Protein 9EFZ (pdb70)

Nearest PDB structures (foldseek):
  5t5n-assembly1_A  TM=9.872E-01  e=4.784E-40  Gallus gallus
  8d1o-assembly1_E  TM=9.980E-01  e=3.527E-36  Homo sapiens
  9ctq-assembly1_D  TM=9.935E-01  e=6.170E-36  Homo sapiens
  8d1g-assembly1_A  TM=9.975E-01  e=2.012E-34  Homo sapiens
  8d1n-assembly1_E  TM=9.966E-01  e=3.837E-34  Bos taurus

Structure (mmCIF, N/CA/C/O backbone):
data_9EFZ
#
_entry.id   9EFZ
#
_cell.length_a   1.00
_cell.length_b   1.00
_cell.length_c   1.00
_cell.angle_alpha   90.00
_cell.angle_beta   90.00
_cell.angle_gamma   90.00
#
_symmetry.space_group_name_H-M   'P 1'
#
loop_
_entity.id
_entity.type
_entity.pdbx_description
1 polymer 'Bestrophin 1'
2 non-polymer 'CALCIUM ION'
3 non-polymer 'CHLORIDE ION'
4 non-polymer 'GAMMA-AMINO-BUTANOIC ACID'
5 water water
#
loop_
_atom_site.group_PDB
_atom_site.id
_atom_site.type_symbol
_atom_site.label_atom_id
_atom_site.label_alt_id
_atom_site.label_comp_id
_atom_site.label_asym_id
_atom_site.label_entity_id
_atom_site.label_seq_id
_atom_site.pdbx_PDB_ins_code
_atom_site.Cartn_x
_atom_site.Cartn_y
_atom_site.Cartn_z
_atom_site.occupancy
_atom_site.B_iso_or_equiv
_atom_site.auth_seq_id
_atom_site.auth_comp_id
_atom_site.auth_asym_id
_atom_site.auth_atom_id
_atom_site.pdbx_PDB_model_num
ATOM 1 N N . THR A 1 1 ? 210.199 193.159 199.075 1.00 29.27 2 THR A N 1
ATOM 2 C CA . THR A 1 1 ? 209.086 193.924 198.525 1.00 30.77 2 THR A CA 1
ATOM 3 C C . THR A 1 1 ? 209.546 195.304 198.088 1.00 30.78 2 THR A C 1
ATOM 4 O O . THR A 1 1 ? 210.297 195.985 198.789 1.00 31.23 2 THR A O 1
ATOM 8 N N . VAL A 1 2 ? 209.087 195.712 196.912 1.00 29.80 3 VAL A N 1
ATOM 9 C CA . VAL A 1 2 ? 209.390 197.036 196.391 1.00 29.49 3 VAL A CA 1
ATOM 10 C C . VAL A 1 2 ? 208.143 197.891 196.540 1.00 27.75 3 VAL A C 1
ATOM 11 O O . VAL A 1 2 ? 207.251 197.860 195.685 1.00 27.85 3 VAL A O 1
ATOM 15 N N . THR A 1 3 ? 208.058 198.634 197.638 1.00 28.56 4 THR A N 1
ATOM 16 C CA . THR A 1 3 ? 206.877 199.438 197.900 1.00 27.90 4 THR A CA 1
ATOM 17 C C . THR A 1 3 ? 206.950 200.747 197.123 1.00 23.74 4 THR A C 1
ATOM 18 O O . THR A 1 3 ? 208.003 201.385 197.036 1.00 26.79 4 THR A O 1
ATOM 22 N N . TYR A 1 4 ? 205.823 201.113 196.514 1.00 23.63 5 TYR A N 1
ATOM 23 C CA . TYR A 1 4 ? 205.709 202.370 195.784 1.00 22.09 5 TYR A CA 1
ATOM 24 C C . TYR A 1 4 ? 204.377 203.063 196.052 1.00 20.98 5 TYR A C 1
ATOM 25 O O . TYR A 1 4 ? 203.945 203.893 195.241 1.00 22.27 5 TYR A O 1
ATOM 34 N N . THR A 1 5 ? 203.728 202.749 197.176 1.00 22.20 6 THR A N 1
ATOM 35 C CA . THR A 1 5 ? 202.389 203.261 197.446 1.00 22.39 6 THR A CA 1
ATOM 36 C C . THR A 1 5 ? 202.376 204.782 197.540 1.00 19.99 6 THR A C 1
ATOM 37 O O . THR A 1 5 ? 201.464 205.435 197.017 1.00 21.67 6 THR A O 1
ATOM 41 N N . ASN A 1 6 ? 203.387 205.363 198.186 1.00 20.90 7 ASN A N 1
ATOM 42 C CA . ASN A 1 6 ? 203.417 206.810 198.348 1.00 23.72 7 ASN A CA 1
ATOM 43 C C . ASN A 1 6 ? 203.559 207.522 197.011 1.00 22.05 7 ASN A C 1
ATOM 44 O O . ASN A 1 6 ? 203.083 208.653 196.861 1.00 24.52 7 ASN A O 1
ATOM 49 N N . ARG A 1 7 ? 204.201 206.882 196.029 1.00 23.36 8 ARG A N 1
ATOM 50 C CA . ARG A 1 7 ? 204.379 207.521 194.729 1.00 22.93 8 ARG A CA 1
ATOM 51 C C . ARG A 1 7 ? 203.108 207.546 193.886 1.00 22.81 8 ARG A C 1
ATOM 52 O O . ARG A 1 7 ? 203.049 208.305 192.914 1.00 25.63 8 ARG A O 1
ATOM 60 N N . VAL A 1 8 ? 202.097 206.744 194.216 1.00 21.20 9 VAL A N 1
ATOM 61 C CA . VAL A 1 8 ? 200.878 206.685 193.401 1.00 22.58 9 VAL A CA 1
ATOM 62 C C . VAL A 1 8 ? 199.665 207.119 194.229 1.00 21.70 9 VAL A C 1
ATOM 63 O O . VAL A 1 8 ? 198.563 206.581 194.071 1.00 24.21 9 VAL A O 1
ATOM 67 N N . ALA A 1 9 ? 199.892 207.970 195.230 1.00 22.62 10 ALA A N 1
ATOM 68 C CA . ALA A 1 9 ? 198.791 208.431 196.083 1.00 22.54 10 ALA A CA 1
ATOM 69 C C . ALA A 1 9 ? 197.702 209.142 195.267 1.00 21.17 10 ALA A C 1
ATOM 70 O O . ALA A 1 9 ? 196.500 208.930 195.494 1.00 23.32 10 ALA A O 1
ATOM 72 N N . ASP A 1 10 ? 198.108 209.987 194.330 1.00 24.11 11 ASP A N 1
ATOM 73 C CA . ASP A 1 10 ? 197.203 210.819 193.544 1.00 24.53 11 ASP A CA 1
ATOM 74 C C . ASP A 1 10 ? 197.252 210.377 192.091 1.00 27.31 11 ASP A C 1
ATOM 75 O O . ASP A 1 10 ? 198.326 210.036 191.579 1.00 28.63 11 ASP A O 1
ATOM 80 N N . ALA A 1 11 ? 196.084 210.354 191.452 1.00 28.12 12 ALA A N 1
ATOM 81 C CA . ALA A 1 11 ? 195.979 210.025 190.038 1.00 28.84 12 ALA A CA 1
ATOM 82 C C . ALA A 1 11 ? 196.273 211.277 189.224 1.00 30.66 12 ALA A C 1
ATOM 83 O O . ALA A 1 11 ? 195.484 212.228 189.225 1.00 35.51 12 ALA A O 1
ATOM 85 N N . ARG A 1 12 ? 197.409 211.284 188.534 1.00 30.77 13 ARG A N 1
ATOM 86 C CA . ARG A 1 12 ? 197.833 212.413 187.719 1.00 31.53 13 ARG A CA 1
ATOM 87 C C . ARG A 1 12 ? 198.107 211.914 186.304 1.00 32.25 13 ARG A C 1
ATOM 88 O O . ARG A 1 12 ? 198.062 210.712 186.028 1.00 35.90 13 ARG A O 1
ATOM 96 N N . LEU A 1 13 ? 198.553 212.827 185.444 1.00 32.60 14 LEU A N 1
ATOM 97 C CA . LEU A 1 13 ? 198.974 212.457 184.099 1.00 32.24 14 LEU A CA 1
ATOM 98 C C . LEU A 1 13 ? 200.194 211.545 184.153 1.00 35.46 14 LEU A C 1
ATOM 99 O O . LEU A 1 13 ? 201.287 211.981 184.531 1.00 35.61 14 LEU A O 1
ATOM 104 N N . GLY A 1 14 ? 200.016 210.279 183.791 1.00 36.89 15 GLY A N 1
ATOM 105 C CA . GLY A 1 14 ? 201.162 209.391 183.781 1.00 36.81 15 GLY A CA 1
ATOM 106 C C . GLY A 1 14 ? 201.679 208.988 185.146 1.00 37.80 15 GLY A C 1
ATOM 107 O O . GLY A 1 14 ? 202.897 208.893 185.339 1.00 38.55 15 GLY A O 1
ATOM 108 N N . THR A 1 15 ? 200.782 208.777 186.116 1.00 36.85 16 THR A N 1
ATOM 109 C CA . THR A 1 15 ? 201.241 208.413 187.451 1.00 36.22 16 THR A CA 1
ATOM 110 C C . THR A 1 15 ? 201.845 207.014 187.472 1.00 31.81 16 THR A C 1
ATOM 111 O O . THR A 1 15 ? 202.529 206.661 188.437 1.00 33.92 16 THR A O 1
ATOM 115 N N . PHE A 1 16 ? 201.526 206.178 186.484 1.00 30.73 17 PHE A N 1
ATOM 116 C CA . PHE A 1 16 ? 202.182 204.885 186.335 1.00 30.39 17 PHE A CA 1
ATOM 117 C C . PHE A 1 16 ? 203.361 204.920 185.370 1.00 32.23 17 PHE A C 1
ATOM 118 O O . PHE A 1 16 ? 204.141 203.960 185.344 1.00 32.47 17 PHE A O 1
ATOM 126 N N . SER A 1 17 ? 203.510 205.988 184.579 1.00 33.18 18 SER A N 1
ATOM 127 C CA . SER A 1 17 ? 204.551 206.012 183.553 1.00 33.54 18 SER A CA 1
ATOM 128 C C . SER A 1 17 ? 205.945 206.132 184.155 1.00 33.97 18 SER A C 1
ATOM 129 O O . SER A 1 17 ? 206.906 205.601 183.590 1.00 34.25 18 SER A O 1
ATOM 132 N N . GLN A 1 18 ? 206.077 206.824 185.290 1.00 35.25 19 GLN A N 1
ATOM 133 C CA . GLN A 1 18 ? 207.359 206.883 185.987 1.00 34.99 19 GLN A CA 1
ATOM 134 C C . GLN A 1 18 ? 207.790 205.498 186.454 1.00 34.15 19 GLN A C 1
ATOM 135 O O . GLN A 1 18 ? 208.970 205.134 186.356 1.00 35.96 19 GLN A O 1
ATOM 141 N N . LEU A 1 19 ? 206.838 204.699 186.938 1.00 31.66 20 LEU A N 1
ATOM 142 C CA . LEU A 1 19 ? 207.160 203.366 187.430 1.00 29.30 20 LEU A CA 1
ATOM 143 C C . LEU A 1 19 ? 207.741 202.471 186.343 1.00 31.00 20 LEU A C 1
ATOM 144 O O . LEU A 1 19 ? 208.381 201.468 186.672 1.00 33.96 20 LEU A O 1
ATOM 149 N N . LEU A 1 20 ? 207.522 202.806 185.069 1.00 29.63 21 LEU A N 1
ATOM 150 C CA . LEU A 1 20 ? 208.100 202.038 183.976 1.00 30.33 21 LEU A CA 1
ATOM 151 C C . LEU A 1 20 ? 209.613 202.174 183.910 1.00 31.18 21 LEU A C 1
ATOM 152 O O . LEU A 1 20 ? 210.270 201.319 183.308 1.00 32.43 21 LEU A O 1
ATOM 157 N N . LEU A 1 21 ? 210.179 203.228 184.498 1.00 32.30 22 LEU A N 1
ATOM 158 C CA . LEU A 1 21 ? 211.619 203.446 184.433 1.00 33.81 22 LEU A CA 1
ATOM 159 C C . LEU A 1 21 ? 212.387 202.682 185.506 1.00 33.86 22 LEU A C 1
ATOM 160 O O . LEU A 1 21 ? 213.622 202.667 185.470 1.00 37.57 22 LEU A O 1
ATOM 165 N N . GLN A 1 22 ? 211.691 202.049 186.446 1.00 33.53 23 GLN A N 1
ATOM 166 C CA . GLN A 1 22 ? 212.340 201.383 187.565 1.00 32.27 23 GLN A CA 1
ATOM 167 C C . GLN A 1 22 ? 212.778 199.992 187.129 1.00 30.45 23 GLN A C 1
ATOM 168 O O . GLN A 1 22 ? 212.067 199.312 186.387 1.00 31.68 23 GLN A O 1
ATOM 174 N N . TRP A 1 23 ? 213.957 199.574 187.587 1.00 31.65 24 TRP A N 1
ATOM 175 C CA . TRP A 1 23 ? 214.539 198.279 187.259 1.00 27.37 24 TRP A CA 1
ATOM 176 C C . TRP A 1 23 ? 214.379 197.253 188.372 1.00 28.00 24 TRP A C 1
ATOM 177 O O . TRP A 1 23 ? 214.122 196.079 188.092 1.00 27.66 24 TRP A O 1
ATOM 188 N N . LYS A 1 24 ? 214.523 197.665 189.628 1.00 30.10 25 LYS A N 1
ATOM 189 C CA . LYS A 1 24 ? 214.357 196.746 190.746 1.00 30.28 25 LYS A CA 1
ATOM 190 C C . LYS A 1 24 ? 212.898 196.320 190.872 1.00 28.69 25 LYS A C 1
ATOM 191 O O . LYS A 1 24 ? 211.995 197.161 190.923 1.00 29.37 25 LYS A O 1
ATOM 197 N N . GLY A 1 25 ? 212.668 195.011 190.924 1.00 28.88 26 GLY A N 1
ATOM 198 C CA . GLY A 1 25 ? 211.313 194.502 191.011 1.00 26.59 26 GLY A CA 1
ATOM 199 C C . GLY A 1 25 ? 210.486 194.708 189.763 1.00 22.70 26 GLY A C 1
ATOM 200 O O . GLY A 1 25 ? 209.254 194.759 189.845 1.00 25.29 26 GLY A O 1
ATOM 201 N N . SER A 1 26 ? 211.129 194.854 188.611 1.00 23.76 27 SER A N 1
ATOM 202 C CA . SER A 1 26 ? 210.451 195.175 187.365 1.00 21.71 27 SER A CA 1
ATOM 203 C C . SER A 1 26 ? 210.198 193.908 186.559 1.00 20.74 27 SER A C 1
ATOM 204 O O . SER A 1 26 ? 210.804 192.859 186.792 1.00 22.89 27 SER A O 1
ATOM 207 N N . ILE A 1 27 ? 209.278 194.020 185.599 1.00 22.26 28 ILE A N 1
ATOM 208 C CA . ILE A 1 27 ? 209.009 192.911 184.690 1.00 22.90 28 ILE A CA 1
ATOM 209 C C . ILE A 1 27 ? 210.201 192.669 183.768 1.00 22.45 28 ILE A C 1
ATOM 210 O O . ILE A 1 27 ? 210.483 191.523 183.392 1.00 25.40 28 ILE A O 1
ATOM 215 N N . TYR A 1 28 ? 210.936 193.731 183.416 1.00 23.58 29 TYR A N 1
ATOM 216 C CA . TYR A 1 28 ? 212.102 193.584 182.549 1.00 23.49 29 TYR A CA 1
ATOM 217 C C . TYR A 1 28 ? 213.146 192.678 183.184 1.00 25.20 29 TYR A C 1
ATOM 218 O O . TYR A 1 28 ? 213.654 191.752 182.543 1.00 27.29 29 TYR A O 1
ATOM 227 N N . LYS A 1 29 ? 213.419 192.885 184.468 1.00 25.51 30 LYS A N 1
ATOM 228 C CA . LYS A 1 29 ? 214.426 192.083 185.148 1.00 26.24 30 LYS A CA 1
ATOM 229 C C . LYS A 1 29 ? 214.005 190.621 185.259 1.00 24.52 30 LYS A C 1
ATOM 230 O O . LYS A 1 29 ? 214.864 189.732 185.254 1.00 29.03 30 LYS A O 1
ATOM 236 N N . LEU A 1 30 ? 212.707 190.357 185.437 1.00 24.20 31 LEU A N 1
ATOM 237 C CA . LEU A 1 30 ? 212.237 188.977 185.531 1.00 26.25 31 LEU A CA 1
ATOM 238 C C . LEU A 1 30 ? 212.242 188.283 184.174 1.00 24.25 31 LEU A C 1
ATOM 239 O O . LEU A 1 30 ? 212.511 187.079 184.094 1.00 26.31 31 LEU A O 1
ATOM 244 N N . LEU A 1 31 ? 211.948 189.020 183.103 1.00 23.65 32 LEU A N 1
ATOM 245 C CA . LEU A 1 31 ? 211.711 188.442 181.786 1.00 25.15 32 LEU A CA 1
ATOM 246 C C . LEU A 1 31 ? 212.908 188.560 180.848 1.00 26.28 32 LEU A C 1
ATOM 247 O O . LEU A 1 31 ? 212.822 188.113 179.701 1.00 28.24 32 LEU A O 1
ATOM 252 N N . TYR A 1 32 ? 214.015 189.144 181.311 1.00 27.49 33 TYR A N 1
ATOM 253 C CA . TYR A 1 32 ? 215.187 189.388 180.468 1.00 28.42 33 TYR A CA 1
ATOM 254 C C . TYR A 1 32 ? 215.659 188.137 179.723 1.00 29.26 33 TYR A C 1
ATOM 255 O O . TYR A 1 32 ? 215.784 188.139 178.491 1.00 29.39 33 TYR A O 1
ATOM 264 N N . SER A 1 33 ? 215.934 187.057 180.455 1.00 28.42 34 SER A N 1
ATOM 265 C CA . SER A 1 33 ? 216.556 185.889 179.836 1.00 27.18 34 SER A CA 1
ATOM 266 C C . SER A 1 33 ? 215.602 185.188 178.873 1.00 26.38 34 SER A C 1
ATOM 267 O O . SER A 1 33 ? 215.990 184.821 177.755 1.00 26.21 34 SER A O 1
ATOM 270 N N . GLU A 1 34 ? 214.352 184.981 179.297 1.00 26.01 35 GLU A N 1
ATOM 271 C CA . GLU A 1 34 ? 213.375 184.338 178.426 1.00 25.16 35 GLU A CA 1
ATOM 272 C C . GLU A 1 34 ? 213.127 185.166 177.172 1.00 24.73 35 GLU A C 1
ATOM 273 O O . GLU A 1 34 ? 213.021 184.617 176.067 1.00 23.51 35 GLU A O 1
ATOM 279 N N . PHE A 1 35 ? 213.038 186.493 177.322 1.00 25.42 36 PHE A N 1
ATOM 280 C CA . PHE A 1 35 ? 212.829 187.359 176.169 1.00 25.60 36 PHE A CA 1
ATOM 281 C C . PHE A 1 35 ? 214.002 187.271 175.206 1.00 25.98 36 PHE A C 1
ATOM 282 O O . PHE A 1 35 ? 213.809 187.211 173.985 1.00 27.05 36 PHE A O 1
ATOM 290 N N . LEU A 1 36 ? 215.227 187.238 175.741 1.00 26.87 37 LEU A N 1
ATOM 291 C CA . LEU A 1 36 ? 216.401 187.173 174.880 1.00 28.73 37 LEU A CA 1
ATOM 292 C C . LEU A 1 36 ? 216.433 185.857 174.119 1.00 26.87 37 LEU A C 1
ATOM 293 O O . LEU A 1 36 ? 216.741 185.823 172.920 1.00 28.49 37 LEU A O 1
ATOM 298 N N . ILE A 1 37 ? 216.059 184.769 174.799 1.00 25.86 38 ILE A N 1
ATOM 299 C CA . ILE A 1 37 ? 216.071 183.455 174.163 1.00 26.40 38 ILE A CA 1
ATOM 300 C C . ILE A 1 37 ? 215.036 183.413 173.047 1.00 24.32 38 ILE A C 1
ATOM 301 O O . ILE A 1 37 ? 215.312 182.955 171.930 1.00 24.00 38 ILE A O 1
ATOM 306 N N . PHE A 1 38 ? 213.834 183.921 173.332 1.00 22.19 39 PHE A N 1
ATOM 307 C CA . PHE A 1 38 ? 212.750 183.899 172.356 1.00 23.35 39 PHE A CA 1
ATOM 308 C C . PHE A 1 38 ? 213.101 184.746 171.136 1.00 24.33 39 PHE A C 1
ATOM 309 O O . PHE A 1 38 ? 212.899 184.321 169.990 1.00 25.36 39 PHE A O 1
ATOM 317 N N . ILE A 1 39 ? 213.659 185.935 171.365 1.00 25.02 40 ILE A N 1
ATOM 318 C CA . ILE A 1 39 ? 214.017 186.827 170.266 1.00 26.27 40 ILE A CA 1
ATOM 319 C C . ILE A 1 39 ? 215.126 186.213 169.416 1.00 24.35 40 ILE A C 1
ATOM 320 O O . ILE A 1 39 ? 215.080 186.258 168.175 1.00 24.56 40 ILE A O 1
ATOM 325 N N . SER A 1 40 ? 216.135 185.620 170.065 1.00 24.72 41 SER A N 1
ATOM 326 C CA . SER A 1 40 ? 217.225 184.997 169.323 1.00 24.03 41 SER A CA 1
ATOM 327 C C . SER A 1 40 ? 216.725 183.826 168.487 1.00 25.14 41 SER A C 1
ATOM 328 O O . SER A 1 40 ? 217.144 183.658 167.336 1.00 25.20 41 SER A O 1
ATOM 331 N N . LEU A 1 41 ? 215.823 183.010 169.044 1.00 24.32 42 LEU A N 1
ATOM 332 C CA . LEU A 1 41 ? 215.286 181.881 168.288 1.00 22.88 42 LEU A CA 1
ATOM 333 C C . LEU A 1 41 ? 214.475 182.359 167.092 1.00 23.30 42 LEU A C 1
ATOM 334 O O . LEU A 1 41 ? 214.618 181.830 165.977 1.00 23.86 42 LEU A O 1
ATOM 339 N N . TYR A 1 42 ? 213.689 183.424 167.284 1.00 24.12 43 TYR A N 1
ATOM 340 C CA . TYR A 1 42 ? 212.885 183.934 166.181 1.00 21.34 43 TYR A CA 1
ATOM 341 C C . TYR A 1 42 ? 213.774 184.450 165.062 1.00 22.54 43 TYR A C 1
ATOM 342 O O . TYR A 1 42 ? 213.528 184.166 163.885 1.00 23.56 43 TYR A O 1
ATOM 351 N N . PHE A 1 43 ? 214.824 185.192 165.407 1.00 23.52 44 PHE A N 1
ATOM 352 C CA . PHE A 1 43 ? 215.648 185.780 164.360 1.00 23.85 44 PHE A CA 1
ATOM 353 C C . PHE A 1 43 ? 216.548 184.733 163.716 1.00 24.29 44 PHE A C 1
ATOM 354 O O . PHE A 1 43 ? 216.848 184.842 162.524 1.00 26.10 44 PHE A O 1
ATOM 362 N N . ALA A 1 44 ? 216.955 183.697 164.451 1.00 24.69 45 ALA A N 1
ATOM 363 C CA . ALA A 1 44 ? 217.689 182.606 163.815 1.00 24.92 45 ALA A CA 1
ATOM 364 C C . ALA A 1 44 ? 216.822 181.878 162.790 1.00 24.94 45 ALA A C 1
ATOM 365 O O . ALA A 1 44 ? 217.280 181.574 161.678 1.00 27.43 45 ALA A O 1
ATOM 367 N N . ILE A 1 45 ? 215.556 181.637 163.132 1.00 25.54 46 ILE A N 1
ATOM 368 C CA . ILE A 1 45 ? 214.657 180.965 162.203 1.00 25.08 46 ILE A CA 1
ATOM 369 C C . ILE A 1 45 ? 214.360 181.868 161.013 1.00 25.04 46 ILE A C 1
ATOM 370 O O . ILE A 1 45 ? 214.277 181.411 159.863 1.00 27.17 46 ILE A O 1
ATOM 375 N N . SER A 1 46 ? 214.261 183.175 161.261 1.00 23.57 47 SER A N 1
ATOM 376 C CA . SER A 1 46 ? 214.057 184.119 160.171 1.00 26.24 47 SER A CA 1
ATOM 377 C C . SER A 1 46 ? 215.249 184.137 159.231 1.00 26.55 47 SER A C 1
ATOM 378 O O . SER A 1 46 ? 215.079 184.189 158.009 1.00 28.96 47 SER A O 1
ATOM 381 N N . LEU A 1 47 ? 216.465 184.082 159.778 1.00 26.13 48 LEU A N 1
ATOM 382 C CA . LEU A 1 47 ? 217.636 184.075 158.906 1.00 29.94 48 LEU A CA 1
ATOM 383 C C . LEU A 1 47 ? 217.728 182.781 158.109 1.00 30.49 48 LEU A C 1
ATOM 384 O O . LEU A 1 47 ? 218.095 182.800 156.930 1.00 31.80 48 LEU A O 1
ATOM 389 N N . VAL A 1 48 ? 217.367 181.652 158.725 1.00 30.50 49 VAL A N 1
ATOM 390 C CA . VAL A 1 48 ? 217.352 180.387 157.992 1.00 31.11 49 VAL A CA 1
ATOM 391 C C . VAL A 1 48 ? 216.369 180.469 156.834 1.00 31.63 49 VAL A C 1
ATOM 392 O O . VAL A 1 48 ? 216.672 180.052 155.703 1.00 33.74 49 VAL A O 1
ATOM 396 N N . TYR A 1 49 ? 215.184 181.048 157.090 1.00 30.96 50 TYR A N 1
ATOM 397 C CA . TYR A 1 49 ? 214.178 181.107 156.030 1.00 29.40 50 TYR A CA 1
ATOM 398 C C . TYR A 1 49 ? 214.568 182.079 154.943 1.00 30.91 50 TYR A C 1
ATOM 399 O O . TYR A 1 49 ? 214.299 181.835 153.760 1.00 32.52 50 TYR A O 1
ATOM 408 N N . ARG A 1 50 ? 215.228 183.171 155.318 1.00 30.66 51 ARG A N 1
ATOM 409 C CA . ARG A 1 50 ? 215.546 184.213 154.347 1.00 31.23 51 ARG A CA 1
ATOM 410 C C . ARG A 1 50 ? 216.786 183.907 153.513 1.00 32.80 51 ARG A C 1
ATOM 411 O O . ARG A 1 50 ? 216.834 184.282 152.335 1.00 36.74 51 ARG A O 1
ATOM 419 N N . LEU A 1 51 ? 217.775 183.215 154.072 1.00 33.78 52 LEU A N 1
ATOM 420 C CA . LEU A 1 51 ? 219.061 183.071 153.401 1.00 35.77 52 LEU A CA 1
ATOM 421 C C . LEU A 1 51 ? 219.442 181.639 153.063 1.00 37.93 52 LEU A C 1
ATOM 422 O O . LEU A 1 51 ? 220.131 181.427 152.063 1.00 43.61 52 LEU A O 1
ATOM 427 N N . ILE A 1 52 ? 219.010 180.655 153.845 1.00 37.39 53 ILE A N 1
ATOM 428 C CA . ILE A 1 52 ? 219.487 179.286 153.680 1.00 36.67 53 ILE A CA 1
ATOM 429 C C . ILE A 1 52 ? 218.547 178.462 152.809 1.00 38.37 53 ILE A C 1
ATOM 430 O O . ILE A 1 52 ? 218.981 177.809 151.856 1.00 42.17 53 ILE A O 1
ATOM 435 N N . LEU A 1 53 ? 217.248 178.534 153.075 1.00 37.88 54 LEU A N 1
ATOM 436 C CA . LEU A 1 53 ? 216.315 177.659 152.383 1.00 38.99 54 LEU A CA 1
ATOM 437 C C . LEU A 1 53 ? 216.179 178.029 150.913 1.00 39.84 54 LEU A C 1
ATOM 438 O O . LEU A 1 53 ? 216.228 179.207 150.535 1.00 40.92 54 LEU A O 1
ATOM 443 N N . SER A 1 54 ? 215.995 176.997 150.091 1.00 40.23 55 SER A N 1
ATOM 444 C CA . SER A 1 54 ? 215.789 177.157 148.659 1.00 41.70 55 SER A CA 1
ATOM 445 C C . SER A 1 54 ? 214.308 177.416 148.402 1.00 43.04 55 SER A C 1
ATOM 446 O O . SER A 1 54 ? 213.540 177.688 149.326 1.00 44.04 55 SER A O 1
ATOM 449 N N . GLU A 1 55 ? 213.910 177.398 147.129 1.00 44.17 56 GLU A N 1
ATOM 450 C CA . GLU A 1 55 ? 212.542 177.754 146.769 1.00 45.60 56 GLU A CA 1
ATOM 451 C C . GLU A 1 55 ? 211.543 176.737 147.305 1.00 45.56 56 GLU A C 1
ATOM 452 O O . GLU A 1 55 ? 210.558 177.104 147.958 1.00 45.73 56 GLU A O 1
ATOM 458 N N . SER A 1 56 ? 211.777 175.449 147.032 1.00 43.91 57 SER A N 1
ATOM 459 C CA . SER A 1 56 ? 210.867 174.420 147.524 1.00 42.56 57 SER A CA 1
ATOM 460 C C . SER A 1 56 ? 210.844 174.412 149.046 1.00 41.23 57 SER A C 1
ATOM 461 O O . SER A 1 56 ? 209.794 174.184 149.666 1.00 42.40 57 SER A O 1
ATOM 464 N N . GLN A 1 57 ? 212.011 174.603 149.668 1.00 41.66 58 GLN A N 1
ATOM 465 C CA . GLN A 1 57 ? 212.050 174.565 151.123 1.00 40.64 58 GLN A CA 1
ATOM 466 C C . GLN A 1 57 ? 211.342 175.777 151.708 1.00 38.61 58 GLN A C 1
ATOM 467 O O . GLN A 1 57 ? 210.686 175.682 152.752 1.00 38.90 58 GLN A O 1
ATOM 473 N N . ARG A 1 58 ? 211.458 176.924 151.039 1.00 38.60 59 ARG A N 1
ATOM 474 C CA . ARG A 1 58 ? 210.726 178.110 151.470 1.00 37.87 59 ARG A CA 1
ATOM 475 C C . ARG A 1 58 ? 209.222 177.902 151.348 1.00 37.84 59 ARG A C 1
ATOM 476 O O . ARG A 1 58 ? 208.457 178.352 152.206 1.00 37.68 59 ARG A O 1
ATOM 484 N N . LEU A 1 59 ? 208.780 177.213 150.293 1.00 37.94 60 LEU A N 1
ATOM 485 C CA . LEU A 1 59 ? 207.352 176.943 150.127 1.00 37.96 60 LEU A CA 1
ATOM 486 C C . LEU A 1 59 ? 206.842 176.017 151.228 1.00 36.47 60 LEU A C 1
ATOM 487 O O . LEU A 1 59 ? 205.790 176.270 151.837 1.00 37.24 60 LEU A O 1
ATOM 492 N N . MET A 1 60 ? 207.609 174.966 151.531 1.00 37.10 61 MET A N 1
ATOM 493 C CA . MET A 1 60 ? 207.248 174.075 152.631 1.00 36.03 61 MET A CA 1
ATOM 494 C C . MET A 1 60 ? 207.199 174.826 153.959 1.00 35.69 61 MET A C 1
ATOM 495 O O . MET A 1 60 ? 206.279 174.627 154.765 1.00 35.22 61 MET A O 1
ATOM 500 N N . PHE A 1 61 ? 208.178 175.704 154.195 1.00 34.03 62 PHE A N 1
ATOM 501 C CA . PHE A 1 61 ? 208.201 176.484 155.428 1.00 32.25 62 PHE A CA 1
ATOM 502 C C . PHE A 1 61 ? 207.008 177.428 155.507 1.00 30.70 62 PHE A C 1
ATOM 503 O O . PHE A 1 61 ? 206.433 177.625 156.582 1.00 31.17 62 PHE A O 1
ATOM 511 N N . G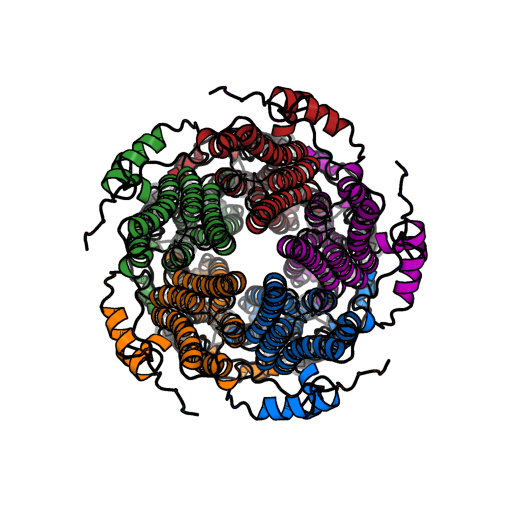LU A 1 62 ? 206.624 178.022 154.379 1.00 30.50 63 GLU A N 1
ATOM 512 C CA . GLU A 1 62 ? 205.467 178.909 154.362 1.00 31.69 63 GLU A CA 1
ATOM 513 C C . GLU A 1 62 ? 204.189 178.151 154.694 1.00 30.02 63 GLU A C 1
ATOM 514 O O . GLU A 1 62 ? 203.345 178.641 155.459 1.00 32.06 63 GLU A O 1
ATOM 520 N N . LYS A 1 63 ? 204.025 176.952 154.126 1.00 30.47 64 LYS A N 1
ATOM 521 C CA . LYS A 1 63 ? 202.857 176.147 154.471 1.00 30.89 64 LYS A CA 1
ATOM 522 C C . LYS A 1 63 ? 202.845 175.791 155.953 1.00 29.98 64 LYS A C 1
ATOM 523 O O . LYS A 1 63 ? 201.799 175.869 156.616 1.00 29.34 64 LYS A O 1
ATOM 529 N N . LEU A 1 64 ? 204.003 175.401 156.492 1.00 29.41 65 LEU A N 1
ATOM 530 C CA . LEU A 1 64 ? 204.075 175.059 157.909 1.00 28.23 65 LEU A CA 1
ATOM 531 C C . LEU A 1 64 ? 203.766 176.266 158.783 1.00 29.07 65 LEU A C 1
ATOM 532 O O . LEU A 1 64 ? 203.227 176.127 159.889 1.00 28.15 65 LEU A O 1
ATOM 537 N N . ALA A 1 65 ? 204.154 177.459 158.331 1.00 28.57 66 ALA A N 1
ATOM 538 C CA . ALA A 1 65 ? 203.953 178.642 159.156 1.00 26.96 66 ALA A CA 1
ATOM 539 C C . ALA A 1 65 ? 202.491 179.042 159.147 1.00 27.11 66 ALA A C 1
ATOM 540 O O . ALA A 1 65 ? 201.940 179.418 160.188 1.00 25.61 66 ALA A O 1
ATOM 542 N N . LEU A 1 66 ? 201.835 178.933 157.991 1.00 27.84 67 LEU A N 1
ATOM 543 C CA . LEU A 1 66 ? 200.394 179.166 157.957 1.00 27.96 67 LEU A CA 1
ATOM 544 C C . LEU A 1 66 ? 199.657 178.168 158.846 1.00 27.45 67 LEU A C 1
ATOM 545 O O . LEU A 1 66 ? 198.749 178.546 159.601 1.00 28.29 67 LEU A O 1
ATOM 550 N N . TYR A 1 67 ? 200.057 176.893 158.785 1.00 28.00 68 TYR A N 1
ATOM 551 C CA . TYR A 1 67 ? 199.452 175.857 159.619 1.00 28.55 68 TYR A CA 1
ATOM 552 C C . TYR A 1 67 ? 199.609 176.179 161.101 1.00 28.90 68 TYR A C 1
ATOM 553 O O . TYR A 1 67 ? 198.628 176.196 161.854 1.00 28.94 68 TYR A O 1
ATOM 562 N N . CYS A 1 68 ? 200.833 176.491 161.520 1.00 29.27 69 CYS A N 1
ATOM 563 C CA . CYS A 1 68 ? 201.094 176.770 162.925 1.00 28.79 69 CYS A CA 1
ATOM 564 C C . CYS A 1 68 ? 200.347 178.011 163.400 1.00 28.50 69 CYS A C 1
ATOM 565 O O . CYS A 1 68 ? 199.786 178.021 164.503 1.00 30.08 69 CYS A O 1
ATOM 568 N N . ASN A 1 69 ? 200.335 179.074 162.589 1.00 28.39 70 ASN A N 1
ATOM 569 C CA . ASN A 1 69 ? 199.655 180.297 162.998 1.00 28.46 70 ASN A CA 1
ATOM 570 C C . ASN A 1 69 ? 198.152 180.087 163.099 1.00 28.97 70 ASN A C 1
ATOM 571 O O . ASN A 1 69 ? 197.494 180.667 163.970 1.00 31.24 70 ASN A O 1
ATOM 576 N N . SER A 1 70 ? 197.584 179.269 162.216 1.00 29.82 71 SER A N 1
ATOM 577 C CA . SER A 1 70 ? 196.150 179.031 162.298 1.00 29.45 71 SER A CA 1
ATOM 578 C C . SER A 1 70 ? 195.799 178.155 163.492 1.00 30.83 71 SER A C 1
ATOM 579 O O . SER A 1 70 ? 194.839 178.445 164.215 1.00 31.56 71 SER A O 1
ATOM 582 N N . TYR A 1 71 ? 196.557 177.085 163.728 1.00 30.33 72 TYR A N 1
ATOM 583 C CA . TYR A 1 71 ? 196.144 176.125 164.750 1.00 28.83 72 TYR A CA 1
ATOM 584 C C . TYR A 1 71 ? 196.761 176.363 166.123 1.00 28.81 72 TYR A C 1
ATOM 585 O O . TYR A 1 71 ? 196.481 175.588 167.047 1.00 29.18 72 TYR A O 1
ATOM 594 N N . ALA A 1 72 ? 197.586 177.396 166.293 1.00 28.79 73 ALA A N 1
ATOM 595 C CA . ALA A 1 72 ? 198.083 177.697 167.627 1.00 27.52 73 ALA A CA 1
ATOM 596 C C . ALA A 1 72 ? 197.017 178.316 168.517 1.00 27.97 73 ALA A C 1
ATOM 597 O O . ALA A 1 72 ? 197.240 178.432 169.727 1.00 29.29 73 ALA A O 1
ATOM 599 N N . GLU A 1 73 ? 195.888 178.739 167.953 1.00 27.75 74 GLU A N 1
ATOM 600 C CA . GLU A 1 73 ? 194.799 179.273 168.756 1.00 28.68 74 GLU A CA 1
ATOM 601 C C . GLU A 1 73 ? 194.007 178.188 169.477 1.00 28.48 74 GLU A C 1
ATOM 602 O O . GLU A 1 73 ? 193.173 178.528 170.323 1.00 30.88 74 GLU A O 1
ATOM 608 N N . LEU A 1 74 ? 194.215 176.917 169.128 1.00 26.27 75 LEU A N 1
ATOM 609 C CA . LEU A 1 74 ? 193.625 175.815 169.875 1.00 26.27 75 LEU A CA 1
ATOM 610 C C . LEU A 1 74 ? 194.183 175.695 171.290 1.00 26.62 75 LEU A C 1
ATOM 611 O O . LEU A 1 74 ? 193.537 175.089 172.150 1.00 29.09 75 LEU A O 1
ATOM 616 N N . ILE A 1 75 ? 195.375 176.235 171.532 1.00 24.16 76 ILE A N 1
ATOM 617 C CA . ILE A 1 75 ? 196.008 176.247 172.846 1.00 23.75 76 ILE A CA 1
ATOM 618 C C . ILE A 1 75 ? 195.312 177.299 173.701 1.00 22.14 76 ILE A C 1
ATOM 619 O O . ILE A 1 75 ? 195.402 178.497 173.400 1.00 24.44 76 ILE A O 1
ATOM 624 N N . PRO A 1 76 ? 194.599 176.905 174.763 1.00 21.52 77 PRO A N 1
ATOM 625 C CA . PRO A 1 76 ? 193.888 177.897 175.605 1.00 20.00 77 PRO A CA 1
ATOM 626 C C . PRO A 1 76 ? 194.791 178.567 176.637 1.00 19.95 77 PRO A C 1
ATOM 627 O O . PRO A 1 76 ? 194.703 178.335 177.845 1.00 20.55 77 PRO A O 1
ATOM 631 N N . VAL A 1 77 ? 195.663 179.449 176.150 1.00 19.58 78 VAL A N 1
ATOM 632 C CA . VAL A 1 77 ? 196.662 180.084 176.999 1.00 19.06 78 VAL A CA 1
ATOM 633 C C . VAL A 1 77 ? 195.985 180.955 178.045 1.00 19.23 78 VAL A C 1
ATOM 634 O O . VAL A 1 77 ? 196.285 180.851 179.240 1.00 21.00 78 VAL A O 1
ATOM 638 N N . SER A 1 78 ? 195.033 181.803 177.628 1.00 18.85 79 SER A N 1
ATOM 639 C CA . SER A 1 78 ? 194.490 182.716 178.625 1.00 20.55 79 SER A CA 1
ATOM 640 C C . SER A 1 78 ? 193.598 181.983 179.620 1.00 18.88 79 SER A C 1
ATOM 641 O O . SER A 1 78 ? 193.560 182.348 180.800 1.00 20.56 79 SER A O 1
ATOM 644 N N . PHE A 1 79 ? 192.903 180.939 179.161 1.00 19.86 80 PHE A N 1
ATOM 645 C CA . PHE A 1 79 ? 192.042 180.139 180.031 1.00 18.38 80 PHE A CA 1
ATOM 646 C C . PHE A 1 79 ? 192.827 179.564 181.209 1.00 17.83 80 PHE A C 1
ATOM 647 O O . PHE A 1 79 ? 192.443 179.734 182.371 1.00 18.76 80 PHE A O 1
ATOM 655 N N . VAL A 1 80 ? 193.937 178.882 180.933 1.00 17.50 81 VAL A N 1
ATOM 656 C CA . VAL A 1 80 ? 194.697 178.276 182.023 1.00 18.32 81 VAL A CA 1
ATOM 657 C C . VAL A 1 80 ? 195.474 179.338 182.802 1.00 17.18 81 VAL A C 1
ATOM 658 O O . VAL A 1 80 ? 195.607 179.258 184.034 1.00 17.89 81 VAL A O 1
ATOM 662 N N . LEU A 1 81 ? 195.983 180.357 182.103 1.00 17.43 82 LEU A N 1
ATOM 663 C CA . LEU A 1 81 ? 196.861 181.333 182.739 1.00 17.86 82 LEU A CA 1
ATOM 664 C C . LEU A 1 81 ? 196.103 182.201 183.742 1.00 17.37 82 LEU A C 1
ATOM 665 O O . LEU A 1 81 ? 196.607 182.464 184.842 1.00 19.64 82 LEU A O 1
ATOM 670 N N . GLY A 1 82 ? 194.872 182.588 183.406 1.00 18.01 83 GLY A N 1
ATOM 671 C CA . GLY A 1 82 ? 194.083 183.403 184.310 1.00 17.17 83 GLY A CA 1
ATOM 672 C C . GLY A 1 82 ? 193.723 182.668 185.587 1.00 17.81 83 GLY A C 1
ATOM 673 O O . GLY A 1 82 ? 193.867 183.212 186.685 1.00 20.87 83 GLY A O 1
ATOM 674 N N . PHE A 1 83 ? 193.315 181.401 185.469 1.00 18.25 84 PHE A N 1
ATOM 675 C CA . PHE A 1 83 ? 193.025 180.600 186.658 1.00 17.48 84 PHE A CA 1
ATOM 676 C C . PHE A 1 83 ? 194.268 180.437 187.528 1.00 17.16 84 PHE A C 1
ATOM 677 O O . PHE A 1 83 ? 194.214 180.590 188.760 1.00 19.09 84 PHE A O 1
ATOM 685 N N . TYR A 1 84 ? 195.406 180.136 186.897 1.00 16.01 85 TYR A N 1
ATOM 686 C CA . TYR A 1 84 ? 196.614 179.857 187.660 1.00 16.58 85 TYR A CA 1
ATOM 687 C C . TYR A 1 84 ? 197.059 181.109 188.398 1.00 15.96 85 TYR A C 1
ATOM 688 O O . TYR A 1 84 ? 197.396 181.055 189.588 1.00 17.24 85 TYR A O 1
ATOM 697 N N . VAL A 1 85 ? 196.987 182.259 187.722 1.00 17.56 86 VAL A N 1
ATOM 698 C CA . VAL A 1 85 ? 197.407 183.519 188.325 1.00 16.04 86 VAL A CA 1
ATOM 699 C C . VAL A 1 85 ? 196.460 183.933 189.448 1.00 16.49 86 VAL A C 1
ATOM 700 O O . VAL A 1 85 ? 196.908 184.374 190.513 1.00 17.78 86 VAL A O 1
ATOM 704 N N . SER A 1 86 ? 195.148 183.729 189.269 1.00 16.57 87 SER A N 1
ATOM 705 C CA . SER A 1 86 ? 194.213 184.063 190.345 1.00 17.34 87 SER A CA 1
ATOM 706 C C . SER A 1 86 ? 194.498 183.231 191.589 1.00 16.68 87 SER A C 1
ATOM 707 O O . SER A 1 86 ? 194.521 183.761 192.712 1.00 18.18 87 SER A O 1
ATOM 710 N N . LEU A 1 87 ? 194.745 181.929 191.408 1.00 15.53 88 LEU A N 1
ATOM 711 C CA . LEU A 1 87 ? 195.094 181.083 192.547 1.00 16.36 88 LEU A CA 1
ATOM 712 C C . LEU A 1 87 ? 196.384 181.555 193.223 1.00 14.84 88 LEU A C 1
ATOM 713 O O . LEU A 1 87 ? 196.417 181.707 194.455 1.00 15.36 88 LEU A O 1
ATOM 718 N N . VAL A 1 88 ? 197.414 181.874 192.427 1.00 15.05 89 VAL A N 1
ATOM 719 C CA . VAL A 1 88 ? 198.693 182.314 192.982 1.00 14.15 89 VAL A CA 1
ATOM 720 C C . VAL A 1 88 ? 198.516 183.588 193.801 1.00 14.23 89 VAL A C 1
ATOM 721 O O . VAL A 1 88 ? 199.075 183.726 194.894 1.00 16.47 89 VAL A O 1
ATOM 725 N N . VAL A 1 89 ? 197.709 184.522 193.295 1.00 14.21 90 VAL A N 1
ATOM 726 C CA . VAL A 1 89 ? 197.577 185.844 193.903 1.00 15.36 90 VAL A CA 1
ATOM 727 C C . VAL A 1 89 ? 196.781 185.755 195.201 1.00 14.65 90 VAL A C 1
ATOM 728 O O . VAL A 1 89 ? 197.154 186.376 196.212 1.00 15.83 90 VAL A O 1
ATOM 732 N N . SER A 1 90 ? 195.698 184.973 195.196 1.00 14.72 91 SER A N 1
ATOM 733 C CA . SER A 1 90 ? 194.947 184.777 196.428 1.00 15.31 91 SER A CA 1
ATOM 734 C C . SER A 1 90 ? 195.826 184.141 197.500 1.00 14.75 91 SER A C 1
ATOM 735 O O . SER A 1 90 ? 195.832 184.585 198.660 1.00 17.31 91 SER A O 1
ATOM 738 N N . ARG A 1 91 ? 196.609 183.122 197.121 1.00 13.96 92 ARG A N 1
ATOM 739 C CA . ARG A 1 91 ? 197.505 182.491 198.086 1.00 14.11 92 ARG A CA 1
ATOM 740 C C . ARG A 1 91 ? 198.591 183.451 198.552 1.00 14.19 92 ARG A C 1
ATOM 741 O O . ARG A 1 91 ? 198.953 183.456 199.731 1.00 13.79 92 ARG A O 1
ATOM 749 N N . TRP A 1 92 ? 199.053 184.331 197.665 1.00 13.66 93 TRP A N 1
ATOM 750 C CA . TRP A 1 92 ? 200.079 185.307 198.027 1.00 12.53 93 TRP A CA 1
ATOM 751 C C . TRP A 1 92 ? 199.599 186.235 199.138 1.00 13.08 93 TRP A C 1
ATOM 752 O O . TRP A 1 92 ? 200.267 186.401 200.173 1.00 12.82 93 TRP A O 1
ATOM 763 N N . TRP A 1 93 ? 198.432 186.848 198.948 1.00 14.19 94 TRP A N 1
ATOM 764 C CA . TRP A 1 93 ? 197.964 187.758 199.991 1.00 12.92 94 TRP A CA 1
ATOM 765 C C . TRP A 1 93 ? 197.597 187.002 201.265 1.00 13.60 94 TRP A C 1
ATOM 766 O O . TRP A 1 93 ? 197.864 187.483 202.379 1.00 14.81 94 TRP A O 1
ATOM 777 N N . ALA A 1 94 ? 196.997 185.812 201.133 1.00 13.59 95 ALA A N 1
ATOM 778 C CA . ALA A 1 94 ? 196.685 185.036 202.328 1.00 13.94 95 ALA A CA 1
ATOM 779 C C . ALA A 1 94 ? 197.946 184.672 203.101 1.00 14.35 95 ALA A C 1
ATOM 780 O O . ALA A 1 94 ? 197.927 184.634 204.336 1.00 15.40 95 ALA A O 1
ATOM 782 N N . GLN A 1 95 ? 199.049 184.413 202.397 1.00 13.86 96 GLN A N 1
ATOM 783 C CA . GLN A 1 95 ? 200.296 184.100 203.079 1.00 13.65 96 GLN A CA 1
ATOM 784 C C . GLN A 1 95 ? 200.856 185.323 203.786 1.00 13.93 96 GLN A C 1
ATOM 785 O O . GLN A 1 95 ? 201.523 185.194 204.818 1.00 15.82 96 GLN A O 1
ATOM 791 N N . TYR A 1 96 ? 200.723 186.505 203.182 1.00 13.84 97 TYR A N 1
ATOM 792 C CA . TYR A 1 96 ? 201.170 187.681 203.923 1.00 13.66 97 TYR A CA 1
ATOM 793 C C . TYR A 1 96 ? 200.367 187.845 205.196 1.00 14.51 97 TYR A C 1
ATOM 794 O O . TYR A 1 96 ? 200.926 188.162 206.251 1.00 15.35 97 TYR A O 1
ATOM 803 N N . GLU A 1 97 ? 199.052 187.648 205.117 1.00 13.79 98 GLU A N 1
ATOM 804 C CA . GLU A 1 97 ? 198.212 187.869 206.287 1.00 16.53 98 GLU A CA 1
ATOM 805 C C . GLU A 1 97 ? 198.429 186.827 207.384 1.00 16.88 98 GLU A C 1
ATOM 806 O O . GLU A 1 97 ? 197.988 187.037 208.521 1.00 19.25 98 GLU A O 1
ATOM 812 N N . SER A 1 98 ? 199.084 185.714 207.071 1.00 16.24 99 SER A N 1
ATOM 813 C CA . SER A 1 98 ? 199.369 184.665 208.039 1.00 17.62 99 SER A CA 1
ATOM 814 C C . SER A 1 98 ? 200.693 184.860 208.768 1.00 17.69 99 SER A C 1
ATOM 815 O O . SER A 1 98 ? 201.007 184.075 209.670 1.00 19.02 99 SER A O 1
ATOM 818 N N . ILE A 1 99 ? 201.475 185.868 208.403 1.00 17.03 100 ILE A N 1
ATOM 819 C CA . ILE A 1 99 ? 202.752 186.098 209.085 1.00 17.94 100 ILE A CA 1
ATOM 820 C C . ILE A 1 99 ? 202.475 186.612 210.494 1.00 17.82 100 ILE A C 1
ATOM 821 O O . ILE A 1 99 ? 201.762 187.616 210.658 1.00 20.80 100 ILE A O 1
ATOM 826 N N . PRO A 1 100 ? 203.011 185.972 211.528 1.00 19.32 101 PRO A N 1
ATOM 827 C CA . PRO A 1 100 ? 202.659 186.361 212.896 1.00 18.81 101 PRO A CA 1
ATOM 828 C C . PRO A 1 100 ? 203.337 187.659 213.314 1.00 16.71 101 PRO A C 1
ATOM 829 O O . PRO A 1 100 ? 204.508 187.894 213.008 1.00 18.60 101 PRO A O 1
ATOM 833 N N . TRP A 1 101 ? 202.574 188.515 213.998 1.00 18.97 102 TRP A N 1
ATOM 834 C CA . TRP A 1 101 ? 203.074 189.717 214.635 1.00 15.85 102 TRP A CA 1
ATOM 835 C C . TRP A 1 101 ? 202.926 189.585 216.145 1.00 16.63 102 TRP A C 1
ATOM 836 O O . TRP A 1 101 ? 201.902 189.089 216.632 1.00 19.25 102 TRP A O 1
ATOM 847 N N . PRO A 1 102 ? 203.909 190.064 216.906 1.00 15.95 103 PRO A N 1
ATOM 848 C CA . PRO A 1 102 ? 203.885 189.923 218.370 1.00 15.11 103 PRO A CA 1
ATOM 849 C C . PRO A 1 102 ? 203.166 191.037 219.117 1.00 13.72 103 PRO A C 1
ATOM 850 O O . PRO A 1 102 ? 203.164 191.026 220.352 1.00 16.77 103 PRO A O 1
ATOM 854 N N . ASP A 1 103 ? 202.565 191.988 218.407 1.00 12.73 104 ASP A N 1
ATOM 855 C CA . ASP A 1 103 ? 202.042 193.209 219.020 1.00 16.47 104 ASP A CA 1
ATOM 856 C C . ASP A 1 103 ? 200.884 192.924 219.978 1.00 14.29 104 ASP A C 1
ATOM 857 O O . ASP A 1 103 ? 200.871 193.430 221.106 1.00 15.94 104 ASP A O 1
ATOM 862 N N . ARG A 1 104 ? 199.910 192.115 219.552 1.00 15.62 105 ARG A N 1
ATOM 863 C CA . ARG A 1 104 ? 198.793 191.739 220.417 1.00 15.11 105 ARG A CA 1
ATOM 864 C C . ARG A 1 104 ? 199.272 191.031 221.683 1.00 14.90 105 ARG A C 1
ATOM 865 O O . ARG A 1 104 ? 198.765 191.290 222.781 1.00 17.59 105 ARG A O 1
ATOM 873 N N . ILE A 1 105 ? 200.250 190.134 221.545 1.00 14.72 106 ILE A N 1
ATOM 874 C CA . ILE A 1 105 ? 200.805 189.423 222.694 1.00 13.53 106 ILE A CA 1
ATOM 875 C C . ILE A 1 105 ? 201.554 190.389 223.601 1.00 13.80 106 ILE A C 1
ATOM 876 O O . ILE A 1 105 ? 201.393 190.364 224.830 1.00 14.20 106 ILE A O 1
ATOM 881 N N . MET A 1 106 ? 202.380 191.261 223.007 1.00 13.97 107 MET A N 1
ATOM 882 C CA . MET A 1 106 ? 203.235 192.124 223.818 1.00 14.21 107 MET A CA 1
ATOM 883 C C . MET A 1 106 ? 202.421 193.175 224.560 1.00 12.94 107 MET A C 1
ATOM 884 O O . MET A 1 106 ? 202.806 193.573 225.661 1.00 15.64 107 MET A O 1
ATOM 889 N N . ASN A 1 107 ? 201.287 193.613 224.002 1.00 13.24 108 ASN A N 1
ATOM 890 C CA . ASN A 1 107 ? 200.433 194.547 224.733 1.00 13.15 108 ASN A CA 1
ATOM 891 C C . ASN A 1 107 ? 199.953 193.940 226.045 1.00 13.37 108 ASN A C 1
ATOM 892 O O . ASN A 1 107 ? 199.931 194.617 227.079 1.00 15.62 108 ASN A O 1
ATOM 897 N N . LEU A 1 108 ? 199.593 192.654 226.030 1.00 13.56 109 LEU A N 1
ATOM 898 C CA . LEU A 1 108 ? 199.119 192.017 227.254 1.00 14.30 109 LEU A CA 1
ATOM 899 C C . LEU A 1 108 ? 200.269 191.655 228.187 1.00 13.99 109 LEU A C 1
ATOM 900 O O . LEU A 1 108 ? 200.134 191.758 229.411 1.00 15.97 109 LEU A O 1
ATOM 905 N N . VAL A 1 109 ? 201.403 191.223 227.630 1.00 13.19 110 VAL A N 1
ATOM 906 C CA . VAL A 1 109 ? 202.528 190.820 228.470 1.00 13.59 110 VAL A CA 1
ATOM 907 C C . VAL A 1 109 ? 203.140 192.027 229.173 1.00 14.44 110 VAL A C 1
ATOM 908 O O . VAL A 1 109 ? 203.509 191.954 230.352 1.00 17.00 110 VAL A O 1
ATOM 912 N N . SER A 1 110 ? 203.256 193.153 228.467 1.00 13.75 111 SER A N 1
ATOM 913 C CA . SER A 1 110 ? 203.809 194.365 229.055 1.00 14.65 111 SER A CA 1
ATOM 914 C C . SER A 1 110 ? 202.982 194.868 230.230 1.00 16.27 111 SER A C 1
ATOM 915 O O . SER A 1 110 ? 203.544 195.411 231.182 1.00 18.95 111 SER A O 1
ATOM 918 N N . CYS A 1 111 ? 201.665 194.700 230.202 1.00 16.26 112 CYS A N 1
ATOM 919 C CA . CYS A 1 111 ? 200.832 195.321 231.222 1.00 17.35 112 CYS A CA 1
ATOM 920 C C . CYS A 1 111 ? 200.325 194.354 232.285 1.00 17.38 112 CYS A C 1
ATOM 921 O O . CYS A 1 111 ? 199.914 194.809 233.358 1.00 21.21 112 CYS A O 1
ATOM 924 N N . ASN A 1 112 ? 200.294 193.049 232.011 1.00 18.11 113 ASN A N 1
ATOM 925 C CA . ASN A 1 112 ? 199.674 192.096 232.923 1.00 17.53 113 ASN A CA 1
ATOM 926 C C . ASN A 1 112 ? 200.658 191.177 233.629 1.00 19.81 113 ASN A C 1
ATOM 927 O O . ASN A 1 112 ? 200.240 190.414 234.507 1.00 23.16 113 ASN A O 1
ATOM 932 N N . VAL A 1 113 ? 201.935 191.202 233.269 1.00 18.46 114 VAL A N 1
ATOM 933 C CA . VAL A 1 113 ? 202.950 190.434 233.978 1.00 17.57 114 VAL A CA 1
ATOM 934 C C . VAL A 1 113 ? 203.687 191.431 234.864 1.00 18.74 114 VAL A C 1
ATOM 935 O O . VAL A 1 113 ? 204.533 192.193 234.394 1.00 21.60 114 VAL A O 1
ATOM 939 N N . ASP A 1 114 ? 203.372 191.415 236.156 1.00 19.72 115 ASP A N 1
ATOM 940 C CA . ASP A 1 114 ? 203.828 192.403 237.124 1.00 20.78 115 ASP A CA 1
ATOM 941 C C . ASP A 1 114 ? 205.272 192.177 237.584 1.00 23.19 115 ASP A C 1
ATOM 942 O O . ASP A 1 114 ? 205.883 191.124 237.375 1.00 24.15 115 ASP A O 1
ATOM 947 N N . GLY A 1 115 ? 205.815 193.212 238.225 1.00 23.00 116 GLY A N 1
ATOM 948 C CA . GLY A 1 115 ? 207.157 193.171 238.764 1.00 23.03 116 GLY A CA 1
ATOM 949 C C . GLY A 1 115 ? 208.177 194.022 238.038 1.00 24.29 116 GLY A C 1
ATOM 950 O O . GLY A 1 115 ? 208.532 193.724 236.895 1.00 26.28 116 GLY A O 1
ATOM 951 N N . GLU A 1 116 ? 208.676 195.063 238.696 1.00 26.43 117 GLU A N 1
ATOM 952 C CA . GLU A 1 116 ? 209.751 195.876 238.148 1.00 28.90 117 GLU A CA 1
ATOM 953 C C . GLU A 1 116 ? 211.136 195.351 238.512 1.00 28.32 117 GLU A C 1
ATOM 954 O O . GLU A 1 116 ? 212.126 196.039 238.248 1.00 34.14 117 GLU A O 1
ATOM 960 N N . ASP A 1 117 ? 211.215 194.229 239.233 1.00 26.59 118 ASP A N 1
ATOM 961 C CA . ASP A 1 117 ? 212.483 193.659 239.681 1.00 27.56 118 ASP A CA 1
ATOM 962 C C . ASP A 1 117 ? 213.103 192.837 238.556 1.00 25.80 118 ASP A C 1
ATOM 963 O O . ASP A 1 117 ? 212.623 192.827 237.421 1.00 25.85 118 ASP A O 1
ATOM 968 N N . GLU A 1 118 ? 214.193 192.135 238.863 1.00 26.56 119 GLU A N 1
ATOM 969 C CA . GLU A 1 118 ? 214.869 191.346 237.839 1.00 24.90 119 GLU A CA 1
ATOM 970 C C . GLU A 1 118 ? 213.996 190.193 237.357 1.00 23.69 119 GLU A C 1
ATOM 971 O O . GLU A 1 118 ? 213.991 189.873 236.163 1.00 23.82 119 GLU A O 1
ATOM 977 N N . TYR A 1 119 ? 213.240 189.568 238.267 1.00 23.55 120 TYR A N 1
ATOM 978 C CA . TYR A 1 119 ? 212.465 188.386 237.897 1.00 24.04 120 TYR A CA 1
ATOM 979 C C . TYR A 1 119 ? 211.298 188.741 236.981 1.00 21.25 120 TYR A C 1
ATOM 980 O O . TYR A 1 119 ? 211.034 188.032 236.004 1.00 20.44 120 TYR A O 1
ATOM 989 N N . GLY A 1 120 ? 210.633 189.870 237.238 1.00 21.34 121 GLY A N 1
ATOM 990 C CA . GLY A 1 120 ? 209.565 190.305 236.348 1.00 19.55 121 GLY A CA 1
ATOM 991 C C . GLY A 1 120 ? 210.066 190.630 234.955 1.00 16.51 121 GLY A C 1
ATOM 992 O O . GLY A 1 120 ? 209.440 190.266 233.951 1.00 17.02 121 GLY A O 1
ATOM 993 N N . ARG A 1 121 ? 211.208 191.311 234.875 1.00 18.48 122 ARG A N 1
ATOM 994 C CA . ARG A 1 121 ? 211.798 191.603 233.578 1.00 17.75 122 ARG A CA 1
ATOM 995 C C . ARG A 1 121 ? 212.179 190.315 232.858 1.00 15.53 122 ARG A C 1
ATOM 996 O O . ARG A 1 121 ? 211.916 190.174 231.658 1.00 16.82 122 ARG A O 1
ATOM 1004 N N . LEU A 1 122 ? 212.766 189.361 233.590 1.00 16.90 123 LEU A N 1
ATOM 1005 C CA . LEU A 1 122 ? 213.131 188.079 233.003 1.00 17.62 123 LEU A CA 1
ATOM 1006 C C . LEU A 1 122 ? 211.902 187.354 232.469 1.00 15.69 123 LEU A C 1
ATOM 1007 O O . LEU A 1 122 ? 211.931 186.808 231.364 1.00 16.86 123 LEU A O 1
ATOM 1012 N N . LEU A 1 123 ? 210.803 187.373 233.224 1.00 14.95 124 LEU A N 1
ATOM 1013 C CA . LEU A 1 123 ? 209.588 186.684 232.801 1.00 14.04 124 LEU A CA 1
ATOM 1014 C C . LEU A 1 123 ? 209.029 187.305 231.527 1.00 13.56 124 LEU A C 1
ATOM 1015 O O . LEU A 1 123 ? 208.701 186.599 230.565 1.00 14.80 124 LEU A O 1
ATOM 1020 N N . ARG A 1 124 ? 208.902 188.634 231.507 1.00 13.27 125 ARG A N 1
ATOM 1021 C CA . ARG A 1 124 ? 208.326 189.290 230.336 1.00 12.62 125 ARG A CA 1
ATOM 1022 C C . ARG A 1 124 ? 209.200 189.082 229.102 1.00 11.62 125 ARG A C 1
ATOM 1023 O O . ARG A 1 124 ? 208.699 188.750 228.011 1.00 13.44 125 ARG A O 1
ATOM 1031 N N . ARG A 1 125 ? 210.519 189.221 229.273 1.00 10.24 126 ARG A N 1
ATOM 1032 C CA . ARG A 1 125 ? 211.440 189.067 228.156 1.00 11.96 126 ARG A CA 1
ATOM 1033 C C . ARG A 1 125 ? 211.428 187.637 227.637 1.00 12.97 126 ARG A C 1
ATOM 1034 O O . ARG A 1 125 ? 211.452 187.409 226.424 1.00 14.90 126 ARG A O 1
ATOM 1042 N N . THR A 1 126 ? 211.362 186.659 228.547 1.00 12.90 127 THR A N 1
ATOM 1043 C CA . THR A 1 126 ? 211.365 185.261 228.139 1.00 13.03 127 THR A CA 1
ATOM 1044 C C . THR A 1 126 ? 210.075 184.889 227.419 1.00 12.06 127 THR A C 1
ATOM 1045 O O . THR A 1 126 ? 210.105 184.138 226.438 1.00 14.18 127 THR A O 1
ATOM 1049 N N . LEU A 1 127 ? 208.931 185.400 227.884 1.00 12.26 128 LEU A N 1
ATOM 1050 C CA . LEU A 1 127 ? 207.676 185.134 227.183 1.00 12.15 128 LEU A CA 1
ATOM 1051 C C . LEU A 1 127 ? 207.712 185.693 225.765 1.00 12.25 128 LEU A C 1
ATOM 1052 O O . LEU A 1 127 ? 207.356 185.005 224.793 1.00 15.35 128 LEU A O 1
ATOM 1057 N N . MET A 1 128 ? 208.149 186.945 225.627 1.00 11.69 129 MET A N 1
ATOM 1058 C CA . MET A 1 128 ? 208.249 187.525 224.293 1.00 13.01 129 MET A CA 1
ATOM 1059 C C . MET A 1 128 ? 209.233 186.753 223.418 1.00 13.41 129 MET A C 1
ATOM 1060 O O . MET A 1 128 ? 208.992 186.548 222.220 1.00 18.13 129 MET A O 1
ATOM 1065 N N . ARG A 1 129 ? 210.349 186.317 224.001 1.00 12.90 130 ARG A N 1
ATOM 1066 C CA . ARG A 1 129 ? 211.341 185.563 223.253 1.00 15.81 130 ARG A CA 1
ATOM 1067 C C . ARG A 1 129 ? 210.792 184.215 222.800 1.00 14.22 130 ARG A C 1
ATOM 1068 O O . ARG A 1 129 ? 211.064 183.787 221.679 1.00 15.81 130 ARG A O 1
ATOM 1076 N N . TYR A 1 130 ? 209.952 183.578 223.617 1.00 13.84 131 TYR A N 1
ATOM 1077 C CA . TYR A 1 130 ? 209.338 182.317 223.207 1.00 13.06 131 TYR A CA 1
ATOM 1078 C C . TYR A 1 130 ? 208.387 182.519 222.032 1.00 13.43 131 TYR A C 1
ATOM 1079 O O . TYR A 1 130 ? 208.386 181.730 221.074 1.00 14.49 131 TYR A O 1
ATOM 1088 N N . SER A 1 131 ? 207.567 183.572 222.084 1.00 15.24 132 SER A N 1
ATOM 1089 C CA . SER A 1 131 ? 206.628 183.804 220.988 1.00 15.21 132 SER A CA 1
ATOM 1090 C C . SER A 1 131 ? 207.382 184.129 219.699 1.00 17.19 132 SER A C 1
ATOM 1091 O O . SER A 1 131 ? 207.105 183.564 218.623 1.00 21.10 132 SER A O 1
ATOM 1094 N N . ASN A 1 132 ? 208.367 185.021 219.798 1.00 16.36 133 ASN A N 1
ATOM 1095 C CA . ASN A 1 132 ? 209.200 185.329 218.645 1.00 15.96 133 ASN A CA 1
ATOM 1096 C C . ASN A 1 132 ? 209.944 184.091 218.145 1.00 16.60 133 ASN A C 1
ATOM 1097 O O . ASN A 1 132 ? 210.274 184.000 216.959 1.00 19.13 133 ASN A O 1
ATOM 1102 N N . LEU A 1 133 ? 210.317 183.182 219.051 1.00 16.20 134 LEU A N 1
ATOM 1103 C CA . LEU A 1 133 ? 211.048 181.987 218.647 1.00 15.50 134 LEU A CA 1
ATOM 1104 C C . LEU A 1 133 ? 210.160 181.052 217.848 1.00 16.11 134 LEU A C 1
ATOM 1105 O O . LEU A 1 133 ? 210.613 180.454 216.868 1.00 17.15 134 LEU A O 1
ATOM 1110 N N . CYS A 1 134 ? 208.900 180.907 218.261 1.00 15.48 135 CYS A N 1
ATOM 1111 C CA . CYS A 1 134 ? 207.958 180.142 217.452 1.00 17.15 135 CYS A CA 1
ATOM 1112 C C . CYS A 1 134 ? 207.838 180.734 216.052 1.00 18.41 135 CYS A C 1
ATOM 1113 O O . CYS A 1 134 ? 207.883 180.007 215.042 1.00 20.33 135 CYS A O 1
ATOM 1116 N N . SER A 1 135 ? 207.698 182.061 215.972 1.00 17.30 136 SER A N 1
ATOM 1117 C CA . SER A 1 135 ? 207.591 182.685 214.653 1.00 18.86 136 SER A CA 1
ATOM 1118 C C . SER A 1 135 ? 208.852 182.449 213.819 1.00 17.82 136 SER A C 1
ATOM 1119 O O . SER A 1 135 ? 208.763 182.133 212.624 1.00 17.26 136 SER A O 1
ATOM 1122 N N . VAL A 1 136 ? 210.033 182.587 214.438 1.00 16.67 137 VAL A N 1
ATOM 1123 C CA . VAL A 1 136 ? 211.306 182.383 213.743 1.00 15.53 137 VAL A CA 1
ATOM 1124 C C . VAL A 1 136 ? 211.421 180.954 213.235 1.00 16.14 137 VAL A C 1
ATOM 1125 O O . VAL A 1 136 ? 211.875 180.710 212.109 1.00 18.36 137 VAL A O 1
ATOM 1129 N N . LEU A 1 137 ? 211.018 179.990 214.057 1.00 15.31 138 LEU A N 1
ATOM 1130 C CA . LEU A 1 137 ? 211.142 178.588 213.691 1.00 15.44 138 LEU A CA 1
ATOM 1131 C C . LEU A 1 137 ? 210.281 178.267 212.475 1.00 17.01 138 LEU A C 1
ATOM 1132 O O . LEU A 1 137 ? 210.753 177.667 211.495 1.00 19.38 138 LEU A O 1
ATOM 1137 N N . ILE A 1 138 ? 209.019 178.703 212.500 1.00 17.16 139 ILE A N 1
ATOM 1138 C CA . ILE A 1 138 ? 208.156 178.409 211.362 1.00 16.65 139 ILE A CA 1
ATOM 1139 C C . ILE A 1 138 ? 208.632 179.165 210.125 1.00 17.98 139 ILE A C 1
ATOM 1140 O O . ILE A 1 138 ? 208.593 178.637 209.004 1.00 18.61 139 ILE A O 1
ATOM 1145 N N . LEU A 1 139 ? 209.136 180.392 210.308 1.00 17.91 140 LEU A N 1
ATOM 1146 C CA . LEU A 1 139 ? 209.600 181.167 209.162 1.00 16.44 140 LEU A CA 1
ATOM 1147 C C . LEU A 1 139 ? 210.814 180.525 208.506 1.00 18.34 140 LEU A C 1
ATOM 1148 O O . LEU A 1 139 ? 210.891 180.453 207.278 1.00 19.96 140 LEU A O 1
ATOM 1153 N N . ARG A 1 140 ? 211.774 180.054 209.301 1.00 17.61 141 ARG A N 1
ATOM 1154 C CA . ARG A 1 140 ? 212.916 179.372 208.709 1.00 19.55 141 ARG A CA 1
ATOM 1155 C C . ARG A 1 140 ? 212.529 178.013 208.141 1.00 19.54 141 ARG A C 1
ATOM 1156 O O . ARG A 1 140 ? 213.250 177.483 207.290 1.00 22.36 141 ARG A O 1
ATOM 1164 N N . SER A 1 141 ? 211.401 177.445 208.578 1.00 19.32 142 SER A N 1
ATOM 1165 C CA . SER A 1 141 ? 210.883 176.268 207.889 1.00 17.47 142 SER A CA 1
ATOM 1166 C C . SER A 1 141 ? 210.305 176.621 206.518 1.00 17.79 142 SER A C 1
ATOM 1167 O O . SER A 1 141 ? 210.399 175.818 205.582 1.00 20.48 142 SER A O 1
ATOM 1170 N N . VAL A 1 142 ? 209.718 177.808 206.370 1.00 18.39 143 VAL A N 1
ATOM 1171 C CA . VAL A 1 142 ? 208.926 178.123 205.182 1.00 17.78 143 VAL A CA 1
ATOM 1172 C C . VAL A 1 142 ? 209.615 179.120 204.261 1.00 18.57 143 VAL A C 1
ATOM 1173 O O . VAL A 1 142 ? 209.116 179.358 203.149 1.00 17.42 143 VAL A O 1
ATOM 1177 N N . SER A 1 143 ? 210.731 179.712 204.679 1.00 17.98 144 SER A N 1
ATOM 1178 C CA . SER A 1 143 ? 211.380 180.789 203.942 1.00 15.81 144 SER A CA 1
ATOM 1179 C C . SER A 1 143 ? 212.844 180.455 203.708 1.00 17.87 144 SER A C 1
ATOM 1180 O O . SER A 1 143 ? 213.578 180.172 204.660 1.00 20.11 144 SER A O 1
ATOM 1183 N N . THR A 1 144 ? 213.266 180.496 202.439 1.00 17.32 145 THR A N 1
ATOM 1184 C CA . THR A 1 144 ? 214.669 180.237 202.132 1.00 18.40 145 THR A CA 1
ATOM 1185 C C . THR A 1 144 ? 215.566 181.367 202.616 1.00 19.34 145 THR A C 1
ATOM 1186 O O . THR A 1 144 ? 216.721 181.122 202.977 1.00 22.81 145 THR A O 1
ATOM 1190 N N . ALA A 1 145 ? 215.060 182.600 202.636 1.00 20.06 146 ALA A N 1
ATOM 1191 C CA . ALA A 1 145 ? 215.851 183.720 203.138 1.00 21.69 146 ALA A CA 1
ATOM 1192 C C . ALA A 1 145 ? 216.168 183.540 204.620 1.00 20.80 146 ALA A C 1
ATOM 1193 O O . ALA A 1 145 ? 217.324 183.670 205.051 1.00 22.48 146 ALA A O 1
ATOM 1195 N N . VAL A 1 146 ? 215.148 183.208 205.412 1.00 18.53 147 VAL A N 1
ATOM 1196 C CA . VAL A 1 146 ? 215.339 183.026 206.847 1.00 19.30 147 VAL A CA 1
ATOM 1197 C C . VAL A 1 146 ? 216.206 181.801 207.106 1.00 19.97 147 VAL A C 1
ATOM 1198 O O . VAL A 1 146 ? 217.003 181.771 208.053 1.00 21.50 147 VAL A O 1
ATOM 1202 N N . TYR A 1 147 ? 216.042 180.760 206.286 1.00 20.00 148 TYR A N 1
ATOM 1203 C CA . TYR A 1 147 ? 216.821 179.538 206.459 1.00 20.63 148 TYR A CA 1
ATOM 1204 C C . TYR A 1 147 ? 218.289 179.798 206.140 1.00 21.63 148 TYR A C 1
ATOM 1205 O O . TYR A 1 147 ? 219.180 179.253 206.799 1.00 23.60 148 TYR A O 1
ATOM 1214 N N . LYS A 1 148 ? 218.560 180.635 205.139 1.00 22.21 149 LYS A N 1
ATOM 1215 C CA . LYS A 1 148 ? 219.942 180.974 204.818 1.00 24.71 149 LYS A CA 1
ATOM 1216 C C . LYS A 1 148 ? 220.542 181.869 205.895 1.00 24.25 149 LYS A C 1
ATOM 1217 O O . LYS A 1 148 ? 221.747 181.798 206.164 1.00 26.64 149 LYS A O 1
ATOM 1223 N N . ARG A 1 149 ? 219.702 182.691 206.539 1.00 23.12 150 ARG A N 1
ATOM 1224 C CA . ARG A 1 149 ? 220.162 183.468 207.688 1.00 23.68 150 ARG A CA 1
ATOM 1225 C C . ARG A 1 149 ? 220.473 182.571 208.880 1.00 23.60 150 ARG A C 1
ATOM 1226 O O . ARG A 1 149 ? 221.545 182.685 209.483 1.00 26.96 150 ARG A O 1
ATOM 1234 N N . PHE A 1 150 ? 219.617 181.582 209.135 1.00 22.48 151 PHE A N 1
ATOM 1235 C CA . PHE A 1 150 ? 219.768 180.644 210.246 1.00 23.83 151 PHE A CA 1
ATOM 1236 C C . PHE A 1 150 ? 219.842 179.220 209.704 1.00 24.58 151 PHE A C 1
ATOM 1237 O O . PHE A 1 150 ? 218.848 178.478 209.746 1.00 25.60 151 PHE A O 1
ATOM 1245 N N . PRO A 1 151 ? 221.002 178.796 209.200 1.00 26.66 152 PRO A N 1
ATOM 1246 C CA . PRO A 1 151 ? 221.082 177.446 208.622 1.00 27.42 152 PRO A CA 1
ATOM 1247 C C . PRO A 1 151 ? 221.020 176.318 209.649 1.00 28.87 152 PRO A C 1
ATOM 1248 O O . PRO A 1 151 ? 220.649 175.206 209.257 1.00 31.60 152 PRO A O 1
ATOM 1252 N N . SER A 1 152 ? 221.286 176.585 210.926 1.00 29.84 153 SER A N 1
ATOM 1253 C CA . SER A 1 152 ? 221.130 175.601 211.984 1.00 30.00 153 SER A CA 1
ATOM 1254 C C . SER A 1 152 ? 220.645 176.324 213.229 1.00 30.42 153 SER A C 1
ATOM 1255 O O . SER A 1 152 ? 220.592 177.556 213.282 1.00 30.12 153 SER A O 1
ATOM 1258 N N . MET A 1 153 ? 220.285 175.541 214.239 1.00 32.52 154 MET A N 1
ATOM 1259 C CA . MET A 1 153 ? 219.822 176.106 215.495 1.00 31.74 154 MET A CA 1
ATOM 1260 C C . MET A 1 153 ? 220.927 176.850 216.235 1.00 31.31 154 MET A C 1
ATOM 1261 O O . MET A 1 153 ? 220.630 177.738 217.043 1.00 32.19 154 MET A O 1
ATOM 1266 N N . GLU A 1 154 ? 222.191 176.493 215.992 1.00 32.27 155 GLU A N 1
ATOM 1267 C CA . GLU A 1 154 ? 223.301 177.234 216.582 1.00 32.27 155 GLU A CA 1
ATOM 1268 C C . GLU A 1 154 ? 223.302 178.686 216.117 1.00 31.74 155 GLU A C 1
ATOM 1269 O O . GLU A 1 154 ? 223.643 179.592 216.888 1.00 32.36 155 GLU A O 1
ATOM 1275 N N . HIS A 1 155 ? 222.924 178.928 214.858 1.00 30.48 156 HIS A N 1
ATOM 1276 C CA . HIS A 1 155 ? 222.792 180.302 214.380 1.00 29.49 156 HIS A CA 1
ATOM 1277 C C . HIS A 1 155 ? 221.671 181.032 215.111 1.00 28.81 156 HIS A C 1
ATOM 1278 O O . HIS A 1 155 ? 221.769 182.237 215.370 1.00 29.46 156 HIS A O 1
ATOM 1285 N N . VAL A 1 156 ? 220.590 180.317 215.438 1.00 29.10 157 VAL A N 1
ATOM 1286 C CA . VAL A 1 156 ? 219.497 180.914 216.201 1.00 28.37 157 VAL A CA 1
ATOM 1287 C C . VAL A 1 156 ? 219.960 181.262 217.608 1.00 28.47 157 VAL A C 1
ATOM 1288 O O . VAL A 1 156 ? 219.548 182.278 218.184 1.00 29.41 157 VAL A O 1
ATOM 1292 N N . VAL A 1 157 ? 220.829 180.431 218.18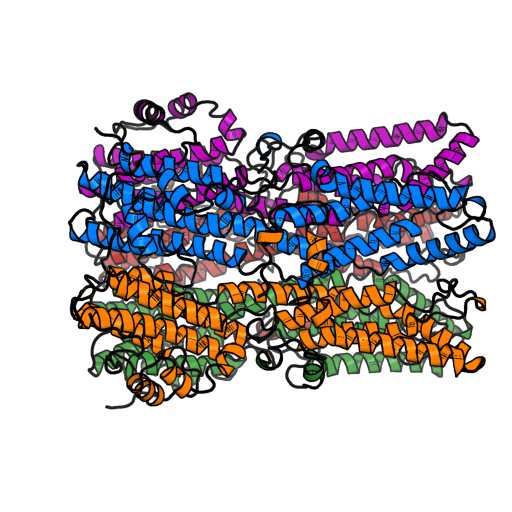1 1.00 29.23 158 VAL A N 1
ATOM 1293 C CA . VAL A 1 157 ? 221.346 180.708 219.516 1.00 29.04 158 VAL A CA 1
ATOM 1294 C C . VAL A 1 157 ? 222.290 181.906 219.489 1.00 30.02 158 VAL A C 1
ATOM 1295 O O . VAL A 1 157 ? 222.229 182.778 220.364 1.00 33.12 158 VAL A O 1
ATOM 1299 N N . ARG A 1 158 ? 223.145 181.984 218.469 1.00 31.42 159 ARG A N 1
ATOM 1300 C CA . ARG A 1 158 ? 224.123 183.058 218.364 1.00 31.02 159 ARG A CA 1
ATOM 1301 C C . ARG A 1 158 ? 223.461 184.404 218.095 1.00 30.93 159 ARG A C 1
ATOM 1302 O O . ARG A 1 158 ? 224.073 185.445 218.350 1.00 33.61 159 ARG A O 1
ATOM 1310 N N . ALA A 1 159 ? 222.232 184.407 217.587 1.00 30.33 160 ALA A N 1
ATOM 1311 C CA . ALA A 1 159 ? 221.499 185.641 217.337 1.00 28.61 160 ALA A CA 1
ATOM 1312 C C . ALA A 1 159 ? 220.689 186.105 218.540 1.00 31.83 160 ALA A C 1
ATOM 1313 O O . ALA A 1 159 ? 219.963 187.096 218.426 1.00 34.81 160 ALA A O 1
ATOM 1315 N N . GLY A 1 160 ? 220.805 185.425 219.679 1.00 29.54 161 GLY A N 1
ATOM 1316 C CA . GLY A 1 160 ? 220.069 185.754 220.883 1.00 30.97 161 GLY A CA 1
ATOM 1317 C C . GLY A 1 160 ? 218.604 185.386 220.890 1.00 30.80 161 GLY A C 1
ATOM 1318 O O . GLY A 1 160 ? 217.910 185.705 221.863 1.00 33.76 161 GLY A O 1
ATOM 1319 N N . LEU A 1 161 ? 218.106 184.734 219.844 1.00 29.01 162 LEU A N 1
ATOM 1320 C CA . LEU A 1 161 ? 216.719 184.301 219.835 1.00 28.38 162 LEU A CA 1
ATOM 1321 C C . LEU A 1 161 ? 216.488 183.108 220.746 1.00 28.05 162 LEU A C 1
ATOM 1322 O O . LEU A 1 161 ? 215.350 182.877 221.163 1.00 28.19 162 LEU A O 1
ATOM 1327 N N . MET A 1 162 ? 217.528 182.332 221.040 1.00 28.31 163 MET A N 1
ATOM 1328 C CA . MET A 1 162 ? 217.390 181.151 221.881 1.00 28.79 163 MET A CA 1
ATOM 1329 C C . MET A 1 162 ? 218.643 181.040 222.746 1.00 29.33 163 MET A C 1
ATOM 1330 O O . MET A 1 162 ? 219.755 181.222 222.243 1.00 32.29 163 MET A O 1
ATOM 1335 N N . THR A 1 163 ? 218.473 180.757 224.044 1.00 28.62 164 THR A N 1
ATOM 1336 C CA . THR A 1 163 ? 219.613 180.610 224.935 1.00 27.76 164 THR A CA 1
ATOM 1337 C C . THR A 1 163 ? 220.197 179.215 224.783 1.00 28.97 164 THR A C 1
ATOM 1338 O O . THR A 1 163 ? 219.536 178.317 224.254 1.00 31.03 164 THR A O 1
ATOM 1342 N N . PRO A 1 164 ? 221.437 178.992 225.236 1.00 29.78 165 PRO A N 1
ATOM 1343 C CA . PRO A 1 164 ? 221.988 177.637 225.090 1.00 29.82 165 PRO A CA 1
ATOM 1344 C C . PRO A 1 164 ? 221.248 176.605 225.926 1.00 29.32 165 PRO A C 1
ATOM 1345 O O . PRO A 1 164 ? 221.134 175.441 225.516 1.00 32.45 165 PRO A O 1
ATOM 1349 N N . GLU A 1 165 ? 220.732 177.002 227.091 1.00 30.74 166 GLU A N 1
ATOM 1350 C CA . GLU A 1 165 ? 219.919 176.087 227.886 1.00 31.81 166 GLU A CA 1
ATOM 1351 C C . GLU A 1 165 ? 218.637 175.717 227.154 1.00 29.01 166 GLU A C 1
ATOM 1352 O O . GLU A 1 165 ? 218.220 174.551 227.157 1.00 30.03 166 GLU A O 1
ATOM 1358 N N . GLU A 1 166 ? 217.993 176.703 226.531 1.00 29.04 167 GLU A N 1
ATOM 1359 C CA . GLU A 1 166 ? 216.804 176.423 225.743 1.00 26.89 167 GLU A CA 1
ATOM 1360 C C . GLU A 1 166 ? 217.141 175.549 224.548 1.00 27.08 167 GLU A C 1
ATOM 1361 O O . GLU A 1 166 ? 216.330 174.712 224.150 1.00 26.94 167 GLU A O 1
ATOM 1367 N N . HIS A 1 167 ? 218.344 175.700 223.985 1.00 29.52 168 HIS A N 1
ATOM 1368 C CA . HIS A 1 167 ? 218.736 174.838 222.876 1.00 28.22 168 HIS A CA 1
ATOM 1369 C C . HIS A 1 167 ? 218.930 173.399 223.341 1.00 28.50 168 HIS A C 1
ATOM 1370 O O . HIS A 1 167 ? 218.513 172.456 222.656 1.00 27.35 168 HIS A O 1
ATOM 1377 N N . LYS A 1 168 ? 219.511 173.211 224.529 1.00 28.44 169 LYS A N 1
ATOM 1378 C CA . LYS A 1 168 ? 219.684 171.858 225.047 1.00 29.10 169 LYS A CA 1
ATOM 1379 C C . LYS A 1 168 ? 218.337 171.219 225.358 1.00 27.69 169 LYS A C 1
ATOM 1380 O O . LYS A 1 168 ? 218.108 170.049 225.029 1.00 29.61 169 LYS A O 1
ATOM 1382 N N . LYS A 1 169 ? 217.421 171.980 225.960 1.00 27.41 170 LYS A N 1
ATOM 1383 C CA . LYS A 1 169 ? 216.082 171.451 226.214 1.00 26.88 170 LYS A CA 1
ATOM 1384 C C . LYS A 1 169 ? 215.344 171.153 224.912 1.00 27.58 170 LYS A C 1
ATOM 1385 O O . LYS A 1 169 ? 214.639 170.143 224.799 1.00 28.56 170 LYS A O 1
ATOM 1391 N N . PHE A 1 170 ? 215.496 172.030 223.921 1.00 26.53 171 PHE A N 1
ATOM 1392 C CA . PHE A 1 170 ? 214.857 171.846 222.625 1.00 26.04 171 PHE A CA 1
ATOM 1393 C C . PHE A 1 170 ? 215.335 170.567 221.955 1.00 28.14 171 PHE A C 1
ATOM 1394 O O . PHE A 1 170 ? 214.535 169.810 221.394 1.00 30.36 171 PHE A O 1
ATOM 1402 N N . GLU A 1 171 ? 216.640 170.304 222.014 1.00 29.54 172 GLU A N 1
ATOM 1403 C CA . GLU A 1 171 ? 217.185 169.105 221.392 1.00 31.34 172 GLU A CA 1
ATOM 1404 C C . GLU A 1 171 ? 216.900 167.849 222.206 1.00 31.48 172 GLU A C 1
ATOM 1405 O O . GLU A 1 171 ? 216.858 166.751 221.642 1.00 35.34 172 GLU A O 1
ATOM 1411 N N . SER A 1 172 ? 216.701 167.980 223.521 1.00 31.91 173 SER A N 1
ATOM 1412 C CA . SER A 1 172 ? 216.395 166.802 224.328 1.00 30.65 173 SER A CA 1
ATOM 1413 C C . SER A 1 172 ? 215.006 166.251 224.024 1.00 31.64 173 SER A C 1
ATOM 1414 O O . SER A 1 172 ? 214.772 165.046 224.180 1.00 33.71 173 SER A O 1
ATOM 1417 N N . LEU A 1 173 ? 214.077 167.105 223.603 1.00 30.87 174 LEU A N 1
ATOM 1418 C CA . LEU A 1 173 ? 212.742 166.651 223.233 1.00 30.48 174 LEU A CA 1
ATOM 1419 C C . LEU A 1 173 ? 212.803 165.946 221.884 1.00 31.29 174 LEU A C 1
ATOM 1420 O O . LEU A 1 173 ? 213.233 166.536 220.889 1.00 33.73 174 LEU A O 1
ATOM 1425 N N . ASN A 1 174 ? 212.370 164.689 221.847 1.00 34.14 175 ASN A N 1
ATOM 1426 C CA . ASN A 1 174 ? 212.534 163.837 220.676 1.00 36.24 175 ASN A CA 1
ATOM 1427 C C . ASN A 1 174 ? 211.234 163.818 219.883 1.00 35.96 175 ASN A C 1
ATOM 1428 O O . ASN A 1 174 ? 210.185 163.433 220.410 1.00 37.89 175 ASN A O 1
ATOM 1433 N N . SER A 1 175 ? 211.306 164.247 218.624 1.00 36.39 176 SER A N 1
ATOM 1434 C CA . SER A 1 175 ? 210.162 164.291 217.734 1.00 32.92 176 SER A CA 1
ATOM 1435 C C . SER A 1 175 ? 210.604 164.185 216.282 1.00 31.09 176 SER A C 1
ATOM 1436 O O . SER A 1 175 ? 211.485 164.952 215.857 1.00 32.06 176 SER A O 1
ATOM 1439 N N . PRO A 1 176 ? 210.014 163.268 215.501 1.00 31.76 177 PRO A N 1
ATOM 1440 C CA . PRO A 1 176 ? 210.417 163.114 214.098 1.00 29.43 177 PRO A CA 1
ATOM 1441 C C . PRO A 1 176 ? 209.719 164.130 213.201 1.00 29.31 177 PRO A C 1
ATOM 1442 O O . PRO A 1 176 ? 209.712 164.004 211.974 1.00 33.48 177 PRO A O 1
ATOM 1446 N N . HIS A 1 177 ? 209.125 165.164 213.801 1.00 27.21 178 HIS A N 1
ATOM 1447 C CA . HIS A 1 177 ? 208.357 166.163 213.068 1.00 26.17 178 HIS A CA 1
ATOM 1448 C C . HIS A 1 177 ? 208.912 167.557 213.344 1.00 22.53 178 HIS A C 1
ATOM 1449 O O . HIS A 1 177 ? 209.801 167.744 214.179 1.00 27.42 178 HIS A O 1
ATOM 1456 N N . ASN A 1 178 ? 208.382 168.543 212.619 1.00 21.39 179 ASN A N 1
ATOM 1457 C CA . ASN A 1 178 ? 208.828 169.923 212.773 1.00 21.33 179 ASN A CA 1
ATOM 1458 C C . ASN A 1 178 ? 208.544 170.415 214.188 1.00 19.80 179 ASN A C 1
ATOM 1459 O O . ASN A 1 178 ? 207.435 170.253 214.698 1.00 20.52 179 ASN A O 1
ATOM 1464 N N . LYS A 1 179 ? 209.545 171.031 214.821 1.00 20.40 180 LYS A N 1
ATOM 1465 C CA . LYS A 1 179 ? 209.467 171.391 216.234 1.00 17.82 180 LYS A CA 1
ATOM 1466 C C . LYS A 1 179 ? 209.160 172.870 216.455 1.00 16.39 180 LYS A C 1
ATOM 1467 O O . LYS A 1 179 ? 209.608 173.452 217.451 1.00 19.18 180 LYS A O 1
ATOM 1473 N N . PHE A 1 180 ? 208.493 173.523 215.502 1.00 16.43 181 PHE A N 1
ATOM 1474 C CA . PHE A 1 180 ? 208.209 174.945 215.664 1.00 16.94 181 PHE A CA 1
ATOM 1475 C C . PHE A 1 180 ? 207.195 175.209 216.771 1.00 14.93 181 PHE A C 1
ATOM 1476 O O . PHE A 1 180 ? 207.147 176.331 217.286 1.00 16.55 181 PHE A O 1
ATOM 1484 N N . TRP A 1 181 ? 206.424 174.195 217.172 1.00 14.36 182 TRP A N 1
ATOM 1485 C CA . TRP A 1 181 ? 205.372 174.354 218.170 1.00 13.82 182 TRP A CA 1
ATOM 1486 C C . TRP A 1 181 ? 205.885 174.299 219.604 1.00 12.25 182 TRP A C 1
ATOM 1487 O O . TRP A 1 181 ? 205.151 174.694 220.514 1.00 15.06 182 TRP A O 1
ATOM 1498 N N . ILE A 1 182 ? 207.132 173.872 219.805 1.00 12.29 183 ILE A N 1
ATOM 1499 C CA . ILE A 1 182 ? 207.696 173.774 221.155 1.00 13.08 183 ILE A CA 1
ATOM 1500 C C . ILE A 1 182 ? 207.617 175.087 221.924 1.00 10.80 183 ILE A C 1
ATOM 1501 O O . ILE A 1 182 ? 207.147 175.082 223.074 1.00 11.89 183 ILE A O 1
ATOM 1506 N N . PRO A 1 183 ? 208.075 176.223 221.386 1.00 13.19 184 PRO A N 1
ATOM 1507 C CA . PRO A 1 183 ? 208.053 177.447 222.193 1.00 12.22 184 PRO A CA 1
ATOM 1508 C C . PRO A 1 183 ? 206.658 177.910 222.559 1.00 10.55 184 PRO A C 1
ATOM 1509 O O . PRO A 1 183 ? 206.543 178.679 223.515 1.00 12.86 184 PRO A O 1
ATOM 1513 N N . CYS A 1 184 ? 205.614 177.492 221.845 1.00 11.85 185 CYS A N 1
ATOM 1514 C CA . CYS A 1 184 ? 204.263 177.835 222.276 1.00 11.39 185 CYS A CA 1
ATOM 1515 C C . CYS A 1 184 ? 203.883 177.094 223.556 1.00 10.95 185 CYS A C 1
ATOM 1516 O O . CYS A 1 184 ? 203.291 177.688 224.467 1.00 12.48 185 CYS A O 1
ATOM 1519 N N . VAL A 1 185 ? 204.231 175.807 223.644 1.00 11.39 186 VAL A N 1
ATOM 1520 C CA . VAL A 1 185 ? 204.011 175.053 224.875 1.00 10.48 186 VAL A CA 1
ATOM 1521 C C . VAL A 1 185 ? 204.830 175.656 226.005 1.00 9.33 186 VAL A C 1
ATOM 1522 O O . VAL A 1 185 ? 204.356 175.791 227.144 1.00 10.77 186 VAL A O 1
ATOM 1526 N N . TRP A 1 186 ? 206.061 176.069 225.693 1.00 9.74 187 TRP A N 1
ATOM 1527 C CA . TRP A 1 186 ? 206.896 176.713 226.701 1.00 10.10 187 TRP A CA 1
ATOM 1528 C C . TRP A 1 186 ? 206.256 178.005 227.187 1.00 8.86 187 TRP A C 1
ATOM 1529 O O . TRP A 1 186 ? 206.236 178.285 228.389 1.00 8.38 187 TRP A O 1
ATOM 1540 N N . PHE A 1 187 ? 205.724 178.800 226.255 1.00 8.76 188 PHE A N 1
ATOM 1541 C CA . PHE A 1 187 ? 205.048 180.042 226.603 1.00 8.75 188 PHE A CA 1
ATOM 1542 C C . PHE A 1 187 ? 203.853 179.789 227.515 1.00 9.70 188 PHE A C 1
ATOM 1543 O O . PHE A 1 187 ? 203.677 180.491 228.515 1.00 9.50 188 PHE A O 1
ATOM 1551 N N . SER A 1 188 ? 202.989 178.828 227.160 1.00 9.52 189 SER A N 1
ATOM 1552 C CA . SER A 1 188 ? 201.804 178.585 227.986 1.00 10.29 189 SER A CA 1
ATOM 1553 C C . SER A 1 188 ? 202.207 178.122 229.381 1.00 9.58 189 SER A C 1
ATOM 1554 O O . SER A 1 188 ? 201.647 178.584 230.385 1.00 11.48 189 SER A O 1
ATOM 1557 N N . ASN A 1 189 ? 203.204 177.238 229.469 1.00 9.14 190 ASN A N 1
ATOM 1558 C CA . ASN A 1 189 ? 203.625 176.753 230.779 1.00 9.42 190 ASN A CA 1
ATOM 1559 C C . ASN A 1 189 ? 204.290 177.852 231.601 1.00 11.28 190 ASN A C 1
ATOM 1560 O O . ASN A 1 189 ? 204.077 177.943 232.815 1.00 12.94 190 ASN A O 1
ATOM 1565 N N . LEU A 1 190 ? 205.070 178.719 230.959 1.00 10.23 191 LEU A N 1
ATOM 1566 C CA . LEU A 1 190 ? 205.677 179.832 231.678 1.00 10.62 191 LEU A CA 1
ATOM 1567 C C . LEU A 1 190 ? 204.640 180.834 232.137 1.00 11.26 191 LEU A C 1
ATOM 1568 O O . LEU A 1 190 ? 204.775 181.418 233.215 1.00 13.99 191 LEU A O 1
ATOM 1573 N N . ALA A 1 191 ? 203.627 181.087 231.310 1.00 12.43 192 ALA A N 1
ATOM 1574 C CA . ALA A 1 191 ? 202.571 182.003 231.721 1.00 11.59 192 ALA A CA 1
ATOM 1575 C C . ALA A 1 191 ? 201.814 181.453 232.923 1.00 11.82 192 ALA A C 1
ATOM 1576 O O . ALA A 1 191 ? 201.493 182.193 233.863 1.00 13.72 192 ALA A O 1
ATOM 1578 N N . VAL A 1 192 ? 201.535 180.151 232.922 1.00 13.00 193 VAL A N 1
ATOM 1579 C CA . VAL A 1 192 ? 200.860 179.567 234.078 1.00 13.88 193 VAL A CA 1
ATOM 1580 C C . VAL A 1 192 ? 201.764 179.615 235.302 1.00 15.54 193 VAL A C 1
ATOM 1581 O O . VAL A 1 192 ? 201.296 179.818 236.428 1.00 17.67 193 VAL A O 1
ATOM 1585 N N . LYS A 1 193 ? 203.073 179.445 235.103 1.00 14.38 194 LYS A N 1
ATOM 1586 C CA . LYS A 1 193 ? 204.009 179.511 236.220 1.00 16.94 194 LYS A CA 1
ATOM 1587 C C . LYS A 1 193 ? 204.048 180.921 236.797 1.00 16.26 194 LYS A C 1
ATOM 1588 O O . LYS A 1 193 ? 204.093 181.102 238.019 1.00 19.77 194 LYS A O 1
ATOM 1594 N N . ALA A 1 194 ? 204.023 181.933 235.924 1.00 16.79 195 ALA A N 1
ATOM 1595 C CA . ALA A 1 194 ? 203.973 183.323 236.368 1.00 18.45 195 ALA A CA 1
ATOM 1596 C C . ALA A 1 194 ? 202.699 183.594 237.159 1.00 18.71 195 ALA A C 1
ATOM 1597 O O . ALA A 1 194 ? 202.712 184.320 238.163 1.00 21.19 195 ALA A O 1
ATOM 1599 N N . ARG A 1 195 ? 201.590 183.002 236.717 1.00 16.48 196 ARG A N 1
ATOM 1600 C CA . ARG A 1 195 ? 200.307 183.170 237.392 1.00 17.51 196 ARG A CA 1
ATOM 1601 C C . ARG A 1 195 ? 200.352 182.521 238.767 1.00 20.19 196 ARG A C 1
ATOM 1602 O O . ARG A 1 195 ? 199.885 183.094 239.757 1.00 20.47 196 ARG A O 1
ATOM 1610 N N . ASN A 1 196 ? 200.963 181.348 238.855 1.00 18.32 197 ASN A N 1
ATOM 1611 C CA . ASN A 1 196 ? 201.010 180.625 240.116 1.00 20.44 197 ASN A CA 1
ATOM 1612 C C . ASN A 1 196 ? 201.952 181.266 241.134 1.00 21.83 197 ASN A C 1
ATOM 1613 O O . ASN A 1 196 ? 201.857 180.967 242.331 1.00 26.22 197 ASN A O 1
ATOM 1618 N N . GLU A 1 197 ? 202.881 182.101 240.672 1.00 21.89 198 GLU A N 1
ATOM 1619 C CA . GLU A 1 197 ? 203.812 182.834 241.518 1.00 23.65 198 GLU A CA 1
ATOM 1620 C C . GLU A 1 197 ? 203.301 184.227 241.873 1.00 22.62 198 GLU A C 1
ATOM 1621 O O . GLU A 1 197 ? 204.047 185.016 242.463 1.00 27.00 198 GLU A O 1
ATOM 1627 N N . GLY A 1 198 ? 202.082 184.578 241.460 1.00 21.33 199 GLY A N 1
ATOM 1628 C CA . GLY A 1 198 ? 201.525 185.878 241.774 1.00 22.01 199 GLY A CA 1
ATOM 1629 C C . GLY A 1 198 ? 201.852 186.984 240.793 1.00 19.93 199 GLY A C 1
ATOM 1630 O O . GLY A 1 198 ? 201.442 188.131 241.019 1.00 26.50 199 GLY A O 1
ATOM 1631 N N . ARG A 1 199 ? 202.572 186.682 239.713 1.00 20.83 200 ARG A N 1
ATOM 1632 C CA . ARG A 1 199 ? 202.957 187.708 238.753 1.00 19.23 200 ARG A CA 1
ATOM 1633 C C . ARG A 1 199 ? 201.821 188.084 237.811 1.00 20.50 200 ARG A C 1
ATOM 1634 O O . ARG A 1 199 ? 201.829 189.182 237.244 1.00 21.12 200 ARG A O 1
ATOM 1642 N N . ILE A 1 200 ? 200.876 187.178 237.585 1.00 21.21 201 ILE A N 1
ATOM 1643 C CA . ILE A 1 200 ? 199.655 187.472 236.845 1.00 19.75 201 ILE A CA 1
ATOM 1644 C C . ILE A 1 200 ? 198.504 187.459 237.841 1.00 19.81 201 ILE A C 1
ATOM 1645 O O . ILE A 1 200 ? 198.357 186.500 238.608 1.00 24.17 201 ILE A O 1
ATOM 1650 N N . ARG A 1 201 ? 197.698 188.528 237.838 1.00 20.78 202 ARG A N 1
ATOM 1651 C CA . ARG A 1 201 ? 196.778 188.756 238.953 1.00 23.10 202 ARG A CA 1
ATOM 1652 C C . ARG A 1 201 ? 195.749 187.638 239.096 1.00 25.87 202 ARG A C 1
ATOM 1653 O O . ARG A 1 201 ? 195.461 187.192 240.212 1.00 28.45 202 ARG A O 1
ATOM 1661 N N . ASP A 1 202 ? 195.174 187.182 237.989 1.00 23.82 203 ASP A N 1
ATOM 1662 C CA . ASP A 1 202 ? 194.084 186.216 238.052 1.00 24.04 203 ASP A CA 1
ATOM 1663 C C . ASP A 1 202 ? 193.992 185.480 236.723 1.00 22.34 203 ASP A C 1
ATOM 1664 O O . ASP A 1 202 ? 194.755 185.741 235.791 1.00 21.29 203 ASP A O 1
ATOM 1669 N N . SER A 1 203 ? 193.015 184.573 236.633 1.00 20.80 204 SER A N 1
ATOM 1670 C CA . SER A 1 203 ? 192.968 183.655 235.506 1.00 18.85 204 SER A CA 1
ATOM 1671 C C . SER A 1 203 ? 192.281 184.262 234.293 1.00 17.37 204 SER A C 1
ATOM 1672 O O . SER A 1 203 ? 192.410 183.716 233.194 1.00 18.12 204 SER A O 1
ATOM 1675 N N . VAL A 1 204 ? 191.608 185.404 234.446 1.00 16.94 205 VAL A N 1
ATOM 1676 C CA . VAL A 1 204 ? 191.031 186.061 233.274 1.00 17.53 205 VAL A CA 1
ATOM 1677 C C . VAL A 1 204 ? 192.128 186.682 232.405 1.00 15.40 205 VAL A C 1
ATOM 1678 O O . VAL A 1 204 ? 192.178 186.461 231.188 1.00 16.53 205 VAL A O 1
ATOM 1682 N N . LEU A 1 205 ? 193.096 187.313 233.043 1.00 15.50 206 LEU A N 1
ATOM 1683 C CA . LEU A 1 205 ? 194.227 187.897 232.344 1.00 16.68 206 LEU A CA 1
ATOM 1684 C C . LEU A 1 205 ? 195.153 186.822 231.780 1.00 13.45 206 LEU A C 1
ATOM 1685 O O . LEU A 1 205 ? 195.647 186.941 230.648 1.00 14.66 206 LEU A O 1
ATOM 1690 N N . LEU A 1 206 ? 195.415 185.776 232.572 1.00 14.47 207 LEU A N 1
ATOM 1691 C CA . LEU A 1 206 ? 196.126 184.599 232.078 1.00 13.47 207 LEU A CA 1
ATOM 1692 C C . LEU A 1 206 ? 195.451 184.005 230.844 1.00 12.86 207 LEU A C 1
ATOM 1693 O O . LEU A 1 206 ? 196.129 183.702 229.856 1.00 13.63 207 LEU A O 1
ATOM 1698 N N . GLN A 1 207 ? 194.121 183.880 230.863 1.00 14.06 208 GLN A N 1
ATOM 1699 C CA . GLN A 1 207 ? 193.431 183.289 229.721 1.00 13.07 208 GLN A CA 1
ATOM 1700 C C . GLN A 1 207 ? 193.486 184.205 228.504 1.00 12.73 208 GLN A C 1
ATOM 1701 O O . GLN A 1 207 ? 193.561 183.726 227.369 1.00 15.04 208 GLN A O 1
ATOM 1707 N N . GLY A 1 208 ? 193.439 185.520 228.721 1.00 13.73 209 GLY A N 1
ATOM 1708 C CA . GLY A 1 208 ? 193.627 186.454 227.620 1.00 12.47 209 GLY A CA 1
ATOM 1709 C C . GLY A 1 208 ? 194.985 186.292 226.963 1.00 12.80 209 GLY A C 1
ATOM 1710 O O . GLY A 1 208 ? 195.096 186.231 225.729 1.00 14.28 209 GLY A O 1
ATOM 1711 N N . ILE A 1 209 ? 196.030 186.159 227.780 1.00 11.84 210 ILE A N 1
ATOM 1712 C CA . ILE A 1 209 ? 197.366 185.960 227.230 1.00 13.26 210 ILE A CA 1
ATOM 1713 C C . ILE A 1 209 ? 197.452 184.635 226.468 1.00 11.83 210 ILE A C 1
ATOM 1714 O O . ILE A 1 209 ? 197.996 184.597 225.355 1.00 12.56 210 ILE A O 1
ATOM 1719 N N . LEU A 1 210 ? 196.850 183.575 227.011 1.00 11.89 211 LEU A N 1
ATOM 1720 C CA . LEU A 1 210 ? 196.874 182.281 226.337 1.00 11.77 211 LEU A CA 1
ATOM 1721 C C . LEU A 1 210 ? 196.081 182.314 225.035 1.00 13.11 211 LEU A C 1
ATOM 1722 O O . LEU A 1 210 ? 196.460 181.664 224.055 1.00 15.14 211 LEU A O 1
ATOM 1727 N N . ASN A 1 211 ? 194.976 183.058 225.005 1.00 12.35 212 ASN A N 1
ATOM 1728 C CA . ASN A 1 211 ? 194.221 183.204 223.767 1.00 12.75 212 ASN A CA 1
ATOM 1729 C C . ASN A 1 211 ? 195.060 183.885 222.696 1.00 13.27 212 ASN A C 1
ATOM 1730 O O . ASN A 1 211 ? 194.996 183.517 221.515 1.00 14.47 212 ASN A O 1
ATOM 1735 N N . GLU A 1 212 ? 195.804 184.930 223.073 1.00 13.69 213 GLU A N 1
ATOM 1736 C CA . GLU A 1 212 ? 196.648 185.568 222.068 1.00 14.36 213 GLU A CA 1
ATOM 1737 C C . GLU A 1 212 ? 197.745 184.619 221.604 1.00 12.72 213 GLU A C 1
ATOM 1738 O O . GLU A 1 212 ? 198.108 184.601 220.418 1.00 14.04 213 GLU A O 1
ATOM 1744 N N . LEU A 1 213 ? 198.223 183.763 222.510 1.00 12.80 214 LEU A N 1
ATOM 1745 C CA . LEU A 1 213 ? 199.265 182.814 222.133 1.00 12.53 214 LEU A CA 1
ATOM 1746 C C . LEU A 1 213 ? 198.713 181.814 221.130 1.00 13.29 214 LEU A C 1
ATOM 1747 O O . LEU A 1 213 ? 199.384 181.447 220.159 1.00 16.55 214 LEU A O 1
ATOM 1752 N N . ASN A 1 214 ? 197.480 181.364 221.355 1.00 12.57 215 ASN A N 1
ATOM 1753 C CA . ASN A 1 214 ? 196.864 180.416 220.434 1.00 14.41 215 ASN A CA 1
ATOM 1754 C C . ASN A 1 214 ? 196.540 181.064 219.091 1.00 13.95 215 ASN A C 1
ATOM 1755 O O . ASN A 1 214 ? 196.619 180.409 218.048 1.00 14.74 215 ASN A O 1
ATOM 1760 N N . THR A 1 215 ? 196.179 182.343 219.098 1.00 14.07 216 THR A N 1
ATOM 1761 C CA . THR A 1 215 ? 196.013 183.076 217.843 1.00 13.94 216 THR A CA 1
ATOM 1762 C C . THR A 1 215 ? 197.332 183.104 217.056 1.00 14.30 216 THR A C 1
ATOM 1763 O O . THR A 1 215 ? 197.364 182.866 215.831 1.00 16.53 216 THR A O 1
ATOM 1767 N N . LEU A 1 216 ? 198.431 183.348 217.763 1.00 14.36 217 LEU A N 1
ATOM 1768 C CA . LEU A 1 216 ? 199.755 183.311 217.146 1.00 15.02 217 LEU A CA 1
ATOM 1769 C C . LEU A 1 216 ? 200.055 181.922 216.574 1.00 15.50 217 LEU A C 1
ATOM 1770 O O . LEU A 1 216 ? 200.549 181.795 215.438 1.00 15.64 217 LEU A O 1
ATOM 1775 N N . ARG A 1 217 ? 199.769 180.880 217.355 1.00 15.96 218 ARG A N 1
ATOM 1776 C CA . ARG A 1 217 ? 199.946 179.509 216.879 1.00 15.58 218 ARG A CA 1
ATOM 1777 C C . ARG A 1 217 ? 199.177 179.284 215.585 1.00 15.89 218 ARG A C 1
ATOM 1778 O O . ARG A 1 217 ? 199.723 178.725 214.629 1.00 17.25 218 ARG A O 1
ATOM 1786 N N . SER A 1 218 ? 197.909 179.694 215.545 1.00 15.06 219 SER A N 1
ATOM 1787 C CA . SER A 1 218 ? 197.118 179.496 214.332 1.00 15.78 219 SER A CA 1
ATOM 1788 C C . SER A 1 218 ? 197.745 180.199 213.132 1.00 16.02 219 SER A C 1
ATOM 1789 O O . SER A 1 218 ? 197.708 179.677 212.011 1.00 17.85 219 SER A O 1
ATOM 1792 N N . GLN A 1 219 ? 198.306 181.394 213.337 1.00 15.59 220 GLN A N 1
ATOM 1793 C CA . GLN A 1 219 ? 199.037 182.039 212.242 1.00 17.16 220 GLN A CA 1
ATOM 1794 C C . GLN A 1 219 ? 200.185 181.157 211.748 1.00 16.05 220 GLN A C 1
ATOM 1795 O O . GLN A 1 219 ? 200.398 180.998 210.532 1.00 17.18 220 GLN A O 1
ATOM 1801 N N . CYS A 1 220 ? 200.935 180.576 212.684 1.00 14.91 221 CYS A N 1
ATOM 1802 C CA . CYS A 1 220 ? 202.076 179.741 212.316 1.00 15.10 221 CYS A CA 1
ATOM 1803 C C . CYS A 1 220 ? 201.595 178.491 211.587 1.00 15.76 221 CYS A C 1
ATOM 1804 O O . CYS A 1 220 ? 202.229 178.027 210.631 1.00 17.22 221 CYS A O 1
ATOM 1807 N N . GLY A 1 221 ? 200.450 177.956 212.013 1.00 15.22 222 GLY A N 1
ATOM 1808 C CA . GLY A 1 221 ? 199.872 176.810 211.335 1.00 15.64 222 GLY A CA 1
ATOM 1809 C C . GLY A 1 221 ? 199.416 177.128 209.924 1.00 15.19 222 GLY A C 1
ATOM 1810 O O . GLY A 1 221 ? 199.529 176.292 209.026 1.00 17.91 222 GLY A O 1
ATOM 1811 N N . ARG A 1 222 ? 198.901 178.339 209.704 1.00 15.38 223 ARG A N 1
ATOM 1812 C CA . ARG A 1 222 ? 198.536 178.735 208.344 1.00 16.23 223 ARG A CA 1
ATOM 1813 C C . ARG A 1 222 ? 199.766 178.854 207.446 1.00 15.39 223 ARG A C 1
ATOM 1814 O O . ARG A 1 222 ? 199.738 178.427 206.282 1.00 16.06 223 ARG A O 1
ATOM 1822 N N . LEU A 1 223 ? 200.844 179.457 207.960 1.00 15.14 224 LEU A N 1
ATOM 1823 C CA . LEU A 1 223 ? 202.121 179.448 207.240 1.00 14.75 224 LEU A CA 1
ATOM 1824 C C . LEU A 1 223 ? 202.562 178.027 206.897 1.00 15.46 224 LEU A C 1
ATOM 1825 O O . LEU A 1 223 ? 202.971 177.745 205.759 1.00 15.78 224 LEU A O 1
ATOM 1830 N N . TYR A 1 224 ? 202.465 177.116 207.868 1.00 14.70 225 TYR A N 1
ATOM 1831 C CA . TYR A 1 224 ? 202.857 175.731 207.644 1.00 16.12 225 TYR A CA 1
ATOM 1832 C C . TYR A 1 224 ? 201.990 175.094 206.571 1.00 15.81 225 TYR A C 1
ATOM 1833 O O . TYR A 1 224 ? 202.484 174.338 205.730 1.00 17.46 225 TYR A O 1
ATOM 1842 N N . GLY A 1 225 ? 200.695 175.403 206.579 1.00 14.05 226 GLY A N 1
ATOM 1843 C CA . GLY A 1 225 ? 199.797 174.826 205.596 1.00 14.18 226 GLY A CA 1
ATOM 1844 C C . GLY A 1 225 ? 200.070 175.315 204.186 1.00 15.62 226 GLY A C 1
ATOM 1845 O O . GLY A 1 225 ? 200.017 174.535 203.233 1.00 16.90 226 GLY A O 1
ATOM 1846 N N . TYR A 1 226 ? 200.358 176.610 204.029 1.00 14.21 227 TYR A N 1
ATOM 1847 C CA . TYR A 1 226 ? 200.662 177.114 202.688 1.00 15.63 227 TYR A CA 1
ATOM 1848 C C . TYR A 1 226 ? 202.003 176.593 202.186 1.00 15.84 227 TYR A C 1
ATOM 1849 O O . TYR A 1 226 ? 202.160 176.353 200.982 1.00 17.00 227 TYR A O 1
ATOM 1858 N N . ASP A 1 227 ? 202.971 176.396 203.086 1.00 14.87 228 ASP A N 1
ATOM 1859 C CA . ASP A 1 227 ? 204.244 175.800 202.678 1.00 17.80 228 ASP A CA 1
ATOM 1860 C C . ASP A 1 227 ? 204.072 174.336 202.289 1.00 17.27 228 ASP A C 1
ATOM 1861 O O . ASP A 1 227 ? 204.553 173.900 201.236 1.00 18.07 228 ASP A O 1
ATOM 1866 N N . TRP A 1 228 ? 203.369 173.573 203.121 1.00 17.90 229 TRP A N 1
ATOM 1867 C CA . TRP A 1 228 ? 203.207 172.142 202.902 1.00 17.42 229 TRP A CA 1
ATOM 1868 C C . TRP A 1 228 ? 202.340 171.867 201.679 1.00 17.94 229 TRP A C 1
ATOM 1869 O O . TRP A 1 228 ? 202.724 171.106 200.783 1.00 18.20 229 TRP A O 1
ATOM 1880 N N . ILE A 1 229 ? 201.166 172.489 201.632 1.00 18.29 230 ILE A N 1
ATOM 1881 C CA . ILE A 1 229 ? 200.178 172.261 200.580 1.00 17.96 230 ILE A CA 1
ATOM 1882 C C . ILE A 1 229 ? 200.469 173.282 199.483 1.00 17.49 230 ILE A C 1
ATOM 1883 O O . ILE A 1 229 ? 199.926 174.390 199.472 1.00 21.75 230 ILE A O 1
ATOM 1888 N N . SER A 1 230 ? 201.343 172.910 198.548 1.00 18.03 231 SER A N 1
ATOM 1889 C CA . SER A 1 230 ? 201.623 173.820 197.450 1.00 18.83 231 SER A CA 1
ATOM 1890 C C . SER A 1 230 ? 200.494 173.735 196.429 1.00 19.02 231 SER A C 1
ATOM 1891 O O . SER A 1 230 ? 199.637 172.850 196.477 1.00 19.06 231 SER A O 1
ATOM 1894 N N . ILE A 1 231 ? 200.480 174.693 195.515 1.00 18.57 232 ILE A N 1
ATOM 1895 C CA . ILE A 1 231 ? 199.607 174.591 194.349 1.00 17.70 232 ILE A CA 1
ATOM 1896 C C . ILE A 1 231 ? 199.875 173.254 193.664 1.00 15.97 232 ILE A C 1
ATOM 1897 O O . ILE A 1 231 ? 201.045 172.865 193.505 1.00 18.37 232 ILE A O 1
ATOM 1902 N N . PRO A 1 232 ? 198.844 172.485 193.323 1.00 16.77 233 PRO A N 1
ATOM 1903 C CA . PRO A 1 232 ? 199.040 171.160 192.717 1.00 16.16 233 PRO A CA 1
ATOM 1904 C C . PRO A 1 232 ? 200.004 171.225 191.544 1.00 16.34 233 PRO A C 1
ATOM 1905 O O . PRO A 1 232 ? 199.897 172.096 190.679 1.00 17.42 233 PRO A O 1
ATOM 1909 N N . LEU A 1 233 ? 200.987 170.319 191.553 1.00 15.49 234 LEU A N 1
ATOM 1910 C CA . LEU A 1 233 ? 202.035 170.321 190.534 1.00 15.78 234 LEU A CA 1
ATOM 1911 C C . LEU A 1 233 ? 201.452 170.207 189.127 1.00 16.81 234 LEU A C 1
ATOM 1912 O O . LEU A 1 233 ? 202.087 170.626 188.147 1.00 19.22 234 LEU A O 1
ATOM 1917 N N . VAL A 1 234 ? 200.305 169.539 189.003 1.00 17.18 235 VAL A N 1
ATOM 1918 C CA . VAL A 1 234 ? 199.669 169.346 187.705 1.00 18.65 235 VAL A CA 1
ATOM 1919 C C . VAL A 1 234 ? 199.340 170.697 187.088 1.00 17.55 235 VAL A C 1
ATOM 1920 O O . VAL A 1 234 ? 199.563 170.921 185.894 1.00 19.04 235 VAL A O 1
ATOM 1924 N N . TYR A 1 235 ? 198.841 171.630 187.902 1.00 16.75 236 TYR A N 1
ATOM 1925 C CA . TYR A 1 235 ? 198.504 172.960 187.403 1.00 17.25 236 TYR A CA 1
ATOM 1926 C C . TYR A 1 235 ? 199.743 173.699 186.907 1.00 17.54 236 TYR A C 1
ATOM 1927 O O . TYR A 1 235 ? 199.726 174.322 185.835 1.00 18.91 236 TYR A O 1
ATOM 1936 N N . THR A 1 236 ? 200.825 173.652 187.686 1.00 15.43 237 THR A N 1
ATOM 1937 C CA . THR A 1 236 ? 202.060 174.321 187.291 1.00 16.14 237 THR A CA 1
ATOM 1938 C C . THR A 1 236 ? 202.591 173.761 185.976 1.00 16.84 237 THR A C 1
ATOM 1939 O O . THR A 1 236 ? 202.950 174.526 185.068 1.00 18.88 237 THR A O 1
ATOM 1943 N N . GLN A 1 237 ? 202.580 172.432 185.842 1.00 17.54 238 GLN A N 1
ATOM 1944 C CA . GLN A 1 237 ? 203.063 171.791 184.626 1.00 18.30 238 GLN A CA 1
ATOM 1945 C C . GLN A 1 237 ? 202.194 172.170 183.436 1.00 16.67 238 GLN A C 1
ATOM 1946 O O . GLN A 1 237 ? 202.709 172.503 182.363 1.00 18.78 238 GLN A O 1
ATOM 1952 N N . VAL A 1 238 ? 200.871 172.150 183.615 1.00 16.21 239 VAL A N 1
ATOM 1953 C CA . VAL A 1 238 ? 199.968 172.452 182.507 1.00 16.35 239 VAL A CA 1
ATOM 1954 C C . VAL A 1 238 ? 200.154 173.892 182.039 1.00 16.87 239 VAL A C 1
ATOM 1955 O O . VAL A 1 238 ? 200.189 174.171 180.833 1.00 18.46 239 VAL A O 1
ATOM 1959 N N . VAL A 1 239 ? 200.300 174.826 182.981 1.00 15.82 240 VAL A N 1
ATOM 1960 C CA . VAL A 1 239 ? 200.352 176.237 182.615 1.00 17.68 240 VAL A CA 1
ATOM 1961 C C . VAL A 1 239 ? 201.686 176.553 181.941 1.00 17.73 240 VAL A C 1
ATOM 1962 O O . VAL A 1 239 ? 201.721 177.254 180.916 1.00 19.64 240 VAL A O 1
ATOM 1966 N N . THR A 1 240 ? 202.788 175.963 182.428 1.00 17.03 241 THR A N 1
ATOM 1967 C CA . THR A 1 240 ? 204.055 176.217 181.748 1.00 18.56 241 THR A CA 1
ATOM 1968 C C . THR A 1 240 ? 204.089 175.561 180.367 1.00 18.84 241 THR A C 1
ATOM 1969 O O . THR A 1 240 ? 204.627 176.142 179.414 1.00 20.14 241 THR A O 1
ATOM 1973 N N . VAL A 1 241 ? 203.504 174.363 180.232 1.00 17.64 242 VAL A N 1
ATOM 1974 C CA . VAL A 1 241 ? 203.388 173.720 178.923 1.00 17.82 242 VAL A CA 1
ATOM 1975 C C . VAL A 1 241 ? 202.567 174.583 177.973 1.00 18.02 242 VAL A C 1
ATOM 1976 O O . VAL A 1 241 ? 202.915 174.731 176.797 1.00 19.40 242 VAL A O 1
ATOM 1980 N N . ALA A 1 242 ? 201.495 175.203 178.470 1.00 16.75 243 ALA A N 1
ATOM 1981 C CA . ALA A 1 242 ? 200.647 175.994 177.586 1.00 18.73 243 ALA A CA 1
ATOM 1982 C C . ALA A 1 242 ? 201.411 177.204 177.075 1.00 19.71 243 ALA A C 1
ATOM 1983 O O . ALA A 1 242 ? 201.461 177.442 175.860 1.00 20.47 243 ALA A O 1
ATOM 1985 N N . VAL A 1 243 ? 202.063 177.944 177.973 1.00 19.81 244 VAL A N 1
ATOM 1986 C CA . VAL A 1 243 ? 202.807 179.124 177.528 1.00 20.42 244 VAL A CA 1
ATOM 1987 C C . VAL A 1 243 ? 203.931 178.726 176.568 1.00 19.12 244 VAL A C 1
ATOM 1988 O O . VAL A 1 243 ? 204.105 179.313 175.481 1.00 21.64 244 VAL A O 1
ATOM 1992 N N . TYR A 1 244 ? 204.700 177.708 176.946 1.00 19.79 245 TYR A N 1
ATOM 1993 C CA . TYR A 1 244 ? 205.872 177.352 176.161 1.00 21.40 245 TYR A CA 1
ATOM 1994 C C . TYR A 1 244 ? 205.482 176.828 174.786 1.00 20.28 245 TYR A C 1
ATOM 1995 O O . TYR A 1 244 ? 206.127 177.162 173.785 1.00 22.05 245 TYR A O 1
ATOM 2004 N N . SER A 1 245 ? 204.439 175.991 174.715 1.00 19.74 246 SER A N 1
ATOM 2005 C CA . SER A 1 245 ? 204.011 175.452 173.431 1.00 19.60 246 SER A CA 1
ATOM 2006 C C . SER A 1 245 ? 203.422 176.546 172.555 1.00 19.31 246 SER A C 1
ATOM 2007 O O . SER A 1 245 ? 203.648 176.558 171.338 1.00 19.23 246 SER A O 1
ATOM 2010 N N . PHE A 1 246 ? 202.693 177.496 173.152 1.00 20.97 247 PHE A N 1
ATOM 2011 C CA . PHE A 1 246 ? 202.137 178.570 172.338 1.00 19.94 247 PHE A CA 1
ATOM 2012 C C . PHE A 1 246 ? 203.239 179.413 171.708 1.00 19.59 247 PHE A C 1
ATOM 2013 O O . PHE A 1 246 ? 203.190 179.693 170.504 1.00 20.68 247 PHE A O 1
ATOM 2021 N N . PHE A 1 247 ? 204.304 179.704 172.454 1.00 20.05 248 PHE A N 1
ATOM 2022 C CA . PHE A 1 247 ? 205.323 180.555 171.847 1.00 20.51 248 PHE A CA 1
ATOM 2023 C C . PHE A 1 247 ? 206.313 179.766 170.994 1.00 20.33 248 PHE A C 1
ATOM 2024 O O . PHE A 1 247 ? 206.889 180.330 170.054 1.00 22.42 248 PHE A O 1
ATOM 2032 N N . LEU A 1 248 ? 206.446 178.457 171.231 1.00 20.85 249 LEU A N 1
ATOM 2033 C CA . LEU A 1 248 ? 207.177 177.619 170.289 1.00 21.79 249 LEU A CA 1
ATOM 2034 C C . LEU A 1 248 ? 206.452 177.554 168.957 1.00 22.28 249 LEU A C 1
ATOM 2035 O O . LEU A 1 248 ? 207.081 177.656 167.896 1.00 25.72 249 LEU A O 1
ATOM 2040 N N . ALA A 1 249 ? 205.118 177.488 168.992 1.00 21.43 250 ALA A N 1
ATOM 2041 C CA . ALA A 1 249 ? 204.358 177.576 167.752 1.00 21.78 250 ALA A CA 1
ATOM 2042 C C . ALA A 1 249 ? 204.543 178.940 167.108 1.00 22.74 250 ALA A C 1
ATOM 2043 O O . ALA A 1 249 ? 204.666 179.046 165.881 1.00 24.08 250 ALA A O 1
ATOM 2045 N N . CYS A 1 250 ? 204.548 180.005 167.922 1.00 21.31 251 CYS A N 1
ATOM 2046 C CA . CYS A 1 250 ? 204.703 181.352 167.367 1.00 20.95 251 CYS A CA 1
ATOM 2047 C C . CYS A 1 250 ? 206.071 181.565 166.716 1.00 20.48 251 CYS A C 1
ATOM 2048 O O . CYS A 1 250 ? 206.247 182.514 165.940 1.00 22.78 251 CYS A O 1
ATOM 2051 N N . LEU A 1 251 ? 207.066 180.778 167.109 1.00 21.35 252 LEU A N 1
ATOM 2052 C CA . LEU A 1 251 ? 208.389 180.878 166.503 1.00 21.60 252 LEU A CA 1
ATOM 2053 C C . LEU A 1 251 ? 208.352 180.553 165.018 1.00 22.79 252 LEU A C 1
ATOM 2054 O O . LEU A 1 251 ? 209.203 181.044 164.271 1.00 24.08 252 LEU A O 1
ATOM 2059 N N . ILE A 1 252 ? 207.349 179.801 164.577 1.00 23.21 253 ILE A N 1
ATOM 2060 C CA . ILE A 1 252 ? 207.165 179.476 163.173 1.00 22.52 253 ILE A CA 1
ATOM 2061 C C . ILE A 1 252 ? 206.004 180.249 162.560 1.00 22.57 253 ILE A C 1
ATOM 2062 O O . ILE A 1 252 ? 206.119 180.773 161.449 1.00 25.06 253 ILE A O 1
ATOM 2067 N N . GLY A 1 253 ? 204.870 180.311 163.260 1.00 22.03 254 GLY A N 1
ATOM 2068 C CA . GLY A 1 253 ? 203.675 180.906 162.692 1.00 22.48 254 GLY A CA 1
ATOM 2069 C C . GLY A 1 253 ? 203.712 182.415 162.588 1.00 22.34 254 GLY A C 1
ATOM 2070 O O . GLY A 1 253 ? 202.909 182.990 161.848 1.00 25.90 254 GLY A O 1
ATOM 2071 N N . ARG A 1 254 ? 204.619 183.070 163.308 1.00 21.00 255 ARG A N 1
ATOM 2072 C CA . ARG A 1 254 ? 204.690 184.523 163.293 1.00 21.03 255 ARG A CA 1
ATOM 2073 C C . ARG A 1 254 ? 205.864 185.050 162.480 1.00 21.40 255 ARG A C 1
ATOM 2074 O O . ARG A 1 254 ? 206.145 186.253 162.521 1.00 22.89 255 ARG A O 1
ATOM 2082 N N . GLN A 1 255 ? 206.500 184.197 161.683 1.00 20.82 256 GLN A N 1
ATOM 2083 C CA . GLN A 1 255 ? 207.532 184.659 160.767 1.00 23.74 256 GLN A CA 1
ATOM 2084 C C . GLN A 1 255 ? 206.929 185.504 159.647 1.00 25.32 256 GLN A C 1
ATOM 2085 O O . GLN A 1 255 ? 205.765 185.350 159.271 1.00 27.06 256 GLN A O 1
ATOM 2091 N N . PHE A 1 256 ? 207.735 186.430 159.134 1.00 24.84 257 PHE A N 1
ATOM 2092 C CA . PHE A 1 256 ? 207.324 187.292 158.027 1.00 27.39 257 PHE A CA 1
ATOM 2093 C C . PHE A 1 256 ? 207.491 186.520 156.724 1.00 29.63 257 PHE A C 1
ATOM 2094 O O . PHE A 1 256 ? 208.606 186.358 156.223 1.00 32.57 257 PHE A O 1
ATOM 2102 N N . LEU A 1 257 ? 206.378 186.032 156.178 1.00 29.94 258 LEU A N 1
ATOM 2103 C CA . LEU A 1 257 ? 206.389 185.282 154.934 1.00 33.19 258 LEU A CA 1
ATOM 2104 C C . LEU A 1 257 ? 206.622 186.227 153.753 1.00 35.45 258 LEU A C 1
ATOM 2105 O O . LEU A 1 257 ? 206.475 187.445 153.852 1.00 38.31 258 LEU A O 1
ATOM 2110 N N . ASP A 1 258 ? 206.990 185.645 152.629 1.00 37.61 259 ASP A N 1
ATOM 2111 C CA . ASP A 1 258 ? 207.292 186.391 151.411 1.00 38.74 259 ASP A CA 1
ATOM 2112 C C . ASP A 1 258 ? 206.058 187.150 150.926 1.00 40.43 259 ASP A C 1
ATOM 2113 O O . ASP A 1 258 ? 205.043 186.517 150.595 1.00 41.99 259 ASP A O 1
ATOM 2118 N N . PRO A 1 259 ? 206.094 188.487 150.863 1.00 41.47 260 PRO A N 1
ATOM 2119 C CA . PRO A 1 259 ? 204.904 189.230 150.411 1.00 43.26 260 PRO A CA 1
ATOM 2120 C C . PRO A 1 259 ? 204.533 188.982 148.959 1.00 45.48 260 PRO A C 1
ATOM 2121 O O . PRO A 1 259 ? 203.407 189.305 148.562 1.00 47.02 260 PRO A O 1
ATOM 2125 N N . GLU A 1 260 ? 205.441 188.437 148.148 1.00 45.98 261 GLU A N 1
ATOM 2126 C CA . GLU A 1 260 ? 205.101 188.155 146.758 1.00 48.93 261 GLU A CA 1
ATOM 2127 C C . GLU A 1 260 ? 204.116 186.998 146.638 1.00 48.01 261 GLU A C 1
ATOM 2128 O O . GLU A 1 260 ? 203.355 186.941 145.666 1.00 50.50 261 GLU A O 1
ATOM 2134 N N . LYS A 1 261 ? 204.087 186.102 147.622 1.00 46.43 262 LYS A N 1
ATOM 2135 C CA . LYS A 1 261 ? 203.127 185.011 147.595 1.00 46.18 262 LYS A CA 1
ATOM 2136 C C . LYS A 1 261 ? 201.709 185.443 147.948 1.00 46.68 262 LYS A C 1
ATOM 2137 O O . LYS A 1 261 ? 200.802 184.608 147.864 1.00 48.16 262 LYS A O 1
ATOM 2143 N N . ALA A 1 262 ? 201.532 186.683 148.423 1.00 47.16 263 ALA A N 1
ATOM 2144 C CA . ALA A 1 262 ? 200.222 187.270 148.703 1.00 47.13 263 ALA A CA 1
ATOM 2145 C C . ALA A 1 262 ? 199.422 186.423 149.688 1.00 47.49 263 ALA A C 1
ATOM 2146 O O . ALA A 1 262 ? 198.212 186.246 149.544 1.00 49.80 263 ALA A O 1
ATOM 2148 N N . TYR A 1 263 ? 200.104 185.881 150.693 1.00 45.52 264 TYR A N 1
ATOM 2149 C CA . TYR A 1 263 ? 199.410 185.208 151.782 1.00 44.04 264 TYR A CA 1
ATOM 2150 C C . TYR A 1 263 ? 198.611 186.225 152.594 1.00 44.02 264 TYR A C 1
ATOM 2151 O O . TYR A 1 263 ? 199.084 187.343 152.824 1.00 44.01 264 TYR A O 1
ATOM 2160 N N . PRO A 1 264 ? 197.405 185.875 153.044 1.00 44.37 265 PRO A N 1
ATOM 2161 C CA . PRO A 1 264 ? 196.614 186.848 153.807 1.00 44.80 265 PRO A CA 1
ATOM 2162 C C . PRO A 1 264 ? 197.255 187.094 155.163 1.00 43.98 265 PRO A C 1
ATOM 2163 O O . PRO A 1 264 ? 197.510 186.158 155.923 1.00 45.30 265 PRO A O 1
ATOM 2167 N N . GLY A 1 265 ? 197.526 188.364 155.456 1.00 41.59 266 GLY A N 1
ATOM 2168 C CA . GLY A 1 265 ? 198.163 188.741 156.695 1.00 39.99 266 GLY A CA 1
ATOM 2169 C C . GLY A 1 265 ? 199.666 188.874 156.592 1.00 41.55 266 GLY A C 1
ATOM 2170 O O . GLY A 1 265 ? 200.303 189.309 157.560 1.00 41.83 266 GLY A O 1
ATOM 2171 N N . HIS A 1 266 ? 200.253 188.532 155.446 1.00 40.64 267 HIS A N 1
ATOM 2172 C CA . HIS A 1 266 ? 201.691 188.639 155.222 1.00 40.77 267 HIS A CA 1
ATOM 2173 C C . HIS A 1 266 ? 201.999 189.589 154.070 1.00 40.53 267 HIS A C 1
ATOM 2174 O O . HIS A 1 266 ? 202.876 189.333 153.241 1.00 43.36 267 HIS A O 1
ATOM 2181 N N . GLU A 1 267 ? 201.260 190.695 153.998 1.00 39.64 268 GLU A N 1
ATOM 2182 C CA . GLU A 1 267 ? 201.451 191.653 152.919 1.00 39.21 268 GLU A CA 1
ATOM 2183 C C . GLU A 1 267 ? 202.646 192.571 153.150 1.00 39.89 268 GLU A C 1
ATOM 2184 O O . GLU A 1 267 ? 203.150 193.159 152.189 1.00 42.05 268 GLU A O 1
ATOM 2190 N N . LEU A 1 268 ? 203.025 192.809 154.404 1.00 39.05 269 LEU A N 1
ATOM 2191 C CA . LEU A 1 268 ? 204.074 193.756 154.761 1.00 37.73 269 LEU A CA 1
ATOM 2192 C C . LEU A 1 268 ? 205.149 193.040 155.568 1.00 35.79 269 LEU A C 1
ATOM 2193 O O . LEU A 1 268 ? 204.835 192.375 156.556 1.00 35.67 269 LEU A O 1
ATOM 2198 N N . ASP A 1 269 ? 206.412 193.186 155.157 1.00 34.70 270 ASP A N 1
ATOM 2199 C CA . ASP A 1 269 ? 207.549 192.529 155.807 1.00 33.84 270 ASP A CA 1
ATOM 2200 C C . ASP A 1 269 ? 208.321 193.577 156.603 1.00 33.86 270 ASP A C 1
ATOM 2201 O O . ASP A 1 269 ? 208.952 194.468 156.021 1.00 36.05 270 ASP A O 1
ATOM 2206 N N . LEU A 1 270 ? 208.176 193.531 157.928 1.00 32.78 271 LEU A N 1
ATOM 2207 C CA . LEU A 1 270 ? 208.820 194.493 158.825 1.00 31.98 271 LEU A CA 1
ATOM 2208 C C . LEU A 1 270 ? 209.998 193.898 159.585 1.00 31.51 271 LEU A C 1
ATOM 2209 O O . LEU A 1 270 ? 210.641 194.611 160.368 1.00 34.55 271 LEU A O 1
ATOM 2214 N N . PHE A 1 271 ? 210.295 192.621 159.352 1.00 30.87 272 PHE A N 1
ATOM 2215 C CA . PHE A 1 271 ? 211.444 191.893 159.896 1.00 31.14 272 PHE A CA 1
ATOM 2216 C C . PHE A 1 271 ? 211.299 191.588 161.391 1.00 29.62 272 PHE A C 1
ATOM 2217 O O . PHE A 1 271 ? 211.671 190.492 161.828 1.00 32.26 272 PHE A O 1
ATOM 2225 N N . VAL A 1 272 ? 210.770 192.519 162.177 1.00 28.33 273 VAL A N 1
ATOM 2226 C CA . VAL A 1 272 ? 210.615 192.356 163.625 1.00 26.57 273 VAL A CA 1
ATOM 2227 C C . VAL A 1 272 ? 209.124 192.234 163.918 1.00 25.79 273 VAL A C 1
ATOM 2228 O O . VAL A 1 272 ? 208.364 193.160 163.599 1.00 27.04 273 VAL A O 1
ATOM 2232 N N . PRO A 1 273 ? 208.666 191.133 164.520 1.00 25.02 274 PRO A N 1
ATOM 2233 C CA . PRO A 1 273 ? 207.258 191.002 164.905 1.00 23.15 274 PRO A CA 1
ATOM 2234 C C . PRO A 1 273 ? 206.950 191.734 166.213 1.00 23.10 274 PRO A C 1
ATOM 2235 O O . PRO A 1 273 ? 206.971 191.175 167.317 1.00 23.21 274 PRO A O 1
ATOM 2239 N N . VAL A 1 274 ? 206.684 193.037 166.096 1.00 21.46 275 VAL A N 1
ATOM 2240 C CA . VAL A 1 274 ? 206.526 193.868 167.287 1.00 22.13 275 VAL A CA 1
ATOM 2241 C C . VAL A 1 274 ? 205.364 193.366 168.126 1.00 19.42 275 VAL A C 1
ATOM 2242 O O . VAL A 1 274 ? 205.458 193.275 169.354 1.00 21.47 275 VAL A O 1
ATOM 2246 N N . PHE A 1 275 ? 204.259 193.002 167.473 1.00 19.49 276 PHE A N 1
ATOM 2247 C CA . PHE A 1 275 ? 203.085 192.544 168.209 1.00 18.82 276 PHE A CA 1
ATOM 2248 C C . PHE A 1 275 ? 203.266 191.134 168.764 1.00 18.97 276 PHE A C 1
ATOM 2249 O O . PHE A 1 275 ? 202.772 190.840 169.858 1.00 21.12 276 PHE A O 1
ATOM 2257 N N . THR A 1 276 ? 204.040 190.282 168.079 1.00 20.37 277 THR A N 1
ATOM 2258 C CA . THR A 1 276 ? 204.356 188.974 168.652 1.00 19.43 277 THR A CA 1
ATOM 2259 C C . THR A 1 276 ? 205.257 189.107 169.875 1.00 19.36 277 THR A C 1
ATOM 2260 O O . THR A 1 276 ? 205.021 188.460 170.902 1.00 19.69 277 THR A O 1
ATOM 2264 N N . PHE A 1 277 ? 206.247 189.998 169.806 1.00 19.42 278 PHE A N 1
ATOM 2265 C CA . PHE A 1 277 ? 207.112 190.243 170.954 1.00 19.72 278 PHE A CA 1
ATOM 2266 C C . PHE A 1 277 ? 206.316 190.869 172.091 1.00 19.93 278 PHE A C 1
ATOM 2267 O O . PHE A 1 277 ? 206.551 190.556 173.262 1.00 20.80 278 PHE A O 1
ATOM 2275 N N . LEU A 1 278 ? 205.338 191.729 171.765 1.00 18.54 279 LEU A N 1
ATOM 2276 C CA . LEU A 1 278 ? 204.478 192.279 172.814 1.00 18.57 279 LEU A CA 1
ATOM 2277 C C . LEU A 1 278 ? 203.639 191.186 173.470 1.00 18.99 279 LEU A C 1
ATOM 2278 O O . LEU A 1 278 ? 203.447 191.181 174.695 1.00 18.10 279 LEU A O 1
ATOM 2283 N N . GLN A 1 279 ? 203.154 190.239 172.669 1.00 19.21 280 GLN A N 1
ATOM 2284 C CA . GLN A 1 279 ? 202.287 189.193 173.184 1.00 18.72 280 GLN A CA 1
ATOM 2285 C C . GLN A 1 279 ? 203.096 188.258 174.067 1.00 18.88 280 GLN A C 1
ATOM 2286 O O . GLN A 1 279 ? 202.613 187.808 175.114 1.00 19.59 280 GLN A O 1
ATOM 2292 N N . PHE A 1 280 ? 204.350 188.010 173.676 1.00 17.45 281 PHE A N 1
ATOM 2293 C CA . PHE A 1 280 ? 205.273 187.284 174.538 1.00 19.08 281 PHE A CA 1
ATOM 2294 C C . PHE A 1 280 ? 205.494 188.035 175.843 1.00 18.32 281 PHE A C 1
ATOM 2295 O O . PHE A 1 280 ? 205.424 187.449 176.923 1.00 20.05 281 PHE A O 1
ATOM 2303 N N . PHE A 1 281 ? 205.748 189.342 175.756 1.00 17.75 282 PHE A N 1
ATOM 2304 C CA . PHE A 1 281 ? 205.915 190.165 176.949 1.00 19.39 282 PHE A CA 1
ATOM 2305 C C . PHE A 1 281 ? 204.759 189.952 177.917 1.00 19.05 282 PHE A C 1
ATOM 2306 O O . PHE A 1 281 ? 204.965 189.456 179.023 1.00 21.90 282 PHE A O 1
ATOM 2314 N N . PHE A 1 282 ? 203.534 190.084 177.425 1.00 18.14 283 PHE A N 1
ATOM 2315 C CA . PHE A 1 282 ? 202.372 190.002 178.304 1.00 19.13 283 PHE A CA 1
ATOM 2316 C C . PHE A 1 282 ? 202.167 188.595 178.863 1.00 19.45 283 PHE A C 1
ATOM 2317 O O . PHE A 1 282 ? 202.078 188.411 180.080 1.00 21.38 283 PHE A O 1
ATOM 2325 N N . TYR A 1 283 ? 202.106 187.580 178.000 1.00 18.86 284 TYR A N 1
ATOM 2326 C CA . TYR A 1 283 ? 201.788 186.231 178.486 1.00 19.02 284 TYR A CA 1
ATOM 2327 C C . TYR A 1 283 ? 202.955 185.635 179.273 1.00 19.01 284 TYR A C 1
ATOM 2328 O O . TYR A 1 283 ? 202.768 185.118 180.386 1.00 18.21 284 TYR A O 1
ATOM 2337 N N . ALA A 1 284 ? 204.156 185.613 178.680 1.00 19.72 285 ALA A N 1
ATOM 2338 C CA . ALA A 1 284 ? 205.316 185.104 179.407 1.00 20.00 285 ALA A CA 1
ATOM 2339 C C . ALA A 1 284 ? 205.563 185.873 180.698 1.00 18.61 285 ALA A C 1
ATOM 2340 O O . ALA A 1 284 ? 205.924 185.280 181.720 1.00 19.03 285 ALA A O 1
ATOM 2342 N N . GLY A 1 285 ? 205.363 187.185 180.677 1.00 18.93 286 GLY A N 1
ATOM 2343 C CA . GLY A 1 285 ? 205.539 187.966 181.883 1.00 19.03 286 GLY A CA 1
ATOM 2344 C C . GLY A 1 285 ? 204.501 187.596 182.923 1.00 18.51 286 GLY A C 1
ATOM 2345 O O . GLY A 1 285 ? 204.812 187.535 184.111 1.00 21.39 286 GLY A O 1
ATOM 2346 N N . TRP A 1 286 ? 203.256 187.375 182.496 1.00 18.86 287 TRP A N 1
ATOM 2347 C CA . TRP A 1 286 ? 202.210 186.917 183.412 1.00 19.24 287 TRP A CA 1
ATOM 2348 C C . TRP A 1 286 ? 202.629 185.615 184.105 1.00 17.40 287 TRP A C 1
ATOM 2349 O O . TRP A 1 286 ? 202.486 185.462 185.335 1.00 19.10 287 TRP A O 1
ATOM 2360 N N . LEU A 1 287 ? 203.189 184.690 183.328 1.00 17.80 288 LEU A N 1
ATOM 2361 C CA . LEU A 1 287 ? 203.707 183.454 183.913 1.00 18.11 288 LEU A CA 1
ATOM 2362 C C . LEU A 1 287 ? 204.875 183.717 184.865 1.00 19.78 288 LEU A C 1
ATOM 2363 O O . LEU A 1 287 ? 204.917 183.129 185.951 1.00 21.48 288 LEU A O 1
ATOM 2368 N N . LYS A 1 288 ? 205.796 184.603 184.493 1.00 19.76 289 LYS A N 1
ATOM 2369 C CA . LYS A 1 288 ? 206.945 184.891 185.344 1.00 19.59 289 LYS A CA 1
ATOM 2370 C C . LYS A 1 288 ? 206.524 185.532 186.662 1.00 19.11 289 LYS A C 1
ATOM 2371 O O . LYS A 1 288 ? 207.131 185.275 187.709 1.00 21.98 289 LYS A O 1
ATOM 2377 N N . VAL A 1 289 ? 205.533 186.424 186.624 1.00 18.80 290 VAL A N 1
ATOM 2378 C CA . VAL A 1 289 ? 205.000 186.980 187.865 1.00 19.34 290 VAL A CA 1
ATOM 2379 C C . VAL A 1 289 ? 204.430 185.872 188.738 1.00 18.67 290 VAL A C 1
ATOM 2380 O O . VAL A 1 289 ? 204.632 185.860 189.959 1.00 18.62 290 VAL A O 1
ATOM 2384 N N . ALA A 1 290 ? 203.701 184.931 188.134 1.00 18.44 291 ALA A N 1
ATOM 2385 C CA . ALA A 1 290 ? 203.241 183.772 188.900 1.00 16.29 291 ALA A CA 1
ATOM 2386 C C . ALA A 1 290 ? 204.420 182.988 189.472 1.00 18.36 291 ALA A C 1
ATOM 2387 O O . ALA A 1 290 ? 204.348 182.471 190.593 1.00 19.44 291 ALA A O 1
ATOM 2389 N N . GLU A 1 291 ? 205.512 182.890 188.722 1.00 17.12 292 GLU A N 1
ATOM 2390 C CA . GLU A 1 291 ? 206.683 182.165 189.204 1.00 18.02 292 GLU A CA 1
ATOM 2391 C C . GLU A 1 291 ? 207.312 182.858 190.412 1.00 19.01 292 GLU A C 1
ATOM 2392 O O . GLU A 1 291 ? 207.844 182.188 191.308 1.00 21.88 292 GLU A O 1
ATOM 2398 N N . GLN A 1 292 ? 207.295 184.192 190.414 1.00 17.16 293 GLN A N 1
ATOM 2399 C CA . GLN A 1 292 ? 207.855 184.961 191.518 1.00 17.98 293 GLN A CA 1
ATOM 2400 C C . GLN A 1 292 ? 206.944 184.933 192.740 1.00 17.68 293 GLN A C 1
ATOM 2401 O O . GLN A 1 292 ? 207.438 184.786 193.861 1.00 17.30 293 GLN A O 1
ATOM 2407 N N . LEU A 1 293 ? 205.627 184.990 192.540 1.00 17.23 294 LEU A N 1
ATOM 2408 C CA . LEU A 1 293 ? 204.697 185.023 193.664 1.00 17.58 294 LEU A CA 1
ATOM 2409 C C . LEU A 1 293 ? 204.363 183.659 194.252 1.00 16.50 294 LEU A C 1
ATOM 2410 O O . LEU A 1 293 ? 203.768 183.614 195.333 1.00 18.05 294 LEU A O 1
ATOM 2415 N N . ILE A 1 294 ? 204.692 182.557 193.571 1.00 16.43 295 ILE A N 1
ATOM 2416 C CA . ILE A 1 294 ? 204.231 181.248 194.034 1.00 15.76 295 ILE A CA 1
ATOM 2417 C C . ILE A 1 294 ? 204.834 180.910 195.392 1.00 14.24 295 ILE A C 1
ATOM 2418 O O . ILE A 1 294 ? 204.186 180.263 196.224 1.00 17.28 295 ILE A O 1
ATOM 2423 N N . ASN A 1 295 ? 206.067 181.337 195.646 1.00 15.18 296 ASN A N 1
ATOM 2424 C CA . ASN A 1 295 ? 206.678 181.242 196.969 1.00 14.09 296 ASN A CA 1
ATOM 2425 C C . ASN A 1 295 ? 207.164 182.640 197.319 1.00 13.61 296 ASN A C 1
ATOM 2426 O O . ASN A 1 295 ? 208.266 183.036 196.905 1.00 14.60 296 ASN A O 1
ATOM 2431 N N . PRO A 1 296 ? 206.365 183.429 198.039 1.00 13.04 297 PRO A N 1
ATOM 2432 C CA . PRO A 1 296 ? 206.751 184.810 198.350 1.00 13.00 297 PRO A CA 1
ATOM 2433 C C . PRO A 1 296 ? 207.710 184.947 199.525 1.00 14.46 297 PRO A C 1
ATOM 2434 O O . PRO A 1 296 ? 207.859 186.050 200.058 1.00 17.32 297 PRO A O 1
ATOM 2438 N N . PHE A 1 297 ? 208.281 183.843 200.000 1.00 13.67 298 PHE A N 1
ATOM 2439 C CA . PHE A 1 297 ? 209.230 183.815 201.106 1.00 14.32 298 PHE A CA 1
ATOM 2440 C C . PHE A 1 297 ? 210.655 183.526 200.649 1.00 15.83 298 PHE A C 1
ATOM 2441 O O . PHE A 1 297 ? 211.511 183.193 201.474 1.00 16.89 298 PHE A O 1
ATOM 2449 N N . GLY A 1 298 ? 210.929 183.660 199.359 1.00 15.19 299 GLY A N 1
ATOM 2450 C CA . GLY A 1 298 ? 212.260 183.481 198.816 1.00 15.69 299 GLY A CA 1
ATOM 2451 C C . GLY A 1 298 ? 213.075 184.755 198.837 1.00 18.40 299 GLY A C 1
ATOM 2452 O O . GLY A 1 298 ? 212.818 185.680 199.615 1.00 20.59 299 GLY A O 1
ATOM 2453 N N . GLU A 1 299 ? 214.022 184.839 197.906 1.00 21.33 300 GLU A N 1
ATOM 2454 C CA . GLU A 1 299 ? 214.920 185.980 197.802 1.00 24.01 300 GLU A CA 1
ATOM 2455 C C . GLU A 1 299 ? 214.667 186.820 196.550 1.00 24.25 300 GLU A C 1
ATOM 2456 O O . GLU A 1 299 ? 215.573 187.516 196.083 1.00 29.28 300 GLU A O 1
ATOM 2462 N N . ASP A 1 300 ? 213.457 186.773 195.999 1.00 23.05 301 ASP A N 1
ATOM 2463 C CA . ASP A 1 300 ? 213.113 187.662 194.900 1.00 25.01 301 ASP A CA 1
ATOM 2464 C C . ASP A 1 300 ? 213.034 189.106 195.393 1.00 27.19 301 ASP A C 1
ATOM 2465 O O . ASP A 1 300 ? 212.907 189.373 196.591 1.00 28.61 301 ASP A O 1
ATOM 2470 N N . ASP A 1 301 ? 213.145 190.044 194.449 1.00 28.31 302 ASP A N 1
ATOM 2471 C CA . ASP A 1 301 ? 213.055 191.457 194.802 1.00 28.57 302 ASP A CA 1
ATOM 2472 C C . ASP A 1 301 ? 211.693 191.793 195.398 1.00 29.45 302 ASP A C 1
ATOM 2473 O O . ASP A 1 301 ? 211.590 192.644 196.293 1.00 29.93 302 ASP A O 1
ATOM 2478 N N . ASP A 1 302 ? 210.639 191.132 194.922 1.00 28.88 303 ASP A N 1
ATOM 2479 C CA . ASP A 1 302 ? 209.283 191.400 195.373 1.00 27.72 303 ASP A CA 1
ATOM 2480 C C . ASP A 1 302 ? 208.810 190.434 196.452 1.00 25.65 303 ASP A C 1
ATOM 2481 O O . ASP A 1 302 ? 207.674 190.558 196.928 1.00 27.96 303 ASP A O 1
ATOM 2486 N N . ASP A 1 303 ? 209.654 189.491 196.868 1.00 23.88 304 ASP A N 1
ATOM 2487 C CA . ASP A 1 303 ? 209.278 188.606 197.964 1.00 20.45 304 ASP A CA 1
ATOM 2488 C C . ASP A 1 303 ? 209.225 189.367 199.291 1.00 20.04 304 ASP A C 1
ATOM 2489 O O . ASP A 1 303 ? 209.776 190.460 199.434 1.00 24.57 304 ASP A O 1
ATOM 2494 N N . PHE A 1 304 ? 208.550 188.766 200.273 1.00 18.31 305 PHE A N 1
ATOM 2495 C CA . PHE A 1 304 ? 208.372 189.411 201.571 1.00 19.08 305 PHE A CA 1
ATOM 2496 C C . PHE A 1 304 ? 209.713 189.606 202.271 1.00 20.04 305 PHE A C 1
ATOM 2497 O O . PHE A 1 304 ? 210.605 188.757 202.192 1.00 21.24 305 PHE A O 1
ATOM 2505 N N . GLU A 1 305 ? 209.849 190.737 202.968 1.00 19.12 306 GLU A N 1
ATOM 2506 C CA . GLU A 1 305 ? 211.067 191.071 203.710 1.00 19.42 306 GLU A CA 1
ATOM 2507 C C . GLU A 1 305 ? 211.017 190.404 205.086 1.00 18.54 306 GLU A C 1
ATOM 2508 O O . GLU A 1 305 ? 210.788 191.034 206.121 1.00 20.03 306 GLU A O 1
ATOM 2514 N N . THR A 1 306 ? 211.254 189.091 205.082 1.00 18.18 307 THR A N 1
ATOM 2515 C CA . THR A 1 306 ? 211.040 188.294 206.287 1.00 19.57 307 THR A CA 1
ATOM 2516 C C . THR A 1 306 ? 212.115 188.545 207.344 1.00 16.36 307 THR A C 1
ATOM 2517 O O . THR A 1 306 ? 211.788 188.667 208.529 1.00 18.93 307 THR A O 1
ATOM 2521 N N . ASN A 1 307 ? 213.377 188.675 206.930 1.00 16.60 308 ASN A N 1
ATOM 2522 C CA . ASN A 1 307 ? 214.454 188.942 207.879 1.00 17.94 308 ASN A CA 1
ATOM 2523 C C . ASN A 1 307 ? 214.268 190.295 208.562 1.00 16.89 308 ASN A C 1
ATOM 2524 O O . ASN A 1 307 ? 214.453 190.422 209.784 1.00 18.84 308 ASN A O 1
ATOM 2529 N N . TRP A 1 308 ? 213.868 191.310 207.790 1.00 14.89 309 TRP A N 1
ATOM 2530 C CA . TRP A 1 308 ? 213.592 192.621 208.365 1.00 16.97 309 TRP A CA 1
ATOM 2531 C C . TRP A 1 308 ? 212.446 192.547 209.365 1.00 16.62 309 TRP A C 1
ATOM 2532 O O . TRP A 1 308 ? 212.499 193.180 210.427 1.00 17.48 309 TRP A O 1
ATOM 2543 N N . LEU A 1 309 ? 211.394 191.793 209.035 1.00 16.63 310 LEU A N 1
ATOM 2544 C CA . LEU A 1 309 ? 210.271 191.650 209.955 1.00 17.74 310 LEU A CA 1
ATOM 2545 C C . LEU A 1 309 ? 210.699 190.956 211.241 1.00 16.83 310 LEU A C 1
ATOM 2546 O O . LEU A 1 309 ? 210.235 191.311 212.330 1.00 17.36 310 LEU A O 1
ATOM 2551 N N . ILE A 1 310 ? 211.582 189.959 211.128 1.00 17.31 311 ILE A N 1
ATOM 2552 C CA . ILE A 1 310 ? 212.108 189.274 212.306 1.00 17.00 311 ILE A CA 1
ATOM 2553 C C . ILE A 1 310 ? 212.832 190.261 213.214 1.00 17.09 311 ILE A C 1
ATOM 2554 O O . ILE A 1 310 ? 212.598 190.321 214.431 1.00 18.82 311 ILE A O 1
ATOM 2559 N N . ASP A 1 311 ? 213.703 191.073 212.617 1.00 15.82 312 ASP A N 1
ATOM 2560 C CA . ASP A 1 311 ? 214.446 192.066 213.383 1.00 16.84 312 ASP A CA 1
ATOM 2561 C C . ASP A 1 311 ? 213.508 193.053 214.083 1.00 15.46 312 ASP A C 1
ATOM 2562 O O . ASP A 1 311 ? 213.652 193.337 215.284 1.00 18.95 312 ASP A O 1
ATOM 2567 N N . ARG A 1 312 ? 212.559 193.604 213.321 1.00 14.67 313 ARG A N 1
ATOM 2568 C CA . ARG A 1 312 ? 211.581 194.554 213.844 1.00 15.34 313 ARG A CA 1
ATOM 2569 C C . ARG A 1 312 ? 210.799 193.943 215.001 1.00 15.24 313 ARG A C 1
ATOM 2570 O O . ARG A 1 312 ? 210.658 194.562 216.059 1.00 16.36 313 ARG A O 1
ATOM 2578 N N . ASN A 1 313 ? 210.275 192.727 214.811 1.00 15.63 314 ASN A N 1
ATOM 2579 C CA . ASN A 1 313 ? 209.461 192.094 215.844 1.00 16.78 314 ASN A CA 1
ATOM 2580 C C . ASN A 1 313 ? 210.263 191.883 217.118 1.00 16.48 314 ASN A C 1
ATOM 2581 O O . ASN A 1 313 ? 209.789 192.194 218.217 1.00 18.55 314 ASN A O 1
ATOM 2586 N N . LEU A 1 314 ? 211.489 191.369 216.991 1.00 15.05 315 LEU A N 1
ATOM 2587 C CA . LEU A 1 314 ? 212.315 191.147 218.175 1.00 17.00 315 LEU A CA 1
ATOM 2588 C C . LEU A 1 314 ? 212.554 192.450 218.932 1.00 15.63 315 LEU A C 1
ATOM 2589 O O . LEU A 1 314 ? 212.299 192.539 220.145 1.00 16.81 315 LEU A O 1
ATOM 2594 N N . GLN A 1 315 ? 213.035 193.481 218.227 1.00 15.28 316 GLN A N 1
ATOM 2595 C CA . GLN A 1 315 ? 213.367 194.737 218.896 1.00 15.00 316 GLN A CA 1
ATOM 2596 C C . GLN A 1 315 ? 212.130 195.366 219.531 1.00 15.13 316 GLN A C 1
ATOM 2597 O O . GLN A 1 315 ? 212.160 195.804 220.692 1.00 15.30 316 GLN A O 1
ATOM 2603 N N . VAL A 1 316 ? 211.019 195.393 218.793 1.00 14.40 317 VAL A N 1
ATOM 2604 C CA . VAL A 1 316 ? 209.813 196.044 219.291 1.00 14.24 317 VAL A CA 1
ATOM 2605 C C . VAL A 1 316 ? 209.240 195.296 220.487 1.00 15.10 317 VAL A C 1
ATOM 2606 O O . VAL A 1 316 ? 208.819 195.915 221.468 1.00 15.80 317 VAL A O 1
ATOM 2610 N N . SER A 1 317 ? 209.210 193.961 220.435 1.00 14.72 318 SER A N 1
ATOM 2611 C CA . SER A 1 317 ? 208.679 193.194 221.559 1.00 14.54 318 SER A CA 1
ATOM 2612 C C . SER A 1 317 ? 209.508 193.421 222.815 1.00 13.57 318 SER A C 1
ATOM 2613 O O . SER A 1 317 ? 208.963 193.687 223.901 1.00 16.10 318 SER A O 1
ATOM 2616 N N . LEU A 1 318 ? 210.835 193.319 222.687 1.00 14.15 319 LEU A N 1
ATOM 2617 C CA . LEU A 1 318 ? 211.679 193.482 223.865 1.00 13.25 319 LEU A CA 1
ATOM 2618 C C . LEU A 1 318 ? 211.564 194.885 224.435 1.00 14.41 319 LEU A C 1
ATOM 2619 O O . LEU A 1 318 ? 211.576 195.064 225.658 1.00 17.57 319 LEU A O 1
ATOM 2624 N N . MET A 1 319 ? 211.437 195.896 223.573 1.00 14.68 320 MET A N 1
ATOM 2625 C CA . MET A 1 319 ? 211.248 197.244 224.098 1.00 15.27 320 MET A CA 1
ATOM 2626 C C . MET A 1 319 ? 209.876 197.396 224.754 1.00 15.17 320 MET A C 1
ATOM 2627 O O . MET A 1 319 ? 209.756 198.032 225.807 1.00 16.61 320 MET A O 1
ATOM 2632 N N . ALA A 1 320 ? 208.836 196.794 224.172 1.00 13.01 321 ALA A N 1
ATOM 2633 C CA . ALA A 1 320 ? 207.485 196.971 224.695 1.00 14.00 321 ALA A CA 1
ATOM 2634 C C . ALA A 1 320 ? 207.353 196.397 226.101 1.00 16.19 321 ALA A C 1
ATOM 2635 O O . ALA A 1 320 ? 206.604 196.921 226.935 1.00 17.85 321 ALA A O 1
ATOM 2637 N N . VAL A 1 321 ? 207.944 195.225 226.337 1.00 14.97 322 VAL A N 1
ATOM 2638 C CA . VAL A 1 321 ? 207.679 194.502 227.584 1.00 15.52 322 VAL A CA 1
ATOM 2639 C C . VAL A 1 321 ? 208.735 194.766 228.643 1.00 15.80 322 VAL A C 1
ATOM 2640 O O . VAL A 1 321 ? 208.529 194.398 229.810 1.00 17.87 322 VAL A O 1
ATOM 2644 N N . ASP A 1 322 ? 209.845 195.408 228.288 1.00 16.86 323 ASP A N 1
ATOM 2645 C CA . ASP A 1 322 ? 210.896 195.708 229.250 1.00 18.26 323 ASP A CA 1
ATOM 2646 C C . ASP A 1 322 ? 211.043 197.204 229.490 1.00 19.33 323 ASP A C 1
ATOM 2647 O O . ASP A 1 322 ? 210.895 197.668 230.623 1.00 23.81 323 ASP A O 1
ATOM 2652 N N . GLU A 1 323 ? 211.340 197.977 228.446 1.00 20.34 324 GLU A N 1
ATOM 2653 C CA . GLU A 1 323 ? 211.535 199.411 228.629 1.00 22.43 324 GLU A CA 1
ATOM 2654 C C . GLU A 1 323 ? 210.222 200.109 228.960 1.00 21.09 324 GLU A C 1
ATOM 2655 O O . GLU A 1 323 ? 210.197 201.054 229.758 1.00 22.09 324 GLU A O 1
ATOM 2661 N N . MET A 1 324 ? 209.119 199.651 228.368 1.00 20.57 325 MET A N 1
ATOM 2662 C CA . MET A 1 324 ? 207.817 200.289 228.513 1.00 20.16 325 MET A CA 1
ATOM 2663 C C . MET A 1 324 ? 206.855 199.500 229.403 1.00 20.96 325 MET A C 1
ATOM 2664 O O . MET A 1 324 ? 205.645 199.528 229.180 1.00 24.46 325 MET A O 1
ATOM 2669 N N . HIS A 1 325 ? 207.358 198.782 230.399 1.00 20.41 326 HIS A N 1
ATOM 2670 C CA . HIS A 1 325 ? 206.495 198.129 231.377 1.00 20.34 326 HIS A CA 1
ATOM 2671 C C . HIS A 1 325 ? 206.206 199.133 232.486 1.00 22.04 326 HIS A C 1
ATOM 2672 O O . HIS A 1 325 ? 207.129 199.597 233.164 1.00 24.45 326 HIS A O 1
ATOM 2679 N N . GLN A 1 326 ? 204.931 199.473 232.658 1.00 22.77 327 GLN A N 1
ATOM 2680 C CA . GLN A 1 326 ? 204.503 200.465 233.655 1.00 25.09 327 GLN A CA 1
ATOM 2681 C C . GLN A 1 326 ? 205.352 201.733 233.579 1.00 27.65 327 GLN A C 1
ATOM 2682 O O . GLN A 1 326 ? 205.798 202.268 234.594 1.00 32.01 327 GLN A O 1
ATOM 2688 N N . ASP A 1 327 ? 205.558 202.230 232.364 1.00 26.64 328 ASP A N 1
ATOM 2689 C CA . ASP A 1 327 ? 206.398 203.412 232.126 1.00 28.86 328 ASP A CA 1
ATOM 2690 C C . ASP A 1 327 ? 205.585 204.433 231.325 1.00 28.12 328 ASP A C 1
ATOM 2691 O O . ASP A 1 327 ? 205.788 204.592 230.118 1.00 30.23 328 ASP A O 1
ATOM 2696 N N . LEU A 1 328 ? 204.701 205.149 232.001 1.00 27.16 329 LEU A N 1
ATOM 2697 C CA . LEU A 1 328 ? 203.737 205.987 231.292 1.00 24.59 329 LEU A CA 1
ATOM 2698 C C . LEU A 1 328 ? 204.130 207.460 231.355 1.00 24.16 329 LEU A C 1
ATOM 2699 O O . LEU A 1 328 ? 204.705 207.920 232.351 1.00 25.42 329 LEU A O 1
ATOM 2704 N N . PRO A 1 329 ? 203.842 208.224 230.303 1.00 26.24 330 PRO A N 1
ATOM 2705 C CA . PRO A 1 329 ? 204.022 209.676 230.389 1.00 26.05 330 PRO A CA 1
ATOM 2706 C C . PRO A 1 329 ? 203.128 210.293 231.455 1.00 26.16 330 PRO A C 1
ATOM 2707 O O . PRO A 1 329 ? 202.083 209.746 231.809 1.00 26.68 330 PRO A O 1
ATOM 2711 N N . ILE A 1 330 ? 203.546 211.464 231.950 1.00 28.16 331 ILE A N 1
ATOM 2712 C CA . ILE A 1 330 ? 202.810 212.137 233.016 1.00 31.75 331 ILE A CA 1
ATOM 2713 C C . ILE A 1 330 ? 201.403 212.470 232.541 1.00 32.97 331 ILE A C 1
ATOM 2714 O O . ILE A 1 330 ? 201.216 213.031 231.455 1.00 36.06 331 ILE A O 1
ATOM 2719 N N . LEU A 1 331 ? 200.404 212.128 233.354 1.00 32.75 332 LEU A N 1
ATOM 2720 C CA . LEU A 1 331 ? 199.028 212.460 233.008 1.00 36.62 332 LEU A CA 1
ATOM 2721 C C . LEU A 1 331 ? 198.823 213.963 233.115 1.00 38.38 332 LEU A C 1
ATOM 2722 O O . LEU A 1 331 ? 199.160 214.572 234.133 1.00 39.89 332 LEU A O 1
ATOM 2727 N N . GLU A 1 332 ? 198.298 214.571 232.052 1.00 39.06 333 GLU A N 1
ATOM 2728 C CA . GLU A 1 332 ? 198.067 216.005 232.092 1.00 40.68 333 GLU A CA 1
ATOM 2729 C C . GLU A 1 332 ? 196.821 216.320 231.280 1.00 39.47 333 GLU A C 1
ATOM 2730 O O . GLU A 1 332 ? 196.381 215.524 230.448 1.00 41.13 333 GLU A O 1
ATOM 2736 N N . LYS A 1 333 ? 196.264 217.500 231.531 1.00 39.68 334 LYS A N 1
ATOM 2737 C CA . LYS A 1 333 ? 195.092 217.958 230.797 1.00 39.72 334 LYS A CA 1
ATOM 2738 C C . LYS A 1 333 ? 195.431 218.243 229.336 1.00 39.09 334 LYS A C 1
ATOM 2739 O O . LYS A 1 333 ? 196.439 218.890 229.036 1.00 40.49 334 LYS A O 1
ATOM 2745 N N . ASP A 1 334 ? 194.606 217.734 228.428 1.00 39.47 335 ASP A N 1
ATOM 2746 C CA . ASP A 1 334 ? 194.828 217.913 227.002 1.00 40.11 335 ASP A CA 1
ATOM 2747 C C . ASP A 1 334 ? 194.386 219.310 226.558 1.00 41.45 335 ASP A C 1
ATOM 2748 O O . ASP A 1 334 ? 193.831 220.098 227.331 1.00 41.65 335 ASP A O 1
ATOM 2753 N N . LEU A 1 335 ? 194.580 219.592 225.267 1.00 43.47 336 LEU A N 1
ATOM 2754 C CA . LEU A 1 335 ? 194.269 220.917 224.735 1.00 43.01 336 LEU A CA 1
ATOM 2755 C C . LEU A 1 335 ? 192.774 221.212 224.793 1.00 44.51 336 LEU A C 1
ATOM 2756 O O . LEU A 1 335 ? 192.368 222.352 225.049 1.00 46.63 336 LEU A O 1
ATOM 2761 N N . TYR A 1 336 ? 191.941 220.206 224.553 1.00 43.84 337 TYR A N 1
ATOM 2762 C CA . TYR A 1 336 ? 190.498 220.389 224.502 1.00 44.42 337 TYR A CA 1
ATOM 2763 C C . TYR A 1 336 ? 189.835 220.314 225.874 1.00 43.50 337 TYR A C 1
ATOM 2764 O O . TYR A 1 336 ? 188.605 220.238 225.944 1.00 45.96 337 TYR A O 1
ATOM 2773 N N . TRP A 1 337 ? 190.614 220.204 226.949 1.00 42.98 338 TRP A N 1
ATOM 2774 C CA . TRP A 1 337 ? 190.040 220.070 228.282 1.00 42.67 338 TRP A CA 1
ATOM 2775 C C . TRP A 1 337 ? 189.186 221.292 228.600 1.00 46.77 338 TRP A C 1
ATOM 2776 O O . TRP A 1 337 ? 189.598 222.429 228.360 1.00 48.81 338 TRP A O 1
ATOM 2787 N N . ASN A 1 338 ? 188.043 221.051 229.238 1.00 48.10 339 ASN A N 1
ATOM 2788 C CA . ASN A 1 338 ? 187.178 222.103 229.753 1.00 51.29 339 ASN A CA 1
ATOM 2789 C C . ASN A 1 338 ? 186.964 221.895 231.244 1.00 52.43 339 ASN A C 1
ATOM 2790 O O . ASN A 1 338 ? 186.689 220.775 231.687 1.00 53.51 339 ASN A O 1
ATOM 2795 N N . GLU A 1 339 ? 187.086 222.971 232.012 1.00 55.46 340 GLU A N 1
ATOM 2796 C CA . GLU A 1 339 ? 186.857 222.881 233.441 1.00 57.39 340 GLU A CA 1
ATOM 2797 C C . GLU A 1 339 ? 185.360 222.770 233.732 1.00 59.24 340 GLU A C 1
ATOM 2798 O O . GLU A 1 339 ? 184.531 223.203 232.931 1.00 60.69 340 GLU A O 1
ATOM 2804 N N . PRO A 1 340 ? 184.985 222.162 234.870 1.00 61.45 341 PRO A N 1
ATOM 2805 C CA . PRO A 1 340 ? 183.573 222.084 235.262 1.00 62.47 341 PRO A CA 1
ATOM 2806 C C . PRO A 1 340 ? 182.956 223.459 235.519 1.00 63.74 341 PRO A C 1
ATOM 2807 O O . PRO A 1 340 ? 183.551 224.274 236.230 1.00 63.92 341 PRO A O 1
ATOM 2811 N N . THR B 1 1 ? 200.392 164.543 199.076 1.00 29.27 2 THR B N 1
ATOM 2812 C CA . THR B 1 1 ? 200.776 165.838 198.526 1.00 30.77 2 THR B CA 1
ATOM 2813 C C . THR B 1 1 ? 202.230 165.828 198.089 1.00 30.78 2 THR B C 1
ATOM 2814 O O . THR B 1 1 ? 203.110 165.324 198.790 1.00 31.23 2 THR B O 1
ATOM 2818 N N . VAL B 1 2 ? 202.476 166.391 196.913 1.00 29.80 3 VAL B N 1
ATOM 2819 C CA . VAL B 1 2 ? 203.829 166.512 196.391 1.00 29.49 3 VAL B CA 1
ATOM 2820 C C . VAL B 1 2 ? 204.257 167.961 196.540 1.00 27.75 3 VAL B C 1
ATOM 2821 O O . VAL B 1 2 ? 203.952 168.800 195.686 1.00 27.85 3 VAL B O 1
ATOM 2825 N N . THR B 1 3 ? 204.937 168.272 197.638 1.00 28.56 4 THR B N 1
ATOM 2826 C CA . THR B 1 3 ? 205.336 169.644 197.900 1.00 27.90 4 THR B CA 1
ATOM 2827 C C . THR B 1 3 ? 206.603 169.980 197.123 1.00 23.74 4 THR B C 1
ATOM 2828 O O . THR B 1 3 ? 207.536 169.176 197.036 1.00 26.79 4 THR B O 1
ATOM 2832 N N . TYR B 1 4 ? 206.604 171.164 196.514 1.00 23.63 5 TYR B N 1
ATOM 2833 C CA . TYR B 1 4 ? 207.763 171.661 195.785 1.00 22.09 5 TYR B CA 1
ATOM 2834 C C . TYR B 1 4 ? 208.010 173.142 196.052 1.00 20.98 5 TYR B C 1
ATOM 2835 O O . TYR B 1 4 ? 208.666 173.810 195.241 1.00 22.27 5 TYR B O 1
ATOM 2844 N N . THR B 1 5 ? 207.511 173.662 197.177 1.00 22.20 6 THR B N 1
ATOM 2845 C CA . THR B 1 5 ? 207.584 175.094 197.447 1.00 22.39 6 THR B CA 1
ATOM 2846 C C . THR B 1 5 ? 209.026 175.576 197.540 1.00 19.99 6 THR B C 1
ATOM 2847 O O . THR B 1 5 ? 209.365 176.646 197.018 1.00 21.67 6 THR B O 1
ATOM 2851 N N . ASN B 1 6 ? 209.892 174.795 198.187 1.00 20.90 7 ASN B N 1
ATOM 2852 C CA . ASN B 1 6 ? 211.277 175.214 198.349 1.00 23.72 7 ASN B CA 1
ATOM 2853 C C . ASN B 1 6 ? 211.998 175.299 197.011 1.00 22.05 7 ASN B C 1
ATOM 2854 O O . ASN B 1 6 ? 212.927 176.101 196.861 1.00 24.52 7 ASN B O 1
ATOM 2859 N N . ARG B 1 7 ? 211.588 174.490 196.029 1.00 23.36 8 ARG B N 1
ATOM 2860 C CA . ARG B 1 7 ? 212.250 174.519 194.730 1.00 22.93 8 ARG B CA 1
ATOM 2861 C C . ARG B 1 7 ? 211.882 175.736 193.887 1.00 22.81 8 ARG B C 1
ATOM 2862 O O . ARG B 1 7 ? 212.585 176.026 192.914 1.00 25.63 8 ARG B O 1
ATOM 2870 N N . VAL B 1 8 ? 210.806 176.449 194.216 1.00 21.20 9 VAL B N 1
ATOM 2871 C CA . VAL B 1 8 ? 210.373 177.590 193.401 1.00 22.58 9 VAL B CA 1
ATOM 2872 C C . VAL B 1 8 ? 210.410 178.877 194.230 1.00 21.70 9 VAL B C 1
ATOM 2873 O O . VAL B 1 8 ? 209.559 179.759 194.071 1.00 24.21 9 VAL B O 1
ATOM 2877 N N . ALA B 1 9 ? 211.291 178.925 195.231 1.00 22.62 10 ALA B N 1
ATOM 2878 C CA . ALA B 1 9 ? 211.388 180.114 196.084 1.00 22.54 10 ALA B CA 1
ATOM 2879 C C . ALA B 1 9 ? 211.728 181.370 195.267 1.00 21.17 10 ALA B C 1
ATOM 2880 O O . ALA B 1 9 ? 211.155 182.448 195.495 1.00 23.32 10 ALA B O 1
ATOM 2882 N N . ASP B 1 10 ? 212.657 181.246 194.331 1.00 24.11 11 ASP B N 1
ATOM 2883 C CA . ASP B 1 10 ? 213.168 182.363 193.544 1.00 24.53 11 ASP B CA 1
ATOM 2884 C C . ASP B 1 10 ? 212.764 182.179 192.091 1.00 27.31 11 ASP B C 1
ATOM 2885 O O . ASP B 1 10 ? 212.771 181.053 191.580 1.00 28.63 11 ASP B O 1
ATOM 2890 N N . ALA B 1 11 ? 212.381 183.283 191.453 1.00 28.12 12 ALA B N 1
ATOM 2891 C CA . ALA B 1 11 ? 212.034 183.282 190.039 1.00 28.84 12 ALA B CA 1
ATOM 2892 C C . ALA B 1 11 ? 213.316 183.389 189.224 1.00 30.66 12 ALA B C 1
ATOM 2893 O O . ALA B 1 11 ? 213.977 184.434 189.225 1.00 35.51 12 ALA B O 1
ATOM 2895 N N . ARG B 1 12 ? 213.674 182.310 188.534 1.00 30.77 13 ARG B N 1
ATOM 2896 C CA . ARG B 1 12 ? 214.879 182.256 187.720 1.00 31.53 13 ARG B CA 1
ATOM 2897 C C . ARG B 1 12 ? 214.489 181.842 186.304 1.00 32.25 13 ARG B C 1
ATOM 2898 O O . ARG B 1 12 ? 213.332 181.513 186.029 1.00 35.90 13 ARG B O 1
ATOM 2906 N N . LEU B 1 13 ? 215.495 181.700 185.444 1.00 32.60 14 LEU B N 1
ATOM 2907 C CA . LEU B 1 13 ? 215.273 181.185 184.099 1.00 32.24 14 LEU B CA 1
ATOM 2908 C C . LEU B 1 13 ? 214.783 179.744 184.153 1.00 35.46 14 LEU B C 1
ATOM 2909 O O . LEU B 1 13 ? 215.536 178.838 184.532 1.00 35.61 14 LEU B O 1
ATOM 2914 N N . GLY B 1 14 ? 213.524 179.521 183.792 1.00 36.89 15 GLY B N 1
ATOM 2915 C CA . GLY B 1 14 ? 213.034 178.157 183.782 1.00 36.81 15 GLY B CA 1
ATOM 2916 C C . GLY B 1 14 ? 212.811 177.541 185.146 1.00 37.80 15 GLY B C 1
ATOM 2917 O O . GLY B 1 14 ? 213.097 176.353 185.339 1.00 38.55 15 GLY B O 1
ATOM 2918 N N . THR B 1 15 ? 212.332 178.328 186.116 1.00 36.85 16 THR B N 1
ATOM 2919 C CA . THR B 1 15 ? 212.128 177.779 187.452 1.00 36.22 16 THR B CA 1
ATOM 2920 C C . THR B 1 15 ? 210.985 176.772 187.472 1.00 31.81 16 THR B C 1
ATOM 2921 O O . THR B 1 15 ? 210.861 176.013 188.437 1.00 33.92 16 THR B O 1
ATOM 2925 N N . PHE B 1 16 ? 210.091 176.817 186.485 1.00 30.73 17 PHE B N 1
ATOM 2926 C CA . PHE B 1 16 ? 209.065 175.793 186.335 1.00 30.39 17 PHE B CA 1
ATOM 2927 C C . PHE B 1 16 ? 209.462 174.683 185.371 1.00 32.23 17 PHE B C 1
ATOM 2928 O O . PHE B 1 16 ? 208.791 173.644 185.345 1.00 32.47 17 PHE B O 1
ATOM 2936 N N . SER B 1 17 ? 210.524 174.872 184.579 1.00 33.18 18 SER B N 1
ATOM 2937 C CA . SER B 1 17 ? 210.868 173.889 183.553 1.00 33.54 18 SER B CA 1
ATOM 2938 C C . SER B 1 17 ? 211.414 172.601 184.155 1.00 33.97 18 SER B C 1
ATOM 2939 O O . SER B 1 17 ? 211.206 171.522 183.590 1.00 34.25 18 SER B O 1
ATOM 2942 N N . GLN B 1 18 ? 212.113 172.689 185.291 1.00 35.25 19 GLN B N 1
ATOM 2943 C CA . GLN B 1 18 ? 212.565 171.487 185.987 1.00 34.99 19 GLN B CA 1
ATOM 2944 C C . GLN B 1 18 ? 211.381 170.649 186.454 1.00 34.15 19 GLN B C 1
ATOM 2945 O O . GLN B 1 18 ? 211.400 169.415 186.356 1.00 35.96 19 GLN B O 1
ATOM 2951 N N . LEU B 1 19 ? 210.327 171.308 186.938 1.00 31.66 20 LEU B N 1
ATOM 2952 C CA . LEU B 1 19 ? 209.159 170.590 187.430 1.00 29.30 20 LEU B CA 1
ATOM 2953 C C . LEU B 1 19 ? 208.487 169.760 186.343 1.00 31.00 20 LEU B C 1
ATOM 2954 O O . LEU B 1 19 ? 207.731 168.841 186.672 1.00 33.96 20 LEU B O 1
ATOM 2959 N N . LEU B 1 20 ? 208.738 170.073 185.069 1.00 29.63 21 LEU B N 1
ATOM 2960 C CA . LEU B 1 20 ? 208.186 169.285 183.976 1.00 30.33 21 LEU B CA 1
ATOM 2961 C C . LEU B 1 20 ? 208.783 167.888 183.910 1.00 31.18 21 LEU B C 1
ATOM 2962 O O . LEU B 1 20 ? 208.173 166.999 183.309 1.00 32.43 21 LEU B O 1
ATOM 2967 N N . LEU B 1 21 ? 209.961 167.676 184.498 1.00 32.30 22 LEU B N 1
ATOM 2968 C CA . LEU B 1 21 ? 210.613 166.374 184.434 1.00 33.81 22 LEU B CA 1
ATOM 2969 C C . LEU B 1 21 ? 210.124 165.407 185.506 1.00 33.86 22 LEU B C 1
ATOM 2970 O O . LEU B 1 21 ? 210.492 164.228 185.470 1.00 37.57 22 LEU B O 1
ATOM 2975 N N . GLN B 1 22 ? 209.307 165.873 186.446 1.00 33.53 23 GLN B N 1
ATOM 2976 C CA . GLN B 1 22 ? 208.875 165.050 187.565 1.00 32.27 23 GLN B CA 1
ATOM 2977 C C . GLN B 1 22 ? 207.687 164.203 187.129 1.00 30.45 23 GLN B C 1
ATOM 2978 O O . GLN B 1 22 ? 206.821 164.670 186.387 1.00 31.68 23 GLN B O 1
ATOM 2984 N N . TRP B 1 23 ? 207.654 162.953 187.587 1.00 31.65 24 TRP B N 1
ATOM 2985 C CA . TRP B 1 23 ? 206.602 161.999 187.259 1.00 27.37 24 TRP B CA 1
ATOM 2986 C C . TRP B 1 23 ? 205.577 161.834 188.372 1.00 28.00 24 TRP B C 1
ATOM 2987 O O . TRP B 1 23 ? 204.381 161.715 188.092 1.00 27.66 24 TRP B O 1
ATOM 2998 N N . LYS B 1 24 ? 206.014 161.825 189.629 1.00 30.10 25 LYS B N 1
ATOM 2999 C CA . LYS B 1 24 ? 205.088 161.698 190.746 1.00 30.28 25 LYS B CA 1
ATOM 3000 C C . LYS B 1 24 ? 204.232 162.954 190.873 1.00 28.69 25 LYS B C 1
ATOM 3001 O O . LYS B 1 24 ? 204.752 164.073 190.923 1.00 29.37 25 LYS B O 1
ATOM 3007 N N . GLY B 1 25 ? 202.916 162.768 190.925 1.00 28.88 26 GLY B N 1
ATOM 3008 C CA . GLY B 1 25 ? 202.013 163.900 191.011 1.00 26.59 26 GLY B CA 1
ATOM 3009 C C . GLY B 1 25 ? 201.953 164.750 189.764 1.00 22.70 26 GLY B C 1
ATOM 3010 O O . GLY B 1 25 ? 201.622 165.937 189.846 1.00 25.29 26 GLY B O 1
ATOM 3011 N N . SER B 1 26 ? 202.290 164.183 188.611 1.00 23.76 27 SER B N 1
ATOM 3012 C CA . SER B 1 26 ? 202.387 164.928 187.365 1.00 21.71 27 SER B CA 1
ATOM 3013 C C . SER B 1 26 ? 201.103 164.776 186.559 1.00 20.74 27 SER B C 1
ATOM 3014 O O . SER B 1 26 ? 200.294 163.875 186.792 1.00 22.89 27 SER B O 1
ATOM 3017 N N . ILE B 1 27 ? 200.925 165.686 185.599 1.00 22.26 28 ILE B N 1
ATOM 3018 C CA . ILE B 1 27 ? 199.787 165.599 184.690 1.00 22.90 28 ILE B CA 1
ATOM 3019 C C . ILE B 1 27 ? 199.926 164.390 183.768 1.00 22.45 28 ILE B C 1
ATOM 3020 O O . ILE B 1 27 ? 198.923 163.768 183.393 1.00 25.40 28 ILE B O 1
ATOM 3025 N N . TYR B 1 28 ? 201.163 164.020 183.417 1.00 23.58 29 TYR B N 1
ATOM 3026 C CA . TYR B 1 28 ? 201.384 162.866 182.550 1.00 23.49 29 TYR B CA 1
ATOM 3027 C C . TYR B 1 28 ? 200.845 161.593 183.185 1.00 25.20 29 TYR B C 1
ATOM 3028 O O . TYR B 1 28 ? 200.122 160.823 182.543 1.00 27.29 29 TYR B O 1
ATOM 3037 N N . LYS B 1 29 ? 201.126 161.396 184.469 1.00 25.51 30 LYS B N 1
ATOM 3038 C CA . LYS B 1 29 ? 200.675 160.191 185.148 1.00 26.24 30 LYS B CA 1
ATOM 3039 C C . LYS B 1 29 ? 199.155 160.139 185.259 1.00 24.52 30 LYS B C 1
ATOM 3040 O O . LYS B 1 29 ? 198.575 159.048 185.255 1.00 29.03 30 LYS B O 1
ATOM 3046 N N . LEU B 1 30 ? 198.502 161.292 18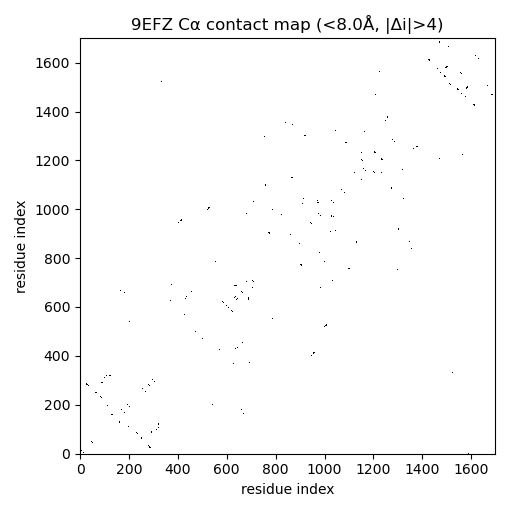5.438 1.00 24.20 31 LEU B N 1
ATOM 3047 C CA . LEU B 1 30 ? 197.044 161.312 185.532 1.00 26.25 31 LEU B CA 1
ATOM 3048 C C . LEU B 1 30 ? 196.386 161.093 184.175 1.00 24.25 31 LEU B C 1
ATOM 3049 O O . LEU B 1 30 ? 195.324 160.465 184.095 1.00 26.31 31 LEU B O 1
ATOM 3054 N N . LEU B 1 31 ? 196.996 161.601 183.104 1.00 23.65 32 LEU B N 1
ATOM 3055 C CA . LEU B 1 31 ? 196.373 161.647 181.786 1.00 25.15 32 LEU B CA 1
ATOM 3056 C C . LEU B 1 31 ? 196.855 160.546 180.848 1.00 26.28 32 LEU B C 1
ATOM 3057 O O . LEU B 1 31 ? 196.403 160.489 179.702 1.00 28.24 32 LEU B O 1
ATOM 3062 N N . TYR B 1 32 ? 197.753 159.673 181.311 1.00 27.49 33 TYR B N 1
ATOM 3063 C CA . TYR B 1 32 ? 198.347 158.634 180.468 1.00 28.42 33 TYR B CA 1
ATOM 3064 C C . TYR B 1 32 ? 197.303 157.799 179.723 1.00 29.26 33 TYR B C 1
ATOM 3065 O O . TYR B 1 32 ? 197.344 157.680 178.492 1.00 29.39 33 TYR B O 1
ATOM 3074 N N . SER B 1 33 ? 196.361 157.203 180.455 1.00 28.42 34 SER B N 1
ATOM 3075 C CA . SER B 1 33 ? 195.443 156.251 179.836 1.00 27.18 34 SER B CA 1
ATOM 3076 C C . SER B 1 33 ? 194.481 156.941 178.874 1.00 26.38 34 SER B C 1
ATOM 3077 O O . SER B 1 33 ? 194.252 156.459 177.756 1.00 26.21 34 SER B O 1
ATOM 3080 N N . GLU B 1 34 ? 193.898 158.065 179.297 1.00 26.01 35 GLU B N 1
ATOM 3081 C CA . GLU B 1 34 ? 192.984 158.797 178.426 1.00 25.16 35 GLU B CA 1
ATOM 3082 C C . GLU B 1 34 ? 193.695 159.288 177.172 1.00 24.73 35 GLU B C 1
ATOM 3083 O O . GLU B 1 34 ? 193.140 159.219 176.067 1.00 23.51 35 GLU B O 1
ATOM 3089 N N . PHE B 1 35 ? 194.929 159.783 177.322 1.00 25.42 36 PHE B N 1
ATOM 3090 C CA . PHE B 1 35 ? 195.688 160.250 176.170 1.00 25.60 36 PHE B CA 1
ATOM 3091 C C . PHE B 1 35 ? 195.967 159.107 175.207 1.00 25.98 36 PHE B C 1
ATOM 3092 O O . PHE B 1 35 ? 195.851 159.271 173.985 1.00 27.05 36 PHE B O 1
ATOM 3100 N N . LEU B 1 36 ? 196.315 157.932 175.741 1.00 26.87 37 LEU B N 1
ATOM 3101 C CA . LEU B 1 36 ? 196.616 156.795 174.880 1.00 28.73 37 LEU B CA 1
ATOM 3102 C C . LEU B 1 36 ? 195.375 156.358 174.119 1.00 26.87 37 LEU B C 1
ATOM 3103 O O . LEU B 1 36 ? 195.437 156.054 172.920 1.00 28.49 37 LEU B O 1
ATOM 3108 N N . ILE B 1 37 ? 194.224 156.377 174.799 1.00 25.86 38 ILE B N 1
ATOM 3109 C CA . ILE B 1 37 ? 192.978 155.960 174.163 1.00 26.40 38 ILE B CA 1
ATOM 3110 C C . ILE B 1 37 ? 192.618 156.931 173.048 1.00 24.32 38 ILE B C 1
ATOM 3111 O O . ILE B 1 37 ? 192.268 156.527 171.930 1.00 24.00 38 ILE B O 1
ATOM 3116 N N . PHE B 1 38 ? 192.729 158.231 173.333 1.00 22.19 39 PHE B N 1
ATOM 3117 C CA . PHE B 1 38 ? 192.374 159.256 172.357 1.00 23.35 39 PHE B CA 1
ATOM 3118 C C . PHE B 1 38 ? 193.287 159.184 171.137 1.00 24.33 39 PHE B C 1
ATOM 3119 O O . PHE B 1 38 ? 192.821 159.244 169.990 1.00 25.36 39 PHE B O 1
ATOM 3127 N N . ILE B 1 39 ? 194.591 159.021 171.366 1.00 25.02 40 ILE B N 1
ATOM 3128 C CA . ILE B 1 39 ? 195.549 158.955 170.267 1.00 26.27 40 ILE B CA 1
ATOM 3129 C C . ILE B 1 39 ? 195.308 157.711 169.416 1.00 24.35 40 ILE B C 1
ATOM 3130 O O . ILE B 1 39 ? 195.337 157.769 168.175 1.00 24.56 40 ILE B O 1
ATOM 3135 N N . SER B 1 40 ? 195.056 156.568 170.065 1.00 24.72 41 SER B N 1
ATOM 3136 C CA . SER B 1 40 ? 194.801 155.338 169.324 1.00 24.03 41 SER B CA 1
ATOM 3137 C C . SER B 1 40 ? 193.533 155.452 168.488 1.00 25.14 41 SER B C 1
ATOM 3138 O O . SER B 1 40 ? 193.502 155.002 167.337 1.00 25.20 41 SER B O 1
ATOM 3141 N N . LEU B 1 41 ? 192.478 156.058 169.045 1.00 24.32 42 LEU B N 1
ATOM 3142 C CA . LEU B 1 41 ? 191.238 156.219 168.288 1.00 22.88 42 LEU B CA 1
ATOM 3143 C C . LEU B 1 41 ? 191.442 157.139 167.093 1.00 23.30 42 LEU B C 1
ATOM 3144 O O . LEU B 1 41 ? 190.983 156.839 165.978 1.00 23.86 42 LEU B O 1
ATOM 3149 N N . TYR B 1 42 ? 192.211 158.215 167.285 1.00 24.12 43 TYR B N 1
ATOM 3150 C CA . TYR B 1 42 ? 192.449 159.137 166.182 1.00 21.34 43 TYR B CA 1
ATOM 3151 C C . TYR B 1 42 ? 193.214 158.452 165.063 1.00 22.54 43 TYR B C 1
ATOM 3152 O O . TYR B 1 42 ? 192.868 158.598 163.886 1.00 23.56 43 TYR B O 1
ATOM 3161 N N . PHE B 1 43 ? 194.244 157.683 165.408 1.00 23.52 44 PHE B N 1
ATOM 3162 C CA . PHE B 1 43 ? 195.057 157.081 164.360 1.00 23.85 44 PHE B CA 1
ATOM 3163 C C . PHE B 1 43 ? 194.341 155.902 163.716 1.00 24.29 44 PHE B C 1
ATOM 3164 O O . PHE B 1 43 ? 194.537 155.649 162.525 1.00 26.10 44 PHE B O 1
ATOM 3172 N N . ALA B 1 44 ? 193.481 155.194 164.452 1.00 24.69 45 ALA B N 1
ATOM 3173 C CA . ALA B 1 44 ? 192.671 154.158 163.815 1.00 24.92 45 ALA B CA 1
ATOM 3174 C C . ALA B 1 44 ? 191.710 154.758 162.791 1.00 24.94 45 ALA B C 1
ATOM 3175 O O . ALA B 1 44 ? 191.563 154.229 161.679 1.00 27.43 45 ALA B O 1
ATOM 3177 N N . ILE B 1 45 ? 191.089 155.887 163.133 1.00 25.54 46 ILE B N 1
ATOM 3178 C CA . ILE B 1 45 ? 190.172 156.535 162.204 1.00 25.08 46 ILE B CA 1
ATOM 3179 C C . ILE B 1 45 ? 190.940 157.096 161.014 1.00 25.04 46 ILE B C 1
ATOM 3180 O O . ILE B 1 45 ? 190.479 157.034 159.864 1.00 27.17 46 ILE B O 1
ATOM 3185 N N . SER B 1 46 ? 192.151 157.595 161.262 1.00 23.57 47 SER B N 1
ATOM 3186 C CA . SER B 1 46 ? 192.987 158.080 160.171 1.00 26.24 47 SER B CA 1
ATOM 3187 C C . SER B 1 46 ? 193.372 156.952 159.232 1.00 26.55 47 SER B C 1
ATOM 3188 O O . SER B 1 46 ? 193.369 157.130 158.010 1.00 28.96 47 SER B O 1
ATOM 3191 N N . LEU B 1 47 ? 193.696 155.779 159.778 1.00 26.13 48 LEU B N 1
ATOM 3192 C CA . LEU B 1 47 ? 194.051 154.663 158.907 1.00 29.94 48 LEU B CA 1
ATOM 3193 C C . LEU B 1 47 ? 192.849 154.176 158.110 1.00 30.49 48 LEU B C 1
ATOM 3194 O O . LEU B 1 47 ? 192.980 153.833 156.930 1.00 31.80 48 LEU B O 1
ATOM 3199 N N . VAL B 1 48 ? 191.664 154.170 158.726 1.00 30.50 49 VAL B N 1
ATOM 3200 C CA . VAL B 1 48 ? 190.456 153.793 157.992 1.00 31.11 49 VAL B CA 1
ATOM 3201 C C . VAL B 1 48 ? 190.229 154.754 156.834 1.00 31.63 49 VAL B C 1
ATOM 3202 O O . VAL B 1 48 ? 189.927 154.336 155.704 1.00 33.74 49 VAL B O 1
ATOM 3206 N N . TYR B 1 49 ? 190.414 156.059 157.090 1.00 30.96 50 TYR B N 1
ATOM 3207 C CA . TYR B 1 49 ? 190.159 157.034 156.031 1.00 29.40 50 TYR B CA 1
ATOM 3208 C C . TYR B 1 49 ? 191.204 156.964 154.943 1.00 30.91 50 TYR B C 1
ATOM 3209 O O . TYR B 1 49 ? 190.888 157.144 153.760 1.00 32.52 50 TYR B O 1
ATOM 3218 N N . ARG B 1 50 ? 192.447 156.674 155.318 1.00 30.66 51 ARG B N 1
ATOM 3219 C CA . ARG B 1 50 ? 193.536 156.693 154.348 1.00 31.23 51 ARG B CA 1
ATOM 3220 C C . ARG B 1 50 ? 193.629 155.420 153.513 1.00 32.80 51 ARG B C 1
ATOM 3221 O O . ARG B 1 50 ? 194.000 155.490 152.336 1.00 36.74 51 ARG B O 1
ATOM 3229 N N . LEU B 1 51 ? 193.276 154.265 154.072 1.00 33.78 52 LEU B N 1
ATOM 3230 C CA . LEU B 1 51 ? 193.537 152.998 153.402 1.00 35.77 52 LEU B CA 1
ATOM 3231 C C . LEU B 1 51 ? 192.292 152.193 153.063 1.00 37.93 52 LEU B C 1
ATOM 3232 O O . LEU B 1 51 ? 192.304 151.472 152.063 1.00 43.61 52 LEU B O 1
ATOM 3237 N N . ILE B 1 52 ? 191.223 152.300 153.846 1.00 37.39 53 ILE B N 1
ATOM 3238 C CA . ILE B 1 52 ? 190.069 151.422 153.680 1.00 36.67 53 ILE B CA 1
ATOM 3239 C C . ILE B 1 52 ? 188.994 152.061 152.810 1.00 38.37 53 ILE B C 1
ATOM 3240 O O . ILE B 1 52 ? 188.507 151.446 151.857 1.00 42.17 53 ILE B O 1
ATOM 3245 N N . LEU B 1 53 ? 188.661 153.319 153.075 1.00 37.88 54 LEU B N 1
ATOM 3246 C CA . LEU B 1 53 ? 187.540 153.936 152.384 1.00 38.99 54 LEU B CA 1
ATOM 3247 C C . LEU B 1 53 ? 187.850 154.180 150.914 1.00 39.84 54 LEU B C 1
ATOM 3248 O O . LEU B 1 53 ? 188.986 154.498 150.535 1.00 40.92 54 LEU B O 1
ATOM 3253 N N . SER B 1 54 ? 186.812 154.036 150.091 1.00 40.23 55 SER B N 1
ATOM 3254 C CA . SER B 1 54 ? 186.900 154.281 148.660 1.00 41.70 55 SER B CA 1
ATOM 3255 C C . SER B 1 54 ? 186.689 155.770 148.402 1.00 43.04 55 SER B C 1
ATOM 3256 O O . SER B 1 54 ? 186.710 156.584 149.327 1.00 44.04 55 SER B O 1
ATOM 3259 N N . GLU B 1 55 ? 186.549 156.142 147.130 1.00 44.17 56 GLU B N 1
ATOM 3260 C CA . GLU B 1 55 ? 186.464 157.554 146.769 1.00 45.60 56 GLU B CA 1
ATOM 3261 C C . GLU B 1 55 ? 185.188 158.189 147.306 1.00 45.56 56 GLU B C 1
ATOM 3262 O O . GLU B 1 55 ? 185.233 159.239 147.959 1.00 45.73 56 GLU B O 1
ATOM 3268 N N . SER B 1 56 ? 184.036 157.569 147.032 1.00 43.91 57 SER B N 1
ATOM 3269 C CA . SER B 1 56 ? 182.775 158.116 147.525 1.00 42.56 57 SER B CA 1
ATOM 3270 C C . SER B 1 56 ? 182.760 158.135 149.047 1.00 41.23 57 SER B C 1
ATOM 3271 O O . SER B 1 56 ? 182.219 159.063 149.667 1.00 42.40 57 SER B O 1
ATOM 3274 N N . GLN B 1 57 ? 183.304 157.085 149.669 1.00 41.66 58 GLN B N 1
ATOM 3275 C CA . GLN B 1 57 ? 183.279 157.035 151.124 1.00 40.64 58 GLN B CA 1
ATOM 3276 C C . GLN B 1 57 ? 184.213 158.083 151.709 1.00 38.61 58 GLN B C 1
ATOM 3277 O O . GLN B 1 57 ? 183.920 158.678 152.752 1.00 38.90 58 GLN B O 1
ATOM 3283 N N . ARG B 1 58 ? 185.340 158.328 151.040 1.00 38.60 59 ARG B N 1
ATOM 3284 C CA . ARG B 1 58 ? 186.242 159.390 151.471 1.00 37.87 59 ARG B CA 1
ATOM 3285 C C . ARG B 1 58 ? 185.578 160.756 151.348 1.00 37.84 59 ARG B C 1
ATOM 3286 O O . ARG B 1 58 ? 185.771 161.623 152.207 1.00 37.68 59 ARG B O 1
ATOM 3294 N N . LEU B 1 59 ? 184.787 160.964 150.294 1.00 37.94 60 LEU B N 1
ATOM 3295 C CA . LEU B 1 59 ? 184.088 162.238 150.128 1.00 37.96 60 LEU B CA 1
ATOM 3296 C C . LEU B 1 59 ? 183.050 162.438 151.230 1.00 36.47 60 LEU B C 1
ATOM 3297 O O . LEU B 1 59 ? 182.966 163.516 151.838 1.00 37.24 60 LEU B O 1
ATOM 3302 N N . MET B 1 60 ? 182.287 161.383 151.532 1.00 37.10 61 MET B N 1
ATOM 3303 C CA . MET B 1 60 ? 181.329 161.451 152.633 1.00 36.03 61 MET B CA 1
ATOM 3304 C C . MET B 1 60 ? 182.028 161.729 153.960 1.00 35.69 61 MET B C 1
ATOM 3305 O O . MET B 1 60 ? 181.554 162.543 154.767 1.00 35.22 61 MET B O 1
ATOM 3310 N N . PHE B 1 61 ? 183.166 161.070 154.196 1.00 34.03 62 PHE B N 1
ATOM 3311 C CA . PHE B 1 61 ? 183.914 161.289 155.429 1.00 32.25 62 PHE B CA 1
ATOM 3312 C C . PHE B 1 61 ? 184.443 162.716 155.508 1.00 30.70 62 PHE B C 1
ATOM 3313 O O . PHE B 1 61 ? 184.453 163.324 156.583 1.00 31.17 62 PHE B O 1
ATOM 3321 N N . GLU B 1 62 ? 184.889 163.265 154.380 1.00 30.50 63 GLU B N 1
ATOM 3322 C CA . GLU B 1 62 ? 185.376 164.639 154.363 1.00 31.69 63 GLU B CA 1
ATOM 3323 C C . GLU B 1 62 ? 184.259 165.620 154.695 1.00 30.02 63 GLU B C 1
ATOM 3324 O O . GLU B 1 62 ? 184.465 166.574 155.460 1.00 32.06 63 GLU B O 1
ATOM 3330 N N . LYS B 1 63 ? 183.069 165.405 154.128 1.00 30.47 64 LYS B N 1
ATOM 3331 C CA . LYS B 1 63 ? 181.942 166.268 154.472 1.00 30.89 64 LYS B CA 1
ATOM 3332 C C . LYS B 1 63 ? 181.600 166.169 155.954 1.00 29.98 64 LYS B C 1
ATOM 3333 O O . LYS B 1 63 ? 181.350 167.187 156.617 1.00 29.34 64 LYS B O 1
ATOM 3339 N N . LEU B 1 64 ? 181.587 164.947 156.493 1.00 29.41 65 LEU B N 1
ATOM 3340 C CA . LEU B 1 64 ? 181.284 164.772 157.910 1.00 28.23 65 LEU B CA 1
ATOM 3341 C C . LEU B 1 64 ? 182.336 165.439 158.784 1.00 29.07 65 LEU B C 1
ATOM 3342 O O . LEU B 1 64 ? 182.038 165.909 159.890 1.00 28.15 65 LEU B O 1
ATOM 3347 N N . ALA B 1 65 ? 183.591 165.439 158.332 1.00 28.57 66 ALA B N 1
ATOM 3348 C CA . ALA B 1 65 ? 184.654 165.996 159.157 1.00 26.96 66 ALA B CA 1
ATOM 3349 C C . ALA B 1 65 ? 184.582 167.510 159.148 1.00 27.11 66 ALA B C 1
ATOM 3350 O O . ALA B 1 65 ? 184.769 168.150 160.189 1.00 25.61 66 ALA B O 1
ATOM 3352 N N . LEU B 1 66 ? 184.276 168.100 157.992 1.00 27.84 67 LEU B N 1
ATOM 3353 C CA . LEU B 1 66 ? 184.051 169.542 157.958 1.00 27.96 67 LEU B CA 1
ATOM 3354 C C . LEU B 1 66 ? 182.875 169.935 158.847 1.00 27.45 67 LEU B C 1
ATOM 3355 O O . LEU B 1 66 ? 182.953 170.915 159.603 1.00 28.29 67 LEU B O 1
ATOM 3360 N N . TYR B 1 67 ? 181.786 169.160 158.786 1.00 28.00 68 TYR B N 1
ATOM 3361 C CA . TYR B 1 67 ? 180.613 169.415 159.621 1.00 28.55 68 TYR B CA 1
ATOM 3362 C C . TYR B 1 67 ? 180.968 169.365 161.102 1.00 28.90 68 TYR B C 1
ATOM 3363 O O . TYR B 1 67 ? 180.681 170.303 161.855 1.00 28.94 68 TYR B O 1
ATOM 3372 N N . CYS B 1 68 ? 181.643 168.298 161.522 1.00 29.27 69 CYS B N 1
ATOM 3373 C CA . CYS B 1 68 ? 181.989 168.136 162.926 1.00 28.79 69 CYS B CA 1
ATOM 3374 C C . CYS B 1 68 ? 182.939 169.230 163.401 1.00 28.50 69 CYS B C 1
ATOM 3375 O O . CYS B 1 68 ? 182.775 169.767 164.504 1.00 30.08 69 CYS B O 1
ATOM 3378 N N . ASN B 1 69 ? 183.946 169.570 162.590 1.00 28.39 70 ASN B N 1
ATOM 3379 C CA . ASN B 1 69 ? 184.899 170.595 162.999 1.00 28.46 70 ASN B CA 1
ATOM 3380 C C . ASN B 1 69 ? 184.235 171.960 163.100 1.00 28.97 70 ASN B C 1
ATOM 3381 O O . ASN B 1 69 ? 184.582 172.765 163.971 1.00 31.24 70 ASN B O 1
ATOM 3386 N N . SER B 1 70 ? 183.281 172.247 162.217 1.00 29.82 71 SER B N 1
ATOM 3387 C CA . SER B 1 70 ? 182.611 173.537 162.300 1.00 29.45 71 SER B CA 1
ATOM 3388 C C . SER B 1 70 ? 181.670 173.600 163.494 1.00 30.83 71 SER B C 1
ATOM 3389 O O . SER B 1 70 ? 181.649 174.602 164.216 1.00 31.56 71 SER B O 1
ATOM 3392 N N . TYR B 1 71 ? 180.886 172.548 163.729 1.00 30.33 72 TYR B N 1
ATOM 3393 C CA . TYR B 1 71 ? 179.845 172.644 164.752 1.00 28.83 72 TYR B CA 1
ATOM 3394 C C . TYR B 1 71 ? 180.263 172.131 166.125 1.00 28.81 72 TYR B C 1
ATOM 3395 O O . TYR B 1 71 ? 179.439 172.157 167.049 1.00 29.18 72 TYR B O 1
ATOM 3404 N N . ALA B 1 72 ? 181.501 171.665 166.295 1.00 28.79 73 ALA B N 1
ATOM 3405 C CA . ALA B 1 72 ? 181.940 171.286 167.628 1.00 27.52 73 ALA B CA 1
ATOM 3406 C C . ALA B 1 72 ? 182.199 172.491 168.518 1.00 27.97 73 ALA B C 1
ATOM 3407 O O . ALA B 1 72 ? 182.379 172.315 169.728 1.00 29.29 73 ALA B O 1
ATOM 3409 N N . GLU B 1 73 ? 182.252 173.695 167.954 1.00 27.75 74 GLU B N 1
ATOM 3410 C CA . GLU B 1 73 ? 182.424 174.896 168.758 1.00 28.68 74 GLU B CA 1
ATOM 3411 C C . GLU B 1 73 ? 181.148 175.314 169.478 1.00 28.48 74 GLU B C 1
ATOM 3412 O O . GLU B 1 73 ? 181.213 176.212 170.325 1.00 30.88 74 GLU B O 1
ATOM 3418 N N . LEU B 1 74 ? 180.003 174.723 169.129 1.00 26.27 75 LEU B N 1
ATOM 3419 C CA . LEU B 1 74 ? 178.772 174.944 169.877 1.00 26.27 75 LEU B CA 1
ATOM 3420 C C . LEU B 1 74 ? 178.831 174.375 171.291 1.00 26.62 75 LEU B C 1
ATOM 3421 O O . LEU B 1 74 ? 178.055 174.803 172.152 1.00 29.09 75 LEU B O 1
ATOM 3426 N N . ILE B 1 75 ? 179.713 173.410 171.534 1.00 24.16 76 ILE B N 1
ATOM 3427 C CA . ILE B 1 75 ? 179.920 172.811 172.847 1.00 23.75 76 ILE B CA 1
ATOM 3428 C C . ILE B 1 75 ? 180.705 173.798 173.703 1.00 22.14 76 ILE B C 1
ATOM 3429 O O . ILE B 1 75 ? 181.873 174.083 173.401 1.00 24.44 76 ILE B O 1
ATOM 3434 N N . PRO B 1 76 ? 180.110 174.354 174.764 1.00 21.52 77 PRO B N 1
ATOM 3435 C CA . PRO B 1 76 ? 180.834 175.337 175.607 1.00 20.00 77 PRO B CA 1
ATOM 3436 C C . PRO B 1 76 ? 181.750 174.685 176.638 1.00 19.95 77 PRO B C 1
ATOM 3437 O O . PRO B 1 76 ? 181.503 174.698 177.846 1.00 20.55 77 PRO B O 1
ATOM 3441 N N . VAL B 1 77 ? 182.858 174.128 176.151 1.00 19.58 78 VAL B N 1
ATOM 3442 C CA . VAL B 1 77 ? 183.771 173.375 177.000 1.00 19.06 78 VAL B CA 1
ATOM 3443 C C . VAL B 1 77 ? 184.390 174.288 178.046 1.00 19.23 78 VAL B C 1
ATOM 3444 O O . VAL B 1 77 ? 184.384 173.970 179.241 1.00 21.00 78 VAL B O 1
ATOM 3448 N N . SER B 1 78 ? 184.903 175.456 177.630 1.00 18.85 79 SER B N 1
ATOM 3449 C CA . SER B 1 78 ? 185.603 176.255 178.627 1.00 20.55 79 SER B CA 1
ATOM 3450 C C . SER B 1 78 ? 184.630 176.876 179.621 1.00 18.88 79 SER B C 1
ATOM 3451 O O . SER B 1 78 ? 184.965 177.025 180.802 1.00 20.56 79 SER B O 1
ATOM 3454 N N . PHE B 1 79 ? 183.423 177.214 179.163 1.00 19.86 80 PHE B N 1
ATOM 3455 C CA . PHE B 1 79 ? 182.395 177.785 180.032 1.00 18.38 80 PHE B CA 1
ATOM 3456 C C . PHE B 1 79 ? 182.091 176.862 181.211 1.00 17.83 80 PHE B C 1
ATOM 3457 O O . PHE B 1 79 ? 182.135 177.279 182.372 1.00 18.76 80 PHE B O 1
ATOM 3465 N N . VAL B 1 80 ? 181.786 175.595 180.934 1.00 17.50 81 VAL B N 1
ATOM 3466 C CA . VAL B 1 80 ? 181.445 174.685 182.025 1.00 18.32 81 VAL B CA 1
ATOM 3467 C C . VAL B 1 80 ? 182.695 174.274 182.803 1.00 17.18 81 VAL B C 1
ATOM 3468 O O . VAL B 1 80 ? 182.660 174.123 184.035 1.00 17.89 81 VAL B O 1
ATOM 3472 N N . LEU B 1 81 ? 183.821 174.105 182.104 1.00 17.43 82 LEU B N 1
ATOM 3473 C CA . LEU B 1 81 ? 185.021 173.572 182.741 1.00 17.86 82 LEU B CA 1
ATOM 3474 C C . LEU B 1 81 ? 185.612 174.561 183.743 1.00 17.37 82 LEU B C 1
ATOM 3475 O O . LEU B 1 81 ? 186.018 174.163 184.843 1.00 19.64 82 LEU B O 1
ATOM 3480 N N . GLY B 1 82 ? 185.600 175.851 183.407 1.00 18.01 83 GLY B N 1
ATOM 3481 C CA . GLY B 1 82 ? 186.131 176.854 184.311 1.00 17.17 83 GLY B CA 1
ATOM 3482 C C . GLY B 1 82 ? 185.321 176.968 185.588 1.00 17.81 83 GLY B C 1
ATOM 3483 O O . GLY B 1 82 ? 185.883 177.000 186.686 1.00 20.87 83 GLY B O 1
ATOM 3484 N N . PHE B 1 83 ? 183.989 176.965 185.471 1.00 18.25 84 PHE B N 1
ATOM 3485 C CA . PHE B 1 83 ? 183.138 176.994 186.660 1.00 17.48 84 PHE B CA 1
ATOM 3486 C C . PHE B 1 83 ? 183.367 175.761 187.530 1.00 17.16 84 PHE B C 1
ATOM 3487 O O . PHE B 1 83 ? 183.497 175.859 188.761 1.00 19.09 84 PHE B O 1
ATOM 3495 N N . TYR B 1 84 ? 183.433 174.585 186.899 1.00 16.01 85 TYR B N 1
ATOM 3496 C CA . TYR B 1 84 ? 183.541 173.350 187.661 1.00 16.58 85 TYR B CA 1
ATOM 3497 C C . TYR B 1 84 ? 184.869 173.314 188.400 1.00 15.96 85 TYR B C 1
ATOM 3498 O O . TYR B 1 84 ? 184.922 172.977 189.590 1.00 17.24 85 TYR B O 1
ATOM 3507 N N . VAL B 1 85 ? 185.941 173.739 187.723 1.00 17.56 86 VAL B N 1
ATOM 3508 C CA . VAL B 1 85 ? 187.269 173.729 188.326 1.00 16.04 86 VAL B CA 1
ATOM 3509 C C . VAL B 1 85 ? 187.370 174.757 189.449 1.00 16.49 86 VAL B C 1
ATOM 3510 O O . VAL B 1 85 ? 187.928 174.467 190.515 1.00 17.78 86 VAL B O 1
ATOM 3514 N N . SER B 1 86 ? 186.770 175.942 189.271 1.00 16.57 87 SER B N 1
ATOM 3515 C CA . SER B 1 86 ? 186.799 176.934 190.346 1.00 17.34 87 SER B CA 1
ATOM 3516 C C . SER B 1 86 ? 186.096 176.406 191.591 1.00 16.68 87 SER B C 1
ATOM 3517 O O . SER B 1 86 ? 186.607 176.548 192.713 1.00 18.18 87 SER B O 1
ATOM 3520 N N . LEU B 1 87 ? 184.934 175.768 191.409 1.00 15.53 88 LEU B N 1
ATOM 3521 C CA . LEU B 1 87 ? 184.237 175.174 192.548 1.00 16.36 88 LEU B CA 1
ATOM 3522 C C . LEU B 1 87 ? 185.085 174.093 193.224 1.00 14.84 88 LEU B C 1
ATOM 3523 O O . LEU B 1 87 ? 185.240 174.109 194.456 1.00 15.36 88 LEU B O 1
ATOM 3528 N N . VAL B 1 88 ? 185.707 173.213 192.428 1.00 15.05 89 VAL B N 1
ATOM 3529 C CA . VAL B 1 88 ? 186.521 172.133 192.983 1.00 14.15 89 VAL B CA 1
ATOM 3530 C C . VAL B 1 88 ? 187.677 172.695 193.802 1.00 14.23 89 VAL B C 1
ATOM 3531 O O . VAL B 1 88 ? 187.981 172.205 194.895 1.00 16.47 89 VAL B O 1
ATOM 3535 N N . VAL B 1 89 ? 188.316 173.751 193.297 1.00 14.21 90 VAL B N 1
ATOM 3536 C CA . VAL B 1 89 ? 189.532 174.286 193.904 1.00 15.36 90 VAL B CA 1
ATOM 3537 C C . VAL B 1 89 ? 189.202 175.014 195.202 1.00 14.65 90 VAL B C 1
ATOM 3538 O O . VAL B 1 89 ? 189.908 174.852 196.213 1.00 15.83 90 VAL B O 1
ATOM 3542 N N . SER B 1 90 ? 188.124 175.803 195.198 1.00 14.72 91 SER B N 1
ATOM 3543 C CA . SER B 1 90 ? 187.705 176.457 196.430 1.00 15.31 91 SER B CA 1
ATOM 3544 C C . SER B 1 90 ? 187.371 175.424 197.501 1.00 14.75 91 SER B C 1
ATOM 3545 O O . SER B 1 90 ? 187.796 175.556 198.661 1.00 17.31 91 SER B O 1
ATOM 3548 N N . ARG B 1 91 ? 186.645 174.365 197.123 1.00 13.96 92 ARG B N 1
ATOM 3549 C CA . ARG B 1 91 ? 186.322 173.317 198.087 1.00 14.11 92 ARG B CA 1
ATOM 3550 C C . ARG B 1 91 ? 187.570 172.581 198.553 1.00 14.19 92 ARG B C 1
ATOM 3551 O O . ARG B 1 91 ? 187.688 172.238 199.732 1.00 13.79 92 ARG B O 1
ATOM 3559 N N . TRP B 1 92 ? 188.551 172.414 197.666 1.00 13.66 93 TRP B N 1
ATOM 3560 C CA . TRP B 1 92 ? 189.796 171.740 198.028 1.00 12.53 93 TRP B CA 1
ATOM 3561 C C . TRP B 1 92 ? 190.530 172.484 199.139 1.00 13.08 93 TRP B C 1
ATOM 3562 O O . TRP B 1 92 ? 190.895 171.899 200.174 1.00 12.82 93 TRP B O 1
ATOM 3573 N N . TRP B 1 93 ? 190.752 173.783 198.949 1.00 14.19 94 TRP B N 1
ATOM 3574 C CA . TRP B 1 93 ? 191.473 174.509 199.992 1.00 12.92 94 TRP B CA 1
ATOM 3575 C C . TRP B 1 93 ? 190.640 174.624 201.266 1.00 13.60 94 TRP B C 1
ATOM 3576 O O . TRP B 1 93 ? 191.180 174.519 202.380 1.00 14.81 94 TRP B O 1
ATOM 3587 N N . ALA B 1 94 ? 189.324 174.827 201.134 1.00 13.59 95 ALA B N 1
ATOM 3588 C CA . ALA B 1 94 ? 188.489 174.884 202.329 1.00 13.94 95 ALA B CA 1
ATOM 3589 C C . ALA B 1 94 ? 188.532 173.572 203.102 1.00 14.35 95 ALA B C 1
ATOM 3590 O O . ALA B 1 94 ? 188.491 173.578 204.337 1.00 15.40 95 ALA B O 1
ATOM 3592 N N . GLN B 1 95 ? 188.627 172.443 202.398 1.00 13.86 96 GLN B N 1
ATOM 3593 C CA . GLN B 1 95 ? 188.715 171.160 203.080 1.00 13.65 96 GLN B CA 1
ATOM 3594 C C . GLN B 1 95 ? 190.052 171.005 203.787 1.00 13.93 96 GLN B C 1
ATOM 3595 O O . GLN B 1 95 ? 190.135 170.331 204.819 1.00 15.82 96 GLN B O 1
ATOM 3601 N N . TYR B 1 96 ? 191.134 171.498 203.183 1.00 13.84 97 TYR B N 1
ATOM 3602 C CA . TYR B 1 96 ? 192.390 171.436 203.924 1.00 13.66 97 TYR B CA 1
ATOM 3603 C C . TYR B 1 96 ? 192.299 172.251 205.197 1.00 14.51 97 TYR B C 1
ATOM 3604 O O . TYR B 1 96 ? 192.773 171.816 206.251 1.00 15.35 97 TYR B O 1
ATOM 3613 N N . GLU B 1 97 ? 191.705 173.440 205.118 1.00 13.79 98 GLU B N 1
ATOM 3614 C CA . GLU B 1 97 ? 191.655 174.307 206.288 1.00 16.53 98 GLU B CA 1
ATOM 3615 C C . GLU B 1 97 ? 190.731 173.778 207.385 1.00 16.88 98 GLU B C 1
ATOM 3616 O O . GLU B 1 97 ? 190.795 174.263 208.522 1.00 19.25 98 GLU B O 1
ATOM 3622 N N . SER B 1 98 ? 189.875 172.811 207.072 1.00 16.24 99 SER B N 1
ATOM 3623 C CA . SER B 1 98 ? 188.966 172.216 208.041 1.00 17.62 99 SER B CA 1
ATOM 3624 C C . SER B 1 98 ? 189.561 171.017 208.769 1.00 17.69 99 SER B C 1
ATOM 3625 O O . SER B 1 98 ? 188.911 170.476 209.671 1.00 19.02 99 SER B O 1
ATOM 3628 N N . ILE B 1 99 ? 190.762 170.585 208.404 1.00 17.03 100 ILE B N 1
ATOM 3629 C CA . ILE B 1 99 ? 191.375 169.442 209.086 1.00 17.94 100 ILE B CA 1
ATOM 3630 C C . ILE B 1 99 ? 191.778 169.864 210.495 1.00 17.82 100 ILE B C 1
ATOM 3631 O O . ILE B 1 99 ? 192.513 170.853 210.659 1.00 20.80 100 ILE B O 1
ATOM 3636 N N . PRO B 1 100 ? 191.335 169.157 211.529 1.00 19.32 101 PRO B N 1
ATOM 3637 C CA . PRO B 1 100 ? 191.596 169.612 212.897 1.00 18.81 101 PRO B CA 1
ATOM 3638 C C . PRO B 1 100 ? 193.040 169.368 213.315 1.00 16.71 101 PRO B C 1
ATOM 3639 O O . PRO B 1 100 ? 193.626 168.328 213.009 1.00 18.60 101 PRO B O 1
ATOM 3643 N N . TRP B 1 101 ? 193.618 170.358 213.999 1.00 18.97 102 TRP B N 1
ATOM 3644 C CA . TRP B 1 101 ? 194.916 170.255 214.636 1.00 15.85 102 TRP B CA 1
ATOM 3645 C C . TRP B 1 101 ? 194.745 170.354 216.145 1.00 16.63 102 TRP B C 1
ATOM 3646 O O . TRP B 1 101 ? 193.957 171.175 216.633 1.00 19.25 102 TRP B O 1
ATOM 3657 N N . PRO B 1 102 ? 195.505 169.568 216.906 1.00 15.95 103 PRO B N 1
ATOM 3658 C CA . PRO B 1 102 ? 195.363 169.547 218.370 1.00 15.11 103 PRO B CA 1
ATOM 3659 C C . PRO B 1 102 ? 196.200 170.575 219.118 1.00 13.72 103 PRO B C 1
ATOM 3660 O O . PRO B 1 102 ? 196.189 170.574 220.352 1.00 16.77 103 PRO B O 1
ATOM 3664 N N . ASP B 1 103 ? 196.919 171.440 218.408 1.00 12.73 104 ASP B N 1
ATOM 3665 C CA . ASP B 1 103 ? 197.918 172.315 219.021 1.00 16.47 104 ASP B CA 1
ATOM 3666 C C . ASP B 1 103 ? 197.289 173.329 219.978 1.00 14.29 104 ASP B C 1
ATOM 3667 O O . ASP B 1 103 ? 197.766 173.498 221.107 1.00 15.94 104 ASP B O 1
ATOM 3672 N N . ARG B 1 104 ? 196.218 174.005 219.553 1.00 15.62 105 ARG B N 1
ATOM 3673 C CA . ARG B 1 104 ? 195.516 174.951 220.418 1.00 15.11 105 ARG B CA 1
ATOM 3674 C C . ARG B 1 104 ? 194.990 174.276 221.684 1.00 14.90 105 ARG B C 1
ATOM 3675 O O . ARG B 1 104 ? 195.081 174.839 222.782 1.00 17.59 105 ARG B O 1
ATOM 3683 N N . ILE B 1 105 ? 194.440 173.069 221.546 1.00 14.72 106 ILE B N 1
ATOM 3684 C CA . ILE B 1 105 ? 193.935 172.321 222.695 1.00 13.53 106 ILE B CA 1
ATOM 3685 C C . ILE B 1 105 ? 195.086 171.908 223.602 1.00 13.80 106 ILE B C 1
ATOM 3686 O O . ILE B 1 105 ? 195.012 172.053 224.831 1.00 14.20 106 ILE B O 1
ATOM 3691 N N . MET B 1 106 ? 196.170 171.392 223.008 1.00 13.97 107 MET B N 1
ATOM 3692 C CA . MET B 1 106 ? 197.255 170.846 223.818 1.00 14.21 107 MET B CA 1
ATOM 3693 C C . MET B 1 106 ? 198.003 171.944 224.561 1.00 12.94 107 MET B C 1
ATOM 3694 O O . MET B 1 106 ? 198.501 171.701 225.661 1.00 15.64 107 MET B O 1
ATOM 3699 N N . ASN B 1 107 ? 198.069 173.158 224.003 1.00 13.24 108 ASN B N 1
ATOM 3700 C CA . ASN B 1 107 ? 198.694 174.259 224.733 1.00 13.15 108 ASN B CA 1
ATOM 3701 C C . ASN B 1 107 ? 197.968 174.528 226.046 1.00 13.37 108 ASN B C 1
ATOM 3702 O O . ASN B 1 107 ? 198.605 174.758 227.080 1.00 15.62 108 ASN B O 1
ATOM 3707 N N . LEU B 1 108 ? 196.634 174.473 226.031 1.00 13.56 109 LEU B N 1
ATOM 3708 C CA . LEU B 1 108 ? 195.881 174.726 227.255 1.00 14.30 109 LEU B CA 1
ATOM 3709 C C . LEU B 1 108 ? 195.893 173.521 228.188 1.00 13.99 109 LEU B C 1
ATOM 3710 O O . LEU B 1 108 ? 195.948 173.681 229.412 1.00 15.97 109 LEU B O 1
ATOM 3715 N N . VAL B 1 109 ? 195.832 172.309 227.631 1.00 13.19 110 VAL B N 1
ATOM 3716 C CA . VAL B 1 109 ? 195.797 171.114 228.471 1.00 13.59 110 VAL B CA 1
ATOM 3717 C C . VAL B 1 109 ? 197.134 170.906 229.174 1.00 14.44 110 VAL B C 1
ATOM 3718 O O . VAL B 1 109 ? 197.179 170.532 230.352 1.00 17.00 110 VAL B O 1
ATOM 3722 N N . SER B 1 110 ? 198.241 171.143 228.467 1.00 13.75 111 SER B N 1
ATOM 3723 C CA . SER B 1 110 ? 199.564 170.992 229.056 1.00 14.65 111 SER B CA 1
ATOM 3724 C C . SER B 1 110 ? 199.788 171.935 230.231 1.00 16.27 111 SER B C 1
ATOM 3725 O O . SER B 1 110 ? 200.477 171.568 231.183 1.00 18.95 111 SER B O 1
ATOM 3728 N N . CYS B 1 111 ? 199.220 173.135 230.202 1.00 16.26 112 CYS B N 1
ATOM 3729 C CA . CYS B 1 111 ? 199.553 174.119 231.223 1.00 17.35 112 CYS B CA 1
ATOM 3730 C C . CYS B 1 111 ? 198.477 174.303 232.286 1.00 17.38 112 CYS B C 1
ATOM 3731 O O . CYS B 1 111 ? 198.782 174.834 233.358 1.00 21.21 112 CYS B O 1
ATOM 3734 N N . ASN B 1 112 ? 197.226 173.928 232.012 1.00 18.11 113 ASN B N 1
ATOM 3735 C CA . ASN B 1 112 ? 196.128 174.223 232.923 1.00 17.53 113 ASN B CA 1
ATOM 3736 C C . ASN B 1 112 ? 195.558 173.003 233.630 1.00 19.81 113 ASN B C 1
ATOM 3737 O O . ASN B 1 112 ? 194.704 173.165 234.508 1.00 23.16 113 ASN B O 1
ATOM 3742 N N . VAL B 1 113 ? 195.977 171.796 233.270 1.00 18.46 114 VAL B N 1
ATOM 3743 C CA . VAL B 1 113 ? 195.561 170.593 233.979 1.00 17.57 114 VAL B CA 1
ATOM 3744 C C . VAL B 1 113 ? 196.737 170.201 234.865 1.00 18.74 114 VAL B C 1
ATOM 3745 O O . VAL B 1 113 ? 197.723 169.633 234.395 1.00 21.60 114 VAL B O 1
ATOM 3749 N N . ASP B 1 114 ? 196.624 170.496 236.157 1.00 19.72 115 ASP B N 1
ATOM 3750 C CA . ASP B 1 114 ? 197.704 170.368 237.125 1.00 20.78 115 ASP B CA 1
ATOM 3751 C C . ASP B 1 114 ? 197.936 168.925 237.585 1.00 23.19 115 ASP B C 1
ATOM 3752 O O . ASP B 1 114 ? 197.124 168.017 237.376 1.00 24.15 115 ASP B O 1
ATOM 3757 N N . GLY B 1 115 ? 199.088 168.728 238.225 1.00 23.00 116 GLY B N 1
ATOM 3758 C CA . GLY B 1 115 ? 199.464 167.439 238.765 1.00 23.03 116 GLY B CA 1
ATOM 3759 C C . GLY B 1 115 ? 200.589 166.732 238.039 1.00 24.29 116 GLY B C 1
ATOM 3760 O O . GLY B 1 115 ? 200.416 166.302 236.896 1.00 26.28 116 GLY B O 1
ATOM 3761 N N . GLU B 1 116 ? 201.734 166.579 238.696 1.00 26.43 117 GLU B N 1
ATOM 3762 C CA . GLU B 1 116 ? 202.839 165.808 238.149 1.00 28.90 117 GLU B CA 1
ATOM 3763 C C . GLU B 1 116 ? 202.768 164.329 238.512 1.00 28.32 117 GLU B C 1
ATOM 3764 O O . GLU B 1 116 ? 203.728 163.600 238.248 1.00 34.14 117 GLU B O 1
ATOM 3770 N N . ASP B 1 117 ? 201.725 163.906 239.234 1.00 26.59 118 ASP B N 1
ATOM 3771 C CA . ASP B 1 117 ? 201.575 162.524 239.681 1.00 27.56 118 ASP B CA 1
ATOM 3772 C C . ASP B 1 117 ? 200.986 161.681 238.556 1.00 25.80 118 ASP B C 1
ATOM 3773 O O . ASP B 1 117 ? 200.827 162.134 237.421 1.00 25.85 118 ASP B O 1
ATOM 3778 N N . GLU B 1 118 ? 200.654 160.427 238.863 1.00 26.56 119 GLU B N 1
ATOM 3779 C CA . GLU B 1 118 ? 200.114 159.540 237.839 1.00 24.90 119 GLU B CA 1
ATOM 3780 C C . GLU B 1 118 ? 198.747 160.014 237.358 1.00 23.69 119 GLU B C 1
ATOM 3781 O O . GLU B 1 118 ? 198.441 159.921 236.164 1.00 23.82 119 GLU B O 1
ATOM 3787 N N . TYR B 1 119 ? 197.919 160.540 238.267 1.00 23.55 120 TYR B N 1
ATOM 3788 C CA . TYR B 1 119 ? 196.555 160.912 237.897 1.00 24.04 120 TYR B CA 1
ATOM 3789 C C . TYR B 1 119 ? 196.532 162.131 236.981 1.00 21.25 120 TYR B C 1
ATOM 3790 O O . TYR B 1 119 ? 195.775 162.163 236.005 1.00 20.44 120 TYR B O 1
ATOM 3799 N N . GLY B 1 120 ? 197.399 163.113 237.238 1.00 21.34 121 GLY B N 1
ATOM 3800 C CA . GLY B 1 120 ? 197.483 164.263 236.349 1.00 19.55 121 GLY B CA 1
ATOM 3801 C C . GLY B 1 120 ? 197.947 163.887 234.956 1.00 16.51 121 GLY B C 1
ATOM 3802 O O . GLY B 1 120 ? 197.408 164.369 233.952 1.00 17.02 121 GLY B O 1
ATOM 3803 N N . ARG B 1 121 ? 198.948 163.012 234.876 1.00 18.48 122 ARG B N 1
ATOM 3804 C CA . ARG B 1 121 ? 199.408 162.541 233.579 1.00 17.75 122 ARG B CA 1
ATOM 3805 C C . ARG B 1 121 ? 198.301 161.780 232.859 1.00 15.53 122 ARG B C 1
ATOM 3806 O O . ARG B 1 121 ? 198.086 161.987 231.659 1.00 16.82 122 ARG B O 1
ATOM 3814 N N . LEU B 1 122 ? 197.575 160.927 233.590 1.00 16.90 123 LEU B N 1
ATOM 3815 C CA . LEU B 1 122 ? 196.469 160.184 233.003 1.00 17.62 123 LEU B CA 1
ATOM 3816 C C . LEU B 1 122 ? 195.399 161.128 232.470 1.00 15.69 123 LEU B C 1
ATOM 3817 O O . LEU B 1 122 ? 194.889 160.932 231.364 1.00 16.86 123 LEU B O 1
ATOM 3822 N N . LEU B 1 123 ? 195.078 162.179 233.224 1.00 14.95 124 LEU B N 1
ATOM 3823 C CA . LEU B 1 123 ? 194.046 163.121 232.802 1.00 14.04 124 LEU B CA 1
ATOM 3824 C C . LEU B 1 123 ? 194.464 163.845 231.528 1.00 13.56 124 LEU B C 1
ATOM 3825 O O . LEU B 1 123 ? 193.691 163.939 230.566 1.00 14.80 124 LEU B O 1
ATOM 3830 N N . ARG B 1 124 ? 195.689 164.377 231.508 1.00 13.27 125 ARG B N 1
ATOM 3831 C CA . ARG B 1 124 ? 196.135 165.128 230.337 1.00 12.62 125 ARG B CA 1
ATOM 3832 C C . ARG B 1 124 ? 196.207 164.232 229.102 1.00 11.62 125 ARG B C 1
ATOM 3833 O O . ARG B 1 124 ? 195.737 164.606 228.011 1.00 13.44 125 ARG B O 1
ATOM 3841 N N . ARG B 1 125 ? 196.747 163.020 229.274 1.00 10.24 126 ARG B N 1
ATOM 3842 C CA . ARG B 1 125 ? 196.886 162.097 228.157 1.00 11.96 126 ARG B CA 1
ATOM 3843 C C . ARG B 1 125 ? 195.522 161.666 227.638 1.00 12.97 126 ARG B C 1
ATOM 3844 O O . ARG B 1 125 ? 195.312 161.574 226.424 1.00 14.90 126 ARG B O 1
ATOM 3852 N N . THR B 1 126 ? 194.571 161.427 228.548 1.00 12.90 127 THR B N 1
ATOM 3853 C CA . THR B 1 126 ? 193.242 160.992 228.140 1.00 13.03 127 THR B CA 1
ATOM 3854 C C . THR B 1 126 ? 192.490 162.104 227.420 1.00 12.06 127 THR B C 1
ATOM 3855 O O . THR B 1 126 ? 191.785 161.843 226.439 1.00 14.18 127 THR B O 1
ATOM 3859 N N . LEU B 1 127 ? 192.622 163.350 227.885 1.00 12.26 128 LEU B N 1
ATOM 3860 C CA . LEU B 1 127 ? 191.981 164.461 227.183 1.00 12.15 128 LEU B CA 1
ATOM 3861 C C . LEU B 1 127 ? 192.524 164.600 225.766 1.00 12.25 128 LEU B C 1
ATOM 3862 O O . LEU B 1 127 ? 191.759 164.726 224.794 1.00 15.35 128 LEU B O 1
ATOM 3867 N N . MET B 1 128 ? 193.849 164.571 225.627 1.00 11.69 129 MET B N 1
ATOM 3868 C CA . MET B 1 128 ? 194.432 164.655 224.294 1.00 13.01 129 MET B CA 1
ATOM 3869 C C . MET B 1 128 ? 194.002 163.480 223.418 1.00 13.41 129 MET B C 1
ATOM 3870 O O . MET B 1 128 ? 193.733 163.646 222.221 1.00 18.13 129 MET B O 1
ATOM 3875 N N . ARG B 1 129 ? 193.932 162.284 224.002 1.00 12.90 130 ARG B N 1
ATOM 3876 C CA . ARG B 1 129 ? 193.522 161.108 223.254 1.00 15.81 130 ARG B CA 1
ATOM 3877 C C . ARG B 1 129 ? 192.070 161.214 222.801 1.00 14.22 130 ARG B C 1
ATOM 3878 O O . ARG B 1 129 ? 191.748 160.823 221.680 1.00 15.81 130 ARG B O 1
ATOM 3886 N N . TYR B 1 130 ? 191.205 161.815 223.618 1.00 13.84 131 TYR B N 1
ATOM 3887 C CA . TYR B 1 130 ? 189.816 162.010 223.208 1.00 13.06 131 TYR B CA 1
ATOM 3888 C C . TYR B 1 130 ? 189.714 162.977 222.033 1.00 13.43 131 TYR B C 1
ATOM 3889 O O . TYR B 1 130 ? 188.963 162.733 221.075 1.00 14.49 131 TYR B O 1
ATOM 3898 N N . SER B 1 131 ? 190.462 164.081 222.085 1.00 15.24 132 SER B N 1
ATOM 3899 C CA . SER B 1 131 ? 190.392 165.046 220.989 1.00 15.21 132 SER B CA 1
ATOM 3900 C C . SER B 1 131 ? 190.934 164.430 219.699 1.00 17.19 132 SER B C 1
ATOM 3901 O O . SER B 1 131 ? 190.311 164.519 218.624 1.00 21.10 132 SER B O 1
ATOM 3904 N N . ASN B 1 132 ? 192.087 163.769 219.799 1.00 16.36 133 ASN B N 1
ATOM 3905 C CA . ASN B 1 132 ? 192.637 163.071 218.645 1.00 15.96 133 ASN B CA 1
ATOM 3906 C C . ASN B 1 132 ? 191.690 161.981 218.146 1.00 16.60 133 ASN B C 1
ATOM 3907 O O . ASN B 1 132 ? 191.705 161.639 216.960 1.00 19.13 133 ASN B O 1
ATOM 3912 N N . LEU B 1 133 ? 190.941 161.346 219.052 1.00 16.20 134 LEU B N 1
ATOM 3913 C CA . LEU B 1 133 ? 190.030 160.281 218.647 1.00 15.50 134 LEU B CA 1
ATOM 3914 C C . LEU B 1 133 ? 188.867 160.837 217.849 1.00 16.11 134 LEU B C 1
ATOM 3915 O O . LEU B 1 133 ? 188.438 160.221 216.869 1.00 17.15 134 LEU B O 1
ATOM 3920 N N . CYS B 1 134 ? 188.340 161.990 218.262 1.00 15.48 135 CYS B N 1
ATOM 3921 C CA . CYS B 1 134 ? 187.320 162.650 217.453 1.00 17.15 135 CYS B CA 1
ATOM 3922 C C . CYS B 1 134 ? 187.846 162.946 216.053 1.00 18.41 135 CYS B C 1
ATOM 3923 O O . CYS B 1 134 ? 187.169 162.679 215.043 1.00 20.33 135 CYS B O 1
ATOM 3926 N N . SER B 1 135 ? 189.065 163.490 215.972 1.00 17.30 136 SER B N 1
ATOM 3927 C CA . SER B 1 135 ? 189.625 163.785 214.654 1.00 18.86 136 SER B CA 1
ATOM 3928 C C . SER B 1 135 ? 189.791 162.513 213.819 1.00 17.82 136 SER B C 1
ATOM 3929 O O . SER B 1 135 ? 189.462 162.499 212.625 1.00 17.26 136 SER B O 1
ATOM 3932 N N . VAL B 1 136 ? 190.288 161.432 214.438 1.00 16.67 137 VAL B N 1
ATOM 3933 C CA . VAL B 1 136 ? 190.487 160.158 213.743 1.00 15.53 137 VAL B CA 1
ATOM 3934 C C . VAL B 1 136 ? 189.163 159.607 213.235 1.00 16.14 137 VAL B C 1
ATOM 3935 O O . VAL B 1 136 ? 189.072 159.100 212.110 1.00 18.36 137 VAL B O 1
ATOM 3939 N N . LEU B 1 137 ? 188.123 159.692 214.058 1.00 15.31 138 LEU B N 1
ATOM 3940 C CA . LEU B 1 137 ? 186.827 159.141 213.692 1.00 15.44 138 LEU B CA 1
ATOM 3941 C C . LEU B 1 137 ? 186.256 159.860 212.476 1.00 17.01 138 LEU B C 1
ATOM 3942 O O . LEU B 1 137 ? 185.831 159.226 211.495 1.00 19.38 138 LEU B O 1
ATOM 3947 N N . ILE B 1 138 ? 186.280 161.195 212.501 1.00 17.16 139 ILE B N 1
ATOM 3948 C CA . ILE B 1 138 ? 185.734 161.925 211.363 1.00 16.65 139 ILE B CA 1
ATOM 3949 C C . ILE B 1 138 ? 186.600 161.707 210.126 1.00 17.98 139 ILE B C 1
ATOM 3950 O O . ILE B 1 138 ? 186.085 161.581 209.004 1.00 18.61 139 ILE B O 1
ATOM 3955 N N . LEU B 1 139 ? 187.922 161.607 210.308 1.00 17.91 140 LEU B N 1
ATOM 3956 C CA . LEU B 1 139 ? 188.802 161.405 209.163 1.00 16.44 140 LEU B CA 1
ATOM 3957 C C . LEU B 1 139 ? 188.567 160.052 208.507 1.00 18.34 140 LEU B C 1
ATOM 3958 O O . LEU B 1 139 ? 188.523 159.957 207.279 1.00 19.96 140 LEU B O 1
ATOM 3963 N N . ARG B 1 140 ? 188.417 158.993 209.301 1.00 17.61 141 ARG B N 1
ATOM 3964 C CA . ARG B 1 140 ? 188.121 157.697 208.709 1.00 19.55 141 ARG B CA 1
ATOM 3965 C C . ARG B 1 140 ? 186.709 157.645 208.142 1.00 19.54 141 ARG B C 1
ATOM 3966 O O . ARG B 1 140 ? 186.428 156.795 207.291 1.00 22.36 141 ARG B O 1
ATOM 3974 N N . SER B 1 141 ? 185.820 158.541 208.579 1.00 19.32 142 SER B N 1
ATOM 3975 C CA . SER B 1 141 ? 184.541 158.670 207.890 1.00 17.47 142 SER B CA 1
ATOM 3976 C C . SER B 1 141 ? 184.697 159.329 206.518 1.00 17.79 142 SER B C 1
ATOM 3977 O O . SER B 1 141 ? 183.963 158.991 205.583 1.00 20.48 142 SER B O 1
ATOM 3980 N N . VAL B 1 142 ? 185.645 160.254 206.371 1.00 18.39 143 VAL B N 1
ATOM 3981 C CA . VAL B 1 142 ? 185.699 161.105 205.183 1.00 17.78 143 VAL B CA 1
ATOM 3982 C C . VAL B 1 142 ? 186.860 160.758 204.262 1.00 18.57 143 VAL B C 1
ATOM 3983 O O . VAL B 1 142 ? 186.933 161.306 203.150 1.00 17.42 143 VAL B O 1
ATOM 3987 N N . SER B 1 143 ? 187.769 159.880 204.680 1.00 17.98 144 SER B N 1
ATOM 3988 C CA . SER B 1 143 ? 188.993 159.596 203.943 1.00 15.81 144 SER B CA 1
ATOM 3989 C C . SER B 1 143 ? 189.128 158.100 203.708 1.00 17.87 144 SER B C 1
ATOM 3990 O O . SER B 1 143 ? 189.087 157.314 204.661 1.00 20.11 144 SER B O 1
ATOM 3993 N N . THR B 1 144 ? 189.298 157.711 202.439 1.00 17.32 145 THR B N 1
ATOM 3994 C CA . THR B 1 144 ? 189.485 156.297 202.132 1.00 18.40 145 THR B CA 1
ATOM 3995 C C . THR B 1 144 ? 190.837 155.793 202.617 1.00 19.34 145 THR B C 1
ATOM 3996 O O . THR B 1 144 ? 190.961 154.620 202.978 1.00 22.81 145 THR B O 1
ATOM 4000 N N . ALA B 1 145 ? 191.854 156.656 202.636 1.00 20.06 146 ALA B N 1
ATOM 4001 C CA . ALA B 1 145 ? 193.163 156.250 203.138 1.00 21.69 146 ALA B CA 1
ATOM 4002 C C . ALA B 1 145 ? 193.090 155.893 204.620 1.00 20.80 146 ALA B C 1
ATOM 4003 O O . ALA B 1 145 ? 193.571 154.833 205.051 1.00 22.48 146 ALA B O 1
ATOM 4005 N N . VAL B 1 146 ? 192.459 156.760 205.412 1.00 18.53 147 VAL B N 1
ATOM 4006 C CA . VAL B 1 146 ? 192.345 156.522 206.847 1.00 19.30 147 VAL B CA 1
ATOM 4007 C C . VAL B 1 146 ? 191.448 155.318 207.106 1.00 19.97 147 VAL B C 1
ATOM 4008 O O . VAL B 1 146 ? 191.666 154.552 208.053 1.00 21.50 147 VAL B O 1
ATOM 4012 N N . TYR B 1 147 ? 190.407 155.152 206.287 1.00 20.00 148 TYR B N 1
ATOM 4013 C CA . TYR B 1 147 ? 189.487 154.034 206.459 1.00 20.63 148 TYR B CA 1
ATOM 4014 C C . TYR B 1 147 ? 190.187 152.718 206.141 1.00 21.63 148 TYR B C 1
ATOM 4015 O O . TYR B 1 147 ? 189.945 151.702 206.799 1.00 23.60 148 TYR B O 1
ATOM 4024 N N . LYS B 1 148 ? 191.067 152.719 205.139 1.00 22.21 149 LYS B N 1
ATOM 4025 C CA . LYS B 1 148 ? 191.817 151.510 204.818 1.00 24.71 149 LYS B CA 1
ATOM 4026 C C . LYS B 1 148 ? 192.853 151.216 205.895 1.00 24.25 149 LYS B C 1
ATOM 4027 O O . LYS B 1 148 ? 193.158 150.048 206.164 1.00 26.64 149 LYS B O 1
ATOM 4033 N N . ARG B 1 149 ? 193.376 152.269 206.539 1.00 23.12 150 ARG B N 1
ATOM 4034 C CA . ARG B 1 149 ? 194.257 152.072 207.688 1.00 23.68 150 ARG B CA 1
ATOM 4035 C C . ARG B 1 149 ? 193.500 151.499 208.880 1.00 23.60 150 ARG B C 1
ATOM 4036 O O . ARG B 1 149 ? 193.939 150.515 209.483 1.00 26.96 150 ARG B O 1
ATOM 4044 N N . PHE B 1 150 ? 192.295 152.007 209.135 1.00 22.48 151 PHE B N 1
ATOM 4045 C CA . PHE B 1 150 ? 191.449 151.574 210.246 1.00 23.83 151 PHE B CA 1
ATOM 4046 C C . PHE B 1 150 ? 190.118 151.063 209.704 1.00 24.58 151 PHE B C 1
ATOM 4047 O O . PHE B 1 150 ? 189.105 151.778 209.747 1.00 25.60 151 PHE B O 1
ATOM 4055 N N . PRO B 1 151 ? 190.073 149.828 209.200 1.00 26.66 152 PRO B N 1
ATOM 4056 C CA . PRO B 1 151 ? 188.814 149.335 208.623 1.00 27.42 152 PRO B CA 1
ATOM 4057 C C . PRO B 1 151 ? 187.723 149.045 209.650 1.00 28.87 152 PRO B C 1
ATOM 4058 O O . PRO B 1 151 ? 186.550 149.054 209.257 1.00 31.60 152 PRO B O 1
ATOM 4062 N N . SER B 1 152 ? 188.059 148.874 210.926 1.00 29.84 153 SER B N 1
ATOM 4063 C CA . SER B 1 152 ? 187.074 148.719 211.984 1.00 30.00 153 SER B CA 1
ATOM 4064 C C . SER B 1 152 ? 187.612 149.404 213.230 1.00 30.42 153 SER B C 1
ATOM 4065 O O . SER B 1 152 ? 188.767 149.835 213.283 1.00 30.12 153 SER B O 1
ATOM 4068 N N . MET B 1 153 ? 186.756 149.504 214.240 1.00 32.52 154 MET B N 1
ATOM 4069 C CA . MET B 1 153 ? 187.150 150.119 215.496 1.00 31.74 154 MET B CA 1
ATOM 4070 C C . MET B 1 153 ? 188.200 149.298 216.236 1.00 31.31 154 MET B C 1
ATOM 4071 O O . MET B 1 153 ? 188.953 149.855 217.043 1.00 32.19 154 MET B O 1
ATOM 4076 N N . GLU B 1 154 ? 188.251 147.985 215.993 1.00 32.27 155 GLU B N 1
ATOM 4077 C CA . GLU B 1 154 ? 189.299 147.159 216.582 1.00 32.27 155 GLU B CA 1
ATOM 4078 C C . GLU B 1 154 ? 190.680 147.607 216.117 1.00 31.74 155 GLU B C 1
ATOM 4079 O O . GLU B 1 154 ? 191.647 147.563 216.889 1.00 32.36 155 GLU B O 1
ATOM 4085 N N . HIS B 1 155 ? 190.793 148.042 214.858 1.00 30.48 156 HIS B N 1
ATOM 4086 C CA . HIS B 1 155 ? 192.059 148.592 214.380 1.00 29.49 156 HIS B CA 1
ATOM 4087 C C . HIS B 1 155 ? 192.406 149.884 215.111 1.00 28.81 156 HIS B C 1
ATOM 4088 O O . HIS B 1 155 ? 193.584 150.163 215.370 1.00 29.46 156 HIS B O 1
ATOM 4095 N N . VAL B 1 156 ? 191.393 150.691 215.438 1.00 29.10 157 VAL B N 1
ATOM 4096 C CA . VAL B 1 156 ? 191.622 151.914 216.201 1.00 28.37 157 VAL B CA 1
ATOM 4097 C C . VAL B 1 156 ? 192.097 151.581 217.609 1.00 28.47 157 VAL B C 1
ATOM 4098 O O . VAL B 1 156 ? 192.935 152.288 218.184 1.00 29.41 157 VAL B O 1
ATOM 4102 N N . VAL B 1 157 ? 191.575 150.498 218.181 1.00 29.23 158 VAL B N 1
ATOM 4103 C CA . VAL B 1 157 ? 191.998 150.092 219.517 1.00 29.04 158 VAL B CA 1
ATOM 4104 C C . VAL B 1 157 ? 193.429 149.565 219.489 1.00 30.02 158 VAL B C 1
ATOM 4105 O O . VAL B 1 157 ? 194.240 149.892 220.365 1.00 33.12 158 VAL B O 1
ATOM 4109 N N . ARG B 1 158 ? 193.768 148.776 218.469 1.00 31.42 159 ARG B N 1
ATOM 4110 C CA . ARG B 1 158 ? 195.092 148.178 218.364 1.00 31.02 159 ARG B CA 1
ATOM 4111 C C . ARG B 1 158 ? 196.167 149.224 218.095 1.00 30.93 159 ARG B C 1
ATOM 4112 O O . ARG B 1 158 ? 197.346 148.964 218.350 1.00 33.61 159 ARG B O 1
ATOM 4120 N N . ALA B 1 159 ? 195.790 150.394 217.587 1.00 30.33 160 ALA B N 1
ATOM 4121 C CA . ALA B 1 159 ? 196.737 151.472 217.337 1.00 28.61 160 ALA B CA 1
ATOM 4122 C C . ALA B 1 159 ? 196.927 152.386 218.540 1.00 31.83 160 ALA B C 1
ATOM 4123 O O . ALA B 1 159 ? 197.646 153.383 218.426 1.00 34.81 160 ALA B O 1
ATOM 4125 N N . GLY B 1 160 ? 196.317 152.066 219.679 1.00 29.54 161 GLY B N 1
ATOM 4126 C CA . GLY B 1 160 ? 196.403 152.867 220.883 1.00 30.97 161 GLY B CA 1
ATOM 4127 C C . GLY B 1 160 ? 195.599 154.146 220.890 1.00 30.80 161 GLY B C 1
ATOM 4128 O O . GLY B 1 160 ? 195.689 154.905 221.863 1.00 33.76 161 GLY B O 1
ATOM 4129 N N . LEU B 1 161 ? 194.825 154.418 219.844 1.00 29.01 162 LEU B N 1
ATOM 4130 C CA . LEU B 1 161 ? 193.985 155.603 219.836 1.00 28.38 162 LEU B CA 1
ATOM 4131 C C . LEU B 1 161 ? 192.779 155.454 220.746 1.00 28.05 162 LEU B C 1
ATOM 4132 O O . LEU B 1 161 ? 192.207 156.465 221.163 1.00 28.19 162 LEU B O 1
ATOM 4137 N N . MET B 1 162 ? 192.362 154.225 221.041 1.00 28.31 163 MET B N 1
ATOM 4138 C CA . MET B 1 162 ? 191.196 153.991 221.882 1.00 28.79 163 MET B CA 1
ATOM 4139 C C . MET B 1 162 ? 191.478 152.765 222.746 1.00 29.33 163 MET B C 1
ATOM 4140 O O . MET B 1 162 ? 191.995 151.764 222.243 1.00 32.29 163 MET B O 1
ATOM 4145 N N . THR B 1 163 ? 191.157 152.839 224.044 1.00 28.62 164 THR B N 1
ATOM 4146 C CA . THR B 1 163 ? 191.370 151.710 224.935 1.00 27.76 164 THR B CA 1
ATOM 4147 C C . THR B 1 163 ? 190.223 150.723 224.784 1.00 28.97 164 THR B C 1
ATOM 4148 O O . THR B 1 163 ? 189.165 151.075 224.254 1.00 31.03 164 THR B O 1
ATOM 4152 N N . PRO B 1 164 ? 190.395 149.475 225.236 1.00 29.78 165 PRO B N 1
ATOM 4153 C CA . PRO B 1 164 ? 189.276 148.532 225.091 1.00 29.82 165 PRO B CA 1
ATOM 4154 C C . PRO B 1 164 ? 188.067 148.917 225.927 1.00 29.32 165 PRO B C 1
ATOM 4155 O O . PRO B 1 164 ? 186.924 148.666 225.516 1.00 32.45 165 PRO B O 1
ATOM 4159 N N . GLU B 1 165 ? 188.284 149.530 227.092 1.00 30.74 166 GLU B N 1
ATOM 4160 C CA . GLU B 1 165 ? 187.163 150.021 227.886 1.00 31.81 166 GLU B CA 1
ATOM 4161 C C . GLU B 1 165 ? 186.415 151.126 227.155 1.00 29.01 166 GLU B C 1
ATOM 4162 O O . GLU B 1 165 ? 185.177 151.162 227.158 1.00 30.03 166 GLU B O 1
ATOM 4168 N N . GLU B 1 166 ? 187.153 152.043 226.532 1.00 29.04 167 GLU B N 1
ATOM 4169 C CA . GLU B 1 166 ? 186.519 153.087 225.744 1.00 26.89 167 GLU B CA 1
ATOM 4170 C C . GLU B 1 166 ? 185.792 152.496 224.549 1.00 27.08 167 GLU B C 1
ATOM 4171 O O . GLU B 1 166 ? 184.746 153.009 224.151 1.00 26.94 167 GLU B O 1
ATOM 4177 N N . HIS B 1 167 ? 186.308 151.399 223.986 1.00 29.52 168 HIS B N 1
ATOM 4178 C CA . HIS B 1 167 ? 185.609 150.759 222.876 1.00 28.22 168 HIS B CA 1
ATOM 4179 C C . HIS B 1 167 ? 184.300 150.130 223.342 1.00 28.50 168 HIS B C 1
ATOM 4180 O O . HIS B 1 167 ? 183.275 150.235 222.656 1.00 27.35 168 HIS B O 1
ATOM 4187 N N . LYS B 1 168 ? 184.301 149.520 224.529 1.00 28.44 169 LYS B N 1
ATOM 4188 C CA . LYS B 1 168 ? 183.068 148.937 225.048 1.00 29.10 169 LYS B CA 1
ATOM 4189 C C . LYS B 1 168 ? 182.044 150.020 225.358 1.00 27.69 169 LYS B C 1
ATOM 4190 O O . LYS B 1 168 ? 180.861 149.876 225.030 1.00 29.61 169 LYS B O 1
ATOM 4192 N N . LYS B 1 169 ? 182.485 151.127 225.961 1.00 27.41 170 LYS B N 1
ATOM 4193 C CA . LYS B 1 169 ? 181.567 152.236 226.215 1.00 26.88 170 LYS B CA 1
ATOM 4194 C C . LYS B 1 169 ? 181.056 152.846 224.913 1.00 27.58 170 LYS B C 1
ATOM 4195 O O . LYS B 1 169 ? 179.877 153.204 224.800 1.00 28.56 170 LYS B O 1
ATOM 4201 N N . PHE B 1 170 ? 181.937 152.973 223.922 1.00 26.53 171 PHE B N 1
ATOM 4202 C CA . PHE B 1 170 ? 181.565 153.523 222.626 1.00 26.04 171 PHE B CA 1
ATOM 4203 C C . PHE B 1 170 ? 180.496 152.673 221.956 1.00 28.14 171 PHE B C 1
ATOM 4204 O O . PHE B 1 170 ? 179.528 153.200 221.395 1.00 30.36 171 PHE B O 1
ATOM 4212 N N . GLU B 1 171 ? 180.649 151.351 222.014 1.00 29.54 172 GLU B N 1
ATOM 4213 C CA . GLU B 1 171 ? 179.678 150.462 221.393 1.00 31.34 172 GLU B CA 1
ATOM 4214 C C . GLU B 1 171 ? 178.395 150.344 222.207 1.00 31.48 172 GLU B C 1
ATOM 4215 O O . GLU B 1 171 ? 177.338 150.045 221.643 1.00 35.34 172 GLU B O 1
ATOM 4221 N N . SER B 1 172 ? 178.458 150.574 223.522 1.00 31.91 173 SER B N 1
ATOM 4222 C CA . SER B 1 172 ? 177.243 150.501 224.329 1.00 30.65 173 SER B CA 1
ATOM 4223 C C . SER B 1 172 ? 176.289 151.651 224.025 1.00 31.64 173 SER B C 1
ATOM 4224 O O . SER B 1 172 ? 175.072 151.502 224.181 1.00 33.71 173 SER B O 1
ATOM 4227 N N . LEU B 1 173 ? 176.814 152.799 223.605 1.00 30.87 174 LEU B N 1
ATOM 4228 C CA . LEU B 1 173 ? 175.970 153.928 223.234 1.00 30.48 174 LEU B CA 1
ATOM 4229 C C . LEU B 1 173 ? 175.318 153.652 221.885 1.00 31.29 174 LEU B C 1
ATOM 4230 O O . LEU B 1 173 ? 176.012 153.426 220.890 1.00 33.73 174 LEU B O 1
ATOM 4235 N N . ASN B 1 174 ? 173.989 153.676 221.849 1.00 34.14 175 ASN B N 1
ATOM 4236 C CA . ASN B 1 174 ? 173.230 153.256 220.677 1.00 36.24 175 ASN B CA 1
ATOM 4237 C C . ASN B 1 174 ? 172.810 154.487 219.885 1.00 35.96 175 ASN B C 1
ATOM 4238 O O . ASN B 1 174 ? 172.119 155.365 220.412 1.00 37.89 175 ASN B O 1
ATOM 4243 N N . SER B 1 175 ? 173.240 154.551 218.625 1.00 36.39 176 SER B N 1
ATOM 4244 C CA . SER B 1 175 ? 172.928 155.653 217.735 1.00 32.92 176 SER B CA 1
ATOM 4245 C C . SER B 1 175 ? 172.964 155.199 216.283 1.00 31.09 176 SER B C 1
ATOM 4246 O O . SER B 1 175 ? 173.965 154.599 215.859 1.00 32.06 176 SER B O 1
ATOM 4249 N N . PRO B 1 176 ? 171.909 155.477 215.502 1.00 31.76 177 PRO B N 1
ATOM 4250 C CA . PRO B 1 176 ? 171.888 155.046 214.099 1.00 29.43 177 PRO B CA 1
ATOM 4251 C C . PRO B 1 176 ? 172.637 156.024 213.202 1.00 29.31 177 PRO B C 1
ATOM 4252 O O . PRO B 1 176 ? 172.515 155.992 211.975 1.00 33.48 177 PRO B O 1
ATOM 4256 N N . HIS B 1 177 ? 173.438 156.909 213.802 1.00 27.21 178 HIS B N 1
ATOM 4257 C CA . HIS B 1 177 ? 174.149 157.948 213.069 1.00 26.17 178 HIS B CA 1
ATOM 4258 C C . HIS B 1 177 ? 175.647 157.851 213.345 1.00 22.53 178 HIS B C 1
ATOM 4259 O O . HIS B 1 177 ? 176.100 157.063 214.180 1.00 27.42 178 HIS B O 1
ATOM 4266 N N . ASN B 1 178 ? 176.420 158.660 212.620 1.00 21.39 179 ASN B N 1
ATOM 4267 C CA . ASN B 1 178 ? 177.871 158.662 212.774 1.00 21.33 179 ASN B CA 1
ATOM 4268 C C . ASN B 1 178 ? 178.251 159.084 214.189 1.00 19.80 179 ASN B C 1
ATOM 4269 O O . ASN B 1 178 ? 177.754 160.089 214.699 1.00 20.52 179 ASN B O 1
ATOM 4274 N N . LYS B 1 179 ? 179.147 158.324 214.822 1.00 20.40 180 LYS B N 1
ATOM 4275 C CA . LYS B 1 179 ? 179.465 158.509 216.235 1.00 17.82 180 LYS B CA 1
ATOM 4276 C C . LYS B 1 179 ? 180.776 159.258 216.456 1.00 16.39 180 LYS B C 1
ATOM 4277 O O . LYS B 1 179 ? 181.468 159.012 217.452 1.00 19.18 180 LYS B O 1
ATOM 4283 N N . PHE B 1 180 ? 181.192 160.094 215.503 1.00 16.43 181 PHE B N 1
ATOM 4284 C CA . PHE B 1 180 ? 182.456 160.804 215.665 1.00 16.94 181 PHE B CA 1
ATOM 4285 C C . PHE B 1 180 ? 182.393 161.850 216.772 1.00 14.93 181 PHE B C 1
ATOM 4286 O O . PHE B 1 180 ? 183.445 162.242 217.287 1.00 16.55 181 PHE B O 1
ATOM 4294 N N . TRP B 1 181 ? 181.190 162.269 217.173 1.00 14.36 182 TRP B N 1
ATOM 4295 C CA . TRP B 1 181 ? 181.017 163.320 218.172 1.00 13.82 182 TRP B CA 1
ATOM 4296 C C . TRP B 1 181 ? 181.123 162.815 219.605 1.00 12.25 182 TRP B C 1
ATOM 4297 O O . TRP B 1 181 ? 181.272 163.634 220.515 1.00 15.06 182 TRP B O 1
ATOM 4308 N N . ILE B 1 182 ? 181.102 161.497 219.806 1.00 12.29 183 ILE B N 1
ATOM 4309 C CA . ILE B 1 182 ? 181.184 160.930 221.156 1.00 13.08 183 ILE B CA 1
ATOM 4310 C C . ILE B 1 182 ? 182.408 161.410 221.925 1.00 10.80 183 ILE B C 1
ATOM 4311 O O . ILE B 1 182 ? 182.258 161.856 223.075 1.00 11.89 183 ILE B O 1
ATOM 4316 N N . PRO B 1 183 ? 183.630 161.327 221.387 1.00 13.19 184 PRO B N 1
ATOM 4317 C CA . PRO B 1 183 ? 184.787 161.725 222.194 1.00 12.22 184 PRO B CA 1
ATOM 4318 C C . PRO B 1 183 ? 184.796 163.195 222.560 1.00 10.55 184 PRO B C 1
ATOM 4319 O O . PRO B 1 183 ? 185.492 163.542 223.516 1.00 12.86 184 PRO B O 1
ATOM 4323 N N . CYS B 1 184 ? 184.076 164.059 221.846 1.00 11.85 185 CYS B N 1
ATOM 4324 C CA . CYS B 1 184 ? 183.984 165.450 222.277 1.00 11.39 185 CYS B CA 1
ATOM 4325 C C . CYS B 1 184 ? 183.162 165.582 223.557 1.00 10.95 185 CYS B C 1
ATOM 4326 O O . CYS B 1 184 ? 183.544 166.329 224.468 1.00 12.48 185 CYS B O 1
ATOM 4329 N N . VAL B 1 185 ? 182.046 164.853 223.646 1.00 11.39 186 VAL B N 1
ATOM 4330 C CA . VAL B 1 185 ? 181.260 164.830 224.876 1.00 10.48 186 VAL B CA 1
ATOM 4331 C C . VAL B 1 185 ? 182.088 164.237 226.006 1.00 9.33 186 VAL B C 1
ATOM 4332 O O . VAL B 1 185 ? 182.069 164.730 227.146 1.00 10.77 186 VAL B O 1
ATOM 4336 N N . TRP B 1 186 ? 182.861 163.194 225.694 1.00 9.74 187 TRP B N 1
ATOM 4337 C CA . TRP B 1 186 ? 183.731 162.598 226.702 1.00 10.10 187 TRP B CA 1
ATOM 4338 C C . TRP B 1 186 ? 184.762 163.607 227.188 1.00 8.86 187 TRP B C 1
ATOM 4339 O O . TRP B 1 186 ? 185.023 163.713 228.390 1.00 8.38 187 TRP B O 1
ATOM 4350 N N . PHE B 1 187 ? 185.354 164.359 226.256 1.00 8.76 188 PHE B N 1
ATOM 4351 C CA . PHE B 1 187 ? 186.326 165.385 226.604 1.00 8.75 188 PHE B CA 1
ATOM 4352 C C . PHE B 1 187 ? 185.716 166.444 227.516 1.00 9.70 188 PHE B C 1
ATOM 4353 O O . PHE B 1 187 ? 186.329 166.829 228.516 1.00 9.50 188 PHE B O 1
ATOM 4361 N N . SER B 1 188 ? 184.535 166.968 227.161 1.00 9.52 189 SER B N 1
ATOM 4362 C CA . SER B 1 188 ? 183.938 168.020 227.987 1.00 10.29 189 SER B CA 1
ATOM 4363 C C . SER B 1 188 ? 183.622 167.494 229.382 1.00 9.58 189 SER B C 1
ATOM 4364 O O . SER B 1 188 ? 183.888 168.169 230.386 1.00 11.48 189 SER B O 1
ATOM 4367 N N . ASN B 1 189 ? 183.090 166.272 229.470 1.00 9.14 190 ASN B N 1
ATOM 4368 C CA . ASN B 1 189 ? 182.758 165.722 230.780 1.00 9.42 190 ASN B CA 1
ATOM 4369 C C . ASN B 1 189 ? 184.010 165.429 231.602 1.00 11.28 190 ASN B C 1
ATOM 4370 O O . ASN B 1 189 ? 184.030 165.660 232.816 1.00 12.94 190 ASN B O 1
ATOM 4375 N N . LEU B 1 190 ? 185.075 164.955 230.960 1.00 10.23 191 LEU B N 1
ATOM 4376 C CA . LEU B 1 190 ? 186.322 164.722 231.679 1.00 10.62 191 LEU B CA 1
ATOM 4377 C C . LEU B 1 190 ? 186.953 166.018 232.138 1.00 11.26 191 LEU B C 1
ATOM 4378 O O . LEU B 1 190 ? 187.550 166.070 233.216 1.00 13.99 191 LEU B O 1
ATOM 4383 N N . ALA B 1 191 ? 186.881 167.060 231.311 1.00 12.43 192 ALA B N 1
ATOM 4384 C CA . ALA B 1 191 ? 187.425 168.348 231.722 1.00 11.59 192 ALA B CA 1
ATOM 4385 C C . ALA B 1 191 ? 186.668 168.897 232.924 1.00 11.82 192 ALA B C 1
ATOM 4386 O O . ALA B 1 191 ? 187.272 169.431 233.864 1.00 13.72 192 ALA B O 1
ATOM 4388 N N . VAL B 1 192 ? 185.344 168.760 232.923 1.00 13.00 193 VAL B N 1
ATOM 4389 C CA . VAL B 1 192 ? 184.580 169.221 234.079 1.00 13.88 193 VAL B CA 1
ATOM 4390 C C . VAL B 1 192 ? 184.905 168.376 235.304 1.00 15.54 193 VAL B C 1
ATOM 4391 O O . VAL B 1 192 ? 184.953 168.885 236.429 1.00 17.67 193 VAL B O 1
ATOM 4395 N N . LYS B 1 193 ? 185.148 167.079 235.104 1.00 14.38 194 LYS B N 1
ATOM 4396 C CA . LYS B 1 193 ? 185.500 166.209 236.221 1.00 16.94 194 LYS B CA 1
ATOM 4397 C C . LYS B 1 193 ? 186.853 166.608 236.798 1.00 16.26 194 LYS B C 1
ATOM 4398 O O . LYS B 1 193 ? 187.040 166.622 238.020 1.00 19.77 194 LYS B O 1
ATOM 4404 N N . ALA B 1 194 ? 187.808 166.945 235.925 1.00 16.79 195 ALA B N 1
ATOM 4405 C CA . ALA B 1 194 ? 189.114 167.423 236.369 1.00 18.45 195 ALA B CA 1
ATOM 4406 C C . ALA B 1 194 ? 188.978 168.718 237.160 1.00 18.71 195 ALA B C 1
ATOM 4407 O O . ALA B 1 194 ? 189.673 168.929 238.164 1.00 21.19 195 ALA B O 1
ATOM 4409 N N . ARG B 1 195 ? 188.072 169.589 236.719 1.00 16.48 196 ARG B N 1
ATOM 4410 C CA . ARG B 1 195 ? 187.835 170.861 237.393 1.00 17.51 196 ARG B CA 1
ATOM 4411 C C . ARG B 1 195 ? 187.232 170.618 238.768 1.00 20.19 196 ARG B C 1
ATOM 4412 O O . ARG B 1 195 ? 187.633 171.239 239.758 1.00 20.47 196 ARG B O 1
ATOM 4420 N N . ASN B 1 196 ? 186.306 169.674 238.856 1.00 18.32 197 ASN B N 1
ATOM 4421 C CA . ASN B 1 196 ? 185.633 169.405 240.117 1.00 20.44 197 ASN B CA 1
ATOM 4422 C C . ASN B 1 196 ? 186.533 168.708 241.135 1.00 21.83 197 ASN B C 1
ATOM 4423 O O . ASN B 1 196 ? 186.220 168.706 242.333 1.00 26.22 197 ASN B O 1
ATOM 4428 N N . GLU B 1 197 ? 187.614 168.083 240.674 1.00 21.89 198 GLU B N 1
ATOM 4429 C CA . GLU B 1 197 ? 188.600 167.425 241.519 1.00 23.65 198 GLU B CA 1
ATOM 4430 C C . GLU B 1 197 ? 189.767 168.341 241.874 1.00 22.62 198 GLU B C 1
ATOM 4431 O O . GLU B 1 197 ? 190.748 167.875 242.464 1.00 27.00 198 GLU B O 1
ATOM 4437 N N . GLY B 1 198 ? 189.724 169.608 241.461 1.00 21.33 199 GLY B N 1
ATOM 4438 C CA . GLY B 1 198 ? 190.787 170.540 241.775 1.00 22.01 199 GLY B CA 1
ATOM 4439 C C . GLY B 1 198 ? 191.940 170.571 240.794 1.00 19.93 199 GLY B C 1
ATOM 4440 O O . GLY B 1 198 ? 192.904 171.315 241.020 1.00 26.50 199 GLY B O 1
ATOM 4441 N N . ARG B 1 199 ? 191.876 169.792 239.714 1.00 20.83 200 ARG B N 1
ATOM 4442 C CA . ARG B 1 199 ? 192.971 169.744 238.753 1.00 19.23 200 ARG B CA 1
ATOM 4443 C C . ARG B 1 199 ? 192.976 170.941 237.812 1.00 20.50 200 ARG B C 1
ATOM 4444 O O . ARG B 1 199 ? 194.023 171.272 237.245 1.00 21.12 200 ARG B O 1
ATOM 4452 N N . ILE B 1 200 ? 191.823 171.560 237.586 1.00 21.21 201 ILE B N 1
ATOM 4453 C CA . ILE B 1 200 ? 191.725 172.811 236.846 1.00 19.75 201 ILE B CA 1
ATOM 4454 C C . ILE B 1 200 ? 191.357 173.902 237.842 1.00 19.81 201 ILE B C 1
ATOM 4455 O O . ILE B 1 200 ? 190.400 173.745 238.609 1.00 24.17 201 ILE B O 1
ATOM 4460 N N . ARG B 1 201 ? 192.124 174.999 237.839 1.00 20.78 202 ARG B N 1
ATOM 4461 C CA . ARG B 1 201 ? 192.057 175.944 238.954 1.00 23.10 202 ARG B CA 1
ATOM 4462 C C . ARG B 1 201 ? 190.676 176.577 239.097 1.00 25.87 202 ARG B C 1
ATOM 4463 O O . ARG B 1 201 ? 190.162 176.713 240.214 1.00 28.45 202 ARG B O 1
ATOM 4471 N N . ASP B 1 202 ? 190.064 176.983 237.990 1.00 23.82 203 ASP B N 1
ATOM 4472 C CA . ASP B 1 202 ? 188.809 177.721 238.053 1.00 24.04 203 ASP B CA 1
ATOM 4473 C C . ASP B 1 202 ? 188.079 177.581 236.725 1.00 22.34 203 ASP B C 1
ATOM 4474 O O . ASP B 1 202 ? 188.564 176.936 235.792 1.00 21.29 203 ASP B O 1
ATOM 4479 N N . SER B 1 203 ? 186.915 178.230 236.635 1.00 20.80 204 SER B N 1
ATOM 4480 C CA . SER B 1 203 ? 186.028 177.991 235.507 1.00 18.85 204 SER B CA 1
ATOM 4481 C C . SER B 1 203 ? 186.392 178.832 234.294 1.00 17.37 204 SER B C 1
ATOM 4482 O O . SER B 1 203 ? 185.913 178.540 233.195 1.00 18.12 204 SER B O 1
ATOM 4485 N N . VAL B 1 204 ? 187.270 179.825 234.448 1.00 16.94 205 VAL B N 1
ATOM 4486 C CA . VAL B 1 204 ? 187.717 180.577 233.275 1.00 17.53 205 VAL B CA 1
ATOM 4487 C C . VAL B 1 204 ? 188.647 179.726 232.406 1.00 15.40 205 VAL B C 1
ATOM 4488 O O . VAL B 1 204 ? 188.452 179.609 231.190 1.00 16.53 205 VAL B O 1
ATOM 4492 N N . LEU B 1 205 ? 189.546 179.000 233.044 1.00 15.50 206 LEU B N 1
ATOM 4493 C CA . LEU B 1 205 ? 190.451 178.105 232.345 1.00 16.68 206 LEU B CA 1
ATOM 4494 C C . LEU B 1 205 ? 189.714 176.892 231.782 1.00 13.45 206 LEU B C 1
ATOM 4495 O O . LEU B 1 205 ? 189.980 176.459 230.649 1.00 14.66 206 LEU B O 1
ATOM 4500 N N . LEU B 1 206 ? 188.801 176.319 232.574 1.00 14.47 207 LEU B N 1
ATOM 4501 C CA . LEU B 1 206 ? 187.902 175.279 232.079 1.00 13.47 207 LEU B CA 1
ATOM 4502 C C . LEU B 1 206 ? 187.128 175.738 230.845 1.00 12.86 207 LEU B C 1
ATOM 4503 O O . LEU B 1 206 ? 187.049 175.000 229.857 1.00 13.63 207 LEU B O 1
ATOM 4508 N N . GLN B 1 207 ? 186.597 176.963 230.864 1.00 14.06 208 GLN B N 1
ATOM 4509 C CA . GLN B 1 207 ? 185.822 177.438 229.722 1.00 13.07 208 GLN B CA 1
ATOM 4510 C C . GLN B 1 207 ? 186.710 177.668 228.505 1.00 12.73 208 GLN B C 1
ATOM 4511 O O . GLN B 1 207 ? 186.278 177.449 227.371 1.00 15.04 208 GLN B O 1
ATOM 4517 N N . GLY B 1 208 ? 187.947 178.119 228.722 1.00 13.73 209 GLY B N 1
ATOM 4518 C CA . GLY B 1 208 ? 188.893 178.230 227.621 1.00 12.47 209 GLY B CA 1
ATOM 4519 C C . GLY B 1 208 ? 189.158 176.888 226.965 1.00 12.80 209 GLY B C 1
ATOM 4520 O O . GLY B 1 208 ? 189.135 176.764 225.730 1.00 14.28 209 GLY B O 1
ATOM 4521 N N . ILE B 1 209 ? 189.356 175.853 227.782 1.00 11.84 210 ILE B N 1
ATOM 4522 C CA . ILE B 1 209 ? 189.579 174.520 227.231 1.00 13.26 210 ILE B CA 1
ATOM 4523 C C . ILE B 1 209 ? 188.346 174.030 226.469 1.00 11.83 210 ILE B C 1
ATOM 4524 O O . ILE B 1 209 ? 188.477 173.500 225.357 1.00 12.56 210 ILE B O 1
ATOM 4529 N N . LEU B 1 210 ? 187.152 174.275 227.012 1.00 11.89 211 LEU B N 1
ATOM 4530 C CA . LEU B 1 210 ? 185.928 173.851 226.338 1.00 11.77 211 LEU B CA 1
ATOM 4531 C C . LEU B 1 210 ? 185.714 174.616 225.037 1.00 13.11 211 LEU B C 1
ATOM 4532 O O . LEU B 1 210 ? 185.213 174.055 224.056 1.00 15.14 211 LEU B O 1
ATOM 4537 N N . ASN B 1 211 ? 186.081 175.897 225.006 1.00 12.35 212 ASN B N 1
ATOM 4538 C CA . ASN B 1 211 ? 185.985 176.660 223.768 1.00 12.75 212 ASN B CA 1
ATOM 4539 C C . ASN B 1 211 ? 186.893 176.072 222.697 1.00 13.27 212 ASN B C 1
ATOM 4540 O O . ASN B 1 211 ? 186.523 176.020 221.516 1.00 14.47 212 ASN B O 1
ATOM 4545 N N . GLU B 1 212 ? 188.116 175.688 223.075 1.00 13.69 213 GLU B N 1
ATOM 4546 C CA . GLU B 1 212 ? 188.984 175.083 222.069 1.00 14.36 213 GLU B CA 1
ATOM 4547 C C . GLU B 1 212 ? 188.420 173.746 221.605 1.00 12.72 213 GLU B C 1
ATOM 4548 O O . GLU B 1 212 ? 188.516 173.395 220.420 1.00 14.04 213 GLU B O 1
ATOM 4554 N N . LEU B 1 213 ? 187.754 173.027 222.511 1.00 12.80 214 LEU B N 1
ATOM 4555 C CA . LEU B 1 213 ? 187.174 171.743 222.135 1.00 12.53 214 LEU B CA 1
ATOM 4556 C C . LEU B 1 213 ? 186.052 171.958 221.132 1.00 13.29 214 LEU B C 1
ATOM 4557 O O . LEU B 1 213 ? 185.911 171.207 220.160 1.00 16.55 214 LEU B O 1
ATOM 4562 N N . ASN B 1 214 ? 185.244 172.991 221.356 1.00 12.57 215 ASN B N 1
ATOM 4563 C CA . ASN B 1 214 ? 184.152 173.285 220.435 1.00 14.41 215 ASN B CA 1
ATOM 4564 C C . ASN B 1 214 ? 184.667 173.793 219.092 1.00 13.95 215 ASN B C 1
ATOM 4565 O O . ASN B 1 214 ? 184.069 173.515 218.049 1.00 14.74 215 ASN B O 1
ATOM 4570 N N . THR B 1 215 ? 185.772 174.531 219.099 1.00 14.07 216 THR B N 1
ATOM 4571 C CA . THR B 1 215 ? 186.417 174.916 217.844 1.00 13.94 216 THR B CA 1
ATOM 4572 C C . THR B 1 215 ? 186.852 173.670 217.057 1.00 14.30 216 THR B C 1
ATOM 4573 O O . THR B 1 215 ? 186.636 173.566 215.832 1.00 16.53 216 THR B O 1
ATOM 4577 N N . LEU B 1 216 ? 187.424 172.701 217.764 1.00 14.36 217 LEU B N 1
ATOM 4578 C CA . LEU B 1 216 ? 187.798 171.430 217.147 1.00 15.02 217 LEU B CA 1
ATOM 4579 C C . LEU B 1 216 ? 186.570 170.715 216.575 1.00 15.50 217 LEU B C 1
ATOM 4580 O O . LEU B 1 216 ? 186.602 170.207 215.439 1.00 15.64 217 LEU B O 1
ATOM 4585 N N . ARG B 1 217 ? 185.490 170.665 217.356 1.00 15.96 218 ARG B N 1
ATOM 4586 C CA . ARG B 1 217 ? 184.241 170.073 216.880 1.00 15.58 218 ARG B CA 1
ATOM 4587 C C . ARG B 1 217 ? 183.790 170.735 215.586 1.00 15.89 218 ARG B C 1
ATOM 4588 O O . ARG B 1 217 ? 183.427 170.043 214.630 1.00 17.25 218 ARG B O 1
ATOM 4596 N N . SER B 1 218 ? 183.788 172.068 215.546 1.00 15.06 219 SER B N 1
ATOM 4597 C CA . SER B 1 218 ? 183.355 172.758 214.333 1.00 15.78 219 SER B CA 1
ATOM 4598 C C . SER B 1 218 ? 184.217 172.380 213.133 1.00 16.02 219 SER B C 1
ATOM 4599 O O . SER B 1 218 ? 183.709 172.254 212.013 1.00 17.85 219 SER B O 1
ATOM 4602 N N . GLN B 1 219 ? 185.527 172.215 213.338 1.00 15.59 220 GLN B N 1
ATOM 4603 C CA . GLN B 1 219 ? 186.366 171.720 212.243 1.00 17.16 220 GLN B CA 1
ATOM 4604 C C . GLN B 1 219 ? 185.882 170.356 211.749 1.00 16.05 220 GLN B C 1
ATOM 4605 O O . GLN B 1 219 ? 185.797 170.103 210.534 1.00 17.18 220 GLN B O 1
ATOM 4611 N N . CYS B 1 220 ? 185.562 169.463 212.686 1.00 14.91 221 CYS B N 1
ATOM 4612 C CA . CYS B 1 220 ? 185.120 168.120 212.317 1.00 15.10 221 CYS B CA 1
ATOM 4613 C C . CYS B 1 220 ? 183.783 168.191 211.588 1.00 15.76 221 CYS B C 1
ATOM 4614 O O . CYS B 1 220 ? 183.538 167.444 210.632 1.00 17.22 221 CYS B O 1
ATOM 4617 N N . GLY B 1 221 ? 182.920 169.114 212.014 1.00 15.22 222 GLY B N 1
ATOM 4618 C CA . GLY B 1 221 ? 181.652 169.310 211.336 1.00 15.64 222 GLY B CA 1
ATOM 4619 C C . GLY B 1 221 ? 181.813 169.841 209.925 1.00 15.19 222 GLY B C 1
ATOM 4620 O O . GLY B 1 221 ? 181.053 169.476 209.027 1.00 17.91 222 GLY B O 1
ATOM 4621 N N . ARG B 1 222 ? 182.806 170.705 209.705 1.00 15.38 223 ARG B N 1
ATOM 4622 C CA . ARG B 1 222 ? 183.069 171.175 208.345 1.00 16.23 223 ARG B CA 1
ATOM 4623 C C . ARG B 1 222 ? 183.563 170.042 207.447 1.00 15.39 223 ARG B C 1
ATOM 4624 O O . ARG B 1 222 ? 183.148 169.936 206.283 1.00 16.06 223 ARG B O 1
ATOM 4632 N N . LEU B 1 223 ? 184.469 169.203 207.962 1.00 15.14 224 LEU B N 1
ATOM 4633 C CA . LEU B 1 223 ? 184.856 167.986 207.241 1.00 14.75 224 LEU B CA 1
ATOM 4634 C C . LEU B 1 223 ? 183.640 167.127 206.898 1.00 15.46 224 LEU B C 1
ATOM 4635 O O . LEU B 1 223 ? 183.499 166.652 205.760 1.00 15.78 224 LEU B O 1
ATOM 4640 N N . TYR B 1 224 ? 182.745 166.938 207.869 1.00 14.70 225 TYR B N 1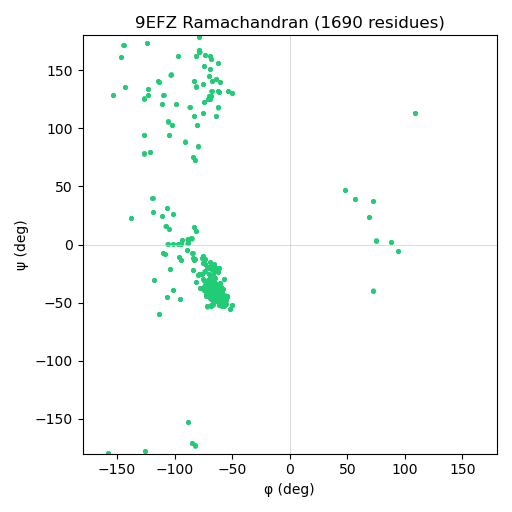
ATOM 4641 C CA . TYR B 1 224 ? 181.548 166.137 207.645 1.00 16.12 225 TYR B CA 1
ATOM 4642 C C . TYR B 1 224 ? 180.674 166.764 206.572 1.00 15.81 225 TYR B C 1
ATOM 4643 O O . TYR B 1 224 ? 180.108 166.060 205.731 1.00 17.46 225 TYR B O 1
ATOM 4652 N N . GLY B 1 225 ? 180.567 168.092 206.580 1.00 14.05 226 GLY B N 1
ATOM 4653 C CA . GLY B 1 225 ? 179.741 168.767 205.597 1.00 14.18 226 GLY B CA 1
ATOM 4654 C C . GLY B 1 225 ? 180.291 168.659 204.188 1.00 15.62 226 GLY B C 1
ATOM 4655 O O . GLY B 1 225 ? 179.533 168.468 203.234 1.00 16.90 226 GLY B O 1
ATOM 4656 N N . TYR B 1 226 ? 181.611 168.785 204.030 1.00 14.21 227 TYR B N 1
ATOM 4657 C CA . TYR B 1 226 ? 182.185 168.652 202.689 1.00 15.63 227 TYR B CA 1
ATOM 4658 C C . TYR B 1 226 ? 182.103 167.216 202.187 1.00 15.84 227 TYR B C 1
ATOM 4659 O O . TYR B 1 226 ? 181.924 166.992 200.984 1.00 17.00 227 TYR B O 1
ATOM 4668 N N . ASP B 1 227 ? 182.216 166.234 203.087 1.00 14.87 228 ASP B N 1
ATOM 4669 C CA . ASP B 1 227 ? 182.042 164.840 202.679 1.00 17.80 228 ASP B CA 1
ATOM 4670 C C . ASP B 1 227 ? 180.597 164.550 202.290 1.00 17.27 228 ASP B C 1
ATOM 4671 O O . ASP B 1 227 ? 180.331 163.958 201.237 1.00 18.07 228 ASP B O 1
ATOM 4676 N N . TRP B 1 228 ? 179.654 164.983 203.122 1.00 17.90 229 TRP B N 1
ATOM 4677 C CA . TRP B 1 228 ? 178.243 164.695 202.904 1.00 17.42 229 TRP B CA 1
ATOM 4678 C C . TRP B 1 228 ? 177.713 165.434 201.680 1.00 17.94 229 TRP B C 1
ATOM 4679 O O . TRP B 1 228 ? 177.108 164.834 200.784 1.00 18.20 229 TRP B O 1
ATOM 4690 N N . ILE B 1 229 ? 177.942 166.743 201.634 1.00 18.29 230 ILE B N 1
ATOM 4691 C CA . ILE B 1 229 ? 177.419 167.612 200.581 1.00 17.96 230 ILE B CA 1
ATOM 4692 C C . ILE B 1 229 ? 178.481 167.651 199.485 1.00 17.49 230 ILE B C 1
ATOM 4693 O O . ILE B 1 229 ? 179.367 168.510 199.473 1.00 21.75 230 ILE B O 1
ATOM 4698 N N . SER B 1 230 ? 178.397 166.704 198.549 1.00 18.03 231 SER B N 1
ATOM 4699 C CA . SER B 1 230 ? 179.349 166.720 197.452 1.00 18.83 231 SER B CA 1
ATOM 4700 C C . SER B 1 230 ? 178.919 167.767 196.430 1.00 19.02 231 SER B C 1
ATOM 4701 O O . SER B 1 230 ? 177.812 168.308 196.478 1.00 19.06 231 SER B O 1
ATOM 4704 N N . ILE B 1 231 ? 179.826 168.076 195.516 1.00 18.57 232 ILE B N 1
ATOM 4705 C CA . ILE B 1 231 ? 179.459 168.876 194.351 1.00 17.70 232 ILE B CA 1
ATOM 4706 C C . ILE B 1 231 ? 178.270 168.208 193.665 1.00 15.97 232 ILE B C 1
ATOM 4707 O O . ILE B 1 231 ? 178.262 166.974 193.507 1.00 18.37 232 ILE B O 1
ATOM 4712 N N . PRO B 1 232 ? 177.220 168.950 193.325 1.00 16.77 233 PRO B N 1
ATOM 4713 C CA . PRO B 1 232 ? 176.021 168.354 192.718 1.00 16.16 233 PRO B CA 1
ATOM 4714 C C . PRO B 1 232 ? 176.381 167.457 191.545 1.00 16.34 233 PRO B C 1
ATOM 4715 O O . PRO B 1 232 ? 177.176 167.828 190.681 1.00 17.42 233 PRO B O 1
ATOM 4719 N N . LEU B 1 233 ? 175.823 166.242 191.554 1.00 15.49 234 LEU B N 1
ATOM 4720 C CA . LEU B 1 233 ? 176.148 165.247 190.535 1.00 15.78 234 LEU B CA 1
ATOM 4721 C C . LEU B 1 233 ? 175.860 165.766 189.129 1.00 16.81 234 LEU B C 1
ATOM 4722 O O . LEU B 1 233 ? 176.455 165.292 188.149 1.00 19.22 234 LEU B O 1
ATOM 4727 N N . VAL B 1 234 ? 174.869 166.650 189.005 1.00 17.18 235 VAL B N 1
ATOM 4728 C CA . VAL B 1 234 ? 174.489 167.195 187.706 1.00 18.65 235 VAL B CA 1
ATOM 4729 C C . VAL B 1 234 ? 175.672 167.925 187.090 1.00 17.55 235 VAL B C 1
ATOM 4730 O O . VAL B 1 234 ? 175.955 167.783 185.896 1.00 19.04 235 VAL B O 1
ATOM 4734 N N . TYR B 1 235 ? 176.406 168.689 187.904 1.00 16.75 236 TYR B N 1
ATOM 4735 C CA . TYR B 1 235 ? 177.566 169.420 187.405 1.00 17.25 236 TYR B CA 1
ATOM 4736 C C . TYR B 1 235 ? 178.652 168.471 186.908 1.00 17.54 236 TYR B C 1
ATOM 4737 O O . TYR B 1 235 ? 179.239 168.680 185.837 1.00 18.91 236 TYR B O 1
ATOM 4746 N N . THR B 1 236 ? 178.942 167.427 187.688 1.00 15.43 237 THR B N 1
ATOM 4747 C CA . THR B 1 236 ? 179.960 166.459 187.292 1.00 16.14 237 THR B CA 1
ATOM 4748 C C . THR B 1 236 ? 179.591 165.782 185.978 1.00 16.84 237 THR B C 1
ATOM 4749 O O . THR B 1 236 ? 180.430 165.677 185.069 1.00 18.88 237 THR B O 1
ATOM 4753 N N . GLN B 1 237 ? 178.324 165.381 185.843 1.00 17.54 238 GLN B N 1
ATOM 4754 C CA . GLN B 1 237 ? 177.864 164.723 184.627 1.00 18.30 238 GLN B CA 1
ATOM 4755 C C . GLN B 1 237 ? 177.956 165.667 183.437 1.00 16.67 238 GLN B C 1
ATOM 4756 O O . GLN B 1 237 ? 178.432 165.280 182.364 1.00 18.78 238 GLN B O 1
ATOM 4762 N N . VAL B 1 238 ? 177.528 166.919 183.616 1.00 16.21 239 VAL B N 1
ATOM 4763 C CA . VAL B 1 238 ? 177.535 167.871 182.509 1.00 16.35 239 VAL B CA 1
ATOM 4764 C C . VAL B 1 238 ? 178.962 168.140 182.040 1.00 16.87 239 VAL B C 1
ATOM 4765 O O . VAL B 1 238 ? 179.238 168.193 180.834 1.00 18.46 239 VAL B O 1
ATOM 4769 N N . VAL B 1 239 ? 179.896 168.289 182.982 1.00 15.82 240 VAL B N 1
ATOM 4770 C CA . VAL B 1 239 ? 181.254 168.677 182.617 1.00 17.68 240 VAL B CA 1
ATOM 4771 C C . VAL B 1 239 ? 181.966 167.505 181.942 1.00 17.73 240 VAL B C 1
ATOM 4772 O O . VAL B 1 239 ? 182.644 167.689 180.917 1.00 19.64 240 VAL B O 1
ATOM 4776 N N . THR B 1 240 ? 181.747 166.275 182.429 1.00 17.03 241 THR B N 1
ATOM 4777 C CA . THR B 1 240 ? 182.380 165.148 181.749 1.00 18.56 241 THR B CA 1
ATOM 4778 C C . THR B 1 240 ? 181.766 164.914 180.368 1.00 18.84 241 THR B C 1
ATOM 4779 O O . THR B 1 240 ? 182.485 164.582 179.415 1.00 20.14 241 THR B O 1
ATOM 4783 N N . VAL B 1 241 ? 180.446 165.099 180.233 1.00 17.64 242 VAL B N 1
ATOM 4784 C CA . VAL B 1 241 ? 179.798 165.011 178.925 1.00 17.82 242 VAL B CA 1
ATOM 4785 C C . VAL B 1 241 ? 180.366 166.059 177.975 1.00 18.02 242 VAL B C 1
ATOM 4786 O O . VAL B 1 241 ? 180.614 165.773 176.799 1.00 19.40 242 VAL B O 1
ATOM 4790 N N . ALA B 1 242 ? 180.624 167.270 178.471 1.00 16.75 243 ALA B N 1
ATOM 4791 C CA . ALA B 1 242 ? 181.114 168.320 177.587 1.00 18.73 243 ALA B CA 1
ATOM 4792 C C . ALA B 1 242 ? 182.501 167.968 177.077 1.00 19.71 243 ALA B C 1
ATOM 4793 O O . ALA B 1 242 ? 182.743 167.995 175.861 1.00 20.47 243 ALA B O 1
ATOM 4795 N N . VAL B 1 243 ? 183.406 167.577 177.974 1.00 19.81 244 VAL B N 1
ATOM 4796 C CA . VAL B 1 243 ? 184.758 167.234 177.529 1.00 20.42 244 VAL B CA 1
ATOM 4797 C C . VAL B 1 243 ? 184.727 166.043 176.569 1.00 19.12 244 VAL B C 1
ATOM 4798 O O . VAL B 1 243 ? 185.339 166.059 175.482 1.00 21.64 244 VAL B O 1
ATOM 4802 N N . TYR B 1 244 ? 183.997 164.996 176.947 1.00 19.79 245 TYR B N 1
ATOM 4803 C CA . TYR B 1 244 ? 184.021 163.772 176.162 1.00 21.40 245 TYR B CA 1
ATOM 4804 C C . TYR B 1 244 ? 183.401 163.981 174.787 1.00 20.28 245 TYR B C 1
ATOM 4805 O O . TYR B 1 244 ? 183.919 163.470 173.786 1.00 22.05 245 TYR B O 1
ATOM 4814 N N . SER B 1 245 ? 182.283 164.714 174.716 1.00 19.74 246 SER B N 1
ATOM 4815 C CA . SER B 1 245 ? 181.638 164.955 173.432 1.00 19.60 246 SER B CA 1
ATOM 4816 C C . SER B 1 245 ? 182.497 165.852 172.556 1.00 19.31 246 SER B C 1
ATOM 4817 O O . SER B 1 245 ? 182.577 165.641 171.339 1.00 19.23 246 SER B O 1
ATOM 4820 N N . PHE B 1 246 ? 183.175 166.839 173.153 1.00 20.97 247 PHE B N 1
ATOM 4821 C CA . PHE B 1 246 ? 184.024 167.701 172.339 1.00 19.94 247 PHE B CA 1
ATOM 4822 C C . PHE B 1 246 ? 185.167 166.913 171.709 1.00 19.59 247 PHE B C 1
ATOM 4823 O O . PHE B 1 246 ? 185.417 167.047 170.505 1.00 20.68 247 PHE B O 1
ATOM 4831 N N . PHE B 1 247 ? 185.772 165.991 172.455 1.00 20.05 248 PHE B N 1
ATOM 4832 C CA . PHE B 1 247 ? 186.896 165.285 171.848 1.00 20.51 248 PHE B CA 1
ATOM 4833 C C . PHE B 1 247 ? 186.453 164.099 170.995 1.00 20.33 248 PHE B C 1
ATOM 4834 O O . PHE B 1 247 ? 187.168 163.725 170.055 1.00 22.42 248 PHE B O 1
ATOM 4842 N N . LEU B 1 248 ? 185.249 163.568 171.232 1.00 20.85 249 LEU B N 1
ATOM 4843 C CA . LEU B 1 248 ? 184.678 162.613 170.290 1.00 21.79 249 LEU B CA 1
ATOM 4844 C C . LEU B 1 248 ? 184.392 163.283 168.958 1.00 22.28 249 LEU B C 1
ATOM 4845 O O . LEU B 1 248 ? 184.683 162.716 167.897 1.00 25.72 249 LEU B O 1
ATOM 4850 N N . ALA B 1 249 ? 183.917 164.531 168.993 1.00 21.43 250 ALA B N 1
ATOM 4851 C CA . ALA B 1 249 ? 183.765 165.281 167.753 1.00 21.78 250 ALA B CA 1
ATOM 4852 C C . ALA B 1 249 ? 185.120 165.527 167.109 1.00 22.74 250 ALA B C 1
ATOM 4853 O O . ALA B 1 249 ? 185.258 165.443 165.882 1.00 24.08 250 ALA B O 1
ATOM 4855 N N . CYS B 1 250 ? 186.134 165.851 167.923 1.00 21.31 251 CYS B N 1
ATOM 4856 C CA . CYS B 1 250 ? 187.463 166.120 167.368 1.00 20.95 251 CYS B CA 1
ATOM 4857 C C . CYS B 1 250 ? 188.089 164.886 166.717 1.00 20.48 251 CYS B C 1
ATOM 4858 O O . CYS B 1 250 ? 189.046 165.011 165.941 1.00 22.78 251 CYS B O 1
ATOM 4861 N N . LEU B 1 251 ? 187.648 163.695 167.110 1.00 21.35 252 LEU B N 1
ATOM 4862 C CA . LEU B 1 251 ? 188.152 162.468 166.504 1.00 21.60 252 LEU B CA 1
ATOM 4863 C C . LEU B 1 251 ? 187.831 162.403 165.019 1.00 22.79 252 LEU B C 1
ATOM 4864 O O . LEU B 1 251 ? 188.561 161.746 164.272 1.00 24.08 252 LEU B O 1
ATOM 4869 N N . ILE B 1 252 ? 186.806 163.125 164.578 1.00 23.21 253 ILE B N 1
ATOM 4870 C CA . ILE B 1 252 ? 186.441 163.199 163.174 1.00 22.52 253 ILE B CA 1
ATOM 4871 C C . ILE B 1 252 ? 186.816 164.542 162.561 1.00 22.57 253 ILE B C 1
ATOM 4872 O O . ILE B 1 252 ? 187.350 164.595 161.450 1.00 25.06 253 ILE B O 1
ATOM 4877 N N . GLY B 1 253 ? 186.525 165.640 163.261 1.00 22.03 254 GLY B N 1
ATOM 4878 C CA . GLY B 1 253 ? 186.721 166.960 162.694 1.00 22.48 254 GLY B CA 1
ATOM 4879 C C . GLY B 1 253 ? 188.167 167.392 162.589 1.00 22.34 254 GLY B C 1
ATOM 4880 O O . GLY B 1 253 ? 188.466 168.333 161.849 1.00 25.90 254 GLY B O 1
ATOM 4881 N N . ARG B 1 254 ? 189.071 166.732 163.309 1.00 21.00 255 ARG B N 1
ATOM 4882 C CA . ARG B 1 254 ? 190.475 167.113 163.294 1.00 21.03 255 ARG B CA 1
ATOM 4883 C C . ARG B 1 254 ? 191.339 166.159 162.481 1.00 21.40 255 ARG B C 1
ATOM 4884 O O . ARG B 1 254 ? 192.569 166.265 162.521 1.00 22.89 255 ARG B O 1
ATOM 4892 N N . GLN B 1 255 ? 190.724 165.291 161.684 1.00 20.82 256 GLN B N 1
ATOM 4893 C CA . GLN B 1 255 ? 191.482 164.453 160.768 1.00 23.74 256 GLN B CA 1
ATOM 4894 C C . GLN B 1 255 ? 192.099 165.287 159.648 1.00 25.32 256 GLN B C 1
ATOM 4895 O O . GLN B 1 255 ? 191.593 166.346 159.272 1.00 27.06 256 GLN B O 1
ATOM 4901 N N . PHE B 1 256 ? 193.230 164.808 159.134 1.00 24.84 257 PHE B N 1
ATOM 4902 C CA . PHE B 1 256 ? 193.922 165.465 158.027 1.00 27.39 257 PHE B CA 1
ATOM 4903 C C . PHE B 1 256 ? 193.239 165.067 156.725 1.00 29.63 257 PHE B C 1
ATOM 4904 O O . PHE B 1 256 ? 193.430 163.957 156.223 1.00 32.57 257 PHE B O 1
ATOM 4912 N N . LEU B 1 257 ? 192.431 165.975 156.179 1.00 29.94 258 LEU B N 1
ATOM 4913 C CA . LEU B 1 257 ? 191.721 165.733 154.935 1.00 33.19 258 LEU B CA 1
ATOM 4914 C C . LEU B 1 257 ? 192.692 165.803 153.754 1.00 35.45 258 LEU B C 1
ATOM 4915 O O . LEU B 1 257 ? 193.805 166.319 153.853 1.00 38.31 258 LEU B O 1
ATOM 4920 N N . ASP B 1 258 ? 192.252 165.274 152.630 1.00 37.61 259 ASP B N 1
ATOM 4921 C CA . ASP B 1 258 ? 193.055 165.217 151.411 1.00 38.74 259 ASP B CA 1
ATOM 4922 C C . ASP B 1 258 ? 193.395 166.625 150.927 1.00 40.43 259 ASP B C 1
ATOM 4923 O O . ASP B 1 258 ? 192.480 167.395 150.596 1.00 41.99 259 ASP B O 1
ATOM 4928 N N . PRO B 1 259 ? 194.678 167.004 150.864 1.00 41.47 260 PRO B N 1
ATOM 4929 C CA . PRO B 1 259 ? 195.017 168.366 150.412 1.00 43.26 260 PRO B CA 1
ATOM 4930 C C . PRO B 1 259 ? 194.666 168.642 148.959 1.00 45.48 260 PRO B C 1
ATOM 4931 O O . PRO B 1 259 ? 194.625 169.813 148.563 1.00 47.02 260 PRO B O 1
ATOM 4935 N N . GLU B 1 260 ? 194.428 167.610 148.149 1.00 45.98 261 GLU B N 1
ATOM 4936 C CA . GLU B 1 260 ? 194.055 167.846 146.759 1.00 48.93 261 GLU B CA 1
ATOM 4937 C C . GLU B 1 260 ? 192.651 168.425 146.639 1.00 48.01 261 GLU B C 1
ATOM 4938 O O . GLU B 1 260 ? 192.361 169.131 145.667 1.00 50.50 261 GLU B O 1
ATOM 4944 N N . LYS B 1 261 ? 191.789 168.176 147.623 1.00 46.43 262 LYS B N 1
ATOM 4945 C CA . LYS B 1 261 ? 190.455 168.751 147.596 1.00 46.18 262 LYS B CA 1
ATOM 4946 C C . LYS B 1 261 ? 190.427 170.234 147.949 1.00 46.68 262 LYS B C 1
ATOM 4947 O O . LYS B 1 261 ? 189.352 170.838 147.865 1.00 48.16 262 LYS B O 1
ATOM 4953 N N . ALA B 1 262 ? 191.552 170.784 148.424 1.00 47.16 263 ALA B N 1
ATOM 4954 C CA . ALA B 1 262 ? 191.705 172.212 148.704 1.00 47.13 263 ALA B CA 1
ATOM 4955 C C . ALA B 1 262 ? 190.652 172.711 149.689 1.00 47.49 263 ALA B C 1
ATOM 4956 O O . ALA B 1 262 ? 190.110 173.807 149.545 1.00 49.80 263 ALA B O 1
ATOM 4958 N N . TYR B 1 263 ? 190.347 171.895 150.694 1.00 45.52 264 TYR B N 1
ATOM 4959 C CA . TYR B 1 263 ? 189.493 172.347 151.784 1.00 44.04 264 TYR B CA 1
ATOM 4960 C C . TYR B 1 263 ? 190.213 173.421 152.595 1.00 44.02 264 TYR B C 1
ATOM 4961 O O . TYR B 1 263 ? 191.423 173.317 152.825 1.00 44.01 264 TYR B O 1
ATOM 4970 N N . PRO B 1 264 ? 189.508 174.460 153.046 1.00 44.37 265 PRO B N 1
ATOM 4971 C CA . PRO B 1 264 ? 190.189 175.513 153.808 1.00 44.80 265 PRO B CA 1
ATOM 4972 C C . PRO B 1 264 ? 190.621 174.979 155.164 1.00 43.98 265 PRO B C 1
ATOM 4973 O O . PRO B 1 264 ? 189.810 174.447 155.924 1.00 45.30 265 PRO B O 1
ATOM 4977 N N . GLY B 1 265 ? 191.912 175.115 155.457 1.00 41.59 266 GLY B N 1
ATOM 4978 C CA . GLY B 1 265 ? 192.467 174.625 156.696 1.00 39.99 266 GLY B CA 1
ATOM 4979 C C . GLY B 1 265 ? 193.059 173.237 156.593 1.00 41.55 266 GLY B C 1
ATOM 4980 O O . GLY B 1 265 ? 193.669 172.765 157.561 1.00 41.83 266 GLY B O 1
ATOM 4981 N N . HIS B 1 266 ? 192.914 172.573 155.447 1.00 40.64 267 HIS B N 1
ATOM 4982 C CA . HIS B 1 266 ? 193.461 171.239 155.223 1.00 40.77 267 HIS B CA 1
ATOM 4983 C C . HIS B 1 266 ? 194.460 171.239 154.071 1.00 40.53 267 HIS B C 1
ATOM 4984 O O . HIS B 1 266 ? 194.488 170.326 153.242 1.00 43.36 267 HIS B O 1
ATOM 4991 N N . GLU B 1 267 ? 195.283 172.283 153.999 1.00 39.64 268 GLU B N 1
ATOM 4992 C CA . GLU B 1 267 ? 196.253 172.398 152.920 1.00 39.21 268 GLU B CA 1
ATOM 4993 C C . GLU B 1 267 ? 197.496 171.546 153.151 1.00 39.89 268 GLU B C 1
ATOM 4994 O O . GLU B 1 267 ? 198.211 171.248 152.190 1.00 42.05 268 GLU B O 1
ATOM 5000 N N . LEU B 1 268 ? 197.839 171.259 154.405 1.00 39.05 269 LEU B N 1
ATOM 5001 C CA . LEU B 1 268 ? 199.064 170.554 154.761 1.00 37.73 269 LEU B CA 1
ATOM 5002 C C . LEU B 1 268 ? 198.716 169.310 155.569 1.00 35.79 269 LEU B C 1
ATOM 5003 O O . LEU B 1 268 ? 197.986 169.404 156.557 1.00 35.67 269 LEU B O 1
ATOM 5008 N N . ASP B 1 269 ? 199.245 168.155 155.157 1.00 34.70 270 ASP B N 1
ATOM 5009 C CA . ASP B 1 269 ? 198.972 166.870 155.807 1.00 33.84 270 ASP B CA 1
ATOM 5010 C C . ASP B 1 269 ? 200.208 166.460 156.604 1.00 33.86 270 ASP B C 1
ATOM 5011 O O . ASP B 1 269 ? 201.250 166.135 156.021 1.00 36.05 270 ASP B O 1
ATOM 5016 N N . LEU B 1 270 ? 200.118 166.583 157.929 1.00 32.78 271 LEU B N 1
ATOM 5017 C CA . LEU B 1 270 ? 201.233 166.268 158.826 1.00 31.98 271 LEU B CA 1
ATOM 5018 C C . LEU B 1 270 ? 201.031 164.964 159.585 1.00 31.51 271 LEU B C 1
ATOM 5019 O O . LEU B 1 270 ? 201.908 164.573 160.369 1.00 34.55 271 LEU B O 1
ATOM 5024 N N . PHE B 1 271 ? 199.908 164.286 159.352 1.00 30.87 272 PHE B N 1
ATOM 5025 C CA . PHE B 1 271 ? 199.571 162.969 159.897 1.00 31.14 272 PHE B CA 1
ATOM 5026 C C . PHE B 1 271 ? 199.237 163.013 161.391 1.00 29.62 272 PHE B C 1
ATOM 5027 O O . PHE B 1 271 ? 198.309 162.320 161.828 1.00 32.26 272 PHE B O 1
ATOM 5035 N N . VAL B 1 272 ? 199.958 163.804 162.178 1.00 28.33 273 VAL B N 1
ATOM 5036 C CA . VAL B 1 272 ? 199.756 163.901 163.625 1.00 26.57 273 VAL B CA 1
ATOM 5037 C C . VAL B 1 272 ? 199.179 165.281 163.918 1.00 25.79 273 VAL B C 1
ATOM 5038 O O . VAL B 1 272 ? 199.824 166.290 163.600 1.00 27.04 273 VAL B O 1
ATOM 5042 N N . PRO B 1 273 ? 197.990 165.376 164.520 1.00 25.02 274 PRO B N 1
ATOM 5043 C CA . PRO B 1 273 ? 197.430 166.674 164.906 1.00 23.15 274 PRO B CA 1
ATOM 5044 C C . PRO B 1 273 ? 198.031 167.194 166.213 1.00 23.10 274 PRO B C 1
ATOM 5045 O O . PRO B 1 273 ? 197.506 167.001 167.317 1.00 23.21 274 PRO B O 1
ATOM 5049 N N . VAL B 1 274 ? 199.189 167.849 166.096 1.00 21.46 275 VAL B N 1
ATOM 5050 C CA . VAL B 1 274 ? 199.929 168.256 167.287 1.00 22.13 275 VAL B CA 1
ATOM 5051 C C . VAL B 1 274 ? 199.093 169.207 168.127 1.00 19.42 275 VAL B C 1
ATOM 5052 O O . VAL B 1 274 ? 199.036 169.088 169.355 1.00 21.47 275 VAL B O 1
ATOM 5056 N N . PHE B 1 275 ? 198.405 170.144 167.474 1.00 19.49 276 PHE B N 1
ATOM 5057 C CA . PHE B 1 275 ? 197.606 171.119 168.209 1.00 18.82 276 PHE B CA 1
ATOM 5058 C C . PHE B 1 275 ? 196.322 170.511 168.764 1.00 18.97 276 PHE B C 1
ATOM 5059 O O . PHE B 1 275 ? 195.889 170.890 169.859 1.00 21.12 276 PHE B O 1
ATOM 5067 N N . THR B 1 276 ? 195.750 169.512 168.080 1.00 20.37 277 THR B N 1
ATOM 5068 C CA . THR B 1 276 ? 194.604 168.807 168.653 1.00 19.43 277 THR B CA 1
ATOM 5069 C C . THR B 1 276 ? 195.010 167.991 169.875 1.00 19.36 277 THR B C 1
ATOM 5070 O O . THR B 1 276 ? 194.321 168.015 170.902 1.00 19.69 277 THR B O 1
ATOM 5074 N N . PHE B 1 277 ? 196.163 167.325 169.807 1.00 19.42 278 PHE B N 1
ATOM 5075 C CA . PHE B 1 277 ? 196.663 166.578 170.955 1.00 19.72 278 PHE B CA 1
ATOM 5076 C C . PHE B 1 277 ? 197.013 167.529 172.092 1.00 19.93 278 PHE B C 1
ATOM 5077 O O . PHE B 1 277 ? 196.787 167.209 173.263 1.00 20.80 278 PHE B O 1
ATOM 5085 N N . LEU B 1 278 ? 197.528 168.725 171.766 1.00 18.54 279 LEU B N 1
ATOM 5086 C CA . LEU B 1 278 ? 197.785 169.712 172.815 1.00 18.57 279 LEU B CA 1
ATOM 5087 C C . LEU B 1 278 ? 196.486 170.172 173.471 1.00 18.99 279 LEU B C 1
ATOM 5088 O O . LEU B 1 278 ? 196.422 170.353 174.695 1.00 18.10 279 LEU B O 1
ATOM 5093 N N . GLN B 1 279 ? 195.436 170.341 172.670 1.00 19.21 280 GLN B N 1
ATOM 5094 C CA . GLN B 1 279 ? 194.173 170.843 173.185 1.00 18.72 280 GLN B CA 1
ATOM 5095 C C . GLN B 1 279 ? 193.534 169.783 174.067 1.00 18.88 280 GLN B C 1
ATOM 5096 O O . GLN B 1 279 ? 192.957 170.103 175.115 1.00 19.59 280 GLN B O 1
ATOM 5102 N N . PHE B 1 280 ? 193.686 168.515 173.677 1.00 17.45 281 PHE B N 1
ATOM 5103 C CA . PHE B 1 280 ? 193.281 167.412 174.539 1.00 19.08 281 PHE B CA 1
ATOM 5104 C C . PHE B 1 280 ? 194.064 167.434 175.843 1.00 18.32 281 PHE B C 1
ATOM 5105 O O . PHE B 1 280 ? 193.484 167.319 176.924 1.00 20.05 281 PHE B O 1
ATOM 5113 N N . PHE B 1 281 ? 195.385 167.597 175.757 1.00 17.75 282 PHE B N 1
ATOM 5114 C CA . PHE B 1 281 ? 196.219 167.692 176.949 1.00 19.39 282 PHE B CA 1
ATOM 5115 C C . PHE B 1 281 ? 195.659 168.726 177.918 1.00 19.05 282 PHE B C 1
ATOM 5116 O O . PHE B 1 281 ? 195.251 168.377 179.024 1.00 21.90 282 PHE B O 1
ATOM 5124 N N . PHE B 1 282 ? 195.406 169.931 177.426 1.00 18.14 283 PHE B N 1
ATOM 5125 C CA . PHE B 1 282 ? 194.969 171.011 178.305 1.00 19.13 283 PHE B CA 1
ATOM 5126 C C . PHE B 1 282 ? 193.568 170.771 178.864 1.00 19.45 283 PHE B C 1
ATOM 5127 O O . PHE B 1 282 ? 193.365 170.799 180.081 1.00 21.38 283 PHE B O 1
ATOM 5135 N N . TYR B 1 283 ? 192.583 170.516 178.001 1.00 18.86 284 TYR B N 1
ATOM 5136 C CA . TYR B 1 283 ? 191.202 170.401 178.487 1.00 19.02 284 TYR B CA 1
ATOM 5137 C C . TYR B 1 283 ? 190.996 169.107 179.274 1.00 19.01 284 TYR B C 1
ATOM 5138 O O . TYR B 1 283 ? 190.447 169.124 180.387 1.00 18.21 284 TYR B O 1
ATOM 5147 N N . ALA B 1 284 ? 191.347 167.957 178.681 1.00 19.72 285 ALA B N 1
ATOM 5148 C CA . ALA B 1 284 ? 191.221 166.697 179.408 1.00 20.00 285 ALA B CA 1
ATOM 5149 C C . ALA B 1 284 ? 192.029 166.700 180.699 1.00 18.61 285 ALA B C 1
ATOM 5150 O O . ALA B 1 284 ? 191.577 166.173 181.720 1.00 19.03 285 ALA B O 1
ATOM 5152 N N . GLY B 1 285 ? 193.215 167.296 180.677 1.00 18.93 286 GLY B N 1
ATOM 5153 C CA . GLY B 1 285 ? 194.012 167.370 181.883 1.00 19.03 286 GLY B CA 1
ATOM 5154 C C . GLY B 1 285 ? 193.339 168.242 182.924 1.00 18.51 286 GLY B C 1
ATOM 5155 O O . GLY B 1 285 ? 193.377 167.928 184.112 1.00 21.39 286 GLY B O 1
ATOM 5156 N N . TRP B 1 286 ? 192.744 169.358 182.496 1.00 18.86 287 TRP B N 1
ATOM 5157 C CA . TRP B 1 286 ? 191.986 170.211 183.413 1.00 19.24 287 TRP B CA 1
ATOM 5158 C C . TRP B 1 286 ? 190.876 169.411 184.105 1.00 17.40 287 TRP B C 1
ATOM 5159 O O . TRP B 1 286 ? 190.687 169.499 185.336 1.00 19.10 287 TRP B O 1
ATOM 5170 N N . LEU B 1 287 ? 190.170 168.592 183.329 1.00 17.80 288 LEU B N 1
ATOM 5171 C CA . LEU B 1 287 ? 189.155 167.717 183.914 1.00 18.11 288 LEU B CA 1
ATOM 5172 C C . LEU B 1 287 ? 189.766 166.687 184.866 1.00 19.78 288 LEU B C 1
ATOM 5173 O O . LEU B 1 287 ? 189.219 166.466 185.952 1.00 21.48 288 LEU B O 1
ATOM 5178 N N . LYS B 1 288 ? 190.893 166.086 184.494 1.00 19.76 289 LYS B N 1
ATOM 5179 C CA . LYS B 1 288 ? 191.522 165.082 185.345 1.00 19.59 289 LYS B CA 1
ATOM 5180 C C . LYS B 1 288 ? 192.002 165.681 186.663 1.00 19.11 289 LYS B C 1
ATOM 5181 O O . LYS B 1 288 ? 191.946 165.024 187.710 1.00 21.98 289 LYS B O 1
ATOM 5187 N N . VAL B 1 289 ? 192.544 166.899 186.624 1.00 18.80 290 VAL B N 1
ATOM 5188 C CA . VAL B 1 289 ? 192.907 167.577 187.866 1.00 19.34 290 VAL B CA 1
ATOM 5189 C C . VAL B 1 289 ? 191.678 167.777 188.739 1.00 18.67 290 VAL B C 1
ATOM 5190 O O . VAL B 1 289 ? 191.729 167.581 189.960 1.00 18.62 290 VAL B O 1
ATOM 5194 N N . ALA B 1 290 ? 190.557 168.179 188.134 1.00 18.44 291 ALA B N 1
ATOM 5195 C CA . ALA B 1 290 ? 189.313 168.259 188.901 1.00 16.29 291 ALA B CA 1
ATOM 5196 C C . ALA B 1 290 ? 188.932 166.894 189.473 1.00 18.36 291 ALA B C 1
ATOM 5197 O O . ALA B 1 290 ? 188.418 166.803 190.594 1.00 19.44 291 ALA B O 1
ATOM 5199 N N . GLU B 1 291 ? 189.177 165.826 188.723 1.00 17.12 292 GLU B N 1
ATOM 5200 C CA . GLU B 1 291 ? 188.849 164.488 189.205 1.00 18.02 292 GLU B CA 1
ATOM 5201 C C . GLU B 1 291 ? 189.703 164.104 190.412 1.00 19.01 292 GLU B C 1
ATOM 5202 O O . GLU B 1 291 ? 189.230 163.391 191.308 1.00 21.88 292 GLU B O 1
ATOM 5208 N N . GLN B 1 292 ? 190.966 164.533 190.414 1.00 17.16 293 GLN B N 1
ATOM 5209 C CA . GLN B 1 292 ? 191.871 164.238 191.519 1.00 17.98 293 GLN B CA 1
ATOM 5210 C C . GLN B 1 292 ? 191.563 165.096 192.740 1.00 17.68 293 GLN B C 1
ATOM 5211 O O . GLN B 1 292 ? 191.576 164.581 193.862 1.00 17.30 293 GLN B O 1
ATOM 5217 N N . LEU B 1 293 ? 191.210 166.366 192.541 1.00 17.23 294 LEU B N 1
ATOM 5218 C CA . LEU B 1 293 ? 190.953 167.260 193.665 1.00 17.58 294 LEU B CA 1
ATOM 5219 C C . LEU B 1 293 ? 189.553 167.156 194.253 1.00 16.50 294 LEU B C 1
ATOM 5220 O O . LEU B 1 293 ? 189.326 167.709 195.334 1.00 18.05 294 LEU B O 1
ATOM 5225 N N . ILE B 1 294 ? 188.607 166.503 193.572 1.00 16.43 295 ILE B N 1
ATOM 5226 C CA . ILE B 1 294 ? 187.220 166.536 194.035 1.00 15.76 295 ILE B CA 1
ATOM 5227 C C . ILE B 1 294 ? 187.084 165.859 195.393 1.00 14.24 295 ILE B C 1
ATOM 5228 O O . ILE B 1 294 ? 186.269 166.275 196.225 1.00 17.28 295 ILE B O 1
ATOM 5233 N N . ASN B 1 295 ? 187.872 164.818 195.647 1.00 15.18 296 ASN B N 1
ATOM 5234 C CA . ASN B 1 295 ? 187.970 164.207 196.970 1.00 14.09 296 ASN B CA 1
ATOM 5235 C C . ASN B 1 295 ? 189.450 164.177 197.320 1.00 13.61 296 ASN B C 1
ATOM 5236 O O . ASN B 1 295 ? 190.167 163.252 196.906 1.00 14.60 296 ASN B O 1
ATOM 5241 N N . PRO B 1 296 ? 189.953 165.181 198.039 1.00 13.04 297 PRO B N 1
ATOM 5242 C CA . PRO B 1 296 ? 191.386 165.241 198.350 1.00 13.00 297 PRO B CA 1
ATOM 5243 C C . PRO B 1 296 ? 191.813 164.372 199.526 1.00 14.46 297 PRO B C 1
ATOM 5244 O O . PRO B 1 296 ? 192.908 164.570 200.058 1.00 17.32 297 PRO B O 1
ATOM 5248 N N . PHE B 1 297 ? 190.939 163.487 200.001 1.00 13.67 298 PHE B N 1
ATOM 5249 C CA . PHE B 1 297 ? 191.207 162.576 201.107 1.00 14.32 298 PHE B CA 1
ATOM 5250 C C . PHE B 1 297 ? 191.372 161.131 200.649 1.00 15.83 298 PHE B C 1
ATOM 5251 O O . PHE B 1 297 ? 191.320 160.214 201.475 1.00 16.89 298 PHE B O 1
ATOM 5259 N N . GLY B 1 298 ? 191.584 160.913 199.360 1.00 15.19 299 GLY B N 1
ATOM 5260 C CA . GLY B 1 298 ? 191.825 159.591 198.817 1.00 15.69 299 GLY B CA 1
ATOM 5261 C C . GLY B 1 298 ? 193.289 159.210 198.837 1.00 18.40 299 GLY B C 1
ATOM 5262 O O . GLY B 1 298 ? 194.090 159.740 199.615 1.00 20.59 299 GLY B O 1
ATOM 5263 N N . GLU B 1 299 ? 193.662 158.335 197.906 1.00 21.33 300 GLU B N 1
ATOM 5264 C CA . GLU B 1 299 ? 195.024 157.834 197.802 1.00 24.01 300 GLU B CA 1
ATOM 5265 C C . GLU B 1 299 ? 195.745 158.334 196.551 1.00 24.25 300 GLU B C 1
ATOM 5266 O O . GLU B 1 299 ? 196.687 157.688 196.083 1.00 29.28 300 GLU B O 1
ATOM 5272 N N . ASP B 1 300 ? 195.326 159.471 196.000 1.00 23.05 301 ASP B N 1
ATOM 5273 C CA . ASP B 1 300 ? 196.065 160.073 194.901 1.00 25.01 301 ASP B CA 1
ATOM 5274 C C . ASP B 1 300 ? 197.414 160.594 195.393 1.00 27.19 301 ASP B C 1
ATOM 5275 O O . ASP B 1 300 ? 197.629 160.798 196.591 1.00 28.61 301 ASP B O 1
ATOM 5280 N N . ASP B 1 301 ? 198.340 160.778 194.449 1.00 28.31 302 ASP B N 1
ATOM 5281 C CA . ASP B 1 301 ? 199.657 161.302 194.803 1.00 28.57 302 ASP B CA 1
ATOM 5282 C C . ASP B 1 301 ? 199.555 162.701 195.399 1.00 29.45 302 ASP B C 1
ATOM 5283 O O . ASP B 1 301 ? 200.332 163.062 196.293 1.00 29.93 302 ASP B O 1
ATOM 5288 N N . ASP B 1 302 ? 198.601 163.498 194.922 1.00 28.88 303 ASP B N 1
ATOM 5289 C CA . ASP B 1 302 ? 198.436 164.871 195.373 1.00 27.72 303 ASP B CA 1
ATOM 5290 C C . ASP B 1 302 ? 197.371 165.022 196.452 1.00 25.65 303 ASP B C 1
ATOM 5291 O O . ASP B 1 302 ? 197.138 166.140 196.929 1.00 27.96 303 ASP B O 1
ATOM 5296 N N . ASP B 1 303 ? 196.736 163.927 196.869 1.00 23.88 304 ASP B N 1
ATOM 5297 C CA . ASP B 1 303 ? 195.777 164.012 197.964 1.00 20.45 304 ASP B CA 1
ATOM 5298 C C . ASP B 1 303 ? 196.485 164.297 199.291 1.00 20.04 304 ASP B C 1
ATOM 5299 O O . ASP B 1 303 ? 197.695 164.111 199.434 1.00 24.57 304 ASP B O 1
ATOM 5304 N N . PHE B 1 304 ? 195.705 164.754 200.273 1.00 18.31 305 PHE B N 1
ATOM 5305 C CA . PHE B 1 304 ? 196.263 165.122 201.572 1.00 19.08 305 PHE B CA 1
ATOM 5306 C C . PHE B 1 304 ? 196.863 163.907 202.272 1.00 20.04 305 PHE B C 1
ATOM 5307 O O . PHE B 1 304 ? 196.332 162.796 202.192 1.00 21.24 305 PHE B O 1
ATOM 5315 N N . GLU B 1 305 ? 197.981 164.127 202.968 1.00 19.12 306 GLU B N 1
ATOM 5316 C CA . GLU B 1 305 ? 198.675 163.072 203.711 1.00 19.42 306 GLU B CA 1
ATOM 5317 C C . GLU B 1 305 ? 198.025 162.914 205.086 1.00 18.54 306 GLU B C 1
ATOM 5318 O O . GLU B 1 305 ? 198.553 163.326 206.122 1.00 20.03 306 GLU B O 1
ATOM 5324 N N . THR B 1 306 ? 196.850 162.282 205.082 1.00 18.18 307 THR B N 1
ATOM 5325 C CA . THR B 1 306 ? 196.026 162.239 206.288 1.00 19.57 307 THR B CA 1
ATOM 5326 C C . THR B 1 306 ? 196.597 161.295 207.344 1.00 16.36 307 THR B C 1
ATOM 5327 O O . THR B 1 306 ? 196.611 161.643 208.530 1.00 18.93 307 THR B O 1
ATOM 5331 N N . ASN B 1 307 ? 197.111 160.135 206.930 1.00 16.60 308 ASN B N 1
ATOM 5332 C CA . ASN B 1 307 ? 197.698 159.193 207.880 1.00 17.94 308 ASN B CA 1
ATOM 5333 C C . ASN B 1 307 ? 198.927 159.788 208.562 1.00 16.89 308 ASN B C 1
ATOM 5334 O O . ASN B 1 307 ? 199.105 159.652 209.784 1.00 18.84 308 ASN B O 1
ATOM 5339 N N . TRP B 1 308 ? 199.768 160.482 207.791 1.00 14.89 309 TRP B N 1
ATOM 5340 C CA . TRP B 1 308 ? 200.930 161.150 208.366 1.00 16.97 309 TRP B CA 1
ATOM 5341 C C . TRP B 1 308 ? 200.505 162.217 209.365 1.00 16.62 309 TRP B C 1
ATOM 5342 O O . TRP B 1 308 ? 201.123 162.362 210.428 1.00 17.48 309 TRP B O 1
ATOM 5353 N N . LEU B 1 309 ? 199.463 162.984 209.036 1.00 16.63 310 LEU B N 1
ATOM 5354 C CA . LEU B 1 309 ? 198.980 164.008 209.955 1.00 17.74 310 LEU B CA 1
ATOM 5355 C C . LEU B 1 309 ? 198.452 163.386 211.241 1.00 16.83 310 LEU B C 1
ATOM 5356 O O . LEU B 1 309 ? 198.646 163.937 212.330 1.00 17.36 310 LEU B O 1
ATOM 5361 N N . ILE B 1 310 ? 197.777 162.238 211.128 1.00 17.31 311 ILE B N 1
ATOM 5362 C CA . ILE B 1 310 ? 197.289 161.526 212.307 1.00 17.00 311 ILE B CA 1
ATOM 5363 C C . ILE B 1 310 ? 198.451 161.143 213.214 1.00 17.09 311 ILE B C 1
ATOM 5364 O O . ILE B 1 310 ? 198.435 161.384 214.431 1.00 18.82 311 ILE B O 1
ATOM 5369 N N . ASP B 1 311 ? 199.492 160.566 212.617 1.00 15.82 312 ASP B N 1
ATOM 5370 C CA . ASP B 1 311 ? 200.666 160.166 213.383 1.00 16.84 312 ASP B CA 1
ATOM 5371 C C . ASP B 1 311 ? 201.315 161.363 214.083 1.00 15.46 312 ASP B C 1
ATOM 5372 O O . ASP B 1 311 ? 201.629 161.314 215.284 1.00 18.95 312 ASP B O 1
ATOM 5377 N N . ARG B 1 312 ? 201.545 162.436 213.322 1.00 14.67 313 ARG B N 1
ATOM 5378 C CA . ARG B 1 312 ? 202.147 163.660 213.844 1.00 15.34 313 ARG B CA 1
ATOM 5379 C C . ARG B 1 312 ? 201.324 164.214 215.001 1.00 15.24 313 ARG B C 1
ATOM 5380 O O . ARG B 1 312 ? 201.868 164.540 216.060 1.00 16.36 313 ARG B O 1
ATOM 5388 N N . ASN B 1 313 ? 200.006 164.337 214.811 1.00 15.63 314 ASN B N 1
ATOM 5389 C CA . ASN B 1 313 ? 199.151 164.915 215.844 1.00 16.78 314 ASN B CA 1
ATOM 5390 C C . ASN B 1 313 ? 199.199 164.088 217.119 1.00 16.48 314 ASN B C 1
ATOM 5391 O O . ASN B 1 313 ? 199.349 164.634 218.217 1.00 18.55 314 ASN B O 1
ATOM 5396 N N . LEU B 1 314 ? 199.089 162.763 216.992 1.00 15.05 315 LEU B N 1
ATOM 5397 C CA . LEU B 1 314 ? 199.134 161.909 218.175 1.00 17.00 315 LEU B CA 1
ATOM 5398 C C . LEU B 1 314 ? 200.447 162.084 218.933 1.00 15.63 315 LEU B C 1
ATOM 5399 O O . LEU B 1 314 ? 200.452 162.354 220.146 1.00 16.81 315 LEU B O 1
ATOM 5404 N N . GLN B 1 315 ? 201.576 161.946 218.227 1.00 15.28 316 GLN B N 1
ATOM 5405 C CA . GLN B 1 315 ? 202.873 162.018 218.896 1.00 15.00 316 GLN B CA 1
ATOM 5406 C C . GLN B 1 315 ? 203.089 163.389 219.531 1.00 15.13 316 GLN B C 1
ATOM 5407 O O . GLN B 1 315 ? 203.515 163.496 220.692 1.00 15.30 316 GLN B O 1
ATOM 5413 N N . VAL B 1 316 ? 202.771 164.454 218.793 1.00 14.40 317 VAL B N 1
ATOM 5414 C CA . VAL B 1 316 ? 203.017 165.802 219.291 1.00 14.24 317 VAL B CA 1
ATOM 5415 C C . VAL B 1 316 ? 202.128 166.115 220.488 1.00 15.10 317 VAL B C 1
ATOM 5416 O O . VAL B 1 316 ? 202.587 166.707 221.468 1.00 15.80 317 VAL B O 1
ATOM 5420 N N . SER B 1 317 ? 200.850 165.731 220.436 1.00 14.72 318 SER B N 1
ATOM 5421 C CA . SER B 1 317 ? 199.956 165.999 221.559 1.00 14.54 318 SER B CA 1
ATOM 5422 C C . SER B 1 317 ? 200.428 165.281 222.815 1.00 13.57 318 SER B C 1
ATOM 5423 O O . SER B 1 317 ? 200.513 165.881 223.902 1.00 16.10 318 SER B O 1
ATOM 5426 N N . LEU B 1 318 ? 200.742 163.987 222.687 1.00 14.15 319 LEU B N 1
ATOM 5427 C CA . LEU B 1 318 ? 201.158 163.236 223.865 1.00 13.25 319 LEU B CA 1
ATOM 5428 C C . LEU B 1 318 ? 202.457 163.778 224.436 1.00 14.41 319 LEU B C 1
ATOM 5429 O O . LEU B 1 318 ? 202.631 163.822 225.659 1.00 17.57 319 LEU B O 1
ATOM 5434 N N . MET B 1 319 ? 203.379 164.212 223.574 1.00 14.68 320 MET B N 1
ATOM 5435 C CA . MET B 1 319 ? 204.602 164.808 224.098 1.00 15.27 320 MET B CA 1
ATOM 5436 C C . MET B 1 319 ? 204.322 166.160 224.754 1.00 15.17 320 MET B C 1
ATOM 5437 O O . MET B 1 319 ? 204.891 166.471 225.807 1.00 16.61 320 MET B O 1
ATOM 5442 N N . ALA B 1 320 ? 203.429 166.963 224.172 1.00 13.01 321 ALA B N 1
ATOM 5443 C CA . ALA B 1 320 ? 203.179 168.302 224.695 1.00 14.00 321 ALA B CA 1
ATOM 5444 C C . ALA B 1 320 ? 202.593 168.250 226.102 1.00 16.19 321 ALA B C 1
ATOM 5445 O O . ALA B 1 320 ? 202.859 169.125 226.935 1.00 17.85 321 ALA B O 1
ATOM 5447 N N . VAL B 1 321 ? 201.661 167.326 226.338 1.00 14.97 322 VAL B N 1
ATOM 5448 C CA . VAL B 1 321 ? 200.891 167.355 227.585 1.00 15.52 322 VAL B CA 1
ATOM 5449 C C . VAL B 1 321 ? 201.468 166.432 228.643 1.00 15.80 322 VAL B C 1
ATOM 5450 O O . VAL B 1 321 ? 201.055 166.514 229.811 1.00 17.87 322 VAL B O 1
ATOM 5454 N N . ASP B 1 322 ? 202.422 165.575 228.289 1.00 16.86 323 ASP B N 1
ATOM 5455 C CA . ASP B 1 322 ? 203.032 164.668 229.251 1.00 18.26 323 ASP B CA 1
ATOM 5456 C C . ASP B 1 322 ? 204.501 164.991 229.490 1.00 19.33 323 ASP B C 1
ATOM 5457 O O . ASP B 1 322 ? 204.896 165.275 230.623 1.00 23.81 323 ASP B O 1
ATOM 5462 N N . GLU B 1 323 ? 205.328 164.948 228.446 1.00 20.34 324 GLU B N 1
ATOM 5463 C CA . GLU B 1 323 ? 206.752 165.205 228.629 1.00 22.43 324 GLU B CA 1
ATOM 5464 C C . GLU B 1 323 ? 207.010 166.670 228.960 1.00 21.09 324 GLU B C 1
ATOM 5465 O O . GLU B 1 323 ? 207.900 166.986 229.758 1.00 22.09 324 GLU B O 1
ATOM 5471 N N . MET B 1 324 ? 206.233 167.576 228.368 1.00 20.57 325 MET B N 1
ATOM 5472 C CA . MET B 1 324 ? 206.437 169.012 228.513 1.00 20.16 325 MET B CA 1
ATOM 5473 C C . MET B 1 324 ? 205.390 169.684 229.403 1.00 20.96 325 MET B C 1
ATOM 5474 O O . MET B 1 324 ? 205.042 170.842 229.180 1.00 24.46 325 MET B O 1
ATOM 5479 N N . HIS B 1 325 ? 204.862 168.983 230.399 1.00 20.41 326 HIS B N 1
ATOM 5480 C CA . HIS B 1 325 ? 203.975 169.601 231.377 1.00 20.34 326 HIS B CA 1
ATOM 5481 C C . HIS B 1 325 ? 204.840 170.187 232.487 1.00 22.04 326 HIS B C 1
ATOM 5482 O O . HIS B 1 325 ? 205.567 169.452 233.164 1.00 24.45 326 HIS B O 1
ATOM 5489 N N . GLN B 1 326 ? 204.769 171.504 232.658 1.00 22.77 327 GLN B N 1
ATOM 5490 C CA . GLN B 1 326 ? 205.580 172.218 233.656 1.00 25.09 327 GLN B CA 1
ATOM 5491 C C . GLN B 1 326 ? 207.049 171.803 233.579 1.00 27.65 327 GLN B C 1
ATOM 5492 O O . GLN B 1 326 ? 207.695 171.544 234.594 1.00 32.01 327 GLN B O 1
ATOM 5498 N N . ASP B 1 327 ? 207.585 171.760 232.364 1.00 26.64 328 ASP B N 1
ATOM 5499 C CA . ASP B 1 327 ? 208.969 171.327 232.126 1.00 28.86 328 ASP B CA 1
ATOM 5500 C C . ASP B 1 327 ? 209.688 172.417 231.325 1.00 28.12 328 ASP B C 1
ATOM 5501 O O . ASP B 1 327 ? 209.902 172.273 230.118 1.00 30.23 328 ASP B O 1
ATOM 5506 N N . LEU B 1 328 ? 210.096 173.478 232.001 1.00 27.16 329 LEU B N 1
ATOM 5507 C CA . LEU B 1 328 ? 210.595 174.654 231.292 1.00 24.59 329 LEU B CA 1
ATOM 5508 C C . LEU B 1 328 ? 212.117 174.736 231.356 1.00 24.16 329 LEU B C 1
ATOM 5509 O O . LEU B 1 328 ? 212.732 174.331 232.351 1.00 25.42 329 LEU B O 1
ATOM 5514 N N . PRO B 1 329 ? 212.754 175.246 230.303 1.00 26.24 330 PRO B N 1
ATOM 5515 C CA . PRO B 1 329 ? 214.191 175.524 230.389 1.00 26.05 330 PRO B CA 1
ATOM 5516 C C . PRO B 1 329 ? 214.502 176.565 231.455 1.00 26.16 330 PRO B C 1
ATOM 5517 O O . PRO B 1 329 ? 213.658 177.390 231.810 1.00 26.68 330 PRO B O 1
ATOM 5521 N N . ILE B 1 330 ? 215.744 176.529 231.950 1.00 28.16 331 ILE B N 1
ATOM 5522 C CA . ILE B 1 330 ? 216.157 177.437 233.016 1.00 31.75 331 ILE B CA 1
ATOM 5523 C C . ILE B 1 330 ? 216.038 178.878 232.541 1.00 32.97 331 ILE B C 1
ATOM 5524 O O . ILE B 1 330 ? 216.514 179.230 231.456 1.00 36.06 331 ILE B O 1
ATOM 5529 N N . LEU B 1 331 ? 215.404 179.723 233.354 1.00 32.75 332 LEU B N 1
ATOM 5530 C CA . LEU B 1 331 ? 215.295 181.134 233.008 1.00 36.62 332 LEU B CA 1
ATOM 5531 C C . LEU B 1 331 ? 216.661 181.793 233.115 1.00 38.38 332 LEU B C 1
ATOM 5532 O O . LEU B 1 331 ? 217.344 181.661 234.134 1.00 39.89 332 LEU B O 1
ATOM 5537 N N . GLU B 1 332 ? 217.077 182.480 232.052 1.00 39.06 333 GLU B N 1
ATOM 5538 C CA . GLU B 1 332 ? 218.369 183.144 232.092 1.00 40.68 333 GLU B CA 1
ATOM 5539 C C . GLU B 1 332 ? 218.283 184.426 231.280 1.00 39.47 333 GLU B C 1
ATOM 5540 O O . GLU B 1 332 ? 217.390 184.598 230.448 1.00 41.13 333 GLU B O 1
ATOM 5546 N N . LYS B 1 333 ? 219.233 185.321 231.532 1.00 39.68 334 LYS B N 1
ATOM 5547 C CA . LYS B 1 333 ? 219.307 186.576 230.798 1.00 39.72 334 LYS B CA 1
ATOM 5548 C C . LYS B 1 333 ? 219.682 186.342 229.337 1.00 39.09 334 LYS B C 1
ATOM 5549 O O . LYS B 1 333 ? 220.609 185.584 229.036 1.00 40.49 334 LYS B O 1
ATOM 5555 N N . ASP B 1 334 ? 218.943 186.970 228.429 1.00 39.47 335 ASP B N 1
ATOM 5556 C CA . ASP B 1 334 ? 219.182 186.814 227.002 1.00 40.11 335 ASP B CA 1
ATOM 5557 C C . ASP B 1 334 ? 220.374 187.667 226.559 1.00 41.45 335 ASP B C 1
ATOM 5558 O O . ASP B 1 334 ? 220.951 188.438 227.331 1.00 41.65 335 ASP B O 1
ATOM 5563 N N . LEU B 1 335 ? 220.702 187.569 225.267 1.00 43.47 336 LEU B N 1
ATOM 5564 C CA . LEU B 1 335 ? 221.865 188.275 224.735 1.00 43.01 336 LEU B CA 1
ATOM 5565 C C . LEU B 1 335 ? 221.684 189.788 224.794 1.00 44.51 336 LEU B C 1
ATOM 5566 O O . LEU B 1 335 ? 222.643 190.526 225.050 1.00 46.63 336 LEU B O 1
ATOM 5571 N N . TYR B 1 336 ? 220.470 190.269 224.553 1.00 43.84 337 TYR B N 1
ATOM 5572 C CA . TYR B 1 336 ? 220.197 191.698 224.502 1.00 44.42 337 TYR B CA 1
ATOM 5573 C C . TYR B 1 336 ? 219.921 192.305 225.875 1.00 43.50 337 TYR B C 1
ATOM 5574 O O . TYR B 1 336 ? 219.469 193.451 225.944 1.00 45.96 337 TYR B O 1
ATOM 5583 N N . TRP B 1 337 ? 220.058 191.530 226.949 1.00 42.98 338 TRP B N 1
ATOM 5584 C CA . TRP B 1 337 ? 219.752 192.034 228.282 1.00 42.67 338 TRP B CA 1
ATOM 5585 C C . TRP B 1 337 ? 220.650 193.225 228.600 1.00 46.77 338 TRP B C 1
ATOM 5586 O O . TRP B 1 337 ? 221.859 193.184 228.360 1.00 48.81 338 TRP B O 1
ATOM 5597 N N . ASN B 1 338 ? 220.068 194.236 229.238 1.00 48.10 339 ASN B N 1
ATOM 5598 C CA . ASN B 1 338 ? 220.801 195.384 229.753 1.00 51.29 339 ASN B CA 1
ATOM 5599 C C . ASN B 1 338 ? 220.538 195.524 231.245 1.00 52.43 339 ASN B C 1
ATOM 5600 O O . ASN B 1 338 ? 219.387 195.439 231.687 1.00 53.51 339 ASN B O 1
ATOM 5605 N N . GLU B 1 339 ? 221.599 195.741 232.013 1.00 55.46 340 GLU B N 1
ATOM 5606 C CA . GLU B 1 339 ? 221.442 195.931 233.442 1.00 57.39 340 GLU B CA 1
ATOM 5607 C C . GLU B 1 339 ? 220.873 197.319 233.733 1.00 59.24 340 GLU B C 1
ATOM 5608 O O . GLU B 1 339 ? 221.029 198.242 232.932 1.00 60.69 340 GLU B O 1
ATOM 5614 N N . PRO B 1 340 ? 220.180 197.488 234.870 1.00 61.45 341 PRO B N 1
ATOM 5615 C CA . PRO B 1 340 ? 219.668 198.807 235.262 1.00 62.47 341 PRO B CA 1
ATOM 5616 C C . PRO B 1 340 ? 220.786 199.819 235.520 1.00 63.74 341 PRO B C 1
ATOM 5617 O O . PRO B 1 340 ? 221.745 199.505 236.231 1.00 63.92 341 PRO B O 1
ATOM 5621 N N . THR C 1 1 ? 170.144 165.027 199.075 1.00 29.27 2 THR C N 1
ATOM 5622 C CA . THR C 1 1 ? 171.494 165.062 198.525 1.00 30.77 2 THR C CA 1
ATOM 5623 C C . THR C 1 1 ? 171.933 163.676 198.088 1.00 30.78 2 THR C C 1
ATOM 5624 O O . THR C 1 1 ? 171.726 162.683 198.789 1.00 31.23 2 THR C O 1
ATOM 5628 N N . VAL C 1 2 ? 172.545 163.616 196.912 1.00 29.80 3 VAL C N 1
ATOM 5629 C CA . VAL C 1 2 ? 173.078 162.366 196.390 1.00 29.49 3 VAL C CA 1
ATOM 5630 C C . VAL C 1 2 ? 174.589 162.407 196.539 1.00 27.75 3 VAL C C 1
ATOM 5631 O O . VAL C 1 2 ? 175.292 162.957 195.685 1.00 27.85 3 VAL C O 1
ATOM 5635 N N . THR C 1 3 ? 175.095 161.856 197.637 1.00 28.56 4 THR C N 1
ATOM 5636 C CA . THR C 1 3 ? 176.523 161.900 197.900 1.00 27.90 4 THR C CA 1
ATOM 5637 C C . THR C 1 3 ? 177.233 160.799 197.122 1.00 23.74 4 THR C C 1
ATOM 5638 O O . THR C 1 3 ? 176.757 159.663 197.035 1.00 26.79 4 THR C O 1
ATOM 5642 N N . TYR C 1 4 ? 178.360 161.165 196.513 1.00 23.63 5 TYR C N 1
ATOM 5643 C CA . TYR C 1 4 ? 179.191 160.215 195.784 1.00 22.09 5 TYR C CA 1
ATOM 5644 C C . TYR C 1 4 ? 180.676 160.438 196.051 1.00 20.98 5 TYR C C 1
ATOM 5645 O O . TYR C 1 4 ? 181.513 160.020 195.240 1.00 22.27 5 TYR C O 1
ATOM 5654 N N . THR C 1 5 ? 181.016 161.073 197.176 1.00 22.20 6 THR C N 1
ATOM 5655 C CA . THR C 1 5 ? 182.400 161.446 197.446 1.00 22.39 6 THR C CA 1
ATOM 5656 C C . THR C 1 5 ? 183.305 160.223 197.540 1.00 19.99 6 THR C C 1
ATOM 5657 O O . THR C 1 5 ? 184.427 160.231 197.017 1.00 21.67 6 THR C O 1
ATOM 5661 N N . ASN C 1 6 ? 182.829 159.159 198.186 1.00 20.90 7 ASN C N 1
ATOM 5662 C CA . ASN C 1 6 ? 183.656 157.971 198.348 1.00 23.72 7 ASN C CA 1
ATOM 5663 C C . ASN C 1 6 ? 183.959 157.311 197.010 1.00 22.05 7 ASN C C 1
ATOM 5664 O O . ASN C 1 6 ? 185.009 156.675 196.860 1.00 24.52 7 ASN C O 1
ATOM 5669 N N . ARG C 1 7 ? 183.063 157.451 196.028 1.00 23.36 8 ARG C N 1
ATOM 5670 C CA . ARG C 1 7 ? 183.295 156.830 194.729 1.00 22.93 8 ARG C CA 1
ATOM 5671 C C . ARG C 1 7 ? 184.338 157.557 193.886 1.00 22.81 8 ARG C C 1
ATOM 5672 O O . ARG C 1 7 ? 184.832 156.978 192.913 1.00 25.63 8 ARG C O 1
ATOM 5680 N N . VAL C 1 8 ? 184.684 158.800 194.215 1.00 21.20 9 VAL C N 1
ATOM 5681 C CA . VAL C 1 8 ? 185.636 159.565 193.400 1.00 22.58 9 VAL C CA 1
ATOM 5682 C C . VAL C 1 8 ? 186.872 159.927 194.229 1.00 21.70 9 VAL C C 1
ATOM 5683 O O . VAL C 1 8 ? 187.447 161.009 194.071 1.00 24.21 9 VAL C O 1
ATOM 5687 N N . ALA C 1 9 ? 187.189 159.104 195.230 1.00 22.62 10 ALA C N 1
ATOM 5688 C CA . ALA C 1 9 ? 188.350 159.379 196.083 1.00 22.54 10 ALA C CA 1
ATOM 5689 C C . ALA C 1 9 ? 189.650 159.443 195.267 1.00 21.17 10 ALA C C 1
ATOM 5690 O O . ALA C 1 9 ? 190.498 160.322 195.494 1.00 23.32 10 ALA C O 1
ATOM 5692 N N . ASP C 1 10 ? 189.818 158.522 194.330 1.00 24.11 11 ASP C N 1
ATOM 5693 C CA . ASP C 1 10 ? 191.040 158.381 193.544 1.00 24.53 11 ASP C CA 1
ATOM 5694 C C . ASP C 1 10 ? 190.740 158.709 192.090 1.00 27.31 11 ASP C C 1
ATOM 5695 O O . ASP C 1 10 ? 189.670 158.354 191.579 1.00 28.63 11 ASP C O 1
ATOM 5700 N N . ALA C 1 11 ? 191.671 159.414 191.452 1.00 28.12 12 ALA C N 1
ATOM 5701 C CA . ALA C 1 11 ? 191.563 159.743 190.038 1.00 28.84 12 ALA C CA 1
ATOM 5702 C C . ALA C 1 11 ? 192.061 158.557 189.224 1.00 30.66 12 ALA C C 1
ATOM 5703 O O . ALA C 1 11 ? 193.258 158.251 189.224 1.00 35.51 12 ALA C O 1
ATOM 5705 N N . ARG C 1 12 ? 191.145 157.884 188.534 1.00 30.77 13 ARG C N 1
ATOM 5706 C CA . ARG C 1 12 ? 191.466 156.721 187.719 1.00 31.53 13 ARG C CA 1
ATOM 5707 C C . ARG C 1 12 ? 190.952 156.964 186.304 1.00 32.25 13 ARG C C 1
ATOM 5708 O O . ARG C 1 12 ? 190.282 157.963 186.028 1.00 35.90 13 ARG C O 1
ATOM 5716 N N . LEU C 1 13 ? 191.128 155.964 185.443 1.00 32.60 14 LEU C N 1
ATOM 5717 C CA . LEU C 1 13 ? 190.569 156.016 184.098 1.00 32.24 14 LEU C CA 1
ATOM 5718 C C . LEU C 1 13 ? 189.047 156.036 184.153 1.00 35.46 14 LEU C C 1
ATOM 5719 O O . LEU C 1 13 ? 188.418 155.041 184.530 1.00 35.61 14 LEU C O 1
ATOM 5724 N N . GLY C 1 14 ? 188.446 157.165 183.791 1.00 36.89 15 GLY C N 1
ATOM 5725 C CA . GLY C 1 14 ? 186.997 157.210 183.781 1.00 36.81 15 GLY C CA 1
ATOM 5726 C C . GLY C 1 14 ? 186.342 157.232 185.145 1.00 37.80 15 GLY C C 1
ATOM 5727 O O . GLY C 1 14 ? 185.301 156.592 185.338 1.00 38.55 15 GLY C O 1
ATOM 5728 N N . THR C 1 15 ? 186.944 157.930 186.115 1.00 36.85 16 THR C N 1
ATOM 5729 C CA . THR C 1 15 ? 186.358 157.954 187.451 1.00 36.22 16 THR C CA 1
ATOM 5730 C C . THR C 1 15 ? 185.048 158.731 187.471 1.00 31.81 16 THR C C 1
ATOM 5731 O O . THR C 1 15 ? 184.287 158.614 188.437 1.00 33.92 16 THR C O 1
ATOM 5735 N N . PHE C 1 16 ? 184.814 159.595 186.484 1.00 30.73 17 PHE C N 1
ATOM 5736 C CA . PHE C 1 16 ? 183.523 160.255 186.334 1.00 30.39 17 PHE C CA 1
ATOM 5737 C C . PHE C 1 16 ? 182.590 159.534 185.370 1.00 32.23 17 PHE C C 1
ATOM 5738 O O . PHE C 1 16 ? 181.395 159.851 185.344 1.00 32.47 17 PHE C O 1
ATOM 5746 N N . SER C 1 17 ? 183.098 158.582 184.578 1.00 33.18 18 SER C N 1
ATOM 5747 C CA . SER C 1 17 ? 182.269 157.951 183.552 1.00 33.54 18 SER C CA 1
ATOM 5748 C C . SER C 1 17 ? 181.212 157.034 184.154 1.00 33.97 18 SER C C 1
ATOM 5749 O O . SER C 1 17 ? 180.122 156.899 183.589 1.00 34.25 18 SER C O 1
ATOM 5752 N N . GLN C 1 18 ? 181.512 156.397 185.290 1.00 35.25 19 GLN C N 1
ATOM 5753 C CA . GLN C 1 18 ? 180.509 155.595 185.986 1.00 34.99 19 GLN C CA 1
ATOM 5754 C C . GLN C 1 18 ? 179.347 156.463 186.453 1.00 34.15 19 GLN C C 1
ATOM 5755 O O . GLN C 1 18 ? 178.179 156.063 186.355 1.00 35.96 19 GLN C O 1
ATOM 5761 N N . LEU C 1 19 ? 179.647 157.669 186.937 1.00 31.66 20 LEU C N 1
ATOM 5762 C CA . LEU C 1 19 ? 178.603 158.558 187.429 1.00 29.30 20 LEU C CA 1
ATOM 5763 C C . LEU C 1 19 ? 177.607 158.940 186.342 1.00 31.00 20 LEU C C 1
ATOM 5764 O O . LEU C 1 19 ? 176.499 159.375 186.671 1.00 33.96 20 LEU C O 1
ATOM 5769 N N . LEU C 1 20 ? 177.981 158.798 185.068 1.00 29.63 21 LEU C N 1
ATOM 5770 C CA . LEU C 1 20 ? 177.062 159.080 183.975 1.00 30.33 21 LEU C CA 1
ATOM 5771 C C . LEU C 1 20 ? 175.918 158.080 183.909 1.00 31.18 21 LEU C C 1
ATOM 5772 O O . LEU C 1 20 ? 174.884 158.386 183.307 1.00 32.43 21 LEU C O 1
ATOM 5777 N N . LEU C 1 21 ? 176.080 156.894 184.496 1.00 32.30 22 LEU C N 1
ATOM 5778 C CA . LEU C 1 21 ? 175.043 155.872 184.432 1.00 33.81 22 LEU C CA 1
ATOM 5779 C C . LEU C 1 21 ? 173.972 156.039 185.505 1.00 33.86 22 LEU C C 1
ATOM 5780 O O . LEU C 1 21 ? 172.964 155.324 185.469 1.00 37.57 22 LEU C O 1
ATOM 5785 N N . GLN C 1 22 ? 174.163 156.960 186.445 1.00 33.53 23 GLN C N 1
ATOM 5786 C CA . GLN C 1 22 ? 173.247 157.117 187.563 1.00 32.27 23 GLN C CA 1
ATOM 5787 C C . GLN C 1 22 ? 172.075 157.985 187.128 1.00 30.45 23 GLN C C 1
ATOM 5788 O O . GLN C 1 22 ? 172.251 158.953 186.386 1.00 31.68 23 GLN C O 1
ATOM 5794 N N . TRP C 1 23 ? 170.876 157.630 187.586 1.00 31.65 24 TRP C N 1
ATOM 5795 C CA . TRP C 1 23 ? 169.643 158.335 187.257 1.00 27.37 24 TRP C CA 1
ATOM 5796 C C . TRP C 1 23 ? 169.169 159.259 188.371 1.00 28.00 24 TRP C C 1
ATOM 5797 O O . TRP C 1 23 ? 168.687 160.360 188.091 1.00 27.66 24 TRP C O 1
ATOM 5808 N N . LYS C 1 24 ? 169.296 158.841 189.627 1.00 30.10 25 LYS C N 1
ATOM 5809 C CA . LYS C 1 24 ? 168.889 159.682 190.744 1.00 30.28 25 LYS C CA 1
ATOM 5810 C C . LYS C 1 24 ? 169.819 160.884 190.871 1.00 28.69 25 LYS C C 1
ATOM 5811 O O . LYS C 1 24 ? 171.044 160.735 190.922 1.00 29.37 25 LYS C O 1
ATOM 5817 N N . GLY C 1 25 ? 169.236 162.078 190.923 1.00 28.88 26 GLY C N 1
ATOM 5818 C CA . GLY C 1 25 ? 170.033 163.287 191.010 1.00 26.59 26 GLY C CA 1
ATOM 5819 C C . GLY C 1 25 ? 170.823 163.607 189.763 1.00 22.70 26 GLY C C 1
ATOM 5820 O O . GLY C 1 25 ? 171.850 164.289 189.845 1.00 25.29 26 GLY C O 1
ATOM 5821 N N . SER C 1 26 ? 170.389 163.111 188.610 1.00 23.76 27 SER C N 1
ATOM 5822 C CA . SER C 1 26 ? 171.126 163.249 187.364 1.00 21.71 27 SER C CA 1
ATOM 5823 C C . SER C 1 26 ? 170.585 164.424 186.558 1.00 20.74 27 SER C C 1
ATOM 5824 O O . SER C 1 26 ? 169.479 164.915 186.792 1.00 22.89 27 SER C O 1
ATOM 5827 N N . ILE C 1 27 ? 171.396 164.874 185.598 1.00 22.26 28 ILE C N 1
ATOM 5828 C CA . ILE C 1 27 ? 170.962 165.929 184.690 1.00 22.90 28 ILE C CA 1
ATOM 5829 C C . ILE C 1 27 ? 169.855 165.424 183.768 1.00 22.45 28 ILE C C 1
ATOM 5830 O O . ILE C 1 27 ? 168.953 166.185 183.392 1.00 25.40 28 ILE C O 1
ATOM 5835 N N . TYR C 1 28 ? 169.885 164.133 183.416 1.00 23.58 29 TYR C N 1
ATOM 5836 C CA . TYR C 1 28 ? 168.855 163.567 182.549 1.00 23.49 29 TYR C CA 1
ATOM 5837 C C . TYR C 1 28 ? 167.479 163.686 183.184 1.00 25.20 29 TYR C C 1
ATOM 5838 O O . TYR C 1 28 ? 166.523 164.136 182.542 1.00 27.29 29 TYR C O 1
ATOM 5847 N N . LYS C 1 29 ? 167.378 163.358 184.467 1.00 25.51 30 LYS C N 1
ATOM 5848 C CA . LYS C 1 29 ? 166.093 163.415 185.147 1.00 26.24 30 LYS C CA 1
ATOM 5849 C C . LYS C 1 29 ? 165.574 164.844 185.258 1.00 24.52 30 LYS C C 1
ATOM 5850 O O . LYS C 1 29 ? 164.357 165.059 185.254 1.00 29.03 30 LYS C O 1
ATOM 5856 N N . LEU C 1 30 ? 166.469 165.821 185.437 1.00 24.20 31 LEU C N 1
ATOM 5857 C CA . LEU C 1 30 ? 166.037 167.214 185.531 1.00 26.25 31 LEU C CA 1
ATOM 5858 C C . LEU C 1 30 ? 165.625 167.772 184.174 1.00 24.25 31 LEU C C 1
ATOM 5859 O O . LEU C 1 30 ? 164.700 168.588 184.094 1.00 26.31 31 LEU C O 1
ATOM 5864 N N . LEU C 1 31 ? 166.297 167.349 183.103 1.00 23.65 32 LEU C N 1
ATOM 5865 C CA . LEU C 1 31 ? 166.149 167.956 181.785 1.00 25.15 32 LEU C CA 1
ATOM 5866 C C . LEU C 1 31 ? 165.250 167.157 180.847 1.00 26.28 32 LEU C C 1
ATOM 5867 O O . LEU C 1 31 ? 165.056 167.569 179.701 1.00 28.24 32 LEU C O 1
ATOM 5872 N N . TYR C 1 32 ? 164.698 166.033 181.310 1.00 27.49 33 TYR C N 1
ATOM 5873 C CA . TYR C 1 32 ? 163.893 165.148 180.467 1.00 28.42 33 TYR C CA 1
ATOM 5874 C C . TYR C 1 32 ? 162.776 165.883 179.722 1.00 29.26 33 TYR C C 1
ATOM 5875 O O . TYR C 1 32 ? 162.676 165.807 178.491 1.00 29.39 33 TYR C O 1
ATOM 5884 N N . SER C 1 33 ? 161.918 166.594 180.454 1.00 28.42 34 SER C N 1
ATOM 5885 C CA . SER C 1 33 ? 160.729 167.174 179.835 1.00 27.18 34 SER C CA 1
ATOM 5886 C C . SER C 1 33 ? 161.089 168.302 178.873 1.00 26.38 34 SER C C 1
ATOM 5887 O O . SER C 1 33 ? 160.559 168.371 177.755 1.00 26.21 34 SER C O 1
ATOM 5890 N N . GLU C 1 34 ? 161.977 169.204 179.297 1.00 26.01 35 GLU C N 1
ATOM 5891 C CA . GLU C 1 34 ? 162.391 170.299 178.425 1.00 25.16 35 GLU C CA 1
ATOM 5892 C C . GLU C 1 34 ? 163.078 169.775 177.172 1.00 24.73 35 GLU C C 1
ATOM 5893 O O . GLU C 1 34 ? 162.841 170.281 176.067 1.00 23.51 35 GLU C O 1
ATOM 5899 N N . PHE C 1 35 ? 163.930 168.753 177.321 1.00 25.42 36 PHE C N 1
ATOM 5900 C CA . PHE C 1 35 ? 164.608 168.176 176.169 1.00 25.60 36 PHE C CA 1
ATOM 5901 C C . PHE C 1 35 ? 163.608 167.558 175.206 1.00 25.98 36 PHE C C 1
ATOM 5902 O O . PHE C 1 35 ? 163.728 167.719 173.985 1.00 27.05 36 PHE C O 1
ATOM 5910 N N . LEU C 1 36 ? 162.597 166.864 175.740 1.00 26.87 37 LEU C N 1
ATOM 5911 C CA . LEU C 1 36 ? 161.609 166.227 174.879 1.00 28.73 37 LEU C CA 1
ATOM 5912 C C . LEU C 1 36 ? 160.810 167.272 174.118 1.00 26.87 37 LEU C C 1
ATOM 5913 O O . LEU C 1 36 ? 160.540 167.119 172.919 1.00 28.49 37 LEU C O 1
ATOM 5918 N N . ILE C 1 37 ? 160.472 168.372 174.798 1.00 25.86 38 ILE C N 1
ATOM 5919 C CA . ILE C 1 37 ? 159.691 169.429 174.162 1.00 26.40 38 ILE C CA 1
ATOM 5920 C C . ILE C 1 37 ? 160.503 170.071 173.047 1.00 24.32 38 ILE C C 1
ATOM 5921 O O . ILE C 1 37 ? 160.011 170.279 171.929 1.00 24.00 38 ILE C O 1
ATOM 5926 N N . PHE C 1 38 ? 161.774 170.367 173.332 1.00 22.19 39 PHE C N 1
ATOM 5927 C CA . PHE C 1 38 ? 162.639 171.022 172.356 1.00 23.35 39 PHE C CA 1
ATOM 5928 C C . PHE C 1 38 ? 162.852 170.131 171.136 1.00 24.33 39 PHE C C 1
ATOM 5929 O O . PHE C 1 38 ? 162.766 170.593 169.990 1.00 25.36 39 PHE C O 1
ATOM 5937 N N . ILE C 1 39 ? 163.100 168.840 171.365 1.00 25.02 40 ILE C N 1
ATOM 5938 C CA . ILE C 1 39 ? 163.334 167.908 170.266 1.00 26.27 40 ILE C CA 1
ATOM 5939 C C . ILE C 1 39 ? 162.076 167.753 169.415 1.00 24.35 40 ILE C C 1
ATOM 5940 O O . ILE C 1 39 ? 162.140 167.744 168.175 1.00 24.56 40 ILE C O 1
ATOM 5945 N N . SER C 1 40 ? 160.911 167.640 170.064 1.00 24.72 41 SER C N 1
ATOM 5946 C CA . SER C 1 40 ? 159.663 167.503 169.323 1.00 24.03 41 SER C CA 1
ATOM 5947 C C . SER C 1 40 ? 159.380 168.744 168.487 1.00 25.14 41 SER C C 1
ATOM 5948 O O . SER C 1 40 ? 158.942 168.634 167.336 1.00 25.20 41 SER C O 1
ATOM 5951 N N . LEU C 1 41 ? 159.629 169.934 169.044 1.00 24.32 42 LEU C N 1
ATOM 5952 C CA . LEU C 1 41 ? 159.400 171.164 168.287 1.00 22.88 42 LEU C CA 1
ATOM 5953 C C . LEU C 1 41 ? 160.338 171.254 167.092 1.00 23.30 42 LEU C C 1
ATOM 5954 O O . LEU C 1 41 ? 159.911 171.598 165.977 1.00 23.86 42 LEU C O 1
ATOM 5959 N N . TYR C 1 42 ? 161.599 170.855 167.284 1.00 24.12 43 TYR C N 1
ATOM 5960 C CA . TYR C 1 42 ? 162.550 170.914 166.181 1.00 21.34 43 TYR C CA 1
ATOM 5961 C C . TYR C 1 42 ? 162.134 169.975 165.062 1.00 22.54 43 TYR C C 1
ATOM 5962 O O . TYR C 1 42 ? 162.166 170.349 163.885 1.00 23.56 43 TYR C O 1
ATOM 5971 N N . PHE C 1 43 ? 161.721 168.758 165.407 1.00 23.52 44 PHE C N 1
ATOM 5972 C CA . PHE C 1 43 ? 161.400 167.798 164.359 1.00 23.85 44 PHE C CA 1
ATOM 5973 C C . PHE C 1 43 ? 160.057 168.115 163.715 1.00 24.29 44 PHE C C 1
ATOM 5974 O O . PHE C 1 43 ? 159.877 167.851 162.524 1.00 26.10 44 PHE C O 1
ATOM 5982 N N . ALA C 1 44 ? 159.118 168.714 164.451 1.00 24.69 45 ALA C N 1
ATOM 5983 C CA . ALA C 1 44 ? 157.883 169.165 163.815 1.00 24.92 45 ALA C CA 1
ATOM 5984 C C . ALA C 1 44 ? 158.157 170.264 162.790 1.00 24.94 45 ALA C C 1
ATOM 5985 O O . ALA C 1 44 ? 157.608 170.241 161.678 1.00 27.43 45 ALA C O 1
ATOM 5987 N N . ILE C 1 45 ? 159.039 171.203 163.132 1.00 25.54 46 ILE C N 1
ATOM 5988 C CA . ILE C 1 45 ? 159.372 172.275 162.203 1.00 25.08 46 ILE C CA 1
ATOM 5989 C C . ILE C 1 45 ? 160.142 171.719 161.013 1.00 25.04 46 ILE C C 1
ATOM 5990 O O . ILE C 1 45 ? 159.941 172.138 159.863 1.00 27.17 46 ILE C O 1
ATOM 5995 N N . SER C 1 46 ? 160.991 170.721 161.261 1.00 23.57 47 SER C N 1
ATOM 5996 C CA . SER C 1 46 ? 161.710 170.076 160.170 1.00 26.24 47 SER C CA 1
ATOM 5997 C C . SER C 1 46 ? 160.757 169.361 159.231 1.00 26.55 47 SER C C 1
ATOM 5998 O O . SER C 1 46 ? 160.925 169.419 158.009 1.00 28.96 47 SER C O 1
ATOM 6001 N N . LEU C 1 47 ? 159.741 168.691 159.778 1.00 26.13 48 LEU C N 1
ATOM 6002 C CA . LEU C 1 47 ? 158.789 168.008 158.906 1.00 29.94 48 LEU C CA 1
ATOM 6003 C C . LEU C 1 47 ? 157.955 169.001 158.109 1.00 30.49 48 LEU C C 1
ATOM 6004 O O . LEU C 1 47 ? 157.669 168.771 156.929 1.00 31.80 48 LEU C O 1
ATOM 6009 N N . VAL C 1 48 ? 157.583 170.126 158.725 1.00 30.50 49 VAL C N 1
ATOM 6010 C CA . VAL C 1 48 ? 156.851 171.159 157.991 1.00 31.11 49 VAL C CA 1
ATOM 6011 C C . VAL C 1 48 ? 157.695 171.671 156.834 1.00 31.63 49 VAL C C 1
ATOM 6012 O O . VAL C 1 48 ? 157.204 171.830 155.703 1.00 33.74 49 VAL C O 1
ATOM 6016 N N . TYR C 1 49 ? 158.993 171.899 157.090 1.00 30.96 50 TYR C N 1
ATOM 6017 C CA . TYR C 1 49 ? 159.843 172.443 156.030 1.00 29.40 50 TYR C CA 1
ATOM 6018 C C . TYR C 1 49 ? 160.098 171.427 154.943 1.00 30.91 50 TYR C C 1
ATOM 6019 O O . TYR C 1 49 ? 160.172 171.783 153.760 1.00 32.52 50 TYR C O 1
ATOM 6028 N N . ARG C 1 50 ? 160.206 170.156 155.318 1.00 30.66 51 ARG C N 1
ATOM 6029 C CA . ARG C 1 50 ? 160.561 169.126 154.347 1.00 31.23 51 ARG C CA 1
ATOM 6030 C C . ARG C 1 50 ? 159.379 168.644 153.512 1.00 32.80 51 ARG C C 1
ATOM 6031 O O . ARG C 1 50 ? 159.560 168.313 152.335 1.00 36.74 51 ARG C O 1
ATOM 6039 N N . LEU C 1 51 ? 158.172 168.623 154.071 1.00 33.78 52 LEU C N 1
ATOM 6040 C CA . LEU C 1 51 ? 157.047 167.984 153.401 1.00 35.77 52 LEU C CA 1
ATOM 6041 C C . LEU C 1 51 ? 155.896 168.919 153.062 1.00 37.93 52 LEU C C 1
ATOM 6042 O O . LEU C 1 51 ? 155.215 168.685 152.062 1.00 43.61 52 LEU C O 1
ATOM 6047 N N . ILE C 1 52 ? 155.668 169.968 153.845 1.00 37.39 53 ILE C N 1
ATOM 6048 C CA . ILE C 1 52 ? 154.477 170.795 153.679 1.00 36.67 53 ILE C CA 1
ATOM 6049 C C . ILE C 1 52 ? 154.753 172.015 152.809 1.00 38.37 53 ILE C C 1
ATOM 6050 O O . ILE C 1 52 ? 154.018 172.288 151.856 1.00 42.17 53 ILE C O 1
ATOM 6055 N N . LEU C 1 53 ? 155.846 172.720 153.075 1.00 37.88 54 LEU C N 1
ATOM 6056 C CA . LEU C 1 53 ? 156.087 173.977 152.383 1.00 38.99 54 LEU C CA 1
ATOM 6057 C C . LEU C 1 53 ? 156.415 173.757 150.913 1.00 39.84 54 LEU C C 1
ATOM 6058 O O . LEU C 1 53 ? 157.067 172.775 150.535 1.00 40.92 54 LEU C O 1
ATOM 6063 N N . SER C 1 54 ? 155.957 174.700 150.091 1.00 40.23 55 SER C N 1
ATOM 6064 C CA . SER C 1 54 ? 156.217 174.692 148.659 1.00 41.70 55 SER C CA 1
ATOM 6065 C C . SER C 1 54 ? 157.568 175.353 148.402 1.00 43.04 55 SER C C 1
ATOM 6066 O O . SER C 1 54 ? 158.349 175.584 149.326 1.00 44.04 55 SER C O 1
ATOM 6069 N N . GLU C 1 55 ? 157.879 175.602 147.129 1.00 44.17 56 GLU C N 1
ATOM 6070 C CA . GLU C 1 55 ? 159.195 176.118 146.769 1.00 45.60 56 GLU C CA 1
ATOM 6071 C C . GLU C 1 55 ? 159.405 177.528 147.305 1.00 45.56 56 GLU C C 1
ATOM 6072 O O . GLU C 1 55 ? 160.418 177.810 147.958 1.00 45.73 56 GLU C O 1
ATOM 6078 N N . SER C 1 56 ? 158.459 178.432 147.032 1.00 43.91 57 SER C N 1
ATOM 6079 C CA . SER C 1 56 ? 158.590 179.800 147.525 1.00 42.56 57 SER C CA 1
ATOM 6080 C C . SER C 1 56 ? 158.604 179.820 149.047 1.00 41.23 57 SER C C 1
ATOM 6081 O O . SER C 1 56 ? 159.319 180.621 149.667 1.00 42.40 57 SER C O 1
ATOM 6084 N N . GLN C 1 57 ? 157.773 178.979 149.668 1.00 41.66 58 GLN C N 1
ATOM 6085 C CA . GLN C 1 57 ? 157.718 178.987 151.123 1.00 40.64 58 GLN C CA 1
ATOM 6086 C C . GLN C 1 57 ? 159.003 178.422 151.709 1.00 38.61 58 GLN C C 1
ATOM 6087 O O . GLN C 1 57 ? 159.479 178.885 152.752 1.00 38.90 58 GLN C O 1
ATOM 6093 N N . ARG C 1 58 ? 159.584 177.426 151.039 1.00 38.60 59 ARG C N 1
ATOM 6094 C CA . ARG C 1 58 ? 160.873 176.897 151.471 1.00 37.87 59 ARG C CA 1
ATOM 6095 C C . ARG C 1 58 ? 161.967 177.950 151.348 1.00 37.84 59 ARG C C 1
ATOM 6096 O O . ARG C 1 58 ? 162.851 178.034 152.207 1.00 37.68 59 ARG C O 1
ATOM 6104 N N . LEU C 1 59 ? 161.921 178.767 150.293 1.00 37.94 60 LEU C N 1
ATOM 6105 C CA . LEU C 1 59 ? 162.916 179.825 150.128 1.00 37.96 60 LEU C CA 1
ATOM 6106 C C . LEU C 1 59 ? 162.785 180.873 151.230 1.00 36.47 60 LEU C C 1
ATOM 6107 O O . LEU C 1 59 ? 163.785 181.286 151.838 1.00 37.24 60 LEU C O 1
ATOM 6112 N N . MET C 1 60 ? 161.547 181.273 151.532 1.00 37.10 61 MET C N 1
ATOM 6113 C CA . MET C 1 60 ? 161.316 182.206 152.633 1.00 36.03 61 MET C CA 1
ATOM 6114 C C . MET C 1 60 ? 161.796 181.626 153.960 1.00 35.69 61 MET C C 1
ATOM 6115 O O . MET C 1 60 ? 162.424 182.329 154.767 1.00 35.22 61 MET C O 1
ATOM 6120 N N . PHE C 1 61 ? 161.521 180.341 154.196 1.00 34.03 62 PHE C N 1
ATOM 6121 C CA . PHE C 1 61 ? 161.960 179.697 155.429 1.00 32.25 62 PHE C CA 1
ATOM 6122 C C . PHE C 1 61 ? 163.480 179.634 155.508 1.00 30.70 62 PHE C C 1
ATOM 6123 O O . PHE C 1 61 ? 164.062 179.812 156.583 1.00 31.17 62 PHE C O 1
ATOM 6131 N N . GLU C 1 62 ? 164.140 179.379 154.380 1.00 30.50 63 GLU C N 1
ATOM 6132 C CA . GLU C 1 62 ? 165.597 179.341 154.363 1.00 31.69 63 GLU C CA 1
ATOM 6133 C C . GLU C 1 62 ? 166.186 180.706 154.695 1.00 30.02 63 GLU C C 1
ATOM 6134 O O . GLU C 1 62 ? 167.157 180.806 155.460 1.00 32.06 63 GLU C O 1
ATOM 6140 N N . LYS C 1 63 ? 165.614 181.772 154.128 1.00 30.47 64 LYS C N 1
ATOM 6141 C CA . LYS C 1 63 ? 166.086 183.110 154.473 1.00 30.89 64 LYS C CA 1
ATOM 6142 C C . LYS C 1 63 ? 165.886 183.405 155.955 1.00 29.98 64 LYS C C 1
ATOM 6143 O O . LYS C 1 63 ? 166.778 183.957 156.617 1.00 29.34 64 LYS C O 1
ATOM 6149 N N . LEU C 1 64 ? 164.720 183.040 156.494 1.00 29.41 65 LEU C N 1
ATOM 6150 C CA . LEU C 1 64 ? 164.460 183.274 157.910 1.00 28.23 65 LEU C CA 1
ATOM 6151 C C . LEU C 1 64 ? 165.420 182.479 158.785 1.00 29.07 65 LEU C C 1
ATOM 6152 O O . LEU C 1 64 ? 165.774 182.908 159.890 1.00 28.15 65 LEU C O 1
ATOM 6157 N N . ALA C 1 65 ? 165.807 181.286 158.332 1.00 28.57 66 ALA C N 1
ATOM 6158 C CA . ALA C 1 65 ? 166.665 180.447 159.157 1.00 26.96 66 ALA C CA 1
ATOM 6159 C C . ALA C 1 65 ? 168.083 180.983 159.148 1.00 27.11 66 ALA C C 1
ATOM 6160 O O . ALA C 1 65 ? 168.750 181.003 160.189 1.00 25.61 66 ALA C O 1
ATOM 6162 N N . LEU C 1 66 ? 168.549 181.457 157.992 1.00 27.84 67 LEU C N 1
ATOM 6163 C CA . LEU C 1 66 ? 169.852 182.116 157.958 1.00 27.96 67 LEU C CA 1
ATOM 6164 C C . LEU C 1 66 ? 169.862 183.356 158.848 1.00 27.45 67 LEU C C 1
ATOM 6165 O O . LEU C 1 66 ? 170.818 183.584 159.603 1.00 28.29 67 LEU C O 1
ATOM 6170 N N . TYR C 1 67 ? 168.788 184.152 158.786 1.00 28.00 68 TYR C N 1
ATOM 6171 C CA . TYR C 1 67 ? 168.669 185.346 159.621 1.00 28.55 68 TYR C CA 1
ATOM 6172 C C . TYR C 1 67 ? 168.731 184.993 161.102 1.00 28.90 68 TYR C C 1
ATOM 6173 O O . TYR C 1 67 ? 169.535 185.556 161.856 1.00 28.94 68 TYR C O 1
ATOM 6182 N N . CYS C 1 68 ? 167.924 184.021 161.522 1.00 29.27 69 CYS C N 1
ATOM 6183 C CA . CYS C 1 68 ? 167.878 183.642 162.926 1.00 28.79 69 CYS C CA 1
ATOM 6184 C C . CYS C 1 68 ? 169.211 183.077 163.402 1.00 28.50 69 CYS C C 1
ATOM 6185 O O . CYS C 1 68 ? 169.671 183.399 164.504 1.00 30.08 69 CYS C O 1
ATOM 6188 N N . ASN C 1 69 ? 169.845 182.224 162.590 1.00 28.39 70 ASN C N 1
ATOM 6189 C CA . ASN C 1 69 ? 171.115 181.634 163.000 1.00 28.46 70 ASN C CA 1
ATOM 6190 C C . ASN C 1 69 ? 172.208 182.688 163.100 1.00 28.97 70 ASN C C 1
ATOM 6191 O O . ASN C 1 69 ? 173.080 182.606 163.972 1.00 31.24 70 ASN C O 1
ATOM 6196 N N . SER C 1 70 ? 172.186 183.683 162.218 1.00 29.82 71 SER C N 1
ATOM 6197 C CA . SER C 1 70 ? 173.206 184.719 162.300 1.00 29.45 71 SER C CA 1
ATOM 6198 C C . SER C 1 70 ? 172.975 185.634 163.494 1.00 30.83 71 SER C C 1
ATOM 6199 O O . SER C 1 70 ? 173.922 185.963 164.217 1.00 31.56 71 SER C O 1
ATOM 6202 N N . TYR C 1 71 ? 171.733 186.054 163.730 1.00 30.33 72 TYR C N 1
ATOM 6203 C CA . TYR C 1 71 ? 171.503 187.073 164.753 1.00 28.83 72 TYR C CA 1
ATOM 6204 C C . TYR C 1 71 ? 171.144 186.518 166.125 1.00 28.81 72 TYR C C 1
ATOM 6205 O O . TYR C 1 71 ? 170.914 187.309 167.049 1.00 29.18 72 TYR C O 1
ATOM 6214 N N . ALA C 1 72 ? 171.083 185.197 166.295 1.00 28.79 73 ALA C N 1
ATOM 6215 C CA . ALA C 1 72 ? 170.858 184.661 167.629 1.00 27.52 73 ALA C CA 1
ATOM 6216 C C . ALA C 1 72 ? 172.084 184.787 168.519 1.00 27.97 73 ALA C C 1
ATOM 6217 O O . ALA C 1 72 ? 171.972 184.562 169.728 1.00 29.29 73 ALA C O 1
ATOM 6219 N N . GLU C 1 73 ? 173.246 185.109 167.955 1.00 27.75 74 GLU C N 1
ATOM 6220 C CA . GLU C 1 73 ? 174.441 185.317 168.758 1.00 28.68 74 GLU C CA 1
ATOM 6221 C C . GLU C 1 73 ? 174.444 186.659 169.479 1.00 28.48 74 GLU C C 1
ATOM 6222 O O . GLU C 1 73 ? 175.318 186.875 170.326 1.00 30.88 74 GLU C O 1
ATOM 6228 N N . LEU C 1 74 ? 173.528 187.565 169.130 1.00 26.27 75 LEU C N 1
ATOM 6229 C CA . LEU C 1 74 ? 173.358 188.804 169.877 1.00 26.27 75 LEU C CA 1
ATOM 6230 C C . LEU C 1 74 ? 172.836 188.573 171.292 1.00 26.62 75 LEU C C 1
ATOM 6231 O O . LEU C 1 74 ? 173.003 189.443 172.153 1.00 29.09 75 LEU C O 1
ATOM 6236 N N . ILE C 1 75 ? 172.190 187.435 171.535 1.00 24.16 76 ILE C N 1
ATOM 6237 C CA . ILE C 1 75 ? 171.685 187.053 172.848 1.00 23.75 76 ILE C CA 1
ATOM 6238 C C . ILE C 1 75 ? 172.865 186.612 173.703 1.00 22.14 76 ILE C C 1
ATOM 6239 O O . ILE C 1 75 ? 173.497 185.589 173.402 1.00 24.44 76 ILE C O 1
ATOM 6244 N N . PRO C 1 76 ? 173.210 187.349 174.765 1.00 21.52 77 PRO C N 1
ATOM 6245 C CA . PRO C 1 76 ? 174.369 186.964 175.608 1.00 20.00 77 PRO C CA 1
ATOM 6246 C C . PRO C 1 76 ? 174.032 185.891 176.639 1.00 19.95 77 PRO C C 1
ATOM 6247 O O . PRO C 1 76 ? 173.967 186.131 177.847 1.00 20.55 77 PRO C O 1
ATOM 6251 N N . VAL C 1 77 ? 173.845 184.666 176.152 1.00 19.58 78 VAL C N 1
ATOM 6252 C CA . VAL C 1 77 ? 173.411 183.565 177.001 1.00 19.06 78 VAL C CA 1
ATOM 6253 C C . VAL C 1 77 ? 174.470 183.258 178.047 1.00 19.23 78 VAL C C 1
ATOM 6254 O O . VAL C 1 77 ? 174.166 183.165 179.242 1.00 21.00 78 VAL C O 1
ATOM 6258 N N . SER C 1 78 ? 175.739 183.131 177.630 1.00 18.85 79 SER C N 1
ATOM 6259 C CA . SER C 1 78 ? 176.715 182.712 178.627 1.00 20.55 79 SER C CA 1
ATOM 6260 C C . SER C 1 78 ? 177.005 183.829 179.622 1.00 18.88 79 SER C C 1
ATOM 6261 O O . SER C 1 78 ? 177.251 183.556 180.802 1.00 20.56 79 SER C O 1
ATOM 6264 N N . PHE C 1 79 ? 176.954 185.082 179.163 1.00 19.86 80 PHE C N 1
ATOM 6265 C CA . PHE C 1 79 ? 177.180 186.235 180.033 1.00 18.38 80 PHE C CA 1
ATOM 6266 C C . PHE C 1 79 ? 176.207 186.239 181.211 1.00 17.83 80 PHE C C 1
ATOM 6267 O O . PHE C 1 79 ? 176.618 186.327 182.373 1.00 18.76 80 PHE C O 1
ATOM 6275 N N . VAL C 1 80 ? 174.908 186.138 180.935 1.00 17.50 81 VAL C N 1
ATOM 6276 C CA . VAL C 1 80 ? 173.937 186.182 182.025 1.00 18.32 81 VAL C CA 1
ATOM 6277 C C . VAL C 1 80 ? 173.933 184.866 182.803 1.00 17.18 81 VAL C C 1
ATOM 6278 O O . VAL C 1 80 ? 173.778 184.853 184.036 1.00 17.89 81 VAL C O 1
ATOM 6282 N N . LEU C 1 81 ? 174.119 183.742 182.105 1.00 17.43 82 LEU C N 1
ATOM 6283 C CA . LEU C 1 81 ? 173.983 182.436 182.741 1.00 17.86 82 LEU C CA 1
ATOM 6284 C C . LEU C 1 81 ? 175.106 182.180 183.743 1.00 17.37 82 LEU C C 1
ATOM 6285 O O . LEU C 1 81 ? 174.854 181.670 184.843 1.00 19.64 82 LEU C O 1
ATOM 6290 N N . GLY C 1 82 ? 176.330 182.590 183.408 1.00 18.01 83 GLY C N 1
ATOM 6291 C CA . GLY C 1 82 ? 177.448 182.394 184.312 1.00 17.17 83 GLY C CA 1
ATOM 6292 C C . GLY C 1 82 ? 177.306 183.200 185.589 1.00 17.81 83 GLY C C 1
ATOM 6293 O O . GLY C 1 82 ? 177.510 182.675 186.686 1.00 20.87 83 GLY C O 1
ATOM 6294 N N . PHE C 1 83 ? 176.892 184.466 185.471 1.00 18.25 84 PHE C N 1
ATOM 6295 C CA . PHE C 1 83 ? 176.656 185.284 186.660 1.00 17.48 84 PHE C CA 1
ATOM 6296 C C . PHE C 1 83 ? 175.554 184.685 187.530 1.00 17.16 84 PHE C C 1
ATOM 6297 O O . PHE C 1 83 ? 175.688 184.593 188.762 1.00 19.09 84 PHE C O 1
ATOM 6305 N N . TYR C 1 84 ? 174.457 184.259 186.899 1.00 16.01 85 TYR C N 1
ATOM 6306 C CA . TYR C 1 84 ? 173.315 183.775 187.662 1.00 16.58 85 TYR C CA 1
ATOM 6307 C C . TYR C 1 84 ? 173.691 182.501 188.400 1.00 15.96 85 TYR C C 1
ATOM 6308 O O . TYR C 1 84 ? 173.387 182.346 189.590 1.00 17.24 85 TYR C O 1
ATOM 6317 N N . VAL C 1 85 ? 174.426 181.613 187.724 1.00 17.56 86 VAL C N 1
ATOM 6318 C CA . VAL C 1 85 ? 174.826 180.346 188.326 1.00 16.04 86 VAL C CA 1
ATOM 6319 C C . VAL C 1 85 ? 175.836 180.568 189.449 1.00 16.49 86 VAL C C 1
ATOM 6320 O O . VAL C 1 85 ? 175.732 179.948 190.515 1.00 17.78 86 VAL C O 1
ATOM 6324 N N . SER C 1 86 ? 176.777 181.504 189.271 1.00 16.57 87 SER C N 1
ATOM 6325 C CA . SER C 1 86 ? 177.730 181.783 190.346 1.00 17.34 87 SER C CA 1
ATOM 6326 C C . SER C 1 86 ? 177.010 182.289 191.591 1.00 16.68 87 SER C C 1
ATOM 6327 O O . SER C 1 86 ? 177.303 181.846 192.713 1.00 18.18 87 SER C O 1
ATOM 6330 N N . LEU C 1 87 ? 176.045 183.197 191.410 1.00 15.53 88 LEU C N 1
ATOM 6331 C CA . LEU C 1 87 ? 175.265 183.676 192.549 1.00 16.36 88 LEU C CA 1
ATOM 6332 C C . LEU C 1 87 ? 174.499 182.536 193.224 1.00 14.84 88 LEU C C 1
ATOM 6333 O O . LEU C 1 87 ? 174.562 182.393 194.456 1.00 15.36 88 LEU C O 1
ATOM 6338 N N . VAL C 1 88 ? 173.854 181.672 192.428 1.00 15.05 89 VAL C N 1
ATOM 6339 C CA . VAL C 1 88 ? 173.077 180.565 192.983 1.00 14.15 89 VAL C CA 1
ATOM 6340 C C . VAL C 1 88 ? 173.970 179.638 193.802 1.00 14.23 89 VAL C C 1
ATOM 6341 O O . VAL C 1 88 ? 173.598 179.198 194.895 1.00 16.47 89 VAL C O 1
ATOM 6345 N N . VAL C 1 89 ? 175.172 179.357 193.297 1.00 14.21 90 VAL C N 1
ATOM 6346 C CA . VAL C 1 89 ? 176.055 178.365 193.904 1.00 15.36 90 VAL C CA 1
ATOM 6347 C C . VAL C 1 89 ? 176.647 178.904 195.202 1.00 14.65 90 VAL C C 1
ATOM 6348 O O . VAL C 1 89 ? 176.710 178.183 196.214 1.00 15.83 90 VAL C O 1
ATOM 6352 N N . SER C 1 90 ? 177.064 180.174 195.198 1.00 14.72 91 SER C N 1
ATOM 6353 C CA . SER C 1 90 ? 177.555 180.774 196.430 1.00 15.31 91 SER C CA 1
ATOM 6354 C C . SER C 1 90 ? 176.470 180.772 197.502 1.00 14.75 91 SER C C 1
ATOM 6355 O O . SER C 1 90 ? 176.727 180.409 198.661 1.00 17.31 91 SER C O 1
ATOM 6358 N N . ARG C 1 91 ? 175.238 181.136 197.123 1.00 13.96 92 ARG C N 1
ATOM 6359 C CA . ARG C 1 91 ? 174.142 181.120 198.087 1.00 14.11 92 ARG C CA 1
ATOM 6360 C C . ARG C 1 91 ? 173.828 179.704 198.553 1.00 14.19 92 ARG C C 1
ATOM 6361 O O . ARG C 1 91 ? 173.538 179.487 199.732 1.00 13.79 92 ARG C O 1
ATOM 6369 N N . TRP C 1 92 ? 173.972 178.720 197.666 1.00 13.66 93 TRP C N 1
ATOM 6370 C CA . TRP C 1 92 ? 173.716 177.328 198.028 1.00 12.53 93 TRP C CA 1
ATOM 6371 C C . TRP C 1 92 ? 174.650 176.859 199.139 1.00 13.08 93 TRP C C 1
ATOM 6372 O O . TRP C 1 92 ? 174.207 176.332 200.174 1.00 12.82 93 TRP C O 1
ATOM 6383 N N . TRP C 1 93 ? 175.954 177.050 198.949 1.00 14.19 94 TRP C N 1
ATOM 6384 C CA . TRP C 1 93 ? 176.867 176.588 199.992 1.00 12.92 94 TRP C CA 1
ATOM 6385 C C . TRP C 1 93 ? 176.719 177.416 201.267 1.00 13.60 94 TRP C C 1
ATOM 6386 O O . TRP C 1 93 ? 176.786 176.870 202.380 1.00 14.81 94 TRP C O 1
ATOM 6397 N N . ALA C 1 94 ? 176.506 178.731 201.134 1.00 13.59 95 ALA C N 1
ATOM 6398 C CA . ALA C 1 94 ? 176.302 179.542 202.329 1.00 13.94 95 ALA C CA 1
ATOM 6399 C C . ALA C 1 94 ? 175.068 179.096 203.102 1.00 14.35 95 ALA C C 1
ATOM 6400 O O . ALA C 1 94 ? 175.060 179.137 204.337 1.00 15.40 95 ALA C O 1
ATOM 6402 N N . GLN C 1 95 ? 174.023 178.656 202.398 1.00 13.86 96 GLN C N 1
ATOM 6403 C CA . GLN C 1 95 ? 172.830 178.176 203.080 1.00 13.65 96 GLN C CA 1
ATOM 6404 C C . GLN C 1 95 ? 173.096 176.857 203.787 1.00 13.93 96 GLN C C 1
ATOM 6405 O O . GLN C 1 95 ? 172.480 176.570 204.819 1.00 15.82 96 GLN C O 1
ATOM 6411 N N . TYR C 1 96 ? 173.899 175.980 203.183 1.00 13.84 97 TYR C N 1
ATOM 6412 C CA . TYR C 1 96 ? 174.228 174.766 203.924 1.00 13.66 97 TYR C CA 1
ATOM 6413 C C . TYR C 1 96 ? 174.974 175.105 205.197 1.00 14.51 97 TYR C C 1
ATOM 6414 O O . TYR C 1 96 ? 174.708 174.520 206.251 1.00 15.35 97 TYR C O 1
ATOM 6423 N N . GLU C 1 97 ? 175.921 176.037 205.118 1.00 13.79 98 GLU C N 1
ATOM 6424 C CA . GLU C 1 97 ? 176.731 176.352 206.288 1.00 16.53 98 GLU C CA 1
ATOM 6425 C C . GLU C 1 97 ? 175.943 177.067 207.385 1.00 16.88 98 GLU C C 1
ATOM 6426 O O . GLU C 1 97 ? 176.424 177.156 208.522 1.00 19.25 98 GLU C O 1
ATOM 6432 N N . SER C 1 98 ? 174.759 177.583 207.072 1.00 16.24 99 SER C N 1
ATOM 6433 C CA . SER C 1 98 ? 173.912 178.264 208.041 1.00 17.62 99 SER C CA 1
ATOM 6434 C C . SER C 1 98 ? 172.955 177.328 208.769 1.00 17.69 99 SER C C 1
ATOM 6435 O O . SER C 1 98 ? 172.240 177.778 209.671 1.00 19.02 99 SER C O 1
ATOM 6438 N N . ILE C 1 99 ? 172.915 176.052 208.404 1.00 17.03 100 ILE C N 1
ATOM 6439 C CA . ILE C 1 99 ? 172.017 175.116 209.086 1.00 17.94 100 ILE C CA 1
ATOM 6440 C C . ILE C 1 99 ? 172.543 174.863 210.495 1.00 17.82 100 ILE C C 1
ATOM 6441 O O . ILE C 1 99 ? 173.710 174.469 210.659 1.00 20.80 100 ILE C O 1
ATOM 6446 N N . PRO C 1 100 ? 171.734 175.065 211.529 1.00 19.32 101 PRO C N 1
ATOM 6447 C CA . PRO C 1 100 ? 172.247 174.958 212.897 1.00 18.81 101 PRO C CA 1
ATOM 6448 C C . PRO C 1 100 ? 172.462 173.509 213.314 1.00 16.71 101 PRO C C 1
ATOM 6449 O O . PRO C 1 100 ? 171.653 172.630 213.009 1.00 18.60 101 PRO C O 1
ATOM 6453 N N . TRP C 1 101 ? 173.582 173.265 213.999 1.00 18.97 102 TRP C N 1
ATOM 6454 C CA . TRP C 1 101 ? 173.885 171.998 214.636 1.00 15.85 102 TRP C CA 1
ATOM 6455 C C . TRP C 1 101 ? 173.926 172.192 216.145 1.00 16.63 102 TRP C C 1
ATOM 6456 O O . TRP C 1 101 ? 174.463 173.195 216.632 1.00 19.25 102 TRP C O 1
ATOM 6467 N N . PRO C 1 102 ? 173.412 171.226 216.906 1.00 15.95 103 PRO C N 1
ATOM 6468 C CA . PRO C 1 102 ? 173.349 171.355 218.370 1.00 15.11 103 PRO C CA 1
ATOM 6469 C C . PRO C 1 102 ? 174.586 170.876 219.118 1.00 13.72 103 PRO C C 1
ATOM 6470 O O . PRO C 1 102 ? 174.581 170.886 220.352 1.00 16.77 103 PRO C O 1
ATOM 6474 N N . ASP C 1 103 ? 175.630 170.460 218.408 1.00 12.73 104 ASP C N 1
ATOM 6475 C CA . ASP C 1 103 ? 176.771 169.780 219.021 1.00 16.47 104 ASP C CA 1
ATOM 6476 C C . ASP C 1 103 ? 177.541 170.690 219.978 1.00 14.29 104 ASP C C 1
ATOM 6477 O O . ASP C 1 103 ? 177.849 170.289 221.106 1.00 15.94 104 ASP C O 1
ATOM 6482 N N . ARG C 1 104 ? 177.853 171.918 219.553 1.00 15.62 105 ARG C N 1
ATOM 6483 C CA . ARG C 1 104 ? 178.536 172.879 220.418 1.00 15.11 105 ARG C CA 1
ATOM 6484 C C . ARG C 1 104 ? 177.732 173.169 221.684 1.00 14.90 105 ARG C C 1
ATOM 6485 O O . ARG C 1 104 ? 178.295 173.258 222.782 1.00 17.59 105 ARG C O 1
ATOM 6493 N N . ILE C 1 105 ? 176.413 173.320 221.546 1.00 14.72 106 ILE C N 1
ATOM 6494 C CA . ILE C 1 105 ? 175.546 173.569 222.695 1.00 13.53 106 ILE C CA 1
ATOM 6495 C C . ILE C 1 105 ? 175.509 172.347 223.602 1.00 13.80 106 ILE C C 1
ATOM 6496 O O . ILE C 1 105 ? 175.624 172.462 224.830 1.00 14.20 106 ILE C O 1
ATOM 6501 N N . MET C 1 106 ? 175.353 171.156 223.007 1.00 13.97 107 MET C N 1
ATOM 6502 C CA . MET C 1 106 ? 175.169 169.956 223.818 1.00 14.21 107 MET C CA 1
ATOM 6503 C C . MET C 1 106 ? 176.444 169.583 224.560 1.00 12.94 107 MET C C 1
ATOM 6504 O O . MET C 1 106 ? 176.367 169.035 225.661 1.00 15.64 107 MET C O 1
ATOM 6509 N N . ASN C 1 107 ? 177.620 169.896 224.002 1.00 13.24 108 ASN C N 1
ATOM 6510 C CA . ASN C 1 107 ? 178.860 169.642 224.733 1.00 13.15 108 ASN C CA 1
ATOM 6511 C C . ASN C 1 107 ? 178.891 170.415 226.046 1.00 13.37 108 ASN C C 1
ATOM 6512 O O . ASN C 1 107 ? 179.307 169.880 227.080 1.00 15.62 108 ASN C O 1
ATOM 6517 N N . LEU C 1 108 ? 178.426 171.667 226.031 1.00 13.56 109 LEU C N 1
ATOM 6518 C CA . LEU C 1 108 ? 178.435 172.461 227.255 1.00 14.30 109 LEU C CA 1
ATOM 6519 C C . LEU C 1 108 ? 177.292 172.077 228.187 1.00 13.99 109 LEU C C 1
ATOM 6520 O O . LEU C 1 108 ? 177.462 172.074 229.412 1.00 15.97 109 LEU C O 1
ATOM 6525 N N . VAL C 1 109 ? 176.121 171.761 227.630 1.00 13.19 110 VAL C N 1
ATOM 6526 C CA . VAL C 1 109 ? 174.973 171.426 228.470 1.00 13.59 110 VAL C CA 1
ATOM 6527 C C . VAL C 1 109 ? 175.188 170.089 229.174 1.00 14.44 110 VAL C C 1
ATOM 6528 O O . VAL C 1 109 ? 174.846 169.931 230.352 1.00 17.00 110 VAL C O 1
ATOM 6532 N N . SER C 1 110 ? 175.756 169.110 228.467 1.00 13.75 111 SER C N 1
ATOM 6533 C CA . SER C 1 110 ? 176.021 167.805 229.056 1.00 14.65 111 SER C CA 1
ATOM 6534 C C . SER C 1 110 ? 176.986 167.883 230.231 1.00 16.27 111 SER C C 1
ATOM 6535 O O . SER C 1 110 ? 176.851 167.114 231.182 1.00 18.95 111 SER C O 1
ATOM 6538 N N . CYS C 1 111 ? 177.953 168.794 230.202 1.00 16.26 112 CYS C N 1
ATOM 6539 C CA . CYS C 1 111 ? 178.991 168.781 231.222 1.00 17.35 112 CYS C CA 1
ATOM 6540 C C . CYS C 1 111 ? 178.834 169.861 232.285 1.00 17.38 112 CYS C C 1
ATOM 6541 O O . CYS C 1 111 ? 179.433 169.735 233.358 1.00 21.21 112 CYS C O 1
ATOM 6544 N N . ASN C 1 112 ? 178.091 170.935 232.012 1.00 18.11 113 ASN C N 1
ATOM 6545 C CA . ASN C 1 112 ? 178.032 172.070 232.923 1.00 17.53 113 ASN C CA 1
ATOM 6546 C C . ASN C 1 112 ? 176.696 172.235 233.630 1.00 19.81 113 ASN C C 1
ATOM 6547 O O . ASN C 1 112 ? 176.586 173.098 234.508 1.00 23.16 113 ASN C O 1
ATOM 6552 N N . VAL C 1 113 ? 175.678 171.464 233.269 1.00 18.46 114 VAL C N 1
ATOM 6553 C CA . VAL C 1 113 ? 174.405 171.489 233.979 1.00 17.57 114 VAL C CA 1
ATOM 6554 C C . VAL C 1 113 ? 174.395 170.249 234.865 1.00 18.74 114 VAL C C 1
ATOM 6555 O O . VAL C 1 113 ? 174.159 169.135 234.395 1.00 21.60 114 VAL C O 1
ATOM 6559 N N . ASP C 1 114 ? 174.640 170.447 236.156 1.00 19.72 115 ASP C N 1
ATOM 6560 C CA . ASP C 1 114 ? 174.852 169.380 237.124 1.00 20.78 115 ASP C CA 1
ATOM 6561 C C . ASP C 1 114 ? 173.552 168.714 237.584 1.00 23.19 115 ASP C C 1
ATOM 6562 O O . ASP C 1 114 ? 172.438 169.206 237.375 1.00 24.15 115 ASP C O 1
ATOM 6567 N N . GLY C 1 115 ? 173.720 167.557 238.225 1.00 23.00 116 GLY C N 1
ATOM 6568 C CA . GLY C 1 115 ? 172.611 166.802 238.764 1.00 23.03 116 GLY C CA 1
ATOM 6569 C C . GLY C 1 115 ? 172.286 165.513 238.038 1.00 24.29 116 GLY C C 1
ATOM 6570 O O . GLY C 1 115 ? 171.823 165.545 236.895 1.00 26.28 116 GLY C O 1
ATOM 6571 N N . GLU C 1 116 ? 172.494 164.377 238.696 1.00 26.43 117 GLU C N 1
ATOM 6572 C CA . GLU C 1 116 ? 172.102 163.088 238.148 1.00 28.90 117 GLU C CA 1
ATOM 6573 C C . GLU C 1 116 ? 170.673 162.698 238.511 1.00 28.32 117 GLU C C 1
ATOM 6574 O O . GLU C 1 116 ? 170.277 161.560 238.247 1.00 34.14 117 GLU C O 1
ATOM 6580 N N . ASP C 1 117 ? 169.949 163.560 239.233 1.00 26.59 118 ASP C N 1
ATOM 6581 C CA . ASP C 1 117 ? 168.588 163.276 239.680 1.00 27.56 118 ASP C CA 1
ATOM 6582 C C . ASP C 1 117 ? 167.604 163.576 238.555 1.00 25.80 118 ASP C C 1
ATOM 6583 O O . ASP C 1 117 ? 167.986 163.866 237.420 1.00 25.85 118 ASP C O 1
ATOM 6588 N N . GLU C 1 118 ? 166.309 163.503 238.862 1.00 26.56 119 GLU C N 1
ATOM 6589 C CA . GLU C 1 118 ? 165.299 163.744 237.838 1.00 24.90 119 GLU C CA 1
ATOM 6590 C C . GLU C 1 118 ? 165.327 165.190 237.357 1.00 23.69 119 GLU C C 1
ATOM 6591 O O . GLU C 1 118 ? 165.144 165.452 236.163 1.00 23.82 119 GLU C O 1
ATOM 6597 N N . TYR C 1 119 ? 165.571 166.140 238.266 1.00 23.55 120 TYR C N 1
ATOM 6598 C CA . TYR C 1 119 ? 165.504 167.552 237.896 1.00 24.04 120 TYR C CA 1
ATOM 6599 C C . TYR C 1 119 ? 166.657 167.951 236.980 1.00 21.25 120 TYR C C 1
ATOM 6600 O O . TYR C 1 119 ? 166.453 168.680 236.004 1.00 20.44 120 TYR C O 1
ATOM 6609 N N . GLY C 1 120 ? 167.858 167.429 237.237 1.00 21.34 121 GLY C N 1
ATOM 6610 C CA . GLY C 1 120 ? 168.978 167.704 236.348 1.00 19.55 121 GLY C CA 1
ATOM 6611 C C . GLY C 1 120 ? 168.764 167.147 234.955 1.00 16.51 121 GLY C C 1
ATOM 6612 O O . GLY C 1 120 ? 169.056 167.810 233.951 1.00 17.02 121 GLY C O 1
ATOM 6613 N N . ARG C 1 121 ? 168.240 165.925 234.875 1.00 18.48 122 ARG C N 1
ATOM 6614 C CA . ARG C 1 121 ? 167.935 165.342 233.578 1.00 17.75 122 ARG C CA 1
ATOM 6615 C C . ARG C 1 121 ? 166.869 166.160 232.858 1.00 15.53 122 ARG C C 1
ATOM 6616 O O . ARG C 1 121 ? 166.999 166.429 231.658 1.00 16.82 122 ARG C O 1
ATOM 6624 N N . LEU C 1 122 ? 165.833 166.586 233.589 1.00 16.90 123 LEU C N 1
ATOM 6625 C CA . LEU C 1 122 ? 164.785 167.410 233.002 1.00 17.62 123 LEU C CA 1
ATOM 6626 C C . LEU C 1 122 ? 165.352 168.719 232.469 1.00 15.69 123 LEU C C 1
ATOM 6627 O O . LEU C 1 122 ? 165.009 169.143 231.364 1.00 16.86 123 LEU C O 1
ATOM 6632 N N . LEU C 1 123 ? 166.253 169.349 233.224 1.00 14.95 124 LEU C N 1
ATOM 6633 C CA . LEU C 1 123 ? 166.831 170.621 232.801 1.00 14.04 124 LEU C CA 1
ATOM 6634 C C . LEU C 1 123 ? 167.648 170.447 231.528 1.00 13.56 124 LEU C C 1
ATOM 6635 O O . LEU C 1 123 ? 167.499 171.211 230.565 1.00 14.80 124 LEU C O 1
ATOM 6640 N N . ARG C 1 124 ? 168.532 169.446 231.507 1.00 13.27 125 ARG C N 1
ATOM 6641 C CA . ARG C 1 124 ? 169.384 169.254 230.336 1.00 12.62 125 ARG C CA 1
ATOM 6642 C C . ARG C 1 124 ? 168.554 168.910 229.102 1.00 11.62 125 ARG C C 1
ATOM 6643 O O . ARG C 1 124 ? 168.765 169.472 228.011 1.00 13.44 125 ARG C O 1
ATOM 6651 N N . ARG C 1 125 ? 167.569 168.022 229.273 1.00 10.24 126 ARG C N 1
ATOM 6652 C CA . ARG C 1 125 ? 166.734 167.604 228.156 1.00 11.96 126 ARG C CA 1
ATOM 6653 C C . ARG C 1 125 ? 165.903 168.768 227.637 1.00 12.97 126 ARG C C 1
ATOM 6654 O O . ARG C 1 125 ? 165.750 168.939 226.424 1.00 14.90 126 ARG C O 1
ATOM 6662 N N . THR C 1 126 ? 165.382 169.598 228.547 1.00 12.90 127 THR C N 1
ATOM 6663 C CA . THR C 1 126 ? 164.557 170.728 228.139 1.00 13.03 127 THR C CA 1
ATOM 6664 C C . THR C 1 126 ? 165.383 171.787 227.419 1.00 12.06 127 THR C C 1
ATOM 6665 O O . THR C 1 126 ? 164.917 172.377 226.438 1.00 14.18 127 THR C O 1
ATOM 6669 N N . LEU C 1 127 ? 166.608 172.046 227.884 1.00 12.26 128 LEU C N 1
ATOM 6670 C CA . LEU C 1 127 ? 167.467 172.999 227.183 1.00 12.15 128 LEU C CA 1
ATOM 6671 C C . LEU C 1 127 ? 167.766 172.526 225.766 1.00 12.25 128 LEU C C 1
ATOM 6672 O O . LEU C 1 127 ? 167.650 173.292 224.793 1.00 15.35 128 LEU C O 1
ATOM 6677 N N . MET C 1 128 ? 168.149 171.257 225.627 1.00 11.69 129 MET C N 1
ATOM 6678 C CA . MET C 1 128 ? 168.409 170.729 224.293 1.00 13.01 129 MET C CA 1
ATOM 6679 C C . MET C 1 128 ? 167.158 170.775 223.418 1.00 13.41 129 MET C C 1
ATOM 6680 O O . MET C 1 128 ? 167.233 171.082 222.220 1.00 18.13 129 MET C O 1
ATOM 6685 N N . ARG C 1 129 ? 165.999 170.471 224.001 1.00 12.90 130 ARG C N 1
ATOM 6686 C CA . ARG C 1 129 ? 164.754 170.498 223.253 1.00 15.81 130 ARG C CA 1
ATOM 6687 C C . ARG C 1 129 ? 164.406 171.912 222.800 1.00 14.22 130 ARG C C 1
ATOM 6688 O O . ARG C 1 129 ? 163.934 172.097 221.680 1.00 15.81 130 ARG C O 1
ATOM 6696 N N . TYR C 1 130 ? 164.711 172.921 223.617 1.00 13.84 131 TYR C N 1
ATOM 6697 C CA . TYR C 1 130 ? 164.467 174.301 223.207 1.00 13.06 131 TYR C CA 1
ATOM 6698 C C . TYR C 1 130 ? 165.355 174.697 222.032 1.00 13.43 131 TYR C C 1
ATOM 6699 O O . TYR C 1 130 ? 164.891 175.337 221.075 1.00 14.49 131 TYR C O 1
ATOM 6708 N N . SER C 1 131 ? 166.637 174.327 222.085 1.00 15.24 132 SER C N 1
ATOM 6709 C CA . SER C 1 131 ? 167.533 174.692 220.988 1.00 15.21 132 SER C CA 1
ATOM 6710 C C . SER C 1 131 ? 167.114 173.986 219.699 1.00 17.19 132 SER C C 1
ATOM 6711 O O . SER C 1 131 ? 167.006 174.606 218.624 1.00 21.10 132 SER C O 1
ATOM 6714 N N . ASN C 1 132 ? 166.841 172.685 219.798 1.00 16.36 133 ASN C N 1
ATOM 6715 C CA . ASN C 1 132 ? 166.348 171.947 218.645 1.00 15.96 133 ASN C CA 1
ATOM 6716 C C . ASN C 1 132 ? 165.019 172.510 218.145 1.00 16.60 133 ASN C C 1
ATOM 6717 O O . ASN C 1 132 ? 164.698 172.391 216.959 1.00 19.13 133 ASN C O 1
ATOM 6722 N N . LEU C 1 133 ? 164.183 173.027 219.052 1.00 16.20 134 LEU C N 1
ATOM 6723 C CA . LEU C 1 133 ? 162.889 173.564 218.647 1.00 15.50 134 LEU C CA 1
ATOM 6724 C C . LEU C 1 133 ? 163.058 174.843 217.849 1.00 16.11 134 LEU C C 1
ATOM 6725 O O . LEU C 1 133 ? 162.340 175.060 216.868 1.00 17.15 134 LEU C O 1
ATOM 6730 N N . CYS C 1 134 ? 163.992 175.700 218.261 1.00 15.48 135 CYS C N 1
ATOM 6731 C CA . CYS C 1 134 ? 164.305 176.873 217.453 1.00 17.15 135 CYS C CA 1
ATOM 6732 C C . CYS C 1 134 ? 164.749 176.465 216.053 1.00 18.41 135 CYS C C 1
ATOM 6733 O O . CYS C 1 134 ? 164.286 177.026 215.043 1.00 20.33 135 CYS C O 1
ATOM 6736 N N . SER C 1 135 ? 165.643 175.474 215.972 1.00 17.30 136 SER C N 1
ATOM 6737 C CA . SER C 1 135 ? 166.097 175.032 214.654 1.00 18.86 136 SER C CA 1
ATOM 6738 C C . SER C 1 135 ? 164.938 174.481 213.819 1.00 17.82 136 SER C C 1
ATOM 6739 O O . SER C 1 135 ? 164.824 174.790 212.625 1.00 17.26 136 SER C O 1
ATOM 6742 N N . VAL C 1 136 ? 164.063 173.675 214.438 1.00 16.67 137 VAL C N 1
ATOM 6743 C CA . VAL C 1 136 ? 162.914 173.092 213.743 1.00 15.53 137 VAL C CA 1
ATOM 6744 C C . VAL C 1 136 ? 161.980 174.181 213.235 1.00 16.14 137 VAL C C 1
ATOM 6745 O O . VAL C 1 136 ? 161.470 174.111 212.109 1.00 18.36 137 VAL C O 1
ATOM 6749 N N . LEU C 1 137 ? 161.740 175.197 214.058 1.00 15.31 138 LEU C N 1
ATOM 6750 C CA . LEU C 1 137 ? 160.816 176.259 213.692 1.00 15.44 138 LEU C CA 1
ATOM 6751 C C . LEU C 1 137 ? 161.323 177.024 212.475 1.00 17.01 138 LEU C C 1
ATOM 6752 O O . LEU C 1 137 ? 160.589 177.233 211.495 1.00 19.38 138 LEU C O 1
ATOM 6757 N N . ILE C 1 138 ? 162.600 177.414 212.501 1.00 17.16 139 ILE C N 1
ATOM 6758 C CA . ILE C 1 138 ? 163.126 178.159 211.363 1.00 16.65 139 ILE C CA 1
ATOM 6759 C C . ILE C 1 138 ? 163.185 177.268 210.126 1.00 17.98 139 ILE C C 1
ATOM 6760 O O . ILE C 1 138 ? 162.906 177.718 209.004 1.00 18.61 139 ILE C O 1
ATOM 6765 N N . LEU C 1 139 ? 163.499 175.979 210.308 1.00 17.91 140 LEU C N 1
ATOM 6766 C CA . LEU C 1 139 ? 163.579 175.080 209.163 1.00 16.44 140 LEU C CA 1
ATOM 6767 C C . LEU C 1 139 ? 162.220 174.886 208.507 1.00 18.34 140 LEU C C 1
ATOM 6768 O O . LEU C 1 139 ? 162.115 174.899 207.279 1.00 19.96 140 LEU C O 1
ATOM 6773 N N . ARG C 1 140 ? 161.166 174.702 209.301 1.00 17.61 141 ARG C N 1
ATOM 6774 C CA . ARG C 1 140 ? 159.841 174.582 208.709 1.00 19.55 141 ARG C CA 1
ATOM 6775 C C . ARG C 1 140 ? 159.356 175.909 208.142 1.00 19.54 141 ARG C C 1
ATOM 6776 O O . ARG C 1 140 ? 158.461 175.914 207.290 1.00 22.36 141 ARG C O 1
ATOM 6784 N N . SER C 1 141 ? 159.934 177.032 208.579 1.00 19.32 142 SER C N 1
ATOM 6785 C CA . SER C 1 141 ? 159.661 178.288 207.890 1.00 17.47 142 SER C CA 1
ATOM 6786 C C . SER C 1 141 ? 160.336 178.343 206.518 1.00 17.79 142 SER C C 1
ATOM 6787 O O . SER C 1 141 ? 159.788 178.937 205.583 1.00 20.48 142 SER C O 1
ATOM 6790 N N . VAL C 1 142 ? 161.509 177.727 206.371 1.00 18.39 143 VAL C N 1
ATOM 6791 C CA . VAL C 1 142 ? 162.335 177.939 205.183 1.00 17.78 143 VAL C CA 1
ATOM 6792 C C . VAL C 1 142 ? 162.364 176.727 204.262 1.00 18.57 143 VAL C C 1
ATOM 6793 O O . VAL C 1 142 ? 162.908 176.827 203.150 1.00 17.42 143 VAL C O 1
ATOM 6797 N N . SER C 1 143 ? 161.809 175.592 204.680 1.00 17.98 144 SER C N 1
ATOM 6798 C CA . SER C 1 143 ? 161.917 174.339 203.942 1.00 15.81 144 SER C CA 1
ATOM 6799 C C . SER C 1 143 ? 160.537 173.749 203.708 1.00 17.87 144 SER C C 1
ATOM 6800 O O . SER C 1 143 ? 159.776 173.546 204.660 1.00 20.11 144 SER C O 1
ATOM 6803 N N . THR C 1 144 ? 160.219 173.468 202.439 1.00 17.32 145 THR C N 1
ATOM 6804 C CA . THR C 1 144 ? 158.932 172.853 202.132 1.00 18.40 145 THR C CA 1
ATOM 6805 C C . THR C 1 144 ? 158.870 171.411 202.616 1.00 19.34 145 THR C C 1
ATOM 6806 O O . THR C 1 144 ? 157.793 170.931 202.977 1.00 22.81 145 THR C O 1
ATOM 6810 N N . ALA C 1 145 ? 160.005 170.711 202.636 1.00 20.06 146 ALA C N 1
ATOM 6811 C CA . ALA C 1 145 ? 160.023 169.340 203.137 1.00 21.69 146 ALA C CA 1
ATOM 6812 C C . ALA C 1 145 ? 159.661 169.300 204.620 1.00 20.80 146 ALA C C 1
ATOM 6813 O O . ALA C 1 145 ? 158.802 168.515 205.050 1.00 22.48 146 ALA C O 1
ATOM 6815 N N . VAL C 1 146 ? 160.291 170.167 205.412 1.00 18.53 147 VAL C N 1
ATOM 6816 C CA . VAL C 1 146 ? 160.029 170.202 206.847 1.00 19.30 147 VAL C CA 1
ATOM 6817 C C . VAL C 1 146 ? 158.607 170.684 207.106 1.00 19.97 147 VAL C C 1
ATOM 6818 O O . VAL C 1 146 ? 157.945 170.240 208.052 1.00 21.50 147 VAL C O 1
ATOM 6822 N N . TYR C 1 147 ? 158.128 171.622 206.286 1.00 20.00 148 TYR C N 1
ATOM 6823 C CA . TYR C 1 147 ? 156.780 172.152 206.458 1.00 20.63 148 TYR C CA 1
ATOM 6824 C C . TYR C 1 147 ? 155.745 171.080 206.140 1.00 21.63 148 TYR C C 1
ATOM 6825 O O . TYR C 1 147 ? 154.704 170.996 206.799 1.00 23.60 148 TYR C O 1
ATOM 6834 N N . LYS C 1 148 ? 156.018 170.243 205.138 1.00 22.21 149 LYS C N 1
ATOM 6835 C CA . LYS C 1 148 ? 155.099 169.156 204.817 1.00 24.71 149 LYS C CA 1
ATOM 6836 C C . LYS C 1 148 ? 155.140 168.080 205.894 1.00 24.25 149 LYS C C 1
ATOM 6837 O O . LYS C 1 148 ? 154.123 167.429 206.163 1.00 26.64 149 LYS C O 1
ATOM 6843 N N . ARG C 1 149 ? 156.303 167.908 206.538 1.00 23.12 150 ARG C N 1
ATOM 6844 C CA . ARG C 1 149 ? 156.387 167.009 207.687 1.00 23.68 150 ARG C CA 1
ATOM 6845 C C . ARG C 1 149 ? 155.609 167.552 208.879 1.00 23.60 150 ARG C C 1
ATOM 6846 O O . ARG C 1 149 ? 154.808 166.830 209.482 1.00 26.96 150 ARG C O 1
ATOM 6854 N N . PHE C 1 150 ? 155.719 168.855 209.134 1.00 22.48 151 PHE C N 1
ATOM 6855 C CA . PHE C 1 150 ? 155.046 169.526 210.245 1.00 23.83 151 PHE C CA 1
ATOM 6856 C C . PHE C 1 150 ? 154.149 170.634 209.704 1.00 24.58 151 PHE C C 1
ATOM 6857 O O . PHE C 1 150 ? 154.516 171.818 209.746 1.00 25.60 151 PHE C O 1
ATOM 6865 N N . PRO C 1 151 ? 152.961 170.295 209.199 1.00 26.66 152 PRO C N 1
ATOM 6866 C CA . PRO C 1 151 ? 152.103 171.340 208.622 1.00 27.42 152 PRO C CA 1
ATOM 6867 C C . PRO C 1 151 ? 151.490 172.289 209.649 1.00 28.87 152 PRO C C 1
ATOM 6868 O O . PRO C 1 151 ? 151.136 173.407 209.257 1.00 31.60 152 PRO C O 1
ATOM 6872 N N . SER C 1 152 ? 151.431 171.916 210.925 1.00 29.84 153 SER C N 1
ATOM 6873 C CA . SER C 1 152 ? 150.980 172.804 211.983 1.00 30.00 153 SER C CA 1
ATOM 6874 C C . SER C 1 152 ? 151.797 172.504 213.229 1.00 30.42 153 SER C C 1
ATOM 6875 O O . SER C 1 152 ? 152.564 171.539 213.282 1.00 30.12 153 SER C O 1
ATOM 6878 N N . MET C 1 153 ? 151.627 173.349 214.239 1.00 32.52 154 MET C N 1
ATOM 6879 C CA . MET C 1 153 ? 152.334 173.164 215.495 1.00 31.74 154 MET C CA 1
ATOM 6880 C C . MET C 1 153 ? 151.877 171.912 216.235 1.00 31.31 154 MET C C 1
ATOM 6881 O O . MET C 1 153 ? 152.640 171.368 217.043 1.00 32.19 154 MET C O 1
ATOM 6886 N N . GLU C 1 154 ? 150.645 171.458 215.992 1.00 32.27 155 GLU C N 1
ATOM 6887 C CA . GLU C 1 154 ? 150.183 170.206 216.581 1.00 32.27 155 GLU C CA 1
ATOM 6888 C C . GLU C 1 154 ? 151.035 169.031 216.116 1.00 31.74 155 GLU C C 1
ATOM 6889 O O . GLU C 1 154 ? 151.292 168.098 216.888 1.00 32.36 155 GLU C O 1
ATOM 6895 N N . HIS C 1 155 ? 151.484 169.058 214.857 1.00 30.48 156 HIS C N 1
ATOM 6896 C CA . HIS C 1 155 ? 152.398 168.024 214.379 1.00 29.49 156 HIS C CA 1
ATOM 6897 C C . HIS C 1 155 ? 153.734 168.093 215.110 1.00 28.81 156 HIS C C 1
ATOM 6898 O O . HIS C 1 155 ? 154.363 167.059 215.369 1.00 29.46 156 HIS C O 1
ATOM 6905 N N . VAL C 1 156 ? 154.189 169.306 215.437 1.00 29.10 157 VAL C N 1
ATOM 6906 C CA . VAL C 1 156 ? 155.423 169.466 216.200 1.00 28.37 157 VAL C CA 1
ATOM 6907 C C . VAL C 1 156 ? 155.253 168.911 217.608 1.00 28.47 157 VAL C C 1
ATOM 6908 O O . VAL C 1 156 ? 156.184 168.332 218.183 1.00 29.41 157 VAL C O 1
ATOM 6912 N N . VAL C 1 157 ? 154.062 169.073 218.180 1.00 29.23 158 VAL C N 1
ATOM 6913 C CA . VAL C 1 157 ? 153.806 168.545 219.516 1.00 29.04 158 VAL C CA 1
ATOM 6914 C C . VAL C 1 157 ? 153.747 167.021 219.488 1.00 30.02 158 VAL C C 1
ATOM 6915 O O . VAL C 1 157 ? 154.309 166.351 220.363 1.00 33.12 158 VAL C O 1
ATOM 6919 N N . ARG C 1 158 ? 153.101 166.455 218.468 1.00 31.42 159 ARG C N 1
ATOM 6920 C CA . ARG C 1 158 ? 152.942 165.011 218.363 1.00 31.02 159 ARG C CA 1
ATOM 6921 C C . ARG C 1 158 ? 154.268 164.312 218.094 1.00 30.93 159 ARG C C 1
ATOM 6922 O O . ARG C 1 158 ? 154.385 163.110 218.349 1.00 33.61 159 ARG C O 1
ATOM 6930 N N . ALA C 1 159 ? 155.264 165.032 217.586 1.00 30.33 160 ALA C N 1
ATOM 6931 C CA . ALA C 1 159 ? 156.582 164.464 217.336 1.00 28.61 160 ALA C CA 1
ATOM 6932 C C . ALA C 1 159 ? 157.511 164.566 218.539 1.00 31.83 160 ALA C C 1
ATOM 6933 O O . ALA C 1 159 ? 158.681 164.190 218.425 1.00 34.81 160 ALA C O 1
ATOM 6935 N N . GLY C 1 160 ? 157.017 165.047 219.678 1.00 29.54 161 GLY C N 1
ATOM 6936 C CA . GLY C 1 160 ? 157.806 165.213 220.882 1.00 30.97 161 GLY C CA 1
ATOM 6937 C C . GLY C 1 160 ? 158.774 166.372 220.889 1.00 30.80 161 GLY C C 1
ATOM 6938 O O . GLY C 1 160 ? 159.524 166.522 221.862 1.00 33.76 161 GLY C O 1
ATOM 6939 N N . LEU C 1 161 ? 158.794 167.193 219.843 1.00 29.01 162 LEU C N 1
ATOM 6940 C CA . LEU C 1 161 ? 159.662 168.358 219.835 1.00 28.38 162 LEU C CA 1
ATOM 6941 C C . LEU C 1 161 ? 159.147 169.459 220.746 1.00 28.05 162 LEU C C 1
ATOM 6942 O O . LEU C 1 161 ? 159.932 170.315 221.162 1.00 28.19 162 LEU C O 1
ATOM 6947 N N . MET C 1 162 ? 157.850 169.475 221.040 1.00 28.31 163 MET C N 1
ATOM 6948 C CA . MET C 1 162 ? 157.267 170.512 221.881 1.00 28.79 163 MET C CA 1
ATOM 6949 C C . MET C 1 162 ? 156.188 169.865 222.745 1.00 29.33 163 MET C C 1
ATOM 6950 O O . MET C 1 162 ? 155.395 169.064 222.242 1.00 32.29 163 MET C O 1
ATOM 6955 N N . THR C 1 163 ? 156.159 170.193 224.044 1.00 28.62 164 THR C N 1
ATOM 6956 C CA . THR C 1 163 ? 155.151 169.642 224.934 1.00 27.76 164 THR C CA 1
ATOM 6957 C C . THR C 1 163 ? 153.858 170.427 224.783 1.00 28.97 164 THR C C 1
ATOM 6958 O O . THR C 1 163 ? 153.866 171.543 224.253 1.00 31.03 164 THR C O 1
ATOM 6962 N N . PRO C 1 164 ? 152.724 169.879 225.235 1.00 29.78 165 PRO C N 1
ATOM 6963 C CA . PRO C 1 164 ? 151.482 170.652 225.090 1.00 29.82 165 PRO C CA 1
ATOM 6964 C C . PRO C 1 164 ? 151.474 171.921 225.926 1.00 29.32 165 PRO C C 1
ATOM 6965 O O . PRO C 1 164 ? 150.882 172.930 225.515 1.00 32.45 165 PRO C O 1
ATOM 6969 N N . GLU C 1 165 ? 152.124 171.903 227.091 1.00 30.74 166 GLU C N 1
ATOM 6970 C CA . GLU C 1 165 ? 152.245 173.121 227.885 1.00 31.81 166 GLU C CA 1
ATOM 6971 C C . GLU C 1 165 ? 153.064 174.174 227.154 1.00 29.01 166 GLU C C 1
ATOM 6972 O O . GLU C 1 165 ? 152.716 175.363 227.157 1.00 30.03 166 GLU C O 1
ATOM 6978 N N . GLU C 1 166 ? 154.165 173.755 226.531 1.00 29.04 167 GLU C N 1
ATOM 6979 C CA . GLU C 1 166 ? 154.962 174.681 225.743 1.00 26.89 167 GLU C CA 1
ATOM 6980 C C . GLU C 1 166 ? 154.175 175.190 224.548 1.00 27.08 167 GLU C C 1
ATOM 6981 O O . GLU C 1 166 ? 154.340 176.343 224.151 1.00 26.94 167 GLU C O 1
ATOM 6987 N N . HIS C 1 167 ? 153.291 174.360 223.985 1.00 29.52 168 HIS C N 1
ATOM 6988 C CA . HIS C 1 167 ? 152.467 174.827 222.876 1.00 28.22 168 HIS C CA 1
ATOM 6989 C C . HIS C 1 167 ? 151.464 175.878 223.341 1.00 28.50 168 HIS C C 1
ATOM 6990 O O . HIS C 1 167 ? 151.248 176.886 222.656 1.00 27.35 168 HIS C O 1
ATOM 6997 N N . LYS C 1 168 ? 150.884 175.688 224.529 1.00 28.44 169 LYS C N 1
ATOM 6998 C CA . LYS C 1 168 ? 149.949 176.681 225.047 1.00 29.10 169 LYS C CA 1
ATOM 6999 C C . LYS C 1 168 ? 150.663 177.989 225.358 1.00 27.69 169 LYS C C 1
ATOM 7000 O O . LYS C 1 168 ? 150.160 179.071 225.029 1.00 29.61 169 LYS C O 1
ATOM 7002 N N . LYS C 1 169 ? 151.851 177.912 225.961 1.00 27.41 170 LYS C N 1
ATOM 7003 C CA . LYS C 1 169 ? 152.623 179.127 226.215 1.00 26.88 170 LYS C CA 1
ATOM 7004 C C . LYS C 1 169 ? 153.045 179.802 224.912 1.00 27.58 170 LYS C C 1
ATOM 7005 O O . LYS C 1 169 ? 153.022 181.034 224.800 1.00 28.56 170 LYS C O 1
ATOM 7011 N N . PHE C 1 170 ? 153.438 179.003 223.921 1.00 26.53 171 PHE C N 1
ATOM 7012 C CA . PHE C 1 170 ? 153.846 179.528 222.626 1.00 26.04 171 PHE C CA 1
ATOM 7013 C C . PHE C 1 170 ? 152.707 180.282 221.955 1.00 28.14 171 PHE C C 1
ATOM 7014 O O . PHE C 1 170 ? 152.910 181.365 221.394 1.00 30.36 171 PHE C O 1
ATOM 7022 N N . GLU C 1 171 ? 151.498 179.727 222.014 1.00 29.54 172 GLU C N 1
ATOM 7023 C CA . GLU C 1 171 ? 150.352 180.377 221.393 1.00 31.34 172 GLU C CA 1
ATOM 7024 C C . GLU C 1 171 ? 149.844 181.560 222.207 1.00 31.48 172 GLU C C 1
ATOM 7025 O O . GLU C 1 171 ? 149.232 182.474 221.643 1.00 35.34 172 GLU C O 1
ATOM 7031 N N . SER C 1 172 ? 150.082 181.571 223.521 1.00 31.91 173 SER C N 1
ATOM 7032 C CA . SER C 1 172 ? 149.637 182.704 224.329 1.00 30.65 173 SER C CA 1
ATOM 7033 C C . SER C 1 172 ? 150.436 183.967 224.025 1.00 31.64 173 SER C C 1
ATOM 7034 O O . SER C 1 172 ? 149.918 185.079 224.181 1.00 33.71 173 SER C O 1
ATOM 7037 N N . LEU C 1 173 ? 151.690 183.822 223.604 1.00 30.87 174 LEU C N 1
ATOM 7038 C CA . LEU C 1 173 ? 152.503 184.974 223.234 1.00 30.48 174 LEU C CA 1
ATOM 7039 C C . LEU C 1 173 ? 152.040 185.509 221.885 1.00 31.29 174 LEU C C 1
ATOM 7040 O O . LEU C 1 173 ? 152.039 184.779 220.890 1.00 33.73 174 LEU C O 1
ATOM 7045 N N . ASN C 1 174 ? 151.652 186.780 221.849 1.00 34.14 175 ASN C N 1
ATOM 7046 C CA . ASN C 1 174 ? 151.018 187.373 220.677 1.00 36.24 175 ASN C CA 1
ATOM 7047 C C . ASN C 1 174 ? 152.059 188.153 219.885 1.00 35.96 175 ASN C C 1
ATOM 7048 O O . ASN C 1 174 ? 152.681 189.080 220.412 1.00 37.89 175 ASN C O 1
ATOM 7053 N N . SER C 1 175 ? 152.252 187.763 218.626 1.00 36.39 176 SER C N 1
ATOM 7054 C CA . SER C 1 175 ? 153.204 188.400 217.735 1.00 32.92 176 SER C CA 1
ATOM 7055 C C . SER C 1 175 ? 152.784 188.226 216.283 1.00 31.09 176 SER C C 1
ATOM 7056 O O . SER C 1 175 ? 152.522 187.088 215.859 1.00 32.06 176 SER C O 1
ATOM 7059 N N . PRO C 1 176 ? 152.722 189.315 215.502 1.00 31.76 177 PRO C N 1
ATOM 7060 C CA . PRO C 1 176 ? 152.306 189.202 214.099 1.00 29.43 177 PRO C CA 1
ATOM 7061 C C . PRO C 1 176 ? 153.468 188.792 213.203 1.00 29.31 177 PRO C C 1
ATOM 7062 O O . PRO C 1 176 ? 153.399 188.898 211.976 1.00 33.48 177 PRO C O 1
ATOM 7066 N N . HIS C 1 177 ? 154.556 188.304 213.803 1.00 27.21 178 HIS C N 1
ATOM 7067 C CA . HIS C 1 177 ? 155.765 187.948 213.069 1.00 26.17 178 HIS C CA 1
ATOM 7068 C C . HIS C 1 177 ? 156.135 186.494 213.345 1.00 22.53 178 HIS C C 1
ATOM 7069 O O . HIS C 1 177 ? 155.525 185.820 214.180 1.00 27.42 178 HIS C O 1
ATOM 7076 N N . ASN C 1 178 ? 157.143 186.008 212.621 1.00 21.39 179 ASN C N 1
ATOM 7077 C CA . ASN C 1 178 ? 157.593 184.629 212.774 1.00 21.33 179 ASN C CA 1
ATOM 7078 C C . ASN C 1 178 ? 158.112 184.398 214.189 1.00 19.80 179 ASN C C 1
ATOM 7079 O O . ASN C 1 178 ? 158.915 185.181 214.699 1.00 20.52 179 ASN C O 1
ATOM 7084 N N . LYS C 1 179 ? 157.666 183.311 214.822 1.00 20.40 180 LYS C N 1
ATOM 7085 C CA . LYS C 1 179 ? 157.940 183.065 216.235 1.00 17.82 180 LYS C CA 1
ATOM 7086 C C . LYS C 1 179 ? 159.058 182.050 216.456 1.00 16.39 180 LYS C C 1
ATOM 7087 O O . LYS C 1 179 ? 159.037 181.315 217.452 1.00 19.18 180 LYS C O 1
ATOM 7093 N N . PHE C 1 180 ? 159.981 181.913 215.503 1.00 16.43 181 PHE C N 1
ATOM 7094 C CA . PHE C 1 180 ? 161.047 180.929 215.665 1.00 16.94 181 PHE C CA 1
ATOM 7095 C C . PHE C 1 180 ? 162.022 181.312 216.772 1.00 14.93 181 PHE C C 1
ATOM 7096 O O . PHE C 1 180 ? 162.720 180.433 217.287 1.00 16.55 181 PHE C O 1
ATOM 7104 N N . TRP C 1 181 ? 162.049 182.586 217.173 1.00 14.36 182 TRP C N 1
ATOM 7105 C CA . TRP C 1 181 ? 162.994 183.076 218.172 1.00 13.82 182 TRP C CA 1
ATOM 7106 C C . TRP C 1 181 ? 162.547 182.818 219.605 1.00 12.25 182 TRP C C 1
ATOM 7107 O O . TRP C 1 181 ? 163.373 182.930 220.516 1.00 15.06 182 TRP C O 1
ATOM 7118 N N . ILE C 1 182 ? 161.287 182.431 219.806 1.00 12.29 183 ILE C N 1
ATOM 7119 C CA . ILE C 1 182 ? 160.774 182.178 221.156 1.00 13.08 183 ILE C CA 1
ATOM 7120 C C . ILE C 1 182 ? 161.608 181.162 221.925 1.00 10.80 183 ILE C C 1
ATOM 7121 O O . ILE C 1 182 ? 161.986 181.442 223.075 1.00 11.89 183 ILE C O 1
ATOM 7126 N N . PRO C 1 183 ? 161.906 179.974 221.387 1.00 13.19 184 PRO C N 1
ATOM 7127 C CA . PRO C 1 183 ? 162.643 178.997 222.194 1.00 12.22 184 PRO C CA 1
ATOM 7128 C C . PRO C 1 183 ? 164.044 179.442 222.560 1.00 10.55 184 PRO C C 1
ATOM 7129 O O . PRO C 1 183 ? 164.589 178.888 223.516 1.00 12.86 184 PRO C O 1
ATOM 7133 N N . CYS C 1 184 ? 164.643 180.394 221.846 1.00 11.85 185 CYS C N 1
ATOM 7134 C CA . CYS C 1 184 ? 165.937 180.911 222.277 1.00 11.39 185 CYS C CA 1
ATOM 7135 C C . CYS C 1 184 ? 165.809 181.734 223.558 1.00 10.95 185 CYS C C 1
ATOM 7136 O O . CYS C 1 184 ? 166.637 181.601 224.468 1.00 12.48 185 CYS C O 1
ATOM 7139 N N . VAL C 1 185 ? 164.771 182.570 223.646 1.00 11.39 186 VAL C N 1
ATOM 7140 C CA . VAL C 1 185 ? 164.506 183.310 224.876 1.00 10.48 186 VAL C CA 1
ATOM 7141 C C . VAL C 1 185 ? 164.197 182.340 226.006 1.00 9.33 186 VAL C C 1
ATOM 7142 O O . VAL C 1 185 ? 164.660 182.509 227.146 1.00 10.77 186 VAL C O 1
ATOM 7146 N N . TRP C 1 186 ? 163.444 181.282 225.694 1.00 9.74 187 TRP C N 1
ATOM 7147 C CA . TRP C 1 186 ? 163.147 180.270 226.702 1.00 10.10 187 TRP C CA 1
ATOM 7148 C C . TRP C 1 186 ? 164.425 179.601 227.188 1.00 8.86 187 TRP C C 1
ATOM 7149 O O . TRP C 1 186 ? 164.606 179.386 228.390 1.00 8.38 187 TRP C O 1
ATOM 7160 N N . PHE C 1 187 ? 165.322 179.271 226.256 1.00 8.76 188 PHE C N 1
ATOM 7161 C CA . PHE C 1 187 ? 166.599 178.663 226.604 1.00 8.75 188 PHE C CA 1
ATOM 7162 C C . PHE C 1 187 ? 167.418 179.570 227.516 1.00 9.70 188 PHE C C 1
ATOM 7163 O O . PHE C 1 187 ? 167.973 179.106 228.516 1.00 9.50 188 PHE C O 1
ATOM 7171 N N . SER C 1 188 ? 167.551 180.856 227.161 1.00 9.52 189 SER C N 1
ATOM 7172 C CA . SER C 1 188 ? 168.367 181.748 227.987 1.00 10.29 189 SER C CA 1
ATOM 7173 C C . SER C 1 188 ? 167.769 181.886 229.382 1.00 9.58 189 SER C C 1
ATOM 7174 O O . SER C 1 188 ? 168.494 181.842 230.386 1.00 11.48 189 SER C O 1
ATOM 7177 N N . ASN C 1 189 ? 166.443 182.015 229.470 1.00 9.14 190 ASN C N 1
ATOM 7178 C CA . ASN C 1 189 ? 165.817 182.161 230.780 1.00 9.42 190 ASN C CA 1
ATOM 7179 C C . ASN C 1 189 ? 165.925 180.880 231.602 1.00 11.28 190 ASN C C 1
ATOM 7180 O O . ASN C 1 189 ? 166.151 180.932 232.816 1.00 12.94 190 ASN C O 1
ATOM 7185 N N . LEU C 1 190 ? 165.804 179.720 230.960 1.00 10.23 191 LEU C N 1
ATOM 7186 C CA . LEU C 1 190 ? 165.967 178.462 231.679 1.00 10.62 191 LEU C CA 1
ATOM 7187 C C . LEU C 1 190 ? 167.394 178.262 232.138 1.00 11.26 191 LEU C C 1
ATOM 7188 O O . LEU C 1 190 ? 167.628 177.710 233.216 1.00 13.99 191 LEU C O 1
ATOM 7193 N N . ALA C 1 191 ? 168.363 178.652 231.311 1.00 12.43 192 ALA C N 1
ATOM 7194 C CA . ALA C 1 191 ? 169.756 178.533 231.722 1.00 11.59 192 ALA C CA 1
ATOM 7195 C C . ALA C 1 191 ? 170.044 179.422 232.924 1.00 11.82 192 ALA C C 1
ATOM 7196 O O . ALA C 1 191 ? 170.739 179.013 233.864 1.00 13.72 192 ALA C O 1
ATOM 7198 N N . VAL C 1 192 ? 169.505 180.640 232.923 1.00 13.00 193 VAL C N 1
ATOM 7199 C CA . VAL C 1 192 ? 169.708 181.508 234.079 1.00 13.88 193 VAL C CA 1
ATOM 7200 C C . VAL C 1 192 ? 169.005 180.938 235.304 1.00 15.54 193 VAL C C 1
ATOM 7201 O O . VAL C 1 192 ? 169.503 181.049 236.429 1.00 17.67 193 VAL C O 1
ATOM 7205 N N . LYS C 1 193 ? 167.846 180.306 235.104 1.00 14.38 194 LYS C N 1
ATOM 7206 C CA . LYS C 1 193 ? 167.127 179.703 236.221 1.00 16.94 194 LYS C CA 1
ATOM 7207 C C . LYS C 1 193 ? 167.925 178.539 236.798 1.00 16.26 194 LYS C C 1
ATOM 7208 O O . LYS C 1 193 ? 167.995 178.366 238.020 1.00 19.77 194 LYS C O 1
ATOM 7214 N N . ALA C 1 194 ? 168.540 177.735 235.925 1.00 16.79 195 ALA C N 1
ATOM 7215 C CA . ALA C 1 194 ? 169.398 176.640 236.369 1.00 18.45 195 ALA C CA 1
ATOM 7216 C C . ALA C 1 194 ? 170.588 177.170 237.160 1.00 18.71 195 ALA C C 1
ATOM 7217 O O . ALA C 1 194 ? 171.003 176.574 238.164 1.00 21.19 195 ALA C O 1
ATOM 7219 N N . ARG C 1 195 ? 171.136 178.301 236.719 1.00 16.48 196 ARG C N 1
ATOM 7220 C CA . ARG C 1 195 ? 172.273 178.919 237.393 1.00 17.51 196 ARG C CA 1
ATOM 7221 C C . ARG C 1 195 ? 171.856 179.417 238.768 1.00 20.19 196 ARG C C 1
ATOM 7222 O O . ARG C 1 195 ? 172.570 179.228 239.758 1.00 20.47 196 ARG C O 1
ATOM 7230 N N . ASN C 1 196 ? 170.672 180.007 238.856 1.00 18.32 197 ASN C N 1
ATOM 7231 C CA . ASN C 1 196 ? 170.208 180.564 240.117 1.00 20.44 197 ASN C CA 1
ATOM 7232 C C . ASN C 1 196 ? 169.823 179.491 241.135 1.00 21.83 197 ASN C C 1
ATOM 7233 O O . ASN C 1 196 ? 169.724 179.789 242.333 1.00 26.22 197 ASN C O 1
ATOM 7238 N N . GLU C 1 197 ? 169.563 178.270 240.674 1.00 21.89 198 GLU C N 1
ATOM 7239 C CA . GLU C 1 197 ? 169.241 177.130 241.519 1.00 23.65 198 GLU C CA 1
ATOM 7240 C C . GLU C 1 197 ? 170.473 176.303 241.874 1.00 22.62 198 GLU C C 1
ATOM 7241 O O . GLU C 1 197 ? 170.333 175.226 242.464 1.00 27.00 198 GLU C O 1
ATOM 7247 N N . GLY C 1 198 ? 171.665 176.735 241.461 1.00 21.33 199 GLY C N 1
ATOM 7248 C CA . GLY C 1 198 ? 172.880 176.012 241.775 1.00 22.01 199 GLY C CA 1
ATOM 7249 C C . GLY C 1 198 ? 173.265 174.925 240.794 1.00 19.93 199 GLY C C 1
ATOM 7250 O O . GLY C 1 198 ? 174.271 174.238 241.020 1.00 26.50 199 GLY C O 1
ATOM 7251 N N . ARG C 1 199 ? 172.505 174.746 239.714 1.00 20.83 200 ARG C N 1
ATOM 7252 C CA . ARG C 1 199 ? 172.797 173.689 238.753 1.00 19.23 200 ARG C CA 1
ATOM 7253 C C . ARG C 1 199 ? 173.937 174.054 237.811 1.00 20.50 200 ARG C C 1
ATOM 7254 O O . ARG C 1 199 ? 174.576 173.161 237.245 1.00 21.12 200 ARG C O 1
ATOM 7262 N N . ILE C 1 200 ? 174.169 175.342 237.586 1.00 21.21 201 ILE C N 1
ATOM 7263 C CA . ILE C 1 200 ? 175.330 175.822 236.846 1.00 19.75 201 ILE C CA 1
ATOM 7264 C C . ILE C 1 200 ? 176.253 176.508 237.842 1.00 19.81 201 ILE C C 1
ATOM 7265 O O . ILE C 1 200 ? 175.808 177.371 238.610 1.00 24.17 201 ILE C O 1
ATOM 7270 N N . ARG C 1 201 ? 177.533 176.118 237.839 1.00 20.78 202 ARG C N 1
ATOM 7271 C CA . ARG C 1 201 ? 178.412 176.474 238.954 1.00 23.10 202 ARG C CA 1
ATOM 7272 C C . ARG C 1 201 ? 178.587 177.983 239.097 1.00 25.87 202 ARG C C 1
ATOM 7273 O O . ARG C 1 201 ? 178.557 178.513 240.214 1.00 28.45 202 ARG C O 1
ATOM 7281 N N . ASP C 1 202 ? 178.784 178.690 237.990 1.00 23.82 203 ASP C N 1
ATOM 7282 C CA . ASP C 1 202 ? 179.098 180.112 238.053 1.00 24.04 203 ASP C CA 1
ATOM 7283 C C . ASP C 1 202 ? 178.740 180.762 236.725 1.00 22.34 203 ASP C C 1
ATOM 7284 O O . ASP C 1 202 ? 178.276 180.102 235.792 1.00 21.29 203 ASP C O 1
ATOM 7289 N N . SER C 1 203 ? 178.997 182.070 236.635 1.00 20.80 204 SER C N 1
ATOM 7290 C CA . SER C 1 203 ? 178.495 182.840 235.508 1.00 18.85 204 SER C CA 1
ATOM 7291 C C . SER C 1 203 ? 179.408 182.754 234.295 1.00 17.37 204 SER C C 1
ATOM 7292 O O . SER C 1 203 ? 178.983 183.119 233.196 1.00 18.12 204 SER C O 1
ATOM 7295 N N . VAL C 1 204 ? 180.624 182.225 234.448 1.00 16.94 205 VAL C N 1
ATOM 7296 C CA . VAL C 1 204 ? 181.477 182.033 233.276 1.00 17.53 205 VAL C CA 1
ATOM 7297 C C . VAL C 1 204 ? 180.955 180.886 232.406 1.00 15.40 205 VAL C C 1
ATOM 7298 O O . VAL C 1 204 ? 180.784 181.035 231.190 1.00 16.53 205 VAL C O 1
ATOM 7302 N N . LEU C 1 205 ? 180.542 179.806 233.045 1.00 15.50 206 LEU C N 1
ATOM 7303 C CA . LEU C 1 205 ? 179.971 178.669 232.345 1.00 16.68 206 LEU C CA 1
ATOM 7304 C C . LEU C 1 205 ? 178.590 178.995 231.782 1.00 13.45 206 LEU C C 1
ATOM 7305 O O . LEU C 1 205 ? 178.260 178.608 230.649 1.00 14.66 206 LEU C O 1
ATOM 7310 N N . LEU C 1 206 ? 177.762 179.687 232.574 1.00 14.47 207 LEU C N 1
ATOM 7311 C CA . LEU C 1 206 ? 176.496 180.221 232.079 1.00 13.47 207 LEU C CA 1
ATOM 7312 C C . LEU C 1 206 ? 176.693 181.098 230.846 1.00 12.86 207 LEU C C 1
ATOM 7313 O O . LEU C 1 206 ? 175.966 180.945 229.857 1.00 13.63 207 LEU C O 1
ATOM 7318 N N . GLN C 1 207 ? 177.695 181.981 230.865 1.00 14.06 208 GLN C N 1
ATOM 7319 C CA . GLN C 1 207 ? 177.906 182.865 229.723 1.00 13.07 208 GLN C CA 1
ATOM 7320 C C . GLN C 1 207 ? 178.400 182.092 228.506 1.00 12.73 208 GLN C C 1
ATOM 7321 O O . GLN C 1 207 ? 178.058 182.435 227.371 1.00 15.04 208 GLN C O 1
ATOM 7327 N N . GLY C 1 208 ? 179.211 181.055 228.723 1.00 13.73 209 GLY C N 1
ATOM 7328 C CA . GLY C 1 208 ? 179.608 180.190 227.621 1.00 12.47 209 GLY C CA 1
ATOM 7329 C C . GLY C 1 208 ? 178.414 179.523 226.965 1.00 12.80 209 GLY C C 1
ATOM 7330 O O . GLY C 1 208 ? 178.289 179.507 225.731 1.00 14.28 209 GLY C O 1
ATOM 7331 N N . ILE C 1 209 ? 177.491 179.016 227.782 1.00 11.84 210 ILE C N 1
ATOM 7332 C CA . ILE C 1 209 ? 176.292 178.392 227.232 1.00 13.26 210 ILE C CA 1
ATOM 7333 C C . ILE C 1 209 ? 175.445 179.412 226.470 1.00 11.83 210 ILE C C 1
ATOM 7334 O O . ILE C 1 209 ? 174.982 179.124 225.357 1.00 12.56 210 ILE C O 1
ATOM 7339 N N . LEU C 1 210 ? 175.309 180.624 227.012 1.00 11.89 211 LEU C N 1
ATOM 7340 C CA . LEU C 1 210 ? 174.528 181.657 226.339 1.00 11.77 211 LEU C CA 1
ATOM 7341 C C . LEU C 1 210 ? 175.189 182.097 225.037 1.00 13.11 211 LEU C C 1
ATOM 7342 O O . LEU C 1 210 ? 174.501 182.400 224.057 1.00 15.14 211 LEU C O 1
ATOM 7347 N N . ASN C 1 211 ? 176.521 182.144 225.007 1.00 12.35 212 ASN C N 1
ATOM 7348 C CA . ASN C 1 211 ? 177.217 182.470 223.769 1.00 12.75 212 ASN C CA 1
ATOM 7349 C C . ASN C 1 211 ? 176.938 181.426 222.697 1.00 13.27 212 ASN C C 1
ATOM 7350 O O . ASN C 1 211 ? 176.774 181.762 221.516 1.00 14.47 212 ASN C O 1
ATOM 7355 N N . GLU C 1 212 ? 176.951 180.144 223.075 1.00 13.69 213 GLU C N 1
ATOM 7356 C CA . GLU C 1 212 ? 176.644 179.131 222.069 1.00 14.36 213 GLU C CA 1
ATOM 7357 C C . GLU C 1 212 ? 175.198 179.255 221.606 1.00 12.72 213 GLU C C 1
ATOM 7358 O O . GLU C 1 212 ? 174.894 179.055 220.420 1.00 14.04 213 GLU C O 1
ATOM 7364 N N . LEU C 1 213 ? 174.308 179.666 222.511 1.00 12.80 214 LEU C N 1
ATOM 7365 C CA . LEU C 1 213 ? 172.908 179.821 222.135 1.00 12.53 214 LEU C CA 1
ATOM 7366 C C . LEU C 1 213 ? 172.766 180.954 221.132 1.00 13.29 214 LEU C C 1
ATOM 7367 O O . LEU C 1 213 ? 172.007 180.857 220.160 1.00 16.55 214 LEU C O 1
ATOM 7372 N N . ASN C 1 214 ? 173.499 182.043 221.356 1.00 12.57 215 ASN C N 1
ATOM 7373 C CA . ASN C 1 214 ? 173.441 183.172 220.436 1.00 14.41 215 ASN C CA 1
ATOM 7374 C C . ASN C 1 214 ? 174.083 182.839 219.093 1.00 13.95 215 ASN C C 1
ATOM 7375 O O . ASN C 1 214 ? 173.634 183.322 218.049 1.00 14.74 215 ASN C O 1
ATOM 7380 N N . THR C 1 215 ? 175.127 182.016 219.100 1.00 14.07 216 THR C N 1
ATOM 7381 C CA . THR C 1 215 ? 175.692 181.521 217.844 1.00 13.94 216 THR C CA 1
ATOM 7382 C C . THR C 1 215 ? 174.642 180.723 217.058 1.00 14.30 216 THR C C 1
ATOM 7383 O O . THR C 1 215 ? 174.476 180.897 215.832 1.00 16.53 216 THR C O 1
ATOM 7387 N N . LEU C 1 216 ? 173.896 179.880 217.764 1.00 14.36 217 LEU C N 1
ATOM 7388 C CA . LEU C 1 216 ? 172.803 179.131 217.147 1.00 15.02 217 LEU C CA 1
ATOM 7389 C C . LEU C 1 216 ? 171.744 180.078 216.575 1.00 15.50 217 LEU C C 1
ATOM 7390 O O . LEU C 1 216 ? 171.271 179.891 215.439 1.00 15.64 217 LEU C O 1
ATOM 7395 N N . ARG C 1 217 ? 171.363 181.090 217.357 1.00 15.96 218 ARG C N 1
ATOM 7396 C CA . ARG C 1 217 ? 170.414 182.095 216.881 1.00 15.58 218 ARG C CA 1
ATOM 7397 C C . ARG C 1 217 ? 170.904 182.729 215.586 1.00 15.89 218 ARG C C 1
ATOM 7398 O O . ARG C 1 217 ? 170.133 182.860 214.630 1.00 17.25 218 ARG C O 1
ATOM 7406 N N . SER C 1 218 ? 172.171 183.143 215.546 1.00 15.06 219 SER C N 1
ATOM 7407 C CA . SER C 1 218 ? 172.694 183.767 214.333 1.00 15.78 219 SER C CA 1
ATOM 7408 C C . SER C 1 218 ? 172.601 182.831 213.134 1.00 16.02 219 SER C C 1
ATOM 7409 O O . SER C 1 218 ? 172.324 183.275 212.013 1.00 17.85 219 SER C O 1
ATOM 7412 N N . GLN C 1 219 ? 172.849 181.534 213.338 1.00 15.59 220 GLN C N 1
ATOM 7413 C CA . GLN C 1 219 ? 172.637 180.583 212.244 1.00 17.16 220 GLN C CA 1
ATOM 7414 C C . GLN C 1 219 ? 171.190 180.622 211.749 1.00 16.05 220 GLN C C 1
ATOM 7415 O O . GLN C 1 219 ? 170.923 180.625 210.534 1.00 17.18 220 GLN C O 1
ATOM 7421 N N . CYS C 1 220 ? 170.241 180.651 212.686 1.00 14.91 221 CYS C N 1
ATOM 7422 C CA . CYS C 1 220 ? 168.828 180.656 212.317 1.00 15.10 221 CYS C CA 1
ATOM 7423 C C . CYS C 1 220 ? 168.482 181.949 211.588 1.00 15.76 221 CYS C C 1
ATOM 7424 O O . CYS C 1 220 ? 167.696 181.952 210.632 1.00 17.22 221 CYS C O 1
ATOM 7427 N N . GLY C 1 221 ? 169.094 183.055 212.014 1.00 15.22 222 GLY C N 1
ATOM 7428 C CA . GLY C 1 221 ? 168.888 184.322 211.336 1.00 15.64 222 GLY C CA 1
ATOM 7429 C C . GLY C 1 221 ? 169.443 184.333 209.925 1.00 15.19 222 GLY C C 1
ATOM 7430 O O . GLY C 1 221 ? 168.861 184.944 209.028 1.00 17.91 222 GLY C O 1
ATOM 7431 N N . ARG C 1 222 ? 170.572 183.656 209.705 1.00 15.38 223 ARG C N 1
ATOM 7432 C CA . ARG C 1 222 ? 171.100 183.551 208.345 1.00 16.23 223 ARG C CA 1
ATOM 7433 C C . ARG C 1 222 ? 170.175 182.731 207.447 1.00 15.39 223 ARG C C 1
ATOM 7434 O O . ARG C 1 222 ? 169.946 183.094 206.283 1.00 16.06 223 ARG C O 1
ATOM 7442 N N . LEU C 1 223 ? 169.657 181.610 207.962 1.00 15.14 224 LEU C N 1
ATOM 7443 C CA . LEU C 1 223 ? 168.619 180.866 207.241 1.00 14.75 224 LEU C CA 1
ATOM 7444 C C . LEU C 1 223 ? 167.427 181.757 206.898 1.00 15.46 224 LEU C C 1
ATOM 7445 O O . LEU C 1 223 ? 166.931 181.745 205.760 1.00 15.78 224 LEU C O 1
ATOM 7450 N N . TYR C 1 224 ? 166.970 182.550 207.869 1.00 14.70 225 TYR C N 1
ATOM 7451 C CA . TYR C 1 224 ? 165.838 183.441 207.645 1.00 16.12 225 TYR C CA 1
ATOM 7452 C C . TYR C 1 224 ? 166.165 184.466 206.573 1.00 15.81 225 TYR C C 1
ATOM 7453 O O . TYR C 1 224 ? 165.321 184.787 205.732 1.00 17.46 225 TYR C O 1
ATOM 7462 N N . GLY C 1 225 ? 167.395 184.978 206.581 1.00 14.05 226 GLY C N 1
ATOM 7463 C CA . GLY C 1 225 ? 167.782 185.972 205.597 1.00 14.18 226 GLY C CA 1
ATOM 7464 C C . GLY C 1 225 ? 167.849 185.416 204.188 1.00 15.62 226 GLY C C 1
ATOM 7465 O O . GLY C 1 225 ? 167.433 186.078 203.235 1.00 16.90 226 GLY C O 1
ATOM 7466 N N . TYR C 1 226 ? 168.377 184.199 204.030 1.00 14.21 227 TYR C N 1
ATOM 7467 C CA . TYR C 1 226 ? 168.427 183.613 202.690 1.00 15.63 227 TYR C CA 1
ATOM 7468 C C . TYR C 1 226 ? 167.036 183.247 202.187 1.00 15.84 227 TYR C C 1
ATOM 7469 O O . TYR C 1 226 ? 166.768 183.348 200.984 1.00 17.00 227 TYR C O 1
ATOM 7478 N N . ASP C 1 227 ? 166.137 182.836 203.088 1.00 14.87 228 ASP C N 1
ATOM 7479 C CA . ASP C 1 227 ? 164.758 182.571 202.679 1.00 17.80 228 ASP C CA 1
ATOM 7480 C C . ASP C 1 227 ? 164.036 183.855 202.290 1.00 17.27 228 ASP C C 1
ATOM 7481 O O . ASP C 1 227 ? 163.390 183.926 201.237 1.00 18.07 228 ASP C O 1
ATOM 7486 N N . TRP C 1 228 ? 164.156 184.886 203.123 1.00 17.90 229 TRP C N 1
ATOM 7487 C CA . TRP C 1 228 ? 163.446 186.139 202.904 1.00 17.42 229 TRP C CA 1
ATOM 7488 C C . TRP C 1 228 ? 163.985 186.872 201.681 1.00 17.94 229 TRP C C 1
ATOM 7489 O O . TRP C 1 228 ? 163.228 187.262 200.785 1.00 18.20 229 TRP C O 1
ATOM 7500 N N . ILE C 1 229 ? 165.301 187.059 201.634 1.00 18.29 230 ILE C N 1
ATOM 7501 C CA . ILE C 1 229 ? 165.967 187.824 200.582 1.00 17.96 230 ILE C CA 1
ATOM 7502 C C . ILE C 1 229 ? 166.331 186.827 199.485 1.00 17.49 230 ILE C C 1
ATOM 7503 O O . ILE C 1 229 ? 167.421 186.249 199.474 1.00 21.75 230 ILE C O 1
ATOM 7508 N N . SER C 1 230 ? 165.405 186.614 198.550 1.00 18.03 231 SER C N 1
ATOM 7509 C CA . SER C 1 230 ? 165.714 185.713 197.452 1.00 18.83 231 SER C CA 1
ATOM 7510 C C . SER C 1 230 ? 166.577 186.446 196.431 1.00 19.02 231 SER C C 1
ATOM 7511 O O . SER C 1 230 ? 166.750 187.666 196.479 1.00 19.06 231 SER C O 1
ATOM 7514 N N . ILE C 1 231 ? 167.151 185.679 195.516 1.00 18.57 232 ILE C N 1
ATOM 7515 C CA . ILE C 1 231 ? 167.798 186.275 194.351 1.00 17.70 232 ILE C CA 1
ATOM 7516 C C . ILE C 1 231 ? 166.796 187.200 193.666 1.00 15.97 232 ILE C C 1
ATOM 7517 O O . ILE C 1 231 ? 165.620 186.826 193.507 1.00 18.37 232 ILE C O 1
ATOM 7522 N N . PRO C 1 232 ? 167.177 188.427 193.326 1.00 16.77 233 PRO C N 1
ATOM 7523 C CA . PRO C 1 232 ? 166.240 189.384 192.719 1.00 16.16 233 PRO C CA 1
ATOM 7524 C C . PRO C 1 232 ? 165.498 188.765 191.546 1.00 16.34 233 PRO C C 1
ATOM 7525 O O . PRO C 1 232 ? 166.097 188.123 190.681 1.00 17.42 233 PRO C O 1
ATOM 7529 N N . LEU C 1 233 ? 164.171 188.920 191.555 1.00 15.49 234 LEU C N 1
ATOM 7530 C CA . LEU C 1 233 ? 163.324 188.303 190.536 1.00 15.78 234 LEU C CA 1
ATOM 7531 C C . LEU C 1 233 ? 163.729 188.737 189.129 1.00 16.81 234 LEU C C 1
ATOM 7532 O O . LEU C 1 233 ? 163.462 188.026 188.149 1.00 19.22 234 LEU C O 1
ATOM 7537 N N . VAL C 1 234 ? 164.264 189.953 189.005 1.00 17.18 235 VAL C N 1
ATOM 7538 C CA . VAL C 1 234 ? 164.665 190.483 187.707 1.00 18.65 235 VAL C CA 1
ATOM 7539 C C . VAL C 1 234 ? 165.725 189.583 187.090 1.00 17.55 235 VAL C C 1
ATOM 7540 O O . VAL C 1 234 ? 165.677 189.270 185.896 1.00 19.04 235 VAL C O 1
ATOM 7544 N N . TYR C 1 235 ? 166.677 189.122 187.904 1.00 16.75 236 TYR C N 1
ATOM 7545 C CA . TYR C 1 235 ? 167.732 188.244 187.405 1.00 17.25 236 TYR C CA 1
ATOM 7546 C C . TYR C 1 235 ? 167.164 186.918 186.909 1.00 17.54 236 TYR C C 1
ATOM 7547 O O . TYR C 1 235 ? 167.544 186.424 185.837 1.00 18.91 236 TYR C O 1
ATOM 7556 N N . THR C 1 236 ? 166.261 186.319 187.688 1.00 15.43 237 THR C N 1
ATOM 7557 C CA . THR C 1 236 ? 165.655 185.052 187.293 1.00 16.14 237 THR C CA 1
ATOM 7558 C C . THR C 1 236 ? 164.897 185.194 185.978 1.00 16.84 237 THR C C 1
ATOM 7559 O O . THR C 1 236 ? 165.056 184.364 185.069 1.00 18.88 237 THR C O 1
ATOM 7563 N N . GLN C 1 237 ? 164.124 186.276 185.844 1.00 17.54 238 GLN C N 1
ATOM 7564 C CA . GLN C 1 237 ? 163.356 186.510 184.628 1.00 18.30 238 GLN C CA 1
ATOM 7565 C C . GLN C 1 237 ? 164.283 186.714 183.438 1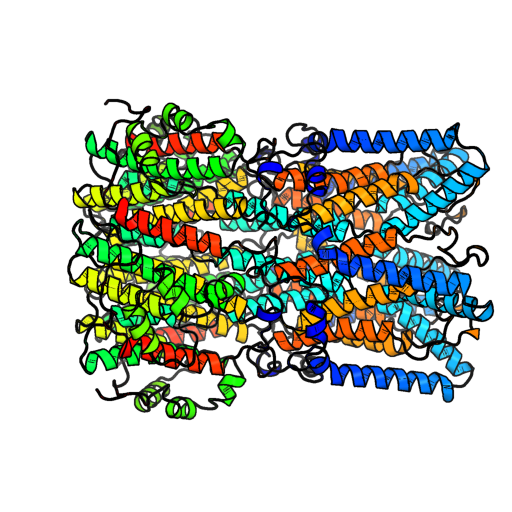.00 16.67 238 GLN C C 1
ATOM 7566 O O . GLN C 1 237 ? 164.062 186.142 182.364 1.00 18.78 238 GLN C O 1
ATOM 7572 N N . VAL C 1 238 ? 165.341 187.508 183.617 1.00 16.21 239 VAL C N 1
ATOM 7573 C CA . VAL C 1 238 ? 166.249 187.795 182.509 1.00 16.35 239 VAL C CA 1
ATOM 7574 C C . VAL C 1 238 ? 166.945 186.521 182.041 1.00 16.87 239 VAL C C 1
ATOM 7575 O O . VAL C 1 238 ? 167.081 186.275 180.835 1.00 18.46 239 VAL C O 1
ATOM 7579 N N . VAL C 1 239 ? 167.376 185.679 182.983 1.00 15.82 240 VAL C N 1
ATOM 7580 C CA . VAL C 1 239 ? 168.164 184.507 182.617 1.00 17.68 240 VAL C CA 1
ATOM 7581 C C . VAL C 1 239 ? 167.270 183.468 181.942 1.00 17.73 240 VAL C C 1
ATOM 7582 O O . VAL C 1 239 ? 167.654 182.880 180.917 1.00 19.64 240 VAL C O 1
ATOM 7586 N N . THR C 1 240 ? 166.032 183.296 182.429 1.00 17.03 241 THR C N 1
ATOM 7587 C CA . THR C 1 240 ? 165.156 182.347 181.749 1.00 18.56 241 THR C CA 1
ATOM 7588 C C . THR C 1 240 ? 164.743 182.858 180.368 1.00 18.84 241 THR C C 1
ATOM 7589 O O . THR C 1 240 ? 164.649 182.072 179.415 1.00 20.14 241 THR C O 1
ATOM 7593 N N . VAL C 1 241 ? 164.512 184.170 180.233 1.00 17.64 242 VAL C N 1
ATOM 7594 C CA . VAL C 1 241 ? 164.228 184.759 178.925 1.00 17.82 242 VAL C CA 1
ATOM 7595 C C . VAL C 1 241 ? 165.400 184.543 177.975 1.00 18.02 242 VAL C C 1
ATOM 7596 O O . VAL C 1 241 ? 165.205 184.219 176.799 1.00 19.40 242 VAL C O 1
ATOM 7600 N N . ALA C 1 242 ? 166.631 184.672 178.472 1.00 16.75 243 ALA C N 1
ATOM 7601 C CA . ALA C 1 242 ? 167.782 184.531 177.588 1.00 18.73 243 ALA C CA 1
ATOM 7602 C C . ALA C 1 242 ? 167.875 183.103 177.077 1.00 19.71 243 ALA C C 1
ATOM 7603 O O . ALA C 1 242 ? 167.975 182.881 175.861 1.00 20.47 243 ALA C O 1
ATOM 7605 N N . VAL C 1 243 ? 167.783 182.121 177.974 1.00 19.81 244 VAL C N 1
ATOM 7606 C CA . VAL C 1 243 ? 167.875 180.729 177.529 1.00 20.42 244 VAL C CA 1
ATOM 7607 C C . VAL C 1 243 ? 166.732 180.390 176.569 1.00 19.12 244 VAL C C 1
ATOM 7608 O O . VAL C 1 243 ? 166.936 179.814 175.482 1.00 21.64 244 VAL C O 1
ATOM 7612 N N . TYR C 1 244 ? 165.511 180.762 176.947 1.00 19.79 245 TYR C N 1
ATOM 7613 C CA . TYR C 1 244 ? 164.354 180.360 176.162 1.00 21.40 245 TYR C CA 1
ATOM 7614 C C . TYR C 1 244 ? 164.361 181.014 174.787 1.00 20.28 245 TYR C C 1
ATOM 7615 O O . TYR C 1 244 ? 164.035 180.365 173.786 1.00 22.05 245 TYR C O 1
ATOM 7624 N N . SER C 1 245 ? 164.713 182.304 174.716 1.00 19.74 246 SER C N 1
ATOM 7625 C CA . SER C 1 245 ? 164.743 182.992 173.432 1.00 19.60 246 SER C CA 1
ATOM 7626 C C . SER C 1 245 ? 165.862 182.453 172.556 1.00 19.31 246 SER C C 1
ATOM 7627 O O . SER C 1 245 ? 165.686 182.311 171.339 1.00 19.23 246 SER C O 1
ATOM 7630 N N . PHE C 1 246 ? 167.010 182.113 173.153 1.00 20.97 247 PHE C N 1
ATOM 7631 C CA . PHE C 1 246 ? 168.091 181.572 172.340 1.00 19.94 247 PHE C CA 1
ATOM 7632 C C . PHE C 1 246 ? 167.696 180.242 171.709 1.00 19.59 247 PHE C C 1
ATOM 7633 O O . PHE C 1 246 ? 167.900 180.044 170.505 1.00 20.68 247 PHE C O 1
ATOM 7641 N N . PHE C 1 247 ? 167.005 179.381 172.455 1.00 20.05 248 PHE C N 1
ATOM 7642 C CA . PHE C 1 247 ? 166.681 178.093 171.848 1.00 20.51 248 PHE C CA 1
ATOM 7643 C C . PHE C 1 247 ? 165.416 178.149 170.995 1.00 20.33 248 PHE C C 1
ATOM 7644 O O . PHE C 1 247 ? 165.282 177.354 170.054 1.00 22.42 248 PHE C O 1
ATOM 7652 N N . LEU C 1 248 ? 164.539 179.130 171.232 1.00 20.85 249 LEU C N 1
ATOM 7653 C CA . LEU C 1 248 ? 163.455 179.378 170.290 1.00 21.79 249 LEU C CA 1
ATOM 7654 C C . LEU C 1 248 ? 164.004 179.857 168.958 1.00 22.28 249 LEU C C 1
ATOM 7655 O O . LEU C 1 248 ? 163.555 179.405 167.897 1.00 25.72 249 LEU C O 1
ATOM 7660 N N . ALA C 1 249 ? 165.044 180.695 168.993 1.00 21.43 250 ALA C N 1
ATOM 7661 C CA . ALA C 1 249 ? 165.710 181.070 167.753 1.00 21.78 250 ALA C CA 1
ATOM 7662 C C . ALA C 1 249 ? 166.363 179.858 167.109 1.00 22.74 250 ALA C C 1
ATOM 7663 O O . ALA C 1 249 ? 166.326 179.701 165.882 1.00 24.08 250 ALA C O 1
ATOM 7665 N N . CYS C 1 250 ? 166.984 178.994 167.923 1.00 21.31 251 CYS C N 1
ATOM 7666 C CA . CYS C 1 250 ? 167.651 177.813 167.368 1.00 20.95 251 CYS C CA 1
ATOM 7667 C C . CYS C 1 250 ? 166.670 176.836 166.717 1.00 20.48 251 CYS C C 1
ATOM 7668 O O . CYS C 1 250 ? 167.085 175.965 165.941 1.00 22.78 251 CYS C O 1
ATOM 7671 N N . LEU C 1 251 ? 165.402 176.888 167.110 1.00 21.35 252 LEU C N 1
ATOM 7672 C CA . LEU C 1 251 ? 164.390 176.030 166.503 1.00 21.60 252 LEU C CA 1
ATOM 7673 C C . LEU C 1 251 ? 164.230 176.315 165.019 1.00 22.79 252 LEU C C 1
ATOM 7674 O O . LEU C 1 251 ? 163.830 175.417 164.272 1.00 24.08 252 LEU C O 1
ATOM 7679 N N . ILE C 1 252 ? 164.599 177.513 164.578 1.00 23.21 253 ILE C N 1
ATOM 7680 C CA . ILE C 1 252 ? 164.557 177.883 163.174 1.00 22.52 253 ILE C CA 1
ATOM 7681 C C . ILE C 1 252 ? 165.950 177.941 162.560 1.00 22.57 253 ILE C C 1
ATOM 7682 O O . ILE C 1 252 ? 166.165 177.450 161.450 1.00 25.06 253 ILE C O 1
ATOM 7687 N N . GLY C 1 253 ? 166.904 178.557 163.261 1.00 22.03 254 GLY C N 1
ATOM 7688 C CA . GLY C 1 253 ? 168.221 178.779 162.694 1.00 22.48 254 GLY C CA 1
ATOM 7689 C C . GLY C 1 253 ? 169.078 177.537 162.589 1.00 22.34 254 GLY C C 1
ATOM 7690 O O . GLY C 1 253 ? 170.066 177.543 161.849 1.00 25.90 254 GLY C O 1
ATOM 7691 N N . ARG C 1 254 ? 168.729 176.473 163.309 1.00 21.00 255 ARG C N 1
ATOM 7692 C CA . ARG C 1 254 ? 169.525 175.256 163.294 1.00 21.03 255 ARG C CA 1
ATOM 7693 C C . ARG C 1 254 ? 168.885 174.139 162.480 1.00 21.40 255 ARG C C 1
ATOM 7694 O O . ARG C 1 254 ? 169.366 173.002 162.521 1.00 22.89 255 ARG C O 1
ATOM 7702 N N . GLN C 1 255 ? 167.870 174.456 161.684 1.00 20.82 256 GLN C N 1
ATOM 7703 C CA . GLN C 1 255 ? 167.307 173.476 160.767 1.00 23.74 256 GLN C CA 1
ATOM 7704 C C . GLN C 1 255 ? 168.291 173.147 159.647 1.00 25.32 256 GLN C C 1
ATOM 7705 O O . GLN C 1 255 ? 169.142 173.955 159.272 1.00 27.06 256 GLN C O 1
ATOM 7711 N N . PHE C 1 256 ? 168.184 171.924 159.134 1.00 24.84 257 PHE C N 1
ATOM 7712 C CA . PHE C 1 256 ? 169.023 171.468 158.027 1.00 27.39 257 PHE C CA 1
ATOM 7713 C C . PHE C 1 256 ? 168.434 171.994 156.725 1.00 29.63 257 PHE C C 1
ATOM 7714 O O . PHE C 1 256 ? 167.437 171.470 156.223 1.00 32.57 257 PHE C O 1
ATOM 7722 N N . LEU C 1 257 ? 169.047 173.044 156.179 1.00 29.94 258 LEU C N 1
ATOM 7723 C CA . LEU C 1 257 ? 168.598 173.644 154.934 1.00 33.19 258 LEU C CA 1
ATOM 7724 C C . LEU C 1 257 ? 168.965 172.743 153.754 1.00 35.45 258 LEU C C 1
ATOM 7725 O O . LEU C 1 257 ? 169.799 171.844 153.853 1.00 38.31 258 LEU C O 1
ATOM 7730 N N . ASP C 1 258 ? 168.326 172.997 152.630 1.00 37.61 259 ASP C N 1
ATOM 7731 C CA . ASP C 1 258 ? 168.519 172.217 151.411 1.00 38.74 259 ASP C CA 1
ATOM 7732 C C . ASP C 1 258 ? 169.964 172.328 150.926 1.00 40.43 259 ASP C C 1
ATOM 7733 O O . ASP C 1 258 ? 170.413 173.437 150.596 1.00 41.99 259 ASP C O 1
ATOM 7738 N N . PRO C 1 259 ? 170.721 171.225 150.863 1.00 41.47 260 PRO C N 1
ATOM 7739 C CA . PRO C 1 259 ? 172.120 171.324 150.412 1.00 43.26 260 PRO C CA 1
ATOM 7740 C C . PRO C 1 259 ? 172.274 171.743 148.959 1.00 45.48 260 PRO C C 1
ATOM 7741 O O . PRO C 1 259 ? 173.376 172.143 148.562 1.00 47.02 260 PRO C O 1
ATOM 7745 N N . GLU C 1 260 ? 171.220 171.650 148.149 1.00 45.98 261 GLU C N 1
ATOM 7746 C CA . GLU C 1 260 ? 171.329 172.077 146.759 1.00 48.93 261 GLU C CA 1
ATOM 7747 C C . GLU C 1 260 ? 171.446 173.592 146.639 1.00 48.01 261 GLU C C 1
ATOM 7748 O O . GLU C 1 260 ? 172.028 174.086 145.667 1.00 50.50 261 GLU C O 1
ATOM 7754 N N . LYS C 1 261 ? 170.943 174.334 147.623 1.00 46.43 262 LYS C N 1
ATOM 7755 C CA . LYS C 1 261 ? 171.078 175.782 147.596 1.00 46.18 262 LYS C CA 1
ATOM 7756 C C . LYS C 1 261 ? 172.479 176.265 147.949 1.00 46.68 262 LYS C C 1
ATOM 7757 O O . LYS C 1 261 ? 172.722 177.475 147.865 1.00 48.16 262 LYS C O 1
ATOM 7763 N N . ALA C 1 262 ? 173.350 175.366 148.424 1.00 47.16 263 ALA C N 1
ATOM 7764 C CA . ALA C 1 262 ? 174.756 175.661 148.704 1.00 47.13 263 ALA C CA 1
ATOM 7765 C C . ALA C 1 262 ? 174.905 176.817 149.690 1.00 47.49 263 ALA C C 1
ATOM 7766 O O . ALA C 1 262 ? 175.779 177.671 149.545 1.00 49.80 263 ALA C O 1
ATOM 7768 N N . TYR C 1 263 ? 174.034 176.855 150.694 1.00 45.52 264 TYR C N 1
ATOM 7769 C CA . TYR C 1 263 ? 174.200 177.807 151.784 1.00 44.04 264 TYR C CA 1
ATOM 7770 C C . TYR C 1 263 ? 175.444 177.454 152.595 1.00 44.02 264 TYR C C 1
ATOM 7771 O O . TYR C 1 263 ? 175.719 176.271 152.825 1.00 44.01 264 TYR C O 1
ATOM 7780 N N . PRO C 1 264 ? 176.215 178.446 153.046 1.00 44.37 265 PRO C N 1
ATOM 7781 C CA . PRO C 1 264 ? 177.426 178.123 153.809 1.00 44.80 265 PRO C CA 1
ATOM 7782 C C . PRO C 1 264 ? 177.052 177.547 155.165 1.00 43.98 265 PRO C C 1
ATOM 7783 O O . PRO C 1 264 ? 176.296 178.154 155.924 1.00 45.30 265 PRO C O 1
ATOM 7787 N N . GLY C 1 265 ? 177.580 176.360 155.457 1.00 41.59 266 GLY C N 1
ATOM 7788 C CA . GLY C 1 265 ? 177.285 175.681 156.696 1.00 39.99 266 GLY C CA 1
ATOM 7789 C C . GLY C 1 265 ? 176.148 174.690 156.593 1.00 41.55 266 GLY C C 1
ATOM 7790 O O . GLY C 1 265 ? 175.888 173.964 157.561 1.00 41.83 266 GLY C O 1
ATOM 7791 N N . HIS C 1 266 ? 175.472 174.622 155.447 1.00 40.64 267 HIS C N 1
ATOM 7792 C CA . HIS C 1 266 ? 174.372 173.690 155.223 1.00 40.77 267 HIS C CA 1
ATOM 7793 C C . HIS C 1 266 ? 174.681 172.741 154.071 1.00 40.53 267 HIS C C 1
ATOM 7794 O O . HIS C 1 266 ? 173.821 172.432 153.242 1.00 43.36 267 HIS C O 1
ATOM 7801 N N . GLU C 1 267 ? 175.929 172.280 153.999 1.00 39.64 268 GLU C N 1
ATOM 7802 C CA . GLU C 1 267 ? 176.337 171.393 152.919 1.00 39.21 268 GLU C CA 1
ATOM 7803 C C . GLU C 1 267 ? 175.910 169.947 153.150 1.00 39.89 268 GLU C C 1
ATOM 7804 O O . GLU C 1 267 ? 175.848 169.176 152.189 1.00 42.05 268 GLU C O 1
ATOM 7810 N N . LEU C 1 268 ? 175.744 169.533 154.405 1.00 39.05 269 LEU C N 1
ATOM 7811 C CA . LEU C 1 268 ? 175.452 168.149 154.761 1.00 37.73 269 LEU C CA 1
ATOM 7812 C C . LEU C 1 268 ? 174.161 168.097 155.568 1.00 35.79 269 LEU C C 1
ATOM 7813 O O . LEU C 1 268 ? 174.025 168.820 156.556 1.00 35.67 269 LEU C O 1
ATOM 7818 N N . ASP C 1 269 ? 173.226 167.236 155.156 1.00 34.70 270 ASP C N 1
ATOM 7819 C CA . ASP C 1 269 ? 171.920 167.099 155.806 1.00 33.84 270 ASP C CA 1
ATOM 7820 C C . ASP C 1 269 ? 171.911 165.797 156.603 1.00 33.86 270 ASP C C 1
ATOM 7821 O O . ASP C 1 269 ? 171.924 164.706 156.020 1.00 36.05 270 ASP C O 1
ATOM 7826 N N . LEU C 1 270 ? 172.001 165.920 157.928 1.00 32.78 271 LEU C N 1
ATOM 7827 C CA . LEU C 1 270 ? 172.045 164.763 158.825 1.00 31.98 271 LEU C CA 1
ATOM 7828 C C . LEU C 1 270 ? 170.742 164.552 159.584 1.00 31.51 271 LEU C C 1
ATOM 7829 O O . LEU C 1 270 ? 170.642 163.597 160.368 1.00 34.55 271 LEU C O 1
ATOM 7834 N N . PHE C 1 271 ? 169.751 165.410 159.352 1.00 30.87 272 PHE C N 1
ATOM 7835 C CA . PHE C 1 271 ? 168.395 165.324 159.896 1.00 31.14 272 PHE C CA 1
ATOM 7836 C C . PHE C 1 271 ? 168.333 165.655 161.390 1.00 29.62 272 PHE C C 1
ATOM 7837 O O . PHE C 1 271 ? 167.387 166.324 161.828 1.00 32.26 272 PHE C O 1
ATOM 7845 N N . VAL C 1 272 ? 169.308 165.214 162.177 1.00 28.33 273 VAL C N 1
ATOM 7846 C CA . VAL C 1 272 ? 169.337 165.436 163.624 1.00 26.57 273 VAL C CA 1
ATOM 7847 C C . VAL C 1 272 ? 170.472 166.411 163.918 1.00 25.79 273 VAL C C 1
ATOM 7848 O O . VAL C 1 272 ? 171.631 166.109 163.599 1.00 27.04 273 VAL C O 1
ATOM 7852 N N . PRO C 1 273 ? 170.194 167.571 164.519 1.00 25.02 274 PRO C N 1
ATOM 7853 C CA . PRO C 1 273 ? 171.257 168.504 164.905 1.00 23.15 274 PRO C CA 1
ATOM 7854 C C . PRO C 1 273 ? 171.936 168.094 166.213 1.00 23.10 274 PRO C C 1
ATOM 7855 O O . PRO C 1 273 ? 171.591 168.533 167.317 1.00 23.21 274 PRO C O 1
ATOM 7859 N N . VAL C 1 274 ? 172.917 167.195 166.096 1.00 21.46 275 VAL C N 1
ATOM 7860 C CA . VAL C 1 274 ? 173.533 166.616 167.287 1.00 22.13 275 VAL C CA 1
ATOM 7861 C C . VAL C 1 274 ? 174.179 167.705 168.126 1.00 19.42 275 VAL C C 1
ATOM 7862 O O . VAL C 1 274 ? 174.049 167.723 169.354 1.00 21.47 275 VAL C O 1
ATOM 7866 N N . PHE C 1 275 ? 174.858 168.649 167.473 1.00 19.49 276 PHE C N 1
ATOM 7867 C CA . PHE C 1 275 ? 175.538 169.710 168.209 1.00 18.82 276 PHE C CA 1
ATOM 7868 C C . PHE C 1 275 ? 174.564 170.744 168.764 1.00 18.97 276 PHE C C 1
ATOM 7869 O O . PHE C 1 275 ? 174.790 171.273 169.858 1.00 21.12 276 PHE C O 1
ATOM 7877 N N . THR C 1 276 ? 173.436 170.978 168.079 1.00 20.37 277 THR C N 1
ATOM 7878 C CA . THR C 1 276 ? 172.412 171.851 168.653 1.00 19.43 277 THR C CA 1
ATOM 7879 C C . THR C 1 276 ? 171.761 171.213 169.875 1.00 19.36 277 THR C C 1
ATOM 7880 O O . THR C 1 276 ? 171.572 171.875 170.902 1.00 19.69 277 THR C O 1
ATOM 7884 N N . PHE C 1 277 ? 171.484 169.911 169.806 1.00 19.42 278 PHE C N 1
ATOM 7885 C CA . PHE C 1 277 ? 170.928 169.204 170.954 1.00 19.72 278 PHE C CA 1
ATOM 7886 C C . PHE C 1 277 ? 171.940 169.165 172.091 1.00 19.93 278 PHE C C 1
ATOM 7887 O O . PHE C 1 277 ? 171.566 169.281 173.262 1.00 20.80 278 PHE C O 1
ATOM 7895 N N . LEU C 1 278 ? 173.237 169.045 171.765 1.00 18.54 279 LEU C N 1
ATOM 7896 C CA . LEU C 1 278 ? 174.255 169.105 172.814 1.00 18.57 279 LEU C CA 1
ATOM 7897 C C . LEU C 1 278 ? 174.292 170.482 173.470 1.00 18.99 279 LEU C C 1
ATOM 7898 O O . LEU C 1 278 ? 174.444 170.599 174.695 1.00 18.10 279 LEU C O 1
ATOM 7903 N N . GLN C 1 279 ? 174.128 171.534 172.670 1.00 19.21 280 GLN C N 1
ATOM 7904 C CA . GLN C 1 279 ? 174.215 172.889 173.185 1.00 18.72 280 GLN C CA 1
ATOM 7905 C C . GLN C 1 279 ? 173.010 173.170 174.067 1.00 18.88 280 GLN C C 1
ATOM 7906 O O . GLN C 1 279 ? 173.136 173.818 175.114 1.00 19.59 280 GLN C O 1
ATOM 7912 N N . PHE C 1 280 ? 171.850 172.634 173.676 1.00 17.45 281 PHE C N 1
ATOM 7913 C CA . PHE C 1 280 ? 170.676 172.678 174.539 1.00 19.08 281 PHE C CA 1
ATOM 7914 C C . PHE C 1 280 ? 170.939 171.940 175.843 1.00 18.32 281 PHE C C 1
ATOM 7915 O O . PHE C 1 280 ? 170.651 172.456 176.924 1.00 20.05 281 PHE C O 1
ATOM 7923 N N . PHE C 1 281 ? 171.502 170.734 175.757 1.00 17.75 282 PHE C N 1
ATOM 7924 C CA . PHE C 1 281 ? 171.850 169.970 176.949 1.00 19.39 282 PHE C CA 1
ATOM 7925 C C . PHE C 1 281 ? 172.661 170.822 177.918 1.00 19.05 282 PHE C C 1
ATOM 7926 O O . PHE C 1 281 ? 172.203 171.102 179.023 1.00 21.90 282 PHE C O 1
ATOM 7934 N N . PHE C 1 282 ? 173.729 171.435 177.426 1.00 18.14 283 PHE C N 1
ATOM 7935 C CA . PHE C 1 282 ? 174.621 172.184 178.305 1.00 19.13 283 PHE C CA 1
ATOM 7936 C C . PHE C 1 282 ? 173.960 173.443 178.864 1.00 19.45 283 PHE C C 1
ATOM 7937 O O . PHE C 1 282 ? 173.923 173.644 180.081 1.00 21.38 283 PHE C O 1
ATOM 7945 N N . TYR C 1 283 ? 173.413 174.300 178.001 1.00 18.86 284 TYR C N 1
ATOM 7946 C CA . TYR C 1 283 ? 172.877 175.578 178.487 1.00 19.02 284 TYR C CA 1
ATOM 7947 C C . TYR C 1 283 ? 171.582 175.374 179.274 1.00 19.01 284 TYR C C 1
ATOM 7948 O O . TYR C 1 283 ? 171.429 175.902 180.387 1.00 18.21 284 TYR C O 1
ATOM 7957 N N . ALA C 1 284 ? 170.598 174.686 178.681 1.00 19.72 285 ALA C N 1
ATOM 7958 C CA . ALA C 1 284 ? 169.360 174.416 179.408 1.00 20.00 285 ALA C CA 1
ATOM 7959 C C . ALA C 1 284 ? 169.612 173.649 180.698 1.00 18.61 285 ALA C C 1
ATOM 7960 O O . ALA C 1 284 ? 168.972 173.915 181.720 1.00 19.03 285 ALA C O 1
ATOM 7962 N N . GLY C 1 285 ? 170.545 172.705 180.677 1.00 18.93 286 GLY C N 1
ATOM 7963 C CA . GLY C 1 285 ? 170.862 171.969 181.883 1.00 19.03 286 GLY C CA 1
ATOM 7964 C C . GLY C 1 285 ? 171.484 172.878 182.924 1.00 18.51 286 GLY C C 1
ATOM 7965 O O . GLY C 1 285 ? 171.196 172.745 184.112 1.00 21.39 286 GLY C O 1
ATOM 7966 N N . TRP C 1 286 ? 172.361 173.789 182.496 1.00 18.86 287 TRP C N 1
ATOM 7967 C CA . TRP C 1 286 ? 172.938 174.774 183.413 1.00 19.24 287 TRP C CA 1
ATOM 7968 C C . TRP C 1 286 ? 171.834 175.582 184.105 1.00 17.40 287 TRP C C 1
ATOM 7969 O O . TRP C 1 286 ? 171.860 175.790 185.336 1.00 19.10 287 TRP C O 1
ATOM 7980 N N . LEU C 1 287 ? 170.838 176.001 183.329 1.00 17.80 288 LEU C N 1
ATOM 7981 C CA . LEU C 1 287 ? 169.691 176.696 183.914 1.00 18.11 288 LEU C CA 1
ATOM 7982 C C . LEU C 1 287 ? 168.901 175.796 184.865 1.00 19.78 288 LEU C C 1
ATOM 7983 O O . LEU C 1 287 ? 168.522 176.248 185.952 1.00 21.48 288 LEU C O 1
ATOM 7988 N N . LYS C 1 288 ? 168.678 174.539 184.493 1.00 19.76 289 LYS C N 1
ATOM 7989 C CA . LYS C 1 288 ? 167.917 173.630 185.345 1.00 19.59 289 LYS C CA 1
ATOM 7990 C C . LYS C 1 288 ? 168.634 173.359 186.662 1.00 19.11 289 LYS C C 1
ATOM 7991 O O . LYS C 1 288 ? 167.992 173.210 187.709 1.00 21.98 289 LYS C O 1
ATOM 7997 N N . VAL C 1 289 ? 169.961 173.219 186.624 1.00 18.80 290 VAL C N 1
ATOM 7998 C CA . VAL C 1 289 ? 170.718 173.083 187.865 1.00 19.34 290 VAL C CA 1
ATOM 7999 C C . VAL C 1 289 ? 170.528 174.314 188.739 1.00 18.67 290 VAL C C 1
ATOM 8000 O O . VAL C 1 289 ? 170.358 174.205 189.960 1.00 18.62 290 VAL C O 1
ATOM 8004 N N . ALA C 1 290 ? 170.565 175.505 188.134 1.00 18.44 291 ALA C N 1
ATOM 8005 C CA . ALA C 1 290 ? 170.256 176.712 188.901 1.00 16.29 291 ALA C CA 1
ATOM 8006 C C . ALA C 1 290 ? 168.840 176.654 189.473 1.00 18.36 291 ALA C C 1
ATOM 8007 O O . ALA C 1 290 ? 168.595 177.114 190.594 1.00 19.44 291 ALA C O 1
ATOM 8009 N N . GLU C 1 291 ? 167.900 176.091 188.723 1.00 17.12 292 GLU C N 1
ATOM 8010 C CA . GLU C 1 291 ? 166.526 175.989 189.204 1.00 18.02 292 GLU C CA 1
ATOM 8011 C C . GLU C 1 291 ? 166.425 175.058 190.412 1.00 19.01 292 GLU C C 1
ATOM 8012 O O . GLU C 1 291 ? 165.601 175.288 191.308 1.00 21.88 292 GLU C O 1
ATOM 8018 N N . GLN C 1 292 ? 167.223 173.990 190.414 1.00 17.16 293 GLN C N 1
ATOM 8019 C CA . GLN C 1 292 ? 167.221 173.038 191.518 1.00 17.98 293 GLN C CA 1
ATOM 8020 C C . GLN C 1 292 ? 167.943 173.596 192.740 1.00 17.68 293 GLN C C 1
ATOM 8021 O O . GLN C 1 292 ? 167.456 173.424 193.862 1.00 17.30 293 GLN C O 1
ATOM 8027 N N . LEU C 1 293 ? 169.041 174.324 192.541 1.00 17.23 294 LEU C N 1
ATOM 8028 C CA . LEU C 1 293 ? 169.813 174.844 193.665 1.00 17.58 294 LEU C CA 1
ATOM 8029 C C . LEU C 1 293 ? 169.281 176.143 194.252 1.00 16.50 294 LEU C C 1
ATOM 8030 O O . LEU C 1 293 ? 169.736 176.530 195.334 1.00 18.05 294 LEU C O 1
ATOM 8035 N N . ILE C 1 294 ? 168.367 176.842 193.572 1.00 16.43 295 ILE C N 1
ATOM 8036 C CA . ILE C 1 294 ? 167.971 178.171 194.035 1.00 15.76 295 ILE C CA 1
ATOM 8037 C C . ILE C 1 294 ? 167.284 178.091 195.393 1.00 14.24 295 ILE C C 1
ATOM 8038 O O . ILE C 1 294 ? 167.428 178.994 196.225 1.00 17.28 295 ILE C O 1
ATOM 8043 N N . ASN C 1 295 ? 166.538 177.020 195.647 1.00 15.18 296 ASN C N 1
ATOM 8044 C CA . ASN C 1 295 ? 165.987 176.737 196.970 1.00 14.09 296 ASN C CA 1
ATOM 8045 C C . ASN C 1 295 ? 166.416 175.321 197.320 1.00 13.61 296 ASN C C 1
ATOM 8046 O O . ASN C 1 295 ? 165.757 174.353 196.906 1.00 14.60 296 ASN C O 1
ATOM 8051 N N . PRO C 1 296 ? 167.526 175.152 198.039 1.00 13.04 297 PRO C N 1
ATOM 8052 C CA . PRO C 1 296 ? 168.026 173.808 198.350 1.00 13.00 297 PRO C CA 1
ATOM 8053 C C . PRO C 1 296 ? 167.331 173.133 199.526 1.00 14.46 297 PRO C C 1
ATOM 8054 O O . PRO C 1 296 ? 167.858 172.153 200.058 1.00 17.32 297 PRO C O 1
ATOM 8058 N N . PHE C 1 297 ? 166.220 173.691 200.001 1.00 13.67 298 PHE C N 1
ATOM 8059 C CA . PHE C 1 297 ? 165.435 173.155 201.106 1.00 14.32 298 PHE C CA 1
ATOM 8060 C C . PHE C 1 297 ? 164.113 172.552 200.649 1.00 15.83 298 PHE C C 1
ATOM 8061 O O . PHE C 1 297 ? 163.224 172.318 201.474 1.00 16.89 298 PHE C O 1
ATOM 8069 N N . GLY C 1 298 ? 163.970 172.283 199.360 1.00 15.19 299 GLY C N 1
ATOM 8070 C CA . GLY C 1 298 ? 162.788 171.645 198.816 1.00 15.69 299 GLY C CA 1
ATOM 8071 C C . GLY C 1 298 ? 162.878 170.135 198.836 1.00 18.40 299 GLY C C 1
ATOM 8072 O O . GLY C 1 298 ? 163.629 169.538 199.614 1.00 20.59 299 GLY C O 1
ATOM 8073 N N . GLU C 1 299 ? 162.161 169.510 197.905 1.00 21.33 300 GLU C N 1
ATOM 8074 C CA . GLU C 1 299 ? 162.105 168.060 197.801 1.00 24.01 300 GLU C CA 1
ATOM 8075 C C . GLU C 1 299 ? 162.803 167.529 196.550 1.00 24.25 300 GLU C C 1
ATOM 8076 O O . GLU C 1 299 ? 162.480 166.433 196.082 1.00 29.28 300 GLU C O 1
ATOM 8082 N N . ASP C 1 300 ? 163.755 168.279 195.999 1.00 23.05 301 ASP C N 1
ATOM 8083 C CA . ASP C 1 300 ? 164.556 167.762 194.900 1.00 25.01 301 ASP C CA 1
ATOM 8084 C C . ASP C 1 300 ? 165.468 166.640 195.392 1.00 27.19 301 ASP C C 1
ATOM 8085 O O . ASP C 1 300 ? 165.728 166.498 196.590 1.00 28.61 301 ASP C O 1
ATOM 8090 N N . ASP C 1 301 ? 165.930 165.816 194.448 1.00 28.31 302 ASP C N 1
ATOM 8091 C CA . ASP C 1 301 ? 166.834 164.725 194.802 1.00 28.57 302 ASP C CA 1
ATOM 8092 C C . ASP C 1 301 ? 168.133 165.255 195.398 1.00 29.45 302 ASP C C 1
ATOM 8093 O O . ASP C 1 301 ? 168.716 164.627 196.292 1.00 29.93 302 ASP C O 1
ATOM 8098 N N . ASP C 1 302 ? 168.597 166.408 194.921 1.00 28.88 303 ASP C N 1
ATOM 8099 C CA . ASP C 1 302 ? 169.852 166.989 195.373 1.00 27.72 303 ASP C CA 1
ATOM 8100 C C . ASP C 1 302 ? 169.666 168.049 196.452 1.00 25.65 303 ASP C C 1
ATOM 8101 O O . ASP C 1 302 ? 170.657 168.616 196.928 1.00 27.96 303 ASP C O 1
ATOM 8106 N N . ASP C 1 303 ? 168.429 168.315 196.868 1.00 23.88 304 ASP C N 1
ATOM 8107 C CA . ASP C 1 303 ? 168.213 169.252 197.964 1.00 20.45 304 ASP C CA 1
ATOM 8108 C C . ASP C 1 303 ? 168.703 168.667 199.291 1.00 20.04 304 ASP C C 1
ATOM 8109 O O . ASP C 1 303 ? 168.900 167.459 199.433 1.00 24.57 304 ASP C O 1
ATOM 8114 N N . PHE C 1 304 ? 168.896 169.550 200.273 1.00 18.31 305 PHE C N 1
ATOM 8115 C CA . PHE C 1 304 ? 169.419 169.133 201.571 1.00 19.08 305 PHE C CA 1
ATOM 8116 C C . PHE C 1 304 ? 168.448 168.187 202.271 1.00 20.04 305 PHE C C 1
ATOM 8117 O O . PHE C 1 304 ? 167.228 168.349 202.192 1.00 21.24 305 PHE C O 1
ATOM 8125 N N . GLU C 1 305 ? 169.004 167.192 202.967 1.00 19.12 306 GLU C N 1
ATOM 8126 C CA . GLU C 1 305 ? 168.214 166.205 203.710 1.00 19.42 306 GLU C CA 1
ATOM 8127 C C . GLU C 1 305 ? 167.863 166.774 205.085 1.00 18.54 306 GLU C C 1
ATOM 8128 O O . GLU C 1 305 ? 168.418 166.399 206.121 1.00 20.03 306 GLU C O 1
ATOM 8134 N N . THR C 1 306 ? 166.899 167.697 205.081 1.00 18.18 307 THR C N 1
ATOM 8135 C CA . THR C 1 306 ? 166.603 168.467 206.287 1.00 19.57 307 THR C CA 1
ATOM 8136 C C . THR C 1 306 ? 165.882 167.632 207.343 1.00 16.36 307 THR C C 1
ATOM 8137 O O . THR C 1 306 ? 166.217 167.726 208.529 1.00 18.93 307 THR C O 1
ATOM 8141 N N . ASN C 1 307 ? 164.937 166.786 206.930 1.00 16.60 308 ASN C N 1
ATOM 8142 C CA . ASN C 1 307 ? 164.223 165.936 207.879 1.00 17.94 308 ASN C CA 1
ATOM 8143 C C . ASN C 1 307 ? 165.168 164.951 208.561 1.00 16.89 308 ASN C C 1
ATOM 8144 O O . ASN C 1 307 ? 165.094 164.739 209.783 1.00 18.84 308 ASN C O 1
ATOM 8149 N N . TRP C 1 308 ? 166.089 164.366 207.790 1.00 14.89 309 TRP C N 1
ATOM 8150 C CA . TRP C 1 308 ? 167.083 163.467 208.365 1.00 16.97 309 TRP C CA 1
ATOM 8151 C C . TRP C 1 308 ? 167.966 164.200 209.364 1.00 16.62 309 TRP C C 1
ATOM 8152 O O . TRP C 1 308 ? 168.296 163.657 210.427 1.00 17.48 309 TRP C O 1
ATOM 8163 N N . LEU C 1 309 ? 168.374 165.428 209.035 1.00 16.63 310 LEU C N 1
ATOM 8164 C CA . LEU C 1 309 ? 169.198 166.204 209.954 1.00 17.74 310 LEU C CA 1
ATOM 8165 C C . LEU C 1 309 ? 168.444 166.514 211.241 1.00 16.83 310 LEU C C 1
ATOM 8166 O O . LEU C 1 309 ? 169.028 166.499 212.330 1.00 17.36 310 LEU C O 1
ATOM 8171 N N . ILE C 1 310 ? 167.144 166.801 211.127 1.00 17.31 311 ILE C N 1
ATOM 8172 C CA . ILE C 1 310 ? 166.316 167.046 212.306 1.00 17.00 311 ILE C CA 1
ATOM 8173 C C . ILE C 1 310 ? 166.310 165.822 213.213 1.00 17.09 311 ILE C C 1
ATOM 8174 O O . ILE C 1 310 ? 166.534 165.911 214.430 1.00 18.82 311 ILE C O 1
ATOM 8179 N N . ASP C 1 311 ? 166.083 164.653 212.616 1.00 15.82 312 ASP C N 1
ATOM 8180 C CA . ASP C 1 311 ? 166.065 163.413 213.382 1.00 16.84 312 ASP C CA 1
ATOM 8181 C C . ASP C 1 311 ? 167.404 163.166 214.082 1.00 15.46 312 ASP C C 1
ATOM 8182 O O . ASP C 1 311 ? 167.455 162.852 215.283 1.00 18.95 312 ASP C O 1
ATOM 8187 N N . ARG C 1 312 ? 168.496 163.278 213.321 1.00 14.67 313 ARG C N 1
ATOM 8188 C CA . ARG C 1 312 ? 169.846 163.084 213.843 1.00 15.34 313 ARG C CA 1
ATOM 8189 C C . ARG C 1 312 ? 170.118 164.038 215.000 1.00 15.24 313 ARG C C 1
ATOM 8190 O O . ARG C 1 312 ? 170.597 163.621 216.059 1.00 16.36 313 ARG C O 1
ATOM 8198 N N . ASN C 1 313 ? 169.828 165.330 214.811 1.00 15.63 314 ASN C N 1
ATOM 8199 C CA . ASN C 1 313 ? 170.114 166.321 215.844 1.00 16.78 314 ASN C CA 1
ATOM 8200 C C . ASN C 1 313 ? 169.342 166.020 217.118 1.00 16.48 314 ASN C C 1
ATOM 8201 O O . ASN C 1 313 ? 169.908 166.046 218.217 1.00 18.55 314 ASN C O 1
ATOM 8206 N N . LEU C 1 314 ? 168.048 165.715 216.991 1.00 15.05 315 LEU C N 1
ATOM 8207 C CA . LEU C 1 314 ? 167.249 165.409 218.174 1.00 17.00 315 LEU C CA 1
ATOM 8208 C C . LEU C 1 314 ? 167.821 164.214 218.932 1.00 15.63 315 LEU C C 1
ATOM 8209 O O . LEU C 1 314 ? 168.080 164.292 220.145 1.00 16.81 315 LEU C O 1
ATOM 8214 N N . GLN C 1 315 ? 168.039 163.098 218.226 1.00 15.28 316 GLN C N 1
ATOM 8215 C CA . GLN C 1 315 ? 168.508 161.886 218.895 1.00 15.00 316 GLN C CA 1
ATOM 8216 C C . GLN C 1 315 ? 169.879 162.104 219.530 1.00 15.13 316 GLN C C 1
ATOM 8217 O O . GLN C 1 315 ? 170.112 161.732 220.691 1.00 15.30 316 GLN C O 1
ATOM 8223 N N . VAL C 1 316 ? 170.793 162.735 218.792 1.00 14.40 317 VAL C N 1
ATOM 8224 C CA . VAL C 1 316 ? 172.152 162.918 219.290 1.00 14.24 317 VAL C CA 1
ATOM 8225 C C . VAL C 1 316 ? 172.175 163.860 220.487 1.00 15.10 317 VAL C C 1
ATOM 8226 O O . VAL C 1 316 ? 172.880 163.606 221.467 1.00 15.80 317 VAL C O 1
ATOM 8230 N N . SER C 1 317 ? 171.415 164.957 220.435 1.00 14.72 318 SER C N 1
ATOM 8231 C CA . SER C 1 317 ? 171.393 165.890 221.558 1.00 14.54 318 SER C CA 1
ATOM 8232 C C . SER C 1 317 ? 170.857 165.219 222.815 1.00 13.57 318 SER C C 1
ATOM 8233 O O . SER C 1 317 ? 171.453 165.324 223.901 1.00 16.10 318 SER C O 1
ATOM 8236 N N . LEU C 1 318 ? 169.723 164.521 222.686 1.00 14.15 319 LEU C N 1
ATOM 8237 C CA . LEU C 1 318 ? 169.136 163.893 223.864 1.00 13.25 319 LEU C CA 1
ATOM 8238 C C . LEU C 1 318 ? 170.053 162.825 224.435 1.00 14.41 319 LEU C C 1
ATOM 8239 O O . LEU C 1 318 ? 170.149 162.673 225.658 1.00 17.57 319 LEU C O 1
ATOM 8244 N N . MET C 1 319 ? 170.751 162.082 223.573 1.00 14.68 320 MET C N 1
ATOM 8245 C CA . MET C 1 319 ? 171.695 161.103 224.097 1.00 15.27 320 MET C CA 1
ATOM 8246 C C . MET C 1 319 ? 172.895 161.787 224.753 1.00 15.17 320 MET C C 1
ATOM 8247 O O . MET C 1 319 ? 173.366 161.342 225.806 1.00 16.61 320 MET C O 1
ATOM 8252 N N . ALA C 1 320 ? 173.383 162.885 224.171 1.00 13.01 321 ALA C N 1
ATOM 8253 C CA . ALA C 1 320 ? 174.579 163.536 224.694 1.00 14.00 321 ALA C CA 1
ATOM 8254 C C . ALA C 1 320 ? 174.349 164.077 226.101 1.00 16.19 321 ALA C C 1
ATOM 8255 O O . ALA C 1 320 ? 175.263 164.094 226.934 1.00 17.85 321 ALA C O 1
ATOM 8257 N N . VAL C 1 321 ? 173.182 164.678 226.337 1.00 14.97 322 VAL C N 1
ATOM 8258 C CA . VAL C 1 321 ? 172.971 165.419 227.584 1.00 15.52 322 VAL C CA 1
ATOM 8259 C C . VAL C 1 321 ? 172.272 164.585 228.643 1.00 15.80 322 VAL C C 1
ATOM 8260 O O . VAL C 1 321 ? 172.222 165.003 229.810 1.00 17.87 322 VAL C O 1
ATOM 8264 N N . ASP C 1 322 ? 171.751 163.413 228.288 1.00 16.86 323 ASP C N 1
ATOM 8265 C CA . ASP C 1 322 ? 171.077 162.552 229.250 1.00 18.26 323 ASP C CA 1
ATOM 8266 C C . ASP C 1 322 ? 171.838 161.255 229.489 1.00 19.33 323 ASP C C 1
ATOM 8267 O O . ASP C 1 322 ? 172.230 160.967 230.622 1.00 23.81 323 ASP C O 1
ATOM 8272 N N . GLU C 1 323 ? 172.053 160.455 228.445 1.00 20.34 324 GLU C N 1
ATOM 8273 C CA . GLU C 1 323 ? 172.737 159.181 228.628 1.00 22.43 324 GLU C CA 1
ATOM 8274 C C . GLU C 1 323 ? 174.210 159.388 228.959 1.00 21.09 324 GLU C C 1
ATOM 8275 O O . GLU C 1 323 ? 174.786 158.638 229.757 1.00 22.09 324 GLU C O 1
ATOM 8281 N N . MET C 1 324 ? 174.832 160.407 228.367 1.00 20.57 325 MET C N 1
ATOM 8282 C CA . MET C 1 324 ? 176.261 160.656 228.512 1.00 20.16 325 MET C CA 1
ATOM 8283 C C . MET C 1 324 ? 176.576 161.860 229.402 1.00 20.96 325 MET C C 1
ATOM 8284 O O . MET C 1 324 ? 177.571 162.548 229.180 1.00 24.46 325 MET C O 1
ATOM 8289 N N . HIS C 1 325 ? 175.747 162.145 230.398 1.00 20.41 326 HIS C N 1
ATOM 8290 C CA . HIS C 1 325 ? 176.060 163.180 231.377 1.00 20.34 326 HIS C CA 1
ATOM 8291 C C . HIS C 1 325 ? 176.885 162.538 232.486 1.00 22.04 326 HIS C C 1
ATOM 8292 O O . HIS C 1 325 ? 176.411 161.619 233.163 1.00 24.45 326 HIS C O 1
ATOM 8299 N N . GLN C 1 326 ? 178.116 163.012 232.658 1.00 22.77 327 GLN C N 1
ATOM 8300 C CA . GLN C 1 326 ? 179.046 162.461 233.655 1.00 25.09 327 GLN C CA 1
ATOM 8301 C C . GLN C 1 326 ? 179.104 160.936 233.578 1.00 27.65 327 GLN C C 1
ATOM 8302 O O . GLN C 1 326 ? 179.058 160.242 234.593 1.00 32.01 327 GLN C O 1
ATOM 8308 N N . ASP C 1 327 ? 179.229 160.413 232.364 1.00 26.64 328 ASP C N 1
ATOM 8309 C CA . ASP C 1 327 ? 179.244 158.963 232.125 1.00 28.86 328 ASP C CA 1
ATOM 8310 C C . ASP C 1 327 ? 180.503 158.616 231.324 1.00 28.12 328 ASP C C 1
ATOM 8311 O O . ASP C 1 327 ? 180.433 158.367 230.117 1.00 30.23 328 ASP C O 1
ATOM 8316 N N . LEU C 1 328 ? 181.638 158.556 232.000 1.00 27.16 329 LEU C N 1
ATOM 8317 C CA . LEU C 1 328 ? 182.911 158.445 231.291 1.00 24.59 329 LEU C CA 1
ATOM 8318 C C . LEU C 1 328 ? 183.459 157.022 231.355 1.00 24.16 329 LEU C C 1
ATOM 8319 O O . LEU C 1 328 ? 183.264 156.312 232.350 1.00 25.42 329 LEU C O 1
ATOM 8324 N N . PRO C 1 329 ? 184.141 156.574 230.302 1.00 26.24 330 PRO C N 1
ATOM 8325 C CA . PRO C 1 329 ? 184.849 155.293 230.388 1.00 26.05 330 PRO C CA 1
ATOM 8326 C C . PRO C 1 329 ? 185.935 155.319 231.454 1.00 26.16 330 PRO C C 1
ATOM 8327 O O . PRO C 1 329 ? 186.459 156.376 231.809 1.00 26.68 330 PRO C O 1
ATOM 8331 N N . ILE C 1 330 ? 186.285 154.126 231.949 1.00 28.16 331 ILE C N 1
ATOM 8332 C CA . ILE C 1 330 ? 187.276 154.014 233.015 1.00 31.75 331 ILE C CA 1
ATOM 8333 C C . ILE C 1 330 ? 188.610 154.572 232.540 1.00 32.97 331 ILE C C 1
ATOM 8334 O O . ILE C 1 330 ? 189.091 154.228 231.454 1.00 36.06 331 ILE C O 1
ATOM 8339 N N . LEU C 1 331 ? 189.218 155.436 233.353 1.00 32.75 332 LEU C N 1
ATOM 8340 C CA . LEU C 1 331 ? 190.526 155.976 233.007 1.00 36.62 332 LEU C CA 1
ATOM 8341 C C . LEU C 1 331 ? 191.575 154.880 233.114 1.00 38.38 332 LEU C C 1
ATOM 8342 O O . LEU C 1 331 ? 191.660 154.189 234.133 1.00 39.89 332 LEU C O 1
ATOM 8347 N N . GLU C 1 332 ? 192.357 154.697 232.051 1.00 39.06 333 GLU C N 1
ATOM 8348 C CA . GLU C 1 332 ? 193.387 153.673 232.091 1.00 40.68 333 GLU C CA 1
ATOM 8349 C C . GLU C 1 332 ? 194.580 154.151 231.279 1.00 39.47 333 GLU C C 1
ATOM 8350 O O . GLU C 1 332 ? 194.468 155.054 230.447 1.00 41.13 333 GLU C O 1
ATOM 8356 N N . LYS C 1 333 ? 195.724 153.524 231.531 1.00 39.68 334 LYS C N 1
ATOM 8357 C CA . LYS C 1 333 ? 196.942 153.841 230.797 1.00 39.72 334 LYS C CA 1
ATOM 8358 C C . LYS C 1 333 ? 196.835 153.413 229.336 1.00 39.09 334 LYS C C 1
ATOM 8359 O O . LYS C 1 333 ? 196.400 152.297 229.035 1.00 40.49 334 LYS C O 1
ATOM 8365 N N . ASP C 1 334 ? 197.204 154.310 228.428 1.00 39.47 335 ASP C N 1
ATOM 8366 C CA . ASP C 1 334 ? 197.129 154.034 227.001 1.00 40.11 335 ASP C CA 1
ATOM 8367 C C . ASP C 1 334 ? 198.308 153.164 226.558 1.00 41.45 335 ASP C C 1
ATOM 8368 O O . ASP C 1 334 ? 199.220 152.853 227.330 1.00 41.65 335 ASP C O 1
ATOM 8373 N N . LEU C 1 335 ? 198.317 152.822 225.266 1.00 43.47 336 LEU C N 1
ATOM 8374 C CA . LEU C 1 335 ? 199.347 151.933 224.734 1.00 43.01 336 LEU C CA 1
ATOM 8375 C C . LEU C 1 335 ? 200.731 152.573 224.793 1.00 44.51 336 LEU C C 1
ATOM 8376 O O . LEU C 1 335 ? 201.729 151.889 225.049 1.00 46.63 336 LEU C O 1
ATOM 8381 N N . TYR C 1 336 ? 200.813 153.876 224.553 1.00 43.84 337 TYR C N 1
ATOM 8382 C CA . TYR C 1 336 ? 202.088 154.577 224.502 1.00 44.42 337 TYR C CA 1
ATOM 8383 C C . TYR C 1 336 ? 202.580 155.027 225.874 1.00 43.50 337 TYR C C 1
ATOM 8384 O O . TYR C 1 336 ? 203.530 155.811 225.944 1.00 45.96 337 TYR C O 1
ATOM 8393 N N . TRP C 1 337 ? 201.885 154.657 226.949 1.00 42.98 338 TRP C N 1
ATOM 8394 C CA . TRP C 1 337 ? 202.270 155.104 228.282 1.00 42.67 338 TRP C CA 1
ATOM 8395 C C . TRP C 1 337 ? 203.680 154.618 228.600 1.00 46.77 338 TRP C C 1
ATOM 8396 O O . TRP C 1 337 ? 204.015 153.455 228.359 1.00 48.81 338 TRP C O 1
ATOM 8407 N N . ASN C 1 338 ? 204.462 155.484 229.238 1.00 48.10 339 ASN C N 1
ATOM 8408 C CA . ASN C 1 338 ? 205.780 155.141 229.753 1.00 51.29 339 ASN C CA 1
ATOM 8409 C C . ASN C 1 338 ? 205.832 155.435 231.244 1.00 52.43 339 ASN C C 1
ATOM 8410 O O . ASN C 1 338 ? 205.396 156.502 231.687 1.00 53.51 339 ASN C O 1
ATOM 8415 N N . GLU C 1 339 ? 206.366 154.493 232.012 1.00 55.46 340 GLU C N 1
ATOM 8416 C CA . GLU C 1 339 ? 206.498 154.700 233.441 1.00 57.39 340 GLU C CA 1
ATOM 8417 C C . GLU C 1 339 ? 207.643 155.670 233.733 1.00 59.24 340 GLU C C 1
ATOM 8418 O O . GLU C 1 339 ? 208.569 155.807 232.931 1.00 60.69 340 GLU C O 1
ATOM 8424 N N . PRO C 1 340 ? 207.590 156.382 234.870 1.00 61.45 341 PRO C N 1
ATOM 8425 C CA . PRO C 1 340 ? 208.686 157.276 235.262 1.00 62.47 341 PRO C CA 1
ATOM 8426 C C . PRO C 1 340 ? 209.993 156.525 235.520 1.00 63.74 341 PRO C C 1
ATOM 8427 O O . PRO C 1 340 ? 209.991 155.516 236.230 1.00 63.92 341 PRO C O 1
ATOM 8431 N N . THR D 1 1 ? 161.258 193.941 199.075 1.00 29.27 2 THR D N 1
ATOM 8432 C CA . THR D 1 1 ? 161.709 192.668 198.525 1.00 30.77 2 THR D CA 1
ATOM 8433 C C . THR D 1 1 ? 160.526 191.822 198.088 1.00 30.78 2 THR D C 1
ATOM 8434 O O . THR D 1 1 ? 159.518 191.712 198.789 1.00 31.23 2 THR D O 1
ATOM 8438 N N . VAL D 1 2 ? 160.658 191.221 196.912 1.00 29.80 3 VAL D N 1
ATOM 8439 C CA . VAL D 1 2 ? 159.634 190.328 196.390 1.00 29.49 3 VAL D CA 1
ATOM 8440 C C . VAL D 1 2 ? 160.141 188.904 196.539 1.00 27.75 3 VAL D C 1
ATOM 8441 O O . VAL D 1 2 ? 160.880 188.405 195.685 1.00 27.85 3 VAL D O 1
ATOM 8445 N N . THR D 1 3 ? 159.773 188.253 197.637 1.00 28.56 4 THR D N 1
ATOM 8446 C CA . THR D 1 3 ? 160.256 186.908 197.899 1.00 27.90 4 THR D CA 1
ATOM 8447 C C . THR D 1 3 ? 159.428 185.892 197.122 1.00 23.74 4 THR D C 1
ATOM 8448 O O . THR D 1 3 ? 158.201 185.994 197.035 1.00 26.79 4 THR D O 1
ATOM 8452 N N . TYR D 1 4 ? 160.124 184.934 196.513 1.00 23.63 5 TYR D N 1
ATOM 8453 C CA . TYR D 1 4 ? 159.478 183.850 195.783 1.00 22.09 5 TYR D CA 1
ATOM 8454 C C . TYR D 1 4 ? 160.148 182.506 196.051 1.00 20.98 5 TYR D C 1
ATOM 8455 O O . TYR D 1 4 ? 160.010 181.581 195.240 1.00 22.27 5 TYR D O 1
ATOM 8464 N N . THR D 1 5 ? 160.858 182.379 197.176 1.00 22.20 6 THR D N 1
ATOM 8465 C CA . THR D 1 5 ? 161.640 181.178 197.446 1.00 22.39 6 THR D CA 1
ATOM 8466 C C . THR D 1 5 ? 160.757 179.940 197.539 1.00 19.99 6 THR D C 1
ATOM 8467 O O . THR D 1 5 ? 161.111 178.875 197.017 1.00 21.67 6 THR D O 1
ATOM 8471 N N . ASN D 1 6 ? 159.597 180.064 198.185 1.00 20.90 7 ASN D N 1
ATOM 8472 C CA . ASN D 1 6 ? 158.723 178.910 198.348 1.00 23.72 7 ASN D CA 1
ATOM 8473 C C . ASN D 1 6 ? 158.189 178.418 197.010 1.00 22.05 7 ASN D C 1
ATOM 8474 O O . ASN D 1 6 ? 157.909 177.223 196.860 1.00 24.52 7 ASN D O 1
ATOM 8479 N N . ARG D 1 7 ? 158.046 179.313 196.028 1.00 23.36 8 ARG D N 1
ATOM 8480 C CA . ARG D 1 7 ? 157.527 178.900 194.728 1.00 22.93 8 ARG D CA 1
ATOM 8481 C C . ARG D 1 7 ? 158.540 178.133 193.885 1.00 22.81 8 ARG D C 1
ATOM 8482 O O . ARG D 1 7 ? 158.142 177.484 192.913 1.00 25.63 8 ARG D O 1
ATOM 8490 N N . VAL D 1 8 ? 159.830 178.188 194.215 1.00 21.20 9 VAL D N 1
ATOM 8491 C CA . VAL D 1 8 ? 160.851 177.519 193.400 1.00 22.58 9 VAL D CA 1
ATOM 8492 C C . VAL D 1 8 ? 161.577 176.455 194.229 1.00 21.70 9 VAL D C 1
ATOM 8493 O O . VAL D 1 8 ? 162.784 176.243 194.071 1.00 24.21 9 VAL D O 1
ATOM 8497 N N . ALA D 1 9 ? 160.893 175.900 195.230 1.00 22.62 10 ALA D N 1
ATOM 8498 C CA . ALA D 1 9 ? 161.513 174.880 196.083 1.00 22.54 10 ALA D CA 1
ATOM 8499 C C . ALA D 1 9 ? 161.976 173.664 195.267 1.00 21.17 10 ALA D C 1
ATOM 8500 O O . ALA D 1 9 ? 163.073 173.129 195.494 1.00 23.32 10 ALA D O 1
ATOM 8502 N N . ASP D 1 10 ? 161.151 173.219 194.330 1.00 24.11 11 ASP D N 1
ATOM 8503 C CA . ASP D 1 10 ? 161.395 172.014 193.543 1.00 24.53 11 ASP D CA 1
ATOM 8504 C C . ASP D 1 10 ? 161.614 172.401 192.090 1.00 27.31 11 ASP D C 1
ATOM 8505 O O . ASP D 1 10 ? 160.946 173.308 191.579 1.00 28.63 11 ASP D O 1
ATOM 8510 N N . ALA D 1 11 ? 162.573 171.733 191.452 1.00 28.12 12 ALA D N 1
ATOM 8511 C CA . ALA D 1 11 ? 162.852 171.938 190.038 1.00 28.84 12 ALA D CA 1
ATOM 8512 C C . ALA D 1 11 ? 161.878 171.097 189.223 1.00 30.66 12 ALA D C 1
ATOM 8513 O O . ALA D 1 11 ? 161.957 169.864 189.224 1.00 35.51 12 ALA D O 1
ATOM 8515 N N . ARG D 1 12 ? 160.955 171.760 188.533 1.00 30.77 13 ARG D N 1
ATOM 8516 C CA . ARG D 1 12 ? 159.948 171.095 187.718 1.00 31.53 13 ARG D CA 1
ATOM 8517 C C . ARG D 1 12 ? 160.020 171.660 186.303 1.00 32.25 13 ARG D C 1
ATOM 8518 O O . ARG D 1 12 ? 160.764 172.606 186.028 1.00 35.90 13 ARG D O 1
ATOM 8526 N N . LEU D 1 13 ? 159.123 171.184 185.443 1.00 32.60 14 LEU D N 1
ATOM 8527 C CA . LEU D 1 13 ? 159.000 171.731 184.098 1.00 32.24 14 LEU D CA 1
ATOM 8528 C C . LEU D 1 13 ? 158.549 173.185 184.152 1.00 35.46 14 LEU D C 1
ATOM 8529 O O . LEU D 1 13 ? 157.408 173.475 184.530 1.00 35.61 14 LEU D O 1
ATOM 8534 N N . GLY D 1 14 ? 159.437 174.105 183.790 1.00 36.89 15 GLY D N 1
ATOM 8535 C CA . GLY D 1 14 ? 159.032 175.497 183.780 1.00 36.81 15 GLY D CA 1
ATOM 8536 C C . GLY D 1 14 ? 158.850 176.126 185.145 1.00 37.80 15 GLY D C 1
ATOM 8537 O O . GLY D 1 14 ? 157.920 176.919 185.338 1.00 38.55 15 GLY D O 1
ATOM 8538 N N . THR D 1 15 ? 159.700 175.770 186.115 1.00 36.85 16 THR D N 1
ATOM 8539 C CA . THR D 1 15 ? 159.542 176.335 187.450 1.00 36.22 16 THR D CA 1
ATOM 8540 C C . THR D 1 15 ? 159.876 177.821 187.471 1.00 31.81 16 THR D C 1
ATOM 8541 O O . THR D 1 15 ? 159.529 178.509 188.436 1.00 33.92 16 THR D O 1
ATOM 8545 N N . PHE D 1 16 ? 160.626 178.310 186.484 1.00 30.73 17 PHE D N 1
ATOM 8546 C CA . PHE D 1 16 ? 160.854 179.742 186.334 1.00 30.39 17 PHE D CA 1
ATOM 8547 C C . PHE D 1 16 ? 159.880 180.407 185.370 1.00 32.23 17 PHE D C 1
ATOM 8548 O O . PHE D 1 16 ? 159.813 181.641 185.344 1.00 32.47 17 PHE D O 1
ATOM 8556 N N . SER D 1 17 ? 159.132 179.630 184.578 1.00 33.18 18 SER D N 1
ATOM 8557 C CA . SER D 1 17 ? 158.276 180.222 183.552 1.00 33.54 18 SER D CA 1
ATOM 8558 C C . SER D 1 17 ? 157.077 180.944 184.154 1.00 33.97 18 SER D C 1
ATOM 8559 O O . SER D 1 17 ? 156.612 181.939 183.588 1.00 34.25 18 SER D O 1
ATOM 8562 N N . GLN D 1 18 ? 156.564 180.462 185.289 1.00 35.25 19 GLN D N 1
ATOM 8563 C CA . GLN D 1 18 ? 155.492 181.168 185.986 1.00 34.99 19 GLN D CA 1
ATOM 8564 C C . GLN D 1 18 ? 155.957 182.542 186.452 1.00 34.15 19 GLN D C 1
ATOM 8565 O O . GLN D 1 18 ? 155.217 183.529 186.355 1.00 35.96 19 GLN D O 1
ATOM 8571 N N . LEU D 1 19 ? 157.197 182.629 186.937 1.00 31.66 20 LEU D N 1
ATOM 8572 C CA . LEU D 1 19 ? 157.720 183.897 187.429 1.00 29.30 20 LEU D CA 1
ATOM 8573 C C . LEU D 1 19 ? 157.776 184.962 186.342 1.00 31.00 20 LEU D C 1
ATOM 8574 O O . LEU D 1 19 ? 157.847 186.150 186.671 1.00 33.96 20 LEU D O 1
ATOM 8579 N N . LEU D 1 20 ? 157.756 184.562 185.068 1.00 29.63 21 LEU D N 1
ATOM 8580 C CA . LEU D 1 20 ? 157.740 185.524 183.975 1.00 30.33 21 LEU D CA 1
ATOM 8581 C C . LEU D 1 20 ? 156.436 186.303 183.909 1.00 31.18 21 LEU D C 1
ATOM 8582 O O . LEU D 1 20 ? 156.407 187.381 183.307 1.00 32.43 21 LEU D O 1
ATOM 8587 N N . LEU D 1 21 ? 155.358 185.782 184.496 1.00 32.30 22 LEU D N 1
ATOM 8588 C CA . LEU D 1 21 ? 154.066 186.453 184.432 1.00 33.81 22 LEU D CA 1
ATOM 8589 C C . LEU D 1 21 ? 153.893 187.522 185.505 1.00 33.86 22 LEU D C 1
ATOM 8590 O O . LEU D 1 21 ? 152.902 188.260 185.469 1.00 37.57 22 LEU D O 1
ATOM 8595 N N . GLN D 1 22 ? 154.828 187.625 186.445 1.00 33.53 23 GLN D N 1
ATOM 8596 C CA . GLN D 1 22 ? 154.694 188.545 187.563 1.00 32.27 23 GLN D CA 1
ATOM 8597 C C . GLN D 1 22 ? 155.157 189.928 187.128 1.00 30.45 23 GLN D C 1
ATOM 8598 O O . GLN D 1 22 ? 156.132 190.060 186.386 1.00 31.68 23 GLN D O 1
ATOM 8604 N N . TRP D 1 23 ? 154.449 190.959 187.586 1.00 31.65 24 TRP D N 1
ATOM 8605 C CA . TRP D 1 23 ? 154.739 192.350 187.257 1.00 27.37 24 TRP D CA 1
ATOM 8606 C C . TRP D 1 23 ? 155.471 193.086 188.371 1.00 28.00 24 TRP D C 1
ATOM 8607 O O . TRP D 1 23 ? 156.370 193.884 188.091 1.00 27.66 24 TRP D O 1
ATOM 8618 N N . LYS D 1 24 ? 155.113 192.836 189.627 1.00 30.10 25 LYS D N 1
ATOM 8619 C CA . LYS D 1 24 ? 155.787 193.483 190.744 1.00 30.28 25 LYS D CA 1
ATOM 8620 C C . LYS D 1 24 ? 157.218 192.969 190.871 1.00 28.69 25 LYS D C 1
ATOM 8621 O O . LYS D 1 24 ? 157.455 191.759 190.922 1.00 29.37 25 LYS D O 1
ATOM 8627 N N . GLY D 1 25 ? 158.173 193.893 190.923 1.00 28.88 26 GLY D N 1
ATOM 8628 C CA . GLY D 1 25 ? 159.569 193.509 191.010 1.00 26.59 26 GLY D CA 1
ATOM 8629 C C . GLY D 1 25 ? 160.118 192.856 189.762 1.00 22.70 26 GLY D C 1
ATOM 8630 O O . GLY D 1 25 ? 161.083 192.091 189.845 1.00 25.29 26 GLY D O 1
ATOM 8631 N N . SER D 1 26 ? 159.512 193.116 188.610 1.00 23.76 27 SER D N 1
ATOM 8632 C CA . SER D 1 26 ? 159.871 192.457 187.364 1.00 21.71 27 SER D CA 1
ATOM 8633 C C . SER D 1 26 ? 160.821 193.335 186.558 1.00 20.74 27 SER D C 1
ATOM 8634 O O . SER D 1 26 ? 160.946 194.539 186.791 1.00 22.89 27 SER D O 1
ATOM 8637 N N . ILE D 1 27 ? 161.499 192.703 185.598 1.00 22.26 28 ILE D N 1
ATOM 8638 C CA . ILE D 1 27 ? 162.369 193.442 184.690 1.00 22.90 28 ILE D CA 1
ATOM 8639 C C . ILE D 1 27 ? 161.547 194.339 183.768 1.00 22.45 28 ILE D C 1
ATOM 8640 O O . ILE D 1 27 ? 161.992 195.432 183.392 1.00 25.40 28 ILE D O 1
ATOM 8645 N N . TYR D 1 28 ? 160.328 193.911 183.416 1.00 23.58 29 TYR D N 1
ATOM 8646 C CA . TYR D 1 28 ? 159.471 194.715 182.549 1.00 23.49 29 TYR D CA 1
ATOM 8647 C C . TYR D 1 28 ? 159.159 196.061 183.183 1.00 25.20 29 TYR D C 1
ATOM 8648 O O . TYR D 1 28 ? 159.292 197.110 182.542 1.00 27.29 29 TYR D O 1
ATOM 8657 N N . LYS D 1 29 ? 158.816 196.055 184.467 1.00 25.51 30 LYS D N 1
ATOM 8658 C CA . LYS D 1 29 ? 158.473 197.296 185.147 1.00 26.24 30 LYS D CA 1
ATOM 8659 C C . LYS D 1 29 ? 159.672 198.231 185.258 1.00 24.52 30 LYS D C 1
ATOM 8660 O O . LYS D 1 29 ? 159.500 199.455 185.254 1.00 29.03 30 LYS D O 1
ATOM 8666 N N . LEU D 1 30 ? 160.878 197.682 185.437 1.00 24.20 31 LEU D N 1
ATOM 8667 C CA . LEU D 1 30 ? 162.069 198.522 185.531 1.00 26.25 31 LEU D CA 1
ATOM 8668 C C . LEU D 1 30 ? 162.473 199.087 184.174 1.00 24.25 31 LEU D C 1
ATOM 8669 O O . LEU D 1 30 ? 162.963 200.219 184.094 1.00 26.31 31 LEU D O 1
ATOM 8674 N N . LEU D 1 31 ? 162.278 198.317 183.103 1.00 23.65 32 LEU D N 1
ATOM 8675 C CA . LEU D 1 31 ? 162.809 198.646 181.785 1.00 25.15 32 LEU D CA 1
ATOM 8676 C C . LEU D 1 31 ? 161.772 199.254 180.847 1.00 26.28 32 LEU D C 1
ATOM 8677 O O . LEU D 1 31 ? 162.104 199.565 179.701 1.00 28.24 32 LEU D O 1
ATOM 8682 N N . TYR D 1 32 ? 160.532 199.432 181.310 1.00 27.49 33 TYR D N 1
ATOM 8683 C CA . TYR D 1 32 ? 159.442 199.923 180.467 1.00 28.42 33 TYR D CA 1
ATOM 8684 C C . TYR D 1 32 ? 159.795 201.213 179.722 1.00 29.26 33 TYR D C 1
ATOM 8685 O O . TYR D 1 32 ? 159.692 201.285 178.491 1.00 29.39 33 TYR D O 1
ATOM 8694 N N . SER D 1 33 ? 160.207 202.248 180.454 1.00 28.42 34 SER D N 1
ATOM 8695 C CA . SER D 1 33 ? 160.390 203.559 179.835 1.00 27.18 34 SER D CA 1
ATOM 8696 C C . SER D 1 33 ? 161.575 203.565 178.873 1.00 26.38 34 SER D C 1
ATOM 8697 O O . SER D 1 33 ? 161.476 204.090 177.755 1.00 26.21 34 SER D O 1
ATOM 8700 N N . GLU D 1 34 ? 162.707 202.999 179.297 1.00 26.01 35 GLU D N 1
ATOM 8701 C CA . GLU D 1 34 ? 163.876 202.944 178.425 1.00 25.16 35 GLU D CA 1
ATOM 8702 C C . GLU D 1 34 ? 163.590 202.128 177.171 1.00 24.73 35 GLU D C 1
ATOM 8703 O O . GLU D 1 34 ? 163.999 202.510 176.067 1.00 23.51 35 GLU D O 1
ATOM 8709 N N . PHE D 1 35 ? 162.882 201.003 177.321 1.00 25.42 36 PHE D N 1
ATOM 8710 C CA . PHE D 1 35 ? 162.542 200.179 176.169 1.00 25.60 36 PHE D CA 1
ATOM 8711 C C . PHE D 1 35 ? 161.645 200.939 175.206 1.00 25.98 36 PHE D C 1
ATOM 8712 O O . PHE D 1 35 ? 161.836 200.875 173.984 1.00 27.05 36 PHE D O 1
ATOM 8720 N N . LEU D 1 36 ? 160.674 201.686 175.740 1.00 26.87 37 LEU D N 1
ATOM 8721 C CA . LEU D 1 36 ? 159.762 202.429 174.879 1.00 28.73 37 LEU D CA 1
ATOM 8722 C C . LEU D 1 36 ? 160.509 203.512 174.118 1.00 26.87 37 LEU D C 1
ATOM 8723 O O . LEU D 1 36 ? 160.280 203.721 172.919 1.00 28.49 37 LEU D O 1
ATOM 8728 N N . ILE D 1 37 ? 161.451 204.173 174.798 1.00 25.86 38 ILE D N 1
ATOM 8729 C CA . ILE D 1 37 ? 162.214 205.243 174.162 1.00 26.40 38 ILE D CA 1
ATOM 8730 C C . ILE D 1 37 ? 163.077 204.669 173.047 1.00 24.32 38 ILE D C 1
ATOM 8731 O O . ILE D 1 37 ? 163.122 205.201 171.929 1.00 24.00 38 ILE D O 1
ATOM 8736 N N . PHE D 1 38 ? 163.750 203.551 173.332 1.00 22.19 39 PHE D N 1
ATOM 8737 C CA . PHE D 1 38 ? 164.640 202.931 172.356 1.00 23.35 39 PHE D CA 1
ATOM 8738 C C . PHE D 1 38 ? 163.859 202.453 171.136 1.00 24.33 39 PHE D C 1
ATOM 8739 O O . PHE D 1 38 ? 164.272 202.678 169.990 1.00 25.36 39 PHE D O 1
ATOM 8747 N N . ILE D 1 39 ? 162.708 201.818 171.365 1.00 25.02 40 ILE D N 1
ATOM 8748 C CA . ILE D 1 39 ? 161.895 201.308 170.266 1.00 26.27 40 ILE D CA 1
ATOM 8749 C C . ILE D 1 39 ? 161.358 202.456 169.415 1.00 24.35 40 ILE D C 1
ATOM 8750 O O . ILE D 1 39 ? 161.369 202.393 168.174 1.00 24.56 40 ILE D O 1
ATOM 8755 N N . SER D 1 40 ? 160.891 203.529 170.064 1.00 24.72 41 SER D N 1
ATOM 8756 C CA . SER D 1 40 ? 160.375 204.674 169.323 1.00 24.03 41 SER D CA 1
ATOM 8757 C C . SER D 1 40 ? 161.467 205.327 168.487 1.00 25.14 41 SER D C 1
ATOM 8758 O O . SER D 1 40 ? 161.228 205.709 167.336 1.00 25.20 41 SER D O 1
ATOM 8761 N N . LEU D 1 41 ? 162.676 205.457 169.044 1.00 24.32 42 LEU D N 1
ATOM 8762 C CA . LEU D 1 41 ? 163.775 206.055 168.287 1.00 22.88 42 LEU D CA 1
ATOM 8763 C C . LEU D 1 41 ? 164.150 205.192 167.092 1.00 23.30 42 LEU D C 1
ATOM 8764 O O . LEU D 1 41 ? 164.346 205.704 165.977 1.00 23.86 42 LEU D O 1
ATOM 8769 N N . TYR D 1 42 ? 164.160 203.869 167.284 1.00 24.12 43 TYR D N 1
ATOM 8770 C CA . TYR D 1 42 ? 164.511 202.983 166.181 1.00 21.34 43 TYR D CA 1
ATOM 8771 C C . TYR D 1 42 ? 163.489 203.088 165.062 1.00 22.54 43 TYR D C 1
ATOM 8772 O O . TYR D 1 42 ? 163.854 203.173 163.885 1.00 23.56 43 TYR D O 1
ATOM 8781 N N . PHE D 1 43 ? 162.204 203.105 165.407 1.00 23.52 44 PHE D N 1
ATOM 8782 C CA . PHE D 1 43 ? 161.192 203.113 164.359 1.00 23.85 44 PHE D CA 1
ATOM 8783 C C . PHE D 1 43 ? 161.078 204.489 163.715 1.00 24.29 44 PHE D C 1
ATOM 8784 O O . PHE D 1 43 ? 160.771 204.578 162.524 1.00 26.10 44 PHE D O 1
ATOM 8792 N N . ALA D 1 44 ? 161.358 205.567 164.451 1.00 24.69 45 ALA D N 1
ATOM 8793 C CA . ALA D 1 44 ? 161.405 206.881 163.814 1.00 24.92 45 ALA D CA 1
ATOM 8794 C C . ALA D 1 44 ? 162.535 206.960 162.790 1.00 24.94 45 ALA D C 1
ATOM 8795 O O . ALA D 1 44 ? 162.343 207.475 161.678 1.00 27.43 45 ALA D O 1
ATOM 8797 N N . ILE D 1 45 ? 163.701 206.411 163.132 1.00 25.54 46 ILE D N 1
ATOM 8798 C CA . ILE D 1 45 ? 164.823 206.426 162.203 1.00 25.08 46 ILE D CA 1
ATOM 8799 C C . ILE D 1 45 ? 164.532 205.521 161.013 1.00 25.04 46 ILE D C 1
ATOM 8800 O O . ILE D 1 45 ? 164.868 205.843 159.863 1.00 27.17 46 ILE D O 1
ATOM 8805 N N . SER D 1 46 ? 163.845 204.406 161.261 1.00 23.57 47 SER D N 1
ATOM 8806 C CA . SER D 1 46 ? 163.454 203.522 160.170 1.00 26.24 47 SER D CA 1
ATOM 8807 C C . SER D 1 46 ? 162.480 204.208 159.231 1.00 26.55 47 SER D C 1
ATOM 8808 O O . SER D 1 46 ? 162.587 204.066 158.009 1.00 28.96 47 SER D O 1
ATOM 8811 N N . LEU D 1 47 ? 161.528 204.967 159.777 1.00 26.13 48 LEU D N 1
ATOM 8812 C CA . LEU D 1 47 ? 160.585 205.661 158.906 1.00 29.94 48 LEU D CA 1
ATOM 8813 C C . LEU D 1 47 ? 161.271 206.762 158.109 1.00 30.49 48 LEU D C 1
ATOM 8814 O O . LEU D 1 47 ? 160.964 206.962 156.929 1.00 31.80 48 LEU D O 1
ATOM 8819 N N . VAL D 1 48 ? 162.226 207.463 158.725 1.00 30.50 49 VAL D N 1
ATOM 8820 C CA . VAL D 1 48 ? 162.983 208.478 157.991 1.00 31.11 49 VAL D CA 1
ATOM 8821 C C . VAL D 1 48 ? 163.731 207.834 156.834 1.00 31.63 49 VAL D C 1
ATOM 8822 O O . VAL D 1 48 ? 163.730 208.350 155.703 1.00 33.74 49 VAL D O 1
ATOM 8826 N N . TYR D 1 49 ? 164.348 206.669 157.089 1.00 30.96 50 TYR D N 1
ATOM 8827 C CA . TYR D 1 49 ? 165.128 206.030 156.030 1.00 29.40 50 TYR D CA 1
ATOM 8828 C C . TYR D 1 49 ? 164.241 205.473 154.943 1.00 30.91 50 TYR D C 1
ATOM 8829 O O . TYR D 1 49 ? 164.603 205.512 153.760 1.00 32.52 50 TYR D O 1
ATOM 8838 N N . ARG D 1 50 ? 163.065 204.978 155.318 1.00 30.66 51 ARG D N 1
ATOM 8839 C CA . ARG D 1 50 ? 162.196 204.322 154.347 1.00 31.23 51 ARG D CA 1
ATOM 8840 C C . ARG D 1 50 ? 161.372 205.297 153.512 1.00 32.80 51 ARG D C 1
ATOM 8841 O O . ARG D 1 50 ? 161.113 205.022 152.335 1.00 36.74 51 ARG D O 1
ATOM 8849 N N . LEU D 1 51 ? 160.979 206.439 154.071 1.00 33.78 52 LEU D N 1
ATOM 8850 C CA . LEU D 1 51 ? 160.023 207.310 153.401 1.00 35.77 52 LEU D CA 1
ATOM 8851 C C . LEU D 1 51 ? 160.557 208.694 153.062 1.00 37.93 52 LEU D C 1
ATOM 8852 O O . LEU D 1 51 ? 160.124 209.270 152.062 1.00 43.61 52 LEU D O 1
ATOM 8857 N N . ILE D 1 52 ? 161.485 209.236 153.845 1.00 37.39 53 ILE D N 1
ATOM 8858 C CA . ILE D 1 52 ? 161.903 210.624 153.679 1.00 36.67 53 ILE D CA 1
ATOM 8859 C C . ILE D 1 52 ? 163.148 210.738 152.809 1.00 38.37 53 ILE D C 1
ATOM 8860 O O . ILE D 1 52 ? 163.181 211.522 151.856 1.00 42.17 53 ILE D O 1
ATOM 8865 N N . LEU D 1 53 ? 164.157 209.917 153.075 1.00 37.88 54 LEU D N 1
ATOM 8866 C CA . LEU D 1 53 ? 165.426 210.076 152.383 1.00 38.99 54 LEU D CA 1
ATOM 8867 C C . LEU D 1 53 ? 165.319 209.696 150.913 1.00 39.84 54 LEU D C 1
ATOM 8868 O O . LEU D 1 53 ? 164.587 208.772 150.535 1.00 40.92 54 LEU D O 1
ATOM 8873 N N . SER D 1 54 ? 166.074 210.423 150.091 1.00 40.23 55 SER D N 1
ATOM 8874 C CA . SER D 1 54 ? 166.147 210.173 148.660 1.00 41.70 55 SER D CA 1
ATOM 8875 C C . SER D 1 54 ? 167.193 209.093 148.402 1.00 43.04 55 SER D C 1
ATOM 8876 O O . SER D 1 54 ? 167.654 208.421 149.326 1.00 44.04 55 SER D O 1
ATOM 8879 N N . GLU D 1 55 ? 167.525 208.874 147.129 1.00 44.17 56 GLU D N 1
ATOM 8880 C CA . GLU D 1 55 ? 168.423 207.781 146.769 1.00 45.60 56 GLU D CA 1
ATOM 8881 C C . GLU D 1 55 ? 169.829 208.018 147.305 1.00 45.56 56 GLU D C 1
ATOM 8882 O O . GLU D 1 55 ? 170.410 207.141 147.958 1.00 45.73 56 GLU D O 1
ATOM 8888 N N . SER D 1 56 ? 170.397 209.196 147.032 1.00 43.91 57 SER D N 1
ATOM 8889 C CA . SER D 1 56 ? 171.738 209.495 147.525 1.00 42.56 57 SER D CA 1
ATOM 8890 C C . SER D 1 56 ? 171.761 209.488 149.047 1.00 41.23 57 SER D C 1
ATOM 8891 O O . SER D 1 56 ? 172.744 209.055 149.667 1.00 42.40 57 SER D O 1
ATOM 8894 N N . GLN D 1 57 ? 170.704 210.018 149.669 1.00 41.66 58 GLN D N 1
ATOM 8895 C CA . GLN D 1 57 ? 170.695 210.073 151.123 1.00 40.64 58 GLN D CA 1
ATOM 8896 C C . GLN D 1 57 ? 170.555 208.676 151.709 1.00 38.61 58 GLN D C 1
ATOM 8897 O O . GLN D 1 57 ? 171.142 208.367 152.752 1.00 38.90 58 GLN D O 1
ATOM 8903 N N . ARG D 1 58 ? 169.788 207.816 151.039 1.00 38.60 59 ARG D N 1
ATOM 8904 C CA . ARG D 1 58 ? 169.682 206.426 151.471 1.00 37.87 59 ARG D CA 1
ATOM 8905 C C . ARG D 1 58 ? 171.022 205.711 151.348 1.00 37.84 59 ARG D C 1
ATOM 8906 O O . ARG D 1 58 ? 171.376 204.897 152.207 1.00 37.68 59 ARG D O 1
ATOM 8914 N N . LEU D 1 59 ? 171.785 206.008 150.293 1.00 37.94 60 LEU D N 1
ATOM 8915 C CA . LEU D 1 59 ? 173.098 205.388 150.128 1.00 37.96 60 LEU D CA 1
ATOM 8916 C C . LEU D 1 59 ? 174.055 205.836 151.230 1.00 36.47 60 LEU D C 1
ATOM 8917 O O . LEU D 1 59 ? 174.757 205.014 151.838 1.00 37.24 60 LEU D O 1
ATOM 8922 N N . MET D 1 60 ? 174.053 207.138 151.532 1.00 37.10 61 MET D N 1
ATOM 8923 C CA . MET D 1 60 ? 174.868 207.646 152.633 1.00 36.03 61 MET D CA 1
ATOM 8924 C C . MET D 1 60 ? 174.466 207.010 153.960 1.00 35.69 61 MET D C 1
ATOM 8925 O O . MET D 1 60 ? 175.327 206.630 154.767 1.00 35.22 61 MET D O 1
ATOM 8930 N N . PHE D 1 61 ? 173.158 206.875 154.196 1.00 34.03 62 PHE D N 1
ATOM 8931 C CA . PHE D 1 61 ? 172.681 206.258 155.429 1.00 32.25 62 PHE D CA 1
ATOM 8932 C C . PHE D 1 61 ? 173.092 204.793 155.508 1.00 30.70 62 PHE D C 1
ATOM 8933 O O . PHE D 1 61 ? 173.441 204.295 156.583 1.00 31.17 62 PHE D O 1
ATOM 8941 N N . GLU D 1 62 ? 173.053 204.086 154.380 1.00 30.50 63 GLU D N 1
ATOM 8942 C CA . GLU D 1 62 ? 173.467 202.689 154.363 1.00 31.69 63 GLU D CA 1
ATOM 8943 C C . GLU D 1 62 ? 174.947 202.551 154.695 1.00 30.02 63 GLU D C 1
ATOM 8944 O O . GLU D 1 62 ? 175.342 201.658 155.460 1.00 32.06 63 GLU D O 1
ATOM 8950 N N . LYS D 1 63 ? 175.784 203.424 154.128 1.00 30.47 64 LYS D N 1
ATOM 8951 C CA . LYS D 1 63 ? 177.203 203.389 154.473 1.00 30.89 64 LYS D CA 1
ATOM 8952 C C . LYS D 1 63 ? 177.421 203.670 155.955 1.00 29.98 64 LYS D C 1
ATOM 8953 O O . LYS D 1 63 ? 178.222 202.993 156.617 1.00 29.34 64 LYS D O 1
ATOM 8959 N N . LEU D 1 64 ? 176.714 204.667 156.494 1.00 29.41 65 LEU D N 1
ATOM 8960 C CA . LEU D 1 64 ? 176.856 204.986 157.911 1.00 28.23 65 LEU D CA 1
ATOM 8961 C C . LEU D 1 64 ? 176.396 203.827 158.785 1.00 29.07 65 LEU D C 1
ATOM 8962 O O . LEU D 1 64 ? 176.914 203.623 159.890 1.00 28.15 65 LEU D O 1
ATOM 8967 N N . ALA D 1 65 ? 175.381 203.090 158.332 1.00 28.57 66 ALA D N 1
ATOM 8968 C CA . ALA D 1 65 ? 174.849 202.015 159.157 1.00 26.96 66 ALA D CA 1
ATOM 8969 C C . ALA D 1 65 ? 175.797 200.832 159.148 1.00 27.11 66 ALA D C 1
ATOM 8970 O O . ALA D 1 65 ? 176.022 200.204 160.189 1.00 25.61 66 ALA D O 1
ATOM 8972 N N . LEU D 1 66 ? 176.391 200.535 157.992 1.00 27.84 67 LEU D N 1
ATOM 8973 C CA . LEU D 1 66 ? 177.420 199.500 157.958 1.00 27.96 67 LEU D CA 1
ATOM 8974 C C . LEU D 1 66 ? 178.603 199.874 158.848 1.00 27.45 67 LEU D C 1
ATOM 8975 O O . LEU D 1 66 ? 179.115 199.034 159.603 1.00 28.29 67 LEU D O 1
ATOM 8980 N N . TYR D 1 67 ? 179.028 201.140 158.786 1.00 28.00 68 TYR D N 1
ATOM 8981 C CA . TYR D 1 67 ? 180.127 201.623 159.621 1.00 28.55 68 TYR D CA 1
ATOM 8982 C C . TYR D 1 67 ? 179.810 201.455 161.103 1.00 28.90 68 TYR D C 1
ATOM 8983 O O . TYR D 1 67 ? 180.594 200.865 161.856 1.00 28.94 68 TYR D O 1
ATOM 8992 N N . CYS D 1 68 ? 178.637 201.922 161.522 1.00 29.27 69 CYS D N 1
ATOM 8993 C CA . CYS D 1 68 ? 178.262 201.849 162.926 1.00 28.79 69 CYS D CA 1
ATOM 8994 C C . CYS D 1 68 ? 178.137 200.406 163.402 1.00 28.50 69 CYS D C 1
ATOM 8995 O O . CYS D 1 68 ? 178.585 200.068 164.504 1.00 30.08 69 CYS D O 1
ATOM 8998 N N . ASN D 1 69 ? 177.521 199.539 162.590 1.00 28.39 70 ASN D N 1
ATOM 8999 C CA . ASN D 1 69 ? 177.353 198.149 163.000 1.00 28.46 70 ASN D CA 1
ATOM 9000 C C . ASN D 1 69 ? 178.692 197.436 163.100 1.00 28.97 70 ASN D C 1
ATOM 9001 O O . ASN D 1 69 ? 178.884 196.581 163.972 1.00 31.24 70 ASN D O 1
ATOM 9006 N N . SER D 1 70 ? 179.633 197.764 162.218 1.00 29.82 71 SER D N 1
ATOM 9007 C CA . SER D 1 70 ? 180.933 197.114 162.300 1.00 29.45 71 SER D CA 1
ATOM 9008 C C . SER D 1 70 ? 181.732 197.617 163.494 1.00 30.83 71 SER D C 1
ATOM 9009 O O . SER D 1 70 ? 182.337 196.818 164.217 1.00 31.56 71 SER D O 1
ATOM 9012 N N . TYR D 1 71 ? 181.748 198.928 163.730 1.00 30.33 72 TYR D N 1
ATOM 9013 C CA . TYR D 1 71 ? 182.646 199.462 164.753 1.00 28.83 72 TYR D CA 1
ATOM 9014 C C . TYR D 1 71 ? 182.006 199.632 166.126 1.00 28.81 72 TYR D C 1
ATOM 9015 O O . TYR D 1 71 ? 182.688 200.095 167.049 1.00 29.18 72 TYR D O 1
ATOM 9024 N N . ALA D 1 72 ? 180.731 199.281 166.295 1.00 28.79 73 ALA D N 1
ATOM 9025 C CA . ALA D 1 72 ? 180.152 199.330 167.629 1.00 27.52 73 ALA D CA 1
ATOM 9026 C C . ALA D 1 72 ? 180.651 198.203 168.519 1.00 27.97 73 ALA D C 1
ATOM 9027 O O . ALA D 1 72 ? 180.402 198.239 169.729 1.00 29.29 73 ALA D O 1
ATOM 9029 N N . GLU D 1 73 ? 181.316 197.197 167.955 1.00 27.75 74 GLU D N 1
ATOM 9030 C CA . GLU D 1 73 ? 181.883 196.124 168.758 1.00 28.68 74 GLU D CA 1
ATOM 9031 C C . GLU D 1 73 ? 183.161 196.536 169.479 1.00 28.48 74 GLU D C 1
ATOM 9032 O O . GLU D 1 73 ? 183.636 195.772 170.326 1.00 30.88 74 GLU D O 1
ATOM 9038 N N . LEU D 1 74 ? 183.739 197.687 169.130 1.00 26.27 75 LEU D N 1
ATOM 9039 C CA . LEU D 1 74 ? 184.865 198.232 169.877 1.00 26.27 75 LEU D CA 1
ATOM 9040 C C . LEU D 1 74 ? 184.484 198.658 171.292 1.00 26.62 75 LEU D C 1
ATOM 9041 O O . LEU D 1 74 ? 185.363 198.768 172.153 1.00 29.09 75 LEU D O 1
ATOM 9046 N N . ILE D 1 75 ? 183.202 198.920 171.535 1.00 24.16 76 ILE D N 1
ATOM 9047 C CA . ILE D 1 75 ? 182.683 199.283 172.848 1.00 23.75 76 ILE D CA 1
ATOM 9048 C C . ILE D 1 75 ? 182.628 198.023 173.703 1.00 22.14 76 ILE D C 1
ATOM 9049 O O . ILE D 1 75 ? 181.850 197.106 173.402 1.00 24.44 76 ILE D O 1
ATOM 9054 N N . PRO D 1 76 ? 183.436 197.923 174.765 1.00 21.52 77 PRO D N 1
ATOM 9055 C CA . PRO D 1 76 ? 183.428 196.702 175.608 1.00 20.00 77 PRO D CA 1
ATOM 9056 C C . PRO D 1 76 ? 182.303 196.691 176.639 1.00 19.95 77 PRO D C 1
ATOM 9057 O O . PRO D 1 76 ? 182.510 196.827 177.847 1.00 20.55 77 PRO D O 1
ATOM 9061 N N . VAL D 1 77 ? 181.079 196.490 176.152 1.00 19.58 78 VAL D N 1
ATOM 9062 C CA . VAL D 1 77 ? 179.898 196.563 177.001 1.00 19.06 78 VAL D CA 1
ATOM 9063 C C . VAL D 1 77 ? 179.934 195.461 178.047 1.00 19.23 78 VAL D C 1
ATOM 9064 O O . VAL D 1 77 ? 179.752 195.722 179.242 1.00 21.00 78 VAL D O 1
ATOM 9068 N N . SER D 1 78 ? 180.205 194.215 177.630 1.00 18.85 79 SER D N 1
ATOM 9069 C CA . SER D 1 78 ? 180.109 193.157 178.627 1.00 20.55 79 SER D CA 1
ATOM 9070 C C . SER D 1 78 ? 181.260 193.226 179.622 1.00 18.88 79 SER D C 1
ATOM 9071 O O . SER D 1 78 ? 181.077 192.908 180.802 1.00 20.56 79 SER D O 1
ATOM 9074 N N . PHE D 1 79 ? 182.436 193.662 179.163 1.00 19.86 80 PHE D N 1
ATOM 9075 C CA . PHE D 1 79 ? 183.603 193.804 180.033 1.00 18.38 80 PHE D CA 1
ATOM 9076 C C . PHE D 1 79 ? 183.306 194.730 181.211 1.00 17.83 80 PHE D C 1
ATOM 9077 O O . PHE D 1 79 ? 183.516 194.366 182.373 1.00 18.76 80 PHE D O 1
ATOM 9085 N N . VAL D 1 80 ? 182.809 195.934 180.935 1.00 17.50 81 VAL D N 1
ATOM 9086 C CA . VAL D 1 80 ? 182.550 196.871 182.025 1.00 18.32 81 VAL D CA 1
ATOM 9087 C C . VAL D 1 80 ? 181.297 196.468 182.804 1.00 17.18 81 VAL D C 1
ATOM 9088 O O . VAL D 1 80 ? 181.237 196.611 184.036 1.00 17.89 81 VAL D O 1
ATOM 9092 N N . LEU D 1 81 ? 180.286 195.944 182.105 1.00 17.43 82 LEU D N 1
ATOM 9093 C CA . LEU D 1 81 ? 179.002 195.670 182.741 1.00 17.86 82 LEU D CA 1
ATOM 9094 C C . LEU D 1 81 ? 179.105 194.522 183.743 1.00 17.37 82 LEU D C 1
ATOM 9095 O O . LEU D 1 81 ? 178.543 194.605 184.843 1.00 19.64 82 LEU D O 1
ATOM 9100 N N . GLY D 1 82 ? 179.873 193.485 183.408 1.00 18.01 83 GLY D N 1
ATOM 9101 C CA . GLY D 1 82 ? 180.033 192.362 184.312 1.00 17.17 83 GLY D CA 1
ATOM 9102 C C . GLY D 1 82 ? 180.755 192.745 185.589 1.00 17.81 83 GLY D C 1
ATOM 9103 O O . GLY D 1 82 ? 180.319 192.390 186.687 1.00 20.87 83 GLY D O 1
ATOM 9104 N N . PHE D 1 83 ? 181.831 193.531 185.472 1.00 18.25 84 PHE D N 1
ATOM 9105 C CA . PHE D 1 83 ? 182.536 194.008 186.660 1.00 17.48 84 PHE D CA 1
ATOM 9106 C C . PHE D 1 83 ? 181.626 194.871 187.530 1.00 17.16 84 PHE D C 1
ATOM 9107 O O . PHE D 1 83 ? 181.579 194.715 188.762 1.00 19.09 84 PHE D O 1
ATOM 9115 N N . TYR D 1 84 ? 180.882 195.783 186.899 1.00 16.01 85 TYR D N 1
ATOM 9116 C CA . TYR D 1 84 ? 180.068 196.719 187.662 1.00 16.58 85 TYR D CA 1
ATOM 9117 C C . TYR D 1 84 ? 178.973 195.967 188.400 1.00 15.96 85 TYR D C 1
ATOM 9118 O O . TYR D 1 84 ? 178.731 196.209 189.590 1.00 17.24 85 TYR D O 1
ATOM 9127 N N . VAL D 1 85 ? 178.355 194.994 187.724 1.00 17.56 86 VAL D N 1
ATOM 9128 C CA . VAL D 1 85 ? 177.275 194.222 188.326 1.00 16.04 86 VAL D CA 1
ATOM 9129 C C . VAL D 1 85 ? 177.797 193.330 189.450 1.00 16.49 86 VAL D C 1
ATOM 9130 O O . VAL D 1 85 ? 177.176 193.237 190.515 1.00 17.78 86 VAL D O 1
ATOM 9134 N N . SER D 1 86 ? 178.979 192.724 189.271 1.00 16.57 87 SER D N 1
ATOM 9135 C CA . SER D 1 86 ? 179.539 191.904 190.346 1.00 17.34 87 SER D CA 1
ATOM 9136 C C . SER D 1 86 ? 179.797 192.745 191.591 1.00 16.68 87 SER D C 1
ATOM 9137 O O . SER D 1 86 ? 179.467 192.330 192.713 1.00 18.18 87 SER D O 1
ATOM 9140 N N . LEU D 1 87 ? 180.362 193.944 191.410 1.00 15.53 88 LEU D N 1
ATOM 9141 C CA . LEU D 1 87 ? 180.577 194.834 192.549 1.00 16.36 88 LEU D CA 1
ATOM 9142 C C . LEU D 1 87 ? 179.256 195.210 193.224 1.00 14.84 88 LEU D C 1
ATOM 9143 O O . LEU D 1 87 ? 179.140 195.106 194.457 1.00 15.36 88 LEU D O 1
ATOM 9148 N N . VAL D 1 88 ? 178.235 195.557 192.428 1.00 15.05 89 VAL D N 1
ATOM 9149 C CA . VAL D 1 88 ? 176.942 195.953 192.984 1.00 14.15 89 VAL D CA 1
ATOM 9150 C C . VAL D 1 88 ? 176.337 194.818 193.802 1.00 14.23 89 VAL D C 1
ATOM 9151 O O . VAL D 1 88 ? 175.803 195.035 194.895 1.00 16.47 89 VAL D O 1
ATOM 9155 N N . VAL D 1 89 ? 176.441 193.588 193.297 1.00 14.21 90 VAL D N 1
ATOM 9156 C CA . VAL D 1 89 ? 175.771 192.441 193.904 1.00 15.36 90 VAL D CA 1
ATOM 9157 C C . VAL D 1 89 ? 176.466 192.045 195.202 1.00 14.65 90 VAL D C 1
ATOM 9158 O O . VAL D 1 89 ? 175.799 191.762 196.214 1.00 15.83 90 VAL D O 1
ATOM 9162 N N . SER D 1 90 ? 177.802 192.041 195.198 1.00 14.72 91 SER D N 1
ATOM 9163 C CA . SER D 1 90 ? 178.525 191.759 196.430 1.00 15.31 91 SER D CA 1
ATOM 9164 C C . SER D 1 90 ? 178.187 192.790 197.502 1.00 14.75 91 SER D C 1
ATOM 9165 O O . SER D 1 90 ? 177.921 192.434 198.661 1.00 17.31 91 SER D O 1
ATOM 9168 N N . ARG D 1 91 ? 178.153 194.074 197.123 1.00 13.96 92 ARG D N 1
ATOM 9169 C CA . ARG D 1 91 ? 177.799 195.111 198.088 1.00 14.11 92 ARG D CA 1
ATOM 9170 C C . ARG D 1 91 ? 176.356 194.973 198.554 1.00 14.19 92 ARG D C 1
ATOM 9171 O O . ARG D 1 91 ? 176.059 195.181 199.732 1.00 13.79 92 ARG D O 1
ATOM 9179 N N . TRP D 1 92 ? 175.464 194.532 197.666 1.00 13.66 93 TRP D N 1
ATOM 9180 C CA . TRP D 1 92 ? 174.061 194.345 198.028 1.00 12.53 93 TRP D CA 1
ATOM 9181 C C . TRP D 1 92 ? 173.904 193.312 199.139 1.00 13.08 93 TRP D C 1
ATOM 9182 O O . TRP D 1 92 ? 173.265 193.571 200.174 1.00 12.82 93 TRP D O 1
ATOM 9193 N N . TRP D 1 93 ? 174.488 192.131 198.949 1.00 14.19 94 TRP D N 1
ATOM 9194 C CA . TRP D 1 93 ? 174.331 191.119 199.992 1.00 12.92 94 TRP D CA 1
ATOM 9195 C C . TRP D 1 93 ? 175.073 191.516 201.267 1.00 13.60 94 TRP D C 1
ATOM 9196 O O . TRP D 1 93 ? 174.574 191.284 202.380 1.00 14.81 94 TRP D O 1
ATOM 9207 N N . ALA D 1 94 ? 176.257 192.125 201.134 1.00 13.59 95 ALA D N 1
ATOM 9208 C CA . ALA D 1 94 ? 176.966 192.570 202.329 1.00 13.94 95 ALA D CA 1
ATOM 9209 C C . ALA D 1 94 ? 176.160 193.606 203.102 1.00 14.35 95 ALA D C 1
ATOM 9210 O O . ALA D 1 94 ? 176.197 193.625 204.337 1.00 15.40 95 ALA D O 1
ATOM 9212 N N . GLN D 1 95 ? 175.419 194.463 202.398 1.00 13.86 96 GLN D N 1
ATOM 9213 C CA . GLN D 1 95 ? 174.594 195.450 203.081 1.00 13.65 96 GLN D CA 1
ATOM 9214 C C . GLN D 1 95 ? 173.422 194.789 203.787 1.00 13.93 96 GLN D C 1
ATOM 9215 O O . GLN D 1 95 ? 172.958 195.286 204.819 1.00 15.82 96 GLN D O 1
ATOM 9221 N N . TYR D 1 96 ? 172.835 193.755 203.183 1.00 13.84 97 TYR D N 1
ATOM 9222 C CA . TYR D 1 96 ? 171.783 193.066 203.924 1.00 13.66 97 TYR D CA 1
ATOM 9223 C C . TYR D 1 96 ? 172.336 192.462 205.197 1.00 14.51 97 TYR D C 1
ATOM 9224 O O . TYR D 1 96 ? 171.697 192.534 206.251 1.00 15.35 97 TYR D O 1
ATOM 9233 N N . GLU D 1 97 ? 173.515 191.849 205.118 1.00 13.79 98 GLU D N 1
ATOM 9234 C CA . GLU D 1 97 ? 174.064 191.176 206.288 1.00 16.53 98 GLU D CA 1
ATOM 9235 C C . GLU D 1 97 ? 174.501 192.146 207.385 1.00 16.88 98 GLU D C 1
ATOM 9236 O O . GLU D 1 97 ? 174.734 191.717 208.522 1.00 19.25 98 GLU D O 1
ATOM 9242 N N . SER D 1 98 ? 174.625 193.432 207.073 1.00 16.24 99 SER D N 1
ATOM 9243 C CA . SER D 1 98 ? 175.012 194.448 208.041 1.00 17.62 99 SER D CA 1
ATOM 9244 C C . SER D 1 98 ? 173.825 195.068 208.769 1.00 17.69 99 SER D C 1
ATOM 9245 O O . SER D 1 98 ? 174.033 195.888 209.671 1.00 19.02 99 SER D O 1
ATOM 9248 N N . ILE D 1 99 ? 172.600 194.712 208.404 1.00 17.03 100 ILE D N 1
ATOM 9249 C CA . ILE D 1 99 ? 171.432 195.277 209.086 1.00 17.94 100 ILE D CA 1
ATOM 9250 C C . ILE D 1 99 ? 171.354 194.699 210.495 1.00 17.82 100 ILE D C 1
ATOM 9251 O O . ILE D 1 99 ? 171.340 193.467 210.658 1.00 20.80 100 ILE D O 1
ATOM 9256 N N . PRO D 1 100 ? 171.296 195.531 211.529 1.00 19.32 101 PRO D N 1
ATOM 9257 C CA . PRO D 1 100 ? 171.353 195.009 212.897 1.00 18.81 101 PRO D CA 1
ATOM 9258 C C . PRO D 1 100 ? 170.041 194.358 213.314 1.00 16.71 101 PRO D C 1
ATOM 9259 O O . PRO D 1 100 ? 168.955 194.855 213.009 1.00 18.60 101 PRO D O 1
ATOM 9263 N N . TRP D 1 101 ? 170.155 193.217 213.999 1.00 18.97 102 TRP D N 1
ATOM 9264 C CA . TRP D 1 101 ? 169.044 192.538 214.636 1.00 15.85 102 TRP D CA 1
ATOM 9265 C C . TRP D 1 101 ? 169.241 192.558 216.145 1.00 16.63 102 TRP D C 1
ATOM 9266 O O . TRP D 1 101 ? 170.361 192.357 216.632 1.00 19.25 102 TRP D O 1
ATOM 9277 N N . PRO D 1 102 ? 168.164 192.748 216.906 1.00 15.95 103 PRO D N 1
ATOM 9278 C CA . PRO D 1 102 ? 168.266 192.848 218.370 1.00 15.11 103 PRO D CA 1
ATOM 9279 C C . PRO D 1 102 ? 168.193 191.524 219.118 1.00 13.72 103 PRO D C 1
ATOM 9280 O O . PRO D 1 102 ? 168.201 191.531 220.352 1.00 16.77 103 PRO D O 1
ATOM 9284 N N . ASP D 1 103 ? 168.120 190.402 218.408 1.00 12.73 104 ASP D N 1
ATOM 9285 C CA . ASP D 1 103 ? 167.826 189.107 219.021 1.00 16.47 104 ASP D CA 1
ATOM 9286 C C . ASP D 1 103 ? 168.930 188.656 219.978 1.00 14.29 104 ASP D C 1
ATOM 9287 O O . ASP D 1 103 ? 168.643 188.239 221.106 1.00 15.94 104 ASP D O 1
ATOM 9292 N N . ARG D 1 104 ? 170.194 188.739 219.553 1.00 15.62 105 ARG D N 1
ATOM 9293 C CA . ARG D 1 104 ? 171.319 188.386 220.418 1.00 15.11 105 ARG D CA 1
ATOM 9294 C C . ARG D 1 104 ? 171.347 189.241 221.684 1.00 14.90 105 ARG D C 1
ATOM 9295 O O . ARG D 1 104 ? 171.604 188.732 222.782 1.00 17.59 105 ARG D O 1
ATOM 9303 N N . ILE D 1 105 ? 171.083 190.541 221.546 1.00 14.72 106 ILE D N 1
ATOM 9304 C CA . ILE D 1 105 ? 171.051 191.443 222.695 1.00 13.53 106 ILE D CA 1
ATOM 9305 C C . ILE D 1 105 ? 169.877 191.101 223.602 1.00 13.80 106 ILE D C 1
ATOM 9306 O O . ILE D 1 105 ? 170.022 191.027 224.830 1.00 14.20 106 ILE D O 1
ATOM 9311 N N . MET D 1 106 ? 168.697 190.881 223.007 1.00 13.97 107 MET D N 1
ATOM 9312 C CA . MET D 1 106 ? 167.498 190.685 223.818 1.00 14.21 107 MET D CA 1
ATOM 9313 C C . MET D 1 106 ? 167.538 189.357 224.560 1.00 12.94 107 MET D C 1
ATOM 9314 O O . MET D 1 106 ? 166.993 189.261 225.661 1.00 15.64 107 MET D O 1
ATOM 9319 N N . ASN D 1 107 ? 168.199 188.336 224.002 1.00 13.24 108 ASN D N 1
ATOM 9320 C CA . ASN D 1 107 ? 168.340 187.078 224.733 1.00 13.15 108 ASN D CA 1
ATOM 9321 C C . ASN D 1 107 ? 169.085 187.287 226.046 1.00 13.37 108 ASN D C 1
ATOM 9322 O O . ASN D 1 107 ? 168.705 186.726 227.080 1.00 15.62 108 ASN D O 1
ATOM 9327 N N . LEU D 1 108 ? 170.132 188.116 226.031 1.00 13.56 109 LEU D N 1
ATOM 9328 C CA . LEU D 1 108 ? 170.890 188.353 227.255 1.00 14.30 109 LEU D CA 1
ATOM 9329 C C . LEU D 1 108 ? 170.172 189.322 228.187 1.00 13.99 109 LEU D C 1
ATOM 9330 O O . LEU D 1 108 ? 170.222 189.159 229.412 1.00 15.97 109 LEU D O 1
ATOM 9335 N N . VAL D 1 109 ? 169.509 190.337 227.630 1.00 13.19 110 VAL D N 1
ATOM 9336 C CA . VAL D 1 109 ? 168.836 191.325 228.470 1.00 13.59 110 VAL D CA 1
ATOM 9337 C C . VAL D 1 109 ? 167.631 190.708 229.174 1.00 14.44 110 VAL D C 1
ATOM 9338 O O . VAL D 1 109 ? 167.375 190.984 230.352 1.00 17.00 110 VAL D O 1
ATOM 9342 N N . SER D 1 110 ? 166.875 189.865 228.467 1.00 13.75 111 SER D N 1
ATOM 9343 C CA . SER D 1 110 ? 165.716 189.210 229.056 1.00 14.65 111 SER D CA 1
ATOM 9344 C C . SER D 1 110 ? 166.089 188.316 230.230 1.00 16.27 111 SER D C 1
ATOM 9345 O O . SER D 1 110 ? 165.315 188.207 231.182 1.00 18.95 111 SER D O 1
ATOM 9348 N N . CYS D 1 111 ? 167.253 187.678 230.202 1.00 16.26 112 CYS D N 1
ATOM 9349 C CA . CYS D 1 111 ? 167.562 186.687 231.222 1.00 17.35 112 CYS D CA 1
ATOM 9350 C C . CYS D 1 111 ? 168.541 187.170 232.285 1.00 17.38 112 CYS D C 1
ATOM 9351 O O . CYS D 1 111 ? 168.606 186.561 233.358 1.00 21.21 112 CYS D O 1
ATOM 9354 N N . ASN D 1 112 ? 169.332 188.209 232.012 1.00 18.11 113 ASN D N 1
ATOM 9355 C CA . ASN D 1 112 ? 170.394 188.615 232.923 1.00 17.53 113 ASN D CA 1
ATOM 9356 C C . ASN D 1 112 ? 170.138 189.937 233.630 1.00 19.81 113 ASN D C 1
ATOM 9357 O O . ASN D 1 112 ? 170.924 190.308 234.508 1.00 23.16 113 ASN D O 1
ATOM 9362 N N . VAL D 1 113 ? 169.090 190.667 233.269 1.00 18.46 114 VAL D N 1
ATOM 9363 C CA . VAL D 1 113 ? 168.720 191.885 233.979 1.00 17.57 114 VAL D CA 1
ATOM 9364 C C . VAL D 1 113 ? 167.538 191.512 234.865 1.00 18.74 114 VAL D C 1
ATOM 9365 O O . VAL D 1 113 ? 166.406 191.392 234.394 1.00 21.60 114 VAL D O 1
ATOM 9369 N N . ASP D 1 114 ? 167.802 191.339 236.156 1.00 19.72 115 ASP D N 1
ATOM 9370 C CA . ASP D 1 114 ? 166.853 190.808 237.124 1.00 20.78 115 ASP D CA 1
ATOM 9371 C C . ASP D 1 114 ? 165.817 191.839 237.584 1.00 23.19 115 ASP D C 1
ATOM 9372 O O . ASP D 1 114 ? 165.941 193.051 237.375 1.00 24.15 115 ASP D O 1
ATOM 9377 N N . GLY D 1 115 ? 164.769 191.321 238.225 1.00 23.00 116 GLY D N 1
ATOM 9378 C CA . GLY D 1 115 ? 163.708 192.143 238.764 1.00 23.03 116 GLY D CA 1
ATOM 9379 C C . GLY D 1 115 ? 162.382 192.054 238.038 1.00 24.29 116 GLY D C 1
ATOM 9380 O O . GLY D 1 115 ? 162.270 192.504 236.895 1.00 26.28 116 GLY D O 1
ATOM 9381 N N . GLU D 1 116 ? 161.366 191.505 238.695 1.00 26.43 117 GLU D N 1
ATOM 9382 C CA . GLU D 1 116 ? 160.019 191.479 238.148 1.00 28.90 117 GLU D CA 1
ATOM 9383 C C . GLU D 1 116 ? 159.207 192.718 238.511 1.00 28.32 117 GLU D C 1
ATOM 9384 O O . GLU D 1 116 ? 158.002 192.743 238.247 1.00 34.14 117 GLU D O 1
ATOM 9390 N N . ASP D 1 117 ? 159.802 193.673 239.233 1.00 26.59 118 ASP D N 1
ATOM 9391 C CA . ASP D 1 117 ? 159.111 194.879 239.680 1.00 27.56 118 ASP D CA 1
ATOM 9392 C C . ASP D 1 117 ? 159.092 195.908 238.555 1.00 25.80 118 ASP D C 1
ATOM 9393 O O . ASP D 1 117 ? 159.487 195.634 237.420 1.00 25.85 118 ASP D O 1
ATOM 9398 N N . GLU D 1 118 ? 158.623 197.117 238.862 1.00 26.56 119 GLU D N 1
ATOM 9399 C CA . GLU D 1 118 ? 158.540 198.152 237.838 1.00 24.90 119 GLU D CA 1
ATOM 9400 C C . GLU D 1 118 ? 159.924 198.572 237.356 1.00 23.69 119 GLU D C 1
ATOM 9401 O O . GLU D 1 118 ? 160.117 198.828 236.163 1.00 23.82 119 GLU D O 1
ATOM 9407 N N . TYR D 1 119 ? 160.903 198.633 238.266 1.00 23.55 120 TYR D N 1
ATOM 9408 C CA . TYR D 1 119 ? 162.225 199.134 237.896 1.00 24.04 120 TYR D CA 1
ATOM 9409 C C . TYR D 1 119 ? 162.961 198.161 236.980 1.00 21.25 120 TYR D C 1
ATOM 9410 O O . TYR D 1 119 ? 163.592 198.580 236.004 1.00 20.44 120 TYR D O 1
ATOM 9419 N N . GLY D 1 120 ? 162.836 196.857 237.237 1.00 21.34 121 GLY D N 1
ATOM 9420 C CA . GLY D 1 120 ? 163.444 195.877 236.348 1.00 19.55 121 GLY D CA 1
ATOM 9421 C C . GLY D 1 120 ? 162.848 195.908 234.955 1.00 16.51 121 GLY D C 1
ATOM 9422 O O . GLY D 1 120 ? 163.568 195.835 233.951 1.00 17.02 121 GLY D O 1
ATOM 9423 N N . ARG D 1 121 ? 161.524 196.029 234.875 1.00 18.48 122 ARG D N 1
ATOM 9424 C CA . ARG D 1 121 ? 160.875 196.139 233.578 1.00 17.75 122 ARG D CA 1
ATOM 9425 C C . ARG D 1 121 ? 161.323 197.405 232.858 1.00 15.53 122 ARG D C 1
ATOM 9426 O O . ARG D 1 121 ? 161.619 197.365 231.658 1.00 16.82 122 ARG D O 1
ATOM 9434 N N . LEU D 1 122 ? 161.409 198.522 233.589 1.00 16.90 123 LEU D N 1
ATOM 9435 C CA . LEU D 1 122 ? 161.868 199.774 233.002 1.00 17.62 123 LEU D CA 1
ATOM 9436 C C . LEU D 1 122 ? 163.288 199.639 232.469 1.00 15.69 123 LEU D C 1
ATOM 9437 O O . LEU D 1 122 ? 163.585 200.097 231.364 1.00 16.86 123 LEU D O 1
ATOM 9442 N N . LEU D 1 123 ? 164.166 198.977 233.224 1.00 14.95 124 LEU D N 1
ATOM 9443 C CA . LEU D 1 123 ? 165.554 198.821 232.801 1.00 14.04 124 LEU D CA 1
ATOM 9444 C C . LEU D 1 123 ? 165.642 197.989 231.527 1.00 13.56 124 LEU D C 1
ATOM 9445 O O . LEU D 1 123 ? 166.322 198.367 230.565 1.00 14.80 124 LEU D O 1
ATOM 9450 N N . ARG D 1 124 ? 164.963 196.839 231.507 1.00 13.27 125 ARG D N 1
ATOM 9451 C CA . ARG D 1 124 ? 165.043 195.970 230.336 1.00 12.62 125 ARG D CA 1
ATOM 9452 C C . ARG D 1 124 ? 164.459 196.652 229.102 1.00 11.62 125 ARG D C 1
ATOM 9453 O O . ARG D 1 124 ? 165.059 196.626 228.010 1.00 13.44 125 ARG D O 1
ATOM 9461 N N . ARG D 1 125 ? 163.310 197.315 229.273 1.00 10.24 126 ARG D N 1
ATOM 9462 C CA . ARG D 1 125 ? 162.655 197.981 228.156 1.00 11.96 126 ARG D CA 1
ATOM 9463 C C . ARG D 1 125 ? 163.505 199.131 227.637 1.00 12.97 126 ARG D C 1
ATOM 9464 O O . ARG D 1 125 ? 163.621 199.329 226.424 1.00 14.90 126 ARG D O 1
ATOM 9472 N N . THR D 1 126 ? 164.134 199.882 228.547 1.00 12.90 127 THR D N 1
ATOM 9473 C CA . THR D 1 126 ? 164.953 201.016 228.139 1.00 13.03 127 THR D CA 1
ATOM 9474 C C . THR D 1 126 ? 166.216 200.558 227.419 1.00 12.06 127 THR D C 1
ATOM 9475 O O . THR D 1 126 ? 166.633 201.184 226.438 1.00 14.18 127 THR D O 1
ATOM 9479 N N . LEU D 1 127 ? 166.841 199.473 227.884 1.00 12.26 128 LEU D N 1
ATOM 9480 C CA . LEU D 1 127 ? 168.013 198.950 227.183 1.00 12.15 128 LEU D CA 1
ATOM 9481 C C . LEU D 1 127 ? 167.655 198.520 225.766 1.00 12.25 128 LEU D C 1
ATOM 9482 O O . LEU D 1 127 ? 168.348 198.867 224.793 1.00 15.35 128 LEU D O 1
ATOM 9487 N N . MET D 1 128 ? 166.566 197.764 225.627 1.00 11.69 129 MET D N 1
ATOM 9488 C CA . MET D 1 128 ? 166.144 197.353 224.293 1.00 13.01 129 MET D CA 1
ATOM 9489 C C . MET D 1 128 ? 165.802 198.556 223.418 1.00 13.41 129 MET D C 1
ATOM 9490 O O . MET D 1 128 ? 166.117 198.580 222.220 1.00 18.13 129 MET D O 1
ATOM 9495 N N . ARG D 1 129 ? 165.155 199.565 224.001 1.00 12.90 130 ARG D N 1
ATOM 9496 C CA . ARG D 1 129 ? 164.796 200.758 223.253 1.00 15.81 130 ARG D CA 1
ATOM 9497 C C . ARG D 1 129 ? 166.032 201.526 222.800 1.00 14.22 130 ARG D C 1
ATOM 9498 O O . ARG D 1 129 ? 166.063 202.031 221.679 1.00 15.81 130 ARG D O 1
ATOM 9506 N N . TYR D 1 130 ? 167.086 201.547 223.617 1.00 13.84 131 TYR D N 1
ATOM 9507 C CA . TYR D 1 130 ? 168.324 202.206 223.207 1.00 13.06 131 TYR D CA 1
ATOM 9508 C C . TYR D 1 130 ? 168.975 201.484 222.032 1.00 13.43 131 TYR D C 1
ATOM 9509 O O . TYR D 1 130 ? 169.440 202.122 221.075 1.00 14.49 131 TYR D O 1
ATOM 9518 N N . SER D 1 131 ? 169.019 200.151 222.085 1.00 15.24 132 SER D N 1
ATOM 9519 C CA . SER D 1 131 ? 169.643 199.411 220.988 1.00 15.21 132 SER D CA 1
ATOM 9520 C C . SER D 1 131 ? 168.842 199.591 219.699 1.00 17.19 132 SER D C 1
ATOM 9521 O O . SER D 1 131 ? 169.399 199.885 218.624 1.00 21.10 132 SER D O 1
ATOM 9524 N N . ASN D 1 132 ? 167.521 199.448 219.798 1.00 16.36 133 ASN D N 1
ATOM 9525 C CA . ASN D 1 132 ? 166.666 199.689 218.645 1.00 15.96 133 ASN D CA 1
ATOM 9526 C C . ASN D 1 132 ? 166.791 201.128 218.145 1.00 16.60 133 ASN D C 1
ATOM 9527 O O . ASN D 1 132 ? 166.578 201.395 216.959 1.00 19.13 133 ASN D O 1
ATOM 9532 N N . LEU D 1 133 ? 167.024 202.082 219.052 1.00 16.20 134 LEU D N 1
ATOM 9533 C CA . LEU D 1 133 ? 167.135 203.479 218.647 1.00 15.50 134 LEU D CA 1
ATOM 9534 C C . LEU D 1 133 ? 168.403 203.713 217.849 1.00 16.11 134 LEU D C 1
ATOM 9535 O O . LEU D 1 133 ? 168.388 204.463 216.868 1.00 17.15 134 LEU D O 1
ATOM 9540 N N . CYS D 1 134 ? 169.507 203.090 218.261 1.00 15.48 135 CYS D N 1
ATOM 9541 C CA . CYS D 1 134 ? 170.720 203.155 217.453 1.00 17.15 135 CYS D CA 1
ATOM 9542 C C . CYS D 1 134 ? 170.469 202.606 216.053 1.00 18.41 135 CYS D C 1
ATOM 9543 O O . CYS D 1 134 ? 170.860 203.221 215.043 1.00 20.33 135 CYS D O 1
ATOM 9546 N N . SER D 1 135 ? 169.802 201.450 215.972 1.00 17.30 136 SER D N 1
ATOM 9547 C CA . SER D 1 135 ? 169.522 200.882 214.654 1.00 18.86 136 SER D CA 1
ATOM 9548 C C . SER D 1 135 ? 168.641 201.814 213.819 1.00 17.82 136 SER D C 1
ATOM 9549 O O . SER D 1 135 ? 168.899 202.018 212.625 1.00 17.26 136 SER D O 1
ATOM 9552 N N . VAL D 1 136 ? 167.604 202.396 214.438 1.00 16.67 137 VAL D N 1
ATOM 9553 C CA . VAL D 1 136 ? 166.694 203.310 213.743 1.00 15.53 137 VAL D CA 1
ATOM 9554 C C . VAL D 1 136 ? 167.441 204.534 213.235 1.00 16.14 137 VAL D C 1
ATOM 9555 O O . VAL D 1 136 ? 167.217 204.998 212.109 1.00 18.36 137 VAL D O 1
ATOM 9559 N N . LEU D 1 137 ? 168.333 205.077 214.058 1.00 15.31 138 LEU D N 1
ATOM 9560 C CA . LEU D 1 137 ? 169.058 206.284 213.692 1.00 15.44 138 LEU D CA 1
ATOM 9561 C C . LEU D 1 137 ? 169.942 206.038 212.475 1.00 17.01 138 LEU D C 1
ATOM 9562 O O . LEU D 1 137 ? 169.914 206.800 211.495 1.00 19.38 138 LEU D O 1
ATOM 9567 N N . ILE D 1 138 ? 170.708 204.943 212.501 1.00 17.16 139 ILE D N 1
ATOM 9568 C CA . ILE D 1 138 ? 171.578 204.673 211.363 1.00 16.65 139 ILE D CA 1
ATOM 9569 C C . ILE D 1 138 ? 170.749 204.342 210.126 1.00 17.98 139 ILE D C 1
ATOM 9570 O O . ILE D 1 138 ? 171.092 204.746 209.004 1.00 18.61 139 ILE D O 1
ATOM 9575 N N . LEU D 1 139 ? 169.621 203.646 210.308 1.00 17.91 140 LEU D N 1
ATOM 9576 C CA . LEU D 1 139 ? 168.790 203.291 209.163 1.00 16.44 140 LEU D CA 1
ATOM 9577 C C . LEU D 1 139 ? 168.185 204.524 208.507 1.00 18.34 140 LEU D C 1
ATOM 9578 O O . LEU D 1 139 ? 168.165 204.627 207.279 1.00 19.96 140 LEU D O 1
ATOM 9583 N N . ARG D 1 140 ? 167.685 205.469 209.301 1.00 17.61 141 ARG D N 1
ATOM 9584 C CA . ARG D 1 140 ? 167.162 206.692 208.709 1.00 19.55 141 ARG D CA 1
ATOM 9585 C C . ARG D 1 140 ? 168.274 207.564 208.142 1.00 19.54 141 ARG D C 1
ATOM 9586 O O . ARG D 1 140 ? 168.002 208.417 207.290 1.00 22.36 141 ARG D O 1
ATOM 9594 N N . SER D 1 141 ? 169.520 207.361 208.579 1.00 19.32 142 SER D N 1
ATOM 9595 C CA . SER D 1 141 ? 170.631 208.008 207.890 1.00 17.47 142 SER D CA 1
ATOM 9596 C C . SER D 1 141 ? 170.892 207.383 206.518 1.00 17.79 142 SER D C 1
ATOM 9597 O O . SER D 1 141 ? 171.287 208.089 205.583 1.00 20.48 142 SER D O 1
ATOM 9600 N N . VAL D 1 142 ? 170.668 206.078 206.371 1.00 18.39 143 VAL D N 1
ATOM 9601 C CA . VAL D 1 142 ? 171.125 205.358 205.183 1.00 17.78 143 VAL D CA 1
ATOM 9602 C C . VAL D 1 142 ? 169.981 204.956 204.262 1.00 18.57 143 VAL D C 1
ATOM 9603 O O . VAL D 1 142 ? 170.245 204.470 203.150 1.00 17.42 143 VAL D O 1
ATOM 9607 N N . SER D 1 143 ? 168.730 205.133 204.680 1.00 17.98 144 SER D N 1
ATOM 9608 C CA . SER D 1 143 ? 167.572 204.643 203.942 1.00 15.81 144 SER D CA 1
ATOM 9609 C C . SER D 1 143 ? 166.585 205.773 203.708 1.00 17.87 144 SER D C 1
ATOM 9610 O O . SER D 1 143 ? 166.156 206.434 204.660 1.00 20.11 144 SER D O 1
ATOM 9613 N N . THR D 1 144 ? 166.218 205.988 202.439 1.00 17.32 145 THR D N 1
ATOM 9614 C CA . THR D 1 144 ? 165.236 207.022 202.132 1.00 18.40 145 THR D CA 1
ATOM 9615 C C . THR D 1 144 ? 163.846 206.636 202.616 1.00 19.34 145 THR D C 1
ATOM 9616 O O . THR D 1 144 ? 163.056 207.512 202.977 1.00 22.81 145 THR D O 1
ATOM 9620 N N . ALA D 1 145 ? 163.530 205.340 202.635 1.00 20.06 146 ALA D N 1
ATOM 9621 C CA . ALA D 1 145 ? 162.233 204.899 203.137 1.00 21.69 146 ALA D CA 1
ATOM 9622 C C . ALA D 1 145 ? 162.082 205.231 204.619 1.00 20.80 146 ALA D C 1
ATOM 9623 O O . ALA D 1 145 ? 161.070 205.806 205.050 1.00 22.48 146 ALA D O 1
ATOM 9625 N N . VAL D 1 146 ? 163.102 204.901 205.412 1.00 18.53 147 VAL D N 1
ATOM 9626 C CA . VAL D 1 146 ? 163.054 205.160 206.847 1.00 19.30 147 VAL D CA 1
ATOM 9627 C C . VAL D 1 146 ? 163.073 206.661 207.106 1.00 19.97 147 VAL D C 1
ATOM 9628 O O . VAL D 1 146 ? 162.446 207.153 208.052 1.00 21.50 147 VAL D O 1
ATOM 9632 N N . TYR D 1 147 ? 163.817 207.407 206.286 1.00 20.00 148 TYR D N 1
ATOM 9633 C CA . TYR D 1 147 ? 163.905 208.853 206.458 1.00 20.63 148 TYR D CA 1
ATOM 9634 C C . TYR D 1 147 ? 162.565 209.506 206.140 1.00 21.63 148 TYR D C 1
ATOM 9635 O O . TYR D 1 147 ? 162.164 210.470 206.799 1.00 23.60 148 TYR D O 1
ATOM 9644 N N . LYS D 1 148 ? 161.853 208.988 205.138 1.00 22.21 149 LYS D N 1
ATOM 9645 C CA . LYS D 1 148 ? 160.536 209.525 204.817 1.00 24.71 149 LYS D CA 1
ATOM 9646 C C . LYS D 1 148 ? 159.525 209.154 205.894 1.00 24.25 149 LYS D C 1
ATOM 9647 O O . LYS D 1 148 ? 158.591 209.920 206.163 1.00 26.64 149 LYS D O 1
ATOM 9653 N N . ARG D 1 149 ? 159.721 207.995 206.538 1.00 23.12 150 ARG D N 1
ATOM 9654 C CA . ARG D 1 149 ? 158.892 207.637 207.687 1.00 23.68 150 ARG D CA 1
ATOM 9655 C C . ARG D 1 149 ? 159.167 208.545 208.879 1.00 23.60 150 ARG D C 1
ATOM 9656 O O . ARG D 1 149 ? 158.233 209.083 209.482 1.00 26.96 150 ARG D O 1
ATOM 9664 N N . PHE D 1 150 ? 160.441 208.843 209.134 1.00 22.48 151 PHE D N 1
ATOM 9665 C CA . PHE D 1 150 ? 160.871 209.690 210.245 1.00 23.83 151 PHE D CA 1
ATOM 9666 C C . PHE D 1 150 ? 161.648 210.885 209.704 1.00 24.58 151 PHE D C 1
ATOM 9667 O O . PHE D 1 150 ? 162.888 210.902 209.746 1.00 25.60 151 PHE D O 1
ATOM 9675 N N . PRO D 1 151 ? 160.958 211.911 209.199 1.00 26.66 152 PRO D N 1
ATOM 9676 C CA . PRO D 1 151 ? 161.687 213.050 208.622 1.00 27.42 152 PRO D CA 1
ATOM 9677 C C . PRO D 1 151 ? 162.399 213.926 209.649 1.00 28.87 152 PRO D C 1
ATOM 9678 O O . PRO D 1 151 ? 163.354 214.608 209.257 1.00 31.60 152 PRO D O 1
ATOM 9682 N N . SER D 1 152 ? 162.027 213.866 210.925 1.00 29.84 153 SER D N 1
ATOM 9683 C CA . SER D 1 152 ? 162.732 214.570 211.983 1.00 30.00 153 SER D CA 1
ATOM 9684 C C . SER D 1 152 ? 162.699 213.700 213.229 1.00 30.42 153 SER D C 1
ATOM 9685 O O . SER D 1 152 ? 162.019 212.673 213.282 1.00 30.12 153 SER D O 1
ATOM 9688 N N . MET D 1 153 ? 163.451 214.123 214.239 1.00 32.52 154 MET D N 1
ATOM 9689 C CA . MET D 1 153 ? 163.493 213.393 215.495 1.00 31.74 154 MET D CA 1
ATOM 9690 C C . MET D 1 153 ? 162.161 213.441 216.235 1.00 31.31 154 MET D C 1
ATOM 9691 O O . MET D 1 153 ? 161.880 212.547 217.043 1.00 32.19 154 MET D O 1
ATOM 9696 N N . GLU D 1 154 ? 161.349 214.473 215.992 1.00 32.27 155 GLU D N 1
ATOM 9697 C CA . GLU D 1 154 ? 160.015 214.526 216.581 1.00 32.27 155 GLU D CA 1
ATOM 9698 C C . GLU D 1 154 ? 159.161 213.352 216.116 1.00 31.74 155 GLU D C 1
ATOM 9699 O O . GLU D 1 154 ? 158.353 212.819 216.888 1.00 32.36 155 GLU D O 1
ATOM 9705 N N . HIS D 1 155 ? 159.325 212.933 214.857 1.00 30.48 156 HIS D N 1
ATOM 9706 C CA . HIS D 1 155 ? 158.624 211.744 214.379 1.00 29.49 156 HIS D CA 1
ATOM 9707 C C . HIS D 1 155 ? 159.103 210.495 215.110 1.00 28.81 156 HIS D C 1
ATOM 9708 O O . HIS D 1 155 ? 158.314 209.577 215.369 1.00 29.46 156 HIS D O 1
ATOM 9715 N N . VAL D 1 156 ? 160.397 210.437 215.437 1.00 29.10 157 VAL D N 1
ATOM 9716 C CA . VAL D 1 156 ? 160.930 209.313 216.200 1.00 28.37 157 VAL D CA 1
ATOM 9717 C C . VAL D 1 156 ? 160.350 209.303 217.608 1.00 28.47 157 VAL D C 1
ATOM 9718 O O . VAL D 1 156 ? 160.087 208.239 218.183 1.00 29.41 157 VAL D O 1
ATOM 9722 N N . VAL D 1 157 ? 160.137 210.486 218.180 1.00 29.23 158 VAL D N 1
ATOM 9723 C CA . VAL D 1 157 ? 159.555 210.566 219.516 1.00 29.04 158 VAL D CA 1
ATOM 9724 C C . VAL D 1 157 ? 158.087 210.152 219.488 1.00 30.02 158 VAL D C 1
ATOM 9725 O O . VAL D 1 157 ? 157.624 209.410 220.363 1.00 33.12 158 VAL D O 1
ATOM 9729 N N . ARG D 1 158 ? 157.350 210.591 218.468 1.00 31.42 159 ARG D N 1
ATOM 9730 C CA . ARG D 1 158 ? 155.927 210.296 218.363 1.00 31.02 159 ARG D CA 1
ATOM 9731 C C . ARG D 1 158 ? 155.672 208.819 218.094 1.00 30.93 159 ARG D C 1
ATOM 9732 O O . ARG D 1 158 ? 154.565 208.336 218.349 1.00 33.61 159 ARG D O 1
ATOM 9740 N N . ALA D 1 159 ? 156.664 208.093 217.586 1.00 30.33 160 ALA D N 1
ATOM 9741 C CA . ALA D 1 159 ? 156.532 206.665 217.336 1.00 28.61 160 ALA D CA 1
ATOM 9742 C C . ALA D 1 159 ? 156.915 205.813 218.539 1.00 31.83 160 ALA D C 1
ATOM 9743 O O . ALA D 1 159 ? 156.920 204.584 218.425 1.00 34.81 160 ALA D O 1
ATOM 9745 N N . GLY D 1 160 ? 157.221 206.431 219.678 1.00 29.54 161 GLY D N 1
ATOM 9746 C CA . GLY D 1 160 ? 157.622 205.733 220.882 1.00 30.97 161 GLY D CA 1
ATOM 9747 C C . GLY D 1 160 ? 159.024 205.169 220.889 1.00 30.80 161 GLY D C 1
ATOM 9748 O O . GLY D 1 160 ? 159.397 204.503 221.862 1.00 33.76 161 GLY D O 1
ATOM 9749 N N . LEU D 1 161 ? 159.810 205.404 219.843 1.00 29.01 162 LEU D N 1
ATOM 9750 C CA . LEU D 1 161 ? 161.186 204.939 219.835 1.00 28.38 162 LEU D CA 1
ATOM 9751 C C . LEU D 1 161 ? 162.074 205.769 220.745 1.00 28.05 162 LEU D C 1
ATOM 9752 O O . LEU D 1 161 ? 163.131 205.287 221.162 1.00 28.19 162 LEU D O 1
ATOM 9757 N N . MET D 1 162 ? 161.689 207.008 221.040 1.00 28.31 163 MET D N 1
ATOM 9758 C CA . MET D 1 162 ? 162.495 207.882 221.881 1.00 28.79 163 MET D CA 1
ATOM 9759 C C . MET D 1 162 ? 161.546 208.709 222.745 1.00 29.33 163 MET D C 1
ATOM 9760 O O . MET D 1 162 ? 160.540 209.215 222.242 1.00 32.29 163 MET D O 1
ATOM 9765 N N . THR D 1 163 ? 161.850 208.837 224.044 1.00 28.62 164 THR D N 1
ATOM 9766 C CA . THR D 1 163 ? 161.014 209.626 224.934 1.00 27.76 164 THR D CA 1
ATOM 9767 C C . THR D 1 163 ? 161.361 211.099 224.783 1.00 28.97 164 THR D C 1
ATOM 9768 O O . THR D 1 163 ? 162.424 211.436 224.253 1.00 31.03 164 THR D O 1
ATOM 9772 N N . PRO D 1 164 ? 160.489 212.007 225.235 1.00 29.78 165 PRO D N 1
ATOM 9773 C CA . PRO D 1 164 ? 160.840 213.428 225.090 1.00 29.82 165 PRO D CA 1
ATOM 9774 C C . PRO D 1 164 ? 162.045 213.827 225.926 1.00 29.32 165 PRO D C 1
ATOM 9775 O O . PRO D 1 164 ? 162.821 214.702 225.515 1.00 32.45 165 PRO D O 1
ATOM 9779 N N . GLU D 1 165 ? 162.229 213.204 227.091 1.00 30.74 166 GLU D N 1
ATOM 9780 C CA . GLU D 1 165 ? 163.424 213.465 227.885 1.00 31.81 166 GLU D CA 1
ATOM 9781 C C . GLU D 1 165 ? 164.679 213.011 227.154 1.00 29.01 166 GLU D C 1
ATOM 9782 O O . GLU D 1 165 ? 165.702 213.710 227.157 1.00 30.03 166 GLU D O 1
ATOM 9788 N N . GLU D 1 166 ? 164.620 211.835 226.531 1.00 29.04 167 GLU D N 1
ATOM 9789 C CA . GLU D 1 166 ? 165.747 211.363 225.743 1.00 26.89 167 GLU D CA 1
ATOM 9790 C C . GLU D 1 166 ? 165.988 212.268 224.548 1.00 27.08 167 GLU D C 1
ATOM 9791 O O . GLU D 1 166 ? 167.136 212.469 224.151 1.00 26.94 167 GLU D O 1
ATOM 9797 N N . HIS D 1 167 ? 164.926 212.853 223.985 1.00 29.52 168 HIS D N 1
ATOM 9798 C CA . HIS D 1 167 ? 165.116 213.781 222.876 1.00 28.22 168 HIS D CA 1
ATOM 9799 C C . HIS D 1 167 ? 165.805 215.059 223.341 1.00 28.50 168 HIS D C 1
ATOM 9800 O O . HIS D 1 167 ? 166.697 215.577 222.656 1.00 27.35 168 HIS D O 1
ATOM 9807 N N . LYS D 1 168 ? 165.445 215.553 224.529 1.00 28.44 169 LYS D N 1
ATOM 9808 C CA . LYS D 1 168 ? 166.100 216.749 225.047 1.00 29.10 169 LYS D CA 1
ATOM 9809 C C . LYS D 1 168 ? 167.566 216.474 225.358 1.00 27.69 169 LYS D C 1
ATOM 9810 O O . LYS D 1 168 ? 168.439 217.286 225.029 1.00 29.61 169 LYS D O 1
ATOM 9812 N N . LYS D 1 169 ? 167.860 215.320 225.961 1.00 27.41 170 LYS D N 1
ATOM 9813 C CA . LYS D 1 169 ? 169.254 214.962 226.215 1.00 26.88 170 LYS D CA 1
ATOM 9814 C C . LYS D 1 169 ? 170.025 214.769 224.912 1.00 27.58 170 LYS D C 1
ATOM 9815 O O . LYS D 1 169 ? 171.190 215.172 224.800 1.00 28.56 170 LYS D O 1
ATOM 9821 N N . PHE D 1 170 ? 169.388 214.148 223.921 1.00 26.53 171 PHE D N 1
ATOM 9822 C CA . PHE D 1 170 ? 170.012 213.922 222.626 1.00 26.04 171 PHE D CA 1
ATOM 9823 C C . PHE D 1 170 ? 170.378 215.238 221.956 1.00 28.14 171 PHE D C 1
ATOM 9824 O O . PHE D 1 170 ? 171.470 215.380 221.395 1.00 30.36 171 PHE D O 1
ATOM 9832 N N . GLU D 1 171 ? 169.476 216.217 222.014 1.00 29.54 172 GLU D N 1
ATOM 9833 C CA . GLU D 1 171 ? 169.740 217.507 221.393 1.00 31.34 172 GLU D CA 1
ATOM 9834 C C . GLU D 1 171 ? 170.709 218.357 222.207 1.00 31.48 172 GLU D C 1
ATOM 9835 O O . GLU D 1 171 ? 171.388 219.220 221.643 1.00 35.34 172 GLU D O 1
ATOM 9841 N N . SER D 1 172 ? 170.793 218.133 223.521 1.00 31.91 173 SER D N 1
ATOM 9842 C CA . SER D 1 172 ? 171.733 218.907 224.329 1.00 30.65 173 SER D CA 1
ATOM 9843 C C . SER D 1 172 ? 173.180 218.537 224.025 1.00 31.64 173 SER D C 1
ATOM 9844 O O . SER D 1 172 ? 174.078 219.373 224.181 1.00 33.71 173 SER D O 1
ATOM 9847 N N . LEU D 1 173 ? 173.430 217.299 223.605 1.00 30.87 174 LEU D N 1
ATOM 9848 C CA . LEU D 1 173 ? 174.777 216.882 223.234 1.00 30.48 174 LEU D CA 1
ATOM 9849 C C . LEU D 1 173 ? 175.142 217.488 221.885 1.00 31.29 174 LEU D C 1
ATOM 9850 O O . LEU D 1 173 ? 174.448 217.264 220.890 1.00 33.73 174 LEU D O 1
ATOM 9855 N N . ASN D 1 174 ? 176.231 218.250 221.849 1.00 34.14 175 ASN D N 1
ATOM 9856 C CA . ASN D 1 174 ? 176.599 219.036 220.678 1.00 36.24 175 ASN D CA 1
ATOM 9857 C C . ASN D 1 174 ? 177.663 218.287 219.885 1.00 35.96 175 ASN D C 1
ATOM 9858 O O . ASN D 1 174 ? 178.737 217.983 220.412 1.00 37.89 175 ASN D O 1
ATOM 9863 N N . SER D 1 175 ? 177.352 217.983 218.626 1.00 36.39 176 SER D N 1
ATOM 9864 C CA . SER D 1 175 ? 178.252 217.275 217.736 1.00 32.92 176 SER D CA 1
ATOM 9865 C C . SER D 1 175 ? 177.957 217.621 216.283 1.00 31.09 176 SER D C 1
ATOM 9866 O O . SER D 1 175 ? 176.794 217.517 215.859 1.00 32.06 176 SER D O 1
ATOM 9869 N N . PRO D 1 176 ? 178.973 218.016 215.502 1.00 31.76 177 PRO D N 1
ATOM 9870 C CA . PRO D 1 176 ? 178.738 218.377 214.099 1.00 29.43 177 PRO D CA 1
ATOM 9871 C C . PRO D 1 176 ? 178.706 217.145 213.203 1.00 29.31 177 PRO D C 1
ATOM 9872 O O . PRO D 1 176 ? 178.786 217.243 211.976 1.00 33.48 177 PRO D O 1
ATOM 9876 N N . HIS D 1 177 ? 178.578 215.959 213.803 1.00 27.21 178 HIS D N 1
ATOM 9877 C CA . HIS D 1 177 ? 178.613 214.700 213.070 1.00 26.17 178 HIS D CA 1
ATOM 9878 C C . HIS D 1 177 ? 177.345 213.898 213.346 1.00 22.53 178 HIS D C 1
ATOM 9879 O O . HIS D 1 177 ? 176.515 214.270 214.180 1.00 27.42 178 HIS D O 1
ATOM 9886 N N . ASN D 1 178 ? 177.194 212.789 212.621 1.00 21.39 179 ASN D N 1
ATOM 9887 C CA . ASN D 1 178 ? 176.022 211.935 212.774 1.00 21.33 179 ASN D CA 1
ATOM 9888 C C . ASN D 1 178 ? 175.962 211.370 214.189 1.00 19.80 179 ASN D C 1
ATOM 9889 O O . ASN D 1 178 ? 176.955 210.849 214.699 1.00 20.52 179 ASN D O 1
ATOM 9894 N N . LYS D 1 179 ? 174.791 211.459 214.822 1.00 20.40 180 LYS D N 1
ATOM 9895 C CA . LYS D 1 179 ? 174.642 211.122 216.235 1.00 17.82 180 LYS D CA 1
ATOM 9896 C C . LYS D 1 179 ? 174.021 209.745 216.456 1.00 16.39 180 LYS D C 1
ATOM 9897 O O . LYS D 1 179 ? 173.317 209.537 217.452 1.00 19.18 180 LYS D O 1
ATOM 9903 N N . PHE D 1 180 ? 174.177 208.825 215.503 1.00 16.43 181 PHE D N 1
ATOM 9904 C CA . PHE D 1 180 ? 173.570 207.507 215.665 1.00 16.94 181 PHE D CA 1
ATOM 9905 C C . PHE D 1 180 ? 174.236 206.698 216.772 1.00 14.93 181 PHE D C 1
ATOM 9906 O O . PHE D 1 180 ? 173.615 205.762 217.287 1.00 16.55 181 PHE D O 1
ATOM 9914 N N . TRP D 1 181 ? 175.456 207.065 217.173 1.00 14.36 182 TRP D N 1
ATOM 9915 C CA . TRP D 1 181 ? 176.214 206.318 218.172 1.00 13.82 182 TRP D CA 1
ATOM 9916 C C . TRP D 1 181 ? 175.830 206.664 219.605 1.00 12.25 182 TRP D C 1
ATOM 9917 O O . TRP D 1 181 ? 176.192 205.913 220.516 1.00 15.06 182 TRP D O 1
ATOM 9928 N N . ILE D 1 182 ? 175.073 207.742 219.807 1.00 12.29 183 ILE D N 1
ATOM 9929 C CA . ILE D 1 182 ? 174.674 208.153 221.156 1.00 13.08 183 ILE D CA 1
ATOM 9930 C C . ILE D 1 182 ? 173.966 207.045 221.925 1.00 10.80 183 ILE D C 1
ATOM 9931 O O . ILE D 1 182 ? 174.349 206.773 223.075 1.00 11.89 183 ILE D O 1
ATOM 9936 N N . PRO D 1 183 ? 172.928 206.394 221.387 1.00 13.19 184 PRO D N 1
ATOM 9937 C CA . PRO D 1 183 ? 172.226 205.392 222.194 1.00 12.22 184 PRO D CA 1
ATOM 9938 C C . PRO D 1 183 ? 173.082 204.197 222.560 1.00 10.55 184 PRO D C 1
ATOM 9939 O O . PRO D 1 183 ? 172.723 203.507 223.516 1.00 12.86 184 PRO D O 1
ATOM 9943 N N . CYS D 1 184 ? 174.173 203.921 221.846 1.00 11.85 185 CYS D N 1
ATOM 9944 C CA . CYS D 1 184 ? 175.064 202.850 222.277 1.00 11.39 185 CYS D CA 1
ATOM 9945 C C . CYS D 1 184 ? 175.807 203.227 223.558 1.00 10.95 185 CYS D C 1
ATOM 9946 O O . CYS D 1 184 ? 175.937 202.398 224.469 1.00 12.48 185 CYS D O 1
ATOM 9949 N N . VAL D 1 185 ? 176.282 204.472 223.646 1.00 11.39 186 VAL D N 1
ATOM 9950 C CA . VAL D 1 185 ? 176.903 204.953 224.876 1.00 10.48 186 VAL D CA 1
ATOM 9951 C C . VAL D 1 185 ? 175.885 204.946 226.006 1.00 9.33 186 VAL D C 1
ATOM 9952 O O . VAL D 1 185 ? 176.190 204.558 227.146 1.00 10.77 186 VAL D O 1
ATOM 9956 N N . TRP D 1 186 ? 174.646 205.336 225.694 1.00 9.74 187 TRP D N 1
ATOM 9957 C CA . TRP D 1 186 ? 173.593 205.306 226.702 1.00 10.10 187 TRP D CA 1
ATOM 9958 C C . TRP D 1 186 ? 173.351 203.884 227.188 1.00 8.86 187 TRP D C 1
ATOM 9959 O O . TRP D 1 186 ? 173.202 203.645 228.390 1.00 8.38 187 TRP D O 1
ATOM 9970 N N . PHE D 1 187 ? 173.315 202.928 226.256 1.00 8.76 188 PHE D N 1
ATOM 9971 C CA . PHE D 1 187 ? 173.131 201.526 226.604 1.00 8.75 188 PHE D CA 1
ATOM 9972 C C . PHE D 1 187 ? 174.247 201.028 227.516 1.00 9.70 188 PHE D C 1
ATOM 9973 O O . PHE D 1 187 ? 173.977 200.356 228.516 1.00 9.50 188 PHE D O 1
ATOM 9981 N N . SER D 1 188 ? 175.511 201.298 227.161 1.00 9.52 189 SER D N 1
ATOM 9982 C CA . SER D 1 188 ? 176.612 200.798 227.987 1.00 10.29 189 SER D CA 1
ATOM 9983 C C . SER D 1 188 ? 176.558 201.409 229.382 1.00 9.58 189 SER D C 1
ATOM 9984 O O . SER D 1 188 ? 176.739 200.707 230.386 1.00 11.48 189 SER D O 1
ATOM 9987 N N . ASN D 1 189 ? 176.271 202.710 229.470 1.00 9.14 190 ASN D N 1
ATOM 9988 C CA . ASN D 1 189 ? 176.216 203.350 230.780 1.00 9.42 190 ASN D CA 1
ATOM 9989 C C . ASN D 1 189 ? 175.031 202.852 231.602 1.00 11.28 190 ASN D C 1
ATOM 9990 O O . ASN D 1 189 ? 175.150 202.653 232.816 1.00 12.94 190 ASN D O 1
ATOM 9995 N N . LEU D 1 190 ? 173.891 202.609 230.960 1.00 10.23 191 LEU D N 1
ATOM 9996 C CA . LEU D 1 190 ? 172.745 202.065 231.679 1.00 10.62 191 LEU D CA 1
ATOM 9997 C C . LEU D 1 190 ? 172.995 200.646 232.138 1.00 11.26 191 LEU D C 1
ATOM 9998 O O . LEU D 1 190 ? 172.543 200.253 233.216 1.00 13.99 191 LEU D O 1
ATOM 10003 N N . ALA D 1 191 ? 173.666 199.845 231.311 1.00 12.43 192 ALA D N 1
ATOM 10004 C CA . ALA D 1 191 ? 173.983 198.483 231.722 1.00 11.59 192 ALA D CA 1
ATOM 10005 C C . ALA D 1 191 ? 174.918 198.484 232.924 1.00 11.82 192 ALA D C 1
ATOM 10006 O O . ALA D 1 191 ? 174.743 197.696 233.864 1.00 13.72 192 ALA D O 1
ATOM 10008 N N . VAL D 1 192 ? 175.909 199.373 232.924 1.00 13.00 193 VAL D N 1
ATOM 10009 C CA . VAL D 1 192 ? 176.798 199.449 234.079 1.00 13.88 193 VAL D CA 1
ATOM 10010 C C . VAL D 1 192 ? 176.038 199.941 235.304 1.00 15.54 193 VAL D C 1
ATOM 10011 O O . VAL D 1 192 ? 176.298 199.502 236.430 1.00 17.67 193 VAL D O 1
ATOM 10015 N N . LYS D 1 193 ? 175.079 200.848 235.104 1.00 14.38 194 LYS D N 1
ATOM 10016 C CA . LYS D 1 193 ? 174.283 201.345 236.221 1.00 16.94 194 LYS D CA 1
ATOM 10017 C C . LYS D 1 193 ? 173.423 200.227 236.798 1.00 16.26 194 LYS D C 1
ATOM 10018 O O . LYS D 1 193 ? 173.280 200.107 238.020 1.00 19.77 194 LYS D O 1
ATOM 10024 N N . ALA D 1 194 ? 172.848 199.394 235.925 1.00 16.79 195 ALA D N 1
ATOM 10025 C CA . ALA D 1 194 ? 172.072 198.239 236.369 1.00 18.45 195 ALA D CA 1
ATOM 10026 C C . ALA D 1 194 ? 172.943 197.271 237.160 1.00 18.71 195 ALA D C 1
ATOM 10027 O O . ALA D 1 194 ? 172.505 196.692 238.164 1.00 21.19 195 ALA D O 1
ATOM 10029 N N . ARG D 1 195 ? 174.188 197.099 236.719 1.00 16.48 196 ARG D N 1
ATOM 10030 C CA . ARG D 1 195 ? 175.128 196.209 237.393 1.00 17.51 196 ARG D CA 1
ATOM 10031 C C . ARG D 1 195 ? 175.472 196.760 238.768 1.00 20.19 196 ARG D C 1
ATOM 10032 O O . ARG D 1 195 ? 175.513 196.022 239.758 1.00 20.47 196 ARG D O 1
ATOM 10040 N N . ASN D 1 196 ? 175.667 198.068 238.856 1.00 18.32 197 ASN D N 1
ATOM 10041 C CA . ASN D 1 196 ? 176.054 198.681 240.117 1.00 20.44 197 ASN D CA 1
ATOM 10042 C C . ASN D 1 196 ? 174.915 198.716 241.135 1.00 21.83 197 ASN D C 1
ATOM 10043 O O . ASN D 1 196 ? 175.167 198.902 242.333 1.00 26.22 197 ASN D O 1
ATOM 10048 N N . GLU D 1 197 ? 173.673 198.586 240.674 1.00 21.89 198 GLU D N 1
ATOM 10049 C CA . GLU D 1 197 ? 172.489 198.540 241.519 1.00 23.65 198 GLU D CA 1
ATOM 10050 C C . GLU D 1 197 ? 172.083 197.113 241.874 1.00 22.62 198 GLU D C 1
ATOM 10051 O O . GLU D 1 197 ? 171.016 196.913 242.464 1.00 27.00 198 GLU D O 1
ATOM 10057 N N . GLY D 1 198 ? 172.863 196.113 241.461 1.00 21.33 199 GLY D N 1
ATOM 10058 C CA . GLY D 1 198 ? 172.550 194.734 241.775 1.00 22.01 199 GLY D CA 1
ATOM 10059 C C . GLY D 1 198 ? 171.635 194.031 240.794 1.00 19.93 199 GLY D C 1
ATOM 10060 O O . GLY D 1 198 ? 171.293 192.862 241.020 1.00 26.50 199 GLY D O 1
ATOM 10061 N N . ARG D 1 199 ? 171.230 194.699 239.714 1.00 20.83 200 ARG D N 1
ATOM 10062 C CA . ARG D 1 199 ? 170.316 194.094 238.753 1.00 19.23 200 ARG D CA 1
ATOM 10063 C C . ARG D 1 199 ? 171.015 193.123 237.811 1.00 20.50 200 ARG D C 1
ATOM 10064 O O . ARG D 1 199 ? 170.363 192.240 237.245 1.00 21.12 200 ARG D O 1
ATOM 10072 N N . ILE D 1 200 ? 172.312 193.300 237.586 1.00 21.21 201 ILE D N 1
ATOM 10073 C CA . ILE D 1 200 ? 173.127 192.345 236.846 1.00 19.75 201 ILE D CA 1
ATOM 10074 C C . ILE D 1 200 ? 174.065 191.679 237.842 1.00 19.81 201 ILE D C 1
ATOM 10075 O O . ILE D 1 200 ? 174.748 192.368 238.610 1.00 24.17 201 ILE D O 1
ATOM 10080 N N . ARG D 1 201 ? 174.089 190.340 237.839 1.00 20.78 202 ARG D N 1
ATOM 10081 C CA . ARG D 1 201 ? 174.699 189.615 238.954 1.00 23.10 202 ARG D CA 1
ATOM 10082 C C . ARG D 1 201 ? 176.189 189.915 239.097 1.00 25.87 202 ARG D C 1
ATOM 10083 O O . ARG D 1 201 ? 176.684 190.107 240.214 1.00 28.45 202 ARG D O 1
ATOM 10091 N N . ASP D 1 202 ? 176.922 189.946 237.990 1.00 23.82 203 ASP D N 1
ATOM 10092 C CA . ASP D 1 202 ? 178.371 190.087 238.053 1.00 24.04 203 ASP D CA 1
ATOM 10093 C C . ASP D 1 202 ? 178.879 190.628 236.725 1.00 22.34 203 ASP D C 1
ATOM 10094 O O . ASP D 1 202 ? 178.108 190.865 235.792 1.00 21.29 203 ASP D O 1
ATOM 10099 N N . SER D 1 203 ? 180.203 190.788 236.635 1.00 20.80 204 SER D N 1
ATOM 10100 C CA . SER D 1 203 ? 180.780 191.503 235.508 1.00 18.85 204 SER D CA 1
ATOM 10101 C C . SER D 1 203 ? 180.980 190.608 234.295 1.00 17.37 204 SER D C 1
ATOM 10102 O O . SER D 1 203 ? 181.196 191.126 233.196 1.00 18.12 204 SER D O 1
ATOM 10105 N N . VAL D 1 204 ? 180.853 189.289 234.448 1.00 16.94 205 VAL D N 1
ATOM 10106 C CA . VAL D 1 204 ? 180.934 188.418 233.276 1.00 17.53 205 VAL D CA 1
ATOM 10107 C C . VAL D 1 204 ? 179.681 188.560 232.406 1.00 15.40 205 VAL D C 1
ATOM 10108 O O . VAL D 1 204 ? 179.770 188.768 231.190 1.00 16.53 205 VAL D O 1
ATOM 10112 N N . LEU D 1 205 ? 178.527 188.618 233.045 1.00 15.50 206 LEU D N 1
ATOM 10113 C CA . LEU D 1 205 ? 177.269 188.810 232.345 1.00 16.68 206 LEU D CA 1
ATOM 10114 C C . LEU D 1 205 ? 177.152 190.225 231.782 1.00 13.45 206 LEU D C 1
ATOM 10115 O O . LEU D 1 205 ? 176.683 190.419 230.649 1.00 14.66 206 LEU D O 1
ATOM 10120 N N . LEU D 1 206 ? 177.554 191.225 232.574 1.00 14.47 207 LEU D N 1
ATOM 10121 C CA . LEU D 1 206 ? 177.671 192.595 232.079 1.00 13.47 207 LEU D CA 1
ATOM 10122 C C . LEU D 1 206 ? 178.566 192.679 230.846 1.00 12.86 207 LEU D C 1
ATOM 10123 O O . LEU D 1 206 ? 178.196 193.322 229.858 1.00 13.63 207 LEU D O 1
ATOM 10128 N N . GLN D 1 207 ? 179.716 191.999 230.865 1.00 14.06 208 GLN D N 1
ATOM 10129 C CA . GLN D 1 207 ? 180.622 192.071 229.723 1.00 13.07 208 GLN D CA 1
ATOM 10130 C C . GLN D 1 207 ? 180.039 191.363 228.506 1.00 12.73 208 GLN D C 1
ATOM 10131 O O . GLN D 1 207 ? 180.259 191.794 227.371 1.00 15.04 208 GLN D O 1
ATOM 10137 N N . GLY D 1 208 ? 179.304 190.271 228.723 1.00 13.73 209 GLY D N 1
ATOM 10138 C CA . GLY D 1 208 ? 178.603 189.625 227.621 1.00 12.47 209 GLY D CA 1
ATOM 10139 C C . GLY D 1 208 ? 177.600 190.555 226.965 1.00 12.80 209 GLY D C 1
ATOM 10140 O O . GLY D 1 208 ? 177.546 190.669 225.731 1.00 14.28 209 GLY D O 1
ATOM 10141 N N . ILE D 1 209 ? 176.832 191.276 227.782 1.00 11.84 210 ILE D N 1
ATOM 10142 C CA . ILE D 1 209 ? 175.868 192.223 227.232 1.00 13.26 210 ILE D CA 1
ATOM 10143 C C . ILE D 1 209 ? 176.577 193.345 226.470 1.00 11.83 210 ILE D C 1
ATOM 10144 O O . ILE D 1 209 ? 176.160 193.696 225.357 1.00 12.56 210 ILE D O 1
ATOM 10149 N N . LEU D 1 210 ? 177.688 193.849 227.012 1.00 11.89 211 LEU D N 1
ATOM 10150 C CA . LEU D 1 210 ? 178.429 194.910 226.339 1.00 11.77 211 LEU D CA 1
ATOM 10151 C C . LEU D 1 210 ? 179.051 194.417 225.037 1.00 13.11 211 LEU D C 1
ATOM 10152 O O . LEU D 1 210 ? 179.127 195.166 224.057 1.00 15.14 211 LEU D O 1
ATOM 10157 N N . ASN D 1 211 ? 179.508 193.166 225.007 1.00 12.35 212 ASN D N 1
ATOM 10158 C CA . ASN D 1 211 ? 180.033 192.604 223.769 1.00 12.75 212 ASN D CA 1
ATOM 10159 C C . ASN D 1 211 ? 178.954 192.547 222.697 1.00 13.27 212 ASN D C 1
ATOM 10160 O O . ASN D 1 211 ? 179.223 192.807 221.516 1.00 14.47 212 ASN D O 1
ATOM 10165 N N . GLU D 1 212 ? 177.739 192.138 223.075 1.00 13.69 213 GLU D N 1
ATOM 10166 C CA . GLU D 1 212 ? 176.680 192.117 222.069 1.00 14.36 213 GLU D CA 1
ATOM 10167 C C . GLU D 1 212 ? 176.351 193.531 221.606 1.00 12.72 213 GLU D C 1
ATOM 10168 O O . GLU D 1 212 ? 176.067 193.758 220.420 1.00 14.04 213 GLU D O 1
ATOM 10174 N N . LEU D 1 213 ? 176.467 194.504 222.511 1.00 12.80 214 LEU D N 1
ATOM 10175 C CA . LEU D 1 213 ? 176.182 195.884 222.135 1.00 12.53 214 LEU D CA 1
ATOM 10176 C C . LEU D 1 213 ? 177.216 196.369 221.132 1.00 13.29 214 LEU D C 1
ATOM 10177 O O . LEU D 1 213 ? 176.889 197.060 220.160 1.00 16.55 214 LEU D O 1
ATOM 10182 N N . ASN D 1 214 ? 178.478 196.008 221.356 1.00 12.57 215 ASN D N 1
ATOM 10183 C CA . ASN D 1 214 ? 179.534 196.413 220.436 1.00 14.41 215 ASN D CA 1
ATOM 10184 C C . ASN D 1 214 ? 179.416 195.699 219.093 1.00 13.95 215 ASN D C 1
ATOM 10185 O O . ASN D 1 214 ? 179.736 196.275 218.049 1.00 14.74 215 ASN D O 1
ATOM 10190 N N . THR D 1 215 ? 178.956 194.452 219.100 1.00 14.07 216 THR D N 1
ATOM 10191 C CA . THR D 1 215 ? 178.659 193.762 217.845 1.00 13.94 216 THR D CA 1
ATOM 10192 C C . THR D 1 215 ? 177.576 194.514 217.058 1.00 14.30 216 THR D C 1
ATOM 10193 O O . THR D 1 215 ? 177.690 194.725 215.832 1.00 16.53 216 THR D O 1
ATOM 10197 N N . LEU D 1 216 ? 176.544 194.962 217.764 1.00 14.36 217 LEU D N 1
ATOM 10198 C CA . LEU D 1 216 ? 175.494 195.770 217.147 1.00 15.02 217 LEU D CA 1
ATOM 10199 C C . LEU D 1 216 ? 176.067 197.070 216.575 1.00 15.50 217 LEU D C 1
ATOM 10200 O O . LEU D 1 216 ? 175.743 197.463 215.439 1.00 15.64 217 LEU D O 1
ATOM 10205 N N . ARG D 1 217 ? 176.911 197.746 217.357 1.00 15.96 218 ARG D N 1
ATOM 10206 C CA . ARG D 1 217 ? 177.574 198.958 216.881 1.00 15.58 218 ARG D CA 1
ATOM 10207 C C . ARG D 1 217 ? 178.328 198.688 215.586 1.00 15.89 218 ARG D C 1
ATOM 10208 O O . ARG D 1 217 ? 178.215 199.462 214.630 1.00 17.25 218 ARG D O 1
ATOM 10216 N N . SER D 1 218 ? 179.113 197.612 215.547 1.00 15.06 219 SER D N 1
ATOM 10217 C CA . SER D 1 218 ? 179.869 197.307 214.334 1.00 15.78 219 SER D CA 1
ATOM 10218 C C . SER D 1 218 ? 178.950 197.106 213.134 1.00 16.02 219 SER D C 1
ATOM 10219 O O . SER D 1 218 ? 179.286 197.507 212.013 1.00 17.85 219 SER D O 1
ATOM 10222 N N . GLN D 1 219 ? 177.793 196.470 213.338 1.00 15.59 220 GLN D N 1
ATOM 10223 C CA . GLN D 1 219 ? 176.823 196.377 212.244 1.00 17.16 220 GLN D CA 1
ATOM 10224 C C . GLN D 1 219 ? 176.412 197.766 211.749 1.00 16.05 220 GLN D C 1
ATOM 10225 O O . GLN D 1 219 ? 176.333 198.020 210.534 1.00 17.18 220 GLN D O 1
ATOM 10231 N N . CYS D 1 220 ? 176.147 198.676 212.686 1.00 14.91 221 CYS D N 1
ATOM 10232 C CA . CYS D 1 220 ? 175.715 200.023 212.317 1.00 15.10 221 CYS D CA 1
ATOM 10233 C C . CYS D 1 220 ? 176.839 200.751 211.589 1.00 15.76 221 CYS D C 1
ATOM 10234 O O . CYS D 1 220 ? 176.598 201.500 210.632 1.00 17.22 221 CYS D O 1
ATOM 10237 N N . GLY D 1 221 ? 178.080 200.511 212.015 1.00 15.22 222 GLY D N 1
ATOM 10238 C CA . GLY D 1 221 ? 179.221 201.098 211.337 1.00 15.64 222 GLY D CA 1
ATOM 10239 C C . GLY D 1 221 ? 179.403 200.574 209.925 1.00 15.19 222 GLY D C 1
ATOM 10240 O O . GLY D 1 221 ? 179.803 201.316 209.028 1.00 17.91 222 GLY D O 1
ATOM 10241 N N . ARG D 1 222 ? 179.108 199.291 209.705 1.00 15.38 223 ARG D N 1
ATOM 10242 C CA . ARG D 1 222 ? 179.171 198.756 208.346 1.00 16.23 223 ARG D CA 1
ATOM 10243 C C . ARG D 1 222 ? 178.105 199.382 207.447 1.00 15.39 223 ARG D C 1
ATOM 10244 O O . ARG D 1 222 ? 178.379 199.712 206.283 1.00 16.06 223 ARG D O 1
ATOM 10252 N N . LEU D 1 223 ? 176.879 199.528 207.962 1.00 15.14 224 LEU D N 1
ATOM 10253 C CA . LEU D 1 223 ? 175.851 200.286 207.241 1.00 14.75 224 LEU D CA 1
ATOM 10254 C C . LEU D 1 223 ? 176.330 201.695 206.899 1.00 15.46 224 LEU D C 1
ATOM 10255 O O . LEU D 1 223 ? 176.165 202.163 205.760 1.00 15.78 224 LEU D O 1
ATOM 10260 N N . TYR D 1 224 ? 176.943 202.375 207.869 1.00 14.70 225 TYR D N 1
ATOM 10261 C CA . TYR D 1 224 ? 177.440 203.726 207.645 1.00 16.12 225 TYR D CA 1
ATOM 10262 C C . TYR D 1 224 ? 178.516 203.732 206.573 1.00 15.81 225 TYR D C 1
ATOM 10263 O O . TYR D 1 224 ? 178.561 204.634 205.732 1.00 17.46 225 TYR D O 1
ATOM 10272 N N . GLY D 1 225 ? 179.383 202.721 206.581 1.00 14.05 226 GLY D N 1
ATOM 10273 C CA . GLY D 1 225 ? 180.448 202.660 205.598 1.00 14.18 226 GLY D CA 1
ATOM 10274 C C . GLY D 1 225 ? 179.940 202.424 204.188 1.00 15.62 226 GLY D C 1
ATOM 10275 O O . GLY D 1 225 ? 180.441 203.024 203.235 1.00 16.90 226 GLY D O 1
ATOM 10276 N N . TYR D 1 226 ? 178.946 201.546 204.030 1.00 14.21 227 TYR D N 1
ATOM 10277 C CA . TYR D 1 226 ? 178.404 201.317 202.690 1.00 15.63 227 TYR D CA 1
ATOM 10278 C C . TYR D 1 226 ? 177.626 202.527 202.188 1.00 15.84 227 TYR D C 1
ATOM 10279 O O . TYR D 1 226 ? 177.639 202.814 200.984 1.00 17.00 227 TYR D O 1
ATOM 10288 N N . ASP D 1 227 ? 176.957 203.255 203.088 1.00 14.87 228 ASP D N 1
ATOM 10289 C CA . ASP D 1 227 ? 176.279 204.485 202.679 1.00 17.80 228 ASP D CA 1
ATOM 10290 C C . ASP D 1 227 ? 177.277 205.569 202.290 1.00 17.27 228 ASP D C 1
ATOM 10291 O O . ASP D 1 227 ? 177.145 206.204 201.238 1.00 18.07 228 ASP D O 1
ATOM 10296 N N . TRP D 1 228 ? 178.295 205.773 203.123 1.00 17.90 229 TRP D N 1
ATOM 10297 C CA . TRP D 1 228 ? 179.267 206.835 202.904 1.00 17.42 229 TRP D CA 1
ATOM 10298 C C . TRP D 1 228 ? 180.130 206.549 201.681 1.00 17.94 229 TRP D C 1
ATOM 10299 O O . TRP D 1 228 ? 180.267 207.390 200.785 1.00 18.20 229 TRP D O 1
ATOM 10310 N N . ILE D 1 229 ? 180.715 205.356 201.634 1.00 18.29 230 ILE D N 1
ATOM 10311 C CA . ILE D 1 229 ? 181.648 204.959 200.582 1.00 17.96 230 ILE D CA 1
ATOM 10312 C C . ILE D 1 229 ? 180.812 204.304 199.485 1.00 17.49 230 ILE D C 1
ATOM 10313 O O . ILE D 1 229 ? 180.600 203.088 199.474 1.00 21.75 230 ILE D O 1
ATOM 10318 N N . SER D 1 230 ? 180.324 205.119 198.550 1.00 18.03 231 SER D N 1
ATOM 10319 C CA . SER D 1 230 ? 179.563 204.546 197.452 1.00 18.83 231 SER D CA 1
ATOM 10320 C C . SER D 1 230 ? 180.527 203.952 196.431 1.00 19.02 231 SER D C 1
ATOM 10321 O O . SER D 1 230 ? 181.740 204.165 196.479 1.00 19.06 231 SER D O 1
ATOM 10324 N N . ILE D 1 231 ? 179.975 203.169 195.516 1.00 18.57 232 ILE D N 1
ATOM 10325 C CA . ILE D 1 231 ? 180.741 202.738 194.351 1.00 17.70 232 ILE D CA 1
ATOM 10326 C C . ILE D 1 231 ? 181.311 203.977 193.666 1.00 15.97 232 ILE D C 1
ATOM 10327 O O . ILE D 1 231 ? 180.592 204.980 193.507 1.00 18.37 232 ILE D O 1
ATOM 10332 N N . PRO D 1 232 ? 182.596 203.994 193.326 1.00 16.77 233 PRO D N 1
ATOM 10333 C CA . PRO D 1 232 ? 183.217 205.181 192.719 1.00 16.16 233 PRO D CA 1
ATOM 10334 C C . PRO D 1 232 ? 182.398 205.695 191.546 1.00 16.34 233 PRO D C 1
ATOM 10335 O O . PRO D 1 232 ? 181.973 204.927 190.681 1.00 17.42 233 PRO D O 1
ATOM 10339 N N . LEU D 1 233 ? 182.136 207.006 191.555 1.00 15.49 234 LEU D N 1
ATOM 10340 C CA . LEU D 1 233 ? 181.288 207.620 190.536 1.00 15.78 234 LEU D CA 1
ATOM 10341 C C . LEU D 1 233 ? 181.825 207.369 189.130 1.00 16.81 234 LEU D C 1
ATOM 10342 O O . LEU D 1 233 ? 181.066 207.403 188.149 1.00 19.22 234 LEU D O 1
ATOM 10347 N N . VAL D 1 234 ? 183.147 207.236 189.005 1.00 17.18 235 VAL D N 1
ATOM 10348 C CA . VAL D 1 234 ? 183.775 207.019 187.707 1.00 18.65 235 VAL D CA 1
ATOM 10349 C C . VAL D 1 234 ? 183.247 205.732 187.090 1.00 17.55 235 VAL D C 1
ATOM 10350 O O . VAL D 1 234 ? 182.934 205.682 185.896 1.00 19.04 235 VAL D O 1
ATOM 10354 N N . TYR D 1 235 ? 183.102 204.684 187.905 1.00 16.75 236 TYR D N 1
ATOM 10355 C CA . TYR D 1 235 ? 182.593 203.410 187.405 1.00 17.25 236 TYR D CA 1
ATOM 10356 C C . TYR D 1 235 ? 181.157 203.540 186.909 1.00 17.54 236 TYR D C 1
ATOM 10357 O O . TYR D 1 235 ? 180.805 203.026 185.837 1.00 18.91 236 TYR D O 1
ATOM 10366 N N . THR D 1 236 ? 180.308 204.214 187.688 1.00 15.43 237 THR D N 1
ATOM 10367 C CA . THR D 1 236 ? 178.916 204.398 187.293 1.00 16.14 237 THR D CA 1
ATOM 10368 C C . THR D 1 236 ? 178.817 205.164 185.978 1.00 16.84 237 THR D C 1
ATOM 10369 O O . THR D 1 236 ? 178.076 204.756 185.069 1.00 18.88 237 THR D O 1
ATOM 10373 N N . GLN D 1 237 ? 179.607 206.232 185.844 1.00 17.54 238 GLN D N 1
ATOM 10374 C CA . GLN D 1 237 ? 179.592 207.035 184.628 1.00 18.30 238 GLN D CA 1
ATOM 10375 C C . GLN D 1 237 ? 180.072 206.217 183.438 1.00 16.67 238 GLN D C 1
ATOM 10376 O O . GLN D 1 237 ? 179.460 206.251 182.365 1.00 18.78 238 GLN D O 1
ATOM 10382 N N . VAL D 1 238 ? 181.155 205.456 183.617 1.00 16.21 239 VAL D N 1
ATOM 10383 C CA . VAL D 1 238 ? 181.708 204.681 182.509 1.00 16.35 239 VAL D CA 1
ATOM 10384 C C . VAL D 1 238 ? 180.712 203.625 182.041 1.00 16.87 239 VAL D C 1
ATOM 10385 O O . VAL D 1 238 ? 180.519 203.420 180.835 1.00 18.46 239 VAL D O 1
ATOM 10389 N N . VAL D 1 239 ? 180.044 202.956 182.983 1.00 15.82 240 VAL D N 1
ATOM 10390 C CA . VAL D 1 239 ? 179.172 201.844 182.617 1.00 17.68 240 VAL D CA 1
ATOM 10391 C C . VAL D 1 239 ? 177.908 202.373 181.942 1.00 17.73 240 VAL D C 1
ATOM 10392 O O . VAL D 1 239 ? 177.468 201.826 180.917 1.00 19.64 240 VAL D O 1
ATOM 10396 N N . THR D 1 240 ? 177.363 203.498 182.430 1.00 17.03 241 THR D N 1
ATOM 10397 C CA . THR D 1 240 ? 176.189 204.037 181.750 1.00 18.56 241 THR D CA 1
ATOM 10398 C C . THR D 1 240 ? 176.547 204.588 180.368 1.00 18.84 241 THR D C 1
ATOM 10399 O O . THR D 1 240 ? 175.771 204.434 179.415 1.00 20.14 241 THR D O 1
ATOM 10403 N N . VAL D 1 241 ? 177.724 205.213 180.233 1.00 17.64 242 VAL D N 1
ATOM 10404 C CA . VAL D 1 241 ? 178.197 205.665 178.925 1.00 17.82 242 VAL D CA 1
ATOM 10405 C C . VAL D 1 241 ? 178.353 204.484 177.975 1.00 18.02 242 VAL D C 1
ATOM 10406 O O . VAL D 1 241 ? 177.985 204.569 176.799 1.00 19.40 242 VAL D O 1
ATOM 10410 N N . ALA D 1 242 ? 178.856 203.352 178.472 1.00 16.75 243 ALA D N 1
ATOM 10411 C CA . ALA D 1 242 ? 179.078 202.215 177.588 1.00 18.73 243 ALA D CA 1
ATOM 10412 C C . ALA D 1 242 ? 177.748 201.685 177.077 1.00 19.71 243 ALA D C 1
ATOM 10413 O O . ALA D 1 242 ? 177.568 201.521 175.861 1.00 20.47 243 ALA D O 1
ATOM 10415 N N . VAL D 1 243 ? 176.786 201.469 177.974 1.00 19.81 244 VAL D N 1
ATOM 10416 C CA . VAL D 1 243 ? 175.490 200.951 177.529 1.00 20.42 244 VAL D CA 1
ATOM 10417 C C . VAL D 1 243 ? 174.815 201.934 176.569 1.00 19.12 244 VAL D C 1
ATOM 10418 O O . VAL D 1 243 ? 174.330 201.562 175.482 1.00 21.64 244 VAL D O 1
ATOM 10422 N N . TYR D 1 244 ? 174.791 203.210 176.947 1.00 19.79 245 TYR D N 1
ATOM 10423 C CA . TYR D 1 244 ? 174.052 204.186 176.162 1.00 21.40 245 TYR D CA 1
ATOM 10424 C C . TYR D 1 244 ? 174.676 204.382 174.787 1.00 20.28 245 TYR D C 1
ATOM 10425 O O . TYR D 1 244 ? 173.958 204.491 173.787 1.00 22.05 245 TYR D O 1
ATOM 10434 N N . SER D 1 245 ? 176.012 204.445 174.716 1.00 19.74 246 SER D N 1
ATOM 10435 C CA . SER D 1 245 ? 176.675 204.630 173.432 1.00 19.60 246 SER D CA 1
ATOM 10436 C C . SER D 1 245 ? 176.508 203.399 172.556 1.00 19.31 246 SER D C 1
ATOM 10437 O O . SER D 1 245 ? 176.319 203.522 171.339 1.00 19.23 246 SER D O 1
ATOM 10440 N N . PHE D 1 246 ? 176.540 202.202 173.153 1.00 20.97 247 PHE D N 1
ATOM 10441 C CA . PHE D 1 246 ? 176.359 201.006 172.340 1.00 19.94 247 PHE D CA 1
ATOM 10442 C C . PHE D 1 246 ? 174.972 200.971 171.709 1.00 19.59 247 PHE D C 1
ATOM 10443 O O . PHE D 1 246 ? 174.847 200.716 170.505 1.00 20.68 247 PHE D O 1
ATOM 10451 N N . PHE D 1 247 ? 173.939 201.362 172.455 1.00 20.05 248 PHE D N 1
ATOM 10452 C CA . PHE D 1 247 ? 172.615 201.273 171.848 1.00 20.51 248 PHE D CA 1
ATOM 10453 C C . PHE D 1 247 ? 172.277 202.492 170.995 1.00 20.33 248 PHE D C 1
ATOM 10454 O O . PHE D 1 247 ? 171.479 202.375 170.054 1.00 22.42 248 PHE D O 1
ATOM 10462 N N . LEU D 1 248 ? 172.939 203.629 171.232 1.00 20.85 249 LEU D N 1
ATOM 10463 C CA . LEU D 1 248 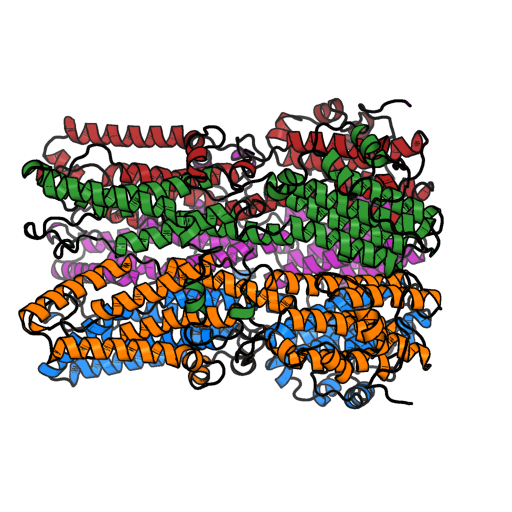? 172.840 204.738 170.290 1.00 21.79 249 LEU D CA 1
ATOM 10464 C C . LEU D 1 248 ? 173.465 204.363 168.958 1.00 22.28 249 LEU D C 1
ATOM 10465 O O . LEU D 1 248 ? 172.897 204.651 167.897 1.00 25.72 249 LEU D O 1
ATOM 10470 N N . ALA D 1 249 ? 174.583 203.633 168.993 1.00 21.43 250 ALA D N 1
ATOM 10471 C CA . ALA D 1 249 ? 175.146 203.116 167.753 1.00 21.78 250 ALA D CA 1
ATOM 10472 C C . ALA D 1 249 ? 174.195 202.121 167.109 1.00 22.74 250 ALA D C 1
ATOM 10473 O O . ALA D 1 249 ? 174.034 202.107 165.882 1.00 24.08 250 ALA D O 1
ATOM 10475 N N . CYS D 1 250 ? 173.565 201.262 167.923 1.00 21.31 251 CYS D N 1
ATOM 10476 C CA . CYS D 1 250 ? 172.648 200.264 167.368 1.00 20.95 251 CYS D CA 1
ATOM 10477 C C . CYS D 1 250 ? 171.416 200.895 166.717 1.00 20.48 251 CYS D C 1
ATOM 10478 O O . CYS D 1 250 ? 170.716 200.230 165.941 1.00 22.78 251 CYS D O 1
ATOM 10481 N N . LEU D 1 251 ? 171.074 202.117 167.110 1.00 21.35 252 LEU D N 1
ATOM 10482 C CA . LEU D 1 251 ? 169.945 202.814 166.504 1.00 21.60 252 LEU D CA 1
ATOM 10483 C C . LEU D 1 251 ? 170.166 203.054 165.019 1.00 22.79 252 LEU D C 1
ATOM 10484 O O . LEU D 1 251 ? 169.189 203.157 164.272 1.00 24.08 252 LEU D O 1
ATOM 10489 N N . ILE D 1 252 ? 171.420 203.073 164.578 1.00 23.21 253 ILE D N 1
ATOM 10490 C CA . ILE D 1 252 ? 171.759 203.228 163.174 1.00 22.52 253 ILE D CA 1
ATOM 10491 C C . ILE D 1 252 ? 172.245 201.920 162.560 1.00 22.57 253 ILE D C 1
ATOM 10492 O O . ILE D 1 252 ? 171.844 201.564 161.450 1.00 25.06 253 ILE D O 1
ATOM 10497 N N . GLY D 1 253 ? 173.125 201.203 163.261 1.00 22.03 254 GLY D N 1
ATOM 10498 C CA . GLY D 1 253 ? 173.743 200.020 162.694 1.00 22.48 254 GLY D CA 1
ATOM 10499 C C . GLY D 1 253 ? 172.826 198.821 162.589 1.00 22.34 254 GLY D C 1
ATOM 10500 O O . GLY D 1 253 ? 173.137 197.883 161.849 1.00 25.90 254 GLY D O 1
ATOM 10501 N N . ARG D 1 254 ? 171.707 198.824 163.309 1.00 21.00 255 ARG D N 1
ATOM 10502 C CA . ARG D 1 254 ? 170.795 197.690 163.294 1.00 21.03 255 ARG D CA 1
ATOM 10503 C C . ARG D 1 254 ? 169.536 197.954 162.480 1.00 21.40 255 ARG D C 1
ATOM 10504 O O . ARG D 1 254 ? 168.602 197.146 162.521 1.00 22.89 255 ARG D O 1
ATOM 10512 N N . GLN D 1 255 ? 169.523 199.018 161.684 1.00 20.82 256 GLN D N 1
ATOM 10513 C CA . GLN D 1 255 ? 168.417 199.250 160.767 1.00 23.74 256 GLN D CA 1
ATOM 10514 C C . GLN D 1 255 ? 168.408 198.213 159.647 1.00 25.32 256 GLN D C 1
ATOM 10515 O O . GLN D 1 255 ? 169.440 197.653 159.272 1.00 27.06 256 GLN D O 1
ATOM 10521 N N . PHE D 1 256 ? 167.212 197.936 159.134 1.00 24.84 257 PHE D N 1
ATOM 10522 C CA . PHE D 1 256 ? 167.038 196.998 158.027 1.00 27.39 257 PHE D CA 1
ATOM 10523 C C . PHE D 1 256 ? 167.356 197.721 156.724 1.00 29.63 257 PHE D C 1
ATOM 10524 O O . PHE D 1 256 ? 166.550 198.507 156.223 1.00 32.57 257 PHE D O 1
ATOM 10532 N N . LEU D 1 257 ? 168.544 197.461 156.179 1.00 29.94 258 LEU D N 1
ATOM 10533 C CA . LEU D 1 257 ? 168.976 198.074 154.934 1.00 33.19 258 LEU D CA 1
ATOM 10534 C C . LEU D 1 257 ? 168.232 197.447 153.754 1.00 35.45 258 LEU D C 1
ATOM 10535 O O . LEU D 1 257 ? 167.635 196.376 153.853 1.00 38.31 258 LEU D O 1
ATOM 10540 N N . ASP D 1 258 ? 168.277 198.133 152.630 1.00 37.61 259 ASP D N 1
ATOM 10541 C CA . ASP D 1 258 ? 167.594 197.708 151.411 1.00 38.74 259 ASP D CA 1
ATOM 10542 C C . ASP D 1 258 ? 168.147 196.369 150.926 1.00 40.43 259 ASP D C 1
ATOM 10543 O O . ASP D 1 258 ? 169.340 196.284 150.596 1.00 41.99 259 ASP D O 1
ATOM 10548 N N . PRO D 1 259 ? 167.332 195.308 150.863 1.00 41.47 260 PRO D N 1
ATOM 10549 C CA . PRO D 1 259 ? 167.858 194.007 150.411 1.00 43.26 260 PRO D CA 1
ATOM 10550 C C . PRO D 1 259 ? 168.304 193.990 148.959 1.00 45.48 260 PRO D C 1
ATOM 10551 O O . PRO D 1 259 ? 169.025 193.067 148.562 1.00 47.02 260 PRO D O 1
ATOM 10555 N N . GLU D 1 260 ? 167.890 194.965 148.149 1.00 45.98 261 GLU D N 1
ATOM 10556 C CA . GLU D 1 260 ? 168.330 194.993 146.759 1.00 48.93 261 GLU D CA 1
ATOM 10557 C C . GLU D 1 260 ? 169.807 195.350 146.639 1.00 48.01 261 GLU D C 1
ATOM 10558 O O . GLU D 1 260 ? 170.457 194.949 145.667 1.00 50.50 261 GLU D O 1
ATOM 10564 N N . LYS D 1 261 ? 170.357 196.058 147.623 1.00 46.43 262 LYS D N 1
ATOM 10565 C CA . LYS D 1 261 ? 171.775 196.377 147.596 1.00 46.18 262 LYS D CA 1
ATOM 10566 C C . LYS D 1 261 ? 172.669 195.193 147.949 1.00 46.68 262 LYS D C 1
ATOM 10567 O O . LYS D 1 261 ? 173.894 195.336 147.865 1.00 48.16 262 LYS D O 1
ATOM 10573 N N . ALA D 1 262 ? 172.083 194.087 148.424 1.00 47.16 263 ALA D N 1
ATOM 10574 C CA . ALA D 1 262 ? 172.798 192.842 148.704 1.00 47.13 263 ALA D CA 1
ATOM 10575 C C . ALA D 1 262 ? 173.943 193.057 149.690 1.00 47.49 263 ALA D C 1
ATOM 10576 O O . ALA D 1 262 ? 175.025 192.489 149.545 1.00 49.80 263 ALA D O 1
ATOM 10578 N N . TYR D 1 263 ? 173.710 193.896 150.694 1.00 45.52 264 TYR D N 1
ATOM 10579 C CA . TYR D 1 263 ? 174.666 194.033 151.784 1.00 44.04 264 TYR D CA 1
ATOM 10580 C C . TYR D 1 263 ? 174.715 192.740 152.595 1.00 44.02 264 TYR D C 1
ATOM 10581 O O . TYR D 1 263 ? 173.675 192.114 152.825 1.00 44.01 264 TYR D O 1
ATOM 10590 N N . PRO D 1 264 ? 175.897 192.314 153.046 1.00 44.37 265 PRO D N 1
ATOM 10591 C CA . PRO D 1 264 ? 175.964 191.062 153.809 1.00 44.80 265 PRO D CA 1
ATOM 10592 C C . PRO D 1 264 ? 175.301 191.240 155.165 1.00 43.98 265 PRO D C 1
ATOM 10593 O O . PRO D 1 264 ? 175.644 192.147 155.924 1.00 45.30 265 PRO D O 1
ATOM 10597 N N . GLY D 1 265 ? 174.335 190.371 155.457 1.00 41.59 266 GLY D N 1
ATOM 10598 C CA . GLY D 1 265 ? 173.598 190.442 156.696 1.00 39.99 266 GLY D CA 1
ATOM 10599 C C . GLY D 1 265 ? 172.304 191.217 156.593 1.00 41.55 266 GLY D C 1
ATOM 10600 O O . GLY D 1 265 ? 171.533 191.240 157.561 1.00 41.83 266 GLY D O 1
ATOM 10601 N N . HIS D 1 266 ? 172.031 191.839 155.447 1.00 40.64 267 HIS D N 1
ATOM 10602 C CA . HIS D 1 266 ? 170.804 192.597 155.223 1.00 40.77 267 HIS D CA 1
ATOM 10603 C C . HIS D 1 266 ? 169.997 192.010 154.071 1.00 40.53 267 HIS D C 1
ATOM 10604 O O . HIS D 1 266 ? 169.438 192.732 153.241 1.00 43.36 267 HIS D O 1
ATOM 10611 N N . GLU D 1 267 ? 169.944 190.681 153.999 1.00 39.64 268 GLU D N 1
ATOM 10612 C CA . GLU D 1 267 ? 169.227 190.018 152.919 1.00 39.21 268 GLU D CA 1
ATOM 10613 C C . GLU D 1 267 ? 167.720 189.977 153.150 1.00 39.89 268 GLU D C 1
ATOM 10614 O O . GLU D 1 267 ? 166.967 189.798 152.189 1.00 42.05 268 GLU D O 1
ATOM 10620 N N . LEU D 1 268 ? 167.274 190.008 154.405 1.00 39.05 269 LEU D N 1
ATOM 10621 C CA . LEU D 1 268 ? 165.868 189.858 154.761 1.00 37.73 269 LEU D CA 1
ATOM 10622 C C . LEU D 1 268 ? 165.419 191.069 155.568 1.00 35.79 269 LEU D C 1
ATOM 10623 O O . LEU D 1 268 ? 166.065 191.423 156.556 1.00 35.67 269 LEU D O 1
ATOM 10628 N N . ASP D 1 269 ? 164.312 191.693 155.156 1.00 34.70 270 ASP D N 1
ATOM 10629 C CA . ASP D 1 269 ? 163.778 192.892 155.806 1.00 33.84 270 ASP D CA 1
ATOM 10630 C C . ASP D 1 269 ? 162.537 192.499 156.603 1.00 33.86 270 ASP D C 1
ATOM 10631 O O . ASP D 1 269 ? 161.504 192.149 156.020 1.00 36.05 270 ASP D O 1
ATOM 10636 N N . LEU D 1 270 ? 162.682 192.451 157.928 1.00 32.78 271 LEU D N 1
ATOM 10637 C CA . LEU D 1 270 ? 161.595 192.051 158.825 1.00 31.98 271 LEU D CA 1
ATOM 10638 C C . LEU D 1 270 ? 160.992 193.225 159.584 1.00 31.51 271 LEU D C 1
ATOM 10639 O O . LEU D 1 270 ? 160.052 193.026 160.368 1.00 34.55 271 LEU D O 1
ATOM 10644 N N . PHE D 1 271 ? 161.502 194.433 159.351 1.00 30.87 272 PHE D N 1
ATOM 10645 C CA . PHE D 1 271 ? 161.000 195.696 159.896 1.00 31.14 272 PHE D CA 1
ATOM 10646 C C . PHE D 1 271 ? 161.296 195.858 161.390 1.00 29.62 272 PHE D C 1
ATOM 10647 O O . PHE D 1 271 ? 161.640 196.963 161.828 1.00 32.26 272 PHE D O 1
ATOM 10655 N N . VAL D 1 272 ? 161.178 194.794 162.177 1.00 28.33 273 VAL D N 1
ATOM 10656 C CA . VAL D 1 272 ? 161.398 194.835 163.624 1.00 26.57 273 VAL D CA 1
ATOM 10657 C C . VAL D 1 272 ? 162.676 194.057 163.918 1.00 25.79 273 VAL D C 1
ATOM 10658 O O . VAL D 1 272 ? 162.747 192.862 163.599 1.00 27.04 273 VAL D O 1
ATOM 10662 N N . PRO D 1 273 ? 163.694 194.679 164.519 1.00 25.02 274 PRO D N 1
ATOM 10663 C CA . PRO D 1 273 ? 164.910 193.957 164.905 1.00 23.15 274 PRO D CA 1
ATOM 10664 C C . PRO D 1 273 ? 164.729 193.184 166.213 1.00 23.10 274 PRO D C 1
ATOM 10665 O O . PRO D 1 273 ? 165.040 193.649 167.317 1.00 23.21 274 PRO D O 1
ATOM 10669 N N . VAL D 1 274 ? 164.177 191.974 166.096 1.00 21.46 275 VAL D N 1
ATOM 10670 C CA . VAL D 1 274 ? 163.817 191.209 167.286 1.00 22.13 275 VAL D CA 1
ATOM 10671 C C . VAL D 1 274 ? 165.052 190.931 168.126 1.00 19.42 275 VAL D C 1
ATOM 10672 O O . VAL D 1 274 ? 165.029 191.060 169.354 1.00 21.47 275 VAL D O 1
ATOM 10676 N N . PHE D 1 275 ? 166.160 190.577 167.473 1.00 19.49 276 PHE D N 1
ATOM 10677 C CA . PHE D 1 275 ? 167.379 190.258 168.209 1.00 18.82 276 PHE D CA 1
ATOM 10678 C C . PHE D 1 275 ? 168.061 191.504 168.764 1.00 18.97 276 PHE D C 1
ATOM 10679 O O . PHE D 1 275 ? 168.634 191.452 169.858 1.00 21.12 276 PHE D O 1
ATOM 10687 N N . THR D 1 276 ? 167.936 192.649 168.079 1.00 20.37 277 THR D N 1
ATOM 10688 C CA . THR D 1 276 ? 168.449 193.893 168.652 1.00 19.43 277 THR D CA 1
ATOM 10689 C C . THR D 1 276 ? 167.642 194.315 169.875 1.00 19.36 277 THR D C 1
ATOM 10690 O O . THR D 1 276 ? 168.213 194.699 170.902 1.00 19.69 277 THR D O 1
ATOM 10694 N N . PHE D 1 277 ? 166.317 194.176 169.806 1.00 19.42 278 PHE D N 1
ATOM 10695 C CA . PHE D 1 277 ? 165.473 194.486 170.954 1.00 19.72 278 PHE D CA 1
ATOM 10696 C C . PHE D 1 277 ? 165.749 193.511 172.091 1.00 19.93 278 PHE D C 1
ATOM 10697 O O . PHE D 1 277 ? 165.743 193.903 173.262 1.00 20.80 278 PHE D O 1
ATOM 10705 N N . LEU D 1 278 ? 166.035 192.241 171.765 1.00 18.54 279 LEU D N 1
ATOM 10706 C CA . LEU D 1 278 ? 166.407 191.291 172.814 1.00 18.57 279 LEU D CA 1
ATOM 10707 C C . LEU D 1 278 ? 167.729 191.682 173.470 1.00 18.99 279 LEU D C 1
ATOM 10708 O O . LEU D 1 278 ? 167.887 191.573 174.695 1.00 18.10 279 LEU D O 1
ATOM 10713 N N . GLN D 1 279 ? 168.678 192.163 172.670 1.00 19.21 280 GLN D N 1
ATOM 10714 C CA . GLN D 1 279 ? 169.994 192.499 173.185 1.00 18.72 280 GLN D CA 1
ATOM 10715 C C . GLN D 1 279 ? 169.888 193.732 174.067 1.00 18.88 280 GLN D C 1
ATOM 10716 O O . GLN D 1 279 ? 170.544 193.812 175.114 1.00 19.59 280 GLN D O 1
ATOM 10722 N N . PHE D 1 280 ? 169.020 194.669 173.676 1.00 17.45 281 PHE D N 1
ATOM 10723 C CA . PHE D 1 280 ? 168.699 195.799 174.539 1.00 19.08 281 PHE D CA 1
ATOM 10724 C C . PHE D 1 280 ? 168.079 195.321 175.843 1.00 18.32 281 PHE D C 1
ATOM 10725 O O . PHE D 1 280 ? 168.480 195.755 176.924 1.00 20.05 281 PHE D O 1
ATOM 10733 N N . PHE D 1 281 ? 167.106 194.413 175.757 1.00 17.75 282 PHE D N 1
ATOM 10734 C CA . PHE D 1 281 ? 166.487 193.846 176.949 1.00 19.39 282 PHE D CA 1
ATOM 10735 C C . PHE D 1 281 ? 167.547 193.338 177.918 1.00 19.05 282 PHE D C 1
ATOM 10736 O O . PHE D 1 281 ? 167.672 193.860 179.023 1.00 21.90 282 PHE D O 1
ATOM 10744 N N . PHE D 1 282 ? 168.460 192.512 177.426 1.00 18.14 283 PHE D N 1
ATOM 10745 C CA . PHE D 1 282 ? 169.448 191.895 178.305 1.00 19.13 283 PHE D CA 1
ATOM 10746 C C . PHE D 1 282 ? 170.442 192.913 178.864 1.00 19.45 283 PHE D C 1
ATOM 10747 O O . PHE D 1 282 ? 170.621 193.009 180.081 1.00 21.38 283 PHE D O 1
ATOM 10755 N N . TYR D 1 283 ? 171.088 193.698 178.001 1.00 18.86 284 TYR D N 1
ATOM 10756 C CA . TYR D 1 283 ? 172.137 194.603 178.487 1.00 19.02 284 TYR D CA 1
ATOM 10757 C C . TYR D 1 283 ? 171.544 195.771 179.274 1.00 19.01 284 TYR D C 1
ATOM 10758 O O . TYR D 1 283 ? 171.998 196.079 180.387 1.00 18.21 284 TYR D O 1
ATOM 10767 N N . ALA D 1 284 ? 170.585 196.495 178.681 1.00 19.72 285 ALA D N 1
ATOM 10768 C CA . ALA D 1 284 ? 169.946 197.588 179.408 1.00 20.00 285 ALA D CA 1
ATOM 10769 C C . ALA D 1 284 ? 169.294 197.111 180.698 1.00 18.61 285 ALA D C 1
ATOM 10770 O O . ALA D 1 284 ? 169.349 197.803 181.720 1.00 19.03 285 ALA D O 1
ATOM 10772 N N . GLY D 1 285 ? 168.684 195.932 180.677 1.00 18.93 286 GLY D N 1
ATOM 10773 C CA . GLY D 1 285 ? 168.083 195.403 181.883 1.00 19.03 286 GLY D CA 1
ATOM 10774 C C . GLY D 1 285 ? 169.139 195.093 182.924 1.00 18.51 286 GLY D C 1
ATOM 10775 O O . GLY D 1 285 ? 168.924 195.325 184.112 1.00 21.39 286 GLY D O 1
ATOM 10776 N N . TRP D 1 286 ? 170.277 194.540 182.496 1.00 18.86 287 TRP D N 1
ATOM 10777 C CA . TRP D 1 286 ? 171.392 194.295 183.413 1.00 19.24 287 TRP D CA 1
ATOM 10778 C C . TRP D 1 286 ? 171.819 195.595 184.105 1.00 17.40 287 TRP D C 1
ATOM 10779 O O . TRP D 1 286 ? 172.024 195.635 185.336 1.00 19.10 287 TRP D O 1
ATOM 10790 N N . LEU D 1 287 ? 171.909 196.672 183.329 1.00 17.80 288 LEU D N 1
ATOM 10791 C CA . LEU D 1 287 ? 172.216 197.978 183.914 1.00 18.11 288 LEU D CA 1
ATOM 10792 C C . LEU D 1 287 ? 171.116 198.451 184.866 1.00 19.78 288 LEU D C 1
ATOM 10793 O O . LEU D 1 287 ? 171.429 198.952 185.952 1.00 21.48 288 LEU D O 1
ATOM 10798 N N . LYS D 1 288 ? 169.851 198.275 184.493 1.00 19.76 289 LYS D N 1
ATOM 10799 C CA . LYS D 1 288 ? 168.752 198.717 185.344 1.00 19.59 289 LYS D CA 1
ATOM 10800 C C . LYS D 1 288 ? 168.716 197.951 186.662 1.00 19.11 289 LYS D C 1
ATOM 10801 O O . LYS D 1 288 ? 168.375 198.516 187.709 1.00 21.98 289 LYS D O 1
ATOM 10807 N N . VAL D 1 289 ? 168.993 196.647 186.624 1.00 18.80 290 VAL D N 1
ATOM 10808 C CA . VAL D 1 289 ? 169.098 195.885 187.865 1.00 19.34 290 VAL D CA 1
ATOM 10809 C C . VAL D 1 289 ? 170.209 196.446 188.739 1.00 18.67 290 VAL D C 1
ATOM 10810 O O . VAL D 1 289 ? 170.053 196.574 189.960 1.00 18.62 290 VAL D O 1
ATOM 10814 N N . ALA D 1 290 ? 171.353 196.779 188.134 1.00 18.44 291 ALA D N 1
ATOM 10815 C CA . ALA D 1 290 ? 172.406 197.446 188.901 1.00 16.29 291 ALA D CA 1
ATOM 10816 C C . ALA D 1 290 ? 171.913 198.774 189.473 1.00 18.36 291 ALA D C 1
ATOM 10817 O O . ALA D 1 290 ? 172.275 199.149 190.594 1.00 19.44 291 ALA D O 1
ATOM 10819 N N . GLU D 1 291 ? 171.087 199.494 188.723 1.00 17.12 292 GLU D N 1
ATOM 10820 C CA . GLU D 1 291 ? 170.565 200.769 189.204 1.00 18.02 292 GLU D CA 1
ATOM 10821 C C . GLU D 1 291 ? 169.649 200.578 190.412 1.00 19.01 292 GLU D C 1
ATOM 10822 O O . GLU D 1 291 ? 169.612 201.433 191.308 1.00 21.88 292 GLU D O 1
ATOM 10828 N N . GLN D 1 292 ? 168.880 199.489 190.414 1.00 17.16 293 GLN D N 1
ATOM 10829 C CA . GLN D 1 292 ? 167.974 199.196 191.518 1.00 17.98 293 GLN D CA 1
ATOM 10830 C C . GLN D 1 292 ? 168.727 198.683 192.740 1.00 17.68 293 GLN D C 1
ATOM 10831 O O . GLN D 1 292 ? 168.414 199.092 193.862 1.00 17.30 293 GLN D O 1
ATOM 10837 N N . LEU D 1 293 ? 169.759 197.862 192.541 1.00 17.23 294 LEU D N 1
ATOM 10838 C CA . LEU D 1 293 ? 170.492 197.290 193.665 1.00 17.58 294 LEU D CA 1
ATOM 10839 C C . LEU D 1 293 ? 171.564 198.197 194.253 1.00 16.50 294 LEU D C 1
ATOM 10840 O O . LEU D 1 293 ? 172.072 197.884 195.334 1.00 18.05 294 LEU D O 1
ATOM 10845 N N . ILE D 1 294 ? 171.946 199.282 193.572 1.00 16.43 295 ILE D N 1
ATOM 10846 C CA . ILE D 1 294 ? 173.087 200.070 194.035 1.00 15.76 295 ILE D CA 1
ATOM 10847 C C . ILE D 1 294 ? 172.799 200.698 195.393 1.00 14.24 295 ILE D C 1
ATOM 10848 O O . ILE D 1 294 ? 173.702 200.840 196.225 1.00 17.28 295 ILE D O 1
ATOM 10853 N N . ASN D 1 295 ? 171.550 201.077 195.647 1.00 15.18 296 ASN D N 1
ATOM 10854 C CA . ASN D 1 295 ? 171.111 201.513 196.970 1.00 14.09 296 ASN D CA 1
ATOM 10855 C C . ASN D 1 295 ? 169.896 200.668 197.320 1.00 13.61 296 ASN D C 1
ATOM 10856 O O . ASN D 1 295 ? 168.772 200.995 196.906 1.00 14.60 296 ASN D O 1
ATOM 10861 N N . PRO D 1 296 ? 170.079 199.560 198.039 1.00 13.04 297 PRO D N 1
ATOM 10862 C CA . PRO D 1 296 ? 168.955 198.669 198.350 1.00 13.00 297 PRO D CA 1
ATOM 10863 C C . PRO D 1 296 ? 168.098 199.122 199.526 1.00 14.46 297 PRO D C 1
ATOM 10864 O O . PRO D 1 296 ? 167.329 198.317 200.058 1.00 17.32 297 PRO D O 1
ATOM 10868 N N . PHE D 1 297 ? 168.285 200.351 200.001 1.00 13.67 298 PHE D N 1
ATOM 10869 C CA . PHE D 1 297 ? 167.533 200.931 201.106 1.00 14.32 298 PHE D CA 1
ATOM 10870 C C . PHE D 1 297 ? 166.551 202.002 200.649 1.00 15.83 298 PHE D C 1
ATOM 10871 O O . PHE D 1 297 ? 166.054 202.775 201.474 1.00 16.89 298 PHE D O 1
ATOM 10879 N N . GLY D 1 298 ? 166.251 202.055 199.360 1.00 15.19 299 GLY D N 1
ATOM 10880 C CA . GLY D 1 298 ? 165.279 202.982 198.816 1.00 15.69 299 GLY D CA 1
ATOM 10881 C C . GLY D 1 298 ? 163.871 202.430 198.836 1.00 18.40 299 GLY D C 1
ATOM 10882 O O . GLY D 1 298 ? 163.535 201.531 199.614 1.00 20.59 299 GLY D O 1
ATOM 10883 N N . GLU D 1 299 ? 163.055 202.919 197.905 1.00 21.33 300 GLU D N 1
ATOM 10884 C CA . GLU D 1 299 ? 161.658 202.524 197.801 1.00 24.01 300 GLU D CA 1
ATOM 10885 C C . GLU D 1 299 ? 161.369 201.696 196.550 1.00 24.25 300 GLU D C 1
ATOM 10886 O O . GLU D 1 299 ? 160.227 201.665 196.082 1.00 29.28 300 GLU D O 1
ATOM 10892 N N . ASP D 1 300 ? 162.376 201.022 195.999 1.00 23.05 301 ASP D N 1
ATOM 10893 C CA . ASP D 1 300 ? 162.132 200.100 194.900 1.00 25.01 301 ASP D CA 1
ATOM 10894 C C . ASP D 1 300 ? 161.347 198.886 195.392 1.00 27.19 301 ASP D C 1
ATOM 10895 O O . ASP D 1 300 ? 161.293 198.595 196.590 1.00 28.61 301 ASP D O 1
ATOM 10900 N N . ASP D 1 301 ? 160.706 198.193 194.448 1.00 28.31 302 ASP D N 1
ATOM 10901 C CA . ASP D 1 301 ? 159.949 196.996 194.802 1.00 28.57 302 ASP D CA 1
ATOM 10902 C C . ASP D 1 301 ? 160.853 195.924 195.398 1.00 29.45 302 ASP D C 1
ATOM 10903 O O . ASP D 1 301 ? 160.436 195.175 196.292 1.00 29.93 302 ASP D O 1
ATOM 10908 N N . ASP D 1 302 ? 162.094 195.839 194.921 1.00 28.88 303 ASP D N 1
ATOM 10909 C CA . ASP D 1 302 ? 163.034 194.825 195.373 1.00 27.72 303 ASP D CA 1
ATOM 10910 C C . ASP D 1 302 ? 163.984 195.329 196.452 1.00 25.65 303 ASP D C 1
ATOM 10911 O O . ASP D 1 302 ? 164.830 194.562 196.928 1.00 27.96 303 ASP D O 1
ATOM 10916 N N . ASP D 1 303 ? 163.855 196.588 196.868 1.00 23.88 304 ASP D N 1
ATOM 10917 C CA . ASP D 1 303 ? 164.680 197.083 197.964 1.00 20.45 304 ASP D CA 1
ATOM 10918 C C . ASP D 1 303 ? 164.275 196.436 199.291 1.00 20.04 304 ASP D C 1
ATOM 10919 O O . ASP D 1 303 ? 163.187 195.876 199.433 1.00 24.57 304 ASP D O 1
ATOM 10924 N N . PHE D 1 304 ? 165.174 196.525 200.273 1.00 18.31 305 PHE D N 1
ATOM 10925 C CA . PHE D 1 304 ? 164.939 195.899 201.571 1.00 19.08 305 PHE D CA 1
ATOM 10926 C C . PHE D 1 304 ? 163.739 196.530 202.271 1.00 20.04 305 PHE D C 1
ATOM 10927 O O . PHE D 1 304 ? 163.516 197.740 202.192 1.00 21.24 305 PHE D O 1
ATOM 10935 N N . GLU D 1 305 ? 162.965 195.694 202.967 1.00 19.12 306 GLU D N 1
ATOM 10936 C CA . GLU D 1 305 ? 161.782 196.140 203.710 1.00 19.42 306 GLU D CA 1
ATOM 10937 C C . GLU D 1 305 ? 162.215 196.650 205.085 1.00 18.54 306 GLU D C 1
ATOM 10938 O O . GLU D 1 305 ? 162.030 196.006 206.121 1.00 20.03 306 GLU D O 1
ATOM 10944 N N . THR D 1 306 ? 162.795 197.852 205.081 1.00 18.18 307 THR D N 1
ATOM 10945 C CA . THR D 1 306 ? 163.436 198.371 206.287 1.00 19.57 307 THR D CA 1
ATOM 10946 C C . THR D 1 306 ? 162.419 198.799 207.343 1.00 16.36 307 THR D C 1
ATOM 10947 O O . THR D 1 306 ? 162.611 198.510 208.529 1.00 18.93 307 THR D O 1
ATOM 10951 N N . ASN D 1 307 ? 161.322 199.436 206.929 1.00 16.60 308 ASN D N 1
ATOM 10952 C CA . ASN D 1 307 ? 160.293 199.853 207.879 1.00 17.94 308 ASN D CA 1
ATOM 10953 C C . ASN D 1 307 ? 159.648 198.649 208.561 1.00 16.89 308 ASN D C 1
ATOM 10954 O O . ASN D 1 307 ? 159.424 198.655 209.783 1.00 18.84 308 ASN D O 1
ATOM 10959 N N . TRP D 1 308 ? 159.376 197.593 207.790 1.00 14.89 309 TRP D N 1
ATOM 10960 C CA . TRP D 1 308 ? 158.828 196.370 208.364 1.00 16.97 309 TRP D CA 1
ATOM 10961 C C . TRP D 1 308 ? 159.798 195.756 209.364 1.00 16.62 309 TRP D C 1
ATOM 10962 O O . TRP D 1 308 ? 159.384 195.275 210.426 1.00 17.48 309 TRP D O 1
ATOM 10973 N N . LEU D 1 309 ? 161.092 195.748 209.035 1.00 16.63 310 LEU D N 1
ATOM 10974 C CA . LEU D 1 309 ? 162.085 195.204 209.954 1.00 17.74 310 LEU D CA 1
ATOM 10975 C C . LEU D 1 309 ? 162.147 196.017 211.241 1.00 16.83 310 LEU D C 1
ATOM 10976 O O . LEU D 1 309 ? 162.313 195.457 212.329 1.00 17.36 310 LEU D O 1
ATOM 10981 N N . ILE D 1 310 ? 162.018 197.342 211.127 1.00 17.31 311 ILE D N 1
ATOM 10982 C CA . ILE D 1 310 ? 161.995 198.206 212.306 1.00 17.00 311 ILE D CA 1
ATOM 10983 C C . ILE D 1 310 ? 160.829 197.833 213.213 1.00 17.09 311 ILE D C 1
ATOM 10984 O O . ILE D 1 310 ? 160.983 197.647 214.430 1.00 18.82 311 ILE D O 1
ATOM 10989 N N . ASP D 1 311 ? 159.648 197.688 212.616 1.00 15.82 312 ASP D N 1
ATOM 10990 C CA . ASP D 1 311 ? 158.463 197.321 213.382 1.00 16.84 312 ASP D CA 1
ATOM 10991 C C . ASP D 1 311 ? 158.641 195.972 214.082 1.00 15.46 312 ASP D C 1
ATOM 10992 O O . ASP D 1 311 ? 158.358 195.826 215.283 1.00 18.95 312 ASP D O 1
ATOM 10997 N N . ARG D 1 312 ? 159.086 194.968 213.321 1.00 14.67 313 ARG D N 1
ATOM 10998 C CA . ARG D 1 312 ? 159.318 193.624 213.843 1.00 15.34 313 ARG D CA 1
ATOM 10999 C C . ARG D 1 312 ? 160.310 193.660 215.000 1.00 15.24 313 ARG D C 1
ATOM 11000 O O . ARG D 1 312 ? 160.061 193.075 216.059 1.00 16.36 313 ARG D O 1
ATOM 11008 N N . ASN D 1 313 ? 161.448 194.334 214.810 1.00 15.63 314 ASN D N 1
ATOM 11009 C CA . ASN D 1 313 ? 162.479 194.369 215.844 1.00 16.78 314 ASN D CA 1
ATOM 11010 C C . ASN D 1 313 ? 161.954 195.010 217.118 1.00 16.48 314 ASN D C 1
ATOM 11011 O O . ASN D 1 313 ? 162.154 194.481 218.216 1.00 18.55 314 ASN D O 1
ATOM 11016 N N . LEU D 1 314 ? 161.264 196.147 216.991 1.00 15.05 315 LEU D N 1
ATOM 11017 C CA . LEU D 1 314 ? 160.726 196.812 218.174 1.00 17.00 315 LEU D CA 1
ATOM 11018 C C . LEU D 1 314 ? 159.767 195.899 218.932 1.00 15.63 315 LEU D C 1
ATOM 11019 O O . LEU D 1 314 ? 159.921 195.676 220.145 1.00 16.81 315 LEU D O 1
ATOM 11024 N N . GLN D 1 315 ? 158.772 195.347 218.226 1.00 15.28 316 GLN D N 1
ATOM 11025 C CA . GLN D 1 315 ? 157.765 194.526 218.895 1.00 15.00 316 GLN D CA 1
ATOM 11026 C C . GLN D 1 315 ? 158.396 193.290 219.530 1.00 15.13 316 GLN D C 1
ATOM 11027 O O . GLN D 1 315 ? 158.115 192.953 220.691 1.00 15.30 316 GLN D O 1
ATOM 11033 N N . VAL D 1 316 ? 159.279 192.615 218.792 1.00 14.40 317 VAL D N 1
ATOM 11034 C CA . VAL D 1 316 ? 159.873 191.380 219.290 1.00 14.24 317 VAL D CA 1
ATOM 11035 C C . VAL D 1 316 ? 160.775 191.649 220.487 1.00 15.10 317 VAL D C 1
ATOM 11036 O O . VAL D 1 316 ? 160.752 190.900 221.467 1.00 15.80 317 VAL D O 1
ATOM 11040 N N . SER D 1 317 ? 161.584 192.710 220.435 1.00 14.72 318 SER D N 1
ATOM 11041 C CA . SER D 1 317 ? 162.465 193.020 221.558 1.00 14.54 318 SER D CA 1
ATOM 11042 C C . SER D 1 317 ? 161.661 193.322 222.815 1.00 13.57 318 SER D C 1
ATOM 11043 O O . SER D 1 317 ? 161.945 192.787 223.901 1.00 16.10 318 SER D O 1
ATOM 11046 N N . LEU D 1 318 ? 160.646 194.185 222.686 1.00 14.15 319 LEU D N 1
ATOM 11047 C CA . LEU D 1 318 ? 159.868 194.549 223.864 1.00 13.25 319 LEU D CA 1
ATOM 11048 C C . LEU D 1 318 ? 159.136 193.346 224.435 1.00 14.41 319 LEU D C 1
ATOM 11049 O O . LEU D 1 318 ? 159.021 193.209 225.658 1.00 17.57 319 LEU D O 1
ATOM 11054 N N . MET D 1 319 ? 158.645 192.453 223.573 1.00 14.68 320 MET D N 1
ATOM 11055 C CA . MET D 1 319 ? 158.005 191.253 224.097 1.00 15.27 320 MET D CA 1
ATOM 11056 C C . MET D 1 319 ? 159.026 190.323 224.753 1.00 15.17 320 MET D C 1
ATOM 11057 O O . MET D 1 319 ? 158.749 189.737 225.806 1.00 16.61 320 MET D O 1
ATOM 11062 N N . ALA D 1 320 ? 160.221 190.198 224.171 1.00 13.01 321 ALA D N 1
ATOM 11063 C CA . ALA D 1 320 ? 161.211 189.262 224.694 1.00 14.00 321 ALA D CA 1
ATOM 11064 C C . ALA D 1 320 ? 161.654 189.648 226.101 1.00 16.19 321 ALA D C 1
ATOM 11065 O O . ALA D 1 320 ? 161.953 188.784 226.934 1.00 17.85 321 ALA D O 1
ATOM 11067 N N . VAL D 1 321 ? 161.865 190.944 226.337 1.00 14.97 322 VAL D N 1
ATOM 11068 C CA . VAL D 1 321 ? 162.505 191.373 227.584 1.00 15.52 322 VAL D CA 1
ATOM 11069 C C . VAL D 1 321 ? 161.495 191.780 228.642 1.00 15.80 322 VAL D C 1
ATOM 11070 O O . VAL D 1 321 ? 161.877 191.957 229.810 1.00 17.87 322 VAL D O 1
ATOM 11074 N N . ASP D 1 322 ? 160.219 191.913 228.288 1.00 16.86 323 ASP D N 1
ATOM 11075 C CA . ASP D 1 322 ? 159.193 192.288 229.250 1.00 18.26 323 ASP D CA 1
ATOM 11076 C C . ASP D 1 322 ? 158.194 191.164 229.489 1.00 19.33 323 ASP D C 1
ATOM 11077 O O . ASP D 1 322 ? 158.041 190.702 230.622 1.00 23.81 323 ASP D O 1
ATOM 11082 N N . GLU D 1 323 ? 157.500 190.713 228.445 1.00 20.34 324 GLU D N 1
ATOM 11083 C CA . GLU D 1 323 ? 156.499 189.668 228.627 1.00 22.43 324 GLU D CA 1
ATOM 11084 C C . GLU D 1 323 ? 157.151 188.331 228.959 1.00 21.09 324 GLU D C 1
ATOM 11085 O O . GLU D 1 323 ? 156.616 187.552 229.757 1.00 22.09 324 GLU D O 1
ATOM 11091 N N . MET D 1 324 ? 158.313 188.054 228.367 1.00 20.57 325 MET D N 1
ATOM 11092 C CA . MET D 1 324 ? 158.991 186.773 228.512 1.00 20.16 325 MET D CA 1
ATOM 11093 C C . MET D 1 324 ? 160.233 186.845 229.402 1.00 20.96 325 MET D C 1
ATOM 11094 O O . MET D 1 324 ? 161.195 186.111 229.179 1.00 24.46 325 MET D O 1
ATOM 11099 N N . HIS D 1 325 ? 160.248 187.722 230.398 1.00 20.41 326 HIS D N 1
ATOM 11100 C CA . HIS D 1 325 ? 161.330 187.743 231.376 1.00 20.34 326 HIS D CA 1
ATOM 11101 C C . HIS D 1 325 ? 160.974 186.760 232.486 1.00 22.04 326 HIS D C 1
ATOM 11102 O O . HIS D 1 325 ? 159.954 186.927 233.163 1.00 24.45 326 HIS D O 1
ATOM 11109 N N . GLN D 1 326 ? 161.805 185.737 232.657 1.00 22.77 327 GLN D N 1
ATOM 11110 C CA . GLN D 1 326 ? 161.568 184.682 233.655 1.00 25.09 327 GLN D CA 1
ATOM 11111 C C . GLN D 1 326 ? 160.136 184.155 233.578 1.00 27.65 327 GLN D C 1
ATOM 11112 O O . GLN D 1 326 ? 159.461 183.984 234.593 1.00 32.01 327 GLN D O 1
ATOM 11118 N N . ASP D 1 327 ? 159.677 183.875 232.363 1.00 26.64 328 ASP D N 1
ATOM 11119 C CA . ASP D 1 327 ? 158.303 183.412 232.125 1.00 28.86 328 ASP D CA 1
ATOM 11120 C C . ASP D 1 327 ? 158.362 182.107 231.324 1.00 28.12 328 ASP D C 1
ATOM 11121 O O . ASP D 1 327 ? 158.104 182.098 230.117 1.00 30.23 328 ASP D O 1
ATOM 11126 N N . LEU D 1 328 ? 158.656 181.009 232.000 1.00 27.16 329 LEU D N 1
ATOM 11127 C CA . LEU D 1 328 ? 158.943 179.764 231.291 1.00 24.59 329 LEU D CA 1
ATOM 11128 C C . LEU D 1 328 ? 157.759 178.803 231.354 1.00 24.16 329 LEU D C 1
ATOM 11129 O O . LEU D 1 328 ? 157.024 178.769 232.350 1.00 25.42 329 LEU D O 1
ATOM 11134 N N . PRO D 1 329 ? 157.544 178.016 230.302 1.00 26.24 330 PRO D N 1
ATOM 11135 C CA . PRO D 1 329 ? 156.545 176.947 230.388 1.00 26.05 330 PRO D CA 1
ATOM 11136 C C . PRO D 1 329 ? 156.905 175.922 231.453 1.00 26.16 330 PRO D C 1
ATOM 11137 O O . PRO D 1 329 ? 158.072 175.750 231.808 1.00 26.68 330 PRO D O 1
ATOM 11141 N N . ILE D 1 330 ? 155.878 175.221 231.949 1.00 28.16 331 ILE D N 1
ATOM 11142 C CA . ILE D 1 330 ? 156.078 174.244 233.014 1.00 31.75 331 ILE D CA 1
ATOM 11143 C C . ILE D 1 330 ? 157.021 173.148 232.540 1.00 32.97 331 ILE D C 1
ATOM 11144 O O . ILE D 1 330 ? 156.843 172.584 231.454 1.00 36.06 331 ILE D O 1
ATOM 11149 N N . LEU D 1 331 ? 158.031 172.837 233.353 1.00 32.75 332 LEU D N 1
ATOM 11150 C CA . LEU D 1 331 ? 158.948 171.760 233.007 1.00 36.62 332 LEU D CA 1
ATOM 11151 C C . LEU D 1 331 ? 158.230 170.423 233.114 1.00 38.38 332 LEU D C 1
ATOM 11152 O O . LEU D 1 331 ? 157.600 170.128 234.132 1.00 39.89 332 LEU D O 1
ATOM 11157 N N . GLU D 1 332 ? 158.298 169.622 232.051 1.00 39.06 333 GLU D N 1
ATOM 11158 C CA . GLU D 1 332 ? 157.643 168.327 232.091 1.00 40.68 333 GLU D CA 1
ATOM 11159 C C . GLU D 1 332 ? 158.465 167.340 231.279 1.00 39.47 333 GLU D C 1
ATOM 11160 O O . GLU D 1 332 ? 159.290 167.725 230.447 1.00 41.13 333 GLU D O 1
ATOM 11166 N N . LYS D 1 333 ? 158.223 166.058 231.530 1.00 39.68 334 LYS D N 1
ATOM 11167 C CA . LYS D 1 333 ? 158.901 164.998 230.796 1.00 39.72 334 LYS D CA 1
ATOM 11168 C C . LYS D 1 333 ? 158.460 164.967 229.336 1.00 39.09 334 LYS D C 1
ATOM 11169 O O . LYS D 1 333 ? 157.265 165.035 229.035 1.00 40.49 334 LYS D O 1
ATOM 11175 N N . ASP D 1 334 ? 159.427 164.894 228.428 1.00 39.47 335 ASP D N 1
ATOM 11176 C CA . ASP D 1 334 ? 159.142 164.879 227.001 1.00 40.11 335 ASP D CA 1
ATOM 11177 C C . ASP D 1 334 ? 158.679 163.489 226.558 1.00 41.45 335 ASP D C 1
ATOM 11178 O O . ASP D 1 334 ? 158.665 162.525 227.330 1.00 41.65 335 ASP D O 1
ATOM 11183 N N . LEU D 1 335 ? 158.356 163.375 225.266 1.00 43.47 336 LEU D N 1
ATOM 11184 C CA . LEU D 1 335 ? 157.830 162.121 224.734 1.00 43.01 336 LEU D CA 1
ATOM 11185 C C . LEU D 1 335 ? 158.866 161.002 224.792 1.00 44.51 336 LEU D C 1
ATOM 11186 O O . LEU D 1 335 ? 158.524 159.842 225.048 1.00 46.63 336 LEU D O 1
ATOM 11191 N N . TYR D 1 336 ? 160.131 161.327 224.552 1.00 43.84 337 TYR D N 1
ATOM 11192 C CA . TYR D 1 336 ? 161.191 160.331 224.501 1.00 44.42 337 TYR D CA 1
ATOM 11193 C C . TYR D 1 336 ? 161.771 160.002 225.874 1.00 43.50 337 TYR D C 1
ATOM 11194 O O . TYR D 1 336 ? 162.811 159.341 225.943 1.00 45.96 337 TYR D O 1
ATOM 11203 N N . TRP D 1 337 ? 161.205 160.549 226.948 1.00 42.98 338 TRP D N 1
ATOM 11204 C CA . TRP D 1 337 ? 161.748 160.320 228.281 1.00 42.67 338 TRP D CA 1
ATOM 11205 C C . TRP D 1 337 ? 161.722 158.830 228.599 1.00 46.77 338 TRP D C 1
ATOM 11206 O O . TRP D 1 337 ? 160.719 158.152 228.359 1.00 48.81 338 TRP D O 1
ATOM 11217 N N . ASN D 1 338 ? 162.787 158.353 229.237 1.00 48.10 339 ASN D N 1
ATOM 11218 C CA . ASN D 1 338 ? 162.868 156.993 229.752 1.00 51.29 339 ASN D CA 1
ATOM 11219 C C . ASN D 1 338 ? 163.164 157.036 231.244 1.00 52.43 339 ASN D C 1
ATOM 11220 O O . ASN D 1 338 ? 164.044 157.780 231.687 1.00 53.51 339 ASN D O 1
ATOM 11225 N N . GLU D 1 339 ? 162.433 156.236 232.012 1.00 55.46 340 GLU D N 1
ATOM 11226 C CA . GLU D 1 339 ? 162.671 156.175 233.441 1.00 57.39 340 GLU D CA 1
ATOM 11227 C C . GLU D 1 339 ? 163.947 155.386 233.732 1.00 59.24 340 GLU D C 1
ATOM 11228 O O . GLU D 1 339 ? 164.364 154.547 232.931 1.00 60.69 340 GLU D O 1
ATOM 11234 N N . PRO D 1 340 ? 164.607 155.656 234.870 1.00 61.45 341 PRO D N 1
ATOM 11235 C CA . PRO D 1 340 ? 165.796 154.890 235.262 1.00 62.47 341 PRO D CA 1
ATOM 11236 C C . PRO D 1 340 ? 165.487 153.415 235.519 1.00 63.74 341 PRO D C 1
ATOM 11237 O O . PRO D 1 340 ? 164.526 153.105 236.230 1.00 63.92 341 PRO D O 1
ATOM 11241 N N . THR E 1 1 ? 186.011 211.330 199.074 1.00 29.27 2 THR E N 1
ATOM 11242 C CA . THR E 1 1 ? 184.939 210.508 198.525 1.00 30.77 2 THR E CA 1
ATOM 11243 C C . THR E 1 1 ? 183.769 211.372 198.088 1.00 30.78 2 THR E C 1
ATOM 11244 O O . THR E 1 1 ? 183.354 212.297 198.789 1.00 31.23 2 THR E O 1
ATOM 11248 N N . VAL E 1 2 ? 183.239 211.061 196.911 1.00 29.80 3 VAL E N 1
ATOM 11249 C CA . VAL E 1 2 ? 182.073 211.758 196.390 1.00 29.49 3 VAL E CA 1
ATOM 11250 C C . VAL E 1 2 ? 180.875 210.837 196.539 1.00 27.75 3 VAL E C 1
ATOM 11251 O O . VAL E 1 2 ? 180.629 209.979 195.684 1.00 27.85 3 VAL E O 1
ATOM 11255 N N . THR E 1 3 ? 180.142 210.986 197.637 1.00 28.56 4 THR E N 1
ATOM 11256 C CA . THR E 1 3 ? 179.013 210.111 197.899 1.00 27.90 4 THR E CA 1
ATOM 11257 C C . THR E 1 3 ? 177.791 210.584 197.122 1.00 23.74 4 THR E C 1
ATOM 11258 O O . THR E 1 3 ? 177.509 211.783 197.035 1.00 26.79 4 THR E O 1
ATOM 11262 N N . TYR E 1 4 ? 177.094 209.626 196.513 1.00 23.63 5 TYR E N 1
ATOM 11263 C CA . TYR E 1 4 ? 175.864 209.906 195.783 1.00 22.09 5 TYR E CA 1
ATOM 11264 C C . TYR E 1 4 ? 174.793 208.853 196.051 1.00 20.98 5 TYR E C 1
ATOM 11265 O O . TYR E 1 4 ? 173.870 208.699 195.240 1.00 22.27 5 TYR E O 1
ATOM 11274 N N . THR E 1 5 ? 174.891 208.139 197.175 1.00 22.20 6 THR E N 1
ATOM 11275 C CA . THR E 1 5 ? 173.990 207.024 197.445 1.00 22.39 6 THR E CA 1
ATOM 11276 C C . THR E 1 5 ? 172.540 207.481 197.539 1.00 19.99 6 THR E C 1
ATOM 11277 O O . THR E 1 5 ? 171.637 206.815 197.016 1.00 21.67 6 THR E O 1
ATOM 11281 N N . ASN E 1 6 ? 172.300 208.622 198.185 1.00 20.90 7 ASN E N 1
ATOM 11282 C CA . ASN E 1 6 ? 170.932 209.098 198.347 1.00 23.72 7 ASN E CA 1
ATOM 11283 C C . ASN E 1 6 ? 170.299 209.453 197.010 1.00 22.05 7 ASN E C 1
ATOM 11284 O O . ASN E 1 6 ? 169.076 209.350 196.859 1.00 24.52 7 ASN E O 1
ATOM 11289 N N . ARG E 1 7 ? 171.106 209.866 196.028 1.00 23.36 8 ARG E N 1
ATOM 11290 C CA . ARG E 1 7 ? 170.554 210.232 194.728 1.00 22.93 8 ARG E CA 1
ATOM 11291 C C . ARG E 1 7 ? 170.137 209.031 193.885 1.00 22.81 8 ARG E C 1
ATOM 11292 O O . ARG E 1 7 ? 169.397 209.210 192.913 1.00 25.63 8 ARG E O 1
ATOM 11300 N N . VAL E 1 8 ? 170.588 207.822 194.215 1.00 21.20 9 VAL E N 1
ATOM 11301 C CA . VAL E 1 8 ? 170.267 206.645 193.400 1.00 22.58 9 VAL E CA 1
ATOM 11302 C C . VAL E 1 8 ? 169.480 205.625 194.228 1.00 21.70 9 VAL E C 1
ATOM 11303 O O . VAL E 1 8 ? 169.651 204.411 194.070 1.00 24.21 9 VAL E O 1
ATOM 11307 N N . ALA E 1 9 ? 168.740 206.104 195.229 1.00 22.62 10 ALA E N 1
ATOM 11308 C CA . ALA E 1 9 ? 167.962 205.199 196.082 1.00 22.54 10 ALA E CA 1
ATOM 11309 C C . ALA E 1 9 ? 166.948 204.383 195.266 1.00 21.17 10 ALA E C 1
ATOM 11310 O O . ALA E 1 9 ? 166.778 203.174 195.493 1.00 23.32 10 ALA E O 1
ATOM 11312 N N . ASP E 1 10 ? 166.270 205.030 194.329 1.00 24.11 11 ASP E N 1
ATOM 11313 C CA . ASP E 1 10 ? 165.199 204.426 193.543 1.00 24.53 11 ASP E CA 1
ATOM 11314 C C . ASP E 1 10 ? 165.635 204.337 192.089 1.00 27.31 11 ASP E C 1
ATOM 11315 O O . ASP E 1 10 ? 166.291 205.253 191.578 1.00 28.63 11 ASP E O 1
ATOM 11320 N N . ALA E 1 11 ? 165.296 203.219 191.451 1.00 28.12 12 ALA E N 1
ATOM 11321 C CA . ALA E 1 11 ? 165.577 203.017 190.037 1.00 28.84 12 ALA E CA 1
ATOM 11322 C C . ALA E 1 11 ? 164.477 203.684 189.223 1.00 30.66 12 ALA E C 1
ATOM 11323 O O . ALA E 1 11 ? 163.328 203.227 189.223 1.00 35.51 12 ALA E O 1
ATOM 11325 N N . ARG E 1 12 ? 164.821 204.767 188.533 1.00 30.77 13 ARG E N 1
ATOM 11326 C CA . ARG E 1 12 ? 163.878 205.519 187.718 1.00 31.53 13 ARG E CA 1
ATOM 11327 C C . ARG E 1 12 ? 164.438 205.625 186.303 1.00 32.25 13 ARG E C 1
ATOM 11328 O O . ARG E 1 12 ? 165.567 205.210 186.027 1.00 35.90 13 ARG E O 1
ATOM 11336 N N . LEU E 1 13 ? 163.708 206.331 185.443 1.00 32.60 14 LEU E N 1
ATOM 11337 C CA . LEU E 1 13 ? 164.190 206.617 184.098 1.00 32.24 14 LEU E CA 1
ATOM 11338 C C . LEU E 1 13 ? 165.433 207.495 184.152 1.00 35.46 14 LEU E C 1
ATOM 11339 O O . LEU E 1 13 ? 165.357 208.670 184.530 1.00 35.61 14 LEU E O 1
ATOM 11344 N N . GLY E 1 14 ? 166.583 206.936 183.790 1.00 36.89 15 GLY E N 1
ATOM 11345 C CA . GLY E 1 14 ? 167.781 207.751 183.780 1.00 36.81 15 GLY E CA 1
ATOM 11346 C C . GLY E 1 14 ? 168.324 208.118 185.145 1.00 37.80 15 GLY E C 1
ATOM 11347 O O . GLY E 1 14 ? 168.791 209.247 185.338 1.00 38.55 15 GLY E O 1
ATOM 11348 N N . THR E 1 15 ? 168.248 207.199 186.114 1.00 36.85 16 THR E N 1
ATOM 11349 C CA . THR E 1 15 ? 168.736 207.524 187.450 1.00 36.22 16 THR E CA 1
ATOM 11350 C C . THR E 1 15 ? 170.253 207.666 187.471 1.00 31.81 16 THR E C 1
ATOM 11351 O O . THR E 1 15 ? 170.800 208.207 188.436 1.00 33.92 16 THR E O 1
ATOM 11355 N N . PHE E 1 16 ? 170.949 207.104 186.483 1.00 30.73 17 PHE E N 1
ATOM 11356 C CA . PHE E 1 16 ? 172.382 207.329 186.334 1.00 30.39 17 PHE E CA 1
ATOM 11357 C C . PHE E 1 16 ? 172.713 208.461 185.369 1.00 32.23 17 PHE E C 1
ATOM 11358 O O . PHE E 1 16 ? 173.867 208.906 185.343 1.00 32.47 17 PHE E O 1
ATOM 11366 N N . SER E 1 17 ? 171.743 208.932 184.578 1.00 33.18 18 SER E N 1
ATOM 11367 C CA . SER E 1 17 ? 172.042 209.930 183.552 1.00 33.54 18 SER E CA 1
ATOM 11368 C C . SER E 1 17 ? 172.358 211.293 184.154 1.00 33.97 18 SER E C 1
ATOM 11369 O O . SER E 1 17 ? 173.161 212.043 183.588 1.00 34.25 18 SER E O 1
ATOM 11372 N N . GLN E 1 18 ? 171.741 211.632 185.289 1.00 35.25 19 GLN E N 1
ATOM 11373 C CA . GLN E 1 18 ? 172.082 212.870 185.986 1.00 34.99 19 GLN E CA 1
ATOM 11374 C C . GLN E 1 18 ? 173.532 212.852 186.452 1.00 34.15 19 GLN E C 1
ATOM 11375 O O . GLN E 1 18 ? 174.242 213.861 186.355 1.00 35.96 19 GLN E O 1
ATOM 11381 N N . LEU E 1 19 ? 173.998 211.699 186.937 1.00 31.66 20 LEU E N 1
ATOM 11382 C CA . LEU E 1 19 ? 175.365 211.594 187.429 1.00 29.30 20 LEU E CA 1
ATOM 11383 C C . LEU E 1 19 ? 176.396 211.870 186.342 1.00 31.00 20 LEU E C 1
ATOM 11384 O O . LEU E 1 19 ? 177.548 212.169 186.671 1.00 33.96 20 LEU E O 1
ATOM 11389 N N . LEU E 1 20 ? 176.009 211.765 185.068 1.00 29.63 21 LEU E N 1
ATOM 11390 C CA . LEU E 1 20 ? 176.919 212.077 183.975 1.00 30.33 21 LEU E CA 1
ATOM 11391 C C . LEU E 1 20 ? 177.257 213.558 183.909 1.00 31.18 21 LEU E C 1
ATOM 11392 O O . LEU E 1 20 ? 178.273 213.919 183.307 1.00 32.43 21 LEU E O 1
ATOM 11397 N N . LEU E 1 21 ? 176.429 214.423 184.496 1.00 32.30 22 LEU E N 1
ATOM 11398 C CA . LEU E 1 21 ? 176.667 215.859 184.432 1.00 33.81 22 LEU E CA 1
ATOM 11399 C C . LEU E 1 21 ? 177.631 216.353 185.505 1.00 33.86 22 LEU E C 1
ATOM 11400 O O . LEU E 1 21 ? 178.027 217.524 185.469 1.00 37.57 22 LEU E O 1
ATOM 11405 N N . GLN E 1 22 ? 178.017 215.496 186.445 1.00 33.53 23 GLN E N 1
ATOM 11406 C CA . GLN E 1 22 ? 178.851 215.908 187.564 1.00 32.27 23 GLN E CA 1
ATOM 11407 C C . GLN E 1 22 ? 180.310 215.894 187.128 1.00 30.45 23 GLN E C 1
ATOM 11408 O O . GLN E 1 22 ? 180.736 215.008 186.386 1.00 31.68 23 GLN E O 1
ATOM 11414 N N . TRP E 1 23 ? 181.071 216.886 187.586 1.00 31.65 24 TRP E N 1
ATOM 11415 C CA . TRP E 1 23 ? 182.483 217.040 187.258 1.00 27.37 24 TRP E CA 1
ATOM 11416 C C . TRP E 1 23 ? 183.410 216.571 188.371 1.00 28.00 24 TRP E C 1
ATOM 11417 O O . TRP E 1 23 ? 184.447 215.963 188.091 1.00 27.66 24 TRP E O 1
ATOM 11428 N N . LYS E 1 24 ? 183.062 216.834 189.628 1.00 30.10 25 LYS E N 1
ATOM 11429 C CA . LYS E 1 24 ? 183.885 216.393 190.745 1.00 30.28 25 LYS E CA 1
ATOM 11430 C C . LYS E 1 24 ? 183.839 214.874 190.871 1.00 28.69 25 LYS E C 1
ATOM 11431 O O . LYS E 1 24 ? 182.760 214.274 190.922 1.00 29.37 25 LYS E O 1
ATOM 11437 N N . GLY E 1 25 ? 185.013 214.250 190.923 1.00 28.88 26 GLY E N 1
ATOM 11438 C CA . GLY E 1 25 ? 185.078 212.804 191.010 1.00 26.59 26 GLY E CA 1
ATOM 11439 C C . GLY E 1 25 ? 184.627 212.081 189.762 1.00 22.70 26 GLY E C 1
ATOM 11440 O O . GLY E 1 25 ? 184.197 210.926 189.845 1.00 25.29 26 GLY E O 1
ATOM 11441 N N . SER E 1 26 ? 184.687 212.738 188.610 1.00 23.76 27 SER E N 1
ATOM 11442 C CA . SER E 1 26 ? 184.171 212.192 187.364 1.00 21.71 27 SER E CA 1
ATOM 11443 C C . SER E 1 26 ? 185.299 211.560 186.558 1.00 20.74 27 SER E C 1
ATOM 11444 O O . SER E 1 26 ? 186.483 211.813 186.791 1.00 22.89 27 SER E O 1
ATOM 11447 N N . ILE E 1 27 ? 184.908 210.720 185.598 1.00 22.26 28 ILE E N 1
ATOM 11448 C CA . ILE E 1 27 ? 185.880 210.121 184.689 1.00 22.90 28 ILE E CA 1
ATOM 11449 C C . ILE E 1 27 ? 186.478 211.181 183.767 1.00 22.45 28 ILE E C 1
ATOM 11450 O O . ILE E 1 27 ? 187.655 211.095 183.391 1.00 25.40 28 ILE E O 1
ATOM 11455 N N . TYR E 1 28 ? 185.695 212.207 183.416 1.00 23.58 29 TYR E N 1
ATOM 11456 C CA . TYR E 1 28 ? 186.195 213.271 182.549 1.00 23.49 29 TYR E CA 1
ATOM 11457 C C . TYR E 1 28 ? 187.379 213.984 183.183 1.00 25.20 29 TYR E C 1
ATOM 11458 O O . TYR E 1 28 ? 188.417 214.182 182.542 1.00 27.29 29 TYR E O 1
ATOM 11467 N N . LYS E 1 29 ? 187.267 214.308 184.467 1.00 25.51 30 LYS E N 1
ATOM 11468 C CA . LYS E 1 29 ? 188.341 215.017 185.147 1.00 26.24 30 LYS E CA 1
ATOM 11469 C C . LYS E 1 29 ? 189.601 214.166 185.258 1.00 24.52 30 LYS E C 1
ATOM 11470 O O . LYS E 1 29 ? 190.712 214.707 185.254 1.00 29.03 30 LYS E O 1
ATOM 11476 N N . LEU E 1 30 ? 189.451 212.850 185.436 1.00 24.20 31 LEU E N 1
ATOM 11477 C CA . LEU E 1 30 ? 190.619 211.976 185.531 1.00 26.25 31 LEU E CA 1
ATOM 11478 C C . LEU E 1 30 ? 191.280 211.767 184.174 1.00 24.25 31 LEU E C 1
ATOM 11479 O O . LEU E 1 30 ? 192.508 211.650 184.093 1.00 26.31 31 LEU E O 1
ATOM 11484 N N . LEU E 1 31 ? 190.488 211.714 183.103 1.00 23.65 32 LEU E N 1
ATOM 11485 C CA . LEU E 1 31 ? 190.965 211.311 181.785 1.00 25.15 32 LEU E CA 1
ATOM 11486 C C . LEU E 1 31 ? 191.222 212.485 180.847 1.00 26.28 32 LEU E C 1
ATOM 11487 O O . LEU E 1 31 ? 191.621 212.266 179.700 1.00 28.24 32 LEU E O 1
ATOM 11492 N N . TYR E 1 32 ? 191.009 213.719 181.310 1.00 27.49 33 TYR E N 1
ATOM 11493 C CA . TYR E 1 32 ? 191.140 214.908 180.467 1.00 28.42 33 TYR E CA 1
ATOM 11494 C C . TYR E 1 32 ? 192.475 214.971 179.722 1.00 29.26 33 TYR E C 1
ATOM 11495 O O . TYR E 1 32 ? 192.512 215.091 178.491 1.00 29.39 33 TYR E O 1
ATOM 11504 N N . SER E 1 33 ? 193.587 214.899 180.454 1.00 28.42 34 SER E N 1
ATOM 11505 C CA . SER E 1 33 ? 194.890 215.129 179.835 1.00 27.18 34 SER E CA 1
ATOM 11506 C C . SER E 1 33 ? 195.262 214.005 178.873 1.00 26.38 34 SER E C 1
ATOM 11507 O O . SER E 1 33 ? 195.731 214.261 177.755 1.00 26.21 34 SER E O 1
ATOM 11510 N N . GLU E 1 34 ? 195.073 212.753 179.296 1.00 26.01 35 GLU E N 1
ATOM 11511 C CA . GLU E 1 34 ? 195.382 211.624 178.425 1.00 25.16 35 GLU E CA 1
ATOM 11512 C C . GLU E 1 34 ? 194.518 211.645 177.171 1.00 24.73 35 GLU E C 1
ATOM 11513 O O . GLU E 1 34 ? 195.008 211.374 176.066 1.00 23.51 35 GLU E O 1
ATOM 11519 N N . PHE E 1 35 ? 193.229 211.970 177.321 1.00 25.42 36 PHE E N 1
ATOM 11520 C CA . PHE E 1 35 ? 192.340 212.039 176.169 1.00 25.60 36 PHE E CA 1
ATOM 11521 C C . PHE E 1 35 ? 192.786 213.127 175.206 1.00 25.98 36 PHE E C 1
ATOM 11522 O O . PHE E 1 35 ? 192.784 212.926 173.984 1.00 27.05 36 PHE E O 1
ATOM 11530 N N . LEU E 1 36 ? 193.196 214.282 175.740 1.00 26.87 37 LEU E N 1
ATOM 11531 C CA . LEU E 1 36 ? 193.621 215.379 174.879 1.00 28.73 37 LEU E CA 1
ATOM 11532 C C . LEU E 1 36 ? 194.882 215.002 174.118 1.00 26.87 37 LEU E C 1
ATOM 11533 O O . LEU E 1 36 ? 195.010 215.285 172.919 1.00 28.49 37 LEU E O 1
ATOM 11538 N N . ILE E 1 37 ? 195.802 214.311 174.798 1.00 25.86 38 ILE E N 1
ATOM 11539 C CA . ILE E 1 37 ? 197.055 213.916 174.162 1.00 26.40 38 ILE E CA 1
ATOM 11540 C C . ILE E 1 37 ? 196.775 212.918 173.046 1.00 24.32 38 ILE E C 1
ATOM 11541 O O . ILE E 1 37 ? 197.296 213.040 171.929 1.00 24.00 38 ILE E O 1
ATOM 11546 N N . PHE E 1 38 ? 195.921 211.932 173.332 1.00 22.19 39 PHE E N 1
ATOM 11547 C CA . PHE E 1 38 ? 195.606 210.895 172.355 1.00 23.35 39 PHE E CA 1
ATOM 11548 C C . PHE E 1 38 ? 194.910 211.490 171.136 1.00 24.33 39 PHE E C 1
ATOM 11549 O O . PHE E 1 38 ? 195.252 211.167 169.989 1.00 25.36 39 PHE E O 1
ATOM 11557 N N . ILE E 1 39 ? 193.951 212.388 171.365 1.00 25.02 40 ILE E N 1
ATOM 11558 C CA . ILE E 1 39 ? 193.214 213.005 170.265 1.00 26.27 40 ILE E CA 1
ATOM 11559 C C . ILE E 1 39 ? 194.140 213.870 169.415 1.00 24.35 40 ILE E C 1
ATOM 11560 O O . ILE E 1 39 ? 194.084 213.840 168.174 1.00 24.56 40 ILE E O 1
ATOM 11565 N N . SER E 1 40 ? 195.016 214.646 170.064 1.00 24.72 41 SER E N 1
ATOM 11566 C CA . SER E 1 40 ? 195.946 215.490 169.323 1.00 24.03 41 SER E CA 1
ATOM 11567 C C . SER E 1 40 ? 196.904 214.653 168.486 1.00 25.14 41 SER E C 1
ATOM 11568 O O . SER E 1 40 ? 197.194 214.999 167.336 1.00 25.20 41 SER E O 1
ATOM 11571 N N . LEU E 1 41 ? 197.402 213.543 169.043 1.00 24.32 42 LEU E N 1
ATOM 11572 C CA . LEU E 1 41 ? 198.310 212.684 168.287 1.00 22.88 42 LEU E CA 1
ATOM 11573 C C . LEU E 1 41 ? 197.605 212.059 167.092 1.00 23.30 42 LEU E C 1
ATOM 11574 O O . LEU E 1 41 ? 198.152 212.032 165.977 1.00 23.86 42 LEU E O 1
ATOM 11579 N N . TYR E 1 42 ? 196.349 211.641 167.284 1.00 24.12 43 TYR E N 1
ATOM 11580 C CA . TYR E 1 42 ? 195.615 211.035 166.181 1.00 21.34 43 TYR E CA 1
ATOM 11581 C C . TYR E 1 42 ? 195.399 212.039 165.062 1.00 22.54 43 TYR E C 1
ATOM 11582 O O . TYR E 1 42 ? 195.593 211.718 163.885 1.00 23.56 43 TYR E O 1
ATOM 11591 N N . PHE E 1 43 ? 195.018 213.266 165.407 1.00 23.52 44 PHE E N 1
ATOM 11592 C CA . PHE E 1 43 ? 194.714 214.232 164.359 1.00 23.85 44 PHE E CA 1
ATOM 11593 C C . PHE E 1 43 ? 195.987 214.764 163.715 1.00 24.29 44 PHE E C 1
ATOM 11594 O O . PHE E 1 43 ? 195.977 215.084 162.524 1.00 26.10 44 PHE E O 1
ATOM 11602 N N . ALA E 1 44 ? 197.098 214.831 164.451 1.00 24.69 45 ALA E N 1
ATOM 11603 C CA . ALA E 1 44 ? 198.363 215.193 163.814 1.00 24.92 45 ALA E CA 1
ATOM 11604 C C . ALA E 1 44 ? 198.787 214.143 162.790 1.00 24.94 45 ALA E C 1
ATOM 11605 O O . ALA E 1 44 ? 199.218 214.484 161.678 1.00 27.43 45 ALA E O 1
ATOM 11607 N N . ILE E 1 45 ? 198.626 212.864 163.132 1.00 25.54 46 ILE E N 1
ATOM 11608 C CA . ILE E 1 45 ? 198.986 211.802 162.202 1.00 25.08 46 ILE E CA 1
ATOM 11609 C C . ILE E 1 45 ? 198.036 211.799 161.012 1.00 25.04 46 ILE E C 1
ATOM 11610 O O . ILE E 1 45 ? 198.445 211.579 159.863 1.00 27.17 46 ILE E O 1
ATOM 11615 N N . SER E 1 46 ? 196.763 212.108 161.261 1.00 23.57 47 SER E N 1
ATOM 11616 C CA . SER E 1 46 ? 195.802 212.206 160.170 1.00 26.24 47 SER E CA 1
ATOM 11617 C C . SER E 1 46 ? 196.153 213.345 159.231 1.00 26.55 47 SER E C 1
ATOM 11618 O O . SER E 1 46 ? 196.051 213.200 158.009 1.00 28.96 47 SER E O 1
ATOM 11621 N N . LEU E 1 47 ? 196.581 214.485 159.777 1.00 26.13 48 LEU E N 1
ATOM 11622 C CA . LEU E 1 47 ? 196.949 215.597 158.906 1.00 29.94 48 LEU E CA 1
ATOM 11623 C C . LEU E 1 47 ? 198.208 215.284 158.109 1.00 30.49 48 LEU E C 1
ATOM 11624 O O . LEU E 1 47 ? 198.304 215.638 156.929 1.00 31.80 48 LEU E O 1
ATOM 11629 N N . VAL E 1 48 ? 199.171 214.592 158.725 1.00 30.50 49 VAL E N 1
ATOM 11630 C CA . VAL E 1 48 ? 200.369 214.186 157.991 1.00 31.11 49 VAL E C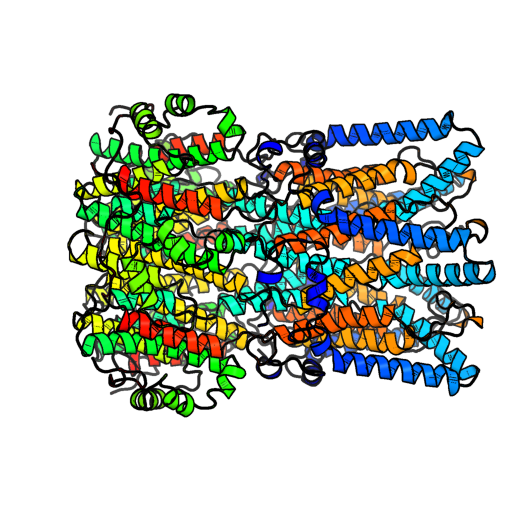A 1
ATOM 11631 C C . VAL E 1 48 ? 199.988 213.276 156.833 1.00 31.63 49 VAL E C 1
ATOM 11632 O O . VAL E 1 48 ? 200.478 213.436 155.703 1.00 33.74 49 VAL E O 1
ATOM 11636 N N . TYR E 1 49 ? 199.071 212.329 157.089 1.00 30.96 50 TYR E N 1
ATOM 11637 C CA . TYR E 1 49 ? 198.704 211.390 156.030 1.00 29.40 50 TYR E CA 1
ATOM 11638 C C . TYR E 1 49 ? 197.900 212.062 154.942 1.00 30.91 50 TYR E C 1
ATOM 11639 O O . TYR E 1 49 ? 198.049 211.730 153.759 1.00 32.52 50 TYR E O 1
ATOM 11648 N N . ARG E 1 50 ? 197.066 213.027 155.317 1.00 30.66 51 ARG E N 1
ATOM 11649 C CA . ARG E 1 50 ? 196.173 213.651 154.347 1.00 31.23 51 ARG E CA 1
ATOM 11650 C C . ARG E 1 50 ? 196.847 214.736 153.512 1.00 32.80 51 ARG E C 1
ATOM 11651 O O . ARG E 1 50 ? 196.505 214.898 152.335 1.00 36.74 51 ARG E O 1
ATOM 11659 N N . LEU E 1 51 ? 197.810 215.463 154.071 1.00 33.78 52 LEU E N 1
ATOM 11660 C CA . LEU E 1 51 ? 198.344 216.641 153.401 1.00 35.77 52 LEU E CA 1
ATOM 11661 C C . LEU E 1 51 ? 199.825 216.561 153.062 1.00 37.93 52 LEU E C 1
ATOM 11662 O O . LEU E 1 51 ? 200.239 217.151 152.062 1.00 43.61 52 LEU E O 1
ATOM 11667 N N . ILE E 1 52 ? 200.627 215.846 153.845 1.00 37.39 53 ILE E N 1
ATOM 11668 C CA . ILE E 1 52 ? 202.077 215.877 153.679 1.00 36.67 53 ILE E CA 1
ATOM 11669 C C . ILE E 1 52 ? 202.570 214.728 152.809 1.00 38.37 53 ILE E C 1
ATOM 11670 O O . ILE E 1 52 ? 203.325 214.939 151.856 1.00 42.17 53 ILE E O 1
ATOM 11675 N N . LEU E 1 53 ? 202.100 213.515 153.074 1.00 37.88 54 LEU E N 1
ATOM 11676 C CA . LEU E 1 53 ? 202.644 212.357 152.383 1.00 38.99 54 LEU E CA 1
ATOM 11677 C C . LEU E 1 53 ? 202.250 212.342 150.913 1.00 39.84 54 LEU E C 1
ATOM 11678 O O . LEU E 1 53 ? 201.144 212.753 150.534 1.00 40.92 54 LEU E O 1
ATOM 11683 N N . SER E 1 54 ? 203.174 211.848 150.090 1.00 40.23 55 SER E N 1
ATOM 11684 C CA . SER E 1 54 ? 202.959 211.702 148.659 1.00 41.70 55 SER E CA 1
ATOM 11685 C C . SER E 1 54 ? 202.255 210.373 148.401 1.00 43.04 55 SER E C 1
ATOM 11686 O O . SER E 1 54 ? 201.758 209.727 149.325 1.00 44.04 55 SER E O 1
ATOM 11689 N N . GLU E 1 55 ? 202.149 209.990 147.129 1.00 44.17 56 GLU E N 1
ATOM 11690 C CA . GLU E 1 55 ? 201.388 208.798 146.768 1.00 45.60 56 GLU E CA 1
ATOM 11691 C C . GLU E 1 55 ? 202.047 207.534 147.304 1.00 45.56 56 GLU E C 1
ATOM 11692 O O . GLU E 1 55 ? 201.393 206.711 147.957 1.00 45.73 56 GLU E O 1
ATOM 11698 N N . SER E 1 56 ? 203.343 207.358 147.031 1.00 43.91 57 SER E N 1
ATOM 11699 C CA . SER E 1 56 ? 204.041 206.175 147.524 1.00 42.56 57 SER E CA 1
ATOM 11700 C C . SER E 1 56 ? 204.042 206.150 149.046 1.00 41.23 57 SER E C 1
ATOM 11701 O O . SER E 1 56 ? 203.934 205.082 149.666 1.00 42.40 57 SER E O 1
ATOM 11704 N N . GLN E 1 57 ? 204.220 207.319 149.668 1.00 41.66 58 GLN E N 1
ATOM 11705 C CA . GLN E 1 57 ? 204.269 207.345 151.122 1.00 40.64 58 GLN E CA 1
ATOM 11706 C C . GLN E 1 57 ? 202.897 207.046 151.708 1.00 38.61 58 GLN E C 1
ATOM 11707 O O . GLN E 1 57 ? 202.785 206.392 152.751 1.00 38.90 58 GLN E O 1
ATOM 11713 N N . ARG E 1 58 ? 201.842 207.511 151.038 1.00 38.60 59 ARG E N 1
ATOM 11714 C CA . ARG E 1 58 ? 200.488 207.181 151.470 1.00 37.87 59 ARG E CA 1
ATOM 11715 C C . ARG E 1 58 ? 200.221 205.686 151.347 1.00 37.84 59 ARG E C 1
ATOM 11716 O O . ARG E 1 58 ? 199.556 205.098 152.206 1.00 37.68 59 ARG E O 1
ATOM 11724 N N . LEU E 1 59 ? 200.740 205.053 150.292 1.00 37.94 60 LEU E N 1
ATOM 11725 C CA . LEU E 1 59 ? 200.556 203.612 150.127 1.00 37.96 60 LEU E CA 1
ATOM 11726 C C . LEU E 1 59 ? 201.278 202.840 151.228 1.00 36.47 60 LEU E C 1
ATOM 11727 O O . LEU E 1 59 ? 200.712 201.918 151.837 1.00 37.24 60 LEU E O 1
ATOM 11732 N N . MET E 1 60 ? 202.515 203.245 151.531 1.00 37.10 61 MET E N 1
ATOM 11733 C CA . MET E 1 60 ? 203.250 202.626 152.631 1.00 36.03 61 MET E CA 1
ATOM 11734 C C . MET E 1 60 ? 202.521 202.812 153.958 1.00 35.69 61 MET E C 1
ATOM 11735 O O . MET E 1 60 ? 202.426 201.875 154.765 1.00 35.22 61 MET E O 1
ATOM 11740 N N . PHE E 1 61 ? 201.988 204.014 154.195 1.00 34.03 62 PHE E N 1
ATOM 11741 C CA . PHE E 1 61 ? 201.254 204.277 155.427 1.00 32.25 62 PHE E CA 1
ATOM 11742 C C . PHE E 1 61 ? 199.988 203.434 155.506 1.00 30.70 62 PHE E C 1
ATOM 11743 O O . PHE E 1 61 ? 199.622 202.948 156.581 1.00 31.17 62 PHE E O 1
ATOM 11751 N N . GLU E 1 62 ? 199.304 203.252 154.378 1.00 30.50 63 GLU E N 1
ATOM 11752 C CA . GLU E 1 62 ? 198.103 202.427 154.362 1.00 31.69 63 GLU E CA 1
ATOM 11753 C C . GLU E 1 62 ? 198.429 200.976 154.694 1.00 30.02 63 GLU E C 1
ATOM 11754 O O . GLU E 1 62 ? 197.702 200.325 155.458 1.00 32.06 63 GLU E O 1
ATOM 11760 N N . LYS E 1 63 ? 199.518 200.450 154.126 1.00 30.47 64 LYS E N 1
ATOM 11761 C CA . LYS E 1 63 ? 199.923 199.090 154.471 1.00 30.89 64 LYS E CA 1
ATOM 11762 C C . LYS E 1 63 ? 200.257 198.969 155.953 1.00 29.98 64 LYS E C 1
ATOM 11763 O O . LYS E 1 63 ? 199.861 197.998 156.615 1.00 29.34 64 LYS E O 1
ATOM 11769 N N . LEU E 1 64 ? 200.987 199.950 156.492 1.00 29.41 65 LEU E N 1
ATOM 11770 C CA . LEU E 1 64 ? 201.334 199.912 157.909 1.00 28.23 65 LEU E CA 1
ATOM 11771 C C . LEU E 1 64 ? 200.091 199.992 158.783 1.00 29.07 65 LEU E C 1
ATOM 11772 O O . LEU E 1 64 ? 200.056 199.437 159.888 1.00 28.15 65 LEU E O 1
ATOM 11777 N N . ALA E 1 65 ? 199.076 200.730 158.331 1.00 28.57 66 ALA E N 1
ATOM 11778 C CA . ALA E 1 65 ? 197.889 200.904 159.155 1.00 26.96 66 ALA E CA 1
ATOM 11779 C C . ALA E 1 65 ? 197.057 199.637 159.146 1.00 27.11 66 ALA E C 1
ATOM 11780 O O . ALA E 1 65 ? 196.529 199.229 160.187 1.00 25.61 66 ALA E O 1
ATOM 11782 N N . LEU E 1 66 ? 196.958 198.980 157.990 1.00 27.84 67 LEU E N 1
ATOM 11783 C CA . LEU E 1 66 ? 196.291 197.681 157.956 1.00 27.96 67 LEU E CA 1
ATOM 11784 C C . LEU E 1 66 ? 197.012 196.672 158.846 1.00 27.45 67 LEU E C 1
ATOM 11785 O O . LEU E 1 66 ? 196.372 195.925 159.601 1.00 28.29 67 LEU E O 1
ATOM 11790 N N . TYR E 1 67 ? 198.348 196.659 158.784 1.00 28.00 68 TYR E N 1
ATOM 11791 C CA . TYR E 1 67 ? 199.147 195.763 159.619 1.00 28.55 68 TYR E CA 1
ATOM 11792 C C . TYR E 1 67 ? 198.889 196.012 161.100 1.00 28.90 68 TYR E C 1
ATOM 11793 O O . TYR E 1 67 ? 198.570 195.084 161.854 1.00 28.94 68 TYR E O 1
ATOM 11802 N N . CYS E 1 68 ? 198.971 197.272 161.520 1.00 29.27 69 CYS E N 1
ATOM 11803 C CA . CYS E 1 68 ? 198.785 197.606 162.924 1.00 28.79 69 CYS E CA 1
ATOM 11804 C C . CYS E 1 68 ? 197.374 197.279 163.400 1.00 28.50 69 CYS E C 1
ATOM 11805 O O . CYS E 1 68 ? 197.192 196.749 164.502 1.00 30.08 69 CYS E O 1
ATOM 11808 N N . ASN E 1 69 ? 196.360 197.597 162.588 1.00 28.39 70 ASN E N 1
ATOM 11809 C CA . ASN E 1 69 ? 194.986 197.327 162.998 1.00 28.46 70 ASN E CA 1
ATOM 11810 C C . ASN E 1 69 ? 194.721 195.833 163.098 1.00 28.97 70 ASN E C 1
ATOM 11811 O O . ASN E 1 69 ? 193.967 195.386 163.969 1.00 31.24 70 ASN E O 1
ATOM 11816 N N . SER E 1 70 ? 195.324 195.040 162.216 1.00 29.82 71 SER E N 1
ATOM 11817 C CA . SER E 1 70 ? 195.107 193.603 162.298 1.00 29.45 71 SER E CA 1
ATOM 11818 C C . SER E 1 70 ? 195.832 192.998 163.492 1.00 30.83 71 SER E C 1
ATOM 11819 O O . SER E 1 70 ? 195.260 192.175 164.214 1.00 31.56 71 SER E O 1
ATOM 11822 N N . TYR E 1 71 ? 197.085 193.388 163.727 1.00 30.33 72 TYR E N 1
ATOM 11823 C CA . TYR E 1 71 ? 197.870 192.699 164.750 1.00 28.83 72 TYR E CA 1
ATOM 11824 C C . TYR E 1 71 ? 197.834 193.359 166.123 1.00 28.81 72 TYR E C 1
ATOM 11825 O O . TYR E 1 71 ? 198.485 192.854 167.047 1.00 29.18 72 TYR E O 1
ATOM 11834 N N . ALA E 1 72 ? 197.106 194.464 166.293 1.00 28.79 73 ALA E N 1
ATOM 11835 C CA . ALA E 1 72 ? 196.973 195.029 167.626 1.00 27.52 73 ALA E CA 1
ATOM 11836 C C . ALA E 1 72 ? 196.056 194.207 168.516 1.00 27.97 73 ALA E C 1
ATOM 11837 O O . ALA E 1 72 ? 196.014 194.455 169.726 1.00 29.29 73 ALA E O 1
ATOM 11839 N N . GLU E 1 73 ? 195.305 193.263 167.952 1.00 27.75 74 GLU E N 1
ATOM 11840 C CA . GLU E 1 73 ? 194.460 192.393 168.756 1.00 28.68 74 GLU E CA 1
ATOM 11841 C C . GLU E 1 73 ? 195.247 191.305 169.476 1.00 28.48 74 GLU E C 1
ATOM 11842 O O . GLU E 1 73 ? 194.666 190.617 170.323 1.00 30.88 74 GLU E O 1
ATOM 11848 N N . LEU E 1 74 ? 196.520 191.110 169.127 1.00 26.27 75 LEU E N 1
ATOM 11849 C CA . LEU E 1 74 ? 197.386 190.208 169.875 1.00 26.27 75 LEU E CA 1
ATOM 11850 C C . LEU E 1 74 ? 197.673 190.702 171.289 1.00 26.62 75 LEU E C 1
ATOM 11851 O O . LEU E 1 74 ? 198.049 189.899 172.150 1.00 29.09 75 LEU E O 1
ATOM 11856 N N . ILE E 1 75 ? 197.527 192.002 171.532 1.00 24.16 76 ILE E N 1
ATOM 11857 C CA . ILE E 1 75 ? 197.711 192.607 172.845 1.00 23.75 76 ILE E CA 1
ATOM 11858 C C . ILE E 1 75 ? 196.496 192.271 173.701 1.00 22.14 76 ILE E C 1
ATOM 11859 O O . ILE E 1 75 ? 195.384 192.727 173.399 1.00 24.44 76 ILE E O 1
ATOM 11864 N N . PRO E 1 76 ? 196.651 191.471 174.762 1.00 21.52 77 PRO E N 1
ATOM 11865 C CA . PRO E 1 76 ? 195.486 191.101 175.605 1.00 20.00 77 PRO E CA 1
ATOM 11866 C C . PRO E 1 76 ? 195.129 192.167 176.637 1.00 19.95 77 PRO E C 1
ATOM 11867 O O . PRO E 1 76 ? 195.322 192.012 177.844 1.00 20.55 77 PRO E O 1
ATOM 11871 N N . VAL E 1 77 ? 194.560 193.269 176.149 1.00 19.58 78 VAL E N 1
ATOM 11872 C CA . VAL E 1 77 ? 194.264 194.415 176.998 1.00 19.06 78 VAL E CA 1
ATOM 11873 C C . VAL E 1 77 ? 193.227 194.041 178.044 1.00 19.23 78 VAL E C 1
ATOM 11874 O O . VAL E 1 77 ? 193.418 194.294 179.239 1.00 21.00 78 VAL E O 1
ATOM 11878 N N . SER E 1 78 ? 192.126 193.397 177.628 1.00 18.85 79 SER E N 1
ATOM 11879 C CA . SER E 1 78 ? 191.090 193.162 178.625 1.00 20.55 79 SER E CA 1
ATOM 11880 C C . SER E 1 78 ? 191.511 192.088 179.619 1.00 18.88 79 SER E C 1
ATOM 11881 O O . SER E 1 78 ? 191.152 192.164 180.800 1.00 20.56 79 SER E O 1
ATOM 11884 N N . PHE E 1 79 ? 192.289 191.104 179.161 1.00 19.86 80 PHE E N 1
ATOM 11885 C CA . PHE E 1 79 ? 192.784 190.039 180.030 1.00 18.38 80 PHE E CA 1
ATOM 11886 C C . PHE E 1 79 ? 193.573 190.607 181.209 1.00 17.83 80 PHE E C 1
ATOM 11887 O O . PHE E 1 79 ? 193.293 190.295 182.370 1.00 18.76 80 PHE E O 1
ATOM 11895 N N . VAL E 1 80 ? 194.565 191.452 180.932 1.00 17.50 81 VAL E N 1
ATOM 11896 C CA . VAL E 1 80 ? 195.376 191.988 182.023 1.00 18.32 81 VAL E CA 1
ATOM 11897 C C . VAL E 1 80 ? 194.606 193.055 182.801 1.00 17.18 81 VAL E C 1
ATOM 11898 O O . VAL E 1 80 ? 194.724 193.156 184.033 1.00 17.89 81 VAL E O 1
ATOM 11902 N N . LEU E 1 81 ? 193.795 193.854 182.102 1.00 17.43 82 LEU E N 1
ATOM 11903 C CA . LEU E 1 81 ? 193.137 194.991 182.739 1.00 17.86 82 LEU E CA 1
ATOM 11904 C C . LEU E 1 81 ? 192.078 194.538 183.741 1.00 17.37 82 LEU E C 1
ATOM 11905 O O . LEU E 1 81 ? 191.983 195.098 184.841 1.00 19.64 82 LEU E O 1
ATOM 11910 N N . GLY E 1 82 ? 191.329 193.487 183.405 1.00 18.01 83 GLY E N 1
ATOM 11911 C CA . GLY E 1 82 ? 190.310 192.988 184.309 1.00 17.17 83 GLY E CA 1
ATOM 11912 C C . GLY E 1 82 ? 190.898 192.419 185.586 1.00 17.81 83 GLY E C 1
ATOM 11913 O O . GLY E 1 82 ? 190.425 192.724 186.684 1.00 20.87 83 GLY E O 1
ATOM 11914 N N . PHE E 1 83 ? 191.977 191.639 185.469 1.00 18.25 84 PHE E N 1
ATOM 11915 C CA . PHE E 1 83 ? 192.649 191.116 186.658 1.00 17.48 84 PHE E CA 1
ATOM 11916 C C . PHE E 1 83 ? 193.188 192.247 187.528 1.00 17.16 84 PHE E C 1
ATOM 11917 O O . PHE E 1 83 ? 193.026 192.244 188.759 1.00 19.09 84 PHE E O 1
ATOM 11925 N N . TYR E 1 84 ? 193.826 193.237 186.897 1.00 16.01 85 TYR E N 1
ATOM 11926 C CA . TYR E 1 84 ? 194.465 194.300 187.659 1.00 16.58 85 TYR E CA 1
ATOM 11927 C C . TYR E 1 84 ? 193.412 195.109 188.398 1.00 15.96 85 TYR E C 1
ATOM 11928 O O . TYR E 1 84 ? 193.567 195.414 189.588 1.00 17.24 85 TYR E O 1
ATOM 11937 N N . VAL E 1 85 ? 192.295 195.396 187.722 1.00 17.56 86 VAL E N 1
ATOM 11938 C CA . VAL E 1 85 ? 191.227 196.185 188.324 1.00 16.04 86 VAL E CA 1
ATOM 11939 C C . VAL E 1 85 ? 190.541 195.413 189.447 1.00 16.49 86 VAL E C 1
ATOM 11940 O O . VAL E 1 85 ? 190.260 195.975 190.513 1.00 17.78 86 VAL E O 1
ATOM 11944 N N . SER E 1 86 ? 190.329 194.102 189.269 1.00 16.57 87 SER E N 1
ATOM 11945 C CA . SER E 1 86 ? 189.722 193.316 190.344 1.00 17.34 87 SER E CA 1
ATOM 11946 C C . SER E 1 86 ? 190.602 193.330 191.589 1.00 16.68 87 SER E C 1
ATOM 11947 O O . SER E 1 86 ? 190.105 193.516 192.711 1.00 18.18 87 SER E O 1
ATOM 11950 N N . LEU E 1 87 ? 191.916 193.163 191.407 1.00 15.53 88 LEU E N 1
ATOM 11951 C CA . LEU E 1 87 ? 192.829 193.233 192.546 1.00 16.36 88 LEU E CA 1
ATOM 11952 C C . LEU E 1 87 ? 192.779 194.606 193.222 1.00 14.84 88 LEU E C 1
ATOM 11953 O O . LEU E 1 87 ? 192.644 194.684 194.454 1.00 15.36 88 LEU E O 1
ATOM 11958 N N . VAL E 1 88 ? 192.793 195.684 192.426 1.00 15.05 89 VAL E N 1
ATOM 11959 C CA . VAL E 1 88 ? 192.770 197.036 192.981 1.00 14.15 89 VAL E CA 1
ATOM 11960 C C . VAL E 1 88 ? 191.504 197.261 193.800 1.00 14.23 89 VAL E C 1
ATOM 11961 O O . VAL E 1 88 ? 191.546 197.836 194.893 1.00 16.47 89 VAL E O 1
ATOM 11965 N N . VAL E 1 89 ? 190.366 196.782 193.295 1.00 14.21 90 VAL E N 1
ATOM 11966 C CA . VAL E 1 89 ? 189.068 197.065 193.902 1.00 15.36 90 VAL E CA 1
ATOM 11967 C C . VAL E 1 89 ? 188.907 196.281 195.200 1.00 14.65 90 VAL E C 1
ATOM 11968 O O . VAL E 1 89 ? 188.431 196.828 196.212 1.00 15.83 90 VAL E O 1
ATOM 11972 N N . SER E 1 90 ? 189.316 195.009 195.196 1.00 14.72 91 SER E N 1
ATOM 11973 C CA . SER E 1 90 ? 189.271 194.234 196.428 1.00 15.31 91 SER E CA 1
ATOM 11974 C C . SER E 1 90 ? 190.147 194.874 197.499 1.00 14.75 91 SER E C 1
ATOM 11975 O O . SER E 1 90 ? 189.726 195.017 198.659 1.00 17.31 91 SER E O 1
ATOM 11978 N N . ARG E 1 91 ? 191.358 195.303 197.121 1.00 13.96 92 ARG E N 1
ATOM 11979 C CA . ARG E 1 91 ? 192.235 195.961 198.085 1.00 14.11 92 ARG E CA 1
ATOM 11980 C C . ARG E 1 91 ? 191.657 197.290 198.551 1.00 14.19 92 ARG E C 1
ATOM 11981 O O . ARG E 1 91 ? 191.764 197.636 199.730 1.00 13.79 92 ARG E O 1
ATOM 11989 N N . TRP E 1 92 ? 190.963 198.002 197.664 1.00 13.66 93 TRP E N 1
ATOM 11990 C CA . TRP E 1 92 ? 190.351 199.279 198.026 1.00 12.53 93 TRP E CA 1
ATOM 11991 C C . TRP E 1 92 ? 189.320 199.109 199.137 1.00 13.08 93 TRP E C 1
ATOM 11992 O O . TRP E 1 92 ? 189.369 199.796 200.173 1.00 12.82 93 TRP E O 1
ATOM 12003 N N . TRP E 1 93 ? 188.377 198.189 198.947 1.00 14.19 94 TRP E N 1
ATOM 12004 C CA . TRP E 1 93 ? 187.367 198.025 199.990 1.00 12.92 94 TRP E CA 1
ATOM 12005 C C . TRP E 1 93 ? 187.973 197.442 201.265 1.00 13.60 94 TRP E C 1
ATOM 12006 O O . TRP E 1 93 ? 187.598 197.845 202.378 1.00 14.81 94 TRP E O 1
ATOM 12017 N N . ALA E 1 94 ? 188.919 196.504 201.132 1.00 13.59 95 ALA E N 1
ATOM 12018 C CA . ALA E 1 94 ? 189.560 195.967 202.327 1.00 13.94 95 ALA E CA 1
ATOM 12019 C C . ALA E 1 94 ? 190.297 197.054 203.100 1.00 14.35 95 ALA E C 1
ATOM 12020 O O . ALA E 1 94 ? 190.327 197.024 204.335 1.00 15.40 95 ALA E O 1
ATOM 12022 N N . GLN E 1 95 ? 190.883 198.023 202.396 1.00 13.86 96 GLN E N 1
ATOM 12023 C CA . GLN E 1 95 ? 191.567 199.113 203.079 1.00 13.65 96 GLN E CA 1
ATOM 12024 C C . GLN E 1 95 ? 190.576 200.023 203.785 1.00 13.93 96 GLN E C 1
ATOM 12025 O O . GLN E 1 95 ? 190.905 200.618 204.818 1.00 15.82 96 GLN E O 1
ATOM 12031 N N . TYR E 1 96 ? 189.411 200.261 203.181 1.00 13.84 97 TYR E N 1
ATOM 12032 C CA . TYR E 1 96 ? 188.431 201.050 203.922 1.00 13.66 97 TYR E CA 1
ATOM 12033 C C . TYR E 1 96 ? 188.027 200.337 205.196 1.00 14.51 97 TYR E C 1
ATOM 12034 O O . TYR E 1 96 ? 187.899 200.967 206.250 1.00 15.35 97 TYR E O 1
ATOM 12043 N N . GLU E 1 97 ? 187.808 199.026 205.116 1.00 13.79 98 GLU E N 1
ATOM 12044 C CA . GLU E 1 97 ? 187.339 198.295 206.287 1.00 16.53 98 GLU E CA 1
ATOM 12045 C C . GLU E 1 97 ? 188.396 198.180 207.383 1.00 16.88 98 GLU E C 1
ATOM 12046 O O . GLU E 1 97 ? 188.060 197.825 208.521 1.00 19.25 98 GLU E O 1
ATOM 12052 N N . SER E 1 98 ? 189.658 198.459 207.071 1.00 16.24 99 SER E N 1
ATOM 12053 C CA . SER E 1 98 ? 190.743 198.405 208.039 1.00 17.62 99 SER E CA 1
ATOM 12054 C C . SER E 1 98 ? 190.966 199.725 208.768 1.00 17.69 99 SER E C 1
ATOM 12055 O O . SER E 1 98 ? 191.810 199.781 209.669 1.00 19.02 99 SER E O 1
ATOM 12058 N N . ILE E 1 99 ? 190.249 200.780 208.403 1.00 17.03 100 ILE E N 1
ATOM 12059 C CA . ILE E 1 99 ? 190.425 202.066 209.085 1.00 17.94 100 ILE E CA 1
ATOM 12060 C C . ILE E 1 99 ? 189.851 201.961 210.493 1.00 17.82 100 ILE E C 1
ATOM 12061 O O . ILE E 1 99 ? 188.675 201.594 210.657 1.00 20.80 100 ILE E O 1
ATOM 12066 N N . PRO E 1 100 ? 190.625 202.273 211.528 1.00 19.32 101 PRO E N 1
ATOM 12067 C CA . PRO E 1 100 ? 190.147 202.058 212.896 1.00 18.81 101 PRO E CA 1
ATOM 12068 C C . PRO E 1 100 ? 189.121 203.104 213.313 1.00 16.71 101 PRO E C 1
ATOM 12069 O O . PRO E 1 100 ? 189.259 204.290 213.008 1.00 18.60 101 PRO E O 1
ATOM 12073 N N . TRP E 1 101 ? 188.072 202.643 213.998 1.00 18.97 102 TRP E N 1
ATOM 12074 C CA . TRP E 1 101 ? 187.082 203.490 214.634 1.00 15.85 102 TRP E CA 1
ATOM 12075 C C . TRP E 1 101 ? 187.163 203.309 216.144 1.00 16.63 102 TRP E C 1
ATOM 12076 O O . TRP E 1 101 ? 187.317 202.182 216.631 1.00 19.25 102 TRP E O 1
ATOM 12087 N N . PRO E 1 102 ? 187.010 204.392 216.905 1.00 15.95 103 PRO E N 1
ATOM 12088 C CA . PRO E 1 102 ? 187.138 204.325 218.369 1.00 15.11 103 PRO E CA 1
ATOM 12089 C C . PRO E 1 102 ? 185.855 203.985 219.117 1.00 13.72 103 PRO E C 1
ATOM 12090 O O . PRO E 1 102 ? 185.865 203.980 220.351 1.00 16.77 103 PRO E O 1
ATOM 12094 N N . ASP E 1 103 ? 184.766 203.708 218.406 1.00 12.73 104 ASP E N 1
ATOM 12095 C CA . ASP E 1 103 ? 183.443 203.588 219.020 1.00 16.47 104 ASP E CA 1
ATOM 12096 C C . ASP E 1 103 ? 183.356 202.398 219.977 1.00 14.29 104 ASP E C 1
ATOM 12097 O O . ASP E 1 103 ? 182.871 202.542 221.105 1.00 15.94 104 ASP E O 1
ATOM 12102 N N . ARG E 1 104 ? 183.825 201.222 219.552 1.00 15.62 105 ARG E N 1
ATOM 12103 C CA . ARG E 1 104 ? 183.837 200.043 220.416 1.00 15.11 105 ARG E CA 1
ATOM 12104 C C . ARG E 1 104 ? 184.658 200.280 221.682 1.00 14.90 105 ARG E C 1
ATOM 12105 O O . ARG E 1 104 ? 184.254 199.878 222.780 1.00 17.59 105 ARG E O 1
ATOM 12113 N N . ILE E 1 105 ? 185.813 200.933 221.545 1.00 14.72 106 ILE E N 1
ATOM 12114 C CA . ILE E 1 105 ? 186.661 201.242 222.693 1.00 13.53 106 ILE E CA 1
ATOM 12115 C C . ILE E 1 105 ? 185.973 202.252 223.601 1.00 13.80 106 ILE E C 1
ATOM 12116 O O . ILE E 1 105 ? 185.948 202.092 224.829 1.00 14.20 106 ILE E O 1
ATOM 12121 N N . MET E 1 106 ? 185.399 203.307 223.006 1.00 13.97 107 MET E N 1
ATOM 12122 C CA . MET E 1 106 ? 184.843 204.387 223.817 1.00 14.21 107 MET E CA 1
ATOM 12123 C C . MET E 1 106 ? 183.592 203.938 224.559 1.00 12.94 107 MET E C 1
ATOM 12124 O O . MET E 1 106 ? 183.333 204.427 225.660 1.00 15.64 107 MET E O 1
ATOM 12129 N N . ASN E 1 107 ? 182.825 202.995 224.001 1.00 13.24 108 ASN E N 1
ATOM 12130 C CA . ASN E 1 107 ? 181.672 202.471 224.732 1.00 13.15 108 ASN E CA 1
ATOM 12131 C C . ASN E 1 107 ? 182.101 201.827 226.044 1.00 13.37 108 ASN E C 1
ATOM 12132 O O . ASN E 1 107 ? 181.451 202.016 227.079 1.00 15.62 108 ASN E O 1
ATOM 12137 N N . LEU E 1 108 ? 183.213 201.087 226.029 1.00 13.56 109 LEU E N 1
ATOM 12138 C CA . LEU E 1 108 ? 183.673 200.440 227.253 1.00 14.30 109 LEU E CA 1
ATOM 12139 C C . LEU E 1 108 ? 184.372 201.422 228.186 1.00 13.99 109 LEU E C 1
ATOM 12140 O O . LEU E 1 108 ? 184.233 201.324 229.411 1.00 15.97 109 LEU E O 1
ATOM 12145 N N . VAL E 1 109 ? 185.134 202.366 227.629 1.00 13.19 110 VAL E N 1
ATOM 12146 C CA . VAL E 1 109 ? 185.865 203.312 228.469 1.00 13.59 110 VAL E CA 1
ATOM 12147 C C . VAL E 1 109 ? 184.906 204.266 229.172 1.00 14.44 110 VAL E C 1
ATOM 12148 O O . VAL E 1 109 ? 185.089 204.595 230.351 1.00 17.00 110 VAL E O 1
ATOM 12152 N N . SER E 1 110 ? 183.871 204.725 228.466 1.00 13.75 111 SER E N 1
ATOM 12153 C CA . SER E 1 110 ? 182.889 205.625 229.055 1.00 14.65 111 SER E CA 1
ATOM 12154 C C . SER E 1 110 ? 182.154 204.994 230.229 1.00 16.27 111 SER E C 1
ATOM 12155 O O . SER E 1 110 ? 181.812 205.696 231.181 1.00 18.95 111 SER E O 1
ATOM 12158 N N . CYS E 1 111 ? 181.907 203.690 230.201 1.00 16.26 112 CYS E N 1
ATOM 12159 C CA . CYS E 1 111 ? 181.060 203.090 231.221 1.00 17.35 112 CYS E CA 1
ATOM 12160 C C . CYS E 1 111 ? 181.822 202.308 232.284 1.00 17.38 112 CYS E C 1
ATOM 12161 O O . CYS E 1 111 ? 181.263 202.058 233.357 1.00 21.21 112 CYS E O 1
ATOM 12164 N N . ASN E 1 112 ? 183.055 201.876 232.010 1.00 18.11 113 ASN E N 1
ATOM 12165 C CA . ASN E 1 112 ? 183.769 200.992 232.922 1.00 17.53 113 ASN E CA 1
ATOM 12166 C C . ASN E 1 112 ? 184.947 201.644 233.628 1.00 19.81 113 ASN E C 1
ATOM 12167 O O . ASN E 1 112 ? 185.543 201.010 234.506 1.00 23.16 113 ASN E O 1
ATOM 12172 N N . VAL E 1 113 ? 185.318 202.866 233.268 1.00 18.46 114 VAL E N 1
ATOM 12173 C CA . VAL E 1 113 ? 186.362 203.594 233.977 1.00 17.57 114 VAL E CA 1
ATOM 12174 C C . VAL E 1 113 ? 185.641 204.603 234.863 1.00 18.74 114 VAL E C 1
ATOM 12175 O O . VAL E 1 113 ? 185.178 205.642 234.393 1.00 21.60 114 VAL E O 1
ATOM 12179 N N . ASP E 1 114 ? 185.559 204.298 236.155 1.00 19.72 115 ASP E N 1
ATOM 12180 C CA . ASP E 1 114 ? 184.761 205.037 237.123 1.00 20.78 115 ASP E CA 1
ATOM 12181 C C . ASP E 1 114 ? 185.421 206.340 237.583 1.00 23.19 115 ASP E C 1
ATOM 12182 O O . ASP E 1 114 ? 186.612 206.597 237.374 1.00 24.15 115 ASP E O 1
ATOM 12187 N N . GLY E 1 115 ? 184.605 207.177 238.224 1.00 23.00 116 GLY E N 1
ATOM 12188 C CA . GLY E 1 115 ? 185.059 208.440 238.764 1.00 23.03 116 GLY E CA 1
ATOM 12189 C C . GLY E 1 115 ? 184.564 209.673 238.037 1.00 24.29 116 GLY E C 1
ATOM 12190 O O . GLY E 1 115 ? 184.957 209.920 236.894 1.00 26.28 116 GLY E O 1
ATOM 12191 N N . GLU E 1 116 ? 183.728 210.470 238.695 1.00 26.43 117 GLU E N 1
ATOM 12192 C CA . GLU E 1 116 ? 183.287 211.744 238.147 1.00 28.90 117 GLU E CA 1
ATOM 12193 C C . GLU E 1 116 ? 184.215 212.899 238.511 1.00 28.32 117 GLU E C 1
ATOM 12194 O O . GLU E 1 116 ? 183.866 214.053 238.247 1.00 34.14 117 GLU E O 1
ATOM 12200 N N . ASP E 1 117 ? 185.307 212.627 239.233 1.00 26.59 118 ASP E N 1
ATOM 12201 C CA . ASP E 1 117 ? 186.241 213.657 239.680 1.00 27.56 118 ASP E CA 1
ATOM 12202 C C . ASP E 1 117 ? 187.213 213.993 238.555 1.00 25.80 118 ASP E C 1
ATOM 12203 O O . ASP E 1 117 ? 187.075 213.533 237.420 1.00 25.85 118 ASP E O 1
ATOM 12208 N N . GLU E 1 118 ? 188.218 214.813 238.862 1.00 26.56 119 GLU E N 1
ATOM 12209 C CA . GLU E 1 118 ? 189.177 215.212 237.838 1.00 24.90 119 GLU E CA 1
ATOM 12210 C C . GLU E 1 118 ? 190.004 214.025 237.356 1.00 23.69 119 GLU E C 1
ATOM 12211 O O . GLU E 1 118 ? 190.307 213.921 236.163 1.00 23.82 119 GLU E O 1
ATOM 12217 N N . TYR E 1 119 ? 190.365 213.113 238.266 1.00 23.55 120 TYR E N 1
ATOM 12218 C CA . TYR E 1 119 ? 191.250 212.010 237.896 1.00 24.04 120 TYR E CA 1
ATOM 12219 C C . TYR E 1 119 ? 190.551 211.010 236.980 1.00 21.25 120 TYR E C 1
ATOM 12220 O O . TYR E 1 119 ? 191.144 210.540 236.004 1.00 20.44 120 TYR E O 1
ATOM 12229 N N . GLY E 1 120 ? 189.272 210.726 237.237 1.00 21.34 121 GLY E N 1
ATOM 12230 C CA . GLY E 1 120 ? 188.528 209.845 236.348 1.00 19.55 121 GLY E CA 1
ATOM 12231 C C . GLY E 1 120 ? 188.374 210.422 234.955 1.00 16.51 121 GLY E C 1
ATOM 12232 O O . GLY E 1 120 ? 188.527 209.715 233.950 1.00 17.02 121 GLY E O 1
ATOM 12233 N N . ARG E 1 121 ? 188.079 211.718 234.875 1.00 18.48 122 ARG E N 1
ATOM 12234 C CA . ARG E 1 121 ? 187.984 212.370 233.577 1.00 17.75 122 ARG E CA 1
ATOM 12235 C C . ARG E 1 121 ? 189.327 212.335 232.858 1.00 15.53 122 ARG E C 1
ATOM 12236 O O . ARG E 1 121 ? 189.379 212.041 231.657 1.00 16.82 122 ARG E O 1
ATOM 12244 N N . LEU E 1 122 ? 190.415 212.598 233.589 1.00 16.90 123 LEU E N 1
ATOM 12245 C CA . LEU E 1 122 ? 191.747 212.549 233.002 1.00 17.62 123 LEU E CA 1
ATOM 12246 C C . LEU E 1 122 ? 192.058 211.156 232.469 1.00 15.69 123 LEU E C 1
ATOM 12247 O O . LEU E 1 122 ? 192.585 211.015 231.363 1.00 16.86 123 LEU E O 1
ATOM 12252 N N . LEU E 1 123 ? 191.700 210.117 233.223 1.00 14.95 124 LEU E N 1
ATOM 12253 C CA . LEU E 1 123 ? 191.980 208.748 232.801 1.00 14.04 124 LEU E CA 1
ATOM 12254 C C . LEU E 1 123 ? 191.216 208.408 231.527 1.00 13.56 124 LEU E C 1
ATOM 12255 O O . LEU E 1 123 ? 191.786 207.878 230.565 1.00 14.80 124 LEU E O 1
ATOM 12260 N N . ARG E 1 124 ? 189.913 208.699 231.507 1.00 13.27 125 ARG E N 1
ATOM 12261 C CA . ARG E 1 124 ? 189.111 208.353 230.336 1.00 12.62 125 ARG E CA 1
ATOM 12262 C C . ARG E 1 124 ? 189.579 209.120 229.101 1.00 11.62 125 ARG E C 1
ATOM 12263 O O . ARG E 1 124 ? 189.740 208.541 228.010 1.00 13.44 125 ARG E O 1
ATOM 12271 N N . ARG E 1 125 ? 189.855 210.418 229.273 1.00 10.24 126 ARG E N 1
ATOM 12272 C CA . ARG E 1 125 ? 190.285 211.246 228.155 1.00 11.96 126 ARG E CA 1
ATOM 12273 C C . ARG E 1 125 ? 191.642 210.793 227.637 1.00 12.97 126 ARG E C 1
ATOM 12274 O O . ARG E 1 125 ? 191.866 210.745 226.423 1.00 14.90 126 ARG E O 1
ATOM 12282 N N . THR E 1 126 ? 192.551 210.427 228.546 1.00 12.90 127 THR E N 1
ATOM 12283 C CA . THR E 1 126 ? 193.882 209.998 228.139 1.00 13.03 127 THR E CA 1
ATOM 12284 C C . THR E 1 126 ? 193.837 208.656 227.418 1.00 12.06 127 THR E C 1
ATOM 12285 O O . THR E 1 126 ? 194.560 208.453 226.438 1.00 14.18 127 THR E O 1
ATOM 12289 N N . LEU E 1 127 ? 192.998 207.726 227.884 1.00 12.26 128 LEU E N 1
ATOM 12290 C CA . LEU E 1 127 ? 192.863 206.450 227.182 1.00 12.15 128 LEU E CA 1
ATOM 12291 C C . LEU E 1 127 ? 192.343 206.658 225.765 1.00 12.25 128 LEU E C 1
ATOM 12292 O O . LEU E 1 127 ? 192.887 206.106 224.792 1.00 15.35 128 LEU E O 1
ATOM 12297 N N . MET E 1 128 ? 191.287 207.460 225.626 1.00 11.69 129 MET E N 1
ATOM 12298 C CA . MET E 1 128 ? 190.766 207.734 224.292 1.00 13.01 129 MET E CA 1
ATOM 12299 C C . MET E 1 128 ? 191.805 208.432 223.417 1.00 13.41 129 MET E C 1
ATOM 12300 O O . MET E 1 128 ? 191.925 208.140 222.219 1.00 18.13 129 MET E O 1
ATOM 12305 N N . ARG E 1 129 ? 192.564 209.359 224.000 1.00 12.90 130 ARG E N 1
ATOM 12306 C CA . ARG E 1 129 ? 193.588 210.069 223.252 1.00 15.81 130 ARG E CA 1
ATOM 12307 C C . ARG E 1 129 ? 194.700 209.130 222.800 1.00 14.22 130 ARG E C 1
ATOM 12308 O O . ARG E 1 129 ? 195.191 209.257 221.679 1.00 15.81 130 ARG E O 1
ATOM 12316 N N . TYR E 1 130 ? 195.046 208.134 223.616 1.00 13.84 131 TYR E N 1
ATOM 12317 C CA . TYR E 1 130 ? 196.055 207.161 223.207 1.00 13.06 131 TYR E CA 1
ATOM 12318 C C . TYR E 1 130 ? 195.569 206.319 222.031 1.00 13.43 131 TYR E C 1
ATOM 12319 O O . TYR E 1 130 ? 196.320 206.074 221.074 1.00 14.49 131 TYR E O 1
ATOM 12328 N N . SER E 1 131 ? 194.315 205.865 222.084 1.00 15.24 132 SER E N 1
ATOM 12329 C CA . SER E 1 131 ? 193.804 205.043 220.987 1.00 15.21 132 SER E CA 1
ATOM 12330 C C . SER E 1 131 ? 193.728 205.860 219.698 1.00 17.19 132 SER E C 1
ATOM 12331 O O . SER E 1 131 ? 194.180 205.422 218.623 1.00 21.10 132 SER E O 1
ATOM 12334 N N . ASN E 1 132 ? 193.184 207.073 219.797 1.00 16.36 133 ASN E N 1
ATOM 12335 C CA . ASN E 1 132 ? 193.149 207.961 218.644 1.00 15.96 133 ASN E CA 1
ATOM 12336 C C . ASN E 1 132 ? 194.556 208.286 218.145 1.00 16.60 133 ASN E C 1
ATOM 12337 O O . ASN E 1 132 ? 194.745 208.571 216.958 1.00 19.13 133 ASN E O 1
ATOM 12342 N N . LEU E 1 133 ? 195.535 208.359 219.051 1.00 16.20 134 LEU E N 1
ATOM 12343 C CA . LEU E 1 133 ? 196.899 208.686 218.646 1.00 15.50 134 LEU E CA 1
ATOM 12344 C C . LEU E 1 133 ? 197.513 207.552 217.848 1.00 16.11 134 LEU E C 1
ATOM 12345 O O . LEU E 1 133 ? 198.222 207.798 216.867 1.00 17.15 134 LEU E O 1
ATOM 12350 N N . CYS E 1 134 ? 197.262 206.309 218.260 1.00 15.48 135 CYS E N 1
ATOM 12351 C CA . CYS E 1 134 ? 197.698 205.176 217.452 1.00 17.15 135 CYS E CA 1
ATOM 12352 C C . CYS E 1 134 ? 197.098 205.245 216.052 1.00 18.41 135 CYS E C 1
ATOM 12353 O O . CYS E 1 134 ? 197.804 205.064 215.042 1.00 20.33 135 CYS E O 1
ATOM 12356 N N . SER E 1 135 ? 195.793 205.522 215.971 1.00 17.30 136 SER E N 1
ATOM 12357 C CA . SER E 1 135 ? 195.166 205.613 214.653 1.00 18.86 136 SER E CA 1
ATOM 12358 C C . SER E 1 135 ? 195.780 206.740 213.818 1.00 17.82 136 SER E C 1
ATOM 12359 O O . SER E 1 135 ? 196.054 206.557 212.624 1.00 17.26 136 SER E O 1
ATOM 12362 N N . VAL E 1 136 ? 196.014 207.906 214.437 1.00 16.67 137 VAL E N 1
ATOM 12363 C CA . VAL E 1 136 ? 196.601 209.054 213.742 1.00 15.53 137 VAL E CA 1
ATOM 12364 C C . VAL E 1 136 ? 197.996 208.721 213.234 1.00 16.14 137 VAL E C 1
ATOM 12365 O O . VAL E 1 136 ? 198.368 209.078 212.109 1.00 18.36 137 VAL E O 1
ATOM 12369 N N . LEU E 1 137 ? 198.788 208.040 214.057 1.00 15.31 138 LEU E N 1
ATOM 12370 C CA . LEU E 1 137 ? 200.160 207.724 213.691 1.00 15.44 138 LEU E CA 1
ATOM 12371 C C . LEU E 1 137 ? 200.199 206.807 212.474 1.00 17.01 138 LEU E C 1
ATOM 12372 O O . LEU E 1 137 ? 200.916 207.070 211.494 1.00 19.38 138 LEU E O 1
ATOM 12377 N N . ILE E 1 138 ? 199.395 205.741 212.500 1.00 17.16 139 ILE E N 1
ATOM 12378 C CA . ILE E 1 138 ? 199.407 204.830 211.362 1.00 16.65 139 ILE E CA 1
ATOM 12379 C C . ILE E 1 138 ? 198.835 205.516 210.125 1.00 17.98 139 ILE E C 1
ATOM 12380 O O . ILE E 1 138 ? 199.326 205.315 209.003 1.00 18.61 139 ILE E O 1
ATOM 12385 N N . LEU E 1 139 ? 197.825 206.374 210.307 1.00 17.91 140 LEU E N 1
ATOM 12386 C CA . LEU E 1 139 ? 197.231 207.054 209.162 1.00 16.44 140 LEU E CA 1
ATOM 12387 C C . LEU E 1 139 ? 198.217 208.011 208.506 1.00 18.34 140 LEU E C 1
ATOM 12388 O O . LEU E 1 139 ? 198.309 208.062 207.278 1.00 19.96 140 LEU E O 1
ATOM 12393 N N . ARG E 1 140 ? 198.961 208.779 209.300 1.00 17.61 141 ARG E N 1
ATOM 12394 C CA . ARG E 1 140 ? 199.962 209.654 208.708 1.00 19.55 141 ARG E CA 1
ATOM 12395 C C . ARG E 1 140 ? 201.135 208.866 208.141 1.00 19.54 141 ARG E C 1
ATOM 12396 O O . ARG E 1 140 ? 201.862 209.388 207.290 1.00 22.36 141 ARG E O 1
ATOM 12404 N N . SER E 1 141 ? 201.328 207.618 208.578 1.00 19.32 142 SER E N 1
ATOM 12405 C CA . SER E 1 141 ? 202.286 206.762 207.889 1.00 17.47 142 SER E CA 1
ATOM 12406 C C . SER E 1 141 ? 201.772 206.321 206.517 1.00 17.79 142 SER E C 1
ATOM 12407 O O . SER E 1 141 ? 202.565 206.162 205.582 1.00 20.48 142 SER E O 1
ATOM 12410 N N . VAL E 1 142 ? 200.462 206.129 206.370 1.00 18.39 143 VAL E N 1
ATOM 12411 C CA . VAL E 1 142 ? 199.918 205.473 205.182 1.00 17.78 143 VAL E CA 1
ATOM 12412 C C . VAL E 1 142 ? 199.183 206.437 204.261 1.00 18.57 143 VAL E C 1
ATOM 12413 O O . VAL E 1 142 ? 198.801 206.036 203.149 1.00 17.42 143 VAL E O 1
ATOM 12417 N N . SER E 1 143 ? 198.964 207.681 204.679 1.00 17.98 144 SER E N 1
ATOM 12418 C CA . SER E 1 143 ? 198.140 208.631 203.941 1.00 15.81 144 SER E CA 1
ATOM 12419 C C . SER E 1 143 ? 198.911 209.920 203.707 1.00 17.87 144 SER E C 1
ATOM 12420 O O . SER E 1 143 ? 199.406 210.531 204.660 1.00 20.11 144 SER E O 1
ATOM 12423 N N . THR E 1 144 ? 199.002 210.335 202.438 1.00 17.32 145 THR E N 1
ATOM 12424 C CA . THR E 1 144 ? 199.682 211.588 202.131 1.00 18.40 145 THR E CA 1
ATOM 12425 C C . THR E 1 144 ? 198.885 212.791 202.616 1.00 19.34 145 THR E C 1
ATOM 12426 O O . THR E 1 144 ? 199.474 213.813 202.977 1.00 22.81 145 THR E O 1
ATOM 12430 N N . ALA E 1 145 ? 197.555 212.691 202.635 1.00 20.06 146 ALA E N 1
ATOM 12431 C CA . ALA E 1 145 ? 196.734 213.789 203.137 1.00 21.69 146 ALA E CA 1
ATOM 12432 C C . ALA E 1 145 ? 197.004 214.035 204.619 1.00 20.80 146 ALA E C 1
ATOM 12433 O O . ALA E 1 145 ? 197.238 215.174 205.050 1.00 22.48 146 ALA E O 1
ATOM 12435 N N . VAL E 1 146 ? 197.004 212.962 205.411 1.00 18.53 147 VAL E N 1
ATOM 12436 C CA . VAL E 1 146 ? 197.236 213.087 206.846 1.00 19.30 147 VAL E CA 1
ATOM 12437 C C . VAL E 1 146 ? 198.670 213.534 207.105 1.00 19.97 147 VAL E C 1
ATOM 12438 O O . VAL E 1 146 ? 198.944 214.282 208.052 1.00 21.50 147 VAL E O 1
ATOM 12442 N N . TYR E 1 147 ? 199.609 213.056 206.285 1.00 20.00 148 TYR E N 1
ATOM 12443 C CA . TYR E 1 147 ? 201.011 213.420 206.458 1.00 20.63 148 TYR E CA 1
ATOM 12444 C C . TYR E 1 147 ? 201.218 214.896 206.140 1.00 21.63 148 TYR E C 1
ATOM 12445 O O . TYR E 1 147 ? 202.011 215.575 206.799 1.00 23.60 148 TYR E O 1
ATOM 12454 N N . LYS E 1 148 ? 200.506 215.413 205.138 1.00 22.21 149 LYS E N 1
ATOM 12455 C CA . LYS E 1 148 ? 200.610 216.831 204.818 1.00 24.71 149 LYS E CA 1
ATOM 12456 C C . LYS E 1 148 ? 199.944 217.678 205.894 1.00 24.25 149 LYS E C 1
ATOM 12457 O O . LYS E 1 148 ? 200.384 218.803 206.163 1.00 26.64 149 LYS E O 1
ATOM 12463 N N . ARG E 1 149 ? 198.903 217.134 206.539 1.00 23.12 150 ARG E N 1
ATOM 12464 C CA . ARG E 1 149 ? 198.306 217.811 207.687 1.00 23.68 150 ARG E CA 1
ATOM 12465 C C . ARG E 1 149 ? 199.255 217.830 208.879 1.00 23.60 150 ARG E C 1
ATOM 12466 O O . ARG E 1 149 ? 199.478 218.884 209.482 1.00 26.96 150 ARG E O 1
ATOM 12474 N N . PHE E 1 150 ? 199.931 216.710 209.134 1.00 22.48 151 PHE E N 1
ATOM 12475 C CA . PHE E 1 150 ? 200.870 216.563 210.245 1.00 23.83 151 PHE E CA 1
ATOM 12476 C C . PHE E 1 150 ? 202.247 216.194 209.704 1.00 24.58 151 PHE E C 1
ATOM 12477 O O . PHE E 1 150 ? 202.646 215.020 209.746 1.00 25.60 151 PHE E O 1
ATOM 12485 N N . PRO E 1 151 ? 203.009 217.166 209.200 1.00 26.66 152 PRO E N 1
ATOM 12486 C CA . PRO E 1 151 ? 204.318 216.826 208.622 1.00 27.42 152 PRO E CA 1
ATOM 12487 C C . PRO E 1 151 ? 205.371 216.418 209.649 1.00 28.87 152 PRO E C 1
ATOM 12488 O O . PRO E 1 151 ? 206.314 215.721 209.256 1.00 31.60 152 PRO E O 1
ATOM 12492 N N . SER E 1 152 ? 205.200 216.754 210.925 1.00 29.84 153 SER E N 1
ATOM 12493 C CA . SER E 1 152 ? 206.087 216.301 211.983 1.00 30.00 153 SER E CA 1
ATOM 12494 C C . SER E 1 152 ? 205.249 216.063 213.229 1.00 30.42 153 SER E C 1
ATOM 12495 O O . SER E 1 152 ? 204.061 216.393 213.282 1.00 30.12 153 SER E O 1
ATOM 12498 N N . MET E 1 153 ? 205.883 215.479 214.239 1.00 32.52 154 MET E N 1
ATOM 12499 C CA . MET E 1 153 ? 205.203 215.213 215.495 1.00 31.74 154 MET E CA 1
ATOM 12500 C C . MET E 1 153 ? 204.836 216.494 216.235 1.00 31.31 154 MET E C 1
ATOM 12501 O O . MET E 1 153 ? 203.899 216.486 217.043 1.00 32.19 154 MET E O 1
ATOM 12506 N N . GLU E 1 154 ? 205.567 217.586 215.992 1.00 32.27 155 GLU E N 1
ATOM 12507 C CA . GLU E 1 154 ? 205.205 218.870 216.581 1.00 32.27 155 GLU E CA 1
ATOM 12508 C C . GLU E 1 154 ? 203.824 219.320 216.117 1.00 31.74 155 GLU E C 1
ATOM 12509 O O . GLU E 1 154 ? 203.068 219.924 216.888 1.00 32.36 155 GLU E O 1
ATOM 12515 N N . HIS E 1 155 ? 203.477 219.035 214.858 1.00 30.48 156 HIS E N 1
ATOM 12516 C CA . HIS E 1 155 ? 202.129 219.334 214.380 1.00 29.49 156 HIS E CA 1
ATOM 12517 C C . HIS E 1 155 ? 201.089 218.493 215.110 1.00 28.81 156 HIS E C 1
ATOM 12518 O O . HIS E 1 155 ? 199.973 218.959 215.370 1.00 29.46 156 HIS E O 1
ATOM 12525 N N . VAL E 1 156 ? 201.435 217.245 215.437 1.00 29.10 157 VAL E N 1
ATOM 12526 C CA . VAL E 1 156 ? 200.530 216.389 216.200 1.00 28.37 157 VAL E CA 1
ATOM 12527 C C . VAL E 1 156 ? 200.341 216.938 217.608 1.00 28.47 157 VAL E C 1
ATOM 12528 O O . VAL E 1 156 ? 199.248 216.859 218.184 1.00 29.41 157 VAL E O 1
ATOM 12532 N N . VAL E 1 157 ? 201.401 217.507 218.181 1.00 29.23 158 VAL E N 1
ATOM 12533 C CA . VAL E 1 157 ? 201.297 218.084 219.516 1.00 29.04 158 VAL E CA 1
ATOM 12534 C C . VAL E 1 157 ? 200.449 219.353 219.488 1.00 30.02 158 VAL E C 1
ATOM 12535 O O . VAL E 1 157 ? 199.601 219.564 220.364 1.00 33.12 158 VAL E O 1
ATOM 12539 N N . ARG E 1 158 ? 200.639 220.189 218.468 1.00 31.42 159 ARG E N 1
ATOM 12540 C CA . ARG E 1 158 ? 199.919 221.452 218.364 1.00 31.02 159 ARG E CA 1
ATOM 12541 C C . ARG E 1 158 ? 198.435 221.238 218.094 1.00 30.93 159 ARG E C 1
ATOM 12542 O O . ARG E 1 158 ? 197.634 222.141 218.349 1.00 33.61 159 ARG E O 1
ATOM 12550 N N . ALA E 1 159 ? 198.052 220.070 217.587 1.00 30.33 160 ALA E N 1
ATOM 12551 C CA . ALA E 1 159 ? 196.652 219.755 217.336 1.00 28.61 160 ALA E CA 1
ATOM 12552 C C . ALA E 1 159 ? 195.961 219.127 218.539 1.00 31.83 160 ALA E C 1
ATOM 12553 O O . ALA E 1 159 ? 194.794 218.743 218.425 1.00 34.81 160 ALA E O 1
ATOM 12555 N N . GLY E 1 160 ? 196.643 219.027 219.678 1.00 29.54 161 GLY E N 1
ATOM 12556 C CA . GLY E 1 160 ? 196.103 218.429 220.882 1.00 30.97 161 GLY E CA 1
ATOM 12557 C C . GLY E 1 160 ? 196.000 216.922 220.889 1.00 30.80 161 GLY E C 1
ATOM 12558 O O . GLY E 1 160 ? 195.482 216.361 221.862 1.00 33.76 161 GLY E O 1
ATOM 12559 N N . LEU E 1 161 ? 196.467 216.247 219.843 1.00 29.01 162 LEU E N 1
ATOM 12560 C CA . LEU E 1 161 ? 196.449 214.794 219.835 1.00 28.38 162 LEU E CA 1
ATOM 12561 C C . LEU E 1 161 ? 197.513 214.206 220.745 1.00 28.05 162 LEU E C 1
ATOM 12562 O O . LEU E 1 161 ? 197.381 213.052 221.162 1.00 28.19 162 LEU E O 1
ATOM 12567 N N . MET E 1 162 ? 198.572 214.955 221.040 1.00 28.31 163 MET E N 1
ATOM 12568 C CA . MET E 1 162 ? 199.653 214.459 221.881 1.00 28.79 163 MET E CA 1
ATOM 12569 C C . MET E 1 162 ? 200.146 215.616 222.745 1.00 29.33 163 MET E C 1
ATOM 12570 O O . MET E 1 162 ? 200.316 216.730 222.242 1.00 32.29 163 MET E O 1
ATOM 12575 N N . THR E 1 163 ? 200.362 215.367 224.043 1.00 28.62 164 THR E N 1
ATOM 12576 C CA . THR E 1 163 ? 200.854 216.406 224.935 1.00 27.76 164 THR E CA 1
ATOM 12577 C C . THR E 1 163 ? 202.361 216.531 224.783 1.00 28.97 164 THR E C 1
ATOM 12578 O O . THR E 1 163 ? 203.011 215.624 224.253 1.00 31.03 164 THR E O 1
ATOM 12582 N N . PRO E 1 164 ? 202.956 217.641 225.235 1.00 29.78 165 PRO E N 1
ATOM 12583 C CA . PRO E 1 164 ? 204.416 217.746 225.090 1.00 29.82 165 PRO E CA 1
ATOM 12584 C C . PRO E 1 164 ? 205.168 216.723 225.926 1.00 29.32 165 PRO E C 1
ATOM 12585 O O . PRO E 1 164 ? 206.240 216.255 225.515 1.00 32.45 165 PRO E O 1
ATOM 12589 N N . GLU E 1 165 ? 204.632 216.356 227.091 1.00 30.74 166 GLU E N 1
ATOM 12590 C CA . GLU E 1 165 ? 205.250 215.299 227.885 1.00 31.81 166 GLU E CA 1
ATOM 12591 C C . GLU E 1 165 ? 205.206 213.966 227.154 1.00 29.01 166 GLU E C 1
ATOM 12592 O O . GLU E 1 165 ? 206.186 213.208 227.157 1.00 30.03 166 GLU E O 1
ATOM 12598 N N . GLU E 1 166 ? 204.069 213.658 226.531 1.00 29.04 167 GLU E N 1
ATOM 12599 C CA . GLU E 1 166 ? 203.968 212.441 225.743 1.00 26.89 167 GLU E CA 1
ATOM 12600 C C . GLU E 1 166 ? 204.904 212.491 224.548 1.00 27.08 167 GLU E C 1
ATOM 12601 O O . GLU E 1 166 ? 205.449 211.461 224.150 1.00 26.94 167 GLU E O 1
ATOM 12607 N N . HIS E 1 167 ? 205.131 213.682 223.985 1.00 29.52 168 HIS E N 1
ATOM 12608 C CA . HIS E 1 167 ? 206.072 213.788 222.876 1.00 28.22 168 HIS E CA 1
ATOM 12609 C C . HIS E 1 167 ? 207.501 213.528 223.341 1.00 28.50 168 HIS E C 1
ATOM 12610 O O . HIS E 1 167 ? 208.269 212.840 222.655 1.00 27.35 168 HIS E O 1
ATOM 12617 N N . LYS E 1 168 ? 207.859 214.022 224.528 1.00 28.44 169 LYS E N 1
ATOM 12618 C CA . LYS E 1 168 ? 209.199 213.769 225.047 1.00 29.10 169 LYS E CA 1
ATOM 12619 C C . LYS E 1 168 ? 209.391 212.290 225.357 1.00 27.69 169 LYS E C 1
ATOM 12620 O O . LYS E 1 168 ? 210.433 211.711 225.029 1.00 29.61 169 LYS E O 1
ATOM 12622 N N . LYS E 1 169 ? 208.384 211.654 225.960 1.00 27.41 170 LYS E N 1
ATOM 12623 C CA . LYS E 1 169 ? 208.474 210.218 226.214 1.00 26.88 170 LYS E CA 1
ATOM 12624 C C . LYS E 1 169 ? 208.529 209.424 224.912 1.00 27.58 170 LYS E C 1
ATOM 12625 O O . LYS E 1 169 ? 209.272 208.441 224.799 1.00 28.56 170 LYS E O 1
ATOM 12631 N N . PHE E 1 170 ? 207.742 209.839 223.921 1.00 26.53 171 PHE E N 1
ATOM 12632 C CA . PHE E 1 170 ? 207.720 209.175 222.625 1.00 26.04 171 PHE E CA 1
ATOM 12633 C C . PHE E 1 170 ? 209.084 209.234 221.955 1.00 28.14 171 PHE E C 1
ATOM 12634 O O . PHE E 1 170 ? 209.557 208.239 221.394 1.00 30.36 171 PHE E O 1
ATOM 12642 N N . GLU E 1 171 ? 209.737 210.394 222.013 1.00 29.54 172 GLU E N 1
ATOM 12643 C CA . GLU E 1 171 ? 211.046 210.542 221.392 1.00 31.34 172 GLU E CA 1
ATOM 12644 C C . GLU E 1 171 ? 212.152 209.883 222.206 1.00 31.48 172 GLU E C 1
ATOM 12645 O O . GLU E 1 171 ? 213.184 209.504 221.642 1.00 35.34 172 GLU E O 1
ATOM 12651 N N . SER E 1 172 ? 211.966 209.734 223.521 1.00 31.91 173 SER E N 1
ATOM 12652 C CA . SER E 1 172 ? 212.992 209.079 224.328 1.00 30.65 173 SER E CA 1
ATOM 12653 C C . SER E 1 172 ? 213.087 207.588 224.024 1.00 31.64 173 SER E C 1
ATOM 12654 O O . SER E 1 172 ? 214.160 206.993 224.180 1.00 33.71 173 SER E O 1
ATOM 12657 N N . LEU E 1 173 ? 211.988 206.968 223.603 1.00 30.87 174 LEU E N 1
ATOM 12658 C CA . LEU E 1 173 ? 212.007 205.558 223.233 1.00 30.48 174 LEU E CA 1
ATOM 12659 C C . LEU E 1 173 ? 212.696 205.398 221.883 1.00 31.29 174 LEU E C 1
ATOM 12660 O O . LEU E 1 173 ? 212.269 205.989 220.889 1.00 33.73 174 LEU E O 1
ATOM 12665 N N . ASN E 1 174 ? 213.758 204.598 221.847 1.00 34.14 175 ASN E N 1
ATOM 12666 C CA . ASN E 1 174 ? 214.619 204.491 220.676 1.00 36.24 175 ASN E CA 1
ATOM 12667 C C . ASN E 1 174 ? 214.235 203.248 219.883 1.00 35.96 175 ASN E C 1
ATOM 12668 O O . ASN E 1 174 ? 214.277 202.132 220.410 1.00 37.89 175 ASN E O 1
ATOM 12673 N N . SER E 1 175 ? 213.849 203.450 218.624 1.00 36.39 176 SER E N 1
ATOM 12674 C CA . SER E 1 175 ? 213.454 202.375 217.734 1.00 32.92 176 SER E CA 1
ATOM 12675 C C . SER E 1 175 ? 213.692 202.763 216.282 1.00 31.09 176 SER E C 1
ATOM 12676 O O . SER E 1 175 ? 213.234 203.837 215.857 1.00 32.06 176 SER E O 1
ATOM 12679 N N . PRO E 1 176 ? 214.382 201.919 215.501 1.00 31.76 177 PRO E N 1
ATOM 12680 C CA . PRO E 1 176 ? 214.652 202.254 214.098 1.00 29.43 177 PRO E CA 1
ATOM 12681 C C . PRO E 1 176 ? 213.471 201.904 213.201 1.00 29.31 177 PRO E C 1
ATOM 12682 O O . PRO E 1 176 ? 213.589 201.858 211.974 1.00 33.48 177 PRO E O 1
ATOM 12686 N N . HIS E 1 177 ? 212.303 201.659 213.801 1.00 27.21 178 HIS E N 1
ATOM 12687 C CA . HIS E 1 177 ? 211.117 201.236 213.068 1.00 26.17 178 HIS E CA 1
ATOM 12688 C C . HIS E 1 177 ? 209.962 202.195 213.344 1.00 22.53 178 HIS E C 1
ATOM 12689 O O . HIS E 1 177 ? 210.059 203.099 214.179 1.00 27.42 178 HIS E O 1
ATOM 12696 N N . ASN E 1 178 ? 208.861 201.996 212.619 1.00 21.39 179 ASN E N 1
ATOM 12697 C CA . ASN E 1 178 ? 207.686 202.847 212.773 1.00 21.33 179 ASN E CA 1
ATOM 12698 C C . ASN E 1 178 ? 207.130 202.729 214.188 1.00 19.80 179 ASN E C 1
ATOM 12699 O O . ASN E 1 178 ? 206.942 201.623 214.698 1.00 20.52 179 ASN E O 1
ATOM 12704 N N . LYS E 1 179 ? 206.853 203.870 214.821 1.00 20.40 180 LYS E N 1
ATOM 12705 C CA . LYS E 1 179 ? 206.487 203.908 216.234 1.00 17.82 180 LYS E CA 1
ATOM 12706 C C . LYS E 1 179 ? 204.986 204.072 216.455 1.00 16.39 180 LYS E C 1
ATOM 12707 O O . LYS E 1 179 ? 204.570 204.678 217.451 1.00 19.18 180 LYS E O 1
ATOM 12713 N N . PHE E 1 180 ? 204.158 203.640 215.501 1.00 16.43 181 PHE E N 1
ATOM 12714 C CA . PHE E 1 180 ? 202.718 203.810 215.664 1.00 16.94 181 PHE E CA 1
ATOM 12715 C C . PHE E 1 180 ? 202.154 202.927 216.771 1.00 14.93 181 PHE E C 1
ATOM 12716 O O . PHE E 1 180 ? 201.072 203.228 217.285 1.00 16.55 181 PHE E O 1
ATOM 12724 N N . TRP E 1 181 ? 202.880 201.880 217.172 1.00 14.36 182 TRP E N 1
ATOM 12725 C CA . TRP E 1 181 ? 202.404 200.928 218.170 1.00 13.82 182 TRP E CA 1
ATOM 12726 C C . TRP E 1 181 ? 202.614 201.399 219.603 1.00 12.25 182 TRP E C 1
ATOM 12727 O O . TRP E 1 181 ? 202.012 200.824 220.514 1.00 15.06 182 TRP E O 1
ATOM 12738 N N . ILE E 1 182 ? 203.406 202.453 219.805 1.00 12.29 183 ILE E N 1
ATOM 12739 C CA . ILE E 1 182 ? 203.673 202.960 221.155 1.00 13.08 183 ILE E CA 1
ATOM 12740 C C . ILE E 1 182 ? 202.400 203.291 221.924 1.00 10.80 183 ILE E C 1
ATOM 12741 O O . ILE E 1 182 ? 202.260 202.842 223.073 1.00 11.89 183 ILE E O 1
ATOM 12746 N N . PRO E 1 183 ? 201.461 204.077 221.385 1.00 13.19 184 PRO E N 1
ATOM 12747 C CA . PRO E 1 183 ? 200.291 204.435 222.193 1.00 12.22 184 PRO E CA 1
ATOM 12748 C C . PRO E 1 183 ? 199.419 203.251 222.558 1.00 10.55 184 PRO E C 1
ATOM 12749 O O . PRO E 1 183 ? 198.652 203.379 223.515 1.00 12.86 184 PRO E O 1
ATOM 12753 N N . CYS E 1 184 ? 199.494 202.129 221.845 1.00 11.85 185 CYS E N 1
ATOM 12754 C CA . CYS E 1 184 ? 198.750 200.949 222.275 1.00 11.39 185 CYS E CA 1
ATOM 12755 C C . CYS E 1 184 ? 199.338 200.359 223.556 1.00 10.95 185 CYS E C 1
ATOM 12756 O O . CYS E 1 184 ? 198.590 199.979 224.467 1.00 12.48 185 CYS E O 1
ATOM 12759 N N . VAL E 1 185 ? 200.669 200.292 223.644 1.00 11.39 186 VAL E N 1
ATOM 12760 C CA . VAL E 1 185 ? 201.318 199.850 224.874 1.00 10.48 186 VAL E CA 1
ATOM 12761 C C . VAL E 1 185 ? 200.998 200.816 226.005 1.00 9.33 186 VAL E C 1
ATOM 12762 O O . VAL E 1 185 ? 200.723 200.406 227.144 1.00 10.77 186 VAL E O 1
ATOM 12766 N N . TRP E 1 186 ? 200.985 202.114 225.693 1.00 9.74 187 TRP E N 1
ATOM 12767 C CA . TRP E 1 186 ? 200.631 203.107 226.701 1.00 10.10 187 TRP E CA 1
ATOM 12768 C C . TRP E 1 186 ? 199.204 202.898 227.187 1.00 8.86 187 TRP E C 1
ATOM 12769 O O . TRP E 1 186 ? 198.931 202.965 228.389 1.00 8.38 187 TRP E O 1
ATOM 12780 N N . PHE E 1 187 ? 198.284 202.637 226.255 1.00 8.76 188 PHE E N 1
ATOM 12781 C CA . PHE E 1 187 ? 196.894 202.378 226.603 1.00 8.75 188 PHE E CA 1
ATOM 12782 C C . PHE E 1 187 ? 196.765 201.163 227.514 1.00 9.70 188 PHE E C 1
ATOM 12783 O O . PHE E 1 187 ? 196.043 201.213 228.514 1.00 9.50 188 PHE E O 1
ATOM 12791 N N . SER E 1 188 ? 197.413 200.045 227.159 1.00 9.52 189 SER E N 1
ATOM 12792 C CA . SER E 1 188 ? 197.277 198.843 227.986 1.00 10.29 189 SER E CA 1
ATOM 12793 C C . SER E 1 188 ? 197.842 199.083 229.380 1.00 9.58 189 SER E C 1
ATOM 12794 O O . SER E 1 188 ? 197.229 198.693 230.384 1.00 11.48 189 SER E O 1
ATOM 12797 N N . ASN E 1 189 ? 198.990 199.758 229.468 1.00 9.14 190 ASN E N 1
ATOM 12798 C CA . ASN E 1 189 ? 199.582 200.008 230.778 1.00 9.42 190 ASN E CA 1
ATOM 12799 C C . ASN E 1 189 ? 198.742 200.981 231.600 1.00 11.28 190 ASN E C 1
ATOM 12800 O O . ASN E 1 189 ? 198.590 200.806 232.814 1.00 12.94 190 ASN E O 1
ATOM 12805 N N . LEU E 1 190 ? 198.159 201.990 230.958 1.00 10.23 191 LEU E N 1
ATOM 12806 C CA . LEU E 1 190 ? 197.288 202.912 231.677 1.00 10.62 191 LEU E CA 1
ATOM 12807 C C . LEU E 1 190 ? 196.015 202.235 232.137 1.00 11.26 191 LEU E C 1
ATOM 12808 O O . LEU E 1 190 ? 195.501 202.544 233.215 1.00 13.99 191 LEU E O 1
ATOM 12813 N N . ALA E 1 191 ? 195.461 201.350 231.310 1.00 12.43 192 ALA E N 1
ATOM 12814 C CA . ALA E 1 191 ? 194.263 200.628 231.720 1.00 11.59 192 ALA E CA 1
ATOM 12815 C C . ALA E 1 191 ? 194.553 199.739 232.922 1.00 11.82 192 ALA E C 1
ATOM 12816 O O . ALA E 1 191 ? 193.750 199.662 233.863 1.00 13.72 192 ALA E O 1
ATOM 12818 N N . VAL E 1 192 ? 195.705 199.071 232.922 1.00 13.00 193 VAL E N 1
ATOM 12819 C CA . VAL E 1 192 ? 196.052 198.249 234.077 1.00 13.88 193 VAL E CA 1
ATOM 12820 C C . VAL E 1 192 ? 196.285 199.123 235.302 1.00 15.54 193 VAL E C 1
ATOM 12821 O O . VAL E 1 192 ? 195.947 198.740 236.428 1.00 17.67 193 VAL E O 1
ATOM 12825 N N . LYS E 1 193 ? 196.851 200.316 235.102 1.00 14.38 194 LYS E N 1
ATOM 12826 C CA . LYS E 1 193 ? 197.078 201.226 236.219 1.00 16.94 194 LYS E CA 1
ATOM 12827 C C . LYS E 1 193 ? 195.748 201.698 236.797 1.00 16.26 194 LYS E C 1
ATOM 12828 O O . LYS E 1 193 ? 195.590 201.797 238.018 1.00 19.77 194 LYS E O 1
ATOM 12834 N N . ALA E 1 194 ? 194.779 201.988 235.923 1.00 16.79 195 ALA E N 1
ATOM 12835 C CA . ALA E 1 194 ? 193.441 202.369 236.367 1.00 18.45 195 ALA E CA 1
ATOM 12836 C C . ALA E 1 194 ? 192.789 201.241 237.159 1.00 18.71 195 ALA E C 1
ATOM 12837 O O . ALA E 1 194 ? 192.103 201.479 238.162 1.00 21.19 195 ALA E O 1
ATOM 12839 N N . ARG E 1 195 ? 193.010 200.004 236.717 1.00 16.48 196 ARG E N 1
ATOM 12840 C CA . ARG E 1 195 ? 192.454 198.835 237.391 1.00 17.51 196 ARG E CA 1
ATOM 12841 C C . ARG E 1 195 ? 193.084 198.678 238.766 1.00 20.19 196 ARG E C 1
ATOM 12842 O O . ARG E 1 195 ? 192.395 198.411 239.756 1.00 20.47 196 ARG E O 1
ATOM 12850 N N . ASN E 1 196 ? 194.389 198.896 238.854 1.00 18.32 197 ASN E N 1
ATOM 12851 C CA . ASN E 1 196 ? 195.091 198.718 240.115 1.00 20.44 197 ASN E CA 1
ATOM 12852 C C . ASN E 1 196 ? 194.773 199.812 241.133 1.00 21.83 197 ASN E C 1
ATOM 12853 O O . ASN E 1 196 ? 195.027 199.629 242.331 1.00 26.22 197 ASN E O 1
ATOM 12858 N N . GLU E 1 197 ? 194.266 200.953 240.672 1.00 21.89 198 GLU E N 1
ATOM 12859 C CA . GLU E 1 197 ? 193.856 202.065 241.517 1.00 23.65 198 GLU E CA 1
ATOM 12860 C C . GLU E 1 197 ? 192.373 202.009 241.873 1.00 22.62 198 GLU E C 1
ATOM 12861 O O . GLU E 1 197 ? 191.853 202.963 242.462 1.00 27.00 198 GLU E O 1
ATOM 12867 N N . GLY E 1 198 ? 191.663 200.959 241.459 1.00 21.33 199 GLY E N 1
ATOM 12868 C CA . GLY E 1 198 ? 190.255 200.830 241.773 1.00 22.01 199 GLY E CA 1
ATOM 12869 C C . GLY E 1 198 ? 189.304 201.484 240.793 1.00 19.93 199 GLY E C 1
ATOM 12870 O O . GLY E 1 198 ? 188.086 201.448 241.018 1.00 26.50 199 GLY E O 1
ATOM 12871 N N . ARG E 1 199 ? 189.814 202.075 239.713 1.00 20.83 200 ARG E N 1
ATOM 12872 C CA . ARG E 1 199 ? 188.956 202.758 238.752 1.00 19.23 200 ARG E CA 1
ATOM 12873 C C . ARG E 1 199 ? 188.248 201.794 237.810 1.00 20.50 200 ARG E C 1
ATOM 12874 O O . ARG E 1 199 ? 187.207 202.141 237.243 1.00 21.12 200 ARG E O 1
ATOM 12882 N N . ILE E 1 200 ? 188.817 200.615 237.584 1.00 21.21 201 ILE E N 1
ATOM 12883 C CA . ILE E 1 200 ? 188.161 199.545 236.844 1.00 19.75 201 ILE E CA 1
ATOM 12884 C C . ILE E 1 200 ? 187.817 198.447 237.840 1.00 19.81 201 ILE E C 1
ATOM 12885 O O . ILE E 1 200 ? 188.684 198.010 238.608 1.00 24.17 201 ILE E O 1
ATOM 12890 N N . ARG E 1 201 ? 186.552 198.010 237.837 1.00 20.78 202 ARG E N 1
ATOM 12891 C CA . ARG E 1 201 ? 186.050 197.206 238.952 1.00 23.10 202 ARG E CA 1
ATOM 12892 C C . ARG E 1 201 ? 186.796 195.882 239.095 1.00 25.87 202 ARG E C 1
ATOM 12893 O O . ARG E 1 201 ? 187.131 195.470 240.212 1.00 28.45 202 ARG E O 1
ATOM 12901 N N . ASP E 1 202 ? 187.052 195.194 237.988 1.00 23.82 203 ASP E N 1
ATOM 12902 C CA . ASP E 1 202 ? 187.634 193.859 238.051 1.00 24.04 203 ASP E CA 1
ATOM 12903 C C . ASP E 1 202 ? 188.306 193.543 236.723 1.00 22.34 203 ASP E C 1
ATOM 12904 O O . ASP E 1 202 ? 188.293 194.350 235.790 1.00 21.29 203 ASP E O 1
ATOM 12909 N N . SER E 1 203 ? 188.866 192.334 236.633 1.00 20.80 204 SER E N 1
ATOM 12910 C CA . SER E 1 203 ? 189.725 192.006 235.505 1.00 18.85 204 SER E CA 1
ATOM 12911 C C . SER E 1 203 ? 188.935 191.539 234.292 1.00 17.37 204 SER E C 1
ATOM 12912 O O . SER E 1 203 ? 189.494 191.494 233.193 1.00 18.12 204 SER E O 1
ATOM 12915 N N . VAL E 1 204 ? 187.641 191.253 234.446 1.00 16.94 205 VAL E N 1
ATOM 12916 C CA . VAL E 1 204 ? 186.838 190.907 233.273 1.00 17.53 205 VAL E CA 1
ATOM 12917 C C . VAL E 1 204 ? 186.586 192.142 232.404 1.00 15.40 205 VAL E C 1
ATOM 12918 O O . VAL E 1 204 ? 186.812 192.122 231.188 1.00 16.53 205 VAL E O 1
ATOM 12922 N N . LEU E 1 205 ? 186.285 193.258 233.042 1.00 15.50 206 LEU E N 1
ATOM 12923 C CA . LEU E 1 205 ? 186.079 194.514 232.343 1.00 16.68 206 LEU E CA 1
ATOM 12924 C C . LEU E 1 205 ? 187.388 195.062 231.780 1.00 13.45 206 LEU E C 1
ATOM 12925 O O . LEU E 1 205 ? 187.428 195.568 230.647 1.00 14.66 206 LEU E O 1
ATOM 12930 N N . LEU E 1 206 ? 188.464 194.989 232.572 1.00 14.47 207 LEU E N 1
ATOM 12931 C CA . LEU E 1 206 ? 189.803 195.301 232.077 1.00 13.47 207 LEU E CA 1
ATOM 12932 C C . LEU E 1 206 ? 190.159 194.475 230.843 1.00 12.86 207 LEU E C 1
ATOM 12933 O O . LEU E 1 206 ? 190.657 195.026 229.855 1.00 13.63 207 LEU E O 1
ATOM 12938 N N . GLN E 1 207 ? 189.868 193.172 230.862 1.00 14.06 208 GLN E N 1
ATOM 12939 C CA . GLN E 1 207 ? 190.216 192.333 229.720 1.00 13.07 208 GLN E CA 1
ATOM 12940 C C . GLN E 1 207 ? 189.362 192.669 228.503 1.00 12.73 208 GLN E C 1
ATOM 12941 O O . GLN E 1 207 ? 189.841 192.592 227.369 1.00 15.04 208 GLN E O 1
ATOM 12947 N N . GLY E 1 208 ? 188.097 193.030 228.720 1.00 13.73 209 GLY E N 1
ATOM 12948 C CA . GLY E 1 208 ? 187.266 193.497 227.619 1.00 12.47 209 GLY E CA 1
ATOM 12949 C C . GLY E 1 208 ? 187.840 194.739 226.963 1.00 12.80 209 GLY E C 1
ATOM 12950 O O . GLY E 1 208 ? 187.932 194.825 225.728 1.00 14.28 209 GLY E O 1
ATOM 12951 N N . ILE E 1 209 ? 188.289 195.691 227.780 1.00 11.84 210 ILE E N 1
ATOM 12952 C CA . ILE E 1 209 ? 188.892 196.901 227.230 1.00 13.26 210 ILE E CA 1
ATOM 12953 C C . ILE E 1 209 ? 190.178 196.573 226.468 1.00 11.83 210 ILE E C 1
ATOM 12954 O O . ILE E 1 209 ? 190.383 197.079 225.355 1.00 12.56 210 ILE E O 1
ATOM 12959 N N . LEU E 1 210 ? 191.000 195.673 227.010 1.00 11.89 211 LEU E N 1
ATOM 12960 C CA . LEU E 1 210 ? 192.239 195.296 226.337 1.00 11.77 211 LEU E CA 1
ATOM 12961 C C . LEU E 1 210 ? 191.962 194.552 225.035 1.00 13.11 211 LEU E C 1
ATOM 12962 O O . LEU E 1 210 ? 192.697 194.711 224.054 1.00 15.14 211 LEU E O 1
ATOM 12967 N N . ASN E 1 211 ? 190.913 193.731 225.004 1.00 12.35 212 ASN E N 1
ATOM 12968 C CA . ASN E 1 211 ? 190.541 193.058 223.766 1.00 12.75 212 ASN E CA 1
ATOM 12969 C C . ASN E 1 211 ? 190.153 194.067 222.695 1.00 13.27 212 ASN E C 1
ATOM 12970 O O . ASN E 1 211 ? 190.483 193.892 221.514 1.00 14.47 212 ASN E O 1
ATOM 12975 N N . GLU E 1 212 ? 189.389 195.096 223.073 1.00 13.69 213 GLU E N 1
ATOM 12976 C CA . GLU E 1 212 ? 189.042 196.096 222.067 1.00 14.36 213 GLU E CA 1
ATOM 12977 C C . GLU E 1 212 ? 190.285 196.846 221.604 1.00 12.72 213 GLU E C 1
ATOM 12978 O O . GLU E 1 212 ? 190.413 197.187 220.418 1.00 14.04 213 GLU E O 1
ATOM 12984 N N . LEU E 1 213 ? 191.246 197.037 222.509 1.00 12.80 214 LEU E N 1
ATOM 12985 C CA . LEU E 1 213 ? 192.471 197.734 222.133 1.00 12.53 214 LEU E CA 1
ATOM 12986 C C . LEU E 1 213 ? 193.251 196.901 221.130 1.00 13.29 214 LEU E C 1
ATOM 12987 O O . LEU E 1 213 ? 193.808 197.425 220.158 1.00 16.55 214 LEU E O 1
ATOM 12992 N N . ASN E 1 214 ? 193.298 195.589 221.354 1.00 12.57 215 ASN E N 1
ATOM 12993 C CA . ASN E 1 214 ? 194.009 194.710 220.434 1.00 14.41 215 ASN E CA 1
ATOM 12994 C C . ASN E 1 214 ? 193.293 194.602 219.090 1.00 13.95 215 ASN E C 1
ATOM 12995 O O . ASN E 1 214 ? 193.940 194.475 218.047 1.00 14.74 215 ASN E O 1
ATOM 13000 N N . THR E 1 215 ? 191.966 194.654 219.097 1.00 14.07 216 THR E N 1
ATOM 13001 C CA . THR E 1 215 ? 191.217 194.723 217.842 1.00 13.94 216 THR E CA 1
ATOM 13002 C C . THR E 1 215 ? 191.598 195.986 217.056 1.00 14.30 216 THR E C 1
ATOM 13003 O O . THR E 1 215 ? 191.834 195.943 215.830 1.00 16.53 216 THR E O 1
ATOM 13007 N N . LEU E 1 216 ? 191.705 197.106 217.762 1.00 14.36 217 LEU E N 1
ATOM 13008 C CA . LEU E 1 216 ? 192.150 198.354 217.145 1.00 15.02 217 LEU E CA 1
ATOM 13009 C C . LEU E 1 216 ? 193.563 198.211 216.573 1.00 15.50 217 LEU E C 1
ATOM 13010 O O . LEU E 1 216 ? 193.836 198.641 215.437 1.00 15.64 217 LEU E O 1
ATOM 13015 N N . ARG E 1 217 ? 194.466 197.617 217.355 1.00 15.96 218 ARG E N 1
ATOM 13016 C CA . ARG E 1 217 ? 195.824 197.361 216.879 1.00 15.58 218 ARG E CA 1
ATOM 13017 C C . ARG E 1 217 ? 195.801 196.561 215.584 1.00 15.89 218 ARG E C 1
ATOM 13018 O O . ARG E 1 217 ? 196.501 196.907 214.628 1.00 17.25 218 ARG E O 1
ATOM 13026 N N . SER E 1 218 ? 195.019 195.481 215.544 1.00 15.06 219 SER E N 1
ATOM 13027 C CA . SER E 1 218 ? 194.963 194.668 214.331 1.00 15.78 219 SER E CA 1
ATOM 13028 C C . SER E 1 218 ? 194.488 195.481 213.132 1.00 16.02 219 SER E C 1
ATOM 13029 O O . SER E 1 218 ? 194.973 195.284 212.011 1.00 17.85 219 SER E O 1
ATOM 13032 N N . GLN E 1 219 ? 193.525 196.384 213.336 1.00 15.59 220 GLN E N 1
ATOM 13033 C CA . GLN E 1 219 ? 193.138 197.278 212.242 1.00 17.16 220 GLN E CA 1
ATOM 13034 C C . GLN E 1 219 ? 194.331 198.098 211.747 1.00 16.05 220 GLN E C 1
ATOM 13035 O O . GLN E 1 219 ? 194.548 198.251 210.532 1.00 17.18 220 GLN E O 1
ATOM 13041 N N . CYS E 1 220 ? 195.115 198.631 212.684 1.00 14.91 221 CYS E N 1
ATOM 13042 C CA . CYS E 1 220 ? 196.262 199.458 212.316 1.00 15.10 221 CYS E CA 1
ATOM 13043 C C . CYS E 1 220 ? 197.302 198.615 211.587 1.00 15.76 221 CYS E C 1
ATOM 13044 O O . CYS E 1 220 ? 197.940 199.075 210.631 1.00 17.22 221 CYS E O 1
ATOM 13047 N N . GLY E 1 221 ? 197.457 197.360 212.012 1.00 15.22 222 GLY E N 1
ATOM 13048 C CA . GLY E 1 221 ? 198.368 196.456 211.334 1.00 15.64 222 GLY E CA 1
ATOM 13049 C C . GLY E 1 221 ? 197.926 196.122 209.923 1.00 15.19 222 GLY E C 1
ATOM 13050 O O . GLY E 1 221 ? 198.755 195.970 209.025 1.00 17.91 222 GLY E O 1
ATOM 13051 N N . ARG E 1 222 ? 196.614 196.006 209.703 1.00 15.38 223 ARG E N 1
ATOM 13052 C CA . ARG E 1 222 ? 196.125 195.780 208.343 1.00 16.23 223 ARG E CA 1
ATOM 13053 C C . ARG E 1 222 ? 196.392 196.987 207.445 1.00 15.39 223 ARG E C 1
ATOM 13054 O O . ARG E 1 222 ? 196.790 196.829 206.281 1.00 16.06 223 ARG E O 1
ATOM 13062 N N . LEU E 1 223 ? 196.152 198.199 207.960 1.00 15.14 224 LEU E N 1
ATOM 13063 C CA . LEU E 1 223 ? 196.555 199.411 207.239 1.00 14.75 224 LEU E CA 1
ATOM 13064 C C . LEU E 1 223 ? 198.043 199.391 206.897 1.00 15.46 224 LEU E C 1
ATOM 13065 O O . LEU E 1 223 ? 198.437 199.693 205.758 1.00 15.78 224 LEU E O 1
ATOM 13070 N N . TYR E 1 224 ? 198.879 199.018 207.867 1.00 14.70 225 TYR E N 1
ATOM 13071 C CA . TYR E 1 224 ? 200.318 198.962 207.643 1.00 16.12 225 TYR E CA 1
ATOM 13072 C C . TYR E 1 224 ? 200.655 197.941 206.571 1.00 15.81 225 TYR E C 1
ATOM 13073 O O . TYR E 1 224 ? 201.527 198.177 205.730 1.00 17.46 225 TYR E O 1
ATOM 13082 N N . GLY E 1 225 ? 199.962 196.804 206.579 1.00 14.05 226 GLY E N 1
ATOM 13083 C CA . GLY E 1 225 ? 200.233 195.773 205.595 1.00 14.18 226 GLY E CA 1
ATOM 13084 C C . GLY E 1 225 ? 199.852 196.183 204.186 1.00 15.62 226 GLY E C 1
ATOM 13085 O O . GLY E 1 225 ? 200.577 195.892 203.233 1.00 16.90 226 GLY E O 1
ATOM 13086 N N . TYR E 1 226 ? 198.709 196.857 204.028 1.00 14.21 227 TYR E N 1
ATOM 13087 C CA . TYR E 1 226 ? 198.324 197.302 202.688 1.00 15.63 227 TYR E CA 1
ATOM 13088 C C . TYR E 1 226 ? 199.234 198.416 202.186 1.00 15.84 227 TYR E C 1
ATOM 13089 O O . TYR E 1 226 ? 199.511 198.492 200.982 1.00 17.00 227 TYR E O 1
ATOM 13098 N N . ASP E 1 227 ? 199.720 199.277 203.086 1.00 14.87 228 ASP E N 1
ATOM 13099 C CA . ASP E 1 227 ? 200.680 200.302 202.678 1.00 17.80 228 ASP E CA 1
ATOM 13100 C C . ASP E 1 227 ? 202.019 199.687 202.288 1.00 17.27 228 ASP E C 1
ATOM 13101 O O . ASP E 1 227 ? 202.583 200.010 201.236 1.00 18.07 228 ASP E O 1
ATOM 13106 N N . TRP E 1 228 ? 202.528 198.783 203.121 1.00 17.90 229 TRP E N 1
ATOM 13107 C CA . TRP E 1 228 ? 203.839 198.186 202.902 1.00 17.42 229 TRP E CA 1
ATOM 13108 C C . TRP E 1 228 ? 203.833 197.277 201.679 1.00 17.94 229 TRP E C 1
ATOM 13109 O O . TRP E 1 228 ? 204.675 197.406 200.783 1.00 18.20 229 TRP E O 1
ATOM 13120 N N . ILE E 1 229 ? 202.879 196.352 201.632 1.00 18.29 230 ILE E N 1
ATOM 13121 C CA . ILE E 1 229 ? 202.790 195.342 200.580 1.00 17.96 230 ILE E CA 1
ATOM 13122 C C . ILE E 1 229 ? 201.909 195.935 199.483 1.00 17.49 230 ILE E C 1
ATOM 13123 O O . ILE E 1 229 ? 200.687 195.761 199.472 1.00 21.75 230 ILE E O 1
ATOM 13128 N N . SER E 1 230 ? 202.533 196.651 198.548 1.00 18.03 231 SER E N 1
ATOM 13129 C CA . SER E 1 230 ? 201.753 197.198 197.450 1.00 18.83 231 SER E CA 1
ATOM 13130 C C . SER E 1 230 ? 201.486 196.098 196.429 1.00 19.02 231 SER E C 1
ATOM 13131 O O . SER E 1 230 ? 202.063 195.010 196.476 1.00 19.06 231 SER E O 1
ATOM 13134 N N . ILE E 1 231 ? 200.571 196.381 195.514 1.00 18.57 232 ILE E N 1
ATOM 13135 C CA . ILE E 1 231 ? 200.398 195.519 194.349 1.00 17.70 232 ILE E CA 1
ATOM 13136 C C . ILE E 1 231 ? 201.752 195.360 193.663 1.00 15.97 232 ILE E C 1
ATOM 13137 O O . ILE E 1 231 ? 202.484 196.353 193.505 1.00 18.37 232 ILE E O 1
ATOM 13142 N N . PRO E 1 232 ? 202.165 194.143 193.323 1.00 16.77 233 PRO E N 1
ATOM 13143 C CA . PRO E 1 232 ? 203.486 193.920 192.717 1.00 16.16 233 PRO E CA 1
ATOM 13144 C C . PRO E 1 232 ? 203.722 194.857 191.543 1.00 16.34 233 PRO E C 1
ATOM 13145 O O . PRO E 1 232 ? 202.860 195.024 190.679 1.00 17.42 233 PRO E O 1
ATOM 13149 N N . LEU E 1 233 ? 204.887 195.512 191.553 1.00 15.49 234 LEU E N 1
ATOM 13150 C CA . LEU E 1 233 ? 205.209 196.508 190.534 1.00 15.78 234 LEU E CA 1
ATOM 13151 C C . LEU E 1 233 ? 205.137 195.919 189.127 1.00 16.81 234 LEU E C 1
ATOM 13152 O O . LEU E 1 233 ? 204.935 196.652 188.147 1.00 19.22 234 LEU E O 1
ATOM 13157 N N . VAL E 1 234 ? 205.419 194.621 189.003 1.00 17.18 235 VAL E N 1
ATOM 13158 C CA . VAL E 1 234 ? 205.406 193.957 187.704 1.00 18.65 235 VAL E CA 1
ATOM 13159 C C . VAL E 1 234 ? 204.019 194.062 187.088 1.00 17.55 235 VAL E C 1
ATOM 13160 O O . VAL E 1 234 ? 203.875 194.344 185.894 1.00 19.04 235 VAL E O 1
ATOM 13164 N N . TYR E 1 235 ? 202.978 193.876 187.902 1.00 16.75 236 TYR E N 1
ATOM 13165 C CA . TYR E 1 235 ? 201.609 193.966 187.403 1.00 17.25 236 TYR E CA 1
ATOM 13166 C C . TYR E 1 235 ? 201.288 195.372 186.907 1.00 17.54 236 TYR E C 1
ATOM 13167 O O . TYR E 1 235 ? 200.691 195.549 185.835 1.00 18.91 236 TYR E O 1
ATOM 13176 N N . THR E 1 236 ? 201.667 196.388 187.686 1.00 15.43 237 THR E N 1
ATOM 13177 C CA . THR E 1 236 ? 201.413 197.769 187.291 1.00 16.14 237 THR E CA 1
ATOM 13178 C C . THR E 1 236 ? 202.109 198.100 185.976 1.00 16.84 237 THR E C 1
ATOM 13179 O O . THR E 1 236 ? 201.493 198.678 185.067 1.00 18.88 237 THR E O 1
ATOM 13183 N N . GLN E 1 237 ? 203.370 197.679 185.842 1.00 17.54 238 GLN E N 1
ATOM 13184 C CA . GLN E 1 237 ? 204.129 197.941 184.626 1.00 18.30 238 GLN E CA 1
ATOM 13185 C C . GLN E 1 237 ? 203.500 197.232 183.436 1.00 16.67 238 GLN E C 1
ATOM 13186 O O . GLN E 1 237 ? 203.343 197.824 182.362 1.00 18.78 238 GLN E O 1
ATOM 13192 N N . VAL E 1 238 ? 203.110 195.967 183.615 1.00 16.21 239 VAL E N 1
ATOM 13193 C CA . VAL E 1 238 ? 202.544 195.201 182.507 1.00 16.35 239 VAL E CA 1
ATOM 13194 C C . VAL E 1 238 ? 201.232 195.823 182.039 1.00 16.87 239 VAL E C 1
ATOM 13195 O O . VAL E 1 238 ? 200.978 195.942 180.833 1.00 18.46 239 VAL E O 1
ATOM 13199 N N . VAL E 1 239 ? 200.389 196.251 182.980 1.00 15.82 240 VAL E N 1
ATOM 13200 C CA . VAL E 1 239 ? 199.062 196.736 182.615 1.00 17.68 240 VAL E CA 1
ATOM 13201 C C . VAL E 1 239 ? 199.175 198.102 181.940 1.00 17.73 240 VAL E C 1
ATOM 13202 O O . VAL E 1 239 ? 198.519 198.352 180.915 1.00 19.64 240 VAL E O 1
ATOM 13206 N N . THR E 1 240 ? 200.076 198.968 182.428 1.00 17.03 241 THR E N 1
ATOM 13207 C CA . THR E 1 240 ? 200.226 200.252 181.748 1.00 18.56 241 THR E CA 1
ATOM 13208 C C . THR E 1 240 ? 200.861 200.081 180.366 1.00 18.84 241 THR E C 1
ATOM 13209 O O . THR E 1 240 ? 200.474 200.772 179.414 1.00 20.14 241 THR E O 1
ATOM 13213 N N . VAL E 1 241 ? 201.819 199.155 180.231 1.00 17.64 242 VAL E N 1
ATOM 13214 C CA . VAL E 1 241 ? 202.395 198.845 178.923 1.00 17.82 242 VAL E CA 1
ATOM 13215 C C . VAL E 1 241 ? 201.320 198.332 177.973 1.00 18.02 242 VAL E C 1
ATOM 13216 O O . VAL E 1 241 ? 201.287 198.709 176.797 1.00 19.40 242 VAL E O 1
ATOM 13220 N N . ALA E 1 242 ? 200.399 197.504 178.470 1.00 16.75 243 ALA E N 1
ATOM 13221 C CA . ALA E 1 242 ? 199.386 196.942 177.585 1.00 18.73 243 ALA E CA 1
ATOM 13222 C C . ALA E 1 242 ? 198.471 198.042 177.075 1.00 19.71 243 ALA E C 1
ATOM 13223 O O . ALA E 1 242 ? 198.259 198.163 175.859 1.00 20.47 243 ALA E O 1
ATOM 13225 N N . VAL E 1 243 ? 197.969 198.891 177.972 1.00 19.81 244 VAL E N 1
ATOM 13226 C CA . VAL E 1 243 ? 197.076 199.963 177.527 1.00 20.42 244 VAL E CA 1
ATOM 13227 C C . VAL E 1 243 ? 197.801 200.909 176.567 1.00 19.12 244 VAL E C 1
ATOM 13228 O O . VAL E 1 243 ? 197.297 201.255 175.480 1.00 21.64 244 VAL E O 1
ATOM 13232 N N . TYR E 1 244 ? 199.007 201.326 176.945 1.00 19.79 245 TYR E N 1
ATOM 13233 C CA . TYR E 1 244 ? 199.708 202.331 176.161 1.00 21.40 245 TYR E CA 1
ATOM 13234 C C . TYR E 1 244 ? 200.086 201.797 174.785 1.00 20.28 245 TYR E C 1
ATOM 13235 O O . TYR E 1 244 ? 199.968 202.515 173.785 1.00 22.05 245 TYR E O 1
ATOM 13244 N N . SER E 1 245 ? 200.560 200.547 174.714 1.00 19.74 246 SER E N 1
ATOM 13245 C CA . SER E 1 245 ? 200.940 199.973 173.431 1.00 19.60 246 SER E CA 1
ATOM 13246 C C . SER E 1 245 ? 199.718 199.752 172.554 1.00 19.31 246 SER E C 1
ATOM 13247 O O . SER E 1 245 ? 199.777 199.970 171.337 1.00 19.23 246 SER E O 1
ATOM 13250 N N . PHE E 1 246 ? 198.589 199.352 173.151 1.00 20.97 247 PHE E N 1
ATOM 13251 C CA . PHE E 1 246 ? 197.396 199.154 172.338 1.00 19.94 247 PHE E CA 1
ATOM 13252 C C . PHE E 1 246 ? 196.934 200.463 171.707 1.00 19.59 247 PHE E C 1
ATOM 13253 O O . PHE E 1 246 ? 196.653 200.503 170.504 1.00 20.68 247 PHE E O 1
ATOM 13261 N N . PHE E 1 247 ? 196.987 201.565 172.453 1.00 20.05 248 PHE E N 1
ATOM 13262 C CA . PHE E 1 247 ? 196.493 202.797 171.847 1.00 20.51 248 PHE E CA 1
ATOM 13263 C C . PHE E 1 247 ? 197.548 203.496 170.994 1.00 20.33 248 PHE E C 1
ATOM 13264 O O . PHE E 1 247 ? 197.190 204.218 170.053 1.00 22.42 248 PHE E O 1
ATOM 13272 N N . LEU E 1 248 ? 198.834 203.218 171.231 1.00 20.85 249 LEU E N 1
ATOM 13273 C CA . LEU E 1 248 ? 199.858 203.654 170.289 1.00 21.79 249 LEU E CA 1
ATOM 13274 C C . LEU E 1 248 ? 199.695 202.944 168.956 1.00 22.28 249 LEU E C 1
ATOM 13275 O O . LEU E 1 248 ? 199.793 203.574 167.896 1.00 25.72 249 LEU E O 1
ATOM 13280 N N . ALA E 1 249 ? 199.346 201.655 168.992 1.00 21.43 250 ALA E N 1
ATOM 13281 C CA . ALA E 1 249 ? 199.028 200.960 167.751 1.00 21.78 250 ALA E CA 1
ATOM 13282 C C . ALA E 1 249 ? 197.787 201.557 167.107 1.00 22.74 250 ALA E C 1
ATOM 13283 O O . ALA E 1 249 ? 197.725 201.707 165.881 1.00 24.08 250 ALA E O 1
ATOM 13285 N N . CYS E 1 250 ? 196.776 201.891 167.921 1.00 21.31 251 CYS E N 1
ATOM 13286 C CA . CYS E 1 250 ? 195.543 202.455 167.367 1.00 20.95 251 CYS E CA 1
ATOM 13287 C C . CYS E 1 250 ? 195.763 203.821 166.716 1.00 20.48 251 CYS E C 1
ATOM 13288 O O . CYS E 1 250 ? 194.915 204.282 165.939 1.00 22.78 251 CYS E O 1
ATOM 13291 N N . LEU E 1 251 ? 196.819 204.525 167.108 1.00 21.35 252 LEU E N 1
ATOM 13292 C CA . LEU E 1 251 ? 197.133 205.814 166.502 1.00 21.60 252 LEU E CA 1
ATOM 13293 C C . LEU E 1 251 ? 197.430 205.678 165.018 1.00 22.79 252 LEU E C 1
ATOM 13294 O O . LEU E 1 251 ? 197.226 206.639 164.271 1.00 24.08 252 LEU E O 1
ATOM 13299 N N . ILE E 1 252 ? 197.836 204.491 164.577 1.00 23.21 253 ILE E N 1
ATOM 13300 C CA . ILE E 1 252 ? 198.088 204.217 163.173 1.00 22.52 253 ILE E CA 1
ATOM 13301 C C . ILE E 1 252 ? 196.994 203.351 162.559 1.00 22.57 253 ILE E C 1
ATOM 13302 O O . ILE E 1 252 ? 196.531 203.622 161.448 1.00 25.06 253 ILE E O 1
ATOM 13307 N N . GLY E 1 253 ? 196.584 202.292 163.260 1.00 22.03 254 GLY E N 1
ATOM 13308 C CA . GLY E 1 253 ? 195.649 201.339 162.692 1.00 22.48 254 GLY E CA 1
ATOM 13309 C C . GLY E 1 253 ? 194.226 201.840 162.588 1.00 22.34 254 GLY E C 1
ATOM 13310 O O . GLY E 1 253 ? 193.430 201.255 161.848 1.00 25.90 254 GLY E O 1
ATOM 13311 N N . ARG E 1 254 ? 193.883 202.906 163.307 1.00 21.00 255 ARG E N 1
ATOM 13312 C CA . ARG E 1 254 ? 192.523 203.422 163.292 1.00 21.03 255 ARG E CA 1
ATOM 13313 C C . ARG E 1 254 ? 192.385 204.702 162.479 1.00 21.40 255 ARG E C 1
ATOM 13314 O O . ARG E 1 254 ? 191.328 205.340 162.520 1.00 22.89 255 ARG E O 1
ATOM 13322 N N . GLN E 1 255 ? 193.393 205.043 161.683 1.00 20.82 256 GLN E N 1
ATOM 13323 C CA . GLN E 1 255 ? 193.272 206.167 160.766 1.00 23.74 256 GLN E CA 1
ATOM 13324 C C . GLN E 1 255 ? 192.283 205.855 159.646 1.00 25.32 256 GLN E C 1
ATOM 13325 O O . GLN E 1 255 ? 192.069 204.700 159.271 1.00 27.06 256 GLN E O 1
ATOM 13331 N N . PHE E 1 256 ? 191.650 206.907 159.133 1.00 24.84 257 PHE E N 1
ATOM 13332 C CA . PHE E 1 256 ? 190.704 206.783 158.026 1.00 27.39 257 PHE E CA 1
ATOM 13333 C C . PHE E 1 256 ? 191.490 206.703 156.724 1.00 29.63 257 PHE E C 1
ATOM 13334 O O . PHE E 1 256 ? 191.988 207.714 156.222 1.00 32.57 257 PHE E O 1
ATOM 13342 N N . LEU E 1 257 ? 191.610 205.494 156.178 1.00 29.94 258 LEU E N 1
ATOM 13343 C CA . LEU E 1 257 ? 192.326 205.272 154.933 1.00 33.19 258 LEU E CA 1
ATOM 13344 C C . LEU E 1 257 ? 191.500 205.786 153.753 1.00 35.45 258 LEU E C 1
ATOM 13345 O O . LEU E 1 257 ? 190.297 206.023 153.852 1.00 38.31 258 LEU E O 1
ATOM 13350 N N . ASP E 1 258 ? 192.166 205.956 152.629 1.00 37.61 259 ASP E N 1
ATOM 13351 C CA . ASP E 1 258 ? 191.551 206.474 151.410 1.00 38.74 259 ASP E CA 1
ATOM 13352 C C . ASP E 1 258 ? 190.448 205.535 150.925 1.00 40.43 259 ASP E C 1
ATOM 13353 O O . ASP E 1 258 ? 190.736 204.374 150.595 1.00 41.99 259 ASP E O 1
ATOM 13358 N N . PRO E 1 259 ? 189.187 205.982 150.862 1.00 41.47 260 PRO E N 1
ATOM 13359 C CA . PRO E 1 259 ? 188.113 205.080 150.410 1.00 43.26 260 PRO E CA 1
ATOM 13360 C C . PRO E 1 259 ? 188.234 204.650 148.958 1.00 45.48 260 PRO E C 1
ATOM 13361 O O . PRO E 1 259 ? 187.579 203.679 148.561 1.00 47.02 260 PRO E O 1
ATOM 13365 N N . GLU E 1 260 ? 189.033 205.345 148.147 1.00 45.98 261 GLU E N 1
ATOM 13366 C CA . GLU E 1 260 ? 189.196 204.936 146.758 1.00 48.93 261 GLU E CA 1
ATOM 13367 C C . GLU E 1 260 ? 189.992 203.641 146.637 1.00 48.01 261 GLU E C 1
ATOM 13368 O O . GLU E 1 260 ? 189.811 202.899 145.666 1.00 50.50 261 GLU E O 1
ATOM 13374 N N . LYS E 1 261 ? 190.835 203.336 147.621 1.00 46.43 262 LYS E N 1
ATOM 13375 C CA . LYS E 1 261 ? 191.576 202.086 147.594 1.00 46.18 262 LYS E CA 1
ATOM 13376 C C . LYS E 1 261 ? 190.727 200.871 147.948 1.00 46.68 262 LYS E C 1
ATOM 13377 O O . LYS E 1 261 ? 191.241 199.750 147.864 1.00 48.16 262 LYS E O 1
ATOM 13383 N N . ALA E 1 262 ? 189.494 201.086 148.423 1.00 47.16 263 ALA E N 1
ATOM 13384 C CA . ALA E 1 262 ? 188.530 200.021 148.702 1.00 47.13 263 ALA E CA 1
ATOM 13385 C C . ALA E 1 262 ? 189.088 198.999 149.688 1.00 47.49 263 ALA E C 1
ATOM 13386 O O . ALA E 1 262 ? 188.883 197.794 149.543 1.00 49.80 263 ALA E O 1
ATOM 13388 N N . TYR E 1 263 ? 189.815 199.480 150.693 1.00 45.52 264 TYR E N 1
ATOM 13389 C CA . TYR E 1 263 ? 190.240 198.612 151.782 1.00 44.04 264 TYR E CA 1
ATOM 13390 C C . TYR E 1 263 ? 189.027 198.166 152.593 1.00 44.02 264 TYR E C 1
ATOM 13391 O O . TYR E 1 263 ? 188.109 198.962 152.823 1.00 44.01 264 TYR E O 1
ATOM 13400 N N . PRO E 1 264 ? 188.986 196.911 153.044 1.00 44.37 265 PRO E N 1
ATOM 13401 C CA . PRO E 1 264 ? 187.816 196.460 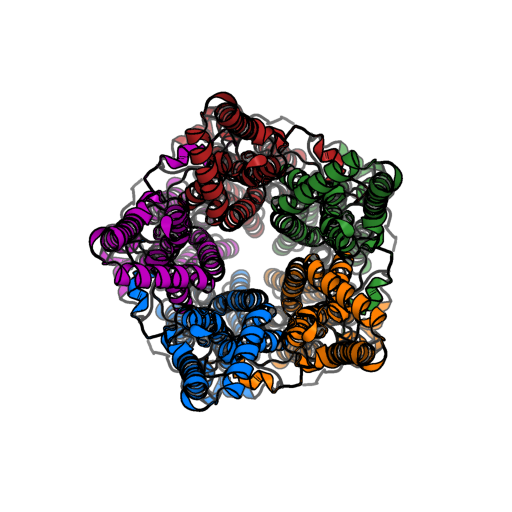153.807 1.00 44.80 265 PRO E CA 1
ATOM 13402 C C . PRO E 1 264 ? 187.780 197.145 155.163 1.00 43.98 265 PRO E C 1
ATOM 13403 O O . PRO E 1 264 ? 188.749 197.099 155.922 1.00 45.30 265 PRO E O 1
ATOM 13407 N N . GLY E 1 265 ? 186.656 197.795 155.455 1.00 41.59 266 GLY E N 1
ATOM 13408 C CA . GLY E 1 265 ? 186.495 198.518 156.694 1.00 39.99 266 GLY E CA 1
ATOM 13409 C C . GLY E 1 265 ? 186.832 199.988 156.592 1.00 41.55 266 GLY E C 1
ATOM 13410 O O . GLY E 1 265 ? 186.616 200.728 157.559 1.00 41.83 266 GLY E O 1
ATOM 13411 N N . HIS E 1 266 ? 187.340 200.440 155.445 1.00 40.64 267 HIS E N 1
ATOM 13412 C CA . HIS E 1 266 ? 187.682 201.841 155.221 1.00 40.77 267 HIS E CA 1
ATOM 13413 C C . HIS E 1 266 ? 186.874 202.428 154.069 1.00 40.53 267 HIS E C 1
ATOM 13414 O O . HIS E 1 266 ? 187.388 203.183 153.240 1.00 43.36 267 HIS E O 1
ATOM 13421 N N . GLU E 1 267 ? 185.594 202.067 153.997 1.00 39.64 268 GLU E N 1
ATOM 13422 C CA . GLU E 1 267 ? 184.742 202.545 152.918 1.00 39.21 268 GLU E CA 1
ATOM 13423 C C . GLU E 1 267 ? 184.238 203.965 153.149 1.00 39.89 268 GLU E C 1
ATOM 13424 O O . GLU E 1 267 ? 183.835 204.626 152.188 1.00 42.05 268 GLU E O 1
ATOM 13430 N N . LEU E 1 268 ? 184.129 204.398 154.403 1.00 39.05 269 LEU E N 1
ATOM 13431 C CA . LEU E 1 268 ? 183.552 205.689 154.760 1.00 37.73 269 LEU E CA 1
ATOM 13432 C C . LEU E 1 268 ? 184.565 206.490 155.567 1.00 35.79 269 LEU E C 1
ATOM 13433 O O . LEU E 1 268 ? 185.100 205.986 156.555 1.00 35.67 269 LEU E O 1
ATOM 13438 N N . ASP E 1 269 ? 184.816 207.736 155.156 1.00 34.70 270 ASP E N 1
ATOM 13439 C CA . ASP E 1 269 ? 185.792 208.615 155.806 1.00 33.84 270 ASP E CA 1
ATOM 13440 C C . ASP E 1 269 ? 185.034 209.673 156.603 1.00 33.86 270 ASP E C 1
ATOM 13441 O O . ASP E 1 269 ? 184.382 210.548 156.020 1.00 36.05 270 ASP E O 1
ATOM 13446 N N . LEU E 1 270 ? 185.034 209.521 157.927 1.00 32.78 271 LEU E N 1
ATOM 13447 C CA . LEU E 1 270 ? 184.317 210.431 158.824 1.00 31.98 271 LEU E CA 1
ATOM 13448 C C . LEU E 1 270 ? 185.248 211.367 159.584 1.00 31.51 271 LEU E C 1
ATOM 13449 O O . LEU E 1 270 ? 184.767 212.199 160.367 1.00 34.55 271 LEU E O 1
ATOM 13454 N N . PHE E 1 271 ? 186.554 211.255 159.351 1.00 30.87 272 PHE E N 1
ATOM 13455 C CA . PHE E 1 271 ? 187.601 212.122 159.896 1.00 31.14 272 PHE E CA 1
ATOM 13456 C C . PHE E 1 271 ? 187.846 211.891 161.390 1.00 29.62 272 PHE E C 1
ATOM 13457 O O . PHE E 1 271 ? 189.003 211.905 161.827 1.00 32.26 272 PHE E O 1
ATOM 13465 N N . VAL E 1 272 ? 186.797 211.675 162.177 1.00 28.33 273 VAL E N 1
ATOM 13466 C CA . VAL E 1 272 ? 186.904 211.477 163.624 1.00 26.57 273 VAL E CA 1
ATOM 13467 C C . VAL E 1 272 ? 186.559 210.021 163.917 1.00 25.79 273 VAL E C 1
ATOM 13468 O O . VAL E 1 272 ? 185.444 209.584 163.598 1.00 27.04 273 VAL E O 1
ATOM 13472 N N . PRO E 1 273 ? 187.466 209.246 164.519 1.00 25.02 274 PRO E N 1
ATOM 13473 C CA . PRO E 1 273 ? 187.154 207.866 164.904 1.00 23.15 274 PRO E CA 1
ATOM 13474 C C . PRO E 1 273 ? 186.363 207.799 166.212 1.00 23.10 274 PRO E C 1
ATOM 13475 O O . PRO E 1 273 ? 186.901 207.647 167.316 1.00 23.21 274 PRO E O 1
ATOM 13479 N N . VAL E 1 274 ? 185.042 207.950 166.095 1.00 21.46 275 VAL E N 1
ATOM 13480 C CA . VAL E 1 274 ? 184.203 208.056 167.286 1.00 22.13 275 VAL E CA 1
ATOM 13481 C C . VAL E 1 274 ? 184.321 206.795 168.125 1.00 19.42 275 VAL E C 1
ATOM 13482 O O . VAL E 1 274 ? 184.436 206.857 169.353 1.00 21.47 275 VAL E O 1
ATOM 13486 N N . PHE E 1 275 ? 184.326 205.632 167.472 1.00 19.49 276 PHE E N 1
ATOM 13487 C CA . PHE E 1 275 ? 184.399 204.374 168.208 1.00 18.82 276 PHE E CA 1
ATOM 13488 C C . PHE E 1 275 ? 185.795 204.111 168.763 1.00 18.97 276 PHE E C 1
ATOM 13489 O O . PHE E 1 275 ? 185.923 203.549 169.857 1.00 21.12 276 PHE E O 1
ATOM 13497 N N . THR E 1 276 ? 186.845 204.584 168.078 1.00 20.37 277 THR E N 1
ATOM 13498 C CA . THR E 1 276 ? 188.187 204.480 168.651 1.00 19.43 277 THR E CA 1
ATOM 13499 C C . THR E 1 276 ? 188.339 205.378 169.874 1.00 19.36 277 THR E C 1
ATOM 13500 O O . THR E 1 276 ? 188.881 204.953 170.901 1.00 19.69 277 THR E O 1
ATOM 13504 N N . PHE E 1 277 ? 187.797 206.595 169.805 1.00 19.42 278 PHE E N 1
ATOM 13505 C CA . PHE E 1 277 ? 187.831 207.493 170.953 1.00 19.72 278 PHE E CA 1
ATOM 13506 C C . PHE E 1 277 ? 186.990 206.929 172.090 1.00 19.93 278 PHE E C 1
ATOM 13507 O O . PHE E 1 277 ? 187.360 207.056 173.261 1.00 20.80 278 PHE E O 1
ATOM 13515 N N . LEU E 1 278 ? 185.870 206.265 171.764 1.00 18.54 279 LEU E N 1
ATOM 13516 C CA . LEU E 1 278 ? 185.082 205.617 172.813 1.00 18.57 279 LEU E CA 1
ATOM 13517 C C . LEU E 1 278 ? 185.862 204.481 173.469 1.00 18.99 279 LEU E C 1
ATOM 13518 O O . LEU E 1 278 ? 185.807 204.297 174.694 1.00 18.10 279 LEU E O 1
ATOM 13523 N N . GLN E 1 279 ? 186.612 203.728 172.668 1.00 19.21 280 GLN E N 1
ATOM 13524 C CA . GLN E 1 279 ? 187.339 202.579 173.184 1.00 18.72 280 GLN E CA 1
ATOM 13525 C C . GLN E 1 279 ? 188.478 203.060 174.066 1.00 18.88 280 GLN E C 1
ATOM 13526 O O . GLN E 1 279 ? 188.757 202.462 175.113 1.00 19.59 280 GLN E O 1
ATOM 13532 N N . PHE E 1 280 ? 189.102 204.176 173.675 1.00 17.45 281 PHE E N 1
ATOM 13533 C CA . PHE E 1 280 ? 190.077 204.830 174.538 1.00 19.08 281 PHE E CA 1
ATOM 13534 C C . PHE E 1 280 ? 189.431 205.272 175.842 1.00 18.32 281 PHE E C 1
ATOM 13535 O O . PHE E 1 280 ? 189.967 205.024 176.923 1.00 20.05 281 PHE E O 1
ATOM 13543 N N . PHE E 1 281 ? 188.267 205.917 175.756 1.00 17.75 282 PHE E N 1
ATOM 13544 C CA . PHE E 1 281 ? 187.536 206.331 176.948 1.00 19.39 282 PHE E CA 1
ATOM 13545 C C . PHE E 1 281 ? 187.381 205.165 177.916 1.00 19.05 282 PHE E C 1
ATOM 13546 O O . PHE E 1 281 ? 187.916 205.208 179.022 1.00 21.90 282 PHE E O 1
ATOM 13554 N N . PHE E 1 282 ? 186.877 204.041 177.424 1.00 18.14 283 PHE E N 1
ATOM 13555 C CA . PHE E 1 282 ? 186.595 202.911 178.303 1.00 19.13 283 PHE E CA 1
ATOM 13556 C C . PHE E 1 282 ? 187.870 202.281 178.863 1.00 19.45 283 PHE E C 1
ATOM 13557 O O . PHE E 1 282 ? 188.018 202.140 180.080 1.00 21.38 283 PHE E O 1
ATOM 13565 N N . TYR E 1 283 ? 188.817 201.909 178.000 1.00 18.86 284 TYR E N 1
ATOM 13566 C CA . TYR E 1 283 ? 190.002 201.190 178.485 1.00 19.02 284 TYR E CA 1
ATOM 13567 C C . TYR E 1 283 ? 190.929 202.115 179.273 1.00 19.01 284 TYR E C 1
ATOM 13568 O O . TYR E 1 283 ? 191.363 201.778 180.385 1.00 18.21 284 TYR E O 1
ATOM 13577 N N . ALA E 1 284 ? 191.321 203.251 178.679 1.00 19.72 285 ALA E N 1
ATOM 13578 C CA . ALA E 1 284 ? 192.164 204.197 179.407 1.00 20.00 285 ALA E CA 1
ATOM 13579 C C . ALA E 1 284 ? 191.509 204.669 180.697 1.00 18.61 285 ALA E C 1
ATOM 13580 O O . ALA E 1 284 ? 192.184 204.830 181.719 1.00 19.03 285 ALA E O 1
ATOM 13582 N N . GLY E 1 285 ? 190.199 204.885 180.676 1.00 18.93 286 GLY E N 1
ATOM 13583 C CA . GLY E 1 285 ? 189.510 205.293 181.882 1.00 19.03 286 GLY E CA 1
ATOM 13584 C C . GLY E 1 285 ? 189.542 204.192 182.923 1.00 18.51 286 GLY E C 1
ATOM 13585 O O . GLY E 1 285 ? 189.696 204.469 184.111 1.00 21.39 286 GLY E O 1
ATOM 13586 N N . TRP E 1 286 ? 189.367 202.940 182.495 1.00 18.86 287 TRP E N 1
ATOM 13587 C CA . TRP E 1 286 ? 189.479 201.803 183.412 1.00 19.24 287 TRP E CA 1
ATOM 13588 C C . TRP E 1 286 ? 190.847 201.799 184.104 1.00 17.40 287 TRP E C 1
ATOM 13589 O O . TRP E 1 286 ? 190.949 201.616 185.334 1.00 19.10 287 TRP E O 1
ATOM 13600 N N . LEU E 1 287 ? 191.899 202.046 183.328 1.00 17.80 288 LEU E N 1
ATOM 13601 C CA . LEU E 1 287 ? 193.236 202.157 183.912 1.00 18.11 288 LEU E CA 1
ATOM 13602 C C . LEU E 1 287 ? 193.346 203.349 184.864 1.00 19.78 288 LEU E C 1
ATOM 13603 O O . LEU E 1 287 ? 193.919 203.207 185.951 1.00 21.48 288 LEU E O 1
ATOM 13608 N N . LYS E 1 288 ? 192.788 204.498 184.492 1.00 19.76 289 LYS E N 1
ATOM 13609 C CA . LYS E 1 288 ? 192.869 205.680 185.343 1.00 19.59 289 LYS E CA 1
ATOM 13610 C C . LYS E 1 288 ? 192.129 205.478 186.661 1.00 19.11 289 LYS E C 1
ATOM 13611 O O . LYS E 1 288 ? 192.561 205.976 187.708 1.00 21.98 289 LYS E O 1
ATOM 13617 N N . VAL E 1 289 ? 190.975 204.811 186.623 1.00 18.80 290 VAL E N 1
ATOM 13618 C CA . VAL E 1 289 ? 190.282 204.476 187.864 1.00 19.34 290 VAL E CA 1
ATOM 13619 C C . VAL E 1 289 ? 191.159 203.592 188.738 1.00 18.67 290 VAL E C 1
ATOM 13620 O O . VAL E 1 289 ? 191.233 203.780 189.958 1.00 18.62 290 VAL E O 1
ATOM 13624 N N . ALA E 1 290 ? 191.829 202.607 188.133 1.00 18.44 291 ALA E N 1
ATOM 13625 C CA . ALA E 1 290 ? 192.789 201.812 188.900 1.00 16.29 291 ALA E CA 1
ATOM 13626 C C . ALA E 1 290 ? 193.899 202.691 189.472 1.00 18.36 291 ALA E C 1
ATOM 13627 O O . ALA E 1 290 ? 194.369 202.463 190.593 1.00 19.44 291 ALA E O 1
ATOM 13629 N N . GLU E 1 291 ? 194.329 203.699 188.722 1.00 17.12 292 GLU E N 1
ATOM 13630 C CA . GLU E 1 291 ? 195.381 204.589 189.203 1.00 18.02 292 GLU E CA 1
ATOM 13631 C C . GLU E 1 291 ? 194.916 205.401 190.411 1.00 19.01 292 GLU E C 1
ATOM 13632 O O . GLU E 1 291 ? 195.718 205.700 191.307 1.00 21.88 292 GLU E O 1
ATOM 13638 N N . GLN E 1 292 ? 193.642 205.797 190.413 1.00 17.16 293 GLN E N 1
ATOM 13639 C CA . GLN E 1 292 ? 193.084 206.568 191.517 1.00 17.98 293 GLN E CA 1
ATOM 13640 C C . GLN E 1 292 ? 192.828 205.692 192.739 1.00 17.68 293 GLN E C 1
ATOM 13641 O O . GLN E 1 292 ? 193.121 206.117 193.861 1.00 17.30 293 GLN E O 1
ATOM 13647 N N . LEU E 1 293 ? 192.367 204.457 192.539 1.00 17.23 294 LEU E N 1
ATOM 13648 C CA . LEU E 1 293 ? 192.049 203.583 193.664 1.00 17.58 294 LEU E CA 1
ATOM 13649 C C . LEU E 1 293 ? 193.243 202.844 194.251 1.00 16.50 294 LEU E C 1
ATOM 13650 O O . LEU E 1 293 ? 193.102 202.264 195.332 1.00 18.05 294 LEU E O 1
ATOM 13655 N N . ILE E 1 294 ? 194.392 202.816 193.570 1.00 16.43 295 ILE E N 1
ATOM 13656 C CA . ILE E 1 294 ? 195.495 201.974 194.034 1.00 15.76 295 ILE E CA 1
ATOM 13657 C C . ILE E 1 294 ? 196.003 202.442 195.392 1.00 14.24 295 ILE E C 1
ATOM 13658 O O . ILE E 1 294 ? 196.418 201.627 196.224 1.00 17.28 295 ILE E O 1
ATOM 13663 N N . ASN E 1 295 ? 195.977 203.747 195.646 1.00 15.18 296 ASN E N 1
ATOM 13664 C CA . ASN E 1 295 ? 196.257 204.299 196.969 1.00 14.09 296 ASN E CA 1
ATOM 13665 C C . ASN E 1 295 ? 195.078 205.193 197.319 1.00 13.61 296 ASN E C 1
ATOM 13666 O O . ASN E 1 295 ? 195.042 206.364 196.905 1.00 14.60 296 ASN E O 1
ATOM 13671 N N . PRO E 1 296 ? 194.080 204.677 198.038 1.00 13.04 297 PRO E N 1
ATOM 13672 C CA . PRO E 1 296 ? 192.886 205.471 198.349 1.00 13.00 297 PRO E CA 1
ATOM 13673 C C . PRO E 1 296 ? 193.052 206.425 199.525 1.00 14.46 297 PRO E C 1
ATOM 13674 O O . PRO E 1 296 ? 192.049 206.908 200.057 1.00 17.32 297 PRO E O 1
ATOM 13678 N N . PHE E 1 297 ? 194.278 206.627 200.000 1.00 13.67 298 PHE E N 1
ATOM 13679 C CA . PHE E 1 297 ? 194.598 207.522 201.105 1.00 14.32 298 PHE E CA 1
ATOM 13680 C C . PHE E 1 297 ? 195.313 208.787 200.648 1.00 15.83 298 PHE E C 1
ATOM 13681 O O . PHE E 1 297 ? 195.894 209.499 201.474 1.00 16.89 298 PHE E O 1
ATOM 13689 N N . GLY E 1 298 ? 195.271 209.089 199.359 1.00 15.19 299 GLY E N 1
ATOM 13690 C CA . GLY E 1 298 ? 195.852 210.299 198.816 1.00 15.69 299 GLY E CA 1
ATOM 13691 C C . GLY E 1 298 ? 194.892 211.468 198.836 1.00 18.40 299 GLY E C 1
ATOM 13692 O O . GLY E 1 298 ? 193.933 211.510 199.614 1.00 20.59 299 GLY E O 1
ATOM 13693 N N . GLU E 1 299 ? 195.105 212.395 197.905 1.00 21.33 300 GLU E N 1
ATOM 13694 C CA . GLU E 1 299 ? 194.297 213.602 197.801 1.00 24.01 300 GLU E CA 1
ATOM 13695 C C . GLU E 1 299 ? 193.421 213.621 196.549 1.00 24.25 300 GLU E C 1
ATOM 13696 O O . GLU E 1 299 ? 193.038 214.698 196.082 1.00 29.28 300 GLU E O 1
ATOM 13702 N N . ASP E 1 300 ? 193.091 212.455 195.998 1.00 23.05 301 ASP E N 1
ATOM 13703 C CA . ASP E 1 300 ? 192.139 212.403 194.900 1.00 25.01 301 ASP E CA 1
ATOM 13704 C C . ASP E 1 300 ? 190.742 212.774 195.392 1.00 27.19 301 ASP E C 1
ATOM 13705 O O . ASP E 1 300 ? 190.448 212.735 196.590 1.00 28.61 301 ASP E O 1
ATOM 13710 N N . ASP E 1 301 ? 189.884 213.170 194.448 1.00 28.31 302 ASP E N 1
ATOM 13711 C CA . ASP E 1 301 ? 188.512 213.520 194.802 1.00 28.57 302 ASP E CA 1
ATOM 13712 C C . ASP E 1 301 ? 187.772 212.328 195.397 1.00 29.45 302 ASP E C 1
ATOM 13713 O O . ASP E 1 301 ? 186.931 212.493 196.292 1.00 29.93 302 ASP E O 1
ATOM 13718 N N . ASP E 1 302 ? 188.075 211.123 194.921 1.00 28.88 303 ASP E N 1
ATOM 13719 C CA . ASP E 1 302 ? 187.401 209.915 195.372 1.00 27.72 303 ASP E CA 1
ATOM 13720 C C . ASP E 1 302 ? 188.174 209.167 196.451 1.00 25.65 303 ASP E C 1
ATOM 13721 O O . ASP E 1 302 ? 187.705 208.125 196.928 1.00 27.96 303 ASP E O 1
ATOM 13726 N N . ASP E 1 303 ? 189.331 209.679 196.868 1.00 23.88 304 ASP E N 1
ATOM 13727 C CA . ASP E 1 303 ? 190.057 209.047 197.963 1.00 20.45 304 ASP E CA 1
ATOM 13728 C C . ASP E 1 303 ? 189.317 209.232 199.290 1.00 20.04 304 ASP E C 1
ATOM 13729 O O . ASP E 1 303 ? 188.447 210.094 199.433 1.00 24.57 304 ASP E O 1
ATOM 13734 N N . PHE E 1 304 ? 189.679 208.404 200.272 1.00 18.31 305 PHE E N 1
ATOM 13735 C CA . PHE E 1 304 ? 189.011 208.434 201.570 1.00 19.08 305 PHE E CA 1
ATOM 13736 C C . PHE E 1 304 ? 189.240 209.770 202.270 1.00 20.04 305 PHE E C 1
ATOM 13737 O O . PHE E 1 304 ? 190.323 210.356 202.191 1.00 21.24 305 PHE E O 1
ATOM 13745 N N . GLU E 1 305 ? 188.206 210.249 202.967 1.00 19.12 306 GLU E N 1
ATOM 13746 C CA . GLU E 1 305 ? 188.265 211.511 203.709 1.00 19.42 306 GLU E CA 1
ATOM 13747 C C . GLU E 1 305 ? 188.883 211.256 205.085 1.00 18.54 306 GLU E C 1
ATOM 13748 O O . GLU E 1 305 ? 188.214 211.234 206.120 1.00 20.03 306 GLU E O 1
ATOM 13754 N N . THR E 1 306 ? 190.206 211.076 205.081 1.00 18.18 307 THR E N 1
ATOM 13755 C CA . THR E 1 306 ? 190.897 210.627 206.286 1.00 19.57 307 THR E CA 1
ATOM 13756 C C . THR E 1 306 ? 190.990 211.727 207.343 1.00 16.36 307 THR E C 1
ATOM 13757 O O . THR E 1 306 ? 190.774 211.454 208.528 1.00 18.93 307 THR E O 1
ATOM 13761 N N . ASN E 1 307 ? 191.257 212.967 206.929 1.00 16.60 308 ASN E N 1
ATOM 13762 C CA . ASN E 1 307 ? 191.336 214.073 207.879 1.00 17.94 308 ASN E CA 1
ATOM 13763 C C . ASN E 1 307 ? 189.992 214.315 208.561 1.00 16.89 308 ASN E C 1
ATOM 13764 O O . ASN E 1 307 ? 189.928 214.530 209.783 1.00 18.84 308 ASN E O 1
ATOM 13769 N N . TRP E 1 308 ? 188.903 214.248 207.790 1.00 14.89 309 TRP E N 1
ATOM 13770 C CA . TRP E 1 308 ? 187.571 214.391 208.365 1.00 16.97 309 TRP E CA 1
ATOM 13771 C C . TRP E 1 308 ? 187.287 213.278 209.364 1.00 16.62 309 TRP E C 1
ATOM 13772 O O . TRP E 1 308 ? 186.701 213.524 210.426 1.00 17.48 309 TRP E O 1
ATOM 13783 N N . LEU E 1 309 ? 187.679 212.045 209.035 1.00 16.63 310 LEU E N 1
ATOM 13784 C CA . LEU E 1 309 ? 187.468 210.933 209.954 1.00 17.74 310 LEU E CA 1
ATOM 13785 C C . LEU E 1 309 ? 188.260 211.125 211.240 1.00 16.83 310 LEU E C 1
ATOM 13786 O O . LEU E 1 309 ? 187.779 210.794 212.329 1.00 17.36 310 LEU E O 1
ATOM 13791 N N . ILE E 1 310 ? 189.481 211.657 211.127 1.00 17.31 311 ILE E N 1
ATOM 13792 C CA . ILE E 1 310 ? 190.295 211.945 212.305 1.00 17.00 311 ILE E CA 1
ATOM 13793 C C . ILE E 1 310 ? 189.580 212.939 213.213 1.00 17.09 311 ILE E C 1
ATOM 13794 O O . ILE E 1 310 ? 189.451 212.735 214.430 1.00 18.82 311 ILE E O 1
ATOM 13799 N N . ASP E 1 311 ? 189.077 214.018 212.616 1.00 15.82 312 ASP E N 1
ATOM 13800 C CA . ASP E 1 311 ? 188.362 215.032 213.382 1.00 16.84 312 ASP E CA 1
ATOM 13801 C C . ASP E 1 311 ? 187.134 214.445 214.082 1.00 15.46 312 ASP E C 1
ATOM 13802 O O . ASP E 1 311 ? 186.908 214.669 215.283 1.00 18.95 312 ASP E O 1
ATOM 13807 N N . ARG E 1 312 ? 186.317 213.712 213.320 1.00 14.67 313 ARG E N 1
ATOM 13808 C CA . ARG E 1 312 ? 185.110 213.076 213.843 1.00 15.34 313 ARG E CA 1
ATOM 13809 C C . ARG E 1 312 ? 185.451 212.143 215.000 1.00 15.24 313 ARG E C 1
ATOM 13810 O O . ARG E 1 312 ? 184.818 212.200 216.059 1.00 16.36 313 ARG E O 1
ATOM 13818 N N . ASN E 1 313 ? 186.444 211.269 214.810 1.00 15.63 314 ASN E N 1
ATOM 13819 C CA . ASN E 1 313 ? 186.796 210.299 215.843 1.00 16.78 314 ASN E CA 1
ATOM 13820 C C . ASN E 1 313 ? 187.244 210.996 217.118 1.00 16.48 314 ASN E C 1
ATOM 13821 O O . ASN E 1 313 ? 186.801 210.642 218.216 1.00 18.55 314 ASN E O 1
ATOM 13826 N N . LEU E 1 314 ? 188.111 212.004 216.990 1.00 15.05 315 LEU E N 1
ATOM 13827 C CA . LEU E 1 314 ? 188.578 212.721 218.174 1.00 17.00 315 LEU E CA 1
ATOM 13828 C C . LEU E 1 314 ? 187.412 213.351 218.932 1.00 15.63 315 LEU E C 1
ATOM 13829 O O . LEU E 1 314 ? 187.249 213.135 220.144 1.00 16.81 315 LEU E O 1
ATOM 13834 N N . GLN E 1 315 ? 186.580 214.126 218.226 1.00 15.28 316 GLN E N 1
ATOM 13835 C CA . GLN E 1 315 ? 185.489 214.831 218.895 1.00 15.00 316 GLN E CA 1
ATOM 13836 C C . GLN E 1 315 ? 184.508 213.848 219.530 1.00 15.13 316 GLN E C 1
ATOM 13837 O O . GLN E 1 315 ? 184.100 214.012 220.691 1.00 15.30 316 GLN E O 1
ATOM 13843 N N . VAL E 1 316 ? 184.139 212.800 218.792 1.00 14.40 317 VAL E N 1
ATOM 13844 C CA . VAL E 1 316 ? 183.147 211.854 219.290 1.00 14.24 317 VAL E CA 1
ATOM 13845 C C . VAL E 1 316 ? 183.682 211.078 220.486 1.00 15.10 317 VAL E C 1
ATOM 13846 O O . VAL E 1 316 ? 182.963 210.870 221.467 1.00 15.80 317 VAL E O 1
ATOM 13850 N N . SER E 1 317 ? 184.942 210.637 220.434 1.00 14.72 318 SER E N 1
ATOM 13851 C CA . SER E 1 317 ? 185.508 209.895 221.558 1.00 14.54 318 SER E CA 1
ATOM 13852 C C . SER E 1 317 ? 185.547 210.753 222.814 1.00 13.57 318 SER E C 1
ATOM 13853 O O . SER E 1 317 ? 185.126 210.318 223.900 1.00 16.10 318 SER E O 1
ATOM 13856 N N . LEU E 1 318 ? 186.055 211.985 222.686 1.00 14.15 319 LEU E N 1
ATOM 13857 C CA . LEU E 1 318 ? 186.160 212.837 223.864 1.00 13.25 319 LEU E CA 1
ATOM 13858 C C . LEU E 1 318 ? 184.790 213.162 224.435 1.00 14.41 319 LEU E C 1
ATOM 13859 O O . LEU E 1 318 ? 184.624 213.229 225.658 1.00 17.57 319 LEU E O 1
ATOM 13864 N N . MET E 1 319 ? 183.789 213.353 223.572 1.00 14.68 320 MET E N 1
ATOM 13865 C CA . MET E 1 319 ? 182.450 213.590 224.097 1.00 15.27 320 MET E CA 1
ATOM 13866 C C . MET E 1 319 ? 181.881 212.332 224.753 1.00 15.17 320 MET E C 1
ATOM 13867 O O . MET E 1 319 ? 181.238 212.414 225.806 1.00 16.61 320 MET E O 1
ATOM 13872 N N . ALA E 1 320 ? 182.132 211.157 224.171 1.00 13.01 321 ALA E N 1
ATOM 13873 C CA . ALA E 1 320 ? 181.547 209.927 224.694 1.00 14.00 321 ALA E CA 1
ATOM 13874 C C . ALA E 1 320 ? 182.051 209.624 226.100 1.00 16.19 321 ALA E C 1
ATOM 13875 O O . ALA E 1 320 ? 181.322 209.073 226.934 1.00 17.85 321 ALA E O 1
ATOM 13877 N N . VAL E 1 321 ? 183.348 209.824 226.336 1.00 14.97 322 VAL E N 1
ATOM 13878 C CA . VAL E 1 321 ? 183.954 209.348 227.584 1.00 15.52 322 VAL E CA 1
ATOM 13879 C C . VAL E 1 321 ? 184.030 210.434 228.642 1.00 15.80 322 VAL E C 1
ATOM 13880 O O . VAL E 1 321 ? 184.316 210.125 229.810 1.00 17.87 322 VAL E O 1
ATOM 13884 N N . ASP E 1 322 ? 183.762 211.688 228.288 1.00 16.86 323 ASP E N 1
ATOM 13885 C CA . ASP E 1 322 ? 183.802 212.781 229.250 1.00 18.26 323 ASP E CA 1
ATOM 13886 C C . ASP E 1 322 ? 182.424 213.383 229.489 1.00 19.33 323 ASP E C 1
ATOM 13887 O O . ASP E 1 322 ? 181.937 213.385 230.622 1.00 23.81 323 ASP E O 1
ATOM 13892 N N . GLU E 1 323 ? 181.780 213.904 228.445 1.00 20.34 324 GLU E N 1
ATOM 13893 C CA . GLU E 1 323 ? 180.477 214.532 228.628 1.00 22.43 324 GLU E CA 1
ATOM 13894 C C . GLU E 1 323 ? 179.407 213.499 228.959 1.00 21.09 324 GLU E C 1
ATOM 13895 O O . GLU E 1 323 ? 178.501 213.767 229.757 1.00 22.09 324 GLU E O 1
ATOM 13901 N N . MET E 1 324 ? 179.503 212.309 228.367 1.00 20.57 325 MET E N 1
ATOM 13902 C CA . MET E 1 324 ? 178.494 211.268 228.512 1.00 20.16 325 MET E CA 1
ATOM 13903 C C . MET E 1 324 ? 178.946 210.109 229.402 1.00 20.96 325 MET E C 1
ATOM 13904 O O . MET E 1 324 ? 178.545 208.967 229.179 1.00 24.46 325 MET E O 1
ATOM 13909 N N . HIS E 1 325 ? 179.785 210.365 230.398 1.00 20.41 326 HIS E N 1
ATOM 13910 C CA . HIS E 1 325 ? 180.139 209.343 231.376 1.00 20.34 326 HIS E CA 1
ATOM 13911 C C . HIS E 1 325 ? 179.094 209.378 232.485 1.00 22.04 326 HIS E C 1
ATOM 13912 O O . HIS E 1 325 ? 178.938 210.400 233.163 1.00 24.45 326 HIS E O 1
ATOM 13919 N N . GLN E 1 326 ? 178.378 208.271 232.657 1.00 22.77 327 GLN E N 1
ATOM 13920 C CA . GLN E 1 326 ? 177.301 208.170 233.654 1.00 25.09 327 GLN E CA 1
ATOM 13921 C C . GLN E 1 326 ? 176.358 209.370 233.578 1.00 27.65 327 GLN E C 1
ATOM 13922 O O . GLN E 1 326 ? 175.987 209.958 234.593 1.00 32.01 327 GLN E O 1
ATOM 13928 N N . ASP E 1 327 ? 175.949 209.719 232.363 1.00 26.64 328 ASP E N 1
ATOM 13929 C CA . ASP E 1 327 ? 175.085 210.883 232.125 1.00 28.86 328 ASP E CA 1
ATOM 13930 C C . ASP E 1 327 ? 173.862 210.425 231.323 1.00 28.12 328 ASP E C 1
ATOM 13931 O O . ASP E 1 327 ? 173.773 210.667 230.117 1.00 30.23 328 ASP E O 1
ATOM 13936 N N . LEU E 1 328 ? 172.908 209.806 232.000 1.00 27.16 329 LEU E N 1
ATOM 13937 C CA . LEU E 1 328 ? 171.813 209.148 231.290 1.00 24.59 329 LEU E CA 1
ATOM 13938 C C . LEU E 1 328 ? 170.534 209.977 231.354 1.00 24.16 329 LEU E C 1
ATOM 13939 O O . LEU E 1 328 ? 170.274 210.666 232.350 1.00 25.42 329 LEU E O 1
ATOM 13944 N N . PRO E 1 329 ? 169.718 209.939 230.301 1.00 26.24 330 PRO E N 1
ATOM 13945 C CA . PRO E 1 329 ? 168.393 210.558 230.388 1.00 26.05 330 PRO E CA 1
ATOM 13946 C C . PRO E 1 329 ? 167.529 209.899 231.453 1.00 26.16 330 PRO E C 1
ATOM 13947 O O . PRO E 1 329 ? 167.727 208.736 231.808 1.00 26.68 330 PRO E O 1
ATOM 13951 N N . ILE E 1 330 ? 166.546 210.659 231.948 1.00 28.16 331 ILE E N 1
ATOM 13952 C CA . ILE E 1 330 ? 165.677 210.167 233.014 1.00 31.75 331 ILE E CA 1
ATOM 13953 C C . ILE E 1 330 ? 164.927 208.932 232.540 1.00 32.97 331 ILE E C 1
ATOM 13954 O O . ILE E 1 330 ? 164.335 208.926 231.454 1.00 36.06 331 ILE E O 1
ATOM 13959 N N . LEU E 1 331 ? 164.943 207.875 233.353 1.00 32.75 332 LEU E N 1
ATOM 13960 C CA . LEU E 1 331 ? 164.202 206.670 233.006 1.00 36.62 332 LEU E CA 1
ATOM 13961 C C . LEU E 1 331 ? 162.709 206.939 233.113 1.00 38.38 332 LEU E C 1
ATOM 13962 O O . LEU E 1 331 ? 162.234 207.448 234.132 1.00 39.89 332 LEU E O 1
ATOM 13967 N N . GLU E 1 332 ? 161.968 206.628 232.050 1.00 39.06 333 GLU E N 1
ATOM 13968 C CA . GLU E 1 332 ? 160.534 206.851 232.091 1.00 40.68 333 GLU E CA 1
ATOM 13969 C C . GLU E 1 332 ? 159.849 205.764 231.278 1.00 39.47 333 GLU E C 1
ATOM 13970 O O . GLU E 1 332 ? 160.470 205.099 230.446 1.00 41.13 333 GLU E O 1
ATOM 13976 N N . LYS E 1 333 ? 158.555 205.598 231.530 1.00 39.68 334 LYS E N 1
ATOM 13977 C CA . LYS E 1 333 ? 157.756 204.626 230.796 1.00 39.72 334 LYS E CA 1
ATOM 13978 C C . LYS E 1 333 ? 157.591 205.036 229.335 1.00 39.09 334 LYS E C 1
ATOM 13979 O O . LYS E 1 333 ? 157.286 206.194 229.035 1.00 40.49 334 LYS E O 1
ATOM 13985 N N . ASP E 1 334 ? 157.820 204.093 228.427 1.00 39.47 335 ASP E N 1
ATOM 13986 C CA . ASP E 1 334 ? 157.718 204.360 227.000 1.00 40.11 335 ASP E CA 1
ATOM 13987 C C . ASP E 1 334 ? 156.253 204.371 226.557 1.00 41.45 335 ASP E C 1
ATOM 13988 O O . ASP E 1 334 ? 155.332 204.086 227.329 1.00 41.65 335 ASP E O 1
ATOM 13993 N N . LEU E 1 335 ? 156.045 204.643 225.265 1.00 43.47 336 LEU E N 1
ATOM 13994 C CA . LEU E 1 335 ? 154.689 204.756 224.733 1.00 43.01 336 LEU E CA 1
ATOM 13995 C C . LEU E 1 335 ? 153.945 203.426 224.792 1.00 44.51 336 LEU E C 1
ATOM 13996 O O . LEU E 1 335 ? 152.736 203.392 225.048 1.00 46.63 336 LEU E O 1
ATOM 14001 N N . TYR E 1 336 ? 154.645 202.323 224.551 1.00 43.84 337 TYR E N 1
ATOM 14002 C CA . TYR E 1 336 ? 154.026 201.007 224.500 1.00 44.42 337 TYR E CA 1
ATOM 14003 C C . TYR E 1 336 ? 153.892 200.353 225.873 1.00 43.50 337 TYR E C 1
ATOM 14004 O O . TYR E 1 336 ? 153.584 199.160 225.942 1.00 45.96 337 TYR E O 1
ATOM 14013 N N . TRP E 1 337 ? 154.237 201.060 226.947 1.00 42.98 338 TRP E N 1
ATOM 14014 C CA . TRP E 1 337 ? 154.187 200.473 228.280 1.00 42.67 338 TRP E CA 1
ATOM 14015 C C . TRP E 1 337 ? 152.761 200.038 228.598 1.00 46.77 338 TRP E C 1
ATOM 14016 O O . TRP E 1 337 ? 151.807 200.781 228.358 1.00 48.81 338 TRP E O 1
ATOM 14027 N N . ASN E 1 338 ? 152.637 198.877 229.236 1.00 48.10 339 ASN E N 1
ATOM 14028 C CA . ASN E 1 338 ? 151.369 198.379 229.751 1.00 51.29 339 ASN E CA 1
ATOM 14029 C C . ASN E 1 338 ? 151.501 198.111 231.242 1.00 52.43 339 ASN E C 1
ATOM 14030 O O . ASN E 1 338 ? 152.481 197.504 231.685 1.00 53.51 339 ASN E O 1
ATOM 14035 N N . GLU E 1 339 ? 150.515 198.560 232.010 1.00 55.46 340 GLU E N 1
ATOM 14036 C CA . GLU E 1 339 ? 150.530 198.314 233.439 1.00 57.39 340 GLU E CA 1
ATOM 14037 C C . GLU E 1 339 ? 150.173 196.856 233.731 1.00 59.24 340 GLU E C 1
ATOM 14038 O O . GLU E 1 339 ? 149.505 196.201 232.929 1.00 60.69 340 GLU E O 1
ATOM 14044 N N . PRO E 1 340 ? 150.635 196.312 234.868 1.00 61.45 341 PRO E N 1
ATOM 14045 C CA . PRO E 1 340 ? 150.274 194.944 235.260 1.00 62.47 341 PRO E CA 1
ATOM 14046 C C . PRO E 1 340 ? 148.775 194.783 235.518 1.00 63.74 341 PRO E C 1
ATOM 14047 O O . PRO E 1 340 ? 148.184 195.600 236.228 1.00 63.92 341 PRO E O 1
#

InterPro domains:
  IPR000615 Bestrophin [PTHR10736] (1-529)
  IPR021134 Bestrophin-like [PF01062] (1-324)

Organism: Gallus gallus (NCBI:txid9031)

Secondary structure (DSSP, 8-state):
----GGGGSS--TTTTTGGGG--TT-HHHHHHHHHHHHHHHHHHHHHIIIII--HHHHHHHHHHHHHHHHHGGGS-HHHHHHHHHHHHHHHHHHHHHTS--SHHHHHHHHHHS--SSHHHHHHHHHHHHHHHHHHHHHHHHH-HHHHHH-SSHHHHHHTTSS-HHHHHHHHHS--SS--TTHHHHHHHHHHHHHHHTTSS--HHHHHHHHHHHHHHHHHHHHHHHHHHSPSPHHHHHHHHHHHHHHHHHHHHHTS---GGG--TT-S---SS-HHHHHHHHHHHHHHHHHHHHSSTTSSSTTS--HHHHHHHHHHHHHIIIIITSS-PPPP---TT----/----GGGGSS--TTTTTGGGG--TT-HHHHHHHHHHHHHHHHHHHHHIIIII--HHHHHHHHHHHHHHHHHGGGS-HHHHHHHHHHHHHHHHHHHHHTS--SHHHHHHHHHHS--SSHHHHHHHHHHHHHHHHHHHHHHHHH-HHHHHH-SSHHHHHHTTSS-HHHHHHHHHS--SS--TTHHHHHHHHHHHHHHHTTSS--HHHHHHHHHHHHHHHHHHHHHHHHHHSPSPHHHHHHHHHHHHHHHHHHHHHTS---GGG--TT-S---SS-HHHHHHHHHHHHHHHHHHHHSSTTSSSTTS--HHHHHHHHHHHHHIIIIITSS-PPPP---TT----/----GGGGSS--TTTTTGGGG--TT-HHHHHHHHHHHHHHHHHHHHHIIIII--HHHHHHHHHHHHHHHHHGGGS-HHHHHHHHHHHHHHHHHHHHHTS--SHHHHHHHHHHS--SSHHHHHHHHHHHHHHHHHHHHHHHHH-HHHHHH-SSHHHHHHTTSS-HHHHHHHHHS--SS--TTHHHHHHHHHHHHHHHTTSS--HHHHHHHHHHHHHHHHHHHHHHHHHHSPSPHHHHHHHHHHHHHHHHHHHHHTS---GGG--TT-S---SS-HHHHHHHHHHHHHHHHHHHHSSTTSSSTTS--HHHHHHHHHHHHHIIIIITSS-PPPP---TT----/----GGGGSS--TTTTTGGGG--TT-HHHHHHHHHHHHHHHHHHHHHIIIII--HHHHHHHHHHHHHHHHHGGGS-HHHHHHHHHHHHHHHHHHHHHTS--SHHHHHHHHHHS--SSHHHHHHHHHHHHHHHHHHHHHHHHH-HHHHHH-SSHHHHHHTTSS-HHHHHHHHHS--SS--TTHHHHHHHHHHHHHHHTTSS--HHHHHHHHHHHHHHHHHHHHHHHHHHSPSPHHHHHHHHHHHHHHHHHHHHHTS---GGG--TT-S---SS-HHHHHHHHHHHHHHHHHHHHSSTTSSSTTS--HHHHHHHHHHHHHIIIIITSS-PPPP---TT----/----GGGGSS--TTTTTGGGG--TT-HHHHHHHHHHHHHHHHHHHHHIIIII--HHHHHHHHHHHHHHHHHGGGS-HHHHHHHHHHHHHHHHHHHHHTS--SHHHHHHHHHHS--SSHHHHHHHHHHHHHHHHHHHHHHHHH-HHHHHH-SSHHHHHHTTSS-HHHHHHHHHS--SS--TTHHHHHHHHHHHHHHHTTSS--HHHHHHHHHHHHHHHHHHHHHHHHHHSPSPHHHHHHHHHHHHHHHHHHHHHTS---GGG--TT-S---SS-HHHHHHHHHHHHHHHHHHHHSSTTSSSTTS--HHHHHHHHHHHHHIIIIITSS-PPPP---TT----

Foldseek 3Di:
DDDDCVQQVDDDVPSVVVVQPDDQPDLCVLCVVVLVVLQVLLLVVLCCLPPPDDDVRNVVLVVLLQVLLVPLVVQPQCVLLVVLLVVLVVLLVVLVVLQDFCPQLLVLLLEFQDDLDPVSLVLLLLLLLLLLQLSLQLLLVQFVVSCVCPVDVVSVCVVVSAPVVRVVVQVVDDDPDRSSCVSLVVNLVSLVVSVVVPRGPDVVSSVSSNVVSVVSVVSSVSSVCPRVDADPVVSVVSNVCSLVVSSVSCSRNVHQRDLVVVDVPNVDHPSDSPVSSVVCSVSVSSSSVSVCSSRLRYPGSRRDPVVVSSVVRSVVSSCSNNVVRVPDPDDDDDPPDDDD/DDDDCVQQVDDDVPSVVVVQPDDQPDLCVLCVVVLVVLQVLLLVVLCCLPPPDDDVRNVVLVVLLQVLLVPLVVQPQCVLLVVLLVVLVVLLVVLVVLQDFCPQLLVLLLEFQDDLDPVSLVLLLLLLLLLLQLSLQLLLVQFVVSCVCPVDVVSVCVVVSAPVVRVVVQVVDDDPDRSSCVSLVVNLVSLVVSVVVPRGPDVVSSVSSNVVSVVSVVSSVSSVCPRVDADPVVSVVSNVCSLVVSSVSCSRNVHQRDLVVVDVPNVDHPSDSPVSSVVCSVSVSSSSVSVCSSRLRYPGSRRDPVVVSSVVRSVVSSCSNNVVRVPDPDDDDDPPDDDD/DDDDCVQQVDDDVPSVVVVQPDDQPDLCVLCVVVLVVLQVLLLVVLCCLPPPDDDVRNVVLVVLLQVLLVPLVVQPQCVLLVVLLVVLVVLLVVLVVLQDFCPQLLVLLLEFQDDLDPVSLVLLLLLLLLLLQLSLQLLLVQFVVSCVCPVDVVSVCVVVSAPVVRVVVQVVDDDPDRSSCVSLVVNLVSLVVSVVVPRGPDVVSSVSSNVVSVVSVVSSVSSVCPRVDADPVVSVVSNVCSLVVSSVSCSRNVHQRDLVVVDVPNVDHPSDSPVSSVVCSVSVSSSSVSVCSSRLRYPGSRRDPVVVSSVVRSVVSSCSNNVVRVPDPDDDDDPPDDDD/DDDDCVQQVDDDVPSVVVVQPDDQPDLCVLCVVVLVVLQVLLLVVLCCLPPPDDDVRNVVLVVLLQVLLVPLVVQPQCVLLVVLLVVLVVLLVVLVVLQDFCPQLLVLLLEFQDDLDPVSLVLLLLLLLLLLQLSLQLLLVQFVVSCVCPVDVVSVCVVVSAPVVRVVVQVVDDDPDRSSCVSLVVNLVSLVVSVVVPRGPDVVSSVSSNVVSVVSVVSSVSSVCPRVDADPVVSVVSNVCSLVVSSVSCSRNVHQRDLVVVDVPNVDHPSDSPVSSVVCSVSVSSSSVSVCSSRLRYPGSRRDPVVVSSVVRSVVSSCSNNVVRVPDPDDDDDPPDDDD/DDDDCVQQVDDDVPSVVVVQPDDQPDLCVLCVVVLVVLQVLLLVVLCCLPPPDDDVRNVVLVVLLQVLLVPLVVQPQCVLLVVLLVVLVVLLVVLVVLQDFCPQLLVLLLEFQDDLDPVSLVLLLLLLLLLLQLSLQLLLVQFVVSCVCPVDVVSVCVVVSAPVVRVVVQVVDDDPDRSSCVSLVVNLVSLVVSVVVPRGPDVVSSVSSNVVSVVSVVSSVSSVCPRVDADPVVSVVSNVCSLVVSSVSCSRNVHQRDLVVVDVPNVDHPSDSPVSSVVCSVSVSSSSVSVCSSRLRYPGSRRDPVVVSSVVRSVVSSCSNNVVRVPDPDDDDDPPDDDD

Radius of gyration: 35.84 Å; Cα contacts (8 Å, |Δi|>4): 2387; chains: 5; bounding box: 74×76×95 Å

Sequence (1700 aa):
TVTYTNRVADARLGTFSQLLLQWKGSIYKLLYSEFLIFISLYFAISLVYRLILSESQRLMFEKLALYCNSYAELIPVSFVLGFYVSLVVSRWWAQYESIPWPDRIMNLVSCNVDGEDEYGRLLRRTLMRYSNLCSVLILRSVSTAVYKRFPSMEHVVRAGLMTPEEHKKFESLNSPHNKFWIPCVWFSNLAVKARNEGRIRDSVLLQGILNELNTLRSQCGRLYGYDWISIPLVYTQVVTVAVYSFFLACLIGRQFLDPEKAYPGHELDLFVPVFTFLQFFFYAGWLKVAEQLINPFGEDDDDFETNWLIDRNLQVSLMAVDEMHQDLPILEKDLYWNEPTVTYTNRVADARLGTFSQLLLQWKGSIYKLLYSEFLIFISLYFAISLVYRLILSESQRLMFEKLALYCNSYAELIPVSFVLGFYVSLVVSRWWAQYESIPWPDRIMNLVSCNVDGEDEYGRLLRRTLMRYSNLCSVLILRSVSTAVYKRFPSMEHVVRAGLMTPEEHKKFESLNSPHNKFWIPCVWFSNLAVKARNEGRIRDSVLLQGILNELNTLRSQCGRLYGYDWISIPLVYTQVVTVAVYSFFLACLIGRQFLDPEKAYPGHELDLFVPVFTFLQFFFYAGWLKVAEQLINPFGEDDDDFETNWLIDRNLQVSLMAVDEMHQDLPILEKDLYWNEPTVTYTNRVADARLGTFSQLLLQWKGSIYKLLYSEFLIFISLYFAISLVYRLILSESQRLMFEKLALYCNSYAELIPVSFVLGFYVSLVVSRWWAQYESIPWPDRIMNLVSCNVDGEDEYGRLLRRTLMRYSNLCSVLILRSVSTAVYKRFPSMEHVVRAGLMTPEEHKKFESLNSPHNKFWIPCVWFSNLAVKARNEGRIRDSVLLQGILNELNTLRSQCGRLYGYDWISIPLVYTQVVTVAVYSFFLACLIGRQFLDPEKAYPGHELDLFVPVFTFLQFFFYAGWLKVAEQLINPFGEDDDDFETNWLIDRNLQVSLMAVDEMHQDLPILEKDLYWNEPTVTYTNRVADARLGTFSQLLLQWKGSIYKLLYSEFLIFISLYFAISLVYRLILSESQRLMFEKLALYCNSYAELIPVSFVLGFYVSLVVSRWWAQYESIPWPDRIMNLVSCNVDGEDEYGRLLRRTLMRYSNLCSVLILRSVSTAVYKRFPSMEHVVRAGLMTPEEHKKFESLNSPHNKFWIPCVWFSNLAVKARNEGRIRDSVLLQGILNELNTLRSQCGRLYGYDWISIPLVYTQVVTVAVYSFFLACLIGRQFLDPEKAYPGHELDLFVPVFTFLQFFFYAGWLKVAEQLINPFGEDDDDFETNWLIDRNLQVSLMAVDEMHQDLPILEKDLYWNEPTVTYTNRVADARLGTFSQLLLQWKGSIYKLLYSEFLIFISLYFAISLVYRLILSESQRLMFEKLALYCNSYAELIPVSFVLGFYVSLVVSRWWAQYESIPWPDRIMNLVSCNVDGEDEYGRLLRRTLMRYSNLCSVLILRSVSTAVYKRFPSMEHVVRAGLMTPEEHKKFESLNSPHNKFWIPCVWFSNLAVKARNEGRIRDSVLLQGILNELNTLRSQCGRLYGYDWISIPLVYTQVVTVAVYSFFLACLIGRQFLDPEKAYPGHELDLFVPVFTFLQFFFYAGWLKVAEQLINPFGEDDDDFETNWLIDRNLQVSLMAVDEMHQDLPILEKDLYWNEP

Solvent-accessible surface area: 57464 Å² total; per-residue (Å²): 20,14,70,4,11,109,126,0,7,53,18,112,91,8,2,0,44,108,3,36,152,38,139,118,7,0,0,69,95,33,4,126,38,22,63,83,85,9,26,68,78,1,65,50,40,7,100,62,5,66,138,126,37,57,140,83,94,40,80,104,25,2,74,56,1,59,24,13,60,71,52,3,116,35,7,16,7,51,46,0,0,24,37,0,0,56,23,2,11,67,18,3,38,28,7,13,87,3,3,2,60,5,2,66,3,0,1,2,0,0,0,3,0,54,20,120,74,101,64,0,31,15,0,0,12,2,0,0,3,1,4,7,1,0,9,2,8,0,5,38,48,8,2,17,14,0,110,125,86,4,58,40,24,85,64,0,27,150,25,4,4,1,7,88,83,1,32,59,50,9,93,75,3,118,14,106,30,54,38,4,0,0,0,2,0,1,0,0,1,1,0,7,80,0,40,83,84,57,46,1,112,31,6,29,5,1,12,6,0,1,66,12,2,1,59,12,9,26,32,0,22,101,2,33,1,13,38,33,2,12,2,1,0,2,0,0,0,0,0,0,28,0,2,71,18,8,6,110,10,3,10,33,2,20,3,18,2,33,52,153,99,78,32,116,35,16,96,24,36,62,119,61,5,76,13,5,19,37,12,15,23,1,23,7,0,2,3,5,0,0,1,2,1,11,2,0,4,3,95,22,47,13,3,8,71,3,46,90,2,7,60,7,8,15,55,0,0,14,10,0,0,26,87,1,8,62,45,31,6,115,41,55,87,12,124,95,30,112,119,152,20,13,69,5,10,108,126,0,7,53,18,111,91,9,2,0,42,111,2,36,152,39,138,118,6,0,0,70,97,32,4,127,38,22,61,81,84,9,26,68,80,0,65,51,38,8,101,60,4,64,137,126,37,58,141,83,95,42,79,103,26,2,75,55,1,58,24,14,59,71,54,4,114,33,7,15,7,53,46,0,0,25,37,0,0,56,22,2,10,67,17,3,39,29,7,13,84,3,3,3,61,5,2,67,2,1,1,2,0,0,0,3,0,55,21,120,73,102,66,0,30,14,0,0,13,1,0,0,3,1,3,6,0,0,10,2,7,0,4,38,46,8,3,17,15,0,111,123,88,4,58,40,23,85,64,0,28,152,26,4,4,2,8,87,80,1,32,58,51,9,92,76,3,120,15,107,30,52,37,4,0,0,0,1,0,1,0,0,1,1,0,7,79,0,41,85,84,56,46,0,112,31,7,29,6,1,12,7,0,1,66,13,1,0,59,13,9,25,32,0,23,100,2,33,1,13,38,35,2,12,1,2,1,3,1,0,0,0,0,0,28,0,2,71,18,8,6,111,10,3,9,34,2,21,3,17,1,32,51,155,98,77,32,117,33,16,99,23,37,63,116,60,5,75,12,4,19,37,12,15,25,1,24,6,0,2,3,5,0,0,1,2,1,10,2,0,4,3,95,22,45,14,3,10,73,4,44,89,2,7,60,7,8,16,56,0,0,12,11,0,0,25,89,1,7,61,44,32,5,114,39,54,86,11,123,94,30,113,120,150,21,14,69,4,11,109,127,1,6,52,18,113,90,8,2,0,41,109,2,36,151,38,141,119,7,0,0,71,96,32,4,128,39,23,64,82,85,10,26,68,79,0,65,51,39,8,101,59,4,64,139,126,39,59,141,81,93,42,80,104,24,2,74,54,1,60,24,14,59,71,53,4,115,34,7,16,8,52,46,0,0,24,37,0,0,55,22,1,10,65,16,4,40,28,6,13,86,4,3,3,59,5,2,67,3,0,1,1,0,0,0,3,0,54,21,120,71,100,65,0,31,15,0,0,14,1,0,0,2,0,3,5,0,0,10,2,6,0,3,37,48,8,3,16,14,0,113,126,88,4,58,40,24,85,62,0,27,154,25,4,5,2,6,87,81,1,33,58,50,9,92,76,3,120,15,107,30,54,38,3,1,0,0,0,0,1,0,0,1,0,0,7,80,0,41,83,85,56,46,1,111,31,6,31,6,1,10,7,1,1,66,14,1,0,57,12,8,26,32,0,21,100,2,34,1,14,39,34,2,12,1,1,0,2,0,0,0,0,0,0,28,0,2,72,18,8,6,111,11,2,10,33,2,22,4,18,2,32,54,154,100,76,33,115,34,16,95,25,36,61,118,59,5,76,12,5,20,36,12,14,26,1,24,7,0,2,3,5,0,0,1,2,1,10,2,0,4,3,95,22,47,14,3,9,73,4,45,91,3,8,60,8,8,15,57,0,0,13,10,0,0,24,90,1,7,62,46,31,6,114,41,55,85,10,124,97,29,112,119,151,20,13,70,4,10,109,126,1,7,52,17,113,91,8,2,0,42,110,1,36,149,37,140,118,8,0,0,69,97,31,4,126,37,22,61,83,84,10,27,67,79,0,64,51,40,8,101,61,4,63,138,125,38,59,140,83,95,40,80,103,24,2,75,54,0,59,23,13,59,71,53,4,115,35,7,16,8,52,46,1,0,23,37,0,0,56,21,1,9,66,17,4,39,29,6,14,86,3,5,3,60,6,3,68,3,0,1,1,0,0,0,3,0,54,20,120,73,101,65,0,31,15,0,1,14,2,0,0,3,1,3,7,0,0,9,2,8,0,3,37,48,7,2,18,14,0,112,126,88,4,58,40,23,86,63,0,27,150,25,5,5,2,8,87,81,1,33,60,50,9,91,74,4,119,15,108,31,54,37,3,1,0,0,0,0,1,0,0,1,1,0,6,77,0,40,84,84,57,45,0,110,31,6,31,6,2,11,7,0,1,66,14,1,0,57,11,9,25,32,0,22,101,1,33,1,14,38,34,3,12,0,1,0,3,0,0,0,0,0,0,27,0,2,69,17,8,7,111,9,3,9,33,2,20,3,18,1,33,53,154,101,76,34,116,34,18,95,23,35,61,116,60,5,75,13,5,21,36,12,14,24,1,23,7,0,2,4,5,0,0,1,3,1,11,2,0,4,3,96,23,48,14,3,8,71,3,44,88,2,8,58,7,8,16,57,0,0,12,10,0,0,26,90,1,7,61,45,30,6,115,38,54,87,12,123,96,29,115,120,152,21,14,69,5,11,110,129,0,6,53,18,110,91,8,2,0,42,110,2,35,149,38,139,118,7,0,0,70,95,32,4,130,39,22,61,82,85,10,27,68,80,0,65,51,40,8,101,61,4,64,136,125,38,58,140,82,94,41,81,105,25,2,73,56,1,59,25,14,59,69,53,3,114,34,7,15,8,51,45,0,0,25,38,0,0,55,21,2,10,66,17,3,40,29,7,14,84,3,3,2,60,5,2,67,4,0,1,2,0,0,0,3,0,54,21,119,74,101,66,0,30,15,0,1,13,1,0,0,2,1,4,7,1,0,9,2,8,0,4,38,48,8,2,18,14,0,110,125,88,5,57,39,24,86,64,0,28,151,25,4,5,1,7,87,82,1,32,61,52,9,92,76,3,118,15,108,31,53,37,4,1,0,0,0,0,1,0,0,0,0,0,6,78,0,41,83,85,57,46,1,109,31,5,30,6,1,12,6,0,0,65,12,1,0,58,12,8,24,32,0,23,101,2,34,1,15,39,34,2,12,1,1,0,2,1,0,0,0,0,0,27,0,3,69,18,7,7,111,11,2,9,32,3,21,3,17,2,33,52,154,98,77,32,116,33,17,97,23,36,61,117,61,5,77,13,5,20,36,12,14,24,0,24,7,0,1,3,6,0,0,1,2,1,10,3,0,3,3,95,22,45,14,3,8,71,4,45,89,2,6,60,6,8,16,57,0,0,13,11,0,0,25,89,1,8,62,44,32,6,114,40,54,88,11,125,97,29,113,121,152

B-factor: mean 24.5, std 9.55, range [8.02, 63.92]